Protein 6SFW (pdb70)

Radius of gyration: 41.51 Å; Cα contacts (8 Å, |Δi|>4): 3728; chains: 6; bounding box: 124×125×66 Å

Solvent-accessible surface area: 80101 Å² total; per-residue (Å²): 153,3,36,70,0,39,57,2,55,133,63,0,31,46,18,4,34,16,1,45,73,1,0,35,11,18,0,12,3,4,2,21,0,1,51,2,7,86,60,73,87,17,67,129,113,121,9,78,80,28,62,6,4,3,7,5,2,0,37,37,10,4,1,12,31,34,3,6,61,4,8,11,108,48,34,122,17,4,30,0,72,18,23,7,26,45,2,24,43,85,62,137,20,35,96,31,11,91,76,7,17,97,85,0,30,98,54,6,123,160,47,97,53,84,0,26,24,0,2,1,0,18,25,11,42,20,44,7,12,117,105,58,23,43,15,15,52,42,19,16,93,29,13,59,27,36,109,93,53,54,4,12,19,4,7,10,11,11,0,5,37,14,61,7,21,107,105,23,6,101,94,113,9,3,141,71,94,133,24,190,58,107,144,31,70,84,70,101,110,42,115,17,8,16,68,36,21,9,26,55,1,14,44,100,19,0,20,20,70,82,22,24,32,13,1,60,23,32,3,0,2,58,74,12,55,70,66,10,0,22,19,17,0,49,110,4,110,18,1,7,16,95,0,10,57,62,11,0,60,94,15,125,7,50,4,96,7,52,86,70,0,11,82,45,1,0,67,62,0,59,117,28,114,13,6,18,99,4,0,43,8,7,0,16,61,5,0,19,41,0,3,12,58,3,46,84,50,94,3,103,68,1,41,0,50,44,64,1,3,69,128,13,94,40,47,2,95,100,134,141,134,3,21,79,0,47,80,1,31,110,86,0,43,75,79,8,53,23,3,73,56,0,1,41,1,1,0,0,0,0,5,10,0,6,9,6,22,79,26,125,72,2,69,112,59,120,6,34,23,9,30,4,0,0,12,2,4,0,31,58,4,2,12,6,32,74,1,3,51,10,0,0,122,43,37,126,6,8,58,1,55,8,28,14,46,30,18,42,109,63,61,146,14,18,78,26,52,50,58,12,22,54,39,0,16,92,59,0,107,149,55,89,94,100,0,31,61,0,1,24,0,18,31,33,22,14,104,60,10,136,116,62,154,189,80,69,20,34,43,36,44,50,10,69,34,0,56,18,14,88,75,71,80,86,67,16,56,1,5,25,0,0,3,0,3,0,0,41,13,97,24,3,75,80,54,0,47,54,102,40,6,144,143,74,145,33,162,74,114,47,79,57,79,36,128,78,73,53,25,11,20,57,100,19,36,11,20,7,5,23,147,35,22,12,38,36,32,7,18,2,30,1,10,2,34,0,16,0,38,79,34,64,58,78,14,2,19,23,35,2,74,53,24,96,45,3,48,9,60,7,5,83,33,15,0,65,43,33,112,2,81,0,58,31,62,76,71,0,7,80,36,6,0,73,63,0,56,122,81,124,3,9,10,118,5,0,72,27,14,4,57,108,14,4,39,60,7,4,23,50,11,40,81,63,130,6,96,29,4,12,1,34,37,89,13,12,40,158,50,119,83,12,1,59,47,78,166,163,21,54,76,1,33,73,0,54,96,87,0,34,54,58,5,33,19,5,33,87,0,0,44,7,13,0,10,2,0,0,20,2,1,24,9,18,52,48,112,56,14,137,73,83,113,4,64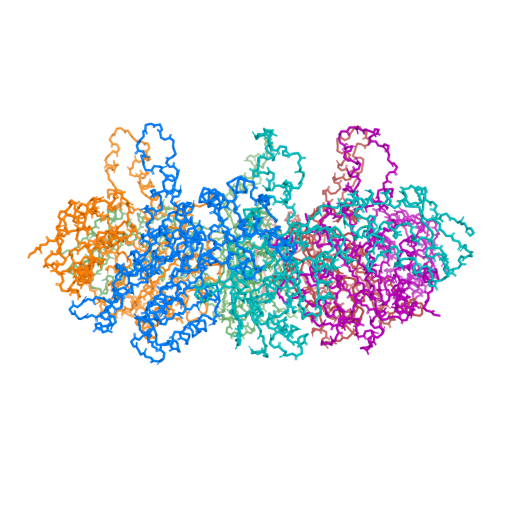,14,25,40,10,2,0,23,20,16,9,34,48,1,3,10,48,25,31,10,7,62,0,3,11,122,32,11,124,15,13,61,5,47,11,26,3,20,45,32,46,69,58,15,85,5,21,89,61,23,85,56,37,18,90,71,0,51,58,43,1,115,157,59,117,92,76,15,41,24,0,0,2,20,31,30,52,9,32,114,5,4,198,130,56,16,3,13,0,18,12,10,12,64,33,21,72,62,155,31,11,11,17,0,1,17,6,14,10,63,20,127,27,15,86,126,7,4,130,50,30,56,35,79,175,154,131,57,172,44,68,117,124,34,110,134,81,79,56,115,62,7,18,44,61,5,41,4,66,13,18,47,109,34,14,19,41,49,29,6,5,4,16,8,2,11,26,6,6,6,60,65,28,83,62,65,27,0,23,13,35,0,39,106,2,58,28,0,4,23,53,5,19,67,46,6,0,70,48,23,118,6,56,0,82,23,81,86,55,0,5,72,48,0,0,101,35,0,54,102,46,177,6,7,5,14,6,0,21,10,2,0,8,51,4,0,36,34,0,3,32,42,1,48,72,38,130,8,125,17,0,12,0,40,55,81,19,0,76,109,18,140,74,48,0,76,60,65,171,161,51,35,99,0,26,60,7,36,96,83,0,30,48,19,5,31,16,1,46,95,0,0,40,2,14,0,6,9,0,15,6,0,10,14,3,4,66,48,66,22,20,29,90,142,109,32,83,6,6,46,8,5,4,8,5,4,0,34,28,2,2,6,17,17,44,4,6,86,0,12,8,83,32,23,131,16,16,38,9,32,18,7,7,9,42,31,22,84,64,30,148,32,14,102,76,33,52,54,34,14,64,115,0,17,69,74,13,121,137,46,89,67,110,0,12,8,0,1,11,5,4,30,10,21,25,82,13,18,164,109,138,49,7,23,20,8,4,30,24,37,2,39,16,6,59,16,30,86,79,84,105,63,63,5,5,4,4,0,0,6,11,19,10,1,4,22,13,120,4,9,81,120,8,0,86,61,63,9,17,131,71,94,139,16,196,53,80,82,41,51,100,90,176,68,81,140,50,6,52,47,114,18,30,4,61,5,8,39,95,37,0,14,9,13,10,17,8,2,43,8,6,11,20,2,17,4,49,117,5,65,54,61,10,3,48,30,15,0,52,98,3,70,6,0,14,7,68,11,18,75,17,9,0,82,50,25,96,0,59,0,67,27,67,100,84,0,16,74,33,2,0,83,46,3,49,92,17,119,4,10,14,40,0,0,45,5,8,5,18,49,7,6,41,45,0,0,16,16,26,52,77,109,118,5,105,20,6,32,0,63,40,71,11,4,43,71,17,78,59,92,8,80,103,92,149,144,12,40,63,0,27,86,0,46,90,86,0,24,76,58,3,25,13,10,41,136,5,0,30,10,5,0,13,1,3,0,18,2,5,5,4,10,64,32,72,59,22,15,97,109,105,20,75,12,14,49,13,0,0,5,2,12,4,26,5,2,9,18,17,63,37,8,8,88,5,3,29,170,47,13,130,14,10,29,5,94,7,21,10,28,63,26,34,72,22,28,142,50,6,89,43,25,16,68,22,21,32,71,1,8,86,47,8,123,115,58,65,64,72,2,31,42,0,2,2,20,6,26,2,27,9,46,16,6,124,86,134,56,77,59,15,16,18,23,9,8,8,22,13,8,54,22,0,33,20,6,99,79,25,52,93,146,58,104,16,22,24,0,1,21,2,3,3,5,4,2,2,8,12,69,28,22,54,87,56,3,30,67,112,27,15,118,54,104,162,46,164,41,103,89,73,77,139,52,156,28,89,93,16,31,19,40,128,22,29,5,69,10,8,56,137,43,0,28,23,35,19,21,5,3,13,6,6,13,45,3,44,13,66,81,40,67,50,55,20,5,26,31,31,0,65,101,3,99,26,0,12,6,68,0,8,32,70,8,0,81,108,22,80,0,56,0,64,27,56,104,65,0,7,62,66,2,0,79,61,0,39,99,22,82,1,2,7,12,2,0,31,4,7,0,6,65,17,0,35,84,14,7,12,63,1,35,76,58,122,7,72,21,3,30,1,48,53,66,8,12,66,130,34,120,56,69,0,84,68,92,130,133,24,31,73,0,23,89,4,54,97,80,0,34,91,55,6,23,21,14,46,87,1,1,37,2,10,0,2,2,2,10,10,0,4,17,18,22,66,48,128,76,1,24,72,117,84,11,110,16,16,36,14,0,1,10,11,20,0,37,15,6,6,14,15,41,51,8,2,67,4,10,0,122,32,28,118,20,4,23,0,78,33,6,13,17,55,29,8,25,34,73,32,17,26,119,63,16,9,53,23,12,19,66,2,4,77,58,0,115,115,49,101,74,85,0,31,33,1,4,11,17,31,18,2,19,36,48,9,26,49,68,132,99,86,63,4,39,15,11,22,13,16,23,28,43,3,0,86,30,7,90,86,50,83,14,79,139,68,110,130,42,9,16,31,7,14,10,2,8,11,16,15,2,2,33,11,110,13,37,68,92,37,1,41,37,83,51,17,97,156,65,172,39,177,56,75,93,110,11,120,70,192,78,82,108,29,24,29,45,117,22,22,8,43,5,13,77,132,56,13,27,56,19,45,22,9,16,25,5,10,10,49,1,16,5,64,60,19,64,58,76,25,2,38,16,31,6,42,102,4,77,42,0,8,19,61,1,21,42,75,5,3,78,55,36,127,16,67,3,70,41,63,80,64,0,13,78,48,3,2,72,80,1,48,131,36,120,3,0,9,20,4,3,40,3,13,6,31,86,23,10,36,54,2,3,4,48,5,39,70,85,139,13,101,9,0,22,0,40,44,90,13,16,12,171,44,183,121,46,0,64,80,97,172

Secondary structure (DSSP, 8-state):
-PPPHHHHHHHHHHHS-S-HHHHHHHHHHHHHHHHHHHHSSS-SSS-------EEEE--SSS-HHHHHHHHHHHH---EEEEEHHHHTSTTHHHHHHHHHHHHHHHHTTT-HHHHHT-EEEEE-GGGT-----TTTTTTHHHHH------GGGSEEEEEE--THHHHHHIIIIIT----SS---TT--TTHHHHHH--HHHHHHHT--HHHHHH-SEEEEPPPP-HHHHHHHHHSSTT-HHHHHHHHHHTTT-EEEE-HHHHHHHHHHHHHHT--HHHHHHHHHHHHHHHHHHGGG---SEEEE-HHHHHHSS-PPP---/----HHHHHHHHTTTS---HHHHHHHHHHHHHHHHHHHTTSSSTTTPPPP---EEEE--TTSSHHHHHHHHHHHTT--EEEEEHHHH-SSS-THHHHHHHHHHHHHHTTT-HHHHHHSEEEEE-HHHHH------HHHHHHHHHHHH---SS-----GGGSEEEEEE---THHHHHHHHHHTSSS--SGGGGTTT-HHHHHTT--THHHHHTT--HHHHTT--EEEE-----HHHHHHHHHSSTT-HHHHHHHHHHHTT-EEEE-HHHHHHHHHHHHHTT-TTHHHHHHHHHHHHHHHHHTTT---SEEEE-HHHHHH-SS-SEEE-/----HHHHHHHHHHHS-S-HHHHHHHHHHHHHHHHHHHT-S-SSTT-------EEEE--TTSSHHHHHHHHHHHHT--EEEEE-GGG--STTHHHHHHHHHHHHHHHTTT-HHHHHT-EEEEE-GGGG-----HHHHHHHHHHH--GGGSEEEEEE--TTHHHHHHHSSS-SSSSSS-TTSS---TTHHHHS--HHHHHTTT--HHHHHT--EEEEPPPP-HHHHHHHHHSSTT-HHHHHHHHHHTTT-EEEE-HHHHHHHHHHHHHTT-THHHHHHHHHHHHHHHHHHTTT---SEEEE-HHHHHHSSSPPEEE-/----HHHHHHHHTTTS-S-HHHHHHHHHHHHHHHHHHHSS--SGGG-------EEEE--TTSSHHHHHHHHHHHH---EEEEEGGGS-STTTTTTTTTHHHHHHHHHTTT-SHHHHT-EEEEE-GGGS-----STHHHHHHHHHHS--SSS-----TTTSEEEEEE--TTHHHHHHHHTGGGTT-SSSTTGGGG-STHHHHT--HHHHHHHT--HHHHHTS-EEEE-----HHHHHHHHTSSTT-HHHHHHHHHHHTT-EEEE-HHHHHHHHHHHHHHT-TTHHHHHHHHHHHHHHHHHTTT---SEEEE-HIIIII--SPPEEE-/-PPPHHHHHHHHHHHS-S-HHHHHHHHHHHHHHHHHHHS---SGGG-------EEEES-TTS-HHHHHHHHHHHH---EEEEETTTT--TTTTGGGGHHHHHHHHHHTTT-HHHHHH-EEEEE-GGGG------TT-SSHHHHHHHHHTT--SS--------TTTSEEEEE----TTHHHHHHHHHT-SSS--TTTTTT--THHHHTS--HHHHHHHT--HHHHHH--EEEE-----HHHHHHHTTSSTT-HHHHHHHHHHTTT-EEEE-HHHHHHHHHHHHHHTSTHHHHHHHHHHHHHHHHHHTTT---SEEEE-HHHHTT--SPPEEE-/-PPPHHHHHHHHHHHS-S-HHHHHHHHHHHHHHHHHHHSS-SS-TT-------EEEE--TTSSHHHHHHHHHHHH---EEEEESGGG-BTTSHHHHHHHHHHHHHHHTTT-HHHHHT-EEEEE-GGGT-----TTSB-HHHHHHHHHH--TTS-----TT----TTTSEEEEEE--TTHHHHHHHHTTTTSSS-S-GGGG-S-HHHHHHT--HHHHHHTT--HHHHHTS-EEEEPPPP-HHHHHHHHHSSTT-HHHHHHHHHHHTT-EEEE-HHHHHHHHHHHHHHT-HHHHHHHHHHHHHHHHHHHTTT----EEEE-TTTTTS-SSPSEEE-

B-factor: mean 187.89, std 79.55, range [85.6, 519.96]

Nearest PDB structures (foldseek):
  6sfw-assembly1_O  TM=1.003E+00  e=1.160E-61  Listeria monocytogenes
  6sfw-assembly1_S  TM=9.275E-01  e=8.793E-47  Listeria monocytogenes
  6sfw-assembly1_P  TM=9.225E-01  e=5.610E-44  Listeria monocytogenes
  6sfw-assembly1_R  TM=9.238E-01  e=9.180E-44  Listeria monocytogenes
  6sfw-assembly1_Q  TM=8.838E-01  e=5.028E-44  Listeria monocytogenes

Foldseek 3Di:
DQDALVVLLVVLCLQFPAQSQVSSLLSVLLSVLLVCVVVPQHDDPPPDRALSEEEEEAAAARCPVPSVVVSCVVVVAQEFEDECVCCQPPPCVLVSVVNRLVSRCVSRVNDLSRSLSHEYEYEDPLVAFAQQTSNQVSVLVQLCWDVSNINNRYYYYYYYHHPLLQPDLCVVLVVVPDCPPPPSPVNDRRQVSLVVDDCVSVVNSGHDVVVVVSHVHYTYGGHDAQVSLLCQQPRHPPHQLVVVQVVLVVLVAGEAEDSLLSSLLSVVCVVVRNYNVCSNVLVCLLCVVVVVCSNVDPAHYQYCDSVSSVVSRDGGDGDD/DAQALVNLLVQLCLAAPALVLLSSLVSVLSRQLVCCLPVVHPDPVNDDGQQSAEEEAAAPQRCPVVSLCSSCVVVVAAEQEEEPVQQDDDLVSQVRCVVSVVVRCVRQVNDQSSQLSYEYEYEAPLVVQAPPVCHVSVLVLVLCLCVFDPPDDSPHTSSSRYYYYYHHPPCQLQVLCCVQQVGDPHDDPSVVQPPDPQSSQVPRDCVVVVVRGDDVSSCVSHPGYRYGGDDALVVLVCLQVRHPCRLVVVVQVVVVVLQEREAEDVVLSSVLRVVCVVVVVHSVCSSVLVCLQCVVVVVCSVVDPFRYQYADNVCSVPVPDHRDGDD/DFDALVVLLVQLCQAAPAQVQQSSLVSNLLVVLVCCLVVPNDPPVSDHDDNQAEEEEEAFQRCLVVSVVSSCVPRVAFEFEEECLVLLDPDPSLVVVVVSLVVSCVRLVNDPSSSLSYEYEYEAQLNNLALSPVVLVNLVCQCVVVSVSYYYYYYHHQPVLVVVQVCPQCNDDDCPSHCVGPPDGSPVCVAPVDLVVSVVSRHDSVSSVSNPHYGYGDHDDQVSLLCCCPRHPNHVQVVVQVVLCVLPAGEAEDSVLSSLLSVVVVVVVNYNVCSVVLVCLLCVVVVVQSNVDPFNYFYRDNVSSVPSHDHGHTHD/DADALVVQLVQLCQAAPFLSLLSSVLSVLSRVLCVCQVVVADDPVRDDDQLAAAEEEAAPQRCVVVSQVVSCVVVVAQEFEEEQQQQQDPPPRNPCLVVRLVNSCVSNVNDARSSLQYEYEYEPPLVQFFLPRRLSSQVSNVVCLVADPPDDCDYGVSSHRHYYYYHNVCLVVVCCVVLVVCPPPPDPHSPVVPDDQVSQVPDDVVVVVRSGHDSVSCVSNPHYRYGDQCALVSLLCCCPPHPNRVLVVVQVVVCVVQEGEAEDVQLSSLLRVVVVVVSNHSVCSVVQVCLACVVPVVCVVVDVFNYWYAHNCCRNVVPDHTHGRD/DFDQLVVLLVQLCLQQFAQNVLSSLVSVLLCLLVCCLVVVADDPPRDHDALSAEAEADAAQRCPVSSQVVSCVPGVAQEFEEELVQQQAPDPRLLCVVVRLVSSCVSVVNDLSRSLSYEYEYEAPLVQFALVCHNSVGSNLVSVVVCLVFDPFDDCVPTGHTSSNYYYNHYYRHDPQQCQLCCVVCVCPVPQPPNRPPPPDDVVSLVVPDLVSVVVSGHDSVSCVSHVHYRGGDAADLVSLVCCCPRHPVRVLVVVQVVLVVLLEREAEDSVLSSLLSVVVVVVRNHNPCSVVQVCLLCVVVVVCSNVDPFNYFYDDNVCRNPVPDHGHGDD/DQDALVNQLVVVCLAAPAQSQVSSLVSVLLSQLVCCLVDVGPDDPPDQDALSAEEEADFFQRCLVSVQVVSCVVVVAQEFDEAQQVLFFPDCNLPCVLVSQVSLCVSVVLDASRSLSYEYEYEHPLPNLVDLCPRTGPCQVQVLQQLVDQAQARGCVNGGSGYHSSNYHYYYYDHLVCLQPPLLVVCPPVDPDDSDVCSPVVDVVSSQVPDDCVSVNVSNDDVVSVVSNVHYRYGDDQDLVSLLCCCCRHPPNVCVVVQVVLCVLPAGEAEDVVLSSLLSVVVVVVSRHNVCSVVLVCVQCVVVSVCSVPDPQRYFYHYCCRRVHDDDHGDGDD

Structure (mmCIF, N/CA/C/O backbone):
data_6SFW
#
_entry.id   6SFW
#
_cell.length_a   1.00
_cell.length_b   1.00
_cell.length_c   1.00
_cell.angle_alpha   90.00
_cell.angle_beta   90.00
_cell.angle_gamma   90.00
#
_symmetry.space_group_name_H-M   'P 1'
#
loop_
_atom_site.group_PDB
_atom_site.id
_atom_site.type_symbol
_atom_site.label_atom_id
_atom_site.label_alt_id
_atom_site.label_comp_id
_atom_site.label_asym_id
_atom_site.label_entity_id
_atom_site.label_seq_id
_atom_site.pdbx_PDB_ins_code
_atom_site.Cartn_x
_atom_site.Cartn_y
_atom_site.Cartn_z
_atom_site.occupancy
_atom_site.B_iso_or_equiv
_atom_site.auth_seq_id
_atom_site.auth_comp_id
_atom_site.auth_asym_id
_atom_site.auth_atom_id
_atom_site.pdbx_PDB_model_num
ATOM 1 N N . GLU A 1 60 ? 89.866 68.389 54.013 1.00 182.82 60 GLU O N 1
ATOM 2 C CA . GLU A 1 60 ? 89.340 69.431 54.934 1.00 182.82 60 GLU O CA 1
ATOM 3 C C . GLU A 1 60 ? 90.451 70.408 55.260 1.00 182.82 60 GLU O C 1
ATOM 4 O O . GLU A 1 60 ? 91.624 70.142 54.995 1.00 182.82 60 GLU O O 1
ATOM 10 N N . VAL A 1 61 ? 90.077 71.537 55.840 1.00 182.11 61 VAL O N 1
ATOM 11 C CA . VAL A 1 61 ? 91.111 72.504 56.277 1.00 182.11 61 VAL O CA 1
ATOM 12 C C . VAL A 1 61 ? 91.764 72.003 57.572 1.00 182.11 61 VAL O C 1
ATOM 13 O O . VAL A 1 61 ? 91.045 71.676 58.529 1.00 182.11 61 VAL O O 1
ATOM 17 N N . PRO A 1 62 ? 93.106 71.967 57.654 1.00 171.99 62 PRO O N 1
ATOM 18 C CA . PRO A 1 62 ? 93.797 71.401 58.821 1.00 171.99 62 PRO O CA 1
ATOM 19 C C . PRO A 1 62 ? 93.361 72.022 60.148 1.00 171.99 62 PRO O C 1
ATOM 20 O O . PRO A 1 62 ? 93.285 73.241 60.317 1.00 171.99 62 PRO O O 1
ATOM 24 N N . LYS A 1 63 ? 93.027 71.138 61.083 1.00 167.67 63 LYS O N 1
ATOM 25 C CA . LYS A 1 63 ? 92.350 71.544 62.328 1.00 167.67 63 LYS O CA 1
ATOM 26 C C . LYS A 1 63 ? 93.306 72.317 63.251 1.00 167.67 63 LYS O C 1
ATOM 27 O O . LYS A 1 63 ? 94.490 72.001 63.320 1.00 167.67 63 LYS O O 1
ATOM 33 N N . PRO A 1 64 ? 92.807 73.252 64.070 1.00 167.39 64 PRO O N 1
ATOM 34 C CA . PRO A 1 64 ? 93.691 73.877 65.061 1.00 167.39 64 PRO O CA 1
ATOM 35 C C . PRO A 1 64 ? 94.294 72.872 66.035 1.00 167.39 64 PRO O C 1
ATOM 36 O O . PRO A 1 64 ? 95.435 73.006 66.475 1.00 167.39 64 PRO O O 1
ATOM 40 N N . GLN A 1 65 ? 93.510 71.858 66.391 1.00 171.52 65 GLN O N 1
ATOM 41 C CA . GLN A 1 65 ? 93.974 70.837 67.336 1.00 171.52 65 GLN O CA 1
ATOM 42 C C . GLN A 1 65 ? 95.131 70.031 66.748 1.00 171.52 65 GLN O C 1
ATOM 43 O O . GLN A 1 65 ? 96.149 69.859 67.407 1.00 171.52 65 GLN O O 1
ATOM 49 N N . GLU A 1 66 ? 95.016 69.554 65.503 1.00 165.31 66 GLU O N 1
ATOM 50 C CA . GLU A 1 66 ? 96.119 68.738 64.959 1.00 165.31 66 GLU O CA 1
ATOM 51 C C . GLU A 1 66 ? 97.343 69.603 64.637 1.00 165.31 66 GLU O C 1
ATOM 52 O O . GLU A 1 66 ? 98.475 69.148 64.783 1.00 165.31 66 GLU O O 1
ATOM 58 N N . ILE A 1 67 ? 97.133 70.870 64.289 1.00 161.53 67 ILE O N 1
ATOM 59 C CA . ILE A 1 67 ? 98.251 71.818 64.192 1.00 161.53 67 ILE O CA 1
ATOM 60 C C . ILE A 1 67 ? 98.933 72.010 65.552 1.00 161.53 67 ILE O C 1
ATOM 61 O O . ILE A 1 67 ? 100.152 71.869 65.666 1.00 161.53 67 ILE O O 1
ATOM 66 N N . ARG A 1 68 ? 98.160 72.310 66.604 1.00 157.70 68 ARG O N 1
ATOM 67 C CA . ARG A 1 68 ? 98.753 72.442 67.944 1.00 157.70 68 ARG O CA 1
ATOM 68 C C . ARG A 1 68 ? 99.395 71.133 68.393 1.00 157.70 68 ARG O C 1
ATOM 69 O O . ARG A 1 68 ? 100.464 71.153 68.988 1.00 157.70 68 ARG O O 1
ATOM 77 N N . HIS A 1 69 ? 98.792 69.996 68.064 1.00 158.98 69 HIS O N 1
ATOM 78 C CA . HIS A 1 69 ? 99.413 68.692 68.330 1.00 158.98 69 HIS O CA 1
ATOM 79 C C . HIS A 1 69 ? 100.777 68.552 67.637 1.00 158.98 69 HIS O C 1
ATOM 80 O O . HIS A 1 69 ? 101.787 68.357 68.311 1.00 158.98 69 HIS O O 1
ATOM 87 N N . ILE A 1 70 ? 100.849 68.697 66.310 1.00 150.87 70 ILE O N 1
ATOM 88 C CA . ILE A 1 70 ? 102.134 68.405 65.640 1.00 150.87 70 ILE O CA 1
ATOM 89 C C . ILE A 1 70 ? 103.169 69.514 65.935 1.00 150.87 70 ILE O C 1
ATOM 90 O O . ILE A 1 70 ? 104.360 69.251 66.064 1.00 150.87 70 ILE O O 1
ATOM 95 N N . LEU A 1 71 ? 102.748 70.751 66.156 1.00 146.96 71 LEU O N 1
ATOM 96 C CA . LEU A 1 71 ? 103.736 71.739 66.627 1.00 146.96 71 LEU O CA 1
ATOM 97 C C . LEU A 1 71 ? 104.157 71.524 68.082 1.00 146.96 71 LEU O C 1
ATOM 98 O O . LEU A 1 71 ? 105.282 71.870 68.436 1.00 146.96 71 LEU O O 1
ATOM 103 N N . SER A 1 72 ? 103.306 70.924 68.922 1.00 148.95 72 SER O N 1
ATOM 104 C CA . SER A 1 72 ? 103.784 70.466 70.241 1.00 148.95 72 SER O CA 1
ATOM 105 C C . SER A 1 72 ? 104.668 69.228 70.126 1.00 148.95 72 SER O C 1
ATOM 106 O O . SER A 1 72 ? 105.323 68.862 71.100 1.00 148.95 72 SER O O 1
ATOM 109 N N . ASP A 1 73 ? 104.726 68.600 68.950 1.00 144.49 73 ASP O N 1
ATOM 110 C CA . ASP A 1 73 ? 105.807 67.660 68.686 1.00 144.49 73 ASP O CA 1
ATOM 111 C C . ASP A 1 73 ? 107.118 68.397 68.464 1.00 144.49 73 ASP O C 1
ATOM 112 O O . ASP A 1 73 ? 108.172 67.959 68.938 1.00 144.49 73 ASP O O 1
ATOM 117 N N . TYR A 1 74 ? 107.073 69.519 67.744 1.00 144.72 74 TYR O N 1
ATOM 118 C CA . TYR A 1 74 ? 108.328 70.238 67.435 1.00 144.72 74 TYR O CA 1
ATOM 119 C C . TYR A 1 74 ? 108.854 71.114 68.575 1.00 144.72 74 TYR O C 1
ATOM 120 O O . TYR A 1 74 ? 110.038 71.042 68.925 1.00 144.72 74 TYR O O 1
ATOM 129 N N . VAL A 1 75 ? 107.995 71.956 69.144 1.00 137.64 75 VAL O N 1
ATOM 130 C CA . VAL A 1 75 ? 108.350 72.763 70.320 1.00 137.64 75 VAL O CA 1
ATOM 131 C C . VAL A 1 75 ? 107.376 72.376 71.422 1.00 137.64 75 VAL O C 1
ATOM 132 O O . VAL A 1 75 ? 106.172 72.654 71.367 1.00 137.64 75 VAL O O 1
ATOM 136 N N . ILE A 1 76 ? 107.923 71.737 72.442 1.00 135.59 76 ILE O N 1
ATOM 137 C CA . ILE A 1 76 ? 107.117 71.335 73.590 1.00 135.59 76 ILE O CA 1
ATOM 138 C C . ILE A 1 76 ? 106.807 72.575 74.437 1.00 135.59 76 ILE O C 1
ATOM 139 O O . ILE A 1 76 ? 107.673 73.425 74.679 1.00 135.59 76 ILE O O 1
ATOM 144 N N . GLY A 1 77 ? 105.566 72.666 74.924 1.00 150.69 77 GLY O N 1
ATOM 145 C CA . GLY A 1 77 ? 105.145 73.846 75.699 1.00 150.69 77 GLY O CA 1
ATOM 146 C C . GLY A 1 77 ? 104.720 75.002 74.782 1.00 150.69 77 GLY O C 1
ATOM 147 O O . GLY A 1 77 ? 104.651 74.873 73.566 1.00 150.69 77 GLY O O 1
ATOM 148 N N . GLN A 1 78 ? 104.377 76.138 75.392 1.00 162.28 78 GLN O N 1
ATOM 149 C CA . GLN A 1 78 ? 103.825 77.302 74.659 1.00 162.28 78 GLN O CA 1
ATOM 150 C C . GLN A 1 78 ? 102.526 76.944 73.910 1.00 162.28 78 GLN O C 1
ATOM 151 O O . GLN A 1 78 ? 102.267 77.362 72.781 1.00 162.28 78 GLN O O 1
ATOM 157 N N . GLU A 1 79 ? 101.662 76.205 74.604 1.00 160.34 79 GLU O N 1
ATOM 158 C CA . GLU A 1 79 ? 100.372 75.813 74.029 1.00 160.34 79 GLU O CA 1
ATOM 159 C C . GLU A 1 79 ? 99.464 76.997 73.719 1.00 160.34 79 GLU O C 1
ATOM 160 O O . GLU A 1 79 ? 98.757 76.936 72.719 1.00 160.34 79 GLU O O 1
ATOM 166 N N . ARG A 1 80 ? 99.485 78.076 74.516 1.00 176.31 80 ARG O N 1
ATOM 167 C CA . ARG A 1 80 ? 98.750 79.305 74.149 1.00 176.31 80 ARG O CA 1
ATOM 168 C C . ARG A 1 80 ? 99.103 79.783 72.738 1.00 176.31 80 ARG O C 1
ATOM 169 O O . ARG A 1 80 ? 98.217 80.034 71.919 1.00 176.31 80 ARG O O 1
ATOM 177 N N . ALA A 1 81 ? 100.394 79.905 72.438 1.00 170.24 81 ALA O N 1
ATOM 178 C CA . ALA A 1 81 ? 100.761 80.425 71.117 1.00 170.24 81 ALA O CA 1
ATOM 179 C C . ALA A 1 81 ? 100.309 79.460 70.018 1.00 170.24 81 ALA O C 1
ATOM 180 O O . ALA A 1 81 ? 99.688 79.882 69.043 1.00 170.24 81 ALA O O 1
ATOM 182 N N . LYS A 1 82 ? 100.512 78.151 70.207 1.00 159.68 82 LYS O N 1
ATOM 183 C CA . LYS A 1 82 ? 99.981 77.187 69.226 1.00 159.68 82 LYS O CA 1
ATOM 184 C C . LYS A 1 82 ? 98.460 77.271 69.103 1.00 159.68 82 LYS O C 1
ATOM 185 O O . LYS A 1 82 ? 97.935 77.296 68.002 1.00 159.68 82 LYS O O 1
ATOM 191 N N . LYS A 1 83 ? 97.732 77.329 70.211 1.00 161.21 83 LYS O N 1
ATOM 192 C CA . LYS A 1 83 ? 96.264 77.351 70.132 1.00 161.21 83 LYS O CA 1
ATOM 193 C C . LYS A 1 83 ? 95.758 78.600 69.406 1.00 161.21 83 LYS O C 1
ATOM 194 O O . LYS A 1 83 ? 94.805 78.523 68.631 1.00 161.21 83 LYS O O 1
ATOM 200 N N . ALA A 1 84 ? 96.399 79.747 69.633 1.00 168.08 84 ALA O N 1
ATOM 201 C CA . ALA A 1 84 ? 95.988 80.987 68.962 1.00 168.08 84 ALA O CA 1
ATOM 202 C C . ALA A 1 84 ? 96.390 81.002 67.480 1.00 168.08 84 ALA O C 1
ATOM 203 O O . ALA A 1 84 ? 95.573 81.325 66.614 1.00 168.08 84 ALA O O 1
ATOM 205 N N . LEU A 1 85 ? 97.630 80.615 67.162 1.00 176.17 85 LEU O N 1
ATOM 206 C CA . LEU A 1 85 ? 98.030 80.599 65.745 1.00 176.17 85 LEU O CA 1
ATOM 207 C C . LEU A 1 85 ? 97.239 79.532 64.985 1.00 176.17 85 LEU O C 1
ATOM 208 O O . LEU A 1 85 ? 96.827 79.752 63.849 1.00 176.17 85 LEU O O 1
ATOM 213 N N . ALA A 1 86 ? 96.976 78.394 65.622 1.00 176.44 86 ALA O N 1
ATOM 214 C CA . ALA A 1 86 ? 96.210 77.323 64.986 1.00 176.44 86 ALA O CA 1
ATOM 215 C C . ALA A 1 86 ? 94.758 77.739 64.720 1.00 176.44 86 ALA O C 1
ATOM 216 O O . ALA A 1 86 ? 94.190 77.398 63.682 1.00 176.44 86 ALA O O 1
ATOM 218 N N . VAL A 1 87 ? 94.155 78.500 65.634 1.00 173.29 87 VAL O N 1
ATOM 219 C CA . VAL A 1 87 ? 92.816 79.049 65.371 1.00 173.29 87 VAL O CA 1
ATOM 220 C C . VAL A 1 87 ? 92.872 80.109 64.280 1.00 173.29 87 VAL O C 1
ATOM 221 O O . VAL A 1 87 ? 92.024 80.120 63.387 1.00 173.29 87 VAL O O 1
ATOM 225 N N . ALA A 1 88 ? 93.873 80.991 64.316 1.00 175.49 88 ALA O N 1
ATOM 226 C CA . ALA A 1 88 ? 93.997 81.985 63.251 1.00 175.49 88 ALA O CA 1
ATOM 227 C C . ALA A 1 88 ? 94.142 81.294 61.887 1.00 175.49 88 ALA O C 1
ATOM 228 O O . ALA A 1 88 ? 93.333 81.498 60.980 1.00 175.49 88 ALA O O 1
ATOM 230 N N . VAL A 1 89 ? 95.127 80.404 61.753 1.00 180.57 89 VAL O N 1
ATOM 231 C CA . VAL A 1 89 ? 95.364 79.761 60.452 1.00 180.57 89 VAL O CA 1
ATOM 232 C C . VAL A 1 89 ? 94.201 78.865 60.028 1.00 180.57 89 VAL O C 1
ATOM 233 O O . VAL A 1 89 ? 93.822 78.889 58.863 1.00 180.57 89 VAL O O 1
ATOM 237 N N . TYR A 1 90 ? 93.572 78.118 60.937 1.00 175.42 90 TYR O N 1
ATOM 238 C CA . TYR A 1 90 ? 92.392 77.348 60.523 1.00 175.42 90 TYR O CA 1
ATOM 239 C C . TYR A 1 90 ? 91.254 78.276 60.082 1.00 175.42 90 TYR O C 1
ATOM 240 O O . TYR A 1 90 ? 90.607 78.029 59.063 1.00 175.42 90 TYR O O 1
ATOM 249 N N . ASN A 1 91 ? 91.022 79.370 60.813 1.00 187.98 91 ASN O N 1
ATOM 250 C CA . ASN A 1 91 ? 89.979 80.311 60.398 1.00 187.98 91 ASN O CA 1
ATOM 251 C C . ASN A 1 91 ? 90.338 80.941 59.051 1.00 187.98 91 ASN O C 1
ATOM 252 O O . ASN A 1 91 ? 89.529 80.953 58.129 1.00 187.98 91 ASN O O 1
ATOM 257 N N . HIS A 1 92 ? 91.563 81.420 58.895 1.00 199.94 92 HIS O N 1
ATOM 258 C CA . HIS A 1 92 ? 91.942 82.015 57.614 1.00 199.94 92 HIS O CA 1
ATOM 259 C C . HIS A 1 92 ? 91.941 80.981 56.479 1.00 199.94 92 HIS O C 1
ATOM 260 O O . HIS A 1 92 ? 91.360 81.230 55.429 1.00 199.94 92 HIS O O 1
ATOM 267 N N . TYR A 1 93 ? 92.480 79.786 56.691 1.00 198.40 93 TYR O N 1
ATOM 268 C CA . TYR A 1 93 ? 92.432 78.782 55.616 1.00 198.40 93 TYR O CA 1
ATOM 269 C C . TYR A 1 93 ? 91.014 78.310 55.322 1.00 198.40 93 TYR O C 1
ATOM 270 O O . TYR A 1 93 ? 90.693 78.042 54.166 1.00 198.40 93 TYR O O 1
ATOM 279 N N . LYS A 1 94 ? 90.141 78.246 56.329 1.00 201.13 94 LYS O N 1
ATOM 280 C CA . LYS A 1 94 ? 88.723 77.972 56.064 1.00 201.13 94 LYS O CA 1
ATOM 281 C C . LYS A 1 94 ? 88.044 79.151 55.372 1.00 201.13 94 LYS O C 1
ATOM 282 O O . LYS A 1 94 ? 87.184 78.932 54.520 1.00 201.13 94 LYS O O 1
ATOM 288 N N . ARG A 1 95 ? 88.443 80.393 55.675 1.00 207.20 95 ARG O N 1
ATOM 289 C CA . ARG A 1 95 ? 87.940 81.544 54.903 1.00 207.20 95 ARG O CA 1
ATOM 290 C C . ARG A 1 95 ? 88.405 81.490 53.449 1.00 207.20 95 ARG O C 1
ATOM 291 O O . ARG A 1 95 ? 87.584 81.683 52.559 1.00 207.20 95 ARG O O 1
ATOM 299 N N . ILE A 1 96 ? 89.672 81.149 53.176 1.00 219.12 96 ILE O N 1
ATOM 300 C CA . ILE A 1 96 ? 90.115 80.986 51.771 1.00 219.12 96 ILE O CA 1
ATOM 301 C C . ILE A 1 96 ? 89.443 79.793 51.086 1.00 219.12 96 ILE O C 1
ATOM 302 O O . ILE A 1 96 ? 88.985 79.896 49.946 1.00 219.12 96 ILE O O 1
ATOM 307 N N . ASN A 1 97 ? 89.381 78.649 51.763 1.00 226.65 97 ASN O N 1
ATOM 308 C CA . ASN A 1 97 ? 88.726 77.469 51.181 1.00 226.65 97 ASN O CA 1
ATOM 309 C C . ASN A 1 97 ? 87.199 77.676 51.015 1.00 226.65 97 ASN O C 1
ATOM 310 O O . ASN A 1 97 ? 86.590 77.108 50.107 1.00 226.65 97 ASN O O 1
ATOM 315 N N . SER A 1 98 ? 86.578 78.529 51.842 1.00 227.79 98 SER O N 1
ATOM 316 C CA . SER A 1 98 ? 85.193 78.985 51.586 1.00 227.79 98 SER O CA 1
ATOM 317 C C . SER A 1 98 ? 85.126 79.923 50.398 1.00 227.79 98 SER O C 1
ATOM 318 O O . SER A 1 98 ? 84.229 79.791 49.557 1.00 227.79 98 SER O O 1
ATOM 321 N N . ASN A 1 99 ? 85.999 80.957 50.404 1.00 236.10 99 ASN O N 1
ATOM 322 C CA . ASN A 1 99 ? 86.312 81.651 49.147 1.00 236.10 99 ASN O CA 1
ATOM 323 C C . ASN A 1 99 ? 87.416 82.671 49.493 1.00 236.10 99 ASN O C 1
ATOM 324 O O . ASN A 1 99 ? 88.543 82.602 48.991 1.00 236.10 99 ASN O O 1
ATOM 329 N N . GLU A 1 100 ? 87.051 83.627 50.394 1.00 231.00 100 GLU O N 1
ATOM 330 C CA . GLU A 1 100 ? 87.871 84.741 50.921 1.00 231.00 100 GLU O CA 1
ATOM 331 C C . GLU A 1 100 ? 87.303 85.154 52.273 1.00 231.00 100 GLU O C 1
ATOM 332 O O . GLU A 1 100 ? 88.044 85.322 53.238 1.00 231.00 100 GLU O O 1
ATOM 338 N N . THR A 1 101 ? 85.962 85.362 52.293 1.00 241.05 101 THR O N 1
ATOM 339 C CA . THR A 1 101 ? 85.032 85.533 53.444 1.00 241.05 101 THR O CA 1
ATOM 340 C C . THR A 1 101 ? 83.601 85.715 52.866 1.00 241.05 101 THR O C 1
ATOM 341 O O . THR A 1 101 ? 83.470 86.252 51.764 1.00 241.05 101 THR O O 1
ATOM 345 N N . LYS A 1 102 ? 82.512 85.278 53.555 1.00 265.66 102 LYS O N 1
ATOM 346 C CA . LYS A 1 102 ? 81.139 85.294 52.948 1.00 265.66 102 LYS O CA 1
ATOM 347 C C . LYS A 1 102 ? 80.326 86.605 53.140 1.00 265.66 102 LYS O C 1
ATOM 348 O O . LYS A 1 102 ? 80.763 87.562 53.776 1.00 265.66 102 LYS O O 1
ATOM 354 N N . GLU A 1 103 ? 79.112 86.606 52.553 1.00 293.68 103 GLU O N 1
ATOM 355 C CA . GLU A 1 103 ? 78.128 87.718 52.579 1.00 293.68 103 GLU O CA 1
ATOM 356 C C . GLU A 1 103 ? 77.225 87.701 53.843 1.00 293.68 103 GLU O C 1
ATOM 357 O O . GLU A 1 103 ? 77.440 86.947 54.789 1.00 293.68 103 GLU O O 1
ATOM 363 N N . ASP A 1 104 ? 76.178 88.536 53.852 1.00 301.58 104 ASP O N 1
ATOM 364 C CA . ASP A 1 104 ? 75.385 88.911 55.062 1.00 301.58 104 ASP O CA 1
ATOM 365 C C . ASP A 1 104 ? 76.266 89.718 56.056 1.00 301.58 104 ASP O C 1
ATOM 366 O O . ASP A 1 104 ? 76.155 89.584 57.274 1.00 301.58 104 ASP O O 1
ATOM 371 N N . GLU A 1 105 ? 77.133 90.579 55.493 1.00 254.87 105 GLU O N 1
ATOM 372 C CA . GLU A 1 105 ? 78.048 91.488 56.223 1.00 254.87 105 GLU O CA 1
ATOM 373 C C . GLU A 1 105 ? 78.989 90.830 57.235 1.00 254.87 105 GLU O C 1
ATOM 374 O O . GLU A 1 105 ? 79.428 91.472 58.186 1.00 254.87 105 GLU O O 1
ATOM 380 N N . VAL A 1 106 ? 79.411 89.590 56.972 1.00 232.37 106 VAL O N 1
ATOM 381 C CA . VAL A 1 106 ? 80.615 89.074 57.647 1.00 232.37 106 VAL O CA 1
ATOM 382 C C . VAL A 1 106 ? 81.813 89.887 57.146 1.00 232.37 106 VAL O C 1
ATOM 383 O O . VAL A 1 106 ? 82.274 89.701 56.015 1.00 232.37 106 VAL O O 1
ATOM 387 N N . GLU A 1 107 ? 82.301 90.817 57.967 1.00 211.93 107 GLU O N 1
ATOM 388 C CA . GLU A 1 107 ? 83.477 91.614 57.574 1.00 211.93 107 GLU O CA 1
ATOM 389 C C . GLU A 1 107 ? 84.723 90.750 57.334 1.00 211.93 107 GLU O C 1
ATOM 390 O O . GLU A 1 107 ? 84.899 89.664 57.896 1.00 211.93 107 GLU O O 1
ATOM 396 N N . LEU A 1 108 ? 85.607 91.258 56.482 1.00 209.55 108 LEU O N 1
ATOM 397 C CA . LEU A 1 108 ? 86.774 90.476 56.070 1.00 209.55 108 LEU O CA 1
ATOM 398 C C . LEU A 1 108 ? 87.854 90.460 57.169 1.00 209.55 108 LEU O C 1
ATOM 399 O O . LEU A 1 108 ? 88.642 91.397 57.307 1.00 209.55 108 LEU O O 1
ATOM 404 N N . SER A 1 109 ? 87.918 89.361 57.921 1.00 204.61 109 SER O N 1
ATOM 405 C CA . SER A 1 109 ? 88.965 89.201 58.945 1.00 204.61 109 SER O CA 1
ATOM 406 C C . SER A 1 109 ? 90.387 89.117 58.371 1.00 204.61 109 SER O C 1
ATOM 407 O O . SER A 1 109 ? 90.638 88.461 57.354 1.00 204.61 109 SER O O 1
ATOM 410 N N . LYS A 1 110 ? 91.328 89.739 59.099 1.00 192.58 110 LYS O N 1
ATOM 411 C CA . LYS A 1 110 ? 92.764 89.580 58.795 1.00 192.58 110 LYS O CA 1
ATOM 412 C C . LYS A 1 110 ? 93.249 88.200 59.252 1.00 192.58 110 LYS O C 1
ATOM 413 O O . LYS A 1 110 ? 93.741 87.413 58.441 1.00 192.58 110 LYS O O 1
ATOM 419 N N . SER A 1 111 ? 93.020 87.874 60.533 1.00 192.42 111 SER O N 1
ATOM 420 C CA . SER A 1 111 ? 93.496 86.635 61.185 1.00 192.42 111 SER O CA 1
ATOM 421 C C . SER A 1 111 ? 95.012 86.432 61.023 1.00 192.42 111 SER O C 1
ATOM 422 O O . SER A 1 111 ? 95.477 85.451 60.439 1.00 192.42 111 SER O O 1
ATOM 425 N N . ASN A 1 112 ? 95.766 87.371 61.589 1.00 190.12 112 ASN O N 1
ATOM 426 C CA . ASN A 1 112 ? 97.232 87.343 61.586 1.00 190.12 112 ASN O CA 1
ATOM 427 C C . ASN A 1 112 ? 97.720 87.507 63.015 1.00 190.12 112 ASN O C 1
ATOM 428 O O . ASN A 1 112 ? 97.036 88.111 63.850 1.00 190.12 112 ASN O O 1
ATOM 433 N N . ILE A 1 113 ? 98.922 86.981 63.260 1.00 185.82 113 ILE O N 1
ATOM 434 C CA . ILE A 1 113 ? 99.447 86.834 64.620 1.00 185.82 113 ILE O CA 1
ATOM 435 C C . ILE A 1 113 ? 100.784 87.569 64.801 1.00 185.82 113 ILE O C 1
ATOM 436 O O . ILE A 1 113 ? 101.640 87.609 63.912 1.00 185.82 113 ILE O O 1
ATOM 441 N N . CYS A 1 114 ? 100.972 88.127 65.991 1.00 188.66 114 CYS O N 1
ATOM 442 C CA . CYS A 1 114 ? 102.298 88.594 66.403 1.00 188.66 114 CYS O CA 1
ATOM 443 C C . CYS A 1 114 ? 102.829 87.638 67.474 1.00 188.66 114 CYS O C 1
ATOM 444 O O . CYS A 1 114 ? 102.110 87.312 68.419 1.00 188.66 114 CYS O O 1
ATOM 447 N N . LEU A 1 115 ? 104.063 87.150 67.315 1.00 184.27 115 LEU O N 1
ATOM 448 C CA . LEU A 1 115 ? 104.579 86.120 68.240 1.00 184.27 115 LEU O CA 1
ATOM 449 C C . LEU A 1 115 ? 105.388 86.768 69.362 1.00 184.27 115 LEU O C 1
ATOM 450 O O . LEU A 1 115 ? 106.527 87.175 69.139 1.00 184.27 115 LEU O O 1
ATOM 455 N N . ILE A 1 116 ? 104.830 86.835 70.567 1.00 189.32 116 ILE O N 1
ATOM 456 C CA . ILE A 1 116 ? 105.501 87.530 71.677 1.00 189.32 116 ILE O CA 1
ATOM 457 C C . ILE A 1 116 ? 106.105 86.528 72.655 1.00 189.32 116 ILE O C 1
ATOM 458 O O . ILE A 1 116 ? 105.379 85.864 73.389 1.00 189.32 116 ILE O O 1
ATOM 463 N N . GLY A 1 117 ? 107.419 86.505 72.813 1.00 172.60 117 GLY O N 1
ATOM 464 C CA . GLY A 1 117 ? 107.944 85.711 73.928 1.00 172.60 117 GLY O CA 1
ATOM 465 C C . GLY A 1 117 ? 109.456 85.763 74.038 1.00 172.60 117 GLY O C 1
ATOM 466 O O . GLY A 1 117 ? 110.136 86.215 73.124 1.00 172.60 117 GLY O O 1
ATOM 467 N N . PRO A 1 118 ? 110.000 85.297 75.166 1.00 156.04 118 PRO O N 1
ATOM 468 C CA . PRO A 1 118 ? 111.445 85.348 75.409 1.00 156.04 118 PRO O CA 1
ATOM 469 C C . PRO A 1 118 ? 112.272 84.686 74.309 1.00 156.04 118 PRO O C 1
ATOM 470 O O . PRO A 1 118 ? 111.804 83.894 73.485 1.00 156.04 118 PRO O O 1
ATOM 474 N N . THR A 1 119 ? 113.546 85.041 74.292 1.00 140.69 119 THR O N 1
ATOM 475 C CA . THR A 1 119 ? 114.427 84.563 73.224 1.00 140.69 119 THR O CA 1
ATOM 476 C C . THR A 1 119 ? 114.670 83.045 73.273 1.00 140.69 119 THR O C 1
ATOM 477 O O . THR A 1 119 ? 114.579 82.419 74.325 1.00 140.69 119 THR O O 1
ATOM 481 N N . GLY A 1 120 ? 115.026 82.458 72.125 1.00 131.86 120 GLY O N 1
ATOM 482 C CA . GLY A 1 120 ? 115.379 81.031 72.114 1.00 131.86 120 GLY O CA 1
ATOM 483 C C . GLY A 1 120 ? 114.206 80.149 72.510 1.00 131.86 120 GLY O C 1
ATOM 484 O O . GLY A 1 120 ? 114.286 79.324 73.416 1.00 131.86 120 GLY O O 1
ATOM 485 N N . SER A 1 121 ? 113.098 80.332 71.815 1.00 128.48 121 SER O N 1
ATOM 486 C CA . SER A 1 121 ? 111.921 79.490 72.051 1.00 128.48 121 SER O CA 1
ATOM 487 C C . SER A 1 121 ? 111.560 78.683 70.814 1.00 128.48 121 SER O C 1
ATOM 488 O O . SER A 1 121 ? 110.462 78.132 70.753 1.00 128.48 121 SER O O 1
ATOM 491 N N . GLY A 1 122 ? 112.397 78.714 69.778 1.00 116.93 122 GLY O N 1
ATOM 492 C CA . GLY A 1 122 ? 111.953 78.179 68.496 1.00 116.93 122 GLY O CA 1
ATOM 493 C C . GLY A 1 122 ? 110.703 78.880 67.965 1.00 116.93 122 GLY O C 1
ATOM 494 O O . GLY A 1 122 ? 109.957 78.250 67.245 1.00 116.93 122 GLY O O 1
ATOM 495 N N . LYS A 1 123 ? 110.405 80.145 68.306 1.00 133.66 123 LYS O N 1
ATOM 496 C CA . LYS A 1 123 ? 109.121 80.701 67.788 1.00 133.66 123 LYS O CA 1
ATOM 497 C C . LYS A 1 123 ? 109.188 80.942 66.276 1.00 133.66 123 LYS O C 1
ATOM 498 O O . LYS A 1 123 ? 108.217 80.692 65.557 1.00 133.66 123 LYS O O 1
ATOM 504 N N . THR A 1 124 ? 110.356 81.323 65.770 1.00 128.32 124 THR O N 1
ATOM 505 C CA . THR A 1 124 ? 110.535 81.296 64.317 1.00 128.32 124 THR O CA 1
ATOM 506 C C . THR A 1 124 ? 110.485 79.853 63.822 1.00 128.32 124 THR O C 1
ATOM 507 O O . THR A 1 124 ? 109.784 79.529 62.860 1.00 128.32 124 THR O O 1
ATOM 511 N N . LEU A 1 125 ? 111.172 78.959 64.537 1.00 119.98 125 LEU O N 1
ATOM 512 C CA . LEU A 1 125 ? 111.183 77.534 64.187 1.00 119.98 125 LEU O CA 1
ATOM 513 C C . LEU A 1 125 ? 109.785 76.895 64.229 1.00 119.98 125 LEU O C 1
ATOM 514 O O . LEU A 1 125 ? 109.524 75.948 63.484 1.00 119.98 125 LEU O O 1
ATOM 519 N N . LEU A 1 126 ? 108.882 77.453 65.034 1.00 128.53 126 LEU O N 1
ATOM 520 C CA . LEU A 1 126 ? 107.527 76.923 65.120 1.00 128.53 126 LEU O CA 1
ATOM 521 C C . LEU A 1 126 ? 106.728 77.245 63.865 1.00 128.53 126 LEU O C 1
ATOM 522 O O . LEU A 1 126 ? 106.081 76.365 63.287 1.00 128.53 126 LEU O O 1
ATOM 527 N N . ALA A 1 127 ? 106.765 78.502 63.420 1.00 134.37 127 ALA O N 1
ATOM 528 C CA . ALA A 1 127 ? 106.066 78.828 62.171 1.00 134.37 127 ALA O CA 1
ATOM 529 C C . ALA A 1 127 ? 106.752 78.176 60.965 1.00 134.37 127 ALA O C 1
ATOM 530 O O . ALA A 1 127 ? 106.090 77.713 60.031 1.00 134.37 127 ALA O O 1
ATOM 532 N N . GLN A 1 128 ? 108.081 78.088 61.003 1.00 135.59 128 GLN O N 1
ATOM 533 C CA . GLN A 1 128 ? 108.803 77.338 59.973 1.00 135.59 128 GLN O CA 1
ATOM 534 C C . GLN A 1 128 ? 108.385 75.865 59.952 1.00 135.59 128 GLN O C 1
ATOM 535 O O . GLN A 1 128 ? 108.015 75.332 58.909 1.00 135.59 128 GLN O O 1
ATOM 541 N N . THR A 1 129 ? 108.428 75.183 61.103 1.00 139.26 129 THR O N 1
ATOM 542 C CA . THR A 1 129 ? 107.980 73.775 61.140 1.00 139.26 129 THR O CA 1
ATOM 543 C C . THR A 1 129 ? 106.497 73.653 60.790 1.00 139.26 129 THR O C 1
ATOM 544 O O . THR A 1 129 ? 106.117 72.670 60.161 1.00 139.26 129 THR O O 1
ATOM 548 N N . LEU A 1 130 ? 105.656 74.649 61.097 1.00 144.95 130 LEU O N 1
ATOM 549 C CA . LEU A 1 130 ? 104.271 74.574 60.608 1.00 144.95 130 LEU O CA 1
ATOM 550 C C . LEU A 1 130 ? 104.192 74.701 59.088 1.00 144.95 130 LEU O C 1
ATOM 551 O O . LEU A 1 130 ? 103.433 73.973 58.446 1.00 144.95 130 LEU O O 1
ATOM 556 N N . ALA A 1 131 ? 104.996 75.579 58.494 1.00 147.40 131 ALA O N 1
ATOM 557 C CA . ALA A 1 131 ? 105.073 75.601 57.032 1.00 147.40 131 ALA O CA 1
ATOM 558 C C . ALA A 1 131 ? 105.576 74.248 56.492 1.00 147.40 131 ALA O C 1
ATOM 559 O O . ALA A 1 131 ? 105.037 73.740 55.506 1.00 147.40 131 ALA O O 1
ATOM 561 N N . ARG A 1 132 ? 106.542 73.609 57.179 1.00 138.79 132 ARG O N 1
ATOM 562 C CA . ARG A 1 132 ? 107.002 72.244 56.811 1.00 138.79 132 ARG O CA 1
ATOM 563 C C . ARG A 1 132 ? 105.950 71.151 57.058 1.00 138.79 132 ARG O C 1
ATOM 564 O O . ARG A 1 132 ? 106.018 70.102 56.420 1.00 138.79 132 ARG O O 1
ATOM 572 N N . ILE A 1 133 ? 104.985 71.371 57.954 1.00 145.26 133 ILE O N 1
ATOM 573 C CA . ILE A 1 133 ? 103.878 70.419 58.164 1.00 145.26 133 ILE O CA 1
ATOM 574 C C . ILE A 1 133 ? 102.818 70.606 57.078 1.00 145.26 133 ILE O C 1
ATOM 575 O O . ILE A 1 133 ? 102.488 69.670 56.348 1.00 145.26 133 ILE O O 1
ATOM 580 N N . LEU A 1 134 ? 102.292 71.830 56.948 1.00 155.68 134 LEU O N 1
ATOM 581 C CA . LEU A 1 134 ? 101.201 72.112 55.994 1.00 155.68 134 LEU O CA 1
ATOM 582 C C . LEU A 1 134 ? 101.675 72.177 54.531 1.00 155.68 134 LEU O C 1
ATOM 583 O O . LEU A 1 134 ? 100.851 72.134 53.612 1.00 155.68 134 LEU O O 1
ATOM 588 N N . ASN A 1 135 ? 102.985 72.328 54.315 1.00 159.79 135 ASN O N 1
ATOM 589 C CA . ASN A 1 135 ? 103.607 72.526 52.977 1.00 159.79 135 ASN O CA 1
ATOM 590 C C . ASN A 1 135 ? 103.006 73.725 52.232 1.00 159.79 135 ASN O C 1
ATOM 591 O O . ASN A 1 135 ? 102.995 73.790 51.007 1.00 159.79 135 ASN O O 1
ATOM 596 N N . VAL A 1 136 ? 102.511 74.691 52.987 1.00 179.77 136 VAL O N 1
ATOM 597 C CA . VAL A 1 136 ? 101.963 75.930 52.422 1.00 179.77 136 VAL O CA 1
ATOM 598 C C . VAL A 1 136 ? 103.105 76.887 52.078 1.00 179.77 136 VAL O C 1
ATOM 599 O O . VAL A 1 136 ? 104.199 76.780 52.646 1.00 179.77 136 VAL O O 1
ATOM 603 N N . PRO A 1 137 ? 102.884 77.828 51.159 1.00 207.65 137 PRO O N 1
ATOM 604 C CA . PRO A 1 137 ? 103.874 78.878 50.866 1.00 207.65 137 PRO O CA 1
ATOM 605 C C . PRO A 1 137 ? 104.321 79.617 52.126 1.00 207.65 137 PRO O C 1
ATOM 606 O O . PRO A 1 137 ? 103.496 79.980 52.962 1.00 207.65 137 PRO O O 1
ATOM 610 N N . PHE A 1 138 ? 105.634 79.845 52.255 1.00 182.41 138 PHE O N 1
ATOM 611 C CA . PHE A 1 138 ? 106.200 80.569 53.401 1.00 182.41 138 PHE O CA 1
ATOM 612 C C . PHE A 1 138 ? 107.022 81.750 52.881 1.00 182.41 138 PHE O C 1
ATOM 613 O O . PHE A 1 138 ? 107.911 81.579 52.040 1.00 182.41 138 PHE O O 1
ATOM 621 N N . ALA A 1 139 ? 106.737 82.936 53.396 1.00 182.48 139 ALA O N 1
ATOM 622 C CA . ALA A 1 139 ? 107.497 84.134 53.049 1.00 182.48 139 ALA O CA 1
ATOM 623 C C . ALA A 1 139 ? 108.240 84.633 54.281 1.00 182.48 139 ALA O C 1
ATOM 624 O O . ALA A 1 139 ? 107.805 84.434 55.415 1.00 182.48 139 ALA O O 1
ATOM 626 N N . ILE A 1 140 ? 109.385 85.262 54.054 1.00 179.03 140 ILE O N 1
ATOM 627 C CA . ILE A 1 140 ? 110.154 85.788 55.182 1.00 179.03 140 ILE O CA 1
ATOM 628 C C . ILE A 1 140 ? 110.810 87.110 54.775 1.00 179.03 140 ILE O C 1
ATOM 629 O O . ILE A 1 140 ? 111.277 87.275 53.644 1.00 179.03 140 ILE O O 1
ATOM 634 N N . ALA A 1 141 ? 110.851 88.048 55.724 1.00 190.30 141 ALA O N 1
ATOM 635 C CA . ALA A 1 141 ? 111.634 89.287 55.607 1.00 190.30 141 ALA O CA 1
ATOM 636 C C . ALA A 1 141 ? 111.812 89.910 56.996 1.00 190.30 141 ALA O C 1
ATOM 637 O O . ALA A 1 141 ? 111.276 89.437 58.001 1.00 190.30 141 ALA O O 1
ATOM 639 N N . ASP A 1 142 ? 112.537 91.020 57.027 1.00 211.60 142 ASP O N 1
ATOM 640 C CA . ASP A 1 142 ? 112.820 91.728 58.272 1.00 211.60 142 ASP O CA 1
ATOM 641 C C . ASP A 1 142 ? 112.435 93.205 58.192 1.00 211.60 142 ASP O C 1
ATOM 642 O O . ASP A 1 142 ? 112.840 93.926 57.274 1.00 211.60 142 ASP O O 1
ATOM 647 N N . ALA A 1 143 ? 111.667 93.662 59.180 1.00 241.38 143 ALA O N 1
ATOM 648 C CA . ALA A 1 143 ? 111.081 95.012 59.088 1.00 241.38 143 ALA O CA 1
ATOM 649 C C . ALA A 1 143 ? 112.101 96.170 59.248 1.00 241.38 143 ALA O C 1
ATOM 650 O O . ALA A 1 143 ? 111.762 97.343 59.040 1.00 241.38 143 ALA O O 1
ATOM 652 N N . THR A 1 144 ? 113.351 95.880 59.621 1.00 246.83 144 THR O N 1
ATOM 653 C CA . THR A 1 144 ? 114.366 96.953 59.682 1.00 246.83 144 THR O CA 1
ATOM 654 C C . THR A 1 144 ? 114.599 97.597 58.306 1.00 246.83 144 THR O C 1
ATOM 655 O O . THR A 1 144 ? 114.545 98.816 58.183 1.00 246.83 144 THR O O 1
ATOM 659 N N . SER A 1 145 ? 114.784 96.805 57.240 1.00 252.16 145 SER O N 1
ATOM 660 C CA . SER A 1 145 ? 114.897 97.407 55.890 1.00 252.16 145 SER O CA 1
ATOM 661 C C . SER A 1 145 ? 113.550 97.954 55.382 1.00 252.16 145 SER O C 1
ATOM 662 O O . SER A 1 145 ? 113.526 98.963 54.678 1.00 252.16 145 SER O O 1
ATOM 665 N N . LEU A 1 146 ? 112.419 97.377 55.814 1.00 251.43 146 LEU O N 1
ATOM 666 C CA . LEU A 1 146 ? 111.117 98.021 55.555 1.00 251.43 146 LEU O CA 1
ATOM 667 C C . LEU A 1 146 ? 111.000 99.412 56.205 1.00 251.43 146 LEU O C 1
ATOM 668 O O . LEU A 1 146 ? 110.147 100.205 55.812 1.00 251.43 146 LEU O O 1
ATOM 673 N N . THR A 1 147 ? 111.816 99.729 57.210 1.00 257.72 147 THR O N 1
ATOM 674 C CA . THR A 1 147 ? 111.839 101.105 57.750 1.00 257.72 147 THR O CA 1
ATOM 675 C C . THR A 1 147 ? 112.580 102.058 56.812 1.00 257.72 147 THR O C 1
ATOM 676 O O . THR A 1 147 ? 112.393 103.274 56.888 1.00 257.72 147 THR O O 1
ATOM 680 N N . GLU A 1 148 ? 113.401 101.513 55.914 1.00 264.47 148 GLU O N 1
ATOM 681 C CA . GLU A 1 148 ? 114.125 102.306 54.919 1.00 264.47 148 GLU O CA 1
ATOM 682 C C . GLU A 1 148 ? 113.250 102.540 53.681 1.00 264.47 148 GLU O C 1
ATOM 683 O O . GLU A 1 148 ? 112.726 101.615 53.051 1.00 264.47 148 GLU O O 1
ATOM 689 N N . ALA A 1 149 ? 113.094 103.814 53.344 1.00 260.20 149 ALA O N 1
ATOM 690 C CA . ALA A 1 149 ? 112.238 104.219 52.221 1.00 260.20 149 ALA O CA 1
ATOM 691 C C . ALA A 1 149 ? 112.749 103.700 50.854 1.00 260.20 149 ALA O C 1
ATOM 692 O O . ALA A 1 149 ? 113.916 103.344 50.678 1.00 260.20 149 ALA O O 1
ATOM 694 N N . GLY A 1 150 ? 111.834 103.642 49.877 1.00 258.10 150 GLY O N 1
ATOM 695 C CA . GLY A 1 150 ? 112.108 102.956 48.602 1.00 258.10 150 GLY O CA 1
ATOM 696 C C . GLY A 1 150 ? 112.002 101.444 48.799 1.00 258.10 150 GLY O C 1
ATOM 697 O O . GLY A 1 150 ? 111.016 100.815 48.407 1.00 258.10 150 GLY O O 1
ATOM 698 N N . TYR A 1 151 ? 112.986 100.878 49.508 1.00 255.90 151 TYR O N 1
ATOM 699 C CA . TYR A 1 151 ? 113.128 99.418 49.699 1.00 255.90 151 TYR O CA 1
ATOM 700 C C . TYR A 1 151 ? 111.942 98.770 50.420 1.00 255.90 151 TYR O C 1
ATOM 701 O O . TYR A 1 151 ? 111.820 97.547 50.415 1.00 255.90 151 TYR O O 1
ATOM 710 N N . VAL A 1 152 ? 111.034 99.575 50.961 1.00 256.48 152 VAL O N 1
ATOM 711 C CA . VAL A 1 152 ? 109.748 99.109 51.490 1.00 256.48 152 VAL O CA 1
ATOM 712 C C . VAL A 1 152 ? 109.020 98.208 50.495 1.00 256.48 152 VAL O C 1
ATOM 713 O O . VAL A 1 152 ? 108.806 97.027 50.759 1.00 256.48 152 VAL O O 1
ATOM 717 N N . GLY A 1 153 ? 108.636 98.745 49.334 1.00 271.21 153 GLY O N 1
ATOM 718 C CA . GLY A 1 153 ? 107.898 97.898 48.381 1.00 271.21 153 GLY O CA 1
ATOM 719 C C . GLY A 1 153 ? 108.806 96.859 47.719 1.00 271.21 153 GLY O C 1
ATOM 720 O O . GLY A 1 153 ? 108.321 95.874 47.168 1.00 271.21 153 GLY O O 1
ATOM 721 N N . GLU A 1 154 ? 110.122 97.037 47.809 1.00 290.30 154 GLU O N 1
ATOM 722 C CA . GLU A 1 154 ? 111.064 96.055 47.250 1.00 290.30 154 GLU O CA 1
ATOM 723 C C . GLU A 1 154 ? 111.174 94.802 48.106 1.00 290.30 154 GLU O C 1
ATOM 724 O O . GLU A 1 154 ? 111.270 93.686 47.591 1.00 290.30 154 GLU O O 1
ATOM 730 N N . ASP A 1 155 ? 111.179 94.984 49.419 1.00 267.42 155 ASP O N 1
ATOM 731 C CA . ASP A 1 155 ? 111.143 93.839 50.331 1.00 267.42 155 ASP O CA 1
ATOM 732 C C . ASP A 1 155 ? 109.741 93.205 50.349 1.00 267.42 155 ASP O C 1
ATOM 733 O O . ASP A 1 155 ? 109.624 91.986 50.462 1.00 267.42 155 ASP O O 1
ATOM 738 N N . VAL A 1 156 ? 108.676 94.004 50.163 1.00 270.57 156 VAL O N 1
ATOM 739 C CA . VAL A 1 156 ? 107.330 93.435 49.914 1.00 270.57 156 VAL O CA 1
ATOM 740 C C . VAL A 1 156 ? 107.326 92.602 48.628 1.00 270.57 156 VAL O C 1
ATOM 741 O O . VAL A 1 156 ? 106.724 91.530 48.576 1.00 270.57 156 VAL O O 1
ATOM 745 N N . GLU A 1 157 ? 108.004 93.067 47.577 1.00 282.35 157 GLU O N 1
ATOM 746 C CA . GLU A 1 157 ? 108.153 92.218 46.385 1.00 282.35 157 GLU O CA 1
ATOM 747 C C . GLU A 1 157 ? 108.985 90.953 46.664 1.00 282.35 157 GLU O C 1
ATOM 748 O O . GLU A 1 157 ? 108.609 89.876 46.206 1.00 282.35 157 GLU O O 1
ATOM 754 N N . ASN A 1 158 ? 110.071 91.041 47.447 1.00 262.91 158 ASN O N 1
ATOM 755 C CA . ASN A 1 158 ? 110.836 89.833 47.827 1.00 262.91 158 ASN O CA 1
ATOM 756 C C . ASN A 1 158 ? 109.999 88.822 48.648 1.00 262.91 158 ASN O C 1
ATOM 757 O O . ASN A 1 158 ? 110.089 87.611 48.435 1.00 262.91 158 ASN O O 1
ATOM 762 N N . ILE A 1 159 ? 109.164 89.318 49.565 1.00 250.41 159 ILE O N 1
ATOM 763 C CA . ILE A 1 159 ? 108.160 88.489 50.261 1.00 250.41 159 ILE O CA 1
ATOM 764 C C . ILE A 1 159 ? 107.223 87.826 49.253 1.00 250.41 159 ILE O C 1
ATOM 765 O O . ILE A 1 159 ? 106.979 86.618 49.298 1.00 250.41 159 ILE O O 1
ATOM 770 N N . LEU A 1 160 ? 106.636 88.641 48.372 1.00 271.87 160 LEU O N 1
ATOM 771 C CA . LEU A 1 160 ? 105.530 88.194 47.520 1.00 271.87 160 LEU O CA 1
ATOM 772 C C . LEU A 1 160 ? 106.001 87.244 46.408 1.00 271.87 160 LEU O C 1
ATOM 773 O O . LEU A 1 160 ? 105.313 86.265 46.114 1.00 271.87 160 LEU O O 1
ATOM 778 N N . LEU A 1 161 ? 107.193 87.465 45.831 1.00 272.08 161 LEU O N 1
ATOM 779 C CA . LEU A 1 161 ? 107.739 86.468 44.891 1.00 272.08 161 LEU O CA 1
ATOM 780 C C . LEU A 1 161 ? 108.066 85.152 45.617 1.00 272.08 161 LEU O C 1
ATOM 781 O O . LEU A 1 161 ? 107.709 84.079 45.124 1.00 272.08 161 LEU O O 1
ATOM 786 N N . LYS A 1 162 ? 108.656 85.222 46.822 1.00 257.62 162 LYS O N 1
ATOM 787 C CA . LYS A 1 162 ? 108.966 84.004 47.595 1.00 257.62 162 LYS O CA 1
ATOM 788 C C . LYS A 1 162 ? 107.694 83.218 47.955 1.00 257.62 162 LYS O C 1
ATOM 789 O O . LYS A 1 162 ? 107.673 81.991 47.861 1.00 257.62 162 LYS O O 1
ATOM 795 N N . LEU A 1 163 ? 106.601 83.910 48.258 1.00 250.90 163 LEU O N 1
ATOM 796 C CA . LEU A 1 163 ? 105.314 83.236 48.458 1.00 250.90 163 LEU O CA 1
ATOM 797 C C . LEU A 1 163 ? 104.723 82.684 47.147 1.00 250.90 163 LEU O C 1
ATOM 798 O O . LEU A 1 163 ? 104.182 81.579 47.119 1.00 250.90 163 LEU O O 1
ATOM 803 N N . ILE A 1 164 ? 104.771 83.447 46.055 1.00 285.20 164 ILE O N 1
ATOM 804 C CA . ILE A 1 164 ? 104.070 83.000 44.836 1.00 285.20 164 ILE O CA 1
ATOM 805 C C . ILE A 1 164 ? 104.798 81.840 44.151 1.00 285.20 164 ILE O C 1
ATOM 806 O O . ILE A 1 164 ? 104.159 80.897 43.682 1.00 285.20 164 ILE O O 1
ATOM 811 N N . GLN A 1 165 ? 106.133 81.875 44.086 1.00 273.54 165 GLN O N 1
ATOM 812 C CA . GLN A 1 165 ? 106.828 80.732 43.466 1.00 273.54 165 GLN O CA 1
ATOM 813 C C . GLN A 1 165 ? 106.785 79.484 44.367 1.00 273.54 165 GLN O C 1
ATOM 814 O O . GLN A 1 165 ? 106.766 78.362 43.855 1.00 273.54 165 GLN O O 1
ATOM 820 N N . SER A 1 166 ? 106.671 79.648 45.694 1.00 267.69 166 SER O N 1
ATOM 821 C CA . SER A 1 166 ? 106.441 78.474 46.566 1.00 267.69 166 SER O CA 1
ATOM 822 C C . SER A 1 166 ? 104.979 77.983 46.526 1.00 267.69 166 SER O C 1
ATOM 823 O O . SER A 1 166 ? 104.715 76.843 46.893 1.00 267.69 166 SER O O 1
ATOM 826 N N . ALA A 1 167 ? 104.039 78.780 46.013 1.00 287.05 167 ALA O N 1
ATOM 827 C CA . ALA A 1 167 ? 102.663 78.321 45.734 1.00 287.05 167 ALA O CA 1
ATOM 828 C C . ALA A 1 167 ? 102.493 77.515 44.432 1.00 287.05 167 ALA O C 1
ATOM 829 O O . ALA A 1 167 ? 101.391 77.025 44.169 1.00 287.05 167 ALA O O 1
ATOM 831 N N . ASP A 1 168 ? 103.530 77.420 43.592 1.00 307.51 168 ASP O N 1
ATOM 832 C CA . ASP A 1 168 ? 103.391 76.916 42.205 1.00 307.51 168 ASP O CA 1
ATOM 833 C C . ASP A 1 168 ? 102.345 77.749 41.423 1.00 307.51 168 ASP O C 1
ATOM 834 O O . ASP A 1 168 ? 101.524 77.221 40.666 1.00 307.51 168 ASP O O 1
ATOM 839 N N . TYR A 1 169 ? 102.350 79.070 41.678 1.00 314.99 169 TYR O N 1
ATOM 840 C CA . TYR A 1 169 ? 101.417 80.071 41.116 1.00 314.99 169 TYR O CA 1
ATOM 841 C C . TYR A 1 169 ? 99.923 79.780 41.404 1.00 314.99 169 TYR O C 1
ATOM 842 O O . TYR A 1 169 ? 99.047 80.456 40.859 1.00 314.99 169 TYR O O 1
ATOM 851 N N . ASP A 1 170 ? 99.600 78.851 42.306 1.00 284.29 170 ASP O N 1
ATOM 852 C CA . ASP A 1 170 ? 98.193 78.624 42.680 1.00 284.29 170 ASP O CA 1
ATOM 853 C C . ASP A 1 170 ? 97.638 79.783 43.528 1.00 284.29 170 ASP O C 1
ATOM 854 O O . ASP A 1 170 ? 98.154 80.095 44.602 1.00 284.29 170 ASP O O 1
ATOM 859 N N . VAL A 1 171 ? 96.520 80.367 43.083 1.00 262.73 171 VAL O N 1
ATOM 860 C CA . VAL A 1 171 ? 95.859 81.452 43.841 1.00 262.73 171 VAL O CA 1
ATOM 861 C C . VAL A 1 171 ? 95.319 80.982 45.197 1.00 262.73 171 VAL O C 1
ATOM 862 O O . VAL A 1 171 ? 95.309 81.759 46.146 1.00 262.73 171 VAL O O 1
ATOM 866 N N . GLU A 1 172 ? 94.902 79.718 45.336 1.00 249.88 172 GLU O N 1
ATOM 867 C CA . GLU A 1 172 ? 94.409 79.277 46.655 1.00 249.88 172 GLU O CA 1
ATOM 868 C C . GLU A 1 172 ? 95.568 78.971 47.620 1.00 249.88 172 GLU O C 1
ATOM 869 O O . GLU A 1 172 ? 95.436 79.189 48.822 1.00 249.88 172 GLU O O 1
ATOM 875 N N . LYS A 1 173 ? 96.717 78.485 47.135 1.00 251.19 173 LYS O N 1
ATOM 876 C CA . LYS A 1 173 ? 97.815 78.214 48.088 1.00 251.19 173 LYS O CA 1
ATOM 877 C C . LYS A 1 173 ? 98.594 79.484 48.415 1.00 251.19 173 LYS O C 1
ATOM 878 O O . LYS A 1 173 ? 99.006 79.655 49.557 1.00 251.19 173 LYS O O 1
ATOM 884 N N . ALA A 1 174 ? 98.752 80.413 47.468 1.00 245.19 174 ALA O N 1
ATOM 885 C CA . ALA A 1 174 ? 99.290 81.727 47.848 1.00 245.19 174 ALA O CA 1
ATOM 886 C C . ALA A 1 174 ? 98.267 82.538 48.673 1.00 245.19 174 ALA O C 1
ATOM 887 O O . ALA A 1 174 ? 98.661 83.274 49.571 1.00 245.19 174 ALA O O 1
ATOM 889 N N . GLU A 1 175 ? 96.952 82.371 48.466 1.00 233.68 175 GLU O N 1
ATOM 890 C CA . GLU A 1 175 ? 96.010 82.911 49.472 1.00 233.68 175 GLU O CA 1
ATOM 891 C C . GLU A 1 175 ? 96.161 82.205 50.826 1.00 233.68 175 GLU O C 1
ATOM 892 O O . GLU A 1 175 ? 96.220 82.858 51.862 1.00 233.68 175 GLU O O 1
ATOM 898 N N . LYS A 1 176 ? 96.329 80.881 50.846 1.00 218.02 176 LYS O N 1
ATOM 899 C CA . LYS A 1 176 ? 96.709 80.188 52.096 1.00 218.02 176 LYS O CA 1
ATOM 900 C C . LYS A 1 176 ? 98.221 80.325 52.416 1.00 218.02 176 LYS O C 1
ATOM 901 O O . LYS A 1 176 ? 98.790 79.485 53.106 1.00 218.02 176 LYS O O 1
ATOM 907 N N . GLY A 1 177 ? 98.905 81.358 51.922 1.00 208.94 177 GLY O N 1
ATOM 908 C CA . GLY A 1 177 ? 100.329 81.515 52.239 1.00 208.94 177 GLY O CA 1
ATOM 909 C C . GLY A 1 177 ? 100.545 81.987 53.676 1.00 208.94 177 GLY O C 1
ATOM 910 O O . GLY A 1 177 ? 99.675 82.609 54.281 1.00 208.94 177 GLY O O 1
ATOM 911 N N . ILE A 1 178 ? 101.744 81.703 54.195 1.00 186.44 178 ILE O N 1
ATOM 912 C CA . ILE A 1 178 ? 102.239 82.218 55.478 1.00 186.44 178 ILE O CA 1
ATOM 913 C C . ILE A 1 178 ? 103.301 83.268 55.168 1.00 186.44 178 ILE O C 1
ATOM 914 O O . ILE A 1 178 ? 104.209 83.012 54.377 1.00 186.44 178 ILE O O 1
ATOM 919 N N . ILE A 1 179 ? 103.229 84.423 55.818 1.00 178.61 179 ILE O N 1
ATOM 920 C CA . ILE A 1 179 ? 104.238 85.473 55.621 1.00 178.61 179 ILE O CA 1
ATOM 921 C C . ILE A 1 179 ? 104.836 85.836 56.972 1.00 178.61 179 ILE O C 1
ATOM 922 O O . ILE A 1 179 ? 104.257 86.615 57.721 1.00 178.61 179 ILE O O 1
ATOM 927 N N . TYR A 1 180 ? 106.004 85.297 57.274 1.00 164.91 180 TYR O N 1
ATOM 928 C CA . TYR A 1 180 ? 106.709 85.661 58.498 1.00 164.91 180 TYR O CA 1
ATOM 929 C C . TYR A 1 180 ? 107.485 86.978 58.330 1.00 164.91 180 TYR O C 1
ATOM 930 O O . TYR A 1 180 ? 108.158 87.221 57.330 1.00 164.91 180 TYR O O 1
ATOM 939 N N . ILE A 1 181 ? 107.399 87.817 59.355 1.00 176.38 181 ILE O N 1
ATOM 940 C CA . ILE A 1 181 ? 108.159 89.064 59.463 1.00 176.38 181 ILE O CA 1
ATOM 941 C C . ILE A 1 181 ? 108.853 89.035 60.817 1.00 176.38 181 ILE O C 1
ATOM 942 O O . ILE A 1 181 ? 108.280 88.551 61.794 1.00 176.38 181 ILE O O 1
ATOM 947 N N . ASP A 1 182 ? 110.074 89.551 60.887 1.00 188.92 182 ASP O N 1
ATOM 948 C CA . ASP A 1 182 ? 110.888 89.341 62.093 1.00 188.92 182 ASP O CA 1
ATOM 949 C C . ASP A 1 182 ? 111.555 90.651 62.546 1.00 188.92 182 ASP O C 1
ATOM 950 O O . ASP A 1 182 ? 111.549 91.669 61.847 1.00 188.92 182 ASP O O 1
ATOM 955 N N . GLN A 1 183 ? 112.097 90.619 63.763 1.00 204.81 183 GLN O N 1
ATOM 956 C CA . GLN A 1 183 ? 112.888 91.723 64.354 1.00 204.81 183 GLN O CA 1
ATOM 957 C C . GLN A 1 183 ? 112.133 93.045 64.473 1.00 204.81 183 GLN O C 1
ATOM 958 O O . GLN A 1 183 ? 112.722 94.127 64.426 1.00 204.81 183 GLN O O 1
ATOM 964 N N . ILE A 1 184 ? 110.829 92.962 64.699 1.00 215.42 184 ILE O N 1
ATOM 965 C CA . ILE A 1 184 ? 110.043 94.175 64.966 1.00 215.42 184 ILE O CA 1
ATOM 966 C C . ILE A 1 184 ? 110.566 94.921 66.215 1.00 215.42 184 ILE O C 1
ATOM 967 O O . ILE A 1 184 ? 110.588 96.157 66.242 1.00 215.42 184 ILE O O 1
ATOM 972 N N . ASP A 1 185 ? 111.117 94.188 67.199 1.00 224.81 185 ASP O N 1
ATOM 973 C CA . ASP A 1 185 ? 111.794 94.809 68.363 1.00 224.81 185 ASP O CA 1
ATOM 974 C C . ASP A 1 185 ? 112.943 95.745 67.958 1.00 224.81 185 ASP O C 1
ATOM 975 O O . ASP A 1 185 ? 113.275 96.676 68.698 1.00 224.81 185 ASP O O 1
ATOM 980 N N . LYS A 1 186 ? 113.577 95.505 66.805 1.00 221.46 186 LYS O N 1
ATOM 981 C CA . LYS A 1 186 ? 114.745 96.303 66.390 1.00 221.46 186 LYS O CA 1
ATOM 982 C C . LYS A 1 186 ? 114.356 97.655 65.788 1.00 221.46 186 LYS O C 1
ATOM 983 O O . LYS A 1 186 ? 115.208 98.537 65.678 1.00 221.46 186 LYS O O 1
ATOM 989 N N . VAL A 1 187 ? 113.089 97.869 65.447 1.00 250.74 187 VAL O N 1
ATOM 990 C CA . VAL A 1 187 ? 112.640 99.183 64.952 1.00 250.74 187 VAL O CA 1
ATOM 991 C C . VAL A 1 187 ? 111.803 99.903 65.997 1.00 250.74 187 VAL O C 1
ATOM 992 O O . VAL A 1 187 ? 112.072 101.060 66.323 1.00 250.74 187 VAL O O 1
ATOM 996 N N . ALA A 1 188 ? 110.742 99.245 66.473 1.00 279.83 188 ALA O N 1
ATOM 997 C CA . ALA A 1 188 ? 109.665 99.941 67.182 1.00 279.83 188 ALA O CA 1
ATOM 998 C C . ALA A 1 188 ? 109.939 100.037 68.674 1.00 279.83 188 ALA O C 1
ATOM 999 O O . ALA A 1 188 ? 110.169 99.026 69.346 1.00 279.83 188 ALA O O 1
ATOM 1001 N N . ARG A 1 189 ? 109.933 101.275 69.170 1.00 298.47 189 ARG O N 1
ATOM 1002 C CA . ARG A 1 189 ? 110.277 101.549 70.575 1.00 298.47 189 ARG O CA 1
ATOM 1003 C C . ARG A 1 189 ? 109.174 102.348 71.260 1.00 298.47 189 ARG O C 1
ATOM 1004 O O . ARG A 1 189 ? 108.656 101.906 72.285 1.00 298.47 189 ARG O O 1
ATOM 1012 N N . LYS A 1 190 ? 108.829 103.504 70.675 1.00 346.84 190 LYS O N 1
ATOM 1013 C CA . LYS A 1 190 ? 107.948 104.546 71.273 1.00 346.84 190 LYS O CA 1
ATOM 1014 C C . LYS A 1 190 ? 108.160 104.735 72.785 1.00 346.84 190 LYS O C 1
ATOM 1015 O O . LYS A 1 190 ? 107.277 104.472 73.599 1.00 346.84 190 LYS O O 1
ATOM 1021 N N . GLY A 1 202 ? 109.613 108.432 65.676 1.00 402.99 202 GLY O N 1
ATOM 1022 C CA . GLY A 1 202 ? 108.691 107.438 65.095 1.00 402.99 202 GLY O CA 1
ATOM 1023 C C . GLY A 1 202 ? 109.350 106.216 64.422 1.00 402.99 202 GLY O C 1
ATOM 1024 O O . GLY A 1 202 ? 110.545 105.964 64.546 1.00 402.99 202 GLY O O 1
ATOM 1025 N N . GLU A 1 203 ? 108.535 105.452 63.679 1.00 317.70 203 GLU O N 1
ATOM 1026 C CA . GLU A 1 203 ? 109.030 104.308 62.885 1.00 317.70 203 GLU O CA 1
ATOM 1027 C C . GLU A 1 203 ? 108.504 104.342 61.443 1.00 317.70 203 GLU O C 1
ATOM 1028 O O . GLU A 1 203 ? 107.298 104.450 61.210 1.00 317.70 203 GLU O O 1
ATOM 1034 N N . GLY A 1 204 ? 109.392 104.128 60.469 1.00 282.82 204 GLY O N 1
ATOM 1035 C CA . GLY A 1 204 ? 109.026 104.227 59.035 1.00 282.82 204 GLY O CA 1
ATOM 1036 C C . GLY A 1 204 ? 108.192 103.074 58.442 1.00 282.82 204 GLY O C 1
ATOM 1037 O O . GLY A 1 204 ? 108.138 102.936 57.221 1.00 282.82 204 GLY O O 1
ATOM 1038 N N . VAL A 1 205 ? 107.560 102.234 59.270 1.00 267.43 205 VAL O N 1
ATOM 1039 C CA . VAL A 1 205 ? 106.763 101.086 58.779 1.00 267.43 205 VAL O CA 1
ATOM 1040 C C . VAL A 1 205 ? 105.263 101.202 59.068 1.00 267.43 205 VAL O C 1
ATOM 1041 O O . VAL A 1 205 ? 104.465 100.580 58.356 1.00 267.43 205 VAL O O 1
ATOM 1045 N N . GLN A 1 206 ? 104.869 101.973 60.086 1.00 261.32 206 GLN O N 1
ATOM 1046 C CA . GLN A 1 206 ? 103.516 101.893 60.685 1.00 261.32 206 GLN O CA 1
ATOM 1047 C C . GLN A 1 206 ? 102.368 102.211 59.720 1.00 261.32 206 GLN O C 1
ATOM 1048 O O . GLN A 1 206 ? 101.218 101.879 60.012 1.00 261.32 206 GLN O O 1
ATOM 1054 N N . GLN A 1 207 ? 102.664 102.839 58.584 1.00 235.10 207 GLN O N 1
ATOM 1055 C CA . GLN A 1 207 ? 101.702 103.038 57.508 1.00 235.10 207 GLN O CA 1
ATOM 1056 C C . GLN A 1 207 ? 102.136 102.338 56.232 1.00 235.10 207 GLN O C 1
ATOM 1057 O O . GLN A 1 207 ? 101.325 101.658 55.596 1.00 235.10 207 GLN O O 1
ATOM 1063 N N . ALA A 1 208 ? 103.403 102.488 55.838 1.00 237.10 208 ALA O N 1
ATOM 1064 C CA . ALA A 1 208 ? 103.846 101.917 54.557 1.00 237.10 208 ALA O CA 1
ATOM 1065 C C . ALA A 1 208 ? 103.693 100.387 54.477 1.00 237.10 208 ALA O C 1
ATOM 1066 O O . ALA A 1 208 ? 103.618 99.834 53.376 1.00 237.10 208 ALA O O 1
ATOM 1068 N N . LEU A 1 209 ? 103.655 99.705 55.628 1.00 233.00 209 LEU O N 1
ATOM 1069 C CA . LEU A 1 209 ? 103.313 98.277 55.674 1.00 233.00 209 LEU O CA 1
ATOM 1070 C C . LEU A 1 209 ? 101.830 98.082 55.970 1.00 233.00 209 LEU O C 1
ATOM 1071 O O . LEU A 1 209 ? 101.237 97.112 55.510 1.00 233.00 209 LEU O O 1
ATOM 1076 N N . LEU A 1 210 ? 101.211 99.023 56.674 1.00 215.92 210 LEU O N 1
ATOM 1077 C CA . LEU A 1 210 ? 99.767 98.983 56.900 1.00 215.92 210 LEU O CA 1
ATOM 1078 C C . LEU A 1 210 ? 98.997 98.896 55.579 1.00 215.92 210 LEU O C 1
ATOM 1079 O O . LEU A 1 210 ? 98.070 98.095 55.446 1.00 215.92 210 LEU O O 1
ATOM 1084 N N . LYS A 1 211 ? 99.425 99.679 54.576 1.00 213.00 211 LYS O N 1
ATOM 1085 C CA . LYS A 1 211 ? 98.784 99.670 53.239 1.00 213.00 211 LYS O CA 1
ATOM 1086 C C . LYS A 1 211 ? 99.001 98.352 52.488 1.00 213.00 211 LYS O C 1
ATOM 1087 O O . LYS A 1 211 ? 98.252 98.025 51.568 1.00 213.00 211 LYS O O 1
ATOM 1093 N N . ILE A 1 212 ? 100.003 97.580 52.877 1.00 218.17 212 ILE O N 1
ATOM 1094 C CA . ILE A 1 212 ? 100.176 96.238 52.318 1.00 218.17 212 ILE O CA 1
ATOM 1095 C C . ILE A 1 212 ? 99.291 95.247 53.072 1.00 218.17 212 ILE O C 1
ATOM 1096 O O . ILE A 1 212 ? 98.652 94.396 52.459 1.00 218.17 212 ILE O O 1
ATOM 1101 N N . LEU A 1 213 ? 99.216 95.360 54.404 1.00 206.66 213 LEU O N 1
ATOM 1102 C CA . LEU A 1 213 ? 98.386 94.428 55.192 1.00 206.66 213 LEU O CA 1
ATOM 1103 C C . LEU A 1 213 ? 96.878 94.622 54.990 1.00 206.66 213 LEU O C 1
ATOM 1104 O O . LEU A 1 213 ? 96.124 93.656 55.111 1.00 206.66 213 LEU O O 1
ATOM 1109 N N . GLU A 1 214 ? 96.416 95.828 54.657 1.00 209.35 214 GLU O N 1
ATOM 1110 C CA . GLU A 1 214 ? 95.021 95.972 54.195 1.00 209.35 214 GLU O CA 1
ATOM 1111 C C . GLU A 1 214 ? 94.774 95.125 52.944 1.00 209.35 214 GLU O C 1
ATOM 1112 O O . GLU A 1 214 ? 93.765 94.421 52.821 1.00 209.35 214 GLU O O 1
ATOM 1118 N N . GLY A 1 215 ? 95.713 95.188 52.005 1.00 214.26 215 GLY O N 1
ATOM 1119 C CA . GLY A 1 215 ? 95.627 94.421 50.765 1.00 214.26 215 GLY O CA 1
ATOM 1120 C C . GLY A 1 215 ? 96.106 95.243 49.580 1.00 214.26 215 GLY O C 1
ATOM 1121 O O . GLY A 1 215 ? 95.723 96.398 49.388 1.00 214.26 215 GLY O O 1
ATOM 1122 N N . THR A 1 216 ? 96.937 94.618 48.762 1.00 228.94 216 THR O N 1
ATOM 1123 C CA . THR A 1 216 ? 97.292 95.151 47.452 1.00 228.94 216 THR O CA 1
ATOM 1124 C C . THR A 1 216 ? 97.706 93.982 46.553 1.00 228.94 216 THR O C 1
ATOM 1125 O O . THR A 1 216 ? 98.218 92.972 47.036 1.00 228.94 216 THR O O 1
ATOM 1129 N N . VAL A 1 217 ? 97.510 94.127 45.237 1.00 253.00 217 VAL O N 1
ATOM 1130 C CA . VAL A 1 217 ? 97.929 93.070 44.305 1.00 253.00 217 VAL O CA 1
ATOM 1131 C C . VAL A 1 217 ? 99.454 92.946 44.285 1.00 253.00 217 VAL O C 1
ATOM 1132 O O . VAL A 1 217 ? 100.019 91.859 44.453 1.00 253.00 217 VAL O O 1
ATOM 1136 N N . ALA A 1 218 ? 100.122 94.067 44.086 1.00 275.85 218 ALA O N 1
ATOM 1137 C CA . ALA A 1 218 ? 101.551 94.319 44.284 1.00 275.85 218 ALA O CA 1
ATOM 1138 C C . ALA A 1 218 ? 101.646 95.848 44.219 1.00 275.85 218 ALA O C 1
ATOM 1139 O O . ALA A 1 218 ? 101.060 96.475 43.329 1.00 275.85 218 ALA O O 1
ATOM 1141 N N . ILE A 1 236 ? 99.321 87.322 43.791 1.00 250.91 236 ILE O N 1
ATOM 1142 C CA . ILE A 1 236 ? 98.049 87.313 44.536 1.00 250.91 236 ILE O CA 1
ATOM 1143 C C . ILE A 1 236 ? 97.910 88.574 45.407 1.00 250.91 236 ILE O C 1
ATOM 1144 O O . ILE A 1 236 ? 98.892 89.137 45.888 1.00 250.91 236 ILE O O 1
ATOM 1149 N N . ASP A 1 237 ? 96.677 89.016 45.651 1.00 222.75 237 ASP O N 1
ATOM 1150 C CA . ASP A 1 237 ? 96.469 90.173 46.538 1.00 222.75 237 ASP O CA 1
ATOM 1151 C C . ASP A 1 237 ? 96.768 89.852 48.019 1.00 222.75 237 ASP O C 1
ATOM 1152 O O . ASP A 1 237 ? 96.337 88.823 48.548 1.00 222.75 237 ASP O O 1
ATOM 1157 N N . THR A 1 238 ? 97.487 90.769 48.695 1.00 214.71 238 THR O N 1
ATOM 1158 C CA . THR A 1 238 ? 97.904 90.569 50.105 1.00 214.71 238 THR O CA 1
ATOM 1159 C C . THR A 1 238 ? 96.749 90.599 51.124 1.00 214.71 238 THR O C 1
ATOM 1160 O O . THR A 1 238 ? 96.916 90.098 52.240 1.00 214.71 238 THR O O 1
ATOM 1164 N N . GLY A 1 239 ? 95.565 91.092 50.747 1.00 204.48 239 GLY O N 1
ATOM 1165 C CA . GLY A 1 239 ? 94.431 91.261 51.686 1.00 204.48 239 GLY O CA 1
ATOM 1166 C C . GLY A 1 239 ? 93.795 89.972 52.219 1.00 204.48 239 GLY O C 1
ATOM 1167 O O . GLY A 1 239 ? 92.884 90.043 53.046 1.00 204.48 239 GLY O O 1
ATOM 1168 N N . ASN A 1 240 ? 94.255 88.805 51.758 1.00 208.46 240 ASN O N 1
ATOM 1169 C CA . ASN A 1 240 ? 93.765 87.504 52.233 1.00 208.46 240 ASN O CA 1
ATOM 1170 C C . ASN A 1 240 ? 94.897 86.477 52.330 1.00 208.46 240 ASN O C 1
ATOM 1171 O O . ASN A 1 240 ? 94.615 85.282 52.321 1.00 208.46 240 ASN O O 1
ATOM 1176 N N . ILE A 1 241 ? 96.163 86.910 52.415 1.00 204.12 241 ILE O N 1
ATOM 1177 C CA . ILE A 1 241 ? 97.259 85.998 52.784 1.00 204.12 241 ILE O CA 1
ATOM 1178 C C . ILE A 1 241 ? 97.398 86.020 54.312 1.00 204.12 241 ILE O C 1
ATOM 1179 O O . ILE A 1 241 ? 97.032 87.009 54.948 1.00 204.12 241 ILE O O 1
ATOM 1184 N N . LEU A 1 242 ? 97.935 84.958 54.922 1.00 192.69 242 LEU O N 1
ATOM 1185 C CA . LEU A 1 242 ? 98.238 85.006 56.359 1.00 192.69 242 LEU O CA 1
ATOM 1186 C C . LEU A 1 242 ? 99.633 85.623 56.596 1.00 192.69 242 LEU O C 1
ATOM 1187 O O . LEU A 1 242 ? 100.601 85.334 55.888 1.00 192.69 242 LEU O O 1
ATOM 1192 N N . PHE A 1 243 ? 99.728 86.455 57.631 1.00 185.70 243 PHE O N 1
ATOM 1193 C CA . PHE A 1 243 ? 100.972 87.105 58.042 1.00 185.70 243 PHE O CA 1
ATOM 1194 C C . PHE A 1 243 ? 101.267 86.793 59.512 1.00 185.70 243 PHE O C 1
ATOM 1195 O O . PHE A 1 243 ? 100.370 86.662 60.353 1.00 185.70 243 PHE O O 1
ATOM 1203 N N . ILE A 1 244 ? 102.563 86.728 59.785 1.00 173.44 244 ILE O N 1
ATOM 1204 C CA . ILE A 1 244 ? 103.137 86.547 61.110 1.00 173.44 244 ILE O CA 1
ATOM 1205 C C . ILE A 1 244 ? 104.140 87.681 61.319 1.00 173.44 244 ILE O C 1
ATOM 1206 O O . ILE A 1 244 ? 104.936 87.994 60.436 1.00 173.44 244 ILE O O 1
ATOM 1211 N N . VAL A 1 245 ? 104.085 88.326 62.466 1.00 178.55 245 VAL O N 1
ATOM 1212 C CA . VAL A 1 245 ? 105.168 89.229 62.833 1.00 178.55 245 VAL O CA 1
ATOM 1213 C C . VAL A 1 245 ? 105.728 88.668 64.122 1.00 178.55 245 VAL O C 1
ATOM 1214 O O . VAL A 1 245 ? 105.122 88.741 65.159 1.00 178.55 245 VAL O O 1
ATOM 1218 N N . GLY A 1 246 ? 106.797 87.962 64.044 1.00 180.09 246 GLY O N 1
ATOM 1219 C CA . GLY A 1 246 ? 107.359 87.309 65.233 1.00 180.09 246 GLY O CA 1
ATOM 1220 C C . GLY A 1 246 ? 108.571 88.047 65.802 1.00 180.09 246 GLY O C 1
ATOM 1221 O O . GLY A 1 246 ? 109.347 88.667 65.087 1.00 180.09 246 GLY O O 1
ATOM 1222 N N . GLY A 1 247 ? 108.761 87.981 67.115 1.00 186.43 247 GLY O N 1
ATOM 1223 C CA . GLY A 1 247 ? 110.020 88.526 67.647 1.00 186.43 247 GLY O CA 1
ATOM 1224 C C . GLY A 1 247 ? 110.098 88.378 69.161 1.00 186.43 247 GLY O C 1
ATOM 1225 O O . GLY A 1 247 ? 109.100 88.243 69.865 1.00 186.43 247 GLY O O 1
ATOM 1226 N N . ALA A 1 248 ? 111.319 88.375 69.665 1.00 191.11 248 ALA O N 1
ATOM 1227 C CA . ALA A 1 248 ? 111.480 88.273 71.120 1.00 191.11 248 ALA O CA 1
ATOM 1228 C C . ALA A 1 248 ? 111.520 89.678 71.743 1.00 191.11 248 ALA O C 1
ATOM 1229 O O . ALA A 1 248 ? 112.568 90.224 72.072 1.00 191.11 248 ALA O O 1
ATOM 1231 N N . PHE A 1 249 ? 110.344 90.302 71.829 1.00 218.07 249 PHE O N 1
ATOM 1232 C CA . PHE A 1 249 ? 110.306 91.727 72.209 1.00 218.07 249 PHE O CA 1
ATOM 1233 C C . PHE A 1 249 ? 110.667 91.967 73.679 1.00 218.07 249 PHE O C 1
ATOM 1234 O O . PHE A 1 249 ? 110.054 91.412 74.588 1.00 218.07 249 PHE O O 1
ATOM 1242 N N . ASP A 1 250 ? 111.617 92.875 73.907 1.00 279.40 250 ASP O N 1
ATOM 1243 C CA . ASP A 1 250 ? 112.069 93.228 75.265 1.00 279.40 250 ASP O CA 1
ATOM 1244 C C . ASP A 1 250 ? 111.037 94.051 76.071 1.00 279.40 250 ASP O C 1
ATOM 1245 O O . ASP A 1 250 ? 111.232 94.303 77.262 1.00 279.40 250 ASP O O 1
ATOM 1250 N N . GLY A 1 251 ? 109.916 94.451 75.473 1.00 298.67 251 GLY O N 1
ATOM 1251 C CA . GLY A 1 251 ? 108.867 95.077 76.287 1.00 298.67 251 GLY O CA 1
ATOM 1252 C C . GLY A 1 251 ? 108.188 94.096 77.258 1.00 298.67 251 GLY O C 1
ATOM 1253 O O . GLY A 1 251 ? 107.545 94.545 78.205 1.00 298.67 251 GLY O O 1
ATOM 1254 N N . ILE A 1 252 ? 108.346 92.771 77.069 1.00 308.93 252 ILE O N 1
ATOM 1255 C CA . ILE A 1 252 ? 107.644 91.793 77.939 1.00 308.93 252 ILE O CA 1
ATOM 1256 C C . ILE A 1 252 ? 108.185 91.783 79.380 1.00 308.93 252 ILE O C 1
ATOM 1257 O O . ILE A 1 252 ? 107.446 91.473 80.319 1.00 308.93 252 ILE O O 1
ATOM 1262 N N . GLU A 1 253 ? 109.449 92.160 79.590 1.00 322.96 253 GLU O N 1
ATOM 1263 C CA . GLU A 1 253 ? 109.922 92.426 80.961 1.00 322.96 253 GLU O CA 1
ATOM 1264 C C . GLU A 1 253 ? 109.734 93.901 81.382 1.00 322.96 253 GLU O C 1
ATOM 1265 O O . GLU A 1 253 ? 109.902 94.221 82.556 1.00 322.96 253 GLU O O 1
ATOM 1271 N N . GLN A 1 254 ? 109.376 94.802 80.462 1.00 331.35 254 GLN O N 1
ATOM 1272 C CA . GLN A 1 254 ? 109.164 96.220 80.805 1.00 331.35 254 GLN O CA 1
ATOM 1273 C C . GLN A 1 254 ? 107.731 96.481 81.276 1.00 331.35 254 GLN O C 1
ATOM 1274 O O . GLN A 1 254 ? 107.486 96.915 82.401 1.00 331.35 254 GLN O O 1
ATOM 1280 N N . ILE A 1 255 ? 106.778 96.255 80.386 1.00 332.77 255 ILE O N 1
ATOM 1281 C CA . ILE A 1 255 ? 105.461 96.876 80.551 1.00 332.77 255 ILE O CA 1
ATOM 1282 C C . ILE A 1 255 ? 104.611 96.168 81.594 1.00 332.77 255 ILE O C 1
ATOM 1283 O O . ILE A 1 255 ? 104.071 96.819 82.484 1.00 332.77 255 ILE O O 1
ATOM 1288 N N . VAL A 1 256 ? 104.485 94.842 81.531 1.00 346.66 256 VAL O N 1
ATOM 1289 C CA . VAL A 1 256 ? 103.689 94.156 82.577 1.00 346.66 256 VAL O CA 1
ATOM 1290 C C . VAL A 1 256 ? 104.355 94.230 83.943 1.00 346.66 256 VAL O C 1
ATOM 1291 O O . VAL A 1 256 ? 103.666 94.307 84.964 1.00 346.66 256 VAL O O 1
ATOM 1295 N N . LYS A 1 257 ? 105.681 94.372 83.970 1.00 343.90 257 LYS O N 1
ATOM 1296 C CA . LYS A 1 257 ? 106.358 94.712 85.214 1.00 343.90 257 LYS O CA 1
ATOM 1297 C C . LYS A 1 257 ? 105.983 96.108 85.703 1.00 343.90 257 LYS O C 1
ATOM 1298 O O . LYS A 1 257 ? 106.080 96.383 86.903 1.00 343.90 257 LYS O O 1
ATOM 1304 N N . ASN A 1 258 ? 105.554 97.013 84.817 1.00 346.37 258 ASN O N 1
ATOM 1305 C CA . ASN A 1 258 ? 105.009 98.270 85.353 1.00 346.37 258 ASN O CA 1
ATOM 1306 C C . ASN A 1 258 ? 103.652 98.043 86.020 1.00 346.37 258 ASN O C 1
ATOM 1307 O O . ASN A 1 258 ? 103.478 98.429 87.174 1.00 346.37 258 ASN O O 1
ATOM 1312 N N . ARG A 1 259 ? 102.735 97.325 85.377 1.00 336.41 259 ARG O N 1
ATOM 1313 C CA . ARG A 1 259 ? 101.398 97.195 85.952 1.00 336.41 259 ARG O CA 1
ATOM 1314 C C . ARG A 1 259 ? 101.385 96.238 87.144 1.00 336.41 259 ARG O C 1
ATOM 1315 O O . ARG A 1 259 ? 101.054 96.637 88.267 1.00 336.41 259 ARG O O 1
ATOM 1323 N N . MET A 1 260 ? 101.755 94.969 86.923 1.00 349.81 260 MET O N 1
ATOM 1324 C CA . MET A 1 260 ? 101.791 93.996 88.027 1.00 349.81 260 MET O CA 1
ATOM 1325 C C . MET A 1 260 ? 103.101 93.995 88.827 1.00 349.81 260 MET O C 1
ATOM 1326 O O . MET A 1 260 ? 103.112 93.619 90.004 1.00 349.81 260 MET O O 1
ATOM 1331 N N . GLY A 1 261 ? 104.215 94.353 88.194 1.00 343.69 261 GLY O N 1
ATOM 1332 C CA . GLY A 1 261 ? 105.528 94.227 88.858 1.00 343.69 261 GLY O CA 1
ATOM 1333 C C . GLY A 1 261 ? 105.740 95.203 90.008 1.00 343.69 261 GLY O C 1
ATOM 1334 O O . GLY A 1 261 ? 106.331 94.833 91.022 1.00 343.69 261 GLY O O 1
ATOM 1335 N N . GLU A 1 262 ? 105.212 96.428 89.899 1.00 328.44 262 GLU O N 1
ATOM 1336 C CA . GLU A 1 262 ? 105.250 97.349 91.052 1.00 328.44 262 GLU O CA 1
ATOM 1337 C C . GLU A 1 262 ? 104.245 97.003 92.181 1.00 328.44 262 GLU O C 1
ATOM 1338 O O . GLU A 1 262 ? 104.248 97.673 93.218 1.00 328.44 262 GLU O O 1
ATOM 1344 N N . LYS A 1 263 ? 103.437 95.940 92.051 1.00 314.79 263 LYS O N 1
ATOM 1345 C CA . LYS A 1 263 ? 102.599 95.443 93.171 1.00 314.79 263 LYS O CA 1
ATOM 1346 C C . LYS A 1 263 ? 103.450 94.634 94.164 1.00 314.79 263 LYS O C 1
ATOM 1347 O O . LYS A 1 263 ? 103.135 93.502 94.529 1.00 314.79 263 LYS O O 1
ATOM 1353 N N . VAL A 1 264 ? 104.493 95.271 94.679 1.00 282.29 264 VAL O N 1
ATOM 1354 C CA . VAL A 1 264 ? 105.535 94.531 95.380 1.00 282.29 264 VAL O CA 1
ATOM 1355 C C . VAL A 1 264 ? 105.119 94.220 96.817 1.00 282.29 264 VAL O C 1
ATOM 1356 O O . VAL A 1 264 ? 105.089 93.052 97.223 1.00 282.29 264 VAL O O 1
ATOM 1360 N N . ILE A 1 265 ? 104.795 95.255 97.602 1.00 242.28 265 ILE O N 1
ATOM 1361 C CA . ILE A 1 265 ? 104.991 95.159 99.068 1.00 242.28 265 ILE O CA 1
ATOM 1362 C C . ILE A 1 265 ? 104.185 94.041 99.748 1.00 242.28 265 ILE O C 1
ATOM 1363 O O . ILE A 1 265 ? 104.726 93.354 100.619 1.00 242.28 265 ILE O O 1
ATOM 1368 N N . GLY A 1 266 ? 102.929 93.808 99.362 1.00 218.50 266 GLY O N 1
ATOM 1369 C CA . GLY A 1 266 ? 102.187 92.647 99.897 1.00 218.50 266 GLY O CA 1
ATOM 1370 C C . GLY A 1 266 ? 101.996 92.639 101.423 1.00 218.50 266 GLY O C 1
ATOM 1371 O O . GLY A 1 266 ? 101.541 91.643 101.985 1.00 218.50 266 GLY O O 1
ATOM 1372 N N . PHE A 1 267 ? 102.309 93.734 102.118 1.00 182.92 267 PHE O N 1
ATOM 1373 C CA . PHE A 1 267 ? 101.802 93.884 103.485 1.00 182.92 267 PHE O CA 1
ATOM 1374 C C . PHE A 1 267 ? 100.286 94.027 103.362 1.00 182.92 267 PHE O C 1
ATOM 1375 O O . PHE A 1 267 ? 99.804 95.035 102.833 1.00 182.92 267 PHE O O 1
ATOM 1383 N N . GLY A 1 268 ? 99.555 92.970 103.768 1.00 189.23 268 GLY O N 1
ATOM 1384 C CA . GLY A 1 268 ? 98.091 92.925 103.533 1.00 189.23 268 GLY O CA 1
ATOM 1385 C C . GLY A 1 268 ? 98.007 92.528 102.061 1.00 189.23 268 GLY O C 1
ATOM 1386 O O . GLY A 1 268 ? 98.211 93.381 101.191 1.00 189.23 268 GLY O O 1
ATOM 1387 N N . THR A 1 269 ? 97.723 91.262 101.756 1.00 225.24 269 THR O N 1
ATOM 1388 C CA . THR A 1 269 ? 97.927 90.704 100.399 1.00 225.24 269 THR O CA 1
ATOM 1389 C C . THR A 1 269 ? 96.757 90.915 99.429 1.00 225.24 269 THR O C 1
ATOM 1390 O O . THR A 1 269 ? 96.207 89.979 98.867 1.00 225.24 269 THR O O 1
ATOM 1394 N N . ASP A 1 270 ? 96.435 92.185 99.181 1.00 242.23 270 ASP O N 1
ATOM 1395 C CA . ASP A 1 270 ? 95.422 92.558 98.172 1.00 242.23 270 ASP O CA 1
ATOM 1396 C C . ASP A 1 270 ? 95.856 92.219 96.737 1.00 242.23 270 ASP O C 1
ATOM 1397 O O . ASP A 1 270 ? 95.033 91.801 95.923 1.00 242.23 270 ASP O O 1
ATOM 1402 N N . ASN A 1 271 ? 97.141 92.390 96.414 1.00 291.32 271 ASN O N 1
ATOM 1403 C CA . ASN A 1 271 ? 97.678 92.022 95.088 1.00 291.32 271 ASN O CA 1
ATOM 1404 C C . ASN A 1 271 ? 98.189 90.575 95.055 1.00 291.32 271 ASN O C 1
ATOM 1405 O O . ASN A 1 271 ? 99.348 90.309 94.765 1.00 291.32 271 ASN O O 1
ATOM 1410 N N . ALA A 1 272 ? 97.276 89.611 95.257 1.00 310.24 272 ALA O N 1
ATOM 1411 C CA . ALA A 1 272 ? 97.619 88.182 95.054 1.00 310.24 272 ALA O CA 1
ATOM 1412 C C . ALA A 1 272 ? 98.106 87.873 93.623 1.00 310.24 272 ALA O C 1
ATOM 1413 O O . ALA A 1 272 ? 98.688 86.815 93.370 1.00 310.24 272 ALA O O 1
ATOM 1415 N N . LYS A 1 273 ? 97.911 88.809 92.700 1.00 338.25 273 LYS O N 1
ATOM 1416 C CA . LYS A 1 273 ? 98.426 88.741 91.333 1.00 338.25 273 LYS O CA 1
ATOM 1417 C C . LYS A 1 273 ? 99.926 89.103 91.208 1.00 338.25 273 LYS O C 1
ATOM 1418 O O . LYS A 1 273 ? 100.454 89.050 90.102 1.00 338.25 273 LYS O O 1
ATOM 1424 N N . LEU A 1 274 ? 100.664 89.379 92.297 1.00 331.09 274 LEU O N 1
ATOM 1425 C CA . LEU A 1 274 ? 102.097 89.747 92.073 1.00 331.09 274 LEU O CA 1
ATOM 1426 C C . LEU A 1 274 ? 103.068 88.561 91.730 1.00 331.09 274 LEU O C 1
ATOM 1427 O O . LEU A 1 274 ? 104.262 88.664 92.028 1.00 331.09 274 LEU O O 1
ATOM 1432 N N . LYS A 1 275 ? 102.629 87.625 90.876 1.00 358.58 275 LYS O N 1
ATOM 1433 C CA . LYS A 1 275 ? 103.486 86.482 90.428 1.00 358.58 275 LYS O CA 1
ATOM 1434 C C . LYS A 1 275 ? 104.434 86.841 89.266 1.00 358.58 275 LYS O C 1
ATOM 1435 O O . LYS A 1 275 ? 103.976 86.742 88.112 1.00 358.58 275 LYS O O 1
ATOM 1441 N N . ASP A 1 276 ? 105.706 87.167 89.545 1.00 372.49 276 ASP O N 1
ATOM 1442 C CA . ASP A 1 276 ? 106.761 87.501 88.533 1.00 372.49 276 ASP O CA 1
ATOM 1443 C C . ASP A 1 276 ? 106.342 87.423 87.053 1.00 372.49 276 ASP O C 1
ATOM 1444 O O . ASP A 1 276 ? 106.034 88.462 86.491 1.00 372.49 276 ASP O O 1
ATOM 1449 N N . ASP A 1 277 ? 106.513 86.262 86.415 1.00 355.95 277 ASP O N 1
ATOM 1450 C CA . ASP A 1 277 ? 106.217 85.984 84.991 1.00 355.95 277 ASP O CA 1
ATOM 1451 C C . ASP A 1 277 ? 104.770 85.519 84.768 1.00 355.95 277 ASP O C 1
ATOM 1452 O O . ASP A 1 277 ? 104.124 85.879 83.780 1.00 355.95 277 ASP O O 1
ATOM 1457 N N . GLU A 1 278 ? 104.305 84.619 85.627 1.00 381.55 278 GLU O N 1
ATOM 1458 C CA . GLU A 1 278 ? 103.239 83.672 85.215 1.00 381.55 278 GLU O CA 1
ATOM 1459 C C . GLU A 1 278 ? 101.873 84.305 85.000 1.00 381.55 278 GLU O C 1
ATOM 1460 O O . GLU A 1 278 ? 101.263 84.111 83.941 1.00 381.55 278 GLU O O 1
ATOM 1466 N N . THR A 1 279 ? 101.407 85.120 85.944 1.00 366.11 279 THR O N 1
ATOM 1467 C CA . THR A 1 279 ? 100.231 85.927 85.604 1.00 366.11 279 THR O CA 1
ATOM 1468 C C . THR A 1 279 ? 100.609 87.128 84.727 1.00 366.11 279 THR O C 1
ATOM 1469 O O . THR A 1 279 ? 99.749 87.637 84.013 1.00 366.11 279 THR O O 1
ATOM 1473 N N . TYR A 1 280 ? 101.842 87.622 84.788 1.00 361.25 280 TYR O N 1
ATOM 1474 C CA . TYR A 1 280 ? 102.156 88.876 84.091 1.00 361.25 280 TYR O CA 1
ATOM 1475 C C . TYR A 1 280 ? 102.134 88.687 82.568 1.00 361.25 280 TYR O C 1
ATOM 1476 O O . TYR A 1 280 ? 101.582 89.516 81.844 1.00 361.25 280 TYR O O 1
ATOM 1485 N N . LEU A 1 281 ? 102.679 87.573 82.062 1.00 331.79 281 LEU O N 1
ATOM 1486 C CA . LEU A 1 281 ? 102.560 87.310 80.618 1.00 331.79 281 LEU O CA 1
ATOM 1487 C C . LEU A 1 281 ? 101.092 87.048 80.238 1.00 331.79 281 LEU O C 1
ATOM 1488 O O . LEU A 1 281 ? 100.628 87.519 79.200 1.00 331.79 281 LEU O O 1
ATOM 1493 N N . SER A 1 282 ? 100.316 86.395 81.110 1.00 335.78 282 SER O N 1
ATOM 1494 C CA . SER A 1 282 ? 98.877 86.214 80.818 1.00 335.78 282 SER O CA 1
ATOM 1495 C C . SER A 1 282 ? 98.025 87.449 81.169 1.00 335.78 282 SER O C 1
ATOM 1496 O O . SER A 1 282 ? 96.825 87.453 80.896 1.00 335.78 282 SER O O 1
ATOM 1499 N N . ARG A 1 283 ? 98.632 88.519 81.693 1.00 325.09 283 ARG O N 1
ATOM 1500 C CA . ARG A 1 283 ? 97.954 89.818 81.785 1.00 325.09 283 ARG O CA 1
ATOM 1501 C C . ARG A 1 283 ? 97.875 90.487 80.409 1.00 325.09 283 ARG O C 1
ATOM 1502 O O . ARG A 1 283 ? 96.851 91.098 80.111 1.00 325.09 283 ARG O O 1
ATOM 1510 N N . VAL A 1 284 ? 98.944 90.390 79.591 1.00 314.38 284 VAL O N 1
ATOM 1511 C CA . VAL A 1 284 ? 99.215 91.276 78.425 1.00 314.38 284 VAL O CA 1
ATOM 1512 C C . VAL A 1 284 ? 97.990 91.635 77.578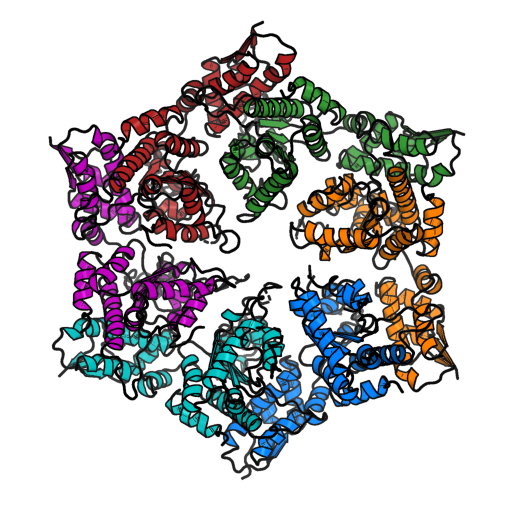 1.00 314.38 284 VAL O C 1
ATOM 1513 O O . VAL A 1 284 ? 97.268 90.762 77.090 1.00 314.38 284 VAL O O 1
ATOM 1517 N N . VAL A 1 285 ? 97.815 92.942 77.355 1.00 285.14 285 VAL O N 1
ATOM 1518 C CA . VAL A 1 285 ? 96.679 93.518 76.595 1.00 285.14 285 VAL O CA 1
ATOM 1519 C C . VAL A 1 285 ? 97.286 94.301 75.423 1.00 285.14 285 VAL O C 1
ATOM 1520 O O . VAL A 1 285 ? 98.402 94.797 75.554 1.00 285.14 285 VAL O O 1
ATOM 1524 N N . PRO A 1 286 ? 96.637 94.444 74.264 1.00 264.21 286 PRO O N 1
ATOM 1525 C CA . PRO A 1 286 ? 97.271 95.171 73.145 1.00 264.21 286 PRO O CA 1
ATOM 1526 C C . PRO A 1 286 ? 97.660 96.625 73.450 1.00 264.21 286 PRO O C 1
ATOM 1527 O O . PRO A 1 286 ? 98.500 97.189 72.757 1.00 264.21 286 PRO O O 1
ATOM 1531 N N . GLU A 1 287 ? 97.129 97.246 74.496 1.00 270.47 287 GLU O N 1
ATOM 1532 C CA . GLU A 1 287 ? 97.718 98.513 74.967 1.00 270.47 287 GLU O CA 1
ATOM 1533 C C . GLU A 1 287 ? 99.153 98.325 75.453 1.00 270.47 287 GLU O C 1
ATOM 1534 O O . GLU A 1 287 ? 100.003 99.170 75.186 1.00 270.47 287 GLU O O 1
ATOM 1540 N N . ASP A 1 288 ? 99.471 97.199 76.102 1.00 290.66 288 ASP O N 1
ATOM 1541 C CA . ASP A 1 288 ? 100.888 96.875 76.353 1.00 290.66 288 ASP O CA 1
ATOM 1542 C C . ASP A 1 288 ? 101.658 96.808 75.034 1.00 290.66 288 ASP O C 1
ATOM 1543 O O . ASP A 1 288 ? 102.776 97.300 74.948 1.00 290.66 288 ASP O O 1
ATOM 1548 N N . LEU A 1 289 ? 101.030 96.308 73.971 1.00 275.70 289 LEU O N 1
ATOM 1549 C CA . LEU A 1 289 ? 101.628 96.358 72.626 1.00 275.70 289 LEU O CA 1
ATOM 1550 C C . LEU A 1 289 ? 101.643 97.790 72.015 1.00 275.70 289 LEU O C 1
ATOM 1551 O O . LEU A 1 289 ? 102.509 98.110 71.197 1.00 275.70 289 LEU O O 1
ATOM 1556 N N . LEU A 1 290 ? 100.769 98.700 72.448 1.00 275.23 290 LEU O N 1
ATOM 1557 C CA . LEU A 1 290 ? 100.993 100.125 72.140 1.00 275.23 290 LEU O CA 1
ATOM 1558 C C . LEU A 1 290 ? 102.238 100.630 72.861 1.00 275.23 290 LEU O C 1
ATOM 1559 O O . LEU A 1 290 ? 103.096 101.282 72.257 1.00 275.23 290 LEU O O 1
ATOM 1564 N N . LYS A 1 291 ? 102.371 100.266 74.145 1.00 292.75 291 LYS O N 1
ATOM 1565 C CA . LYS A 1 291 ? 103.570 100.576 74.951 1.00 292.75 291 LYS O CA 1
ATOM 1566 C C . LYS A 1 291 ? 104.835 99.874 74.428 1.00 292.75 291 LYS O C 1
ATOM 1567 O O . LYS A 1 291 ? 105.941 100.368 74.655 1.00 292.75 291 LYS O O 1
ATOM 1573 N N . PHE A 1 292 ? 104.692 98.762 73.692 1.00 297.12 292 PHE O N 1
ATOM 1574 C CA . PHE A 1 292 ? 105.828 98.123 72.988 1.00 297.12 292 PHE O CA 1
ATOM 1575 C C . PHE A 1 292 ? 106.345 98.973 71.820 1.00 297.12 292 PHE O C 1
ATOM 1576 O O . PHE A 1 292 ? 107.500 98.813 71.406 1.00 297.12 292 PHE O O 1
ATOM 1584 N N . GLY A 1 293 ? 105.504 99.855 71.277 1.00 296.26 293 GLY O N 1
ATOM 1585 C CA . GLY A 1 293 ? 105.898 100.674 70.132 1.00 296.26 293 GLY O CA 1
ATOM 1586 C C . GLY A 1 293 ? 104.982 100.563 68.923 1.00 296.26 293 GLY O C 1
ATOM 1587 O O . GLY A 1 293 ? 105.340 101.067 67.862 1.00 296.26 293 GLY O O 1
ATOM 1588 N N . LEU A 1 294 ? 103.813 99.936 69.031 1.00 265.05 294 LEU O N 1
ATOM 1589 C CA . LEU A 1 294 ? 102.963 99.804 67.838 1.00 265.05 294 LEU O CA 1
ATOM 1590 C C . LEU A 1 294 ? 102.027 101.020 67.630 1.00 265.05 294 LEU O C 1
ATOM 1591 O O . LEU A 1 294 ? 102.159 102.056 68.282 1.00 265.05 294 LEU O O 1
ATOM 1596 N N . ILE A 1 295 ? 101.104 100.913 66.673 1.00 240.21 295 ILE O N 1
ATOM 1597 C CA . ILE A 1 295 ? 99.939 101.813 66.585 1.00 240.21 295 ILE O CA 1
ATOM 1598 C C . ILE A 1 295 ? 98.709 100.899 66.621 1.00 240.21 295 ILE O C 1
ATOM 1599 O O . ILE A 1 295 ? 98.767 99.761 66.132 1.00 240.21 295 ILE O O 1
ATOM 1604 N N . PRO A 1 296 ? 97.574 101.345 67.155 1.00 230.07 296 PRO O N 1
ATOM 1605 C CA . PRO A 1 296 ? 96.437 100.432 67.295 1.00 230.07 296 PRO O CA 1
ATOM 1606 C C . PRO A 1 296 ? 95.884 99.978 65.944 1.00 230.07 296 PRO O C 1
ATOM 1607 O O . PRO A 1 296 ? 95.439 98.845 65.842 1.00 230.07 296 PRO O O 1
ATOM 1611 N N . GLU A 1 297 ? 95.973 100.765 64.871 1.00 217.98 297 GLU O N 1
ATOM 1612 C CA . GLU A 1 297 ? 95.513 100.258 63.558 1.00 217.98 297 GLU O CA 1
ATOM 1613 C C . GLU A 1 297 ? 96.388 99.102 63.038 1.00 217.98 297 GLU O C 1
ATOM 1614 O O . GLU A 1 297 ? 95.912 98.236 62.299 1.00 217.98 297 GLU O O 1
ATOM 1620 N N . PHE A 1 298 ? 97.615 98.974 63.540 1.00 223.84 298 PHE O N 1
ATOM 1621 C CA . PHE A 1 298 ? 98.399 97.789 63.213 1.00 223.84 298 PHE O CA 1
ATOM 1622 C C . PHE A 1 298 ? 97.967 96.615 64.091 1.00 223.84 298 PHE O C 1
ATOM 1623 O O . PHE A 1 298 ? 98.057 95.456 63.674 1.00 223.84 298 PHE O O 1
ATOM 1631 N N . ILE A 1 299 ? 97.476 96.897 65.307 1.00 213.98 299 ILE O N 1
ATOM 1632 C CA . ILE A 1 299 ? 96.737 95.864 66.063 1.00 213.98 299 ILE O CA 1
ATOM 1633 C C . ILE A 1 299 ? 95.432 95.503 65.329 1.00 213.98 299 ILE O C 1
ATOM 1634 O O . ILE A 1 299 ? 95.003 94.353 65.340 1.00 213.98 299 ILE O O 1
ATOM 1639 N N . GLY A 1 300 ? 94.837 96.456 64.606 1.00 204.66 300 GLY O N 1
ATOM 1640 C CA . GLY A 1 300 ? 93.730 96.151 63.680 1.00 204.66 300 GLY O CA 1
ATOM 1641 C C . GLY A 1 300 ? 94.157 95.272 62.494 1.00 204.66 300 GLY O C 1
ATOM 1642 O O . GLY A 1 300 ? 93.349 94.517 61.952 1.00 204.66 300 GLY O O 1
ATOM 1643 N N . ARG A 1 301 ? 95.435 95.328 62.095 1.00 200.51 301 ARG O N 1
ATOM 1644 C CA . ARG A 1 301 ? 95.972 94.305 61.167 1.00 200.51 301 ARG O CA 1
ATOM 1645 C C . ARG A 1 301 ? 96.252 92.982 61.869 1.00 200.51 301 ARG O C 1
ATOM 1646 O O . ARG A 1 301 ? 96.304 91.942 61.209 1.00 200.51 301 ARG O O 1
ATOM 1654 N N . LEU A 1 302 ? 96.429 93.007 63.189 1.00 192.32 302 LEU O N 1
ATOM 1655 C CA . LEU A 1 302 ? 96.805 91.833 63.985 1.00 192.32 302 LEU O CA 1
ATOM 1656 C C . LEU A 1 302 ? 95.700 91.469 64.991 1.00 192.32 302 LEU O C 1
ATOM 1657 O O . LEU A 1 302 ? 95.852 91.705 66.192 1.00 192.32 302 LEU O O 1
ATOM 1662 N N . PRO A 1 303 ? 94.601 90.839 64.552 1.00 185.89 303 PRO O N 1
ATOM 1663 C CA . PRO A 1 303 ? 93.583 90.368 65.509 1.00 185.89 303 PRO O CA 1
ATOM 1664 C C . PRO A 1 303 ? 94.131 89.400 66.554 1.00 185.89 303 PRO O C 1
ATOM 1665 O O . PRO A 1 303 ? 93.553 89.319 67.640 1.00 185.89 303 PRO O O 1
ATOM 1669 N N . VAL A 1 304 ? 95.211 88.661 66.269 1.00 181.23 304 VAL O N 1
ATOM 1670 C CA . VAL A 1 304 ? 95.715 87.641 67.208 1.00 181.23 304 VAL O CA 1
ATOM 1671 C C . VAL A 1 304 ? 97.042 88.133 67.807 1.00 181.23 304 VAL O C 1
ATOM 1672 O O . VAL A 1 304 ? 98.030 88.338 67.104 1.00 181.23 304 VAL O O 1
ATOM 1676 N N . ILE A 1 305 ? 97.068 88.309 69.126 1.00 174.43 305 ILE O N 1
ATOM 1677 C CA . ILE A 1 305 ? 98.282 88.788 69.808 1.00 174.43 305 ILE O CA 1
ATOM 1678 C C . ILE A 1 305 ? 98.639 87.758 70.875 1.00 174.43 305 ILE O C 1
ATOM 1679 O O . ILE A 1 305 ? 98.417 87.946 72.075 1.00 174.43 305 ILE O O 1
ATOM 1684 N N . ALA A 1 306 ? 99.167 86.629 70.425 1.00 174.86 306 ALA O N 1
ATOM 1685 C CA . ALA A 1 306 ? 99.500 85.577 71.378 1.00 174.86 306 ALA O CA 1
ATOM 1686 C C . ALA A 1 306 ? 100.839 85.901 72.061 1.00 174.86 306 ALA O C 1
ATOM 1687 O O . ALA A 1 306 ? 101.781 86.380 71.422 1.00 174.86 306 ALA O O 1
ATOM 1689 N N . THR A 1 307 ? 100.966 85.533 73.337 1.00 182.09 307 THR O N 1
ATOM 1690 C CA . THR A 1 307 ? 102.301 85.472 73.949 1.00 182.09 307 THR O CA 1
ATOM 1691 C C . THR A 1 307 ? 102.654 84.002 74.207 1.00 182.09 307 THR O C 1
ATOM 1692 O O . THR A 1 307 ? 101.822 83.194 74.615 1.00 182.09 307 THR O O 1
ATOM 1696 N N . LEU A 1 308 ? 103.891 83.644 73.890 1.00 179.66 308 LEU O N 1
ATOM 1697 C CA . LEU A 1 308 ? 104.403 82.316 74.236 1.00 179.66 308 LEU O CA 1
ATOM 1698 C C . LEU A 1 308 ? 104.465 82.172 75.760 1.00 179.66 308 LEU O C 1
ATOM 1699 O O . LEU A 1 308 ? 104.928 83.064 76.478 1.00 179.66 308 LEU O O 1
ATOM 1704 N N . GLU A 1 309 ? 104.068 80.998 76.235 1.00 179.39 309 GLU O N 1
ATOM 1705 C CA . GLU A 1 309 ? 104.207 80.644 77.660 1.00 179.39 309 GLU O CA 1
ATOM 1706 C C . GLU A 1 309 ? 105.682 80.658 78.109 1.00 179.39 309 GLU O C 1
ATOM 1707 O O . GLU A 1 309 ? 106.612 80.545 77.306 1.00 179.39 309 GLU O O 1
ATOM 1713 N N . GLN A 1 310 ? 105.908 80.796 79.415 1.00 205.02 310 GLN O N 1
ATOM 1714 C CA . GLN A 1 310 ? 107.299 80.908 79.872 1.00 205.02 310 GLN O CA 1
ATOM 1715 C C . GLN A 1 310 ? 108.070 79.603 79.610 1.00 205.02 310 GLN O C 1
ATOM 1716 O O . GLN A 1 310 ? 107.603 78.506 79.934 1.00 205.02 310 GLN O O 1
ATOM 1722 N N . LEU A 1 311 ? 109.259 79.731 79.018 1.00 159.67 311 LEU O N 1
ATOM 1723 C CA . LEU A 1 311 ? 110.072 78.538 78.784 1.00 159.67 311 LEU O CA 1
ATOM 1724 C C . LEU A 1 311 ? 110.457 77.887 80.109 1.00 159.67 311 LEU O C 1
ATOM 1725 O O . LEU A 1 311 ? 110.602 78.538 81.146 1.00 159.67 311 LEU O O 1
ATOM 1730 N N . ASP A 1 312 ? 110.627 76.576 80.060 1.00 139.21 312 ASP O N 1
ATOM 1731 C CA . ASP A 1 312 ? 110.946 75.846 81.279 1.00 139.21 312 ASP O CA 1
ATOM 1732 C C . ASP A 1 312 ? 111.760 74.600 80.940 1.00 139.21 312 ASP O C 1
ATOM 1733 O O . ASP A 1 312 ? 111.661 73.997 79.871 1.00 139.21 312 ASP O O 1
ATOM 1738 N N . GLU A 1 313 ? 112.561 74.233 81.919 1.00 132.31 313 GLU O N 1
ATOM 1739 C CA . GLU A 1 313 ? 113.517 73.132 81.839 1.00 132.31 313 GLU O CA 1
ATOM 1740 C C . GLU A 1 313 ? 112.889 71.765 81.532 1.00 132.31 313 GLU O C 1
ATOM 1741 O O . GLU A 1 313 ? 113.521 70.960 80.860 1.00 132.31 313 GLU O O 1
ATOM 1747 N N . ALA A 1 314 ? 111.659 71.479 81.949 1.00 132.07 314 ALA O N 1
ATOM 1748 C CA . ALA A 1 314 ? 111.093 70.170 81.586 1.00 132.07 314 ALA O CA 1
ATOM 1749 C C . ALA A 1 314 ? 110.617 70.155 80.119 1.00 132.07 314 ALA O C 1
ATOM 1750 O O . ALA A 1 314 ? 110.748 69.146 79.425 1.00 132.07 314 ALA O O 1
ATOM 1752 N N . ALA A 1 315 ? 110.100 71.273 79.615 1.00 131.58 315 ALA O N 1
ATOM 1753 C CA . ALA A 1 315 ? 109.753 71.346 78.194 1.00 131.58 315 ALA O CA 1
ATOM 1754 C C . ALA A 1 315 ? 111.009 71.403 77.322 1.00 131.58 315 ALA O C 1
ATOM 1755 O O . ALA A 1 315 ? 111.059 70.788 76.259 1.00 131.58 315 ALA O O 1
ATOM 1757 N N . LEU A 1 316 ? 112.049 72.091 77.794 1.00 132.91 316 LEU O N 1
ATOM 1758 C CA . LEU A 1 316 ? 113.350 72.052 77.120 1.00 132.91 316 LEU O CA 1
ATOM 1759 C C . LEU A 1 316 ? 113.950 70.642 77.114 1.00 132.91 316 LEU O C 1
ATOM 1760 O O . LEU A 1 316 ? 114.346 70.176 76.059 1.00 132.91 316 LEU O O 1
ATOM 1765 N N . VAL A 1 317 ? 113.991 69.919 78.247 1.00 132.29 317 VAL O N 1
ATOM 1766 C CA . VAL A 1 317 ? 114.466 68.506 78.223 1.00 132.29 317 VAL O CA 1
ATOM 1767 C C . VAL A 1 317 ? 113.667 67.675 77.224 1.00 132.29 317 VAL O C 1
ATOM 1768 O O . VAL A 1 317 ? 114.209 66.813 76.523 1.00 132.29 317 VAL O O 1
ATOM 1772 N N . SER A 1 318 ? 112.367 67.943 77.143 1.00 129.51 318 SER O N 1
ATOM 1773 C CA . SER A 1 318 ? 111.546 67.295 76.119 1.00 129.51 318 SER O CA 1
ATOM 1774 C C . SER A 1 318 ? 111.998 67.712 74.711 1.00 129.51 318 SER O C 1
ATOM 1775 O O . SER A 1 318 ? 112.195 66.852 73.860 1.00 129.51 318 SER O O 1
ATOM 1778 N N . ILE A 1 319 ? 112.251 69.011 74.476 1.00 128.96 319 ILE O N 1
ATOM 1779 C CA . ILE A 1 319 ? 112.823 69.489 73.193 1.00 128.96 319 ILE O CA 1
ATOM 1780 C C . ILE A 1 319 ? 114.186 68.848 72.889 1.00 128.96 319 ILE O C 1
ATOM 1781 O O . ILE A 1 319 ? 114.515 68.607 71.727 1.00 128.96 319 ILE O O 1
ATOM 1786 N N . LEU A 1 320 ? 114.992 68.541 73.905 1.00 130.09 320 LEU O N 1
ATOM 1787 C CA . LEU A 1 320 ? 116.319 67.967 73.622 1.00 130.09 320 LEU O CA 1
ATOM 1788 C C . LEU A 1 320 ? 116.287 66.586 72.980 1.00 130.09 320 LEU O C 1
ATOM 1789 O O . LEU A 1 320 ? 117.298 66.203 72.390 1.00 130.09 320 LEU O O 1
ATOM 1794 N N . THR A 1 321 ? 115.183 65.837 73.126 1.00 137.57 321 THR O N 1
ATOM 1795 C CA . THR A 1 321 ? 115.129 64.409 72.727 1.00 137.57 321 THR O CA 1
ATOM 1796 C C . THR A 1 321 ? 113.896 64.055 71.909 1.00 137.57 321 THR O C 1
ATOM 1797 O O . THR A 1 321 ? 113.981 63.216 71.014 1.00 137.57 321 THR O O 1
ATOM 1801 N N . GLU A 1 322 ? 112.734 64.632 72.239 1.00 137.46 322 GLU O N 1
ATOM 1802 C CA . GLU A 1 322 ? 111.460 64.127 71.690 1.00 137.46 322 GLU O CA 1
ATOM 1803 C C . GLU A 1 322 ? 111.156 64.599 70.256 1.00 137.46 322 GLU O C 1
ATOM 1804 O O . GLU A 1 322 ? 110.669 63.776 69.474 1.00 137.46 322 GLU O O 1
ATOM 1810 N N . PRO A 1 323 ? 111.413 65.854 69.841 1.00 144.11 323 PRO O N 1
ATOM 1811 C CA . PRO A 1 323 ? 111.198 66.227 68.429 1.00 144.11 323 PRO O CA 1
ATOM 1812 C C . PRO A 1 323 ? 112.100 65.448 67.466 1.00 144.11 323 PRO O C 1
ATOM 1813 O O . PRO A 1 323 ? 113.101 64.835 67.833 1.00 144.11 323 PRO O O 1
ATOM 1817 N N . LYS A 1 324 ? 111.777 65.536 66.171 1.00 138.67 324 LYS O N 1
ATOM 1818 C CA . LYS A 1 324 ? 112.640 64.908 65.146 1.00 138.67 324 LYS O CA 1
ATOM 1819 C C . LYS A 1 324 ? 113.992 65.618 65.054 1.00 138.67 324 LYS O C 1
ATOM 1820 O O . LYS A 1 324 ? 115.034 64.964 64.971 1.00 138.67 324 LYS O O 1
ATOM 1826 N N . ASN A 1 325 ? 113.990 66.957 65.130 1.00 140.02 325 ASN O N 1
ATOM 1827 C CA . ASN A 1 325 ? 115.220 67.770 65.037 1.00 140.02 325 ASN O CA 1
ATOM 1828 C C . ASN A 1 325 ? 116.003 67.886 66.372 1.00 140.02 325 ASN O C 1
ATOM 1829 O O . ASN A 1 325 ? 116.773 68.828 66.553 1.00 140.02 325 ASN O O 1
ATOM 1834 N N . ALA A 1 326 ? 115.813 66.931 67.280 1.00 135.39 326 ALA O N 1
ATOM 1835 C CA . ALA A 1 326 ? 116.357 67.002 68.640 1.00 135.39 326 ALA O CA 1
ATOM 1836 C C . ALA A 1 326 ? 117.903 67.104 68.717 1.00 135.39 326 ALA O C 1
ATOM 1837 O O . ALA A 1 326 ? 118.662 66.675 67.842 1.00 135.39 326 ALA O O 1
ATOM 1839 N N . LEU A 1 327 ? 118.367 67.715 69.800 1.00 123.91 327 LEU O N 1
ATOM 1840 C CA . LEU A 1 327 ? 119.767 68.160 69.864 1.00 123.91 327 LEU O CA 1
ATOM 1841 C C . LEU A 1 327 ? 120.692 67.084 70.432 1.00 123.91 327 LEU O C 1
ATOM 1842 O O . LEU A 1 327 ? 121.761 66.816 69.882 1.00 123.91 327 LEU O O 1
ATOM 1847 N N . VAL A 1 328 ? 120.244 66.393 71.480 1.00 132.47 328 VAL O N 1
ATOM 1848 C CA . VAL A 1 328 ? 120.945 65.172 71.900 1.00 132.47 328 VAL O CA 1
ATOM 1849 C C . VAL A 1 328 ? 120.957 64.172 70.734 1.00 132.47 328 VAL O C 1
ATOM 1850 O O . VAL A 1 328 ? 121.989 63.574 70.450 1.00 132.47 328 VAL O O 1
ATOM 1854 N N . LYS A 1 329 ? 119.867 64.078 69.954 1.00 136.03 329 LYS O N 1
ATOM 1855 C CA . LYS A 1 329 ? 119.889 63.203 68.757 1.00 136.03 329 LYS O CA 1
ATOM 1856 C C . LYS A 1 329 ? 120.938 63.628 67.720 1.00 136.03 329 LYS O C 1
ATOM 1857 O O . LYS A 1 329 ? 121.666 62.778 67.207 1.00 136.03 329 LYS O O 1
ATOM 1863 N N . GLN A 1 330 ? 121.037 64.917 67.382 1.00 130.90 330 GLN O N 1
ATOM 1864 C CA . GLN A 1 330 ? 122.048 65.277 66.371 1.00 130.90 330 GLN O CA 1
ATOM 1865 C C . GLN A 1 330 ? 123.470 65.170 66.925 1.00 130.90 330 GLN O C 1
ATOM 1866 O O . GLN A 1 330 ? 124.330 64.608 66.255 1.00 130.90 330 GLN O O 1
ATOM 1872 N N . TYR A 1 331 ? 123.710 65.560 68.179 1.00 125.98 331 TYR O N 1
ATOM 1873 C CA . TYR A 1 331 ? 125.060 65.389 68.751 1.00 125.98 331 TYR O CA 1
ATOM 1874 C C . TYR A 1 331 ? 125.436 63.914 68.885 1.00 125.98 331 TYR O C 1
ATOM 1875 O O . TYR A 1 331 ? 126.574 63.529 68.604 1.00 125.98 331 TYR O O 1
ATOM 1884 N N . LYS A 1 332 ? 124.475 63.080 69.288 1.00 125.85 332 LYS O N 1
ATOM 1885 C CA . LYS A 1 332 ? 124.704 61.638 69.344 1.00 125.85 332 LYS O CA 1
ATOM 1886 C C . LYS A 1 332 ? 125.010 61.125 67.948 1.00 125.85 332 LYS O C 1
ATOM 1887 O O . LYS A 1 332 ? 126.003 60.443 67.765 1.00 125.85 332 LYS O O 1
ATOM 1893 N N . ARG A 1 333 ? 124.251 61.519 66.929 1.00 139.18 333 ARG O N 1
ATOM 1894 C CA . ARG A 1 333 ? 124.609 61.060 65.578 1.00 139.18 333 ARG O CA 1
ATOM 1895 C C . ARG A 1 333 ? 125.966 61.602 65.108 1.00 139.18 333 ARG O C 1
ATOM 1896 O O . ARG A 1 333 ? 126.711 60.899 64.427 1.00 139.18 333 ARG O O 1
ATOM 1904 N N . MET A 1 334 ? 126.315 62.831 65.477 1.00 133.38 334 MET O N 1
ATOM 1905 C CA . MET A 1 334 ? 127.641 63.351 65.114 1.00 133.38 334 MET O CA 1
ATOM 1906 C C . MET A 1 334 ? 128.760 62.549 65.757 1.00 133.38 334 MET O C 1
ATOM 1907 O O . MET A 1 334 ? 129.778 62.290 65.115 1.00 133.38 334 MET O O 1
ATOM 1912 N N . LEU A 1 335 ? 128.591 62.151 67.018 1.00 135.70 335 LEU O N 1
ATOM 1913 C CA . LEU A 1 335 ? 129.588 61.268 67.643 1.00 135.70 335 LEU O CA 1
ATOM 1914 C C . LEU A 1 335 ? 129.473 59.825 67.093 1.00 135.70 335 LEU O C 1
ATOM 1915 O O . LEU A 1 335 ? 130.470 59.109 66.952 1.00 135.70 335 LEU O O 1
ATOM 1920 N N . GLU A 1 336 ? 128.260 59.402 66.740 1.00 141.21 336 GLU O N 1
ATOM 1921 C CA . GLU A 1 336 ? 128.045 58.032 66.259 1.00 141.21 336 GLU O CA 1
ATOM 1922 C C . GLU A 1 336 ? 128.644 57.810 64.861 1.00 141.21 336 GLU O C 1
ATOM 1923 O O . GLU A 1 336 ? 129.142 56.721 64.562 1.00 141.21 336 GLU O O 1
ATOM 1929 N N . LEU A 1 337 ? 128.651 58.849 64.021 1.00 135.83 337 LEU O N 1
ATOM 1930 C CA . LEU A 1 337 ? 129.408 58.813 62.756 1.00 135.83 337 LEU O CA 1
ATOM 1931 C C . LEU A 1 337 ? 130.925 58.966 62.973 1.00 135.83 337 LEU O C 1
ATOM 1932 O O . LEU A 1 337 ? 131.703 58.689 62.057 1.00 135.83 337 LEU O O 1
ATOM 1937 N N . ASP A 1 338 ? 131.359 59.344 64.183 1.00 138.67 338 ASP O N 1
ATOM 1938 C CA . ASP A 1 338 ? 132.758 59.139 64.621 1.00 138.67 338 ASP O CA 1
ATOM 1939 C C . ASP A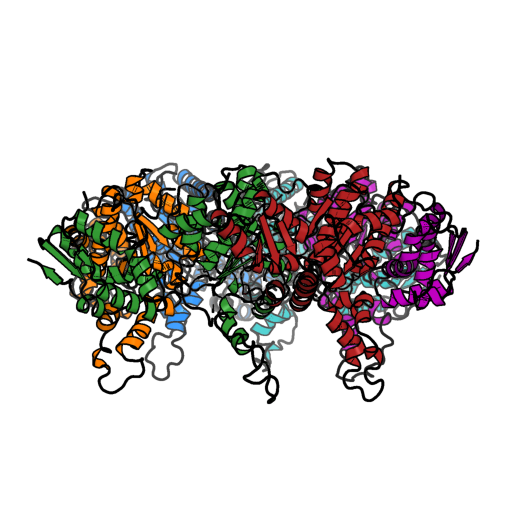 1 338 ? 132.948 57.770 65.306 1.00 138.67 338 ASP O C 1
ATOM 1940 O O . ASP A 1 338 ? 133.974 57.529 65.951 1.00 138.67 338 ASP O O 1
ATOM 1945 N N . ASP A 1 339 ? 131.982 56.865 65.128 1.00 147.80 339 ASP O N 1
ATOM 1946 C CA . ASP A 1 339 ? 131.998 55.461 65.593 1.00 147.80 339 ASP O CA 1
ATOM 1947 C C . ASP A 1 339 ? 131.812 55.278 67.113 1.00 147.80 339 ASP O C 1
ATOM 1948 O O . ASP A 1 339 ? 132.099 54.191 67.632 1.00 147.80 339 ASP O O 1
ATOM 1953 N N . VAL A 1 340 ? 131.291 56.281 67.837 1.00 142.68 340 VAL O N 1
ATOM 1954 C CA . VAL A 1 340 ? 131.064 56.130 69.291 1.00 142.68 340 VAL O CA 1
ATOM 1955 C C . VAL A 1 340 ? 129.643 56.548 69.673 1.00 142.68 340 VAL O C 1
ATOM 1956 O O . VAL A 1 340 ? 129.151 57.586 69.238 1.00 142.68 340 VAL O O 1
ATOM 1960 N N . GLU A 1 341 ? 128.997 55.773 70.536 1.00 138.19 341 GLU O N 1
ATOM 1961 C CA . GLU A 1 341 ? 127.643 56.115 70.979 1.00 138.19 341 GLU O CA 1
ATOM 1962 C C . GLU A 1 341 ? 127.685 57.058 72.206 1.00 138.19 341 GLU O C 1
ATOM 1963 O O . GLU A 1 341 ? 128.553 56.976 73.080 1.00 138.19 341 GLU O O 1
ATOM 1969 N N . LEU A 1 342 ? 126.761 58.012 72.206 1.00 130.87 342 LEU O N 1
ATOM 1970 C CA . LEU A 1 342 ? 126.619 59.059 73.223 1.00 130.87 342 LEU O CA 1
ATOM 1971 C C . LEU A 1 342 ? 125.277 58.873 73.936 1.00 130.87 342 LEU O C 1
ATOM 1972 O O . LEU A 1 342 ? 124.244 58.710 73.281 1.00 130.87 342 LEU O O 1
ATOM 1977 N N . GLU A 1 343 ? 125.286 58.950 75.265 1.00 128.09 343 GLU O N 1
ATOM 1978 C CA . GLU A 1 343 ? 124.039 58.892 76.029 1.00 128.09 343 GLU O CA 1
ATOM 1979 C C . GLU A 1 343 ? 124.035 60.022 77.051 1.00 128.09 343 GLU O C 1
ATOM 1980 O O . GLU A 1 343 ? 125.071 60.388 77.604 1.00 128.09 343 GLU O O 1
ATOM 1986 N N . PHE A 1 344 ? 122.856 60.563 77.304 1.00 123.05 344 PHE O N 1
ATOM 1987 C CA . PHE A 1 344 ? 122.666 61.585 78.331 1.00 123.05 344 PHE O CA 1
ATOM 1988 C C . PHE A 1 344 ? 121.747 61.026 79.423 1.00 123.05 344 PHE O C 1
ATOM 1989 O O . PHE A 1 344 ? 120.650 60.550 79.129 1.00 123.05 344 PHE O O 1
ATOM 1997 N N . GLU A 1 345 ? 122.168 61.091 80.687 1.00 129.53 345 GLU O N 1
ATOM 1998 C CA . GLU A 1 345 ? 121.202 60.838 81.779 1.00 129.53 345 GLU O CA 1
ATOM 1999 C C . GLU A 1 345 ? 120.136 61.951 81.834 1.00 129.53 345 GLU O C 1
ATOM 2000 O O . GLU A 1 345 ? 120.476 63.131 81.776 1.00 129.53 345 GLU O O 1
ATOM 2006 N N . PRO A 1 346 ? 118.849 61.628 82.029 1.00 133.58 346 PRO O N 1
ATOM 2007 C CA . PRO A 1 346 ? 117.810 62.678 81.995 1.00 133.58 346 PRO O CA 1
ATOM 2008 C C . PRO A 1 346 ? 117.883 63.623 83.195 1.00 133.58 346 PRO O C 1
ATOM 2009 O O . PRO A 1 346 ? 117.493 64.782 83.073 1.00 133.58 346 PRO O O 1
ATOM 2013 N N . THR A 1 347 ? 118.463 63.198 84.318 1.00 133.76 347 THR O N 1
ATOM 2014 C CA . THR A 1 347 ? 118.811 64.144 85.398 1.00 133.76 347 THR O CA 1
ATOM 2015 C C . THR A 1 347 ? 119.855 65.150 84.925 1.00 133.76 347 THR O C 1
ATOM 2016 O O . THR A 1 347 ? 119.739 66.342 85.197 1.00 133.76 347 THR O O 1
ATOM 2020 N N . ALA A 1 348 ? 120.872 64.691 84.192 1.00 140.09 348 ALA O N 1
ATOM 2021 C CA . ALA A 1 348 ? 121.849 65.631 83.632 1.00 140.09 348 ALA O CA 1
ATOM 2022 C C . ALA A 1 348 ? 121.195 66.542 82.587 1.00 140.09 348 ALA O C 1
ATOM 2023 O O . ALA A 1 348 ? 121.508 67.730 82.517 1.00 140.09 348 ALA O O 1
ATOM 2025 N N . LEU A 1 349 ? 120.264 66.014 81.786 1.00 133.51 349 LEU O N 1
ATOM 2026 C CA . LEU A 1 349 ? 119.510 66.898 80.888 1.00 133.51 349 LEU O CA 1
ATOM 2027 C C . LEU A 1 349 ? 118.693 67.921 81.681 1.00 133.51 349 LEU O C 1
ATOM 2028 O O . LEU A 1 349 ? 118.651 69.091 81.307 1.00 133.51 349 LEU O O 1
ATOM 2033 N N . ILE A 1 350 ? 118.071 67.515 82.793 1.00 134.26 350 ILE O N 1
ATOM 2034 C CA . ILE A 1 350 ? 117.348 68.491 83.630 1.00 134.26 350 ILE O CA 1
ATOM 2035 C C . ILE A 1 350 ? 118.293 69.573 84.145 1.00 134.26 350 ILE O C 1
ATOM 2036 O O . ILE A 1 350 ? 117.960 70.756 84.099 1.00 134.26 350 ILE O O 1
ATOM 2041 N N . GLU A 1 351 ? 119.484 69.192 84.608 1.00 136.11 351 GLU O N 1
ATOM 2042 C CA . GLU A 1 351 ? 120.490 70.194 84.985 1.00 136.11 351 GLU O CA 1
ATOM 2043 C C . GLU A 1 351 ? 120.866 71.101 83.805 1.00 136.11 351 GLU O C 1
ATOM 2044 O O . GLU A 1 351 ? 120.875 72.321 83.958 1.00 136.11 351 GLU O O 1
ATOM 2050 N N . ILE A 1 352 ? 121.108 70.524 82.615 1.00 135.30 352 ILE O N 1
ATOM 2051 C CA . ILE A 1 352 ? 121.411 71.307 81.395 1.00 135.30 352 ILE O CA 1
ATOM 2052 C C . ILE A 1 352 ? 120.324 72.346 81.120 1.00 135.30 352 ILE O C 1
ATOM 2053 O O . ILE A 1 352 ? 120.602 73.540 81.021 1.00 135.30 352 ILE O O 1
ATOM 2058 N N . ALA A 1 353 ? 119.069 71.917 81.017 1.00 133.04 353 ALA O N 1
ATOM 2059 C CA . ALA A 1 353 ? 118.009 72.890 80.723 1.00 133.04 353 ALA O CA 1
ATOM 2060 C C . ALA A 1 353 ? 117.819 73.913 81.866 1.00 133.04 353 ALA O C 1
ATOM 2061 O O . ALA A 1 353 ? 117.488 75.075 81.620 1.00 133.04 353 ALA O O 1
ATOM 2063 N N . LYS A 1 354 ? 118.093 73.520 83.108 1.00 130.40 354 LYS O N 1
ATOM 2064 C CA . LYS A 1 354 ? 118.081 74.481 84.219 1.00 130.40 354 LYS O CA 1
ATOM 2065 C C . LYS A 1 354 ? 119.214 75.507 84.086 1.00 130.40 354 LYS O C 1
ATOM 2066 O O . LYS A 1 354 ? 119.012 76.696 84.342 1.00 130.40 354 LYS O O 1
ATOM 2072 N N . GLU A 1 355 ? 120.392 75.088 83.631 1.00 131.00 355 GLU O N 1
ATOM 2073 C CA . GLU A 1 355 ? 121.436 76.085 83.345 1.00 131.00 355 GLU O CA 1
ATOM 2074 C C . GLU A 1 355 ? 121.047 76.989 82.180 1.00 131.00 355 GLU O C 1
ATOM 2075 O O . GLU A 1 355 ? 121.264 78.197 82.251 1.00 131.00 355 GLU O O 1
ATOM 2081 N N . ALA A 1 356 ? 120.454 76.432 81.119 1.00 127.31 356 ALA O N 1
ATOM 2082 C CA . ALA A 1 356 ? 120.043 77.266 79.978 1.00 127.31 356 ALA O CA 1
ATOM 2083 C C . ALA A 1 356 ? 118.995 78.314 80.396 1.00 127.31 356 ALA O C 1
ATOM 2084 O O . ALA A 1 356 ? 119.105 79.491 80.037 1.00 127.31 356 ALA O O 1
ATOM 2086 N N . ILE A 1 357 ? 118.021 77.911 81.218 1.00 131.79 357 ILE O N 1
ATOM 2087 C CA . ILE A 1 357 ? 117.039 78.855 81.773 1.00 131.79 357 ILE O CA 1
ATOM 2088 C C . ILE A 1 357 ? 117.728 79.921 82.634 1.00 131.79 357 ILE O C 1
ATOM 2089 O O . ILE A 1 357 ? 117.495 81.113 82.452 1.00 131.79 357 ILE O O 1
ATOM 2094 N N . GLU A 1 358 ? 118.614 79.526 83.551 1.00 126.36 358 GLU O N 1
ATOM 2095 C CA . GLU A 1 358 ? 119.281 80.550 84.381 1.00 126.36 358 GLU O CA 1
ATOM 2096 C C . GLU A 1 358 ? 120.178 81.497 83.572 1.00 126.36 358 GLU O C 1
ATOM 2097 O O . GLU A 1 358 ? 120.264 82.685 83.897 1.00 126.36 358 GLU O O 1
ATOM 2103 N N . ARG A 1 359 ? 120.824 81.007 82.507 1.00 120.20 359 ARG O N 1
ATOM 2104 C CA . ARG A 1 359 ? 121.652 81.883 81.648 1.00 120.20 359 ARG O CA 1
ATOM 2105 C C . ARG A 1 359 ? 120.872 82.563 80.505 1.00 120.20 359 ARG O C 1
ATOM 2106 O O . ARG A 1 359 ? 121.474 83.291 79.712 1.00 120.20 359 ARG O O 1
ATOM 2114 N N . LYS A 1 360 ? 119.564 82.322 80.390 1.00 121.19 360 LYS O N 1
ATOM 2115 C CA . LYS A 1 360 ? 118.630 83.114 79.582 1.00 121.19 360 LYS O CA 1
ATOM 2116 C C . LYS A 1 360 ? 118.817 82.991 78.073 1.00 121.19 360 LYS O C 1
ATOM 2117 O O . LYS A 1 360 ? 118.273 83.809 77.323 1.00 121.19 360 LYS O O 1
ATOM 2123 N N . THR A 1 361 ? 119.559 81.997 77.603 1.00 115.53 361 THR O N 1
ATOM 2124 C CA . THR A 1 361 ? 119.827 81.883 76.145 1.00 115.53 361 THR O CA 1
ATOM 2125 C C . THR A 1 361 ? 118.682 81.285 75.343 1.00 115.53 361 THR O C 1
ATOM 2126 O O . THR A 1 361 ? 118.603 81.482 74.128 1.00 115.53 361 THR O O 1
ATOM 2130 N N . GLY A 1 362 ? 117.849 80.483 75.988 1.00 120.11 362 GLY O N 1
ATOM 2131 C CA . GLY A 1 362 ? 116.874 79.690 75.234 1.00 120.11 362 GLY O CA 1
ATOM 2132 C C . GLY A 1 362 ? 117.518 78.619 74.328 1.00 120.11 362 GLY O C 1
ATOM 2133 O O . GLY A 1 362 ? 118.679 78.236 74.483 1.00 120.11 362 GLY O O 1
ATOM 2134 N N . ALA A 1 363 ? 116.672 78.122 73.416 1.00 121.01 363 ALA O N 1
ATOM 2135 C CA . ALA A 1 363 ? 116.875 76.897 72.631 1.00 121.01 363 ALA O CA 1
ATOM 2136 C C . ALA A 1 363 ? 118.215 76.871 71.879 1.00 121.01 363 ALA O C 1
ATOM 2137 O O . ALA A 1 363 ? 118.949 75.881 71.928 1.00 121.01 363 ALA O O 1
ATOM 2139 N N . ARG A 1 364 ? 118.616 77.991 71.276 1.00 112.83 364 ARG O N 1
ATOM 2140 C CA . ARG A 1 364 ? 119.917 78.014 70.604 1.00 112.83 364 ARG O CA 1
ATOM 2141 C C . ARG A 1 364 ? 121.069 77.797 71.583 1.00 112.83 364 ARG O C 1
ATOM 2142 O O . ARG A 1 364 ? 122.045 77.109 71.264 1.00 112.83 364 ARG O O 1
ATOM 2150 N N . GLY A 1 365 ? 120.956 78.345 72.793 1.00 107.54 365 GLY O N 1
ATOM 2151 C CA . GLY A 1 365 ? 121.978 78.083 73.813 1.00 107.54 365 GLY O CA 1
ATOM 2152 C C . GLY A 1 365 ? 122.030 76.629 74.282 1.00 107.54 365 GLY O C 1
ATOM 2153 O O . GLY A 1 365 ? 123.036 76.221 74.855 1.00 107.54 365 GLY O O 1
ATOM 2154 N N . LEU A 1 366 ? 121.003 75.820 74.018 1.00 112.82 366 LEU O N 1
ATOM 2155 C CA . LEU A 1 366 ? 121.092 74.408 74.408 1.00 112.82 366 LEU O CA 1
ATOM 2156 C C . LEU A 1 366 ? 122.253 73.722 73.707 1.00 112.82 366 LEU O C 1
ATOM 2157 O O . LEU A 1 366 ? 123.099 73.102 74.351 1.00 112.82 366 LEU O O 1
ATOM 2162 N N . ARG A 1 367 ? 122.322 73.853 72.383 1.00 116.78 367 ARG O N 1
ATOM 2163 C CA . ARG A 1 367 ? 123.420 73.203 71.654 1.00 116.78 367 ARG O CA 1
ATOM 2164 C C . ARG A 1 367 ? 124.759 73.758 72.102 1.00 116.78 367 ARG O C 1
ATOM 2165 O O . ARG A 1 367 ? 125.752 73.031 72.121 1.00 116.78 367 ARG O O 1
ATOM 2173 N N . SER A 1 368 ? 124.787 75.031 72.497 1.00 116.34 368 SER O N 1
ATOM 2174 C CA . SER A 1 368 ? 126.017 75.621 73.033 1.00 116.34 368 SER O CA 1
ATOM 2175 C C . SER A 1 368 ? 126.417 74.987 74.363 1.00 116.34 368 SER O C 1
ATOM 2176 O O . SER A 1 368 ? 127.572 74.631 74.560 1.00 116.34 368 SER O O 1
ATOM 2179 N N . ILE A 1 369 ? 125.477 74.800 75.284 1.00 114.21 369 ILE O N 1
ATOM 2180 C CA . ILE A 1 369 ? 125.829 74.102 76.535 1.00 114.21 369 ILE O CA 1
ATOM 2181 C C . ILE A 1 369 ? 126.230 72.657 76.252 1.00 114.21 369 ILE O C 1
ATOM 2182 O O . ILE A 1 369 ? 127.197 72.144 76.816 1.00 114.21 369 ILE O O 1
ATOM 2187 N N . ILE A 1 370 ? 125.501 71.981 75.368 1.00 116.58 370 ILE O N 1
ATOM 2188 C CA . ILE A 1 370 ? 125.903 70.617 75.005 1.00 116.58 370 ILE O CA 1
ATOM 2189 C C . ILE A 1 370 ? 127.316 70.626 74.428 1.00 116.58 370 ILE O C 1
ATOM 2190 O O . ILE A 1 370 ? 128.128 69.763 74.756 1.00 116.58 370 ILE O O 1
ATOM 2195 N N . GLU A 1 371 ? 127.635 71.617 73.598 1.00 113.85 371 GLU O N 1
ATOM 2196 C CA . GLU A 1 371 ? 128.997 71.719 73.079 1.00 113.85 371 GLU O CA 1
ATOM 2197 C C . GLU A 1 371 ? 130.007 72.012 74.197 1.00 113.85 371 GLU O C 1
ATOM 2198 O O . GLU A 1 371 ? 131.084 71.421 74.218 1.00 113.85 371 GLU O O 1
ATOM 2204 N N . GLN A 1 372 ? 129.648 72.841 75.182 1.00 115.59 372 GLN O N 1
ATOM 2205 C CA . GLN A 1 372 ? 130.548 73.052 76.331 1.00 115.59 372 GLN O CA 1
ATOM 2206 C C . GLN A 1 372 ? 130.888 71.740 77.030 1.00 115.59 372 GLN O C 1
ATOM 2207 O O . GLN A 1 372 ? 132.025 71.538 77.469 1.00 115.59 372 GLN O O 1
ATOM 2213 N N . ILE A 1 373 ? 129.916 70.831 77.095 1.00 113.69 373 ILE O N 1
ATOM 2214 C CA . ILE A 1 373 ? 130.141 69.503 77.685 1.00 113.69 373 ILE O CA 1
ATOM 2215 C C . ILE A 1 373 ? 130.941 68.608 76.723 1.00 113.69 373 ILE O C 1
ATOM 2216 O O . ILE A 1 373 ? 131.934 67.984 77.112 1.00 113.69 373 ILE O O 1
ATOM 2221 N N . MET A 1 374 ? 130.487 68.509 75.470 1.00 106.35 374 MET O N 1
ATOM 2222 C CA . MET A 1 374 ? 131.022 67.553 74.489 1.00 106.35 374 MET O CA 1
ATOM 2223 C C . MET A 1 374 ? 132.357 67.955 73.859 1.00 106.35 374 MET O C 1
ATOM 2224 O O . MET A 1 374 ? 132.952 67.125 73.178 1.00 106.35 374 MET O O 1
ATOM 2229 N N . LEU A 1 375 ? 132.839 69.181 74.074 1.00 105.31 375 LEU O N 1
ATOM 2230 C CA . LEU A 1 375 ? 134.081 69.674 73.448 1.00 105.31 375 LEU O CA 1
ATOM 2231 C C . LEU A 1 375 ? 135.264 68.698 73.553 1.00 105.31 375 LEU O C 1
ATOM 2232 O O . LEU A 1 375 ? 135.836 68.278 72.547 1.00 105.31 375 LEU O O 1
ATOM 2237 N N . GLU A 1 376 ? 135.651 68.335 74.776 1.00 108.07 376 GLU O N 1
ATOM 2238 C CA . GLU A 1 376 ? 136.765 67.377 74.930 1.00 108.07 376 GLU O CA 1
ATOM 2239 C C . GLU A 1 376 ? 136.383 65.980 74.419 1.00 108.07 376 GLU O C 1
ATOM 2240 O O . GLU A 1 376 ? 137.249 65.203 74.014 1.00 108.07 376 GLU O O 1
ATOM 2246 N N . VAL A 1 377 ? 135.085 65.659 74.409 1.00 108.41 377 VAL O N 1
ATOM 2247 C CA . VAL A 1 377 ? 134.622 64.345 73.933 1.00 108.41 377 VAL O CA 1
ATOM 2248 C C . VAL A 1 377 ? 134.794 64.256 72.421 1.00 108.41 377 VAL O C 1
ATOM 2249 O O . VAL A 1 377 ? 135.488 63.378 71.924 1.00 108.41 377 VAL O O 1
ATOM 2253 N N . MET A 1 378 ? 134.213 65.195 71.677 1.00 104.73 378 MET O N 1
ATOM 2254 C CA . MET A 1 378 ? 134.364 65.184 70.216 1.00 104.73 378 MET O CA 1
ATOM 2255 C C . MET A 1 378 ? 135.821 65.424 69.808 1.00 104.73 378 MET O C 1
ATOM 2256 O O . MET A 1 378 ? 136.288 64.827 68.840 1.00 104.73 378 MET O O 1
ATOM 2261 N N . PHE A 1 379 ? 136.572 66.208 70.589 1.00 100.52 379 PHE O N 1
ATOM 2262 C CA . PHE A 1 379 ? 138.007 66.373 70.329 1.00 100.52 379 PHE O CA 1
ATOM 2263 C C . PHE A 1 379 ? 138.765 65.049 70.459 1.00 100.52 379 PHE O C 1
ATOM 2264 O O . PHE A 1 379 ? 139.550 64.685 69.589 1.00 100.52 379 PHE O O 1
ATOM 2272 N N . GLU A 1 380 ? 138.561 64.313 71.543 1.00 109.28 380 GLU O N 1
ATOM 2273 C CA . GLU A 1 380 ? 139.326 63.070 71.695 1.00 109.28 380 GLU O CA 1
ATOM 2274 C C . GLU A 1 380 ? 138.745 61.898 70.893 1.00 109.28 380 GLU O C 1
ATOM 2275 O O . GLU A 1 380 ? 139.491 61.005 70.509 1.00 109.28 380 GLU O O 1
ATOM 2281 N N . ILE A 1 381 ? 137.442 61.878 70.618 1.00 111.84 381 ILE O N 1
ATOM 2282 C CA . ILE A 1 381 ? 136.784 60.636 70.140 1.00 111.84 381 ILE O CA 1
ATOM 2283 C C . ILE A 1 381 ? 137.382 59.984 68.879 1.00 111.84 381 ILE O C 1
ATOM 2284 O O . ILE A 1 381 ? 137.511 58.755 68.867 1.00 111.84 381 ILE O O 1
ATOM 2289 N N . PRO A 1 382 ? 137.857 60.701 67.845 1.00 107.10 382 PRO O N 1
ATOM 2290 C CA . PRO A 1 382 ? 138.569 60.027 66.721 1.00 107.10 382 PRO O CA 1
ATOM 2291 C C . PRO A 1 382 ? 139.850 59.282 67.110 1.00 107.10 382 PRO O C 1
ATOM 2292 O O . PRO A 1 382 ? 140.389 58.530 66.290 1.00 107.10 382 PRO O O 1
ATOM 2296 N N . SER A 1 383 ? 140.314 59.464 68.348 1.00 110.80 383 SER O N 1
ATOM 2297 C CA . SER A 1 383 ? 141.469 58.772 68.933 1.00 110.80 383 SER O CA 1
ATOM 2298 C C . SER A 1 383 ? 141.112 58.113 70.278 1.00 110.80 383 SER O C 1
ATOM 2299 O O . SER A 1 383 ? 142.005 57.831 71.080 1.00 110.80 383 SER O O 1
ATOM 2302 N N . ARG A 1 384 ? 139.827 57.817 70.524 1.00 115.88 384 ARG O N 1
ATOM 2303 C CA . ARG A 1 384 ? 139.396 57.061 71.718 1.00 115.88 384 ARG O CA 1
ATOM 2304 C C . ARG A 1 384 ? 138.911 55.652 71.394 1.00 115.88 384 ARG O C 1
ATOM 2305 O O . ARG A 1 384 ? 138.514 55.336 70.271 1.00 115.88 384 ARG O O 1
ATOM 2313 N N . ASP A 1 385 ? 138.878 54.836 72.449 1.00 123.86 385 ASP O N 1
ATOM 2314 C CA . ASP A 1 385 ? 138.265 53.500 72.407 1.00 123.86 385 ASP O CA 1
ATOM 2315 C C . ASP A 1 385 ? 136.955 53.401 73.217 1.00 123.86 385 ASP O C 1
ATOM 2316 O O . ASP A 1 385 ? 136.333 52.337 73.262 1.00 123.86 385 ASP O O 1
ATOM 2321 N N . ASP A 1 386 ? 136.495 54.499 73.819 1.00 125.35 386 ASP O N 1
ATOM 2322 C CA . ASP A 1 386 ? 135.173 54.505 74.472 1.00 125.35 386 ASP O CA 1
ATOM 2323 C C . ASP A 1 386 ? 134.050 54.162 73.475 1.00 125.35 386 ASP O C 1
ATOM 2324 O O . ASP A 1 386 ? 134.074 54.604 72.327 1.00 125.35 386 ASP O O 1
ATOM 2329 N N . ILE A 1 387 ? 133.038 53.412 73.925 1.00 140.12 387 ILE O N 1
ATOM 2330 C CA . ILE A 1 387 ? 131.884 53.067 73.071 1.00 140.12 387 ILE O CA 1
ATOM 2331 C C . ILE A 1 387 ? 130.587 53.744 73.534 1.00 140.12 387 ILE O C 1
ATOM 2332 O O . ILE A 1 387 ? 129.763 54.102 72.693 1.00 140.12 387 ILE O O 1
ATOM 2337 N N . THR A 1 388 ? 130.407 53.965 74.838 1.00 136.79 388 THR O N 1
ATOM 2338 C CA . THR A 1 388 ? 129.182 54.582 75.393 1.00 136.79 388 THR O CA 1
ATOM 2339 C C . THR A 1 388 ? 129.574 55.756 76.281 1.00 136.79 388 THR O C 1
ATOM 2340 O O . THR A 1 388 ? 129.899 55.570 77.454 1.00 136.79 388 THR O O 1
ATOM 2344 N N . LYS A 1 389 ? 129.563 56.969 75.735 1.00 125.48 389 LYS O N 1
ATOM 2345 C CA . LYS A 1 389 ? 129.845 58.158 76.566 1.00 125.48 389 LYS O CA 1
ATOM 2346 C C . LYS A 1 389 ? 128.554 58.583 77.272 1.00 125.48 389 LYS O C 1
ATOM 2347 O O . LYS A 1 389 ? 127.786 59.388 76.764 1.00 125.48 389 LYS O O 1
ATOM 2353 N N . CYS A 1 390 ? 128.313 58.031 78.455 1.00 128.43 390 CYS O N 1
ATOM 2354 C CA . CYS A 1 390 ? 127.186 58.489 79.273 1.00 128.43 390 CYS O CA 1
ATOM 2355 C C . CYS A 1 390 ? 127.523 59.828 79.955 1.00 128.43 390 CYS O C 1
ATOM 2356 O O . CYS A 1 390 ? 128.407 59.888 80.806 1.00 128.43 390 CYS O O 1
ATOM 2359 N N . ILE A 1 391 ? 126.792 60.894 79.642 1.00 127.95 391 ILE O N 1
ATOM 2360 C CA . ILE A 1 391 ? 126.956 62.156 80.377 1.00 127.95 391 ILE O CA 1
ATOM 2361 C C . ILE A 1 391 ? 126.312 62.020 81.756 1.00 127.95 391 ILE O C 1
ATOM 2362 O O . ILE A 1 391 ? 125.095 61.867 81.891 1.00 127.95 391 ILE O O 1
ATOM 2367 N N . ILE A 1 392 ? 127.157 62.091 82.770 1.00 135.48 392 ILE O N 1
ATOM 2368 C CA . ILE A 1 392 ? 126.739 61.942 84.166 1.00 135.48 392 ILE O CA 1
ATOM 2369 C C . ILE A 1 392 ? 126.176 63.270 84.687 1.00 135.48 392 ILE O C 1
ATOM 2370 O O . ILE A 1 392 ? 126.563 64.354 84.256 1.00 135.48 392 ILE O O 1
ATOM 2375 N N . THR A 1 393 ? 125.270 63.194 85.654 1.00 136.93 393 THR O N 1
ATOM 2376 C CA . THR A 1 393 ? 124.690 64.416 86.259 1.00 136.93 393 THR O CA 1
ATOM 2377 C C . THR A 1 393 ? 125.761 65.357 86.814 1.00 136.93 393 THR O C 1
ATOM 2378 O O . THR A 1 393 ? 125.649 66.571 86.667 1.00 136.93 393 THR O O 1
ATOM 2382 N N . GLU A 1 394 ? 126.852 64.820 87.366 1.00 137.40 394 GLU O N 1
ATOM 2383 C CA . GLU A 1 394 ? 127.954 65.703 87.797 1.00 137.40 394 GLU O CA 1
ATOM 2384 C C . GLU A 1 394 ? 128.614 66.465 86.628 1.00 137.40 394 GLU O C 1
ATOM 2385 O O . GLU A 1 394 ? 129.084 67.594 86.798 1.00 137.40 394 GLU O O 1
ATOM 2391 N N . LYS A 1 395 ? 128.587 65.890 85.420 1.00 132.30 395 LYS O N 1
ATOM 2392 C CA . LYS A 1 395 ? 129.115 66.598 84.242 1.00 132.30 395 LYS O CA 1
ATOM 2393 C C . LYS A 1 395 ? 128.224 67.777 83.911 1.00 132.30 395 LYS O C 1
ATOM 2394 O O . LYS A 1 395 ? 128.724 68.858 83.625 1.00 132.30 395 LYS O O 1
ATOM 2400 N N . ALA A 1 396 ? 126.905 67.607 83.994 1.00 141.10 396 ALA O N 1
ATOM 2401 C CA . ALA A 1 396 ? 126.019 68.765 83.808 1.00 141.10 396 ALA O CA 1
ATOM 2402 C C . ALA A 1 396 ? 126.036 69.723 85.017 1.00 141.10 396 ALA O C 1
ATOM 2403 O O . ALA A 1 396 ? 125.763 70.915 84.859 1.00 141.10 396 ALA O O 1
ATOM 2405 N N . ALA A 1 397 ? 126.396 69.241 86.213 1.00 141.19 397 ALA O N 1
ATOM 2406 C CA . ALA A 1 397 ? 126.597 70.128 87.373 1.00 141.19 397 ALA O CA 1
ATOM 2407 C C . ALA A 1 397 ? 127.848 71.021 87.212 1.00 141.19 397 ALA O C 1
ATOM 2408 O O . ALA A 1 397 ? 127.832 72.191 87.606 1.00 141.19 397 ALA O O 1
ATOM 2410 N N . ARG A 1 398 ? 128.935 70.498 86.621 1.00 144.76 398 ARG O N 1
ATOM 2411 C CA . ARG A 1 398 ? 130.133 71.326 86.334 1.00 144.76 398 ARG O CA 1
ATOM 2412 C C . ARG A 1 398 ? 130.104 72.027 84.969 1.00 144.76 398 ARG O C 1
ATOM 2413 O O . ARG A 1 398 ? 130.754 73.061 84.810 1.00 144.76 398 ARG O O 1
ATOM 2421 N N . GLY A 1 399 ? 129.367 71.484 83.987 1.00 143.59 399 GLY O N 1
ATOM 2422 C CA . GLY A 1 399 ? 129.182 72.074 82.629 1.00 143.59 399 GLY O CA 1
ATOM 2423 C C . GLY A 1 399 ? 130.365 71.879 81.659 1.00 143.59 399 GLY O C 1
ATOM 2424 O O . GLY A 1 399 ? 130.215 72.089 80.449 1.00 143.59 399 GLY O O 1
ATOM 2425 N N . GLU A 1 400 ? 131.529 71.479 82.171 1.00 139.46 400 GLU O N 1
ATOM 2426 C CA . GLU A 1 400 ? 132.764 71.259 81.386 1.00 139.46 400 GLU O CA 1
ATOM 2427 C C . GLU A 1 400 ? 133.580 70.106 82.007 1.00 139.46 400 GLU O C 1
ATOM 2428 O O . GLU A 1 400 ? 134.765 70.257 82.302 1.00 139.46 400 GLU O O 1
ATOM 2434 N N . GLU A 1 401 ? 132.959 68.947 82.263 1.00 127.88 401 GLU O N 1
ATOM 2435 C CA . GLU A 1 401 ? 133.680 67.806 82.864 1.00 127.88 401 GLU O CA 1
ATOM 2436 C C . GLU A 1 401 ? 133.511 66.549 81.995 1.00 127.88 401 GLU O C 1
ATOM 2437 O O . GLU A 1 401 ? 132.435 66.288 81.458 1.00 127.88 401 GLU O O 1
ATOM 2443 N N . GLU A 1 402 ? 134.571 65.742 81.882 1.00 112.82 402 GLU O N 1
ATOM 2444 C CA . GLU A 1 402 ? 134.516 64.593 80.963 1.00 112.82 402 GLU O CA 1
ATOM 2445 C C . GLU A 1 402 ? 133.981 63.328 81.675 1.00 112.82 402 GLU O C 1
ATOM 2446 O O . GLU A 1 402 ? 134.360 63.052 82.816 1.00 112.82 402 GLU O O 1
ATOM 2452 N N . PRO A 1 403 ? 133.079 62.559 81.056 1.00 111.03 403 PRO O N 1
ATOM 2453 C CA . PRO A 1 403 ? 132.595 61.297 81.645 1.00 111.03 403 PRO O CA 1
ATOM 2454 C C . PRO A 1 403 ? 133.667 60.239 81.921 1.00 111.03 403 PRO O C 1
ATOM 2455 O O . PRO A 1 403 ? 134.792 60.284 81.443 1.00 111.03 403 PRO O O 1
ATOM 2459 N N . GLN A 1 404 ? 133.280 59.208 82.666 1.00 96.56 404 GLN O N 1
ATOM 2460 C CA . GLN A 1 404 ? 134.253 58.145 82.955 1.00 96.56 404 GLN O CA 1
ATOM 2461 C C . GLN A 1 404 ? 134.563 57.305 81.689 1.00 96.56 404 GLN O C 1
ATOM 2462 O O . GLN A 1 404 ? 133.805 57.302 80.713 1.00 96.56 404 GLN O O 1
ATOM 2468 N N . LEU A 1 405 ? 135.714 56.615 81.695 1.00 94.85 405 LEU O N 1
ATOM 2469 C CA . LEU A 1 405 ? 136.109 55.728 80.584 1.00 94.85 405 LEU O CA 1
ATOM 2470 C C . LEU A 1 405 ? 136.007 54.264 81.007 1.00 94.85 405 LEU O C 1
ATOM 2471 O O . LEU A 1 405 ? 136.412 53.890 82.108 1.00 94.85 405 LEU O O 1
ATOM 2476 N N . GLN A 1 406 ? 135.479 53.435 80.112 1.00 85.60 406 GLN O N 1
ATOM 2477 C CA . GLN A 1 406 ? 135.269 52.008 80.414 1.00 85.60 406 GLN O CA 1
ATOM 2478 C C . GLN A 1 406 ? 136.167 51.096 79.576 1.00 85.60 406 GLN O C 1
ATOM 2479 O O . GLN A 1 406 ? 136.427 49.956 79.975 1.00 85.60 406 GLN O O 1
ATOM 2485 N N . LEU A 1 407 ? 136.650 51.598 78.434 1.00 107.05 407 LEU O N 1
ATOM 2486 C CA . LEU A 1 407 ? 137.575 50.860 77.557 1.00 107.05 407 LEU O CA 1
ATOM 2487 C C . LEU A 1 407 ? 138.371 51.847 76.687 1.00 107.05 407 LEU O C 1
ATOM 2488 O O . LEU A 1 407 ? 137.814 52.877 76.264 1.00 107.05 407 LEU O O 1
ATOM 2493 N N . GLU B 1 60 ? 73.466 122.312 50.407 1.00 109.35 60 GLU P N 1
ATOM 2494 C CA . GLU B 1 60 ? 73.925 123.637 50.965 1.00 109.35 60 GLU P CA 1
ATOM 2495 C C . GLU B 1 60 ? 74.870 123.383 52.145 1.00 109.35 60 GLU P C 1
ATOM 2496 O O . GLU B 1 60 ? 76.051 123.135 51.918 1.00 109.35 60 GLU P O 1
ATOM 2502 N N . VAL B 1 61 ? 74.366 123.395 53.382 1.00 112.64 61 VAL P N 1
ATOM 2503 C CA . VAL B 1 61 ? 75.154 122.939 54.544 1.00 112.64 61 VAL P CA 1
ATOM 2504 C C . VAL B 1 61 ? 74.306 121.937 55.352 1.00 112.64 61 VAL P C 1
ATOM 2505 O O . VAL B 1 61 ? 73.122 122.207 55.604 1.00 112.64 61 VAL P O 1
ATOM 2509 N N . PRO B 1 62 ? 74.861 120.792 55.785 1.00 108.33 62 PRO P N 1
ATOM 2510 C CA . PRO B 1 62 ? 74.112 119.830 56.611 1.00 108.33 62 PRO P CA 1
ATOM 2511 C C . PRO B 1 62 ? 73.765 120.480 57.947 1.00 108.33 62 PRO P C 1
ATOM 2512 O O . PRO B 1 62 ? 74.612 121.101 58.581 1.00 108.33 62 PRO P O 1
ATOM 2516 N N . LYS B 1 63 ? 72.498 120.391 58.363 1.00 99.14 63 LYS P N 1
ATOM 2517 C CA . LYS B 1 63 ? 72.070 121.165 59.554 1.00 99.14 63 LYS P CA 1
ATOM 2518 C C . LYS B 1 63 ? 72.631 120.528 60.833 1.00 99.14 63 LYS P C 1
ATOM 2519 O O . LYS B 1 63 ? 72.826 119.324 60.885 1.00 99.14 63 LYS P O 1
ATOM 2525 N N . PRO B 1 64 ? 72.858 121.286 61.907 1.00 108.77 64 PRO P N 1
ATOM 2526 C CA . PRO B 1 64 ? 73.547 120.677 63.058 1.00 108.77 64 PRO P CA 1
ATOM 2527 C C . PRO B 1 64 ? 72.741 119.565 63.727 1.00 108.77 64 PRO P C 1
ATOM 2528 O O . PRO B 1 64 ? 73.292 118.554 64.166 1.00 108.77 64 PRO P O 1
ATOM 2532 N N . GLN B 1 65 ? 71.421 119.736 63.770 1.00 105.17 65 GLN P N 1
ATOM 2533 C CA . GLN B 1 65 ? 70.519 118.692 64.271 1.00 105.17 65 GLN P CA 1
ATOM 2534 C C . GLN B 1 65 ? 70.603 117.444 63.377 1.00 105.17 65 GLN P C 1
ATOM 2535 O O . GLN B 1 65 ? 70.812 116.332 63.852 1.00 105.17 65 GLN P O 1
ATOM 2541 N N . GLU B 1 66 ? 70.535 117.629 62.061 1.00 103.23 66 GLU P N 1
ATOM 2542 C CA . GLU B 1 66 ? 70.754 116.522 61.120 1.00 103.23 66 GLU P CA 1
ATOM 2543 C C . GLU B 1 66 ? 72.124 115.858 61.345 1.00 103.23 66 GLU P C 1
ATOM 2544 O O . GLU B 1 66 ? 72.211 114.633 61.403 1.00 103.23 66 GLU P O 1
ATOM 2550 N N . ILE B 1 67 ? 73.191 116.652 61.511 1.00 106.65 67 ILE P N 1
ATOM 2551 C CA . ILE B 1 67 ? 74.536 116.081 61.726 1.00 106.65 67 ILE P CA 1
ATOM 2552 C C . ILE B 1 67 ? 74.542 115.171 62.956 1.00 106.65 67 ILE P C 1
ATOM 2553 O O . ILE B 1 67 ? 74.873 113.988 62.863 1.00 106.65 67 ILE P O 1
ATOM 2558 N N . ARG B 1 68 ? 74.149 115.701 64.121 1.00 108.56 68 ARG P N 1
ATOM 2559 C CA . ARG B 1 68 ? 74.223 114.876 65.346 1.00 108.56 68 ARG P CA 1
ATOM 2560 C C . ARG B 1 68 ? 73.229 113.711 65.350 1.00 108.56 68 ARG P C 1
ATOM 2561 O O . ARG B 1 68 ? 73.564 112.645 65.867 1.00 108.56 68 ARG P O 1
ATOM 2569 N N . HIS B 1 69 ? 72.047 113.864 64.743 1.00 113.90 69 HIS P N 1
ATOM 2570 C CA . HIS B 1 69 ? 71.123 112.718 64.638 1.00 113.90 69 HIS P CA 1
ATOM 2571 C C . HIS B 1 69 ? 71.681 111.624 63.721 1.00 113.90 69 HIS P C 1
ATOM 2572 O O . HIS B 1 69 ? 71.595 110.444 64.055 1.00 113.90 69 HIS P O 1
ATOM 2579 N N . ILE B 1 70 ? 72.295 111.964 62.589 1.00 114.35 70 ILE P N 1
ATOM 2580 C CA . ILE B 1 70 ? 72.863 110.868 61.787 1.00 114.35 70 ILE P CA 1
ATOM 2581 C C . ILE B 1 70 ? 74.155 110.328 62.428 1.00 114.35 70 ILE P C 1
ATOM 2582 O O . ILE B 1 70 ? 74.419 109.126 62.376 1.00 114.35 70 ILE P O 1
ATOM 2587 N N . LEU B 1 71 ? 74.913 111.169 63.133 1.00 118.38 71 LEU P N 1
ATOM 2588 C CA . LEU B 1 71 ? 76.093 110.674 63.852 1.00 118.38 71 LEU P CA 1
ATOM 2589 C C . LEU B 1 71 ? 75.727 109.735 65.017 1.00 118.38 71 LEU P C 1
ATOM 2590 O O . LEU B 1 71 ? 76.428 108.751 65.271 1.00 118.38 71 LEU P O 1
ATOM 2595 N N . SER B 1 72 ? 74.575 109.970 65.653 1.00 120.90 72 SER P N 1
ATOM 2596 C CA . SER B 1 72 ? 74.059 109.060 66.694 1.00 120.90 72 SER P CA 1
ATOM 2597 C C . SER B 1 72 ? 73.680 107.662 66.184 1.00 120.90 72 SER P C 1
ATOM 2598 O O . SER B 1 72 ? 73.512 106.757 67.002 1.00 120.90 72 SER P O 1
ATOM 2601 N N . ASP B 1 73 ? 73.562 107.449 64.868 1.00 128.87 73 ASP P N 1
ATOM 2602 C CA . ASP B 1 73 ? 73.360 106.083 64.340 1.00 128.87 73 ASP P CA 1
ATOM 2603 C C . ASP B 1 73 ? 74.676 105.292 64.267 1.00 128.87 73 ASP P C 1
ATOM 2604 O O . ASP B 1 73 ? 74.657 104.071 64.086 1.00 128.87 73 ASP P O 1
ATOM 2609 N N . TYR B 1 74 ? 75.823 105.960 64.379 1.00 124.86 74 TYR P N 1
ATOM 2610 C CA . TYR B 1 74 ? 77.116 105.254 64.322 1.00 124.86 74 TYR P CA 1
ATOM 2611 C C . TYR B 1 74 ? 77.876 105.287 65.639 1.00 124.86 74 TYR P C 1
ATOM 2612 O O . TYR B 1 74 ? 78.544 104.311 65.987 1.00 124.86 74 TYR P O 1
ATOM 2621 N N . VAL B 1 75 ? 77.790 106.390 66.379 1.00 119.40 75 VAL P N 1
ATOM 2622 C CA . VAL B 1 75 ? 78.467 106.470 67.676 1.00 119.40 75 VAL P CA 1
ATOM 2623 C C . VAL B 1 75 ? 77.446 106.732 68.776 1.00 119.40 75 VAL P C 1
ATOM 2624 O O . VAL B 1 75 ? 76.679 107.699 68.725 1.00 119.40 75 VAL P O 1
ATOM 2628 N N . ILE B 1 76 ? 77.469 105.881 69.799 1.00 122.56 76 ILE P N 1
ATOM 2629 C CA . ILE B 1 76 ? 76.578 106.087 70.944 1.00 122.56 76 ILE P CA 1
ATOM 2630 C C . ILE B 1 76 ? 77.022 107.299 71.768 1.00 122.56 76 ILE P C 1
ATOM 2631 O O . ILE B 1 76 ? 78.188 107.436 72.163 1.00 122.56 76 ILE P O 1
ATOM 2636 N N . GLY B 1 77 ? 76.043 108.142 72.102 1.00 120.66 77 GLY P N 1
ATOM 2637 C CA . GLY B 1 77 ? 76.250 109.251 73.042 1.00 120.66 77 GLY P CA 1
ATOM 2638 C C . GLY B 1 77 ? 77.176 110.336 72.484 1.00 120.66 77 GLY P C 1
ATOM 2639 O O . GLY B 1 77 ? 77.212 110.623 71.288 1.00 120.66 77 GLY P O 1
ATOM 2640 N N . GLN B 1 78 ? 77.927 110.954 73.385 1.00 118.32 78 GLN P N 1
ATOM 2641 C CA . GLN B 1 78 ? 78.849 112.053 73.040 1.00 118.32 78 GLN P CA 1
ATOM 2642 C C . GLN B 1 78 ? 78.090 113.293 72.537 1.00 118.32 78 GLN P C 1
ATOM 2643 O O . GLN B 1 78 ? 78.538 113.991 71.639 1.00 118.32 78 GLN P O 1
ATOM 2649 N N . GLU B 1 79 ? 76.931 113.579 73.128 1.00 112.36 79 GLU P N 1
ATOM 2650 C CA . GLU B 1 79 ? 76.046 114.639 72.612 1.00 112.36 79 GLU P CA 1
ATOM 2651 C C . GLU B 1 79 ? 76.711 116.007 72.604 1.00 112.36 79 GLU P C 1
ATOM 2652 O O . GLU B 1 79 ? 76.523 116.773 71.658 1.00 112.36 79 GLU P O 1
ATOM 2658 N N . ARG B 1 80 ? 77.525 116.301 73.618 1.00 114.84 80 ARG P N 1
ATOM 2659 C CA . ARG B 1 80 ? 78.370 117.505 73.585 1.00 114.84 80 ARG P CA 1
ATOM 2660 C C . ARG B 1 80 ? 79.294 117.506 72.365 1.00 114.84 80 ARG P C 1
ATOM 2661 O O . ARG B 1 80 ? 79.269 118.439 71.567 1.00 114.84 80 ARG P O 1
ATOM 2669 N N . ALA B 1 81 ? 80.094 116.453 72.182 1.00 111.04 81 ALA P N 1
ATOM 2670 C CA . ALA B 1 81 ? 80.981 116.410 71.012 1.00 111.04 81 ALA P CA 1
ATOM 2671 C C . ALA B 1 81 ? 80.186 116.461 69.697 1.00 111.04 81 ALA P C 1
ATOM 2672 O O . ALA B 1 81 ? 80.555 117.188 68.777 1.00 111.04 81 ALA P O 1
ATOM 2674 N N . LYS B 1 82 ? 79.042 115.772 69.632 1.00 104.95 82 LYS P N 1
ATOM 2675 C CA . LYS B 1 82 ? 78.174 115.854 68.444 1.00 104.95 82 LYS P CA 1
ATOM 2676 C C . LYS B 1 82 ? 77.614 117.255 68.218 1.00 104.95 82 LYS P C 1
ATOM 2677 O O . LYS B 1 82 ? 77.585 117.707 67.082 1.00 104.95 82 LYS P O 1
ATOM 2683 N N . LYS B 1 83 ? 77.186 117.967 69.268 1.00 105.63 83 LYS P N 1
ATOM 2684 C CA . LYS B 1 83 ? 76.756 119.373 69.098 1.00 105.63 83 LYS P CA 1
ATOM 2685 C C . LYS B 1 83 ? 77.935 120.260 68.678 1.00 105.63 83 LYS P C 1
ATOM 2686 O O . LYS B 1 83 ? 77.779 121.122 67.814 1.00 105.63 83 LYS P O 1
ATOM 2692 N N . ALA B 1 84 ? 79.116 120.039 69.256 1.00 111.55 84 ALA P N 1
ATOM 2693 C CA . ALA B 1 84 ? 80.290 120.837 68.885 1.00 111.55 84 ALA P CA 1
ATOM 2694 C C . ALA B 1 84 ? 80.702 120.591 67.425 1.00 111.55 84 ALA P C 1
ATOM 2695 O O . ALA B 1 84 ? 80.891 121.533 66.653 1.00 111.55 84 ALA P O 1
ATOM 2697 N N . LEU B 1 85 ? 80.809 119.323 67.025 1.00 113.44 85 LEU P N 1
ATOM 2698 C CA . LEU B 1 85 ? 81.148 118.978 65.634 1.00 113.44 85 LEU P CA 1
ATOM 2699 C C . LEU B 1 85 ? 80.047 119.391 64.661 1.00 113.44 85 LEU P C 1
ATOM 2700 O O . LEU B 1 85 ? 80.349 119.790 63.539 1.00 113.44 85 LEU P O 1
ATOM 2705 N N . ALA B 1 86 ? 78.781 119.327 65.087 1.00 110.75 86 ALA P N 1
ATOM 2706 C CA . ALA B 1 86 ? 77.674 119.783 64.245 1.00 110.75 86 ALA P CA 1
ATOM 2707 C C . ALA B 1 86 ? 77.746 121.288 63.983 1.00 110.75 86 ALA P C 1
ATOM 2708 O O . ALA B 1 86 ? 77.611 121.724 62.842 1.00 110.75 86 ALA P O 1
ATOM 2710 N N . VAL B 1 87 ? 78.021 122.080 65.023 1.00 116.00 87 VAL P N 1
ATOM 2711 C CA . VAL B 1 87 ? 78.279 123.517 64.836 1.00 116.00 87 VAL P CA 1
ATOM 2712 C C . VAL B 1 87 ? 79.562 123.745 64.031 1.00 116.00 87 VAL P C 1
ATOM 2713 O O . VAL B 1 87 ? 79.617 124.641 63.190 1.00 116.00 87 VAL P O 1
ATOM 2717 N N . ALA B 1 88 ? 80.595 122.932 64.245 1.00 114.52 88 ALA P N 1
ATOM 2718 C CA . ALA B 1 88 ? 81.848 123.127 63.508 1.00 114.52 88 ALA P CA 1
ATOM 2719 C C . ALA B 1 88 ? 81.716 122.805 62.018 1.00 114.52 88 ALA P C 1
ATOM 2720 O O . ALA B 1 88 ? 82.106 123.616 61.183 1.00 114.52 88 ALA P O 1
ATOM 2722 N N . VAL B 1 89 ? 81.147 121.643 61.672 1.00 112.29 89 VAL P N 1
ATOM 2723 C CA . VAL B 1 89 ? 80.848 121.315 60.265 1.00 112.29 89 VAL P CA 1
ATOM 2724 C C . VAL B 1 89 ? 79.904 122.360 59.677 1.00 112.29 89 VAL P C 1
ATOM 2725 O O . VAL B 1 89 ? 80.099 122.813 58.548 1.00 112.29 89 VAL P O 1
ATOM 2729 N N . TYR B 1 90 ? 78.894 122.784 60.446 1.00 113.33 90 TYR P N 1
ATOM 2730 C CA . TYR B 1 90 ? 77.982 123.830 59.964 1.00 113.33 90 TYR P CA 1
ATOM 2731 C C . TYR B 1 90 ? 78.719 125.134 59.611 1.00 113.33 90 TYR P C 1
ATOM 2732 O O . TYR B 1 90 ? 78.552 125.672 58.517 1.00 113.33 90 TYR P O 1
ATOM 2741 N N . ASN B 1 91 ? 79.557 125.648 60.515 1.00 117.76 91 ASN P N 1
ATOM 2742 C CA . ASN B 1 91 ? 80.304 126.882 60.208 1.00 117.76 91 ASN P CA 1
ATOM 2743 C C . ASN B 1 91 ? 81.337 126.637 59.105 1.00 117.76 91 ASN P C 1
ATOM 2744 O O . ASN B 1 91 ? 81.494 127.455 58.200 1.00 117.76 91 ASN P O 1
ATOM 2749 N N . HIS B 1 92 ? 82.010 125.489 59.145 1.00 121.58 92 HIS P N 1
ATOM 2750 C CA . HIS B 1 92 ? 83.018 125.161 58.137 1.00 121.58 92 HIS P CA 1
ATOM 2751 C C . HIS B 1 92 ? 82.428 125.066 56.731 1.00 121.58 92 HIS P C 1
ATOM 2752 O O . HIS B 1 92 ? 82.923 125.686 55.789 1.00 121.58 92 HIS P O 1
ATOM 2759 N N . TYR B 1 93 ? 81.352 124.305 56.572 1.00 120.51 93 TYR P N 1
ATOM 2760 C CA . TYR B 1 93 ? 80.746 124.195 55.242 1.00 120.51 93 TYR P CA 1
ATOM 2761 C C . TYR B 1 93 ? 79.989 125.474 54.887 1.00 120.51 93 TYR P C 1
ATOM 2762 O O . TYR B 1 93 ? 79.929 125.826 53.712 1.00 120.51 93 TYR P O 1
ATOM 2771 N N . LYS B 1 94 ? 79.485 126.244 55.863 1.00 118.38 94 LYS P N 1
ATOM 2772 C CA . LYS B 1 94 ? 78.998 127.586 55.499 1.00 118.38 94 LYS P CA 1
ATOM 2773 C C . LYS B 1 94 ? 80.159 128.460 55.016 1.00 118.38 94 LYS P C 1
ATOM 2774 O O . LYS B 1 94 ? 79.990 129.205 54.061 1.00 118.38 94 LYS P O 1
ATOM 2780 N N . ARG B 1 95 ? 81.362 128.332 55.588 1.00 127.80 95 ARG P N 1
ATOM 2781 C CA . ARG B 1 95 ? 82.531 129.077 55.076 1.00 127.80 95 ARG P CA 1
ATOM 2782 C C . ARG B 1 95 ? 82.981 128.587 53.696 1.00 127.80 95 ARG P C 1
ATOM 2783 O O . ARG B 1 95 ? 83.310 129.413 52.846 1.00 127.80 95 ARG P O 1
ATOM 2791 N N . ILE B 1 96 ? 82.949 127.272 53.439 1.00 115.41 96 ILE P N 1
ATOM 2792 C CA . ILE B 1 96 ? 83.248 126.747 52.087 1.00 115.41 96 ILE P CA 1
ATOM 2793 C C . ILE B 1 96 ? 82.199 127.231 51.082 1.00 115.41 96 ILE P C 1
ATOM 2794 O O . ILE B 1 96 ? 82.527 127.852 50.069 1.00 115.41 96 ILE P O 1
ATOM 2799 N N . ASN B 1 97 ? 80.924 126.946 51.356 1.00 122.10 97 ASN P N 1
ATOM 2800 C CA . ASN B 1 97 ? 79.863 127.189 50.374 1.00 122.10 97 ASN P CA 1
ATOM 2801 C C . ASN B 1 97 ? 79.469 128.680 50.238 1.00 122.10 97 ASN P C 1
ATOM 2802 O O . ASN B 1 97 ? 79.151 129.125 49.134 1.00 122.10 97 ASN P O 1
ATOM 2807 N N . SER B 1 98 ? 79.503 129.484 51.315 1.00 126.28 98 SER P N 1
ATOM 2808 C CA . SER B 1 98 ? 78.951 130.873 51.253 1.00 126.28 98 SER P CA 1
ATOM 2809 C C . SER B 1 98 ? 79.762 131.880 50.417 1.00 126.28 98 SER P C 1
ATOM 2810 O O . SER B 1 98 ? 79.381 133.056 50.372 1.00 126.28 98 SER P O 1
ATOM 2813 N N . ASN B 1 99 ? 80.866 131.470 49.793 1.00 116.88 99 ASN P N 1
ATOM 2814 C CA . ASN B 1 99 ? 81.837 132.411 49.212 1.00 116.88 99 ASN P CA 1
ATOM 2815 C C . ASN B 1 99 ? 82.351 133.399 50.291 1.00 116.88 99 ASN P C 1
ATOM 2816 O O . ASN B 1 99 ? 82.140 134.607 50.235 1.00 116.88 99 ASN P O 1
ATOM 2821 N N . GLU B 1 100 ? 83.022 132.855 51.318 1.00 115.32 100 GLU P N 1
ATOM 2822 C CA . GLU B 1 100 ? 83.874 133.647 52.241 1.00 115.32 100 GLU P CA 1
ATOM 2823 C C . GLU B 1 100 ? 83.102 134.475 53.296 1.00 115.32 100 GLU P C 1
ATOM 2824 O O . GLU B 1 100 ? 83.532 135.571 53.654 1.00 115.32 100 GLU P O 1
ATOM 2830 N N . THR B 1 101 ? 81.970 133.978 53.803 1.00 113.51 101 THR P N 1
ATOM 2831 C CA . THR B 1 101 ? 81.242 134.614 54.948 1.00 113.51 101 THR P CA 1
ATOM 2832 C C . THR B 1 101 ? 80.752 136.087 54.936 1.00 113.51 101 THR P C 1
ATOM 2833 O O . THR B 1 101 ? 79.556 136.277 54.709 1.00 113.51 101 THR P O 1
ATOM 2837 N N . LYS B 1 102 ? 81.636 137.115 54.913 1.00 122.02 102 LYS P N 1
ATOM 2838 C CA . LYS B 1 102 ? 81.265 138.535 54.703 1.00 122.02 102 LYS P CA 1
ATOM 2839 C C . LYS B 1 102 ? 81.990 139.054 53.461 1.00 122.02 102 LYS P C 1
ATOM 2840 O O . LYS B 1 102 ? 83.186 138.824 53.266 1.00 122.02 102 LYS P O 1
ATOM 2846 N N . GLU B 1 103 ? 81.223 139.736 52.618 1.00 129.26 103 GLU P N 1
ATOM 2847 C CA . GLU B 1 103 ? 81.669 140.147 51.279 1.00 129.26 103 GLU P CA 1
ATOM 2848 C C . GLU B 1 103 ? 82.830 141.158 51.297 1.00 129.26 103 GLU P C 1
ATOM 2849 O O . GLU B 1 103 ? 83.634 141.167 50.362 1.00 129.26 103 GLU P O 1
ATOM 2855 N N . ASP B 1 104 ? 83.005 141.951 52.376 1.00 132.40 104 ASP P N 1
ATOM 2856 C CA . ASP B 1 104 ? 84.172 142.872 52.479 1.00 132.40 104 ASP P CA 1
ATOM 2857 C C . ASP B 1 104 ? 85.488 142.159 52.890 1.00 132.40 104 ASP P C 1
ATOM 2858 O O . ASP B 1 104 ? 86.415 142.807 53.370 1.00 132.40 104 ASP P O 1
ATOM 2863 N N . GLU B 1 105 ? 85.566 140.843 52.680 1.00 131.48 105 GLU P N 1
ATOM 2864 C CA . GLU B 1 105 ? 86.758 140.003 52.939 1.00 131.48 105 GLU P CA 1
ATOM 2865 C C . GLU B 1 105 ? 87.244 140.021 54.401 1.00 131.48 105 GLU P C 1
ATOM 2866 O O . GLU B 1 105 ? 88.427 140.193 54.684 1.00 131.48 105 GLU P O 1
ATOM 2872 N N . VAL B 1 106 ? 86.314 139.788 55.332 1.00 124.06 106 VAL P N 1
ATOM 2873 C CA . VAL B 1 106 ? 86.672 139.596 56.756 1.00 124.06 106 VAL P CA 1
ATOM 2874 C C . VAL B 1 106 ? 87.381 138.259 56.992 1.00 124.06 106 VAL P C 1
ATOM 2875 O O . VAL B 1 106 ? 87.362 137.362 56.143 1.00 124.06 106 VAL P O 1
ATOM 2879 N N . GLU B 1 107 ? 87.964 138.111 58.182 1.00 117.58 107 GLU P N 1
ATOM 2880 C CA . GLU B 1 107 ? 88.473 136.798 58.606 1.00 117.58 107 GLU P CA 1
ATOM 2881 C C . GLU B 1 107 ? 87.322 135.774 58.660 1.00 117.58 107 GLU P C 1
ATOM 2882 O O . GLU B 1 107 ? 86.262 136.027 59.231 1.00 117.58 107 GLU P O 1
ATOM 2888 N N . LEU B 1 108 ? 87.526 134.614 58.044 1.00 117.55 108 LEU P N 1
ATOM 2889 C CA . LEU B 1 108 ? 86.457 133.609 58.001 1.00 117.55 108 LEU P CA 1
ATOM 2890 C C . LEU B 1 108 ? 86.443 132.752 59.265 1.00 117.55 108 LEU P C 1
ATOM 2891 O O . LEU B 1 108 ? 87.461 132.571 59.932 1.00 117.55 108 LEU P O 1
ATOM 2896 N N . SER B 1 109 ? 85.289 132.125 59.511 1.00 124.17 109 SER P N 1
ATOM 2897 C CA . SER B 1 109 ? 85.115 131.231 60.672 1.00 124.17 109 SER P CA 1
ATOM 2898 C C . SER B 1 109 ? 86.172 130.124 60.710 1.00 124.17 109 SER P C 1
ATOM 2899 O O . SER B 1 109 ? 86.177 129.251 59.845 1.00 124.17 109 SER P O 1
ATOM 2902 N N . LYS B 1 110 ? 87.023 130.107 61.739 1.00 137.29 110 LYS P N 1
ATOM 2903 C CA . LYS B 1 110 ? 88.057 129.057 61.826 1.00 137.29 110 LYS P CA 1
ATOM 2904 C C . LYS B 1 110 ? 87.457 127.652 61.931 1.00 137.29 110 LYS P C 1
ATOM 2905 O O . LYS B 1 110 ? 87.861 126.754 61.191 1.00 137.29 110 LYS P O 1
ATOM 2911 N N . SER B 1 111 ? 86.473 127.452 62.822 1.00 134.48 111 SER P N 1
ATOM 2912 C CA . SER B 1 111 ? 85.820 126.147 63.125 1.00 134.48 111 SER P CA 1
ATOM 2913 C C . SER B 1 111 ? 86.773 124.988 63.479 1.00 134.48 111 SER P C 1
ATOM 2914 O O . SER B 1 111 ? 86.364 123.828 63.497 1.00 134.48 111 SER P O 1
ATOM 2917 N N . ASN B 1 112 ? 88.035 125.278 63.784 1.00 148.24 112 ASN P N 1
ATOM 2918 C CA . ASN B 1 112 ? 88.977 124.204 64.095 1.00 148.24 112 ASN P CA 1
ATOM 2919 C C . ASN B 1 112 ? 88.638 123.574 65.447 1.00 148.24 112 ASN P C 1
ATOM 2920 O O . ASN B 1 112 ? 88.438 124.275 66.445 1.00 148.24 112 ASN P O 1
ATOM 2925 N N . ILE B 1 113 ? 88.605 122.244 65.465 1.00 145.19 113 ILE P N 1
ATOM 2926 C CA . ILE B 1 113 ? 88.102 121.486 66.610 1.00 145.19 113 ILE P CA 1
ATOM 2927 C C . ILE B 1 113 ? 89.270 120.973 67.451 1.00 145.19 113 ILE P C 1
ATOM 2928 O O . ILE B 1 113 ? 90.123 120.229 66.962 1.00 145.19 113 ILE P O 1
ATOM 2933 N N . CYS B 1 114 ? 89.229 121.284 68.743 1.00 152.53 114 CYS P N 1
ATOM 2934 C CA . CYS B 1 114 ? 90.033 120.595 69.763 1.00 152.53 114 CYS P CA 1
ATOM 2935 C C . CYS B 1 114 ? 89.072 119.726 70.596 1.00 152.53 114 CYS P C 1
ATOM 2936 O O . CYS B 1 114 ? 87.947 120.115 70.887 1.00 152.53 114 CYS P O 1
ATOM 2939 N N . LEU B 1 115 ? 89.458 118.491 70.873 1.00 157.71 115 LEU P N 1
ATOM 2940 C CA . LEU B 1 115 ? 88.492 117.481 71.312 1.00 157.71 115 LEU P CA 1
ATOM 2941 C C . LEU B 1 115 ? 88.996 116.792 72.576 1.00 157.71 115 LEU P C 1
ATOM 2942 O O . LEU B 1 115 ? 90.164 116.412 72.666 1.00 157.71 115 LEU P O 1
ATOM 2947 N N . ILE B 1 116 ? 88.112 116.605 73.543 1.00 157.48 116 ILE P N 1
ATOM 2948 C CA . ILE B 1 116 ? 88.516 115.964 74.798 1.00 157.48 116 ILE P CA 1
ATOM 2949 C C . ILE B 1 116 ? 87.758 114.655 74.899 1.00 157.48 116 ILE P C 1
ATOM 2950 O O . ILE B 1 116 ? 86.532 114.679 74.988 1.00 157.48 116 ILE P O 1
ATOM 2955 N N . GLY B 1 117 ? 88.453 113.519 74.945 1.00 148.45 117 GLY P N 1
ATOM 2956 C CA . GLY B 1 117 ? 87.724 112.255 75.079 1.00 148.45 117 GLY P CA 1
ATOM 2957 C C . GLY B 1 117 ? 88.630 111.093 75.502 1.00 148.45 117 GLY P C 1
ATOM 2958 O O . GLY B 1 117 ? 89.767 110.974 75.037 1.00 148.45 117 GLY P O 1
ATOM 2959 N N . PRO B 1 118 ? 88.108 110.207 76.364 1.00 132.97 118 PRO P N 1
ATOM 2960 C CA . PRO B 1 118 ? 88.917 109.163 77.015 1.00 132.97 118 PRO P CA 1
ATOM 2961 C C . PRO B 1 118 ? 89.370 108.064 76.033 1.00 132.97 118 PRO P C 1
ATOM 2962 O O . PRO B 1 118 ? 89.051 108.056 74.845 1.00 132.97 118 PRO P O 1
ATOM 2966 N N . THR B 1 119 ? 90.169 107.123 76.538 1.00 130.42 119 THR P N 1
ATOM 2967 C CA . THR B 1 119 ? 90.585 105.973 75.708 1.00 130.42 119 THR P CA 1
ATOM 2968 C C . THR B 1 119 ? 89.384 105.196 75.124 1.00 130.42 119 THR P C 1
ATOM 2969 O O . THR B 1 119 ? 88.296 105.170 75.693 1.00 130.42 119 THR P O 1
ATOM 2973 N N . GLY B 1 120 ? 89.569 104.541 73.973 1.00 115.70 120 GLY P N 1
ATOM 2974 C CA . GLY B 1 120 ? 88.538 103.598 73.477 1.00 115.70 120 GLY P CA 1
ATOM 2975 C C . GLY B 1 120 ? 87.215 104.194 72.991 1.00 115.70 120 GLY P C 1
ATOM 2976 O O . GLY B 1 120 ? 86.301 103.446 72.641 1.00 115.70 120 GLY P O 1
ATOM 2977 N N . SER B 1 121 ? 87.071 105.510 73.017 1.00 118.70 121 SER P N 1
ATOM 2978 C CA . SER B 1 121 ? 85.749 106.156 73.093 1.00 118.70 121 SER P CA 1
ATOM 2979 C C . SER B 1 121 ? 85.045 106.372 71.752 1.00 118.70 121 SER P C 1
ATOM 2980 O O . SER B 1 121 ? 84.099 107.156 71.683 1.00 118.70 121 SER P O 1
ATOM 2983 N N . GLY B 1 122 ? 85.468 105.695 70.689 1.00 116.96 122 GLY P N 1
ATOM 2984 C CA . GLY B 1 122 ? 84.844 105.944 69.387 1.00 116.96 122 GLY P CA 1
ATOM 2985 C C . GLY B 1 122 ? 85.080 107.358 68.853 1.00 116.96 122 GLY P C 1
ATOM 2986 O O . GLY B 1 122 ? 84.393 107.748 67.934 1.00 116.96 122 GLY P O 1
ATOM 2987 N N . LYS B 1 123 ? 86.026 108.152 69.372 1.00 127.36 123 LYS P N 1
ATOM 2988 C CA . LYS B 1 123 ? 86.339 109.454 68.716 1.00 127.36 123 LYS P CA 1
ATOM 2989 C C . LYS B 1 123 ? 86.987 109.291 67.334 1.00 127.36 123 LYS P C 1
ATOM 2990 O O . LYS B 1 123 ? 86.650 110.026 66.406 1.00 127.36 123 LYS P O 1
ATOM 2996 N N . THR B 1 124 ? 87.843 108.290 67.147 1.00 127.25 124 THR P N 1
ATOM 2997 C CA . THR B 1 124 ? 88.272 107.963 65.775 1.00 127.25 124 THR P CA 1
ATOM 2998 C C . THR B 1 124 ? 87.075 107.507 64.931 1.00 127.25 124 THR P C 1
ATOM 2999 O O . THR B 1 124 ? 86.917 107.933 63.783 1.00 127.25 124 THR P O 1
ATOM 3003 N N . LEU B 1 125 ? 86.166 106.727 65.535 1.00 129.14 125 LEU P N 1
ATOM 3004 C CA . LEU B 1 125 ? 84.914 106.357 64.860 1.00 129.14 125 LEU P CA 1
ATOM 3005 C C . LEU B 1 125 ? 84.035 107.587 64.570 1.00 129.14 125 LEU P C 1
ATOM 3006 O O . LEU B 1 125 ? 83.461 107.665 63.492 1.00 129.14 125 LEU P O 1
ATOM 3011 N N . LEU B 1 126 ? 83.953 108.563 65.494 1.00 131.66 126 LEU P N 1
ATOM 3012 C CA . LEU B 1 126 ? 83.181 109.813 65.297 1.00 131.66 126 LEU P CA 1
ATOM 3013 C C . LEU B 1 126 ? 83.721 110.604 64.112 1.00 131.66 126 LEU P C 1
ATOM 3014 O O . LEU B 1 126 ? 82.967 111.070 63.260 1.00 131.66 126 LEU P O 1
ATOM 3019 N N . ALA B 1 127 ? 85.034 110.768 64.043 1.00 131.82 127 ALA P N 1
ATOM 3020 C CA . ALA B 1 127 ? 85.597 111.507 62.915 1.00 131.82 127 ALA P CA 1
ATOM 3021 C C . ALA B 1 127 ? 85.394 110.749 61.590 1.00 131.82 127 ALA P C 1
ATOM 3022 O O . ALA B 1 127 ? 84.953 111.324 60.589 1.00 131.82 127 ALA P O 1
ATOM 3024 N N . GLN B 1 128 ? 85.674 109.442 61.579 1.00 129.76 128 GLN P N 1
ATOM 3025 C CA . GLN B 1 128 ? 85.477 108.658 60.352 1.00 129.76 128 GLN P CA 1
ATOM 3026 C C . GLN B 1 128 ? 84.008 108.620 59.924 1.00 129.76 128 GLN P C 1
ATOM 3027 O O . GLN B 1 128 ? 83.689 108.808 58.752 1.00 129.76 128 GLN P O 1
ATOM 3033 N N . THR B 1 129 ? 83.098 108.377 60.870 1.00 131.14 129 THR P N 1
ATOM 3034 C CA . THR B 1 129 ? 81.670 108.244 60.521 1.00 131.14 129 THR P CA 1
ATOM 3035 C C . THR B 1 129 ? 81.052 109.596 60.202 1.00 131.14 129 THR P C 1
ATOM 3036 O O . THR B 1 129 ? 80.310 109.675 59.232 1.00 131.14 129 THR P O 1
ATOM 3040 N N . LEU B 1 130 ? 81.419 110.684 60.899 1.00 127.86 130 LEU P N 1
ATOM 3041 C CA . LEU B 1 130 ? 80.973 112.019 60.452 1.00 127.86 130 LEU P CA 1
ATOM 3042 C C . LEU B 1 130 ? 81.448 112.329 59.021 1.00 127.86 130 LEU P C 1
ATOM 3043 O O . LEU B 1 130 ? 80.691 112.861 58.206 1.00 127.86 130 LEU P O 1
ATOM 3048 N N . ALA B 1 131 ? 82.668 111.928 58.675 1.00 134.62 131 ALA P N 1
ATOM 3049 C CA . ALA B 1 131 ? 83.127 112.086 57.290 1.00 134.62 131 ALA P CA 1
ATOM 3050 C C . ALA B 1 131 ? 82.363 111.166 56.309 1.00 134.62 131 ALA P C 1
ATOM 3051 O O . ALA B 1 131 ? 81.988 111.589 55.210 1.00 134.62 131 ALA P O 1
ATOM 3053 N N . ARG B 1 132 ? 82.089 109.915 56.698 1.00 144.47 132 ARG P N 1
ATOM 3054 C CA . ARG B 1 132 ? 81.382 108.993 55.785 1.00 144.47 132 ARG P CA 1
ATOM 3055 C C . ARG B 1 132 ? 79.900 109.335 55.603 1.00 144.47 132 ARG P C 1
ATOM 3056 O O . ARG B 1 132 ? 79.363 109.054 54.533 1.00 144.47 132 ARG P O 1
ATOM 3064 N N . ILE B 1 133 ? 79.227 109.951 56.582 1.00 125.85 133 ILE P N 1
ATOM 3065 C CA . ILE B 1 133 ? 77.795 110.287 56.383 1.00 125.85 133 ILE P CA 1
ATOM 3066 C C . ILE B 1 133 ? 77.601 111.517 55.490 1.00 125.85 133 ILE P C 1
ATOM 3067 O O . ILE B 1 133 ? 76.573 111.619 54.817 1.00 125.85 133 ILE P O 1
ATOM 3072 N N . LEU B 1 134 ? 78.581 112.432 55.443 1.00 125.80 134 LEU P N 1
ATOM 3073 C CA . LEU B 1 134 ? 78.510 113.603 54.543 1.00 125.80 134 LEU P CA 1
ATOM 3074 C C . LEU B 1 134 ? 79.153 113.361 53.167 1.00 125.80 134 LEU P C 1
ATOM 3075 O O . LEU B 1 134 ? 79.197 114.286 52.353 1.00 125.80 134 LEU P O 1
ATOM 3080 N N . ASN B 1 135 ? 79.633 112.141 52.893 1.00 135.39 135 ASN P N 1
ATOM 3081 C CA . ASN B 1 135 ? 80.356 111.806 51.651 1.00 135.39 135 ASN P CA 1
ATOM 3082 C C . ASN B 1 135 ? 81.647 112.645 51.488 1.00 135.39 135 ASN P C 1
ATOM 3083 O O . ASN B 1 135 ? 81.950 113.147 50.403 1.00 135.39 135 ASN P O 1
ATOM 3088 N N . VAL B 1 136 ? 82.398 112.813 52.586 1.00 135.91 136 VAL P N 1
ATOM 3089 C CA . VAL B 1 136 ? 83.632 113.630 52.568 1.00 135.91 136 VAL P CA 1
ATOM 3090 C C . VAL B 1 136 ? 84.810 112.810 53.102 1.00 135.91 136 VAL P C 1
ATOM 3091 O O . VAL B 1 136 ? 84.633 111.840 53.842 1.00 135.91 136 VAL P O 1
ATOM 3095 N N . PRO B 1 137 ? 86.032 113.118 52.706 1.00 147.27 137 PRO P N 1
ATOM 3096 C CA . PRO B 1 137 ? 87.178 112.322 53.150 1.00 147.27 137 PRO P CA 1
ATOM 3097 C C . PRO B 1 137 ? 87.520 112.559 54.610 1.00 147.27 137 PRO P C 1
ATOM 3098 O O . PRO B 1 137 ? 87.164 113.570 55.219 1.00 147.27 137 PRO P O 1
ATOM 3102 N N . PHE B 1 138 ? 88.345 111.650 55.116 1.00 145.79 138 PHE P N 1
ATOM 3103 C CA . PHE B 1 138 ? 89.006 111.836 56.402 1.00 145.79 138 PHE P CA 1
ATOM 3104 C C . PHE B 1 138 ? 90.510 111.545 56.244 1.00 145.79 138 PHE P C 1
ATOM 3105 O O . PHE B 1 138 ? 90.920 110.805 55.347 1.00 145.79 138 PHE P O 1
ATOM 3113 N N . ALA B 1 139 ? 91.342 112.154 57.095 1.00 157.02 139 ALA P N 1
ATOM 3114 C CA . ALA B 1 139 ? 92.790 111.847 57.139 1.00 157.02 139 ALA P CA 1
ATOM 3115 C C . ALA B 1 139 ? 93.199 111.650 58.602 1.00 157.02 139 ALA P C 1
ATOM 3116 O O . ALA B 1 139 ? 93.449 112.608 59.334 1.00 157.02 139 ALA P O 1
ATOM 3118 N N . ILE B 1 140 ? 93.220 110.389 59.014 1.00 166.71 140 ILE P N 1
ATOM 3119 C CA . ILE B 1 140 ? 93.525 109.993 60.394 1.00 166.71 140 ILE P CA 1
ATOM 3120 C C . ILE B 1 140 ? 95.053 110.006 60.613 1.00 166.71 140 ILE P C 1
ATOM 3121 O O . ILE B 1 140 ? 95.809 109.467 59.798 1.00 166.71 140 ILE P O 1
ATOM 3126 N N . ALA B 1 141 ? 95.515 110.601 61.718 1.00 207.48 141 ALA P N 1
ATOM 3127 C CA . ALA B 1 141 ? 96.956 110.732 61.996 1.00 207.48 141 ALA P CA 1
ATOM 3128 C C . ALA B 1 141 ? 97.277 110.472 63.475 1.00 207.48 141 ALA P C 1
ATOM 3129 O O . ALA B 1 141 ? 96.510 110.844 64.363 1.00 207.48 141 ALA P O 1
ATOM 3131 N N . ASP B 1 142 ? 98.463 109.911 63.742 1.00 290.99 142 ASP P N 1
ATOM 3132 C CA . ASP B 1 142 ? 98.979 109.764 65.118 1.00 290.99 142 ASP P CA 1
ATOM 3133 C C . ASP B 1 142 ? 100.148 110.735 65.326 1.00 290.99 142 ASP P C 1
ATOM 3134 O O . ASP B 1 142 ? 101.168 110.649 64.636 1.00 290.99 142 ASP P O 1
ATOM 3139 N N . ALA B 1 143 ? 100.024 111.611 66.321 1.00 304.23 143 ALA P N 1
ATOM 3140 C CA . ALA B 1 143 ? 101.042 112.642 66.575 1.00 304.23 143 ALA P CA 1
ATOM 3141 C C . ALA B 1 143 ? 102.456 112.072 66.766 1.00 304.23 143 ALA P C 1
ATOM 3142 O O . ALA B 1 143 ? 103.430 112.592 66.215 1.00 304.23 143 ALA P O 1
ATOM 3144 N N . THR B 1 144 ? 102.583 110.981 67.519 1.00 338.79 144 THR P N 1
ATOM 3145 C CA . THR B 1 144 ? 103.917 110.400 67.769 1.00 338.79 144 THR P CA 1
ATOM 3146 C C . THR B 1 144 ? 104.488 109.736 66.511 1.00 338.79 144 THR P C 1
ATOM 3147 O O . THR B 1 144 ? 105.689 109.822 66.251 1.00 338.79 144 THR P O 1
ATOM 3151 N N . SER B 1 145 ? 103.629 109.119 65.686 1.00 339.65 145 SER P N 1
ATOM 3152 C CA . SER B 1 145 ? 104.096 108.490 64.432 1.00 339.65 145 SER P CA 1
ATOM 3153 C C . SER B 1 145 ? 104.693 109.503 63.452 1.00 339.65 145 SER P C 1
ATOM 3154 O O . SER B 1 145 ? 105.610 109.169 62.691 1.00 339.65 145 SER P O 1
ATOM 3157 N N . LEU B 1 146 ? 104.186 110.736 63.471 1.00 332.88 146 LEU P N 1
ATOM 3158 C CA . LEU B 1 146 ? 104.623 111.750 62.510 1.00 332.88 146 LEU P CA 1
ATOM 3159 C C . LEU B 1 146 ? 105.673 112.712 63.073 1.00 332.88 146 LEU P C 1
ATOM 3160 O O . LEU B 1 146 ? 106.249 113.479 62.306 1.00 332.88 146 LEU P O 1
ATOM 3165 N N . THR B 1 147 ? 105.970 112.678 64.373 1.00 388.94 147 THR P N 1
ATOM 3166 C CA . THR B 1 147 ? 106.996 113.578 64.940 1.00 388.94 147 THR P CA 1
ATOM 3167 C C . THR B 1 147 ? 108.350 112.860 65.040 1.00 388.94 147 THR P C 1
ATOM 3168 O O . THR B 1 147 ? 108.504 111.847 65.730 1.00 388.94 147 THR P O 1
ATOM 3172 N N . GLU B 1 148 ? 109.335 113.395 64.328 1.00 440.15 148 GLU P N 1
ATOM 3173 C CA . GLU B 1 148 ? 110.720 112.891 64.397 1.00 440.15 148 GLU P CA 1
ATOM 3174 C C . GLU B 1 148 ? 111.729 113.947 64.812 1.00 440.15 148 GLU P C 1
ATOM 3175 O O . GLU B 1 148 ? 112.747 113.624 65.422 1.00 440.15 148 GLU P O 1
ATOM 3181 N N . ALA B 1 149 ? 111.478 115.187 64.413 1.00 467.74 149 ALA P N 1
ATOM 3182 C CA . ALA B 1 149 ? 112.361 116.346 64.586 1.00 467.74 149 ALA P CA 1
ATOM 3183 C C . ALA B 1 149 ? 111.525 117.594 64.251 1.00 467.74 149 ALA P C 1
ATOM 3184 O O . ALA B 1 149 ? 110.305 117.515 64.079 1.00 467.74 149 ALA P O 1
ATOM 3186 N N . GLY B 1 150 ? 112.182 118.740 64.051 1.00 463.52 150 GLY P N 1
ATOM 3187 C CA . GLY B 1 150 ? 111.507 119.878 63.385 1.00 463.52 150 GLY P CA 1
ATOM 3188 C C . GLY B 1 150 ? 111.094 119.593 61.926 1.00 463.52 150 GLY P C 1
ATOM 3189 O O . GLY B 1 150 ? 110.253 120.309 61.378 1.00 463.52 150 GLY P O 1
ATOM 3190 N N . TYR B 1 151 ? 111.624 118.525 61.294 1.00 433.98 151 TYR P N 1
ATOM 3191 C CA . TYR B 1 151 ? 111.319 118.213 59.872 1.00 433.98 151 TYR P CA 1
ATOM 3192 C C . TYR B 1 151 ? 109.995 117.418 59.706 1.00 433.98 151 TYR P C 1
ATOM 3193 O O . TYR B 1 151 ? 109.877 116.467 58.932 1.00 433.98 151 TYR P O 1
ATOM 3202 N N . VAL B 1 152 ? 108.979 117.860 60.456 1.00 387.42 152 VAL P N 1
ATOM 3203 C CA . VAL B 1 152 ? 107.679 117.172 60.628 1.00 387.42 152 VAL P CA 1
ATOM 3204 C C . VAL B 1 152 ? 106.769 117.248 59.393 1.00 387.42 152 VAL P C 1
ATOM 3205 O O . VAL B 1 152 ? 105.939 116.360 59.175 1.00 387.42 152 VAL P O 1
ATOM 3209 N N . GLY B 1 153 ? 106.907 118.301 58.577 1.00 357.78 153 GLY P N 1
ATOM 3210 C CA . GLY B 1 153 ? 106.019 118.492 57.412 1.00 357.78 153 GLY P CA 1
ATOM 3211 C C . GLY B 1 153 ? 106.025 117.318 56.425 1.00 357.78 153 GLY P C 1
ATOM 3212 O O . GLY B 1 153 ? 104.986 116.977 55.868 1.00 357.78 153 GLY P O 1
ATOM 3213 N N . GLU B 1 154 ? 107.176 116.654 56.250 1.00 371.93 154 GLU P N 1
ATOM 3214 C CA . GLU B 1 154 ? 107.319 115.478 55.352 1.00 371.93 154 GLU P CA 1
ATOM 3215 C C . GLU B 1 154 ? 106.542 114.243 55.831 1.00 371.93 154 GLU P C 1
ATOM 3216 O O . GLU B 1 154 ? 106.271 113.321 55.055 1.00 371.93 154 GLU P O 1
ATOM 3222 N N . ASP B 1 155 ? 106.221 114.183 57.113 1.00 336.82 155 ASP P N 1
ATOM 3223 C CA . ASP B 1 155 ? 105.445 113.064 57.652 1.00 336.82 155 ASP P CA 1
ATOM 3224 C C . ASP B 1 155 ? 103.951 113.347 57.552 1.00 336.82 155 ASP P C 1
ATOM 3225 O O . ASP B 1 155 ? 103.151 112.516 57.123 1.00 336.82 155 ASP P O 1
ATOM 3230 N N . VAL B 1 156 ? 103.575 114.554 57.964 1.00 295.34 156 VAL P N 1
ATOM 3231 C CA . VAL B 1 156 ? 102.155 114.927 57.957 1.00 295.34 156 VAL P CA 1
ATOM 3232 C C . VAL B 1 156 ? 101.654 115.230 56.553 1.00 295.34 156 VAL P C 1
ATOM 3233 O O . VAL B 1 156 ? 100.480 115.015 56.278 1.00 295.34 156 VAL P O 1
ATOM 3237 N N . GLU B 1 157 ? 102.504 115.671 55.625 1.00 283.55 157 GLU P N 1
ATOM 3238 C CA . GLU B 1 157 ? 102.004 115.829 54.249 1.00 283.55 157 GLU P CA 1
ATOM 3239 C C . GLU B 1 157 ? 101.733 114.474 53.599 1.00 283.55 157 GLU P C 1
ATOM 3240 O O . GLU B 1 157 ? 100.890 114.392 52.718 1.00 283.55 157 GLU P O 1
ATOM 3246 N N . ASN B 1 158 ? 102.344 113.388 54.071 1.00 251.03 158 ASN P N 1
ATOM 3247 C CA . ASN B 1 158 ? 101.841 112.089 53.631 1.00 251.03 158 ASN P CA 1
ATOM 3248 C C . ASN B 1 158 ? 100.426 111.863 54.138 1.00 251.03 158 ASN P C 1
ATOM 3249 O O . ASN B 1 158 ? 99.639 111.247 53.437 1.00 251.03 158 ASN P O 1
ATOM 3254 N N . ILE B 1 159 ? 100.076 112.374 55.321 1.00 223.27 159 ILE P N 1
ATOM 3255 C CA . ILE B 1 159 ? 98.679 112.264 55.776 1.00 223.27 159 ILE P CA 1
ATOM 3256 C C . ILE B 1 159 ? 97.772 113.292 55.082 1.00 223.27 159 ILE P C 1
ATOM 3257 O O . ILE B 1 159 ? 96.622 112.993 54.781 1.00 223.27 159 ILE P O 1
ATOM 3262 N N . LEU B 1 160 ? 98.290 114.456 54.701 1.00 219.93 160 LEU P N 1
ATOM 3263 C CA . LEU B 1 160 ? 97.567 115.302 53.742 1.00 219.93 160 LEU P CA 1
ATOM 3264 C C . LEU B 1 160 ? 97.421 114.582 52.393 1.00 219.93 160 LEU P C 1
ATOM 3265 O O . LEU B 1 160 ? 96.384 114.664 51.744 1.00 219.93 160 LEU P O 1
ATOM 3270 N N . LEU B 1 161 ? 98.415 113.791 52.004 1.00 217.27 161 LEU P N 1
ATOM 3271 C CA . LEU B 1 161 ? 98.232 112.893 50.869 1.00 217.27 161 LEU P CA 1
ATOM 3272 C C . LEU B 1 161 ? 97.249 111.770 51.188 1.00 217.27 161 LEU P C 1
ATOM 3273 O O . LEU B 1 161 ? 96.610 111.264 50.282 1.00 217.27 161 LEU P O 1
ATOM 3278 N N . LYS B 1 162 ? 97.075 111.392 52.456 1.00 199.38 162 LYS P N 1
ATOM 3279 C CA . LYS B 1 162 ? 95.970 110.483 52.803 1.00 199.38 162 LYS P CA 1
ATOM 3280 C C . LYS B 1 162 ? 94.629 111.206 52.735 1.00 199.38 162 LYS P C 1
ATOM 3281 O O . LYS B 1 162 ? 93.670 110.612 52.262 1.00 199.38 162 LYS P O 1
ATOM 3287 N N . LEU B 1 163 ? 94.559 112.505 53.031 1.00 173.92 163 LEU P N 1
ATOM 3288 C CA . LEU B 1 163 ? 93.340 113.249 52.674 1.00 173.92 163 LEU P CA 1
ATOM 3289 C C . LEU B 1 163 ? 93.163 113.308 51.149 1.00 173.92 163 LEU P C 1
ATOM 3290 O O . LEU B 1 163 ? 92.095 112.997 50.635 1.00 173.92 163 LEU P O 1
ATOM 3295 N N . ILE B 1 164 ? 94.222 113.676 50.424 1.00 188.58 164 ILE P N 1
ATOM 3296 C CA . ILE B 1 164 ? 94.182 113.863 48.958 1.00 188.58 164 ILE P CA 1
ATOM 3297 C C . ILE B 1 164 ? 93.843 112.559 48.224 1.00 188.58 164 ILE P C 1
ATOM 3298 O O . ILE B 1 164 ? 92.969 112.533 47.353 1.00 188.58 164 ILE P O 1
ATOM 3303 N N . GLN B 1 165 ? 94.522 111.463 48.583 1.00 187.67 165 GLN P N 1
ATOM 3304 C CA . GLN B 1 165 ? 94.207 110.133 48.034 1.00 187.67 165 GLN P CA 1
ATOM 3305 C C . GLN B 1 165 ? 92.804 109.670 48.437 1.00 187.67 165 GLN P C 1
ATOM 3306 O O . GLN B 1 165 ? 92.214 108.834 47.750 1.00 187.67 165 GLN P O 1
ATOM 3312 N N . SER B 1 166 ? 92.242 110.218 49.518 1.00 175.30 166 SER P N 1
ATOM 3313 C CA . SER B 1 166 ? 90.849 109.907 49.892 1.00 175.30 166 SER P CA 1
ATOM 3314 C C . SER B 1 166 ? 89.835 110.893 49.281 1.00 175.30 166 SER P C 1
ATOM 3315 O O . SER B 1 166 ? 88.654 110.558 49.132 1.00 175.30 166 SER P O 1
ATOM 3318 N N . ALA B 1 167 ? 90.288 112.087 48.882 1.00 173.90 167 ALA P N 1
ATOM 3319 C CA . ALA B 1 167 ? 89.474 113.093 48.171 1.00 173.90 167 ALA P CA 1
ATOM 3320 C C . ALA B 1 167 ? 89.442 112.882 46.641 1.00 173.90 167 ALA P C 1
ATOM 3321 O O . ALA B 1 167 ? 88.832 113.683 45.926 1.00 173.90 167 ALA P O 1
ATOM 3323 N N . ASP B 1 168 ? 90.115 111.841 46.135 1.00 182.11 168 ASP P N 1
ATOM 3324 C CA . ASP B 1 168 ? 90.315 111.623 44.681 1.00 182.11 168 ASP P CA 1
ATOM 3325 C C . ASP B 1 168 ? 90.982 112.830 44.005 1.00 182.11 168 ASP P C 1
ATOM 3326 O O . ASP B 1 168 ? 90.667 113.170 42.865 1.00 182.11 168 ASP P O 1
ATOM 3331 N N . TYR B 1 169 ? 91.918 113.468 44.725 1.00 186.46 169 TYR P N 1
ATOM 3332 C CA . TYR B 1 169 ? 92.673 114.678 44.327 1.00 186.46 169 TYR P CA 1
ATOM 3333 C C . TYR B 1 169 ? 91.832 115.971 44.176 1.00 186.46 169 TYR P C 1
ATOM 3334 O O . TYR B 1 169 ? 92.390 117.018 43.843 1.00 186.46 169 TYR P O 1
ATOM 3343 N N . ASP B 1 170 ? 90.533 115.958 44.479 1.00 162.04 170 ASP P N 1
ATOM 3344 C CA . ASP B 1 170 ? 89.713 117.175 44.319 1.00 162.04 170 ASP P CA 1
ATOM 3345 C C . ASP B 1 170 ? 89.942 118.196 45.447 1.00 162.04 170 ASP P C 1
ATOM 3346 O O . ASP B 1 170 ? 90.137 117.839 46.607 1.00 162.04 170 ASP P O 1
ATOM 3351 N N . VAL B 1 171 ? 89.860 119.490 45.111 1.00 143.30 171 VAL P N 1
ATOM 3352 C CA . VAL B 1 171 ? 90.111 120.529 46.134 1.00 143.30 171 VAL P CA 1
ATOM 3353 C C . VAL B 1 171 ? 88.878 120.794 47.012 1.00 143.30 171 VAL P C 1
ATOM 3354 O O . VAL B 1 171 ? 89.006 120.842 48.231 1.00 143.30 171 VAL P O 1
ATOM 3358 N N . GLU B 1 172 ? 87.668 120.931 46.450 1.00 134.28 172 GLU P N 1
ATOM 3359 C CA . GLU B 1 172 ? 86.508 121.225 47.325 1.00 134.28 172 GLU P CA 1
ATOM 3360 C C . GLU B 1 172 ? 86.139 120.039 48.233 1.00 134.28 172 GLU P C 1
ATOM 3361 O O . GLU B 1 172 ? 85.720 120.232 49.376 1.00 134.28 172 GLU P O 1
ATOM 3367 N N . LYS B 1 173 ? 86.358 118.804 47.776 1.00 141.09 173 LYS P N 1
ATOM 3368 C CA . LYS B 1 173 ? 86.200 117.657 48.690 1.00 141.09 173 LYS P CA 1
ATOM 3369 C C . LYS B 1 173 ? 87.342 117.562 49.705 1.00 141.09 173 LYS P C 1
ATOM 3370 O O . LYS B 1 173 ? 87.144 117.002 50.777 1.00 141.09 173 LYS P O 1
ATOM 3376 N N . ALA B 1 174 ? 88.534 118.084 49.392 1.00 143.17 174 ALA P N 1
ATOM 3377 C CA . ALA B 1 174 ? 89.583 118.173 50.418 1.00 143.17 174 ALA P CA 1
ATOM 3378 C C . ALA B 1 174 ? 89.249 119.272 51.449 1.00 143.17 174 ALA P C 1
ATOM 3379 O O . ALA B 1 174 ? 89.369 119.031 52.644 1.00 143.17 174 ALA P O 1
ATOM 3381 N N . GLU B 1 175 ? 88.742 120.440 51.023 1.00 138.62 175 GLU P N 1
ATOM 3382 C CA . GLU B 1 175 ? 88.233 121.454 51.980 1.00 138.62 175 GLU P CA 1
ATOM 3383 C C . GLU B 1 175 ? 87.100 120.906 52.871 1.00 138.62 175 GLU P C 1
ATOM 3384 O O . GLU B 1 175 ? 87.123 121.046 54.099 1.00 138.62 175 GLU P O 1
ATOM 3390 N N . LYS B 1 176 ? 86.104 120.254 52.260 1.00 129.03 176 LYS P N 1
ATOM 3391 C CA . LYS B 1 176 ? 85.039 119.597 53.052 1.00 129.03 176 LYS P CA 1
ATOM 3392 C C . LYS B 1 176 ? 85.542 118.383 53.847 1.00 129.03 176 LYS P C 1
ATOM 3393 O O . LYS B 1 176 ? 84.917 117.996 54.840 1.00 129.03 176 LYS P O 1
ATOM 3399 N N . GLY B 1 177 ? 86.637 117.768 53.387 1.00 135.03 177 GLY P N 1
ATOM 3400 C CA . GLY B 1 177 ? 87.303 116.688 54.118 1.00 135.03 177 GLY P CA 1
ATOM 3401 C C . GLY B 1 177 ? 87.874 117.175 55.440 1.00 135.03 177 GLY P C 1
ATOM 3402 O O . GLY B 1 177 ? 87.997 118.374 55.704 1.00 135.03 177 GLY P O 1
ATOM 3403 N N . ILE B 1 178 ? 88.194 116.219 56.304 1.00 140.62 178 ILE P N 1
ATOM 3404 C CA . ILE B 1 178 ? 88.647 116.565 57.655 1.00 140.62 178 ILE P CA 1
ATOM 3405 C C . ILE B 1 178 ? 89.966 115.870 57.973 1.00 140.62 178 ILE P C 1
ATOM 3406 O O . ILE B 1 178 ? 90.131 114.670 57.739 1.00 140.62 178 ILE P O 1
ATOM 3411 N N . ILE B 1 179 ? 90.880 116.613 58.579 1.00 142.87 179 ILE P N 1
ATOM 3412 C CA . ILE B 1 179 ? 92.098 116.005 59.125 1.00 142.87 179 ILE P CA 1
ATOM 3413 C C . ILE B 1 179 ? 91.800 115.673 60.583 1.00 142.87 179 ILE P C 1
ATOM 3414 O O . ILE B 1 179 ? 91.406 116.555 61.347 1.00 142.87 179 ILE P O 1
ATOM 3419 N N . TYR B 1 180 ? 92.025 114.428 60.983 1.00 161.11 180 TYR P N 1
ATOM 3420 C CA . TYR B 1 180 ? 91.868 114.029 62.385 1.00 161.11 180 TYR P CA 1
ATOM 3421 C C . TYR B 1 180 ? 93.252 113.644 62.916 1.00 161.11 180 TYR P C 1
ATOM 3422 O O . TYR B 1 180 ? 93.862 112.683 62.443 1.00 161.11 180 TYR P O 1
ATOM 3431 N N . ILE B 1 181 ? 93.741 114.392 63.905 1.00 184.40 181 ILE P N 1
ATOM 3432 C CA . ILE B 1 181 ? 95.040 114.100 64.531 1.00 184.40 181 ILE P CA 1
ATOM 3433 C C . ILE B 1 181 ? 94.826 113.691 65.997 1.00 184.40 181 ILE P C 1
ATOM 3434 O O . ILE B 1 181 ? 94.225 114.403 66.809 1.00 184.40 181 ILE P O 1
ATOM 3439 N N . ASP B 1 182 ? 95.322 112.505 66.313 1.00 196.64 182 ASP P N 1
ATOM 3440 C CA . ASP B 1 182 ? 94.919 111.783 67.517 1.00 196.64 182 ASP P CA 1
ATOM 3441 C C . ASP B 1 182 ? 95.954 111.887 68.653 1.00 196.64 182 ASP P C 1
ATOM 3442 O O . ASP B 1 182 ? 97.175 111.898 68.440 1.00 196.64 182 ASP P O 1
ATOM 3447 N N . GLN B 1 183 ? 95.400 111.973 69.863 1.00 214.46 183 GLN P N 1
ATOM 3448 C CA . GLN B 1 183 ? 96.072 112.055 71.175 1.00 214.46 183 GLN P CA 1
ATOM 3449 C C . GLN B 1 183 ? 97.132 113.173 71.263 1.00 214.46 183 GLN P C 1
ATOM 3450 O O . GLN B 1 183 ? 98.325 112.941 71.406 1.00 214.46 183 GLN P O 1
ATOM 3456 N N . ILE B 1 184 ? 96.654 114.419 71.257 1.00 235.88 184 ILE P N 1
ATOM 3457 C CA . ILE B 1 184 ? 97.548 115.566 71.514 1.00 235.88 184 ILE P CA 1
ATOM 3458 C C . ILE B 1 184 ? 98.032 115.648 72.978 1.00 235.88 184 ILE P C 1
ATOM 3459 O O . ILE B 1 184 ? 99.106 116.182 73.260 1.00 235.88 184 ILE P O 1
ATOM 3464 N N . ASP B 1 185 ? 97.276 115.115 73.934 1.00 244.95 185 ASP P N 1
ATOM 3465 C CA . ASP B 1 185 ? 97.663 115.327 75.340 1.00 244.95 185 ASP P CA 1
ATOM 3466 C C . ASP B 1 185 ? 98.891 114.487 75.737 1.00 244.95 185 ASP P C 1
ATOM 3467 O O . ASP B 1 185 ? 99.729 114.955 76.515 1.00 244.95 185 ASP P O 1
ATOM 3472 N N . LYS B 1 186 ? 99.047 113.284 75.161 1.00 278.53 186 LYS P N 1
ATOM 3473 C CA . LYS B 1 186 ? 100.239 112.458 75.452 1.00 278.53 186 LYS P CA 1
ATOM 3474 C C . LYS B 1 186 ? 101.525 113.134 74.945 1.00 278.53 186 LYS P C 1
ATOM 3475 O O . LYS B 1 186 ? 102.579 112.990 75.567 1.00 278.53 186 LYS P O 1
ATOM 3481 N N . VAL B 1 187 ? 101.448 113.922 73.866 1.00 304.28 187 VAL P N 1
ATOM 3482 C CA . VAL B 1 187 ? 102.653 114.600 73.331 1.00 304.28 187 VAL P CA 1
ATOM 3483 C C . VAL B 1 187 ? 102.867 116.010 73.899 1.00 304.28 187 VAL P C 1
ATOM 3484 O O . VAL B 1 187 ? 104.009 116.449 74.009 1.00 304.28 187 VAL P O 1
ATOM 3488 N N . ALA B 1 188 ? 101.805 116.714 74.286 1.00 326.45 188 ALA P N 1
ATOM 3489 C CA . ALA B 1 188 ? 101.915 118.111 74.737 1.00 326.45 188 ALA P CA 1
ATOM 3490 C C . ALA B 1 188 ? 102.241 118.295 76.234 1.00 326.45 188 ALA P C 1
ATOM 3491 O O . ALA B 1 188 ? 102.348 119.438 76.688 1.00 326.45 188 ALA P O 1
ATOM 3493 N N . ARG B 1 189 ? 102.382 117.202 76.999 1.00 387.03 189 ARG P N 1
ATOM 3494 C CA . ARG B 1 189 ? 102.563 117.248 78.473 1.00 387.03 189 ARG P CA 1
ATOM 3495 C C . ARG B 1 189 ? 103.555 118.312 78.969 1.00 387.03 189 ARG P C 1
ATOM 3496 O O . ARG B 1 189 ? 104.629 118.517 78.395 1.00 387.03 189 ARG P O 1
ATOM 3504 N N . LYS B 1 190 ? 103.184 118.959 80.082 1.00 386.91 190 LYS P N 1
ATOM 3505 C CA . LYS B 1 190 ? 104.171 119.735 80.832 1.00 386.91 190 LYS P CA 1
ATOM 3506 C C . LYS B 1 190 ? 105.225 118.757 81.366 1.00 386.91 190 LYS P C 1
ATOM 3507 O O . LYS B 1 190 ? 104.924 117.757 82.027 1.00 386.91 190 LYS P O 1
ATOM 3513 N N . SER B 1 191 ? 106.457 119.047 80.997 1.00 423.08 191 SER P N 1
ATOM 3514 C CA . SER B 1 191 ? 107.640 118.272 81.382 1.00 423.08 191 SER P CA 1
ATOM 3515 C C . SER B 1 191 ? 108.713 119.290 81.795 1.00 423.08 191 SER P C 1
ATOM 3516 O O . SER B 1 191 ? 109.899 119.156 81.482 1.00 423.08 191 SER P O 1
ATOM 3519 N N . GLU B 1 192 ? 108.259 120.375 82.445 1.00 441.34 192 GLU P N 1
ATOM 3520 C CA . GLU B 1 192 ? 109.125 121.507 82.852 1.00 441.34 192 GLU P CA 1
ATOM 3521 C C . GLU B 1 192 ? 109.845 121.209 84.181 1.00 441.34 192 GLU P C 1
ATOM 3522 O O . GLU B 1 192 ? 110.703 121.985 84.607 1.00 441.34 192 GLU P O 1
ATOM 3528 N N . ASN B 1 193 ? 109.590 120.047 84.785 1.00 485.65 193 ASN P N 1
ATOM 3529 C CA . ASN B 1 193 ? 110.535 119.481 85.752 1.00 485.65 193 ASN P CA 1
ATOM 3530 C C . ASN B 1 193 ? 111.842 119.091 85.019 1.00 485.65 193 ASN P C 1
ATOM 3531 O O . ASN B 1 193 ? 111.792 118.455 83.958 1.00 485.65 193 ASN P O 1
ATOM 3536 N N . GLY B 1 202 ? 108.843 121.051 72.703 1.00 410.71 202 GLY P N 1
ATOM 3537 C CA . GLY B 1 202 ? 108.649 120.871 71.245 1.00 410.71 202 GLY P CA 1
ATOM 3538 C C . GLY B 1 202 ? 107.869 121.982 70.530 1.00 410.71 202 GLY P C 1
ATOM 3539 O O . GLY B 1 202 ? 107.129 121.719 69.589 1.00 410.71 202 GLY P O 1
ATOM 3540 N N . GLU B 1 203 ? 107.992 123.226 70.979 1.00 374.14 203 GLU P N 1
ATOM 3541 C CA . GLU B 1 203 ? 107.080 124.293 70.527 1.00 374.14 203 GLU P CA 1
ATOM 3542 C C . GLU B 1 203 ? 107.156 124.584 69.019 1.00 374.14 203 GLU P C 1
ATOM 3543 O O . GLU B 1 203 ? 106.162 124.990 68.429 1.00 374.14 203 GLU P O 1
ATOM 3549 N N . GLY B 1 204 ? 108.294 124.372 68.356 1.00 370.34 204 GLY P N 1
ATOM 3550 C CA . GLY B 1 204 ? 108.380 124.720 66.922 1.00 370.34 204 GLY P CA 1
ATOM 3551 C C . GLY B 1 204 ? 107.556 123.800 66.015 1.00 370.34 204 GLY P C 1
ATOM 3552 O O . GLY B 1 204 ? 107.059 124.228 64.972 1.00 370.34 204 GLY P O 1
ATOM 3553 N N . VAL B 1 205 ? 107.337 122.549 66.434 1.00 358.09 205 VAL P N 1
ATOM 3554 C CA . VAL B 1 205 ? 106.403 121.688 65.674 1.00 358.09 205 VAL P CA 1
ATOM 3555 C C . VAL B 1 205 ? 104.960 122.076 65.978 1.00 358.09 205 VAL P C 1
ATOM 3556 O O . VAL B 1 205 ? 104.089 121.939 65.123 1.00 358.09 205 VAL P O 1
ATOM 3560 N N . GLN B 1 206 ? 104.715 122.643 67.156 1.00 331.02 206 GLN P N 1
ATOM 3561 C CA . GLN B 1 206 ? 103.409 123.242 67.432 1.00 331.02 206 GLN P CA 1
ATOM 3562 C C . GLN B 1 206 ? 103.218 124.507 66.592 1.00 331.02 206 GLN P C 1
ATOM 3563 O O . GLN B 1 206 ? 102.116 124.754 66.117 1.00 331.02 206 GLN P O 1
ATOM 3569 N N . GLN B 1 207 ? 104.276 125.278 66.320 1.00 311.98 207 GLN P N 1
ATOM 3570 C CA . GLN B 1 207 ? 104.093 126.406 65.384 1.00 311.98 207 GLN P CA 1
ATOM 3571 C C . GLN B 1 207 ? 103.911 125.926 63.931 1.00 311.98 207 GLN P C 1
ATOM 3572 O O . GLN B 1 207 ? 103.140 126.507 63.169 1.00 311.98 207 GLN P O 1
ATOM 3578 N N . ALA B 1 208 ? 104.566 124.833 63.541 1.00 286.98 208 ALA P N 1
ATOM 3579 C CA . ALA B 1 208 ? 104.287 124.220 62.231 1.00 286.98 208 ALA P CA 1
ATOM 3580 C C . ALA B 1 208 ? 102.827 123.736 62.124 1.00 286.98 208 ALA P C 1
ATOM 3581 O O . ALA B 1 208 ? 102.176 123.922 61.095 1.00 286.98 208 ALA P O 1
ATOM 3583 N N . LEU B 1 209 ? 102.291 123.147 63.194 1.00 252.85 209 LEU P N 1
ATOM 3584 C CA . LEU B 1 209 ? 100.878 122.748 63.212 1.00 252.85 209 LEU P CA 1
ATOM 3585 C C . LEU B 1 209 ? 99.941 123.967 63.321 1.00 252.85 209 LEU P C 1
ATOM 3586 O O . LEU B 1 209 ? 98.872 123.993 62.713 1.00 252.85 209 LEU P O 1
ATOM 3591 N N . LEU B 1 210 ? 100.357 125.014 64.027 1.00 231.89 210 LEU P N 1
ATOM 3592 C CA . LEU B 1 210 ? 99.597 126.268 64.020 1.00 231.89 210 LEU P CA 1
ATOM 3593 C C . LEU B 1 210 ? 99.489 126.846 62.593 1.00 231.89 210 LEU P C 1
ATOM 3594 O O . LEU B 1 210 ? 98.429 127.327 62.195 1.00 231.89 210 LEU P O 1
ATOM 3599 N N . LYS B 1 211 ? 100.533 126.707 61.769 1.00 230.22 211 LYS P N 1
ATOM 3600 C CA . LYS B 1 211 ? 100.415 127.127 60.353 1.00 230.22 211 LYS P CA 1
ATOM 3601 C C . LYS B 1 211 ? 99.412 126.303 59.528 1.00 230.22 211 LYS P C 1
ATOM 3602 O O . LYS B 1 211 ? 98.947 126.788 58.496 1.00 230.22 211 LYS P O 1
ATOM 3608 N N . ILE B 1 212 ? 99.009 125.110 59.969 1.00 199.45 212 ILE P N 1
ATOM 3609 C CA . ILE B 1 212 ? 97.887 124.422 59.296 1.00 199.45 212 ILE P CA 1
ATOM 3610 C C . ILE B 1 212 ? 96.568 125.142 59.583 1.00 199.45 212 ILE P C 1
ATOM 3611 O O . ILE B 1 212 ? 95.710 125.219 58.706 1.00 199.45 212 ILE P O 1
ATOM 3616 N N . LEU B 1 213 ? 96.380 125.677 60.795 1.00 181.14 213 LEU P N 1
ATOM 3617 C CA . LEU B 1 213 ? 95.133 126.413 61.056 1.00 181.14 213 LEU P CA 1
ATOM 3618 C C . LEU B 1 213 ? 95.201 127.845 60.552 1.00 181.14 213 LEU P C 1
ATOM 3619 O O . LEU B 1 213 ? 94.183 128.375 60.105 1.00 181.14 213 LEU P O 1
ATOM 3624 N N . GLU B 1 214 ? 96.384 128.471 60.605 1.00 212.32 214 GLU P N 1
ATOM 3625 C CA . GLU B 1 214 ? 96.563 129.781 59.952 1.00 212.32 214 GLU P CA 1
ATOM 3626 C C . GLU B 1 214 ? 96.422 129.676 58.424 1.00 212.32 214 GLU P C 1
ATOM 3627 O O . GLU B 1 214 ? 95.967 130.622 57.782 1.00 212.32 214 GLU P O 1
ATOM 3633 N N . GLY B 1 215 ? 96.722 128.512 57.847 1.00 194.01 215 GLY P N 1
ATOM 3634 C CA . GLY B 1 215 ? 96.395 128.210 56.443 1.00 194.01 215 GLY P CA 1
ATOM 3635 C C . GLY B 1 215 ? 97.633 127.933 55.603 1.00 194.01 215 GLY P C 1
ATOM 3636 O O . GLY B 1 215 ? 98.178 128.832 54.965 1.00 194.01 215 GLY P O 1
ATOM 3637 N N . THR B 1 216 ? 98.063 126.671 55.550 1.00 190.89 216 THR P N 1
ATOM 3638 C CA . THR B 1 216 ? 99.210 126.325 54.691 1.00 190.89 216 THR P CA 1
ATOM 3639 C C . THR B 1 216 ? 98.702 126.148 53.259 1.00 190.89 216 THR P C 1
ATOM 3640 O O . THR B 1 216 ? 97.774 125.379 52.999 1.00 190.89 216 THR P O 1
ATOM 3644 N N . VAL B 1 217 ? 99.374 126.793 52.315 1.00 204.20 217 VAL P N 1
ATOM 3645 C CA . VAL B 1 217 ? 98.851 127.007 50.970 1.00 204.20 217 VAL P CA 1
ATOM 3646 C C . VAL B 1 217 ? 99.723 126.134 50.061 1.00 204.20 217 VAL P C 1
ATOM 3647 O O . VAL B 1 217 ? 100.581 125.409 50.580 1.00 204.20 217 VAL P O 1
ATOM 3651 N N . ALA B 1 218 ? 99.471 126.129 48.735 1.00 236.64 218 ALA P N 1
ATOM 3652 C CA . ALA B 1 218 ? 100.148 125.188 47.809 1.00 236.64 218 ALA P CA 1
ATOM 3653 C C . ALA B 1 218 ? 101.677 125.086 48.045 1.00 236.64 218 ALA P C 1
ATOM 3654 O O . ALA B 1 218 ? 102.253 123.993 47.966 1.00 236.64 218 ALA P O 1
ATOM 3656 N N . SER B 1 219 ? 102.316 126.212 48.389 1.00 253.14 219 SER P N 1
ATOM 3657 C CA . SER B 1 219 ? 103.755 126.271 48.703 1.00 253.14 219 SER P CA 1
ATOM 3658 C C . SER B 1 219 ? 104.127 125.420 49.921 1.00 253.14 219 SER P C 1
ATOM 3659 O O . SER B 1 219 ? 103.387 125.320 50.907 1.00 253.14 219 SER P O 1
ATOM 3662 N N . VAL B 1 220 ? 105.345 124.891 49.850 1.00 284.22 220 VAL P N 1
ATOM 3663 C CA . VAL B 1 220 ? 105.992 124.096 50.903 1.00 284.22 220 VAL P CA 1
ATOM 3664 C C . VAL B 1 220 ? 105.774 124.622 52.334 1.00 284.22 220 VAL P C 1
ATOM 3665 O O . VAL B 1 220 ? 105.847 125.835 52.580 1.00 284.22 220 VAL P O 1
ATOM 3669 N N . PRO B 1 221 ? 105.544 123.719 53.299 1.00 297.37 221 PRO P N 1
ATOM 3670 C CA . PRO B 1 221 ? 105.372 124.123 54.706 1.00 297.37 221 PRO P CA 1
ATOM 3671 C C . PRO B 1 221 ? 106.580 124.869 55.264 1.00 297.37 221 PRO P C 1
ATOM 3672 O O . PRO B 1 221 ? 107.723 124.694 54.801 1.00 297.37 221 PRO P O 1
ATOM 3676 N N . GLN B 1 235 ? 99.181 121.238 47.748 1.00 233.23 235 GLN P N 1
ATOM 3677 C CA . GLN B 1 235 ? 98.485 121.522 49.022 1.00 233.23 235 GLN P CA 1
ATOM 3678 C C . GLN B 1 235 ? 97.218 122.386 48.810 1.00 233.23 235 GLN P C 1
ATOM 3679 O O . GLN B 1 235 ? 97.231 123.409 48.125 1.00 233.23 235 GLN P O 1
ATOM 3685 N N . ILE B 1 236 ? 96.118 121.962 49.431 1.00 186.90 236 ILE P N 1
ATOM 3686 C CA . ILE B 1 236 ? 94.848 122.708 49.492 1.00 186.90 236 ILE P CA 1
ATOM 3687 C C . ILE B 1 236 ? 94.848 123.513 50.799 1.00 186.90 236 ILE P C 1
ATOM 3688 O O . ILE B 1 236 ? 95.390 123.054 51.808 1.00 186.90 236 ILE P O 1
ATOM 3693 N N . ASP B 1 237 ? 94.286 124.728 50.779 1.00 177.10 237 ASP P N 1
ATOM 3694 C CA . ASP B 1 237 ? 94.461 125.637 51.927 1.00 177.10 237 ASP P CA 1
ATOM 3695 C C . ASP B 1 237 ? 93.813 125.107 53.220 1.00 177.10 237 ASP P C 1
ATOM 3696 O O . ASP B 1 237 ? 92.590 125.142 53.380 1.00 177.10 237 ASP P O 1
ATOM 3701 N N . THR B 1 238 ? 94.646 124.618 54.150 1.00 173.07 238 THR P N 1
ATOM 3702 C CA . THR B 1 238 ? 94.149 123.876 55.328 1.00 173.07 238 THR P CA 1
ATOM 3703 C C . THR B 1 238 ? 93.364 124.737 56.326 1.00 173.07 238 THR P C 1
ATOM 3704 O O . THR B 1 238 ? 92.625 124.191 57.145 1.00 173.07 238 THR P O 1
ATOM 3708 N N . GLY B 1 239 ? 93.428 126.069 56.234 1.00 160.64 239 GLY P N 1
ATOM 3709 C CA . GLY B 1 239 ? 92.474 126.897 56.999 1.00 160.64 239 GLY P CA 1
ATOM 3710 C C . GLY B 1 239 ? 91.022 126.623 56.594 1.00 160.64 239 GLY P C 1
ATOM 3711 O O . GLY B 1 239 ? 90.138 126.618 57.445 1.00 160.64 239 GLY P O 1
ATOM 3712 N N . ASN B 1 240 ? 90.784 126.320 55.307 1.00 146.82 240 ASN P N 1
ATOM 3713 C CA . ASN B 1 240 ? 89.472 125.909 54.775 1.00 146.82 240 ASN P CA 1
ATOM 3714 C C . ASN B 1 240 ? 89.386 124.380 54.587 1.00 146.82 240 ASN P C 1
ATOM 3715 O O . ASN B 1 240 ? 88.453 123.895 53.944 1.00 146.82 240 ASN P O 1
ATOM 3720 N N . ILE B 1 241 ? 90.289 123.623 55.215 1.00 151.54 241 ILE P N 1
ATOM 3721 C CA . ILE B 1 241 ? 90.110 122.179 55.412 1.00 151.54 241 ILE P CA 1
ATOM 3722 C C . ILE B 1 241 ? 89.716 121.999 56.872 1.00 151.54 241 ILE P C 1
ATOM 3723 O O . ILE B 1 241 ? 90.215 122.706 57.753 1.00 151.54 241 ILE P O 1
ATOM 3728 N N . LEU B 1 242 ? 88.774 121.106 57.140 1.00 139.04 242 LEU P N 1
ATOM 3729 C CA . LEU B 1 242 ? 88.353 120.995 58.534 1.00 139.04 242 LEU P CA 1
ATOM 3730 C C . LEU B 1 242 ? 89.428 120.265 59.348 1.00 139.04 242 LEU P C 1
ATOM 3731 O O . LEU B 1 242 ? 90.144 119.398 58.844 1.00 139.04 242 LEU P O 1
ATOM 3736 N N . PHE B 1 243 ? 89.532 120.610 60.625 1.00 151.15 243 PHE P N 1
ATOM 3737 C CA . PHE B 1 243 ? 90.605 120.041 61.430 1.00 151.15 243 PHE P CA 1
ATOM 3738 C C . PHE B 1 243 ? 90.059 119.635 62.791 1.00 151.15 243 PHE P C 1
ATOM 3739 O O . PHE B 1 243 ? 89.408 120.438 63.462 1.00 151.15 243 PHE P O 1
ATOM 3747 N N . ILE B 1 244 ? 90.391 118.414 63.207 1.00 152.37 244 ILE P N 1
ATOM 3748 C CA . ILE B 1 244 ? 90.075 117.902 64.543 1.00 152.37 244 ILE P CA 1
ATOM 3749 C C . ILE B 1 244 ? 91.382 117.454 65.197 1.00 152.37 244 ILE P C 1
ATOM 3750 O O . ILE B 1 244 ? 92.140 116.676 64.612 1.00 152.37 244 ILE P O 1
ATOM 3755 N N . VAL B 1 245 ? 91.605 117.872 66.441 1.00 167.34 245 VAL P N 1
ATOM 3756 C CA . VAL B 1 245 ? 92.710 117.317 67.235 1.00 167.34 245 VAL P CA 1
ATOM 3757 C C . VAL B 1 245 ? 92.185 116.826 68.582 1.00 167.34 245 VAL P C 1
ATOM 3758 O O . VAL B 1 245 ? 91.438 117.530 69.262 1.00 167.34 245 VAL P O 1
ATOM 3762 N N . GLY B 1 246 ? 92.550 115.605 68.955 1.00 188.69 246 GLY P N 1
ATOM 3763 C CA . GLY B 1 246 ? 91.867 114.904 70.058 1.00 188.69 246 GLY P CA 1
ATOM 3764 C C . GLY B 1 246 ? 92.809 114.510 71.185 1.00 188.69 246 GLY P C 1
ATOM 3765 O O . GLY B 1 246 ? 93.920 114.071 70.930 1.00 188.69 246 GLY P O 1
ATOM 3766 N N . GLY B 1 247 ? 92.361 114.637 72.441 1.00 192.59 247 GLY P N 1
ATOM 3767 C CA . GLY B 1 247 ? 93.200 114.187 73.569 1.00 192.59 247 GLY P CA 1
ATOM 3768 C C . GLY B 1 247 ? 92.397 113.702 74.785 1.00 192.59 247 GLY P C 1
ATOM 3769 O O . GLY B 1 247 ? 91.234 114.049 74.969 1.00 192.59 247 GLY P O 1
ATOM 3770 N N . ALA B 1 248 ? 93.031 112.894 75.639 1.00 196.54 248 ALA P N 1
ATOM 3771 C CA . ALA B 1 248 ? 92.328 112.350 76.822 1.00 196.54 248 ALA P CA 1
ATOM 3772 C C . ALA B 1 248 ? 92.233 113.350 77.989 1.00 196.54 248 ALA P C 1
ATOM 3773 O O . ALA B 1 248 ? 91.210 113.412 78.677 1.00 196.54 248 ALA P O 1
ATOM 3775 N N . PHE B 1 249 ? 93.295 114.129 78.201 1.00 204.52 249 PHE P N 1
ATOM 3776 C CA . PHE B 1 249 ? 93.361 115.252 79.161 1.00 204.52 249 PHE P CA 1
ATOM 3777 C C . PHE B 1 249 ? 92.989 114.852 80.603 1.00 204.52 249 PHE P C 1
ATOM 3778 O O . PHE B 1 249 ? 92.112 115.418 81.250 1.00 204.52 249 PHE P O 1
ATOM 3786 N N . ASP B 1 250 ? 93.744 113.888 81.127 1.00 200.39 250 ASP P N 1
ATOM 3787 C CA . ASP B 1 250 ? 93.569 113.421 82.516 1.00 200.39 250 ASP P CA 1
ATOM 3788 C C . ASP B 1 250 ? 93.740 114.546 83.559 1.00 200.39 250 ASP P C 1
ATOM 3789 O O . ASP B 1 250 ? 92.868 114.743 84.405 1.00 200.39 250 ASP P O 1
ATOM 3794 N N . GLY B 1 251 ? 94.868 115.269 83.534 1.00 196.34 251 GLY P N 1
ATOM 3795 C CA . GLY B 1 251 ? 95.196 116.243 84.601 1.00 196.34 251 GLY P CA 1
ATOM 3796 C C . GLY B 1 251 ? 94.166 117.359 84.763 1.00 196.34 251 GLY P C 1
ATOM 3797 O O . GLY B 1 251 ? 93.997 117.903 85.852 1.00 196.34 251 GLY P O 1
ATOM 3798 N N . ILE B 1 252 ? 93.410 117.648 83.714 1.00 188.63 252 ILE P N 1
ATOM 3799 C CA . ILE B 1 252 ? 92.333 118.638 83.809 1.00 188.63 252 ILE P CA 1
ATOM 3800 C C . ILE B 1 252 ? 91.267 118.219 84.813 1.00 188.63 252 ILE P C 1
ATOM 3801 O O . ILE B 1 252 ? 90.622 119.070 85.412 1.00 188.63 252 ILE P O 1
ATOM 3806 N N . GLU B 1 253 ? 91.107 116.925 85.073 1.00 182.33 253 GLU P N 1
ATOM 3807 C CA . GLU B 1 253 ? 90.229 116.540 86.183 1.00 182.33 253 GLU P CA 1
ATOM 3808 C C . GLU B 1 253 ? 90.694 117.126 87.526 1.00 182.33 253 GLU P C 1
ATOM 3809 O O . GLU B 1 253 ? 89.869 117.448 88.379 1.00 182.33 253 GLU P O 1
ATOM 3815 N N . GLN B 1 254 ? 92.008 117.258 87.742 1.00 179.04 254 GLN P N 1
ATOM 3816 C CA . GLN B 1 254 ? 92.502 118.004 88.914 1.00 179.04 254 GLN P CA 1
ATOM 3817 C C . GLN B 1 254 ? 92.373 119.510 88.715 1.00 179.04 254 GLN P C 1
ATOM 3818 O O . GLN B 1 254 ? 92.002 120.219 89.640 1.00 179.04 254 GLN P O 1
ATOM 3824 N N . ILE B 1 255 ? 92.702 120.046 87.546 1.00 164.06 255 ILE P N 1
ATOM 3825 C CA . ILE B 1 255 ? 92.696 121.519 87.464 1.00 164.06 255 ILE P CA 1
ATOM 3826 C C . ILE B 1 255 ? 91.267 122.079 87.470 1.00 164.06 255 ILE P C 1
ATOM 3827 O O . ILE B 1 255 ? 90.983 123.099 88.105 1.00 164.06 255 ILE P O 1
ATOM 3832 N N . VAL B 1 256 ? 90.327 121.352 86.873 1.00 164.15 256 VAL P N 1
ATOM 3833 C CA . VAL B 1 256 ? 88.913 121.664 87.091 1.00 164.15 256 VAL P CA 1
ATOM 3834 C C . VAL B 1 256 ? 88.537 121.439 88.556 1.00 164.15 256 VAL P C 1
ATOM 3835 O O . VAL B 1 256 ? 87.812 122.246 89.127 1.00 164.15 256 VAL P O 1
ATOM 3839 N N . LYS B 1 257 ? 89.091 120.418 89.211 1.00 161.72 257 LYS P N 1
ATOM 3840 C CA . LYS B 1 257 ? 88.865 120.321 90.652 1.00 161.72 257 LYS P CA 1
ATOM 3841 C C . LYS B 1 257 ? 89.432 121.530 91.389 1.00 161.72 257 LYS P C 1
ATOM 3842 O O . LYS B 1 257 ? 88.915 121.906 92.447 1.00 161.72 257 LYS P O 1
ATOM 3848 N N . ASN B 1 258 ? 90.485 122.154 90.853 1.00 154.62 258 ASN P N 1
ATOM 3849 C CA . ASN B 1 258 ? 91.031 123.344 91.498 1.00 154.62 258 ASN P CA 1
ATOM 3850 C C . ASN B 1 258 ? 90.037 124.493 91.435 1.00 154.62 258 ASN P C 1
ATOM 3851 O O . ASN B 1 258 ? 89.796 125.179 92.432 1.00 154.62 258 ASN P O 1
ATOM 3856 N N . ARG B 1 259 ? 89.450 124.717 90.264 1.00 155.73 259 ARG P N 1
ATOM 3857 C CA . ARG B 1 259 ? 88.415 125.751 90.148 1.00 155.73 259 ARG P CA 1
ATOM 3858 C C . ARG B 1 259 ? 87.158 125.380 90.927 1.00 155.73 259 ARG P C 1
ATOM 3859 O O . ARG B 1 259 ? 86.573 126.222 91.609 1.00 155.73 259 ARG P O 1
ATOM 3867 N N . MET B 1 260 ? 86.705 124.139 90.761 1.00 154.30 260 MET P N 1
ATOM 3868 C CA . MET B 1 260 ? 85.423 123.673 91.316 1.00 154.30 260 MET P CA 1
ATOM 3869 C C . MET B 1 260 ? 85.472 123.519 92.831 1.00 154.30 260 MET P C 1
ATOM 3870 O O . MET B 1 260 ? 84.592 123.987 93.555 1.00 154.30 260 MET P O 1
ATOM 3875 N N . GLY B 1 261 ? 86.509 122.835 93.307 1.00 146.73 261 GLY P N 1
ATOM 3876 C CA . GLY B 1 261 ? 86.730 122.628 94.740 1.00 146.73 261 GLY P CA 1
ATOM 3877 C C . GLY B 1 261 ? 87.246 123.856 95.470 1.00 146.73 261 GLY P C 1
ATOM 3878 O O . GLY B 1 261 ? 87.021 123.994 96.673 1.00 146.73 261 GLY P O 1
ATOM 3879 N N . GLU B 1 262 ? 87.987 124.712 94.762 1.00 135.33 262 GLU P N 1
ATOM 3880 C CA . GLU B 1 262 ? 89.016 125.561 95.387 1.00 135.33 262 GLU P CA 1
ATOM 3881 C C . GLU B 1 262 ? 90.096 124.635 95.980 1.00 135.33 262 GLU P C 1
ATOM 3882 O O . GLU B 1 262 ? 90.317 124.596 97.190 1.00 135.33 262 GLU P O 1
ATOM 3888 N N . LYS B 1 263 ? 90.645 123.769 95.098 1.00 138.80 263 LYS P N 1
ATOM 3889 C CA . LYS B 1 263 ? 91.755 122.802 95.364 1.00 138.80 263 LYS P CA 1
ATOM 3890 C C . LYS B 1 263 ? 91.235 121.435 95.919 1.00 138.80 263 LYS P C 1
ATOM 3891 O O . LYS B 1 263 ? 90.035 121.243 96.165 1.00 138.80 263 LYS P O 1
ATOM 3897 N N . VAL B 1 264 ? 92.159 120.470 96.020 1.00 138.97 264 VAL P N 1
ATOM 3898 C CA . VAL B 1 264 ? 91.828 119.019 96.061 1.00 138.97 264 VAL P CA 1
ATOM 3899 C C . VAL B 1 264 ? 91.786 118.438 97.478 1.00 138.97 264 VAL P C 1
ATOM 3900 O O . VAL B 1 264 ? 90.887 117.648 97.773 1.00 138.97 264 VAL P O 1
ATOM 3904 N N . ILE B 1 265 ? 92.680 118.843 98.393 1.00 127.49 265 ILE P N 1
ATOM 3905 C CA . ILE B 1 265 ? 92.285 118.704 99.806 1.00 127.49 265 ILE P CA 1
ATOM 3906 C C . ILE B 1 265 ? 91.019 119.576 100.000 1.00 127.49 265 ILE P C 1
ATOM 3907 O O . ILE B 1 265 ? 90.893 120.657 99.422 1.00 127.49 265 ILE P O 1
ATOM 3912 N N . GLY B 1 266 ? 90.029 119.065 100.735 1.00 115.37 266 GLY P N 1
ATOM 3913 C CA . GLY B 1 266 ? 88.712 119.738 100.755 1.00 115.37 266 GLY P CA 1
ATOM 3914 C C . GLY B 1 266 ? 87.809 119.197 101.864 1.00 115.37 266 GLY P C 1
ATOM 3915 O O . GLY B 1 266 ? 87.820 118.002 102.180 1.00 115.37 266 GLY P O 1
ATOM 3916 N N . PHE B 1 267 ? 87.080 120.107 102.519 1.00 103.78 267 PHE P N 1
ATOM 3917 C CA . PHE B 1 267 ? 86.425 119.818 103.809 1.00 103.78 267 PHE P CA 1
ATOM 3918 C C . PHE B 1 267 ? 85.152 120.665 103.925 1.00 103.78 267 PHE P C 1
ATOM 3919 O O . PHE B 1 267 ? 85.026 121.719 103.304 1.00 103.78 267 PHE P O 1
ATOM 3927 N N . GLY B 1 268 ? 84.193 120.198 104.723 1.00 106.21 268 GLY P N 1
ATOM 3928 C CA . GLY B 1 268 ? 82.846 120.831 104.670 1.00 106.21 268 GLY P CA 1
ATOM 3929 C C . GLY B 1 268 ? 82.199 120.557 103.300 1.00 106.21 268 GLY P C 1
ATOM 3930 O O . GLY B 1 268 ? 82.542 119.595 102.610 1.00 106.21 268 GLY P O 1
ATOM 3931 N N . THR B 1 269 ? 81.250 121.422 102.902 1.00 118.26 269 THR P N 1
ATOM 3932 C CA . THR B 1 269 ? 80.479 121.177 101.654 1.00 118.26 269 THR P CA 1
ATOM 3933 C C . THR B 1 269 ? 81.182 121.638 100.370 1.00 118.26 269 THR P C 1
ATOM 3934 O O . THR B 1 269 ? 80.541 122.187 99.474 1.00 118.26 269 THR P O 1
ATOM 3938 N N . ASP B 1 270 ? 82.475 121.343 100.203 1.00 131.43 270 ASP P N 1
ATOM 3939 C CA . ASP B 1 270 ? 83.114 121.532 98.878 1.00 131.43 270 ASP P CA 1
ATOM 3940 C C . ASP B 1 270 ? 82.467 120.640 97.795 1.00 131.43 270 ASP P C 1
ATOM 3941 O O . ASP B 1 270 ? 82.591 120.904 96.595 1.00 131.43 270 ASP P O 1
ATOM 3946 N N . ASN B 1 271 ? 81.712 119.617 98.212 1.00 137.13 271 ASN P N 1
ATOM 3947 C CA . ASN B 1 271 ? 80.919 118.785 97.291 1.00 137.13 271 ASN P CA 1
ATOM 3948 C C . ASN B 1 271 ? 79.835 119.567 96.523 1.00 137.13 271 ASN P C 1
ATOM 3949 O O . ASN B 1 271 ? 79.183 118.975 95.665 1.00 137.13 271 ASN P O 1
ATOM 3954 N N . ALA B 1 272 ? 79.631 120.864 96.792 1.00 135.42 272 ALA P N 1
ATOM 3955 C CA . ALA B 1 272 ? 78.774 121.693 95.929 1.00 135.42 272 ALA P CA 1
ATOM 3956 C C . ALA B 1 272 ? 79.176 121.590 94.447 1.00 135.42 272 ALA P C 1
ATOM 3957 O O . ALA B 1 272 ? 78.328 121.730 93.560 1.00 135.42 272 ALA P O 1
ATOM 3959 N N . LYS B 1 273 ? 80.454 121.287 94.179 1.00 144.56 273 LYS P N 1
ATOM 3960 C CA . LYS B 1 273 ? 80.910 120.835 92.846 1.00 144.56 273 LYS P CA 1
ATOM 3961 C C . LYS B 1 273 ? 81.834 119.606 92.915 1.00 144.56 273 LYS P C 1
ATOM 3962 O O . LYS B 1 273 ? 81.912 118.866 91.932 1.00 144.56 273 LYS P O 1
ATOM 3968 N N . LEU B 1 274 ? 82.516 119.343 94.043 1.00 149.93 274 LEU P N 1
ATOM 3969 C CA . LEU B 1 274 ? 83.406 118.161 94.127 1.00 149.93 274 LEU P CA 1
ATOM 3970 C C . LEU B 1 274 ? 82.650 116.832 94.264 1.00 149.93 274 LEU P C 1
ATOM 3971 O O . LEU B 1 274 ? 82.670 116.239 95.346 1.00 149.93 274 LEU P O 1
ATOM 3976 N N . LYS B 1 275 ? 81.955 116.373 93.202 1.00 156.30 275 LYS P N 1
ATOM 3977 C CA . LYS B 1 275 ? 81.082 115.183 93.384 1.00 156.30 275 LYS P CA 1
ATOM 3978 C C . LYS B 1 275 ? 81.052 114.108 92.285 1.00 156.30 275 LYS P C 1
ATOM 3979 O O . LYS B 1 275 ? 80.747 112.960 92.620 1.00 156.30 275 LYS P O 1
ATOM 3985 N N . ASP B 1 276 ? 81.446 114.375 91.041 1.00 165.07 276 ASP P N 1
ATOM 3986 C CA . ASP B 1 276 ? 81.627 113.280 90.071 1.00 165.07 276 ASP P CA 1
ATOM 3987 C C . ASP B 1 276 ? 82.576 113.708 88.944 1.00 165.07 276 ASP P C 1
ATOM 3988 O O . ASP B 1 276 ? 82.711 114.887 88.627 1.00 165.07 276 ASP P O 1
ATOM 3993 N N . ASP B 1 277 ? 83.146 112.713 88.266 1.00 166.73 277 ASP P N 1
ATOM 3994 C CA . ASP B 1 277 ? 83.907 112.960 87.033 1.00 166.73 277 ASP P CA 1
ATOM 3995 C C . ASP B 1 277 ? 83.076 113.575 85.896 1.00 166.73 277 ASP P C 1
ATOM 3996 O O . ASP B 1 277 ? 83.632 114.329 85.105 1.00 166.73 277 ASP P O 1
ATOM 4001 N N . GLU B 1 278 ? 81.762 113.346 85.806 1.00 155.95 278 GLU P N 1
ATOM 4002 C CA . GLU B 1 278 ? 80.995 114.124 84.810 1.00 155.95 278 GLU P CA 1
ATOM 4003 C C . GLU B 1 278 ? 80.702 115.564 85.302 1.00 155.95 278 GLU P C 1
ATOM 4004 O O . GLU B 1 278 ? 80.720 116.507 84.506 1.00 155.95 278 GLU P O 1
ATOM 4010 N N . THR B 1 279 ? 80.519 115.771 86.617 1.00 162.77 279 THR P N 1
ATOM 4011 C CA . THR B 1 279 ? 80.408 117.144 87.174 1.00 162.77 279 THR P CA 1
ATOM 4012 C C . THR B 1 279 ? 81.686 117.944 86.904 1.00 162.77 279 THR P C 1
ATOM 4013 O O . THR B 1 279 ? 81.629 119.127 86.555 1.00 162.77 279 THR P O 1
ATOM 4017 N N . TYR B 1 280 ? 82.837 117.271 86.993 1.00 161.12 280 TYR P N 1
ATOM 4018 C CA . TYR B 1 280 ? 84.113 117.839 86.536 1.00 161.12 280 TYR P CA 1
ATOM 4019 C C . TYR B 1 280 ? 84.127 118.050 85.007 1.00 161.12 280 TYR P C 1
ATOM 4020 O O . TYR B 1 280 ? 84.264 119.177 84.530 1.00 161.12 280 TYR P O 1
ATOM 4029 N N . LEU B 1 281 ? 83.957 116.978 84.221 1.00 149.69 281 LEU P N 1
ATOM 4030 C CA . LEU B 1 281 ? 84.198 117.045 82.764 1.00 149.69 281 LEU P CA 1
ATOM 4031 C C . LEU B 1 281 ? 83.234 117.996 82.016 1.00 149.69 281 LEU P C 1
ATOM 4032 O O . LEU B 1 281 ? 83.641 118.691 81.079 1.00 149.69 281 LEU P O 1
ATOM 4037 N N . SER B 1 282 ? 81.979 118.091 82.471 1.00 152.71 282 SER P N 1
ATOM 4038 C CA . SER B 1 282 ? 80.989 119.031 81.895 1.00 152.71 282 SER P CA 1
ATOM 4039 C C . SER B 1 282 ? 81.394 120.501 82.041 1.00 152.71 282 SER P C 1
ATOM 4040 O O . SER B 1 282 ? 80.947 121.341 81.258 1.00 152.71 282 SER P O 1
ATOM 4043 N N . ARG B 1 283 ? 82.238 120.825 83.017 1.00 151.48 283 ARG P N 1
ATOM 4044 C CA . ARG B 1 283 ? 82.637 122.217 83.273 1.00 151.48 283 ARG P CA 1
ATOM 4045 C C . ARG B 1 283 ? 84.063 122.503 82.819 1.00 151.48 283 ARG P C 1
ATOM 4046 O O . ARG B 1 283 ? 84.582 123.585 83.084 1.00 151.48 283 ARG P O 1
ATOM 4054 N N . VAL B 1 284 ? 84.696 121.558 82.119 1.00 153.69 284 VAL P N 1
ATOM 4055 C CA . VAL B 1 284 ? 86.095 121.742 81.707 1.00 153.69 284 VAL P CA 1
ATOM 4056 C C . VAL B 1 284 ? 86.277 123.001 80.874 1.00 153.69 284 VAL P C 1
ATOM 4057 O O . VAL B 1 284 ? 85.586 123.228 79.874 1.00 153.69 284 VAL P O 1
ATOM 4061 N N . VAL B 1 285 ? 87.252 123.795 81.295 1.00 176.96 285 VAL P N 1
ATOM 4062 C CA . VAL B 1 285 ? 87.647 125.043 80.641 1.00 176.96 285 VAL P CA 1
ATOM 4063 C C . VAL B 1 285 ? 88.971 124.789 79.915 1.00 176.96 285 VAL P C 1
ATOM 4064 O O . VAL B 1 285 ? 89.903 124.244 80.511 1.00 176.96 285 VAL P O 1
ATOM 4068 N N . PRO B 1 286 ? 89.096 125.173 78.643 1.00 189.13 286 PRO P N 1
ATOM 4069 C CA . PRO B 1 286 ? 90.317 124.884 77.880 1.00 189.13 286 PRO P CA 1
ATOM 4070 C C . PRO B 1 286 ? 91.560 125.652 78.350 1.00 189.13 286 PRO P C 1
ATOM 4071 O O . PRO B 1 286 ? 92.666 125.171 78.111 1.00 189.13 286 PRO P O 1
ATOM 4075 N N . GLU B 1 287 ? 91.443 126.779 79.066 1.00 193.54 287 GLU P N 1
ATOM 4076 C CA . GLU B 1 287 ? 92.661 127.394 79.646 1.00 193.54 287 GLU P CA 1
ATOM 4077 C C . GLU B 1 287 ? 93.413 126.455 80.589 1.00 193.54 287 GLU P C 1
ATOM 4078 O O . GLU B 1 287 ? 94.641 126.533 80.706 1.00 193.54 287 GLU P O 1
ATOM 4084 N N . ASP B 1 288 ? 92.695 125.540 81.235 1.00 198.95 288 ASP P N 1
ATOM 4085 C CA . ASP B 1 288 ? 93.379 124.565 82.087 1.00 198.95 288 ASP P CA 1
ATOM 4086 C C . ASP B 1 288 ? 94.299 123.662 81.254 1.00 198.95 288 ASP P C 1
ATOM 4087 O O . ASP B 1 288 ? 95.334 123.220 81.742 1.00 198.95 288 ASP P O 1
ATOM 4092 N N . LEU B 1 289 ? 93.978 123.447 79.972 1.00 212.45 289 LEU P N 1
ATOM 4093 C CA . LEU B 1 289 ? 94.884 122.728 79.054 1.00 212.45 289 LEU P CA 1
ATOM 4094 C C . LEU B 1 289 ? 96.208 123.491 78.905 1.00 212.45 289 LEU P C 1
ATOM 4095 O O . LEU B 1 289 ? 97.293 122.905 78.827 1.00 212.45 289 LEU P O 1
ATOM 4100 N N . LEU B 1 290 ? 96.122 124.815 78.865 1.00 213.16 290 LEU P N 1
ATOM 4101 C CA . LEU B 1 290 ? 97.312 125.655 78.695 1.00 213.16 290 LEU P CA 1
ATOM 4102 C C . LEU B 1 290 ? 98.178 125.599 79.945 1.00 213.16 290 LEU P C 1
ATOM 4103 O O . LEU B 1 290 ? 99.388 125.384 79.859 1.00 213.16 290 LEU P O 1
ATOM 4108 N N . LYS B 1 291 ? 97.535 125.699 81.116 1.00 224.63 291 LYS P N 1
ATOM 4109 C CA . LYS B 1 291 ? 98.224 125.488 82.399 1.00 224.63 291 LYS P CA 1
ATOM 4110 C C . LYS B 1 291 ? 98.736 124.048 82.544 1.00 224.63 291 LYS P C 1
ATOM 4111 O O . LYS B 1 291 ? 99.800 123.853 83.119 1.00 224.63 291 LYS P O 1
ATOM 4117 N N . PHE B 1 292 ? 98.054 123.052 81.960 1.00 232.66 292 PHE P N 1
ATOM 4118 C CA . PHE B 1 292 ? 98.558 121.656 81.818 1.00 232.66 292 PHE P CA 1
ATOM 4119 C C . PHE B 1 292 ? 99.734 121.523 80.825 1.00 232.66 292 PHE P C 1
ATOM 4120 O O . PHE B 1 292 ? 100.389 120.476 80.781 1.00 232.66 292 PHE P O 1
ATOM 4128 N N . GLY B 1 293 ? 100.042 122.573 80.059 1.00 245.41 293 GLY P N 1
ATOM 4129 C CA . GLY B 1 293 ? 101.294 122.653 79.279 1.00 245.41 293 GLY P CA 1
ATOM 4130 C C . GLY B 1 293 ? 101.107 123.123 77.837 1.00 245.41 293 GLY P C 1
ATOM 4131 O O . GLY B 1 293 ? 102.091 123.411 77.147 1.00 245.41 293 GLY P O 1
ATOM 4132 N N . LEU B 1 294 ? 99.858 123.186 77.366 1.00 234.86 294 LEU P N 1
ATOM 4133 C CA . LEU B 1 294 ? 99.590 123.595 75.981 1.00 234.86 294 LEU P CA 1
ATOM 4134 C C . LEU B 1 294 ? 99.984 125.058 75.751 1.00 234.86 294 LEU P C 1
ATOM 4135 O O . LEU B 1 294 ? 100.155 125.856 76.677 1.00 234.86 294 LEU P O 1
ATOM 4140 N N . ILE B 1 295 ? 100.105 125.424 74.486 1.00 219.53 295 ILE P N 1
ATOM 4141 C CA . ILE B 1 295 ? 100.511 126.784 74.148 1.00 219.53 295 ILE P CA 1
ATOM 4142 C C . ILE B 1 295 ? 99.280 127.571 73.713 1.00 219.53 295 ILE P C 1
ATOM 4143 O O . ILE B 1 295 ? 98.637 127.197 72.723 1.00 219.53 295 ILE P O 1
ATOM 4148 N N . PRO B 1 296 ? 98.968 128.687 74.377 1.00 195.91 296 PRO P N 1
ATOM 4149 C CA . PRO B 1 296 ? 97.788 129.481 74.024 1.00 195.91 296 PRO P CA 1
ATOM 4150 C C . PRO B 1 296 ? 97.839 129.997 72.589 1.00 195.91 296 PRO P C 1
ATOM 4151 O O . PRO B 1 296 ? 96.810 130.018 71.915 1.00 195.91 296 PRO P O 1
ATOM 4155 N N . GLU B 1 297 ? 99.026 130.360 72.083 1.00 195.61 297 GLU P N 1
ATOM 4156 C CA . GLU B 1 297 ? 99.158 130.745 70.665 1.00 195.61 297 GLU P CA 1
ATOM 4157 C C . GLU B 1 297 ? 98.604 129.709 69.685 1.00 195.61 297 GLU P C 1
ATOM 4158 O O . GLU B 1 297 ? 98.051 130.090 68.651 1.00 195.61 297 GLU P O 1
ATOM 4164 N N . PHE B 1 298 ? 98.708 128.417 70.001 1.00 205.54 298 PHE P N 1
ATOM 4165 C CA . PHE B 1 298 ? 98.144 127.423 69.086 1.00 205.54 298 PHE P CA 1
ATOM 4166 C C . PHE B 1 298 ? 96.621 127.332 69.240 1.00 205.54 298 PHE P C 1
ATOM 4167 O O . PHE B 1 298 ? 95.872 127.342 68.260 1.00 205.54 298 PHE P O 1
ATOM 4175 N N . ILE B 1 299 ? 96.142 127.282 70.479 1.00 183.25 299 ILE P N 1
ATOM 4176 C CA . ILE B 1 299 ? 94.696 127.120 70.690 1.00 183.25 299 ILE P CA 1
ATOM 4177 C C . ILE B 1 299 ? 93.915 128.380 70.312 1.00 183.25 299 ILE P C 1
ATOM 4178 O O . ILE B 1 299 ? 92.699 128.329 70.124 1.00 183.25 299 ILE P O 1
ATOM 4183 N N . GLY B 1 300 ? 94.607 129.504 70.107 1.00 160.37 300 GLY P N 1
ATOM 4184 C CA . GLY B 1 300 ? 93.933 130.713 69.623 1.00 160.37 300 GLY P CA 1
ATOM 4185 C C . GLY B 1 300 ? 93.169 130.529 68.312 1.00 160.37 300 GLY P C 1
ATOM 4186 O O . GLY B 1 300 ? 92.183 131.227 68.061 1.00 160.37 300 GLY P O 1
ATOM 4187 N N . ARG B 1 301 ? 93.596 129.575 67.470 1.00 159.21 301 ARG P N 1
ATOM 4188 C CA . ARG B 1 301 ? 92.877 129.289 66.209 1.00 159.21 301 ARG P CA 1
ATOM 4189 C C . ARG B 1 301 ? 91.944 128.084 66.341 1.00 159.21 301 ARG P C 1
ATOM 4190 O O . ARG B 1 301 ? 91.298 127.718 65.363 1.00 159.21 301 ARG P O 1
ATOM 4198 N N . LEU B 1 302 ? 91.811 127.508 67.541 1.00 154.43 302 LEU P N 1
ATOM 4199 C CA . LEU B 1 302 ? 90.867 126.408 67.810 1.00 154.43 302 LEU P CA 1
ATOM 4200 C C . LEU B 1 302 ? 89.652 126.900 68.587 1.00 154.43 302 LEU P C 1
ATOM 4201 O O . LEU B 1 302 ? 89.618 126.764 69.813 1.00 154.43 302 LEU P O 1
ATOM 4206 N N . PRO B 1 303 ? 88.639 127.465 67.925 1.00 145.95 303 PRO P N 1
ATOM 4207 C CA . PRO B 1 303 ? 87.455 127.920 68.661 1.00 145.95 303 PRO P CA 1
ATOM 4208 C C . PRO B 1 303 ? 86.631 126.755 69.197 1.00 145.95 303 PRO P C 1
ATOM 4209 O O . PRO B 1 303 ? 86.121 126.848 70.317 1.00 145.95 303 PRO P O 1
ATOM 4213 N N . VAL B 1 304 ? 86.465 125.680 68.413 1.00 146.97 304 VAL P N 1
ATOM 4214 C CA . VAL B 1 304 ? 85.482 124.627 68.731 1.00 146.97 304 VAL P CA 1
ATOM 4215 C C . VAL B 1 304 ? 86.083 123.660 69.745 1.00 146.97 304 VAL P C 1
ATOM 4216 O O . VAL B 1 304 ? 87.162 123.132 69.524 1.00 146.97 304 VAL P O 1
ATOM 4220 N N . ILE B 1 305 ? 85.332 123.345 70.802 1.00 153.17 305 ILE P N 1
ATOM 4221 C CA . ILE B 1 305 ? 85.753 122.292 71.746 1.00 153.17 305 ILE P CA 1
ATOM 4222 C C . ILE B 1 305 ? 84.731 121.143 71.769 1.00 153.17 305 ILE P C 1
ATOM 4223 O O . ILE B 1 305 ? 83.608 121.283 72.262 1.00 153.17 305 ILE P O 1
ATOM 4228 N N . ALA B 1 306 ? 85.151 119.976 71.287 1.00 138.63 306 ALA P N 1
ATOM 4229 C CA . ALA B 1 306 ? 84.282 118.788 71.321 1.00 138.63 306 ALA P CA 1
ATOM 4230 C C . ALA B 1 306 ? 84.622 117.955 72.565 1.00 138.63 306 ALA P C 1
ATOM 4231 O O . ALA B 1 306 ? 85.399 117.012 72.523 1.00 138.63 306 ALA P O 1
ATOM 4233 N N . THR B 1 307 ? 84.023 118.287 73.705 1.00 132.86 307 THR P N 1
ATOM 4234 C CA . THR B 1 307 ? 84.137 117.343 74.834 1.00 132.86 307 THR P CA 1
ATOM 4235 C C . THR B 1 307 ? 83.255 116.118 74.570 1.00 132.86 307 THR P C 1
ATOM 4236 O O . THR B 1 307 ? 82.027 116.240 74.518 1.00 132.86 307 THR P O 1
ATOM 4240 N N . LEU B 1 308 ? 83.866 114.941 74.509 1.00 138.58 308 LEU P N 1
ATOM 4241 C CA . LEU B 1 308 ? 83.126 113.686 74.699 1.00 138.58 308 LEU P CA 1
ATOM 4242 C C . LEU B 1 308 ? 82.596 113.588 76.143 1.00 138.58 308 LEU P C 1
ATOM 4243 O O . LEU B 1 308 ? 82.849 114.437 77.001 1.00 138.58 308 LEU P O 1
ATOM 4248 N N . GLU B 1 309 ? 81.835 112.518 76.374 1.00 128.05 309 GLU P N 1
ATOM 4249 C CA . GLU B 1 309 ? 81.090 112.232 77.607 1.00 128.05 309 GLU P CA 1
ATOM 4250 C C . GLU B 1 309 ? 81.517 110.862 78.158 1.00 128.05 309 GLU P C 1
ATOM 4251 O O . GLU B 1 309 ? 81.927 109.974 77.408 1.00 128.05 309 GLU P O 1
ATOM 4257 N N . GLN B 1 310 ? 81.444 110.656 79.474 1.00 139.88 310 GLN P N 1
ATOM 4258 C CA . GLN B 1 310 ? 81.933 109.366 80.010 1.00 139.88 310 GLN P CA 1
ATOM 4259 C C . GLN B 1 310 ? 81.039 108.177 79.622 1.00 139.88 310 GLN P C 1
ATOM 4260 O O . GLN B 1 310 ? 79.944 107.983 80.162 1.00 139.88 310 GLN P O 1
ATOM 4266 N N . LEU B 1 311 ? 81.581 107.318 78.757 1.00 138.75 311 LEU P N 1
ATOM 4267 C CA . LEU B 1 311 ? 81.031 105.972 78.544 1.00 138.75 311 LEU P CA 1
ATOM 4268 C C . LEU B 1 311 ? 81.067 105.134 79.834 1.00 138.75 311 LEU P C 1
ATOM 4269 O O . LEU B 1 311 ? 81.734 105.453 80.822 1.00 138.75 311 LEU P O 1
ATOM 4274 N N . ASP B 1 312 ? 80.321 104.036 79.797 1.00 145.34 312 ASP P N 1
ATOM 4275 C CA . ASP B 1 312 ? 80.075 103.201 80.975 1.00 145.34 312 ASP P CA 1
ATOM 4276 C C . ASP B 1 312 ? 79.567 101.846 80.490 1.00 145.34 312 ASP P C 1
ATOM 4277 O O . ASP B 1 312 ? 79.350 101.626 79.305 1.00 145.34 312 ASP P O 1
ATOM 4282 N N . GLU B 1 313 ? 79.402 100.925 81.425 1.00 147.60 313 GLU P N 1
ATOM 4283 C CA . GLU B 1 313 ? 79.111 99.523 81.092 1.00 147.60 313 GLU P CA 1
ATOM 4284 C C . GLU B 1 313 ? 77.845 99.338 80.248 1.00 147.60 313 GLU P C 1
ATOM 4285 O O . GLU B 1 313 ? 77.794 98.466 79.380 1.00 147.60 313 GLU P O 1
ATOM 4291 N N . ALA B 1 314 ? 76.826 100.165 80.469 1.00 146.52 314 ALA P N 1
ATOM 4292 C CA . ALA B 1 314 ? 75.633 100.110 79.621 1.00 146.52 314 ALA P CA 1
ATOM 4293 C C . ALA B 1 314 ? 75.945 100.663 78.224 1.00 146.52 314 ALA P C 1
ATOM 4294 O O . ALA B 1 314 ? 75.517 100.090 77.221 1.00 146.52 314 ALA P O 1
ATOM 4296 N N . ALA B 1 315 ? 76.744 101.729 78.133 1.00 145.04 315 ALA P N 1
ATOM 4297 C CA . ALA B 1 315 ? 77.212 102.138 76.809 1.00 145.04 315 ALA P CA 1
ATOM 4298 C C . ALA B 1 315 ? 78.174 101.096 76.207 1.00 145.04 315 ALA P C 1
ATOM 4299 O O . ALA B 1 315 ? 78.203 100.931 74.993 1.00 145.04 315 ALA P O 1
ATOM 4301 N N . LEU B 1 316 ? 78.904 100.330 77.017 1.00 149.66 316 LEU P N 1
ATOM 4302 C CA . LEU B 1 316 ? 79.707 99.235 76.458 1.00 149.66 316 LEU P CA 1
ATOM 4303 C C . LEU B 1 316 ? 78.788 98.198 75.829 1.00 149.66 316 LEU P C 1
ATOM 4304 O O . LEU B 1 316 ? 78.914 97.900 74.648 1.00 149.66 316 LEU P O 1
ATOM 4309 N N . VAL B 1 317 ? 77.797 97.710 76.579 1.00 149.69 317 VAL P N 1
ATOM 4310 C CA . VAL B 1 317 ? 76.839 96.755 75.982 1.00 149.69 317 VAL P CA 1
ATOM 4311 C C . VAL B 1 317 ? 76.091 97.380 74.794 1.00 149.69 317 VAL P C 1
ATOM 4312 O O . VAL B 1 317 ? 75.801 96.690 73.819 1.00 149.69 317 VAL P O 1
ATOM 4316 N N . SER B 1 318 ? 75.856 98.695 74.800 1.00 144.19 318 SER P N 1
ATOM 4317 C CA . SER B 1 318 ? 75.334 99.359 73.589 1.00 144.19 318 SER P CA 1
ATOM 4318 C C . SER B 1 318 ? 76.327 99.301 72.422 1.00 144.19 318 SER P C 1
ATOM 4319 O O . SER B 1 318 ? 75.924 99.072 71.293 1.00 144.19 318 SER P O 1
ATOM 4322 N N . ILE B 1 319 ? 77.629 99.437 72.675 1.00 140.29 319 ILE P N 1
ATOM 4323 C CA . ILE B 1 319 ? 78.623 99.323 71.591 1.00 140.29 319 ILE P CA 1
ATOM 4324 C C . ILE B 1 319 ? 78.681 97.876 71.066 1.00 140.29 319 ILE P C 1
ATOM 4325 O O . ILE B 1 319 ? 79.023 97.632 69.908 1.00 140.29 319 ILE P O 1
ATOM 4330 N N . LEU B 1 320 ? 78.290 96.907 71.889 1.00 151.16 320 LEU P N 1
ATOM 4331 C CA . LEU B 1 320 ? 78.122 95.530 71.406 1.00 151.16 320 LEU P CA 1
ATOM 4332 C C . LEU B 1 320 ? 76.828 95.375 70.591 1.00 151.16 320 LEU P C 1
ATOM 4333 O O . LEU B 1 320 ? 76.799 94.680 69.573 1.00 151.16 320 LEU P O 1
ATOM 4338 N N . THR B 1 321 ? 75.743 95.991 71.052 1.00 148.61 321 THR P N 1
ATOM 4339 C CA . THR B 1 321 ? 74.399 95.664 70.530 1.00 148.61 321 THR P CA 1
ATOM 4340 C C . THR B 1 321 ? 73.862 96.653 69.497 1.00 148.61 321 THR P C 1
ATOM 4341 O O . THR B 1 321 ? 73.033 96.272 68.664 1.00 148.61 321 THR P O 1
ATOM 4345 N N . GLU B 1 322 ? 74.317 97.916 69.522 1.00 144.11 322 GLU P N 1
ATOM 4346 C CA . GLU B 1 322 ? 73.810 98.910 68.577 1.00 144.11 322 GLU P CA 1
ATOM 4347 C C . GLU B 1 322 ? 74.505 98.892 67.211 1.00 144.11 322 GLU P C 1
ATOM 4348 O O . GLU B 1 322 ? 73.800 98.851 66.195 1.00 144.11 322 GLU P O 1
ATOM 4354 N N . PRO B 1 323 ? 75.842 98.928 67.111 1.00 149.61 323 PRO P N 1
ATOM 4355 C CA . PRO B 1 323 ? 76.458 99.183 65.793 1.00 149.61 323 PRO P CA 1
ATOM 4356 C C . PRO B 1 323 ? 76.184 98.101 64.754 1.00 149.61 323 PRO P C 1
ATOM 4357 O O . PRO B 1 323 ? 75.985 96.932 65.068 1.00 149.61 323 PRO P O 1
ATOM 4361 N N . LYS B 1 324 ? 76.197 98.477 63.472 1.00 157.37 324 LYS P N 1
ATOM 4362 C CA . LYS B 1 324 ? 75.771 97.498 62.438 1.00 157.37 324 LYS P CA 1
ATOM 4363 C C . LYS B 1 324 ? 76.779 96.349 62.240 1.00 157.37 324 LYS P C 1
ATOM 4364 O O . LYS B 1 324 ? 76.371 95.194 62.094 1.00 157.37 324 LYS P O 1
ATOM 4370 N N . ASN B 1 325 ? 78.086 96.634 62.281 1.00 177.85 325 ASN P N 1
ATOM 4371 C CA . ASN B 1 325 ? 79.130 95.587 62.290 1.00 177.85 325 ASN P CA 1
ATOM 4372 C C . ASN B 1 325 ? 79.812 95.544 63.665 1.00 177.85 325 ASN P C 1
ATOM 4373 O O . ASN B 1 325 ? 81.039 95.497 63.780 1.00 177.85 325 ASN P O 1
ATOM 4378 N N . ALA B 1 326 ? 78.993 95.582 64.718 1.00 165.96 326 ALA P N 1
ATOM 4379 C CA . ALA B 1 326 ? 79.527 95.483 66.072 1.00 165.96 326 ALA P CA 1
ATOM 4380 C C . ALA B 1 326 ? 80.296 94.170 66.302 1.00 165.96 326 ALA P C 1
ATOM 4381 O O . ALA B 1 326 ? 80.148 93.177 65.595 1.00 165.96 326 ALA P O 1
ATOM 4383 N N . LEU B 1 327 ? 81.109 94.177 67.340 1.00 164.45 327 LEU P N 1
ATOM 4384 C CA . LEU B 1 327 ? 82.147 93.155 67.492 1.00 164.45 327 LEU P CA 1
ATOM 4385 C C . LEU B 1 327 ? 81.545 91.764 67.772 1.00 164.45 327 LEU P C 1
ATOM 4386 O O . LEU B 1 327 ? 81.878 90.783 67.105 1.00 164.45 327 LEU P O 1
ATOM 4391 N N . VAL B 1 328 ? 80.578 91.674 68.689 1.00 169.72 328 VAL P N 1
ATOM 4392 C CA . VAL B 1 328 ? 79.861 90.391 68.895 1.00 169.72 328 VAL P CA 1
ATOM 4393 C C . VAL B 1 328 ? 79.023 89.984 67.677 1.00 169.72 328 VAL P C 1
ATOM 4394 O O . VAL B 1 328 ? 78.850 88.790 67.427 1.00 169.72 328 VAL P O 1
ATOM 4398 N N . LYS B 1 329 ? 78.564 90.944 66.861 1.00 167.16 329 LYS P N 1
ATOM 4399 C CA . LYS B 1 329 ? 77.861 90.583 65.613 1.00 167.16 329 LYS P CA 1
ATOM 4400 C C . LYS B 1 329 ? 78.861 89.999 64.617 1.00 167.16 329 LYS P C 1
ATOM 4401 O O . LYS B 1 329 ? 78.579 88.996 63.960 1.00 167.16 329 LYS P O 1
ATOM 4407 N N . GLN B 1 330 ? 80.072 90.553 64.601 1.00 178.61 330 GLN P N 1
ATOM 4408 C CA . GLN B 1 330 ? 81.177 89.933 63.876 1.00 178.61 330 GLN P CA 1
ATOM 4409 C C . GLN B 1 330 ? 81.525 88.543 64.410 1.00 178.61 330 GLN P C 1
ATOM 4410 O O . GLN B 1 330 ? 81.630 87.611 63.624 1.00 178.61 330 GLN P O 1
ATOM 4416 N N . TYR B 1 331 ? 81.657 88.353 65.722 1.00 162.23 331 TYR P N 1
ATOM 4417 C CA . TYR B 1 331 ? 81.895 86.985 66.224 1.00 162.23 331 TYR P CA 1
ATOM 4418 C C . TYR B 1 331 ? 80.764 86.009 65.875 1.00 162.23 331 TYR P C 1
ATOM 4419 O O . TYR B 1 331 ? 81.020 84.860 65.499 1.00 162.23 331 TYR P O 1
ATOM 4428 N N . LYS B 1 332 ? 79.510 86.465 65.985 1.00 171.72 332 LYS P N 1
ATOM 4429 C CA . LYS B 1 332 ? 78.348 85.648 65.603 1.00 171.72 332 LYS P CA 1
ATOM 4430 C C . LYS B 1 332 ? 78.425 85.257 64.133 1.00 171.72 332 LYS P C 1
ATOM 4431 O O . LYS B 1 332 ? 78.254 84.091 63.792 1.00 171.72 332 LYS P O 1
ATOM 4437 N N . ARG B 1 333 ? 78.788 86.204 63.269 1.00 188.92 333 ARG P N 1
ATOM 4438 C CA . ARG B 1 333 ? 79.046 85.893 61.851 1.00 188.92 333 ARG P CA 1
ATOM 4439 C C . ARG B 1 333 ? 80.266 84.985 61.646 1.00 188.92 333 ARG P C 1
ATOM 4440 O O . ARG B 1 333 ? 80.243 84.128 60.764 1.00 188.92 333 ARG P O 1
ATOM 4448 N N . MET B 1 334 ? 81.335 85.152 62.439 1.00 181.21 334 MET P N 1
ATOM 4449 C CA . MET B 1 334 ? 82.502 84.252 62.314 1.00 181.21 334 MET P CA 1
ATOM 4450 C C . MET B 1 334 ? 82.133 82.807 62.644 1.00 181.21 334 MET P C 1
ATOM 4451 O O . MET B 1 334 ? 82.483 81.896 61.896 1.00 181.21 334 MET P O 1
ATOM 4456 N N . LEU B 1 335 ? 81.369 82.583 63.714 1.00 176.79 335 LEU P N 1
ATOM 4457 C CA . LEU B 1 335 ? 80.887 81.220 63.992 1.00 176.79 335 LEU P CA 1
ATOM 4458 C C . LEU B 1 335 ? 79.731 80.793 63.067 1.00 176.79 335 LEU P C 1
ATOM 4459 O O . LEU B 1 335 ? 79.530 79.599 62.834 1.00 176.79 335 LEU P O 1
ATOM 4464 N N . GLU B 1 336 ? 79.023 81.749 62.465 1.00 191.06 336 GLU P N 1
ATOM 4465 C CA . GLU B 1 336 ? 78.090 81.423 61.373 1.00 191.06 336 GLU P CA 1
ATOM 4466 C C . GLU B 1 336 ? 78.814 80.932 60.103 1.00 191.06 336 GLU P C 1
ATOM 4467 O O . GLU B 1 336 ? 78.211 80.220 59.298 1.00 191.06 336 GLU P O 1
ATOM 4473 N N . LEU B 1 337 ? 80.117 81.202 59.950 1.00 185.59 337 LEU P N 1
ATOM 4474 C CA . LEU B 1 337 ? 80.894 80.497 58.909 1.00 185.59 337 LEU P CA 1
ATOM 4475 C C . LEU B 1 337 ? 80.994 78.997 59.194 1.00 185.59 337 LEU P C 1
ATOM 4476 O O . LEU B 1 337 ? 81.025 78.188 58.263 1.00 185.59 337 LEU P O 1
ATOM 4481 N N . ASP B 1 338 ? 81.045 78.616 60.474 1.00 178.64 338 ASP P N 1
ATOM 4482 C CA . ASP B 1 338 ? 80.995 77.203 60.882 1.00 178.64 338 ASP P CA 1
ATOM 4483 C C . ASP B 1 338 ? 79.556 76.682 60.978 1.00 178.64 338 ASP P C 1
ATOM 4484 O O . ASP B 1 338 ? 79.351 75.545 61.405 1.00 178.64 338 ASP P O 1
ATOM 4489 N N . ASP B 1 339 ? 78.554 77.491 60.608 1.00 179.18 339 ASP P N 1
ATOM 4490 C CA . ASP B 1 339 ? 77.126 77.153 60.856 1.00 179.18 339 ASP P CA 1
ATOM 4491 C C . ASP B 1 339 ? 76.844 76.809 62.338 1.00 179.18 339 ASP P C 1
ATOM 4492 O O . ASP B 1 339 ? 75.981 75.986 62.655 1.00 179.18 339 ASP P O 1
ATOM 4497 N N . VAL B 1 340 ? 77.547 77.464 63.266 1.00 175.02 340 VAL P N 1
ATOM 4498 C CA . VAL B 1 340 ? 77.259 77.326 64.706 1.00 175.02 340 VAL P CA 1
ATOM 4499 C C . VAL B 1 340 ? 76.719 78.673 65.210 1.00 175.02 340 VAL P C 1
ATOM 4500 O O . VAL B 1 340 ? 77.368 79.709 65.066 1.00 175.02 340 VAL P O 1
ATOM 4504 N N . GLU B 1 341 ? 75.526 78.678 65.801 1.00 182.85 341 GLU P N 1
ATOM 4505 C CA . GLU B 1 341 ? 74.964 79.957 66.279 1.00 182.85 341 GLU P CA 1
ATOM 4506 C C . GLU B 1 341 ? 75.621 80.326 67.608 1.00 182.85 341 GLU P C 1
ATOM 4507 O O . GLU B 1 341 ? 75.309 79.754 68.656 1.00 182.85 341 GLU P O 1
ATOM 4513 N N . LEU B 1 342 ? 76.561 81.266 67.531 1.00 174.33 342 LEU P N 1
ATOM 4514 C CA . LEU B 1 342 ? 77.230 81.859 68.694 1.00 174.33 342 LEU P CA 1
ATOM 4515 C C . LEU B 1 342 ? 76.290 82.903 69.323 1.00 174.33 342 LEU P C 1
ATOM 4516 O O . LEU B 1 342 ? 76.242 84.066 68.931 1.00 174.33 342 LEU P O 1
ATOM 4521 N N . GLU B 1 343 ? 75.492 82.452 70.282 1.00 175.81 343 GLU P N 1
ATOM 4522 C CA . GLU B 1 343 ? 74.540 83.332 70.971 1.00 175.81 343 GLU P CA 1
ATOM 4523 C C . GLU B 1 343 ? 75.214 83.961 72.200 1.00 175.81 343 GLU P C 1
ATOM 4524 O O . GLU B 1 343 ? 75.985 83.309 72.904 1.00 175.81 343 GLU P O 1
ATOM 4530 N N . PHE B 1 344 ? 74.900 85.227 72.468 1.00 170.08 344 PHE P N 1
ATOM 4531 C CA . PHE B 1 344 ? 75.505 85.988 73.576 1.00 170.08 344 PHE P CA 1
ATOM 4532 C C . PHE B 1 344 ? 74.462 86.323 74.649 1.00 170.08 344 PHE P C 1
ATOM 4533 O O . PHE B 1 344 ? 73.469 86.996 74.363 1.00 170.08 344 PHE P O 1
ATOM 4541 N N . GLU B 1 345 ? 74.697 85.918 75.900 1.00 185.95 345 GLU P N 1
ATOM 4542 C CA . GLU B 1 345 ? 73.787 86.419 76.953 1.00 185.95 345 GLU P CA 1
ATOM 4543 C C . GLU B 1 345 ? 74.154 87.853 77.371 1.00 185.95 345 GLU P C 1
ATOM 4544 O O . GLU B 1 345 ? 75.299 88.120 77.735 1.00 185.95 345 GLU P O 1
ATOM 4550 N N . PRO B 1 346 ? 73.182 88.768 77.443 1.00 185.04 346 PRO P N 1
ATOM 4551 C CA . PRO B 1 346 ? 73.476 90.160 77.821 1.00 185.04 346 PRO P CA 1
ATOM 4552 C C . PRO B 1 346 ? 73.969 90.281 79.262 1.00 185.04 346 PRO P C 1
ATOM 4553 O O . PRO B 1 346 ? 74.757 91.173 79.562 1.00 185.04 346 PRO P O 1
ATOM 4557 N N . THR B 1 347 ? 73.607 89.357 80.154 1.00 187.24 347 THR P N 1
ATOM 4558 C CA . THR B 1 347 ? 74.248 89.332 81.485 1.00 187.24 347 THR P CA 1
ATOM 4559 C C . THR B 1 347 ? 75.743 88.981 81.395 1.00 187.24 347 THR P C 1
ATOM 4560 O O . THR B 1 347 ? 76.558 89.540 82.133 1.00 187.24 347 THR P O 1
ATOM 4564 N N . ALA B 1 348 ? 76.139 88.131 80.446 1.00 185.16 348 ALA P N 1
ATOM 4565 C CA . ALA B 1 348 ? 77.573 87.956 80.217 1.00 185.16 348 ALA P CA 1
ATOM 4566 C C . ALA B 1 348 ? 78.166 89.259 79.660 1.00 185.16 348 ALA P C 1
ATOM 4567 O O . ALA B 1 348 ? 79.230 89.686 80.100 1.00 185.16 348 ALA P O 1
ATOM 4569 N N . LEU B 1 349 ? 77.456 89.955 78.759 1.00 180.84 349 LEU P N 1
ATOM 4570 C CA . LEU B 1 349 ? 77.976 91.242 78.249 1.00 180.84 349 LEU P CA 1
ATOM 4571 C C . LEU B 1 349 ? 78.114 92.304 79.352 1.00 180.84 349 LEU P C 1
ATOM 4572 O O . LEU B 1 349 ? 79.097 93.044 79.387 1.00 180.84 349 LEU P O 1
ATOM 4577 N N . ILE B 1 350 ? 77.150 92.389 80.267 1.00 183.36 350 ILE P N 1
ATOM 4578 C CA . ILE B 1 350 ? 77.275 93.335 81.392 1.00 183.36 350 ILE P CA 1
ATOM 4579 C C . ILE B 1 350 ? 78.387 92.882 82.349 1.00 183.36 350 ILE P C 1
ATOM 4580 O O . ILE B 1 350 ? 79.061 93.691 82.978 1.00 183.36 350 ILE P O 1
ATOM 4585 N N . GLU B 1 351 ? 78.599 91.583 82.497 1.00 189.11 351 GLU P N 1
ATOM 4586 C CA . GLU B 1 351 ? 79.738 91.131 83.307 1.00 189.11 351 GLU P CA 1
ATOM 4587 C C . GLU B 1 351 ? 81.071 91.466 82.651 1.00 189.11 351 GLU P C 1
ATOM 4588 O O . GLU B 1 351 ? 81.989 91.957 83.314 1.00 189.11 351 GLU P O 1
ATOM 4594 N N . ILE B 1 352 ? 81.168 91.263 81.343 1.00 191.71 352 ILE P N 1
ATOM 4595 C CA . ILE B 1 352 ? 82.396 91.643 80.641 1.00 191.71 352 ILE P CA 1
ATOM 4596 C C . ILE B 1 352 ? 82.572 93.171 80.668 1.00 191.71 352 ILE P C 1
ATOM 4597 O O . ILE B 1 352 ? 83.678 93.670 80.862 1.00 191.71 352 ILE P O 1
ATOM 4602 N N . ALA B 1 353 ? 81.488 93.939 80.531 1.00 184.99 353 ALA P N 1
ATOM 4603 C CA . ALA B 1 353 ? 81.610 95.404 80.597 1.00 184.99 353 ALA P CA 1
ATOM 4604 C C . ALA B 1 353 ? 82.081 95.892 81.978 1.00 184.99 353 ALA P C 1
ATOM 4605 O O . ALA B 1 353 ? 82.868 96.837 82.070 1.00 184.99 353 ALA P O 1
ATOM 4607 N N . LYS B 1 354 ? 81.658 95.231 83.059 1.00 182.73 354 LYS P N 1
ATOM 4608 C CA . LYS B 1 354 ? 82.254 95.539 84.373 1.00 182.73 354 LYS P CA 1
ATOM 4609 C C . LYS B 1 354 ? 83.740 95.157 84.416 1.00 182.73 354 LYS P C 1
ATOM 4610 O O . LYS B 1 354 ? 84.563 95.938 84.891 1.00 182.73 354 LYS P O 1
ATOM 4616 N N . GLU B 1 355 ? 84.110 93.989 83.880 1.00 177.30 355 GLU P N 1
ATOM 4617 C CA . GLU B 1 355 ? 85.534 93.592 83.869 1.00 177.30 355 GLU P CA 1
ATOM 4618 C C . GLU B 1 355 ? 86.417 94.518 83.018 1.00 177.30 355 GLU P C 1
ATOM 4619 O O . GLU B 1 355 ? 87.521 94.850 83.433 1.00 177.30 355 GLU P O 1
ATOM 4625 N N . ALA B 1 356 ? 85.971 94.954 81.836 1.00 170.31 356 ALA P N 1
ATOM 4626 C CA . ALA B 1 356 ? 86.808 95.852 81.009 1.00 170.31 356 ALA P CA 1
ATOM 4627 C C . ALA B 1 356 ? 86.900 97.280 81.584 1.00 170.31 356 ALA P C 1
ATOM 4628 O O . ALA B 1 356 ? 87.932 97.935 81.436 1.00 170.31 356 ALA P O 1
ATOM 4630 N N . ILE B 1 357 ? 85.871 97.762 82.287 1.00 169.04 357 ILE P N 1
ATOM 4631 C CA . ILE B 1 357 ? 86.030 99.027 83.033 1.00 169.04 357 ILE P CA 1
ATOM 4632 C C . ILE B 1 357 ? 86.967 98.833 84.244 1.00 169.04 357 ILE P C 1
ATOM 4633 O O . ILE B 1 357 ? 87.748 99.726 84.578 1.00 169.04 357 ILE P O 1
ATOM 4638 N N . GLU B 1 358 ? 86.946 97.655 84.882 1.00 171.98 358 GLU P N 1
ATOM 4639 C CA . GLU B 1 358 ? 87.888 97.355 85.986 1.00 171.98 358 GLU P CA 1
ATOM 4640 C C . GLU B 1 358 ? 89.335 97.215 85.490 1.00 171.98 358 GLU P C 1
ATOM 4641 O O . GLU B 1 358 ? 90.251 97.847 86.021 1.00 171.98 358 GLU P O 1
ATOM 4647 N N . ARG B 1 359 ? 89.534 96.433 84.423 1.00 171.12 359 ARG P N 1
ATOM 4648 C CA . ARG B 1 359 ? 90.824 96.297 83.703 1.00 171.12 359 ARG P CA 1
ATOM 4649 C C . ARG B 1 359 ? 91.216 97.537 82.897 1.00 171.12 359 ARG P C 1
ATOM 4650 O O . ARG B 1 359 ? 92.308 97.579 82.322 1.00 171.12 359 ARG P O 1
ATOM 4658 N N . LYS B 1 360 ? 90.313 98.512 82.817 1.00 162.61 360 LYS P N 1
ATOM 4659 C CA . LYS B 1 360 ? 90.492 99.807 82.135 1.00 162.61 360 LYS P CA 1
ATOM 4660 C C . LYS B 1 360 ? 90.693 99.761 80.602 1.00 162.61 360 LYS P C 1
ATOM 4661 O O . LYS B 1 360 ? 91.139 100.743 80.018 1.00 162.61 360 LYS P O 1
ATOM 4667 N N . THR B 1 361 ? 90.271 98.702 79.905 1.00 148.13 361 THR P N 1
ATOM 4668 C CA . THR B 1 361 ? 90.623 98.535 78.467 1.00 148.13 361 THR P CA 1
ATOM 4669 C C . THR B 1 361 ? 89.827 99.391 77.466 1.00 148.13 361 THR P C 1
ATOM 4670 O O . THR B 1 361 ? 89.942 99.173 76.251 1.00 148.13 361 THR P O 1
ATOM 4674 N N . GLY B 1 362 ? 88.908 100.218 77.943 1.00 131.35 362 GLY P N 1
ATOM 4675 C CA . GLY B 1 362 ? 87.916 100.881 77.068 1.00 131.35 362 GLY P CA 1
ATOM 4676 C C . GLY B 1 362 ? 87.092 99.883 76.234 1.00 131.35 362 GLY P C 1
ATOM 4677 O O . GLY B 1 362 ? 87.018 98.688 76.520 1.00 131.35 362 GLY P O 1
ATOM 4678 N N . ALA B 1 363 ? 86.474 100.393 75.165 1.00 116.66 363 ALA P N 1
ATOM 4679 C CA . ALA B 1 363 ? 85.720 99.490 74.279 1.00 116.66 363 ALA P CA 1
ATOM 4680 C C . ALA B 1 363 ? 86.635 98.497 73.530 1.00 116.66 363 ALA P C 1
ATOM 4681 O O . ALA B 1 363 ? 86.191 97.420 73.123 1.00 116.66 363 ALA P O 1
ATOM 4683 N N . ARG B 1 364 ? 87.915 98.839 73.362 1.00 109.41 364 ARG P N 1
ATOM 4684 C CA . ARG B 1 364 ? 88.815 98.071 72.479 1.00 109.41 364 ARG P CA 1
ATOM 4685 C C . ARG B 1 364 ? 89.197 96.712 73.081 1.00 109.41 364 ARG P C 1
ATOM 4686 O O . ARG B 1 364 ? 89.176 95.702 72.380 1.00 109.41 364 ARG P O 1
ATOM 4694 N N . GLY B 1 365 ? 89.461 96.639 74.390 1.00 129.54 365 GLY P N 1
ATOM 4695 C CA . GLY B 1 365 ? 89.776 95.324 75.005 1.00 129.54 365 GLY P CA 1
ATOM 4696 C C . GLY B 1 365 ? 88.585 94.363 75.103 1.00 129.54 365 GLY P C 1
ATOM 4697 O O . GLY B 1 365 ? 88.788 93.164 75.298 1.00 129.54 365 GLY P O 1
ATOM 4698 N N . LEU B 1 366 ? 87.357 94.839 74.899 1.00 135.00 366 LEU P N 1
ATOM 4699 C CA . LEU B 1 366 ? 86.213 93.916 74.869 1.00 135.00 366 LEU P CA 1
ATOM 4700 C C . LEU B 1 366 ? 86.390 92.826 73.822 1.00 135.00 366 LEU P C 1
ATOM 4701 O O . LEU B 1 366 ? 86.292 91.646 74.142 1.00 135.00 366 LEU P O 1
ATOM 4706 N N . ARG B 1 367 ? 86.658 93.241 72.581 1.00 148.65 367 ARG P N 1
ATOM 4707 C CA . ARG B 1 367 ? 86.892 92.287 71.465 1.00 148.65 367 ARG P CA 1
ATOM 4708 C C . ARG B 1 367 ? 87.863 91.197 71.933 1.00 148.65 367 ARG P C 1
ATOM 4709 O O . ARG B 1 367 ? 87.530 90.006 71.783 1.00 148.65 367 ARG P O 1
ATOM 4717 N N . SER B 1 368 ? 89.008 91.600 72.492 1.00 139.92 368 SER P N 1
ATOM 4718 C CA . SER B 1 368 ? 90.010 90.634 72.955 1.00 139.92 368 SER P CA 1
ATOM 4719 C C . SER B 1 368 ? 89.482 89.748 74.083 1.00 139.92 368 SER P C 1
ATOM 4720 O O . SER B 1 368 ? 89.735 88.551 74.083 1.00 139.92 368 SER P O 1
ATOM 4723 N N . ILE B 1 369 ? 88.679 90.277 75.000 1.00 148.27 369 ILE P N 1
ATOM 4724 C CA . ILE B 1 369 ? 88.109 89.408 76.039 1.00 148.27 369 ILE P CA 1
ATOM 4725 C C . ILE B 1 369 ? 87.107 88.423 75.435 1.00 148.27 369 ILE P C 1
ATOM 4726 O O . ILE B 1 369 ? 87.034 87.268 75.845 1.00 148.27 369 ILE P O 1
ATOM 4731 N N . ILE B 1 370 ? 86.369 88.822 74.410 1.00 154.13 370 ILE P N 1
ATOM 4732 C CA . ILE B 1 370 ? 85.489 87.847 73.750 1.00 154.13 370 ILE P CA 1
ATOM 4733 C C . ILE B 1 370 ? 86.317 86.807 72.993 1.00 154.13 370 ILE P C 1
ATOM 4734 O O . ILE B 1 370 ? 85.991 85.622 72.979 1.00 154.13 370 ILE P O 1
ATOM 4739 N N . GLU B 1 371 ? 87.420 87.227 72.384 1.00 153.73 371 GLU P N 1
ATOM 4740 C CA . GLU B 1 371 ? 88.304 86.243 71.755 1.00 153.73 371 GLU P CA 1
ATOM 4741 C C . GLU B 1 371 ? 88.916 85.299 72.801 1.00 153.73 371 GLU P C 1
ATOM 4742 O O . GLU B 1 371 ? 89.045 84.098 72.566 1.00 153.73 371 GLU P O 1
ATOM 4748 N N . GLN B 1 372 ? 89.242 85.815 73.989 1.00 153.05 372 GLN P N 1
ATOM 4749 C CA . GLN B 1 372 ? 89.635 84.917 75.087 1.00 153.05 372 GLN P CA 1
ATOM 4750 C C . GLN B 1 372 ? 88.511 83.936 75.428 1.00 153.05 372 GLN P C 1
ATOM 4751 O O . GLN B 1 372 ? 88.778 82.800 75.823 1.00 153.05 372 GLN P O 1
ATOM 4757 N N . ILE B 1 373 ? 87.251 84.353 75.264 1.00 153.78 373 ILE P N 1
ATOM 4758 C CA . ILE B 1 373 ? 86.125 83.448 75.526 1.00 153.78 373 ILE P CA 1
ATOM 4759 C C . ILE B 1 373 ? 85.976 82.387 74.420 1.00 153.78 373 ILE P C 1
ATOM 4760 O O . ILE B 1 373 ? 85.910 81.197 74.730 1.00 153.78 373 ILE P O 1
ATOM 4765 N N . MET B 1 374 ? 85.895 82.773 73.137 1.00 154.75 374 MET P N 1
ATOM 4766 C CA . MET B 1 374 ? 85.581 81.764 72.095 1.00 154.75 374 MET P CA 1
ATOM 4767 C C . MET B 1 374 ? 86.803 81.258 71.313 1.00 154.75 374 MET P C 1
ATOM 4768 O O . MET B 1 374 ? 86.631 80.494 70.361 1.00 154.75 374 MET P O 1
ATOM 4773 N N . LEU B 1 375 ? 88.020 81.533 71.795 1.00 161.21 375 LEU P N 1
ATOM 4774 C CA . LEU B 1 375 ? 89.213 80.804 71.341 1.00 161.21 375 LEU P CA 1
ATOM 4775 C C . LEU B 1 375 ? 88.995 79.283 71.336 1.00 161.21 375 LEU P C 1
ATOM 4776 O O . LEU B 1 375 ? 89.147 78.620 70.312 1.00 161.21 375 LEU P O 1
ATOM 4781 N N . GLU B 1 376 ? 88.617 78.716 72.485 1.00 164.60 376 GLU P N 1
ATOM 4782 C CA . GLU B 1 376 ? 88.394 77.257 72.563 1.00 164.60 376 GLU P CA 1
ATOM 4783 C C . GLU B 1 376 ? 87.182 76.790 71.734 1.00 164.60 376 GLU P C 1
ATOM 4784 O O . GLU B 1 376 ? 87.115 75.634 71.306 1.00 164.60 376 GLU P O 1
ATOM 4790 N N . VAL B 1 377 ? 86.257 77.703 71.438 1.00 164.16 377 VAL P N 1
ATOM 4791 C CA . VAL B 1 377 ? 85.130 77.365 70.560 1.00 164.16 377 VAL P CA 1
ATOM 4792 C C . VAL B 1 377 ? 85.651 77.152 69.161 1.00 164.16 377 VAL P C 1
ATOM 4793 O O . VAL B 1 377 ? 85.419 76.099 68.575 1.00 164.16 377 VAL P O 1
ATOM 4797 N N . MET B 1 378 ? 86.390 78.141 68.645 1.00 159.05 378 MET P N 1
ATOM 4798 C CA . MET B 1 378 ? 87.038 78.010 67.337 1.00 159.05 378 MET P CA 1
ATOM 4799 C C . MET B 1 378 ? 88.051 76.873 67.312 1.00 159.05 378 MET P C 1
ATOM 4800 O O . MET B 1 378 ? 88.182 76.189 66.298 1.00 159.05 378 MET P O 1
ATOM 4805 N N . PHE B 1 379 ? 88.738 76.637 68.427 1.00 164.63 379 PHE P N 1
ATOM 4806 C CA . PHE B 1 379 ? 89.657 75.500 68.519 1.00 164.63 379 PHE P CA 1
ATOM 4807 C C . PHE B 1 379 ? 88.927 74.173 68.288 1.00 164.63 379 PHE P C 1
ATOM 4808 O O . PHE B 1 379 ? 89.356 73.361 67.469 1.00 164.63 379 PHE P O 1
ATOM 4816 N N . GLU B 1 380 ? 87.810 73.943 68.981 1.00 158.51 380 GLU P N 1
ATOM 4817 C CA . GLU B 1 380 ? 87.075 72.684 68.782 1.00 158.51 380 GLU P CA 1
ATOM 4818 C C . GLU B 1 380 ? 86.148 72.680 67.555 1.00 158.51 380 GLU P C 1
ATOM 4819 O O . GLU B 1 380 ? 85.681 71.611 67.147 1.00 158.51 380 GLU P O 1
ATOM 4825 N N . ILE B 1 381 ? 85.892 73.834 66.942 1.00 154.60 381 ILE P N 1
ATOM 4826 C CA . ILE B 1 381 ? 84.829 73.928 65.928 1.00 154.60 381 ILE P CA 1
ATOM 4827 C C . ILE B 1 381 ? 84.962 73.040 64.675 1.00 154.60 381 ILE P C 1
ATOM 4828 O O . ILE B 1 381 ? 83.909 72.676 64.137 1.00 154.60 381 ILE P O 1
ATOM 4833 N N . PRO B 1 382 ? 86.137 72.625 64.161 1.00 154.77 382 PRO P N 1
ATOM 4834 C CA . PRO B 1 382 ? 86.087 71.693 63.015 1.00 154.77 382 PRO P CA 1
ATOM 4835 C C . PRO B 1 382 ? 85.476 70.347 63.403 1.00 154.77 382 PRO P C 1
ATOM 4836 O O . PRO B 1 382 ? 84.757 69.746 62.600 1.00 154.77 382 PRO P O 1
ATOM 4840 N N . SER B 1 383 ? 85.716 69.891 64.632 1.00 152.89 383 SER P N 1
ATOM 4841 C CA . SER B 1 383 ? 85.252 68.573 65.096 1.00 152.89 383 SER P CA 1
ATOM 4842 C C . SER B 1 383 ? 83.926 68.611 65.852 1.00 152.89 383 SER P C 1
ATOM 4843 O O . SER B 1 383 ? 83.308 67.564 66.052 1.00 152.89 383 SER P O 1
ATOM 4846 N N . ARG B 1 384 ? 83.460 69.787 66.264 1.00 163.19 384 ARG P N 1
ATOM 4847 C CA . ARG B 1 384 ? 82.209 69.902 67.034 1.00 163.19 384 ARG P CA 1
ATOM 4848 C C . ARG B 1 384 ? 81.088 70.466 66.166 1.00 163.19 384 ARG P C 1
ATOM 4849 O O . ARG B 1 384 ? 81.213 71.553 65.599 1.00 163.19 384 ARG P O 1
ATOM 4857 N N . ASP B 1 385 ? 79.969 69.754 66.128 1.00 166.30 385 ASP P N 1
ATOM 4858 C CA . ASP B 1 385 ? 78.770 70.214 65.414 1.00 166.30 385 ASP P CA 1
ATOM 4859 C C . ASP B 1 385 ? 77.664 70.636 66.402 1.00 166.30 385 ASP P C 1
ATOM 4860 O O . ASP B 1 385 ? 76.504 70.238 66.287 1.00 166.30 385 ASP P O 1
ATOM 4865 N N . ASP B 1 386 ? 78.030 71.406 67.427 1.00 169.88 386 ASP P N 1
ATOM 4866 C CA . ASP B 1 386 ? 77.030 71.961 68.358 1.00 169.88 386 ASP P CA 1
ATOM 4867 C C . ASP B 1 386 ? 76.026 72.875 67.623 1.00 169.88 386 ASP P C 1
ATOM 4868 O O . ASP B 1 386 ? 76.378 73.582 66.680 1.00 169.88 386 ASP P O 1
ATOM 4873 N N . ILE B 1 387 ? 74.769 72.892 68.075 1.00 176.17 387 ILE P N 1
ATOM 4874 C CA . ILE B 1 387 ? 73.729 73.688 67.388 1.00 176.17 387 ILE P CA 1
ATOM 4875 C C . ILE B 1 387 ? 73.857 75.166 67.773 1.00 176.17 387 ILE P C 1
ATOM 4876 O O . ILE B 1 387 ? 74.156 76.032 66.937 1.00 176.17 387 ILE P O 1
ATOM 4881 N N . THR B 1 388 ? 73.693 75.435 69.071 1.00 180.76 388 THR P N 1
ATOM 4882 C CA . THR B 1 388 ? 73.928 76.763 69.654 1.00 180.76 388 THR P CA 1
ATOM 4883 C C . THR B 1 388 ? 75.164 76.686 70.543 1.00 180.76 388 THR P C 1
ATOM 4884 O O . THR B 1 388 ? 75.279 75.810 71.402 1.00 180.76 388 THR P O 1
ATOM 4888 N N . LYS B 1 389 ? 76.073 77.627 70.347 1.00 181.72 389 LYS P N 1
ATOM 4889 C CA . LYS B 1 389 ? 77.122 77.906 71.320 1.00 181.72 389 LYS P CA 1
ATOM 4890 C C . LYS B 1 389 ? 76.632 79.126 72.080 1.00 181.72 389 LYS P C 1
ATOM 4891 O O . LYS B 1 389 ? 76.630 80.222 71.533 1.00 181.72 389 LYS P O 1
ATOM 4897 N N . CYS B 1 390 ? 76.188 78.954 73.313 1.00 192.80 390 CYS P N 1
ATOM 4898 C CA . CYS B 1 390 ? 75.684 80.114 74.048 1.00 192.80 390 CYS P CA 1
ATOM 4899 C C . CYS B 1 390 ? 76.765 80.563 75.041 1.00 192.80 390 CYS P C 1
ATOM 4900 O O . CYS B 1 390 ? 77.241 79.773 75.855 1.00 192.80 390 CYS P O 1
ATOM 4903 N N . ILE B 1 391 ? 77.159 81.829 74.967 1.00 191.07 391 ILE P N 1
ATOM 4904 C CA . ILE B 1 391 ? 78.121 82.407 75.914 1.00 191.07 391 ILE P CA 1
ATOM 4905 C C . ILE B 1 391 ? 77.336 82.964 77.096 1.00 191.07 391 ILE P C 1
ATOM 4906 O O . ILE B 1 391 ? 76.602 83.949 76.971 1.00 191.07 391 ILE P O 1
ATOM 4911 N N . ILE B 1 392 ? 77.552 82.347 78.253 1.00 213.14 392 ILE P N 1
ATOM 4912 C CA . ILE B 1 392 ? 76.804 82.603 79.493 1.00 213.14 392 ILE P CA 1
ATOM 4913 C C . ILE B 1 392 ? 77.773 83.107 80.561 1.00 213.14 392 ILE P C 1
ATOM 4914 O O . ILE B 1 392 ? 78.967 82.812 80.512 1.00 213.14 392 ILE P O 1
ATOM 4919 N N . THR B 1 393 ? 77.264 83.882 81.527 1.00 224.90 393 THR P N 1
ATOM 4920 C CA . THR B 1 393 ? 78.163 84.624 82.446 1.00 224.90 393 THR P CA 1
ATOM 4921 C C . THR B 1 393 ? 79.112 83.721 83.275 1.00 224.90 393 THR P C 1
ATOM 4922 O O . THR B 1 393 ? 80.258 84.098 83.527 1.00 224.90 393 THR P O 1
ATOM 4926 N N . GLU B 1 394 ? 78.709 82.503 83.649 1.00 235.49 394 GLU P N 1
ATOM 4927 C CA . GLU B 1 394 ? 79.685 81.577 84.263 1.00 235.49 394 GLU P CA 1
ATOM 4928 C C . GLU B 1 394 ? 80.858 81.263 83.316 1.00 235.49 394 GLU P C 1
ATOM 4929 O O . GLU B 1 394 ? 82.016 81.377 83.712 1.00 235.49 394 GLU P O 1
ATOM 4935 N N . LYS B 1 395 ? 80.596 81.004 82.034 1.00 230.08 395 LYS P N 1
ATOM 4936 C CA . LYS B 1 395 ? 81.713 80.848 81.082 1.00 230.08 395 LYS P CA 1
ATOM 4937 C C . LYS B 1 395 ? 82.409 82.181 80.799 1.00 230.08 395 LYS P C 1
ATOM 4938 O O . LYS B 1 395 ? 83.618 82.200 80.611 1.00 230.08 395 LYS P O 1
ATOM 4944 N N . ALA B 1 396 ? 81.698 83.305 80.816 1.00 232.87 396 ALA P N 1
ATOM 4945 C CA . ALA B 1 396 ? 82.335 84.594 80.489 1.00 232.87 396 ALA P CA 1
ATOM 4946 C C . ALA B 1 396 ? 83.279 85.114 81.590 1.00 232.87 396 ALA P C 1
ATOM 4947 O O . ALA B 1 396 ? 84.403 85.532 81.311 1.00 232.87 396 ALA P O 1
ATOM 4949 N N . ALA B 1 397 ? 82.841 85.107 82.845 1.00 245.47 397 ALA P N 1
ATOM 4950 C CA . ALA B 1 397 ? 83.690 85.644 83.918 1.00 245.47 397 ALA P CA 1
ATOM 4951 C C . ALA B 1 397 ? 84.786 84.661 84.363 1.00 245.47 397 ALA P C 1
ATOM 4952 O O . ALA B 1 397 ? 85.788 85.091 84.934 1.00 245.47 397 ALA P O 1
ATOM 4954 N N . ARG B 1 398 ? 84.635 83.358 84.102 1.00 247.37 398 ARG P N 1
ATOM 4955 C CA . ARG B 1 398 ? 85.608 82.363 84.601 1.00 247.37 398 ARG P CA 1
ATOM 4956 C C . ARG B 1 398 ? 86.377 81.692 83.470 1.00 247.37 398 ARG P C 1
ATOM 4957 O O . ARG B 1 398 ? 87.583 81.480 83.594 1.00 247.37 398 ARG P O 1
ATOM 4965 N N . GLY B 1 399 ? 85.704 81.409 82.351 1.00 239.70 399 GLY P N 1
ATOM 4966 C CA . GLY B 1 399 ? 86.344 80.850 81.144 1.00 239.70 399 GLY P CA 1
ATOM 4967 C C . GLY B 1 399 ? 86.937 79.453 81.336 1.00 239.70 399 GLY P C 1
ATOM 4968 O O . GLY B 1 399 ? 87.861 79.059 80.623 1.00 239.70 399 GLY P O 1
ATOM 4969 N N . GLU B 1 400 ? 86.435 78.708 82.317 1.00 241.95 400 GLU P N 1
ATOM 4970 C CA . GLU B 1 400 ? 86.992 77.404 82.707 1.00 241.95 400 GLU P CA 1
ATOM 4971 C C . GLU B 1 400 ? 86.605 76.264 81.752 1.00 241.95 400 GLU P C 1
ATOM 4972 O O . GLU B 1 400 ? 87.295 75.244 81.680 1.00 241.95 400 GLU P O 1
ATOM 4978 N N . GLU B 1 401 ? 85.522 76.448 81.008 1.00 232.55 401 GLU P N 1
ATOM 4979 C CA . GLU B 1 401 ? 85.065 75.525 79.973 1.00 232.55 401 GLU P CA 1
ATOM 4980 C C . GLU B 1 401 ? 84.635 76.380 78.779 1.00 232.55 401 GLU P C 1
ATOM 4981 O O . GLU B 1 401 ? 84.482 77.600 78.886 1.00 232.55 401 GLU P O 1
ATOM 4987 N N . GLU B 1 402 ? 84.369 75.731 77.657 1.00 212.23 402 GLU P N 1
ATOM 4988 C CA . GLU B 1 402 ? 83.712 76.435 76.559 1.00 212.23 402 GLU P CA 1
ATOM 4989 C C . GLU B 1 402 ? 82.384 77.083 76.999 1.00 212.23 402 GLU P C 1
ATOM 4990 O O . GLU B 1 402 ? 81.682 76.580 77.885 1.00 212.23 402 GLU P O 1
ATOM 4996 N N . PRO B 1 403 ? 81.971 78.153 76.327 1.00 206.80 403 PRO P N 1
ATOM 4997 C CA . PRO B 1 403 ? 80.555 78.523 76.251 1.00 206.80 403 PRO P CA 1
ATOM 4998 C C . PRO B 1 403 ? 79.656 77.309 75.990 1.00 206.80 403 PRO P C 1
ATOM 4999 O O . PRO B 1 403 ? 80.037 76.329 75.339 1.00 206.80 403 PRO P O 1
ATOM 5003 N N . GLN B 1 404 ? 78.440 77.359 76.514 1.00 200.97 404 GLN P N 1
ATOM 5004 C CA . GLN B 1 404 ? 77.647 76.137 76.617 1.00 200.97 404 GLN P CA 1
ATOM 5005 C C . GLN B 1 404 ? 77.299 75.562 75.233 1.00 200.97 404 GLN P C 1
ATOM 5006 O O . GLN B 1 404 ? 76.867 76.266 74.317 1.00 200.97 404 GLN P O 1
ATOM 5012 N N . LEU B 1 405 ? 77.550 74.266 75.063 1.00 185.36 405 LEU P N 1
ATOM 5013 C CA . LEU B 1 405 ? 77.002 73.568 73.895 1.00 185.36 405 LEU P CA 1
ATOM 5014 C C . LEU B 1 405 ? 75.513 73.333 74.120 1.00 185.36 405 LEU P C 1
ATOM 5015 O O . LEU B 1 405 ? 75.119 72.800 75.155 1.00 185.36 405 LEU P O 1
ATOM 5020 N N . GLN B 1 406 ? 74.699 73.656 73.125 1.00 188.79 406 GLN P N 1
ATOM 5021 C CA . GLN B 1 406 ? 73.332 73.131 73.075 1.00 188.79 406 GLN P CA 1
ATOM 5022 C C . GLN B 1 406 ? 73.353 72.012 72.017 1.00 188.79 406 GLN P C 1
ATOM 5023 O O . GLN B 1 406 ? 73.764 72.235 70.868 1.00 188.79 406 GLN P O 1
ATOM 5029 N N . LEU B 1 407 ? 72.969 70.797 72.439 1.00 182.79 407 LEU P N 1
ATOM 5030 C CA . LEU B 1 407 ? 72.873 69.622 71.530 1.00 182.79 407 LEU P CA 1
ATOM 5031 C C . LEU B 1 407 ? 71.483 69.535 70.878 1.00 182.79 407 LEU P C 1
ATOM 5032 O O . LEU B 1 407 ? 71.325 68.725 69.950 1.00 182.79 407 LEU P O 1
ATOM 5037 N N . GLU C 1 60 ? 108.047 155.383 44.543 1.00 135.06 60 GLU Q N 1
ATOM 5038 C CA . GLU C 1 60 ? 108.481 153.944 44.680 1.00 135.06 60 GLU Q CA 1
ATOM 5039 C C . GLU C 1 60 ? 107.591 153.281 45.743 1.00 135.06 60 GLU Q C 1
ATOM 5040 O O . GLU C 1 60 ? 106.377 153.293 45.592 1.00 135.06 60 GLU Q O 1
ATOM 5046 N N . VAL C 1 61 ? 108.156 152.762 46.836 1.00 139.86 61 VAL Q N 1
ATOM 5047 C CA . VAL C 1 61 ? 107.334 152.380 48.000 1.00 139.86 61 VAL Q CA 1
ATOM 5048 C C . VAL C 1 61 ? 106.659 153.615 48.635 1.00 139.86 61 VAL Q C 1
ATOM 5049 O O . VAL C 1 61 ? 107.184 154.736 48.540 1.00 139.86 61 VAL Q O 1
ATOM 5053 N N . PRO C 1 62 ? 105.481 153.467 49.267 1.00 132.95 62 PRO Q N 1
ATOM 5054 C CA . PRO C 1 62 ? 104.788 154.610 49.894 1.00 132.95 62 PRO Q CA 1
ATOM 5055 C C . PRO C 1 62 ? 105.565 155.167 51.099 1.00 132.95 62 PRO Q C 1
ATOM 5056 O O . PRO C 1 62 ? 106.585 154.631 51.511 1.00 132.95 62 PRO Q O 1
ATOM 5060 N N . LYS C 1 63 ? 105.086 156.268 51.693 1.00 129.30 63 LYS Q N 1
ATOM 5061 C CA . LYS C 1 63 ? 105.809 156.808 52.869 1.00 129.30 63 LYS Q CA 1
ATOM 5062 C C . LYS C 1 63 ? 105.417 156.029 54.134 1.00 129.30 63 LYS Q C 1
ATOM 5063 O O . LYS C 1 63 ? 104.331 155.453 54.200 1.00 129.30 63 LYS Q O 1
ATOM 5069 N N . PRO C 1 64 ? 106.273 156.057 55.175 1.00 132.48 64 PRO Q N 1
ATOM 5070 C CA . PRO C 1 64 ? 105.984 155.373 56.448 1.00 132.48 64 PRO Q CA 1
ATOM 5071 C C . PRO C 1 64 ? 104.643 155.763 57.049 1.00 132.48 64 PRO Q C 1
ATOM 5072 O O . PRO C 1 64 ? 103.931 154.917 57.587 1.00 132.48 64 PRO Q O 1
ATOM 5076 N N . GLN C 1 65 ? 104.278 157.037 56.931 1.00 132.84 65 GLN Q N 1
ATOM 5077 C CA . GLN C 1 65 ? 102.992 157.506 57.444 1.00 132.84 65 GLN Q CA 1
ATOM 5078 C C . GLN C 1 65 ? 101.808 156.753 56.817 1.00 132.84 65 GLN Q C 1
ATOM 5079 O O . GLN C 1 65 ? 100.987 156.163 57.518 1.00 132.84 65 GLN Q O 1
ATOM 5085 N N . GLU C 1 66 ? 101.715 156.748 55.484 1.00 135.75 66 GLU Q N 1
ATOM 5086 C CA . GLU C 1 66 ? 100.581 156.053 54.847 1.00 135.75 66 GLU Q CA 1
ATOM 5087 C C . GLU C 1 66 ? 100.695 154.525 54.960 1.00 135.75 66 GLU Q C 1
ATOM 5088 O O . GLU C 1 66 ? 99.676 153.849 55.095 1.00 135.75 66 GLU Q O 1
ATOM 5094 N N . ILE C 1 67 ? 101.911 153.969 54.979 1.00 133.58 67 ILE Q N 1
ATOM 5095 C CA . ILE C 1 67 ? 102.072 152.525 55.254 1.00 133.58 67 ILE Q CA 1
ATOM 5096 C C . ILE C 1 67 ? 101.489 152.178 56.628 1.00 133.58 67 ILE Q C 1
ATOM 5097 O O . ILE C 1 67 ? 100.720 151.225 56.772 1.00 133.58 67 ILE Q O 1
ATOM 5102 N N . ARG C 1 68 ? 101.794 152.993 57.641 1.00 132.28 68 ARG Q N 1
ATOM 5103 C CA . ARG C 1 68 ? 101.162 152.825 58.954 1.00 132.28 68 ARG Q CA 1
ATOM 5104 C C . ARG C 1 68 ? 99.639 152.977 58.863 1.00 132.28 68 ARG Q C 1
ATOM 5105 O O . ARG C 1 68 ? 98.911 152.165 59.431 1.00 132.28 68 ARG Q O 1
ATOM 5113 N N . HIS C 1 69 ? 99.136 153.976 58.129 1.00 130.46 69 HIS Q N 1
ATOM 5114 C CA . HIS C 1 69 ? 97.672 154.126 58.005 1.00 130.46 69 HIS Q CA 1
ATOM 5115 C C . HIS C 1 69 ? 97.004 152.897 57.377 1.00 130.46 69 HIS Q C 1
ATOM 5116 O O . HIS C 1 69 ? 95.920 152.504 57.811 1.00 130.46 69 HIS Q O 1
ATOM 5123 N N . ILE C 1 70 ? 97.639 152.257 56.388 1.00 128.51 70 ILE Q N 1
ATOM 5124 C CA . ILE C 1 70 ? 97.059 151.033 55.808 1.00 128.51 70 ILE Q CA 1
ATOM 5125 C C . ILE C 1 70 ? 97.208 149.855 56.790 1.00 128.51 70 ILE Q C 1
ATOM 5126 O O . ILE C 1 70 ? 96.262 149.089 56.987 1.00 128.51 70 ILE Q O 1
ATOM 5131 N N . LEU C 1 71 ? 98.356 149.746 57.481 1.00 125.50 71 LEU Q N 1
ATOM 5132 C CA . LEU C 1 71 ? 98.522 148.725 58.545 1.00 125.50 71 LEU Q CA 1
ATOM 5133 C C . LEU C 1 71 ? 97.457 148.833 59.649 1.00 125.50 71 LEU Q C 1
ATOM 5134 O O . LEU C 1 71 ? 97.096 147.837 60.284 1.00 125.50 71 LEU Q O 1
ATOM 5139 N N . SER C 1 72 ? 96.965 150.048 59.880 1.00 122.15 72 SER Q N 1
ATOM 5140 C CA . SER C 1 72 ? 95.977 150.347 60.931 1.00 122.15 72 SER Q CA 1
ATOM 5141 C C . SER C 1 72 ? 94.585 149.767 60.660 1.00 122.15 72 SER Q C 1
ATOM 5142 O O . SER C 1 72 ? 93.754 149.765 61.560 1.00 122.15 72 SER Q O 1
ATOM 5145 N N . ASP C 1 73 ? 94.278 149.290 59.459 1.00 117.05 73 ASP Q N 1
ATOM 5146 C CA . ASP C 1 73 ? 92.970 148.624 59.280 1.00 117.05 73 ASP Q CA 1
ATOM 5147 C C . ASP C 1 73 ? 92.985 147.174 59.809 1.00 117.05 73 ASP Q C 1
ATOM 5148 O O . ASP C 1 73 ? 91.991 146.670 60.343 1.00 117.05 73 ASP Q O 1
ATOM 5153 N N . TYR C 1 74 ? 94.110 146.488 59.619 1.00 120.32 74 TYR Q N 1
ATOM 5154 C CA . TYR C 1 74 ? 94.217 145.088 60.046 1.00 120.32 74 TYR Q CA 1
ATOM 5155 C C . TYR C 1 74 ? 94.606 145.002 61.516 1.00 120.32 74 TYR Q C 1
ATOM 5156 O O . TYR C 1 74 ? 93.912 144.379 62.323 1.00 120.32 74 TYR Q O 1
ATOM 5165 N N . VAL C 1 75 ? 95.730 145.617 61.868 1.00 125.23 75 VAL Q N 1
ATOM 5166 C CA . VAL C 1 75 ? 96.236 145.548 63.240 1.00 125.23 75 VAL Q CA 1
ATOM 5167 C C . VAL C 1 75 ? 95.712 146.769 63.964 1.00 125.23 75 VAL Q C 1
ATOM 5168 O O . VAL C 1 75 ? 95.962 147.903 63.553 1.00 125.23 75 VAL Q O 1
ATOM 5172 N N . ILE C 1 76 ? 95.036 146.539 65.072 1.00 131.64 76 ILE Q N 1
ATOM 5173 C CA . ILE C 1 76 ? 94.545 147.644 65.889 1.00 131.64 76 ILE Q CA 1
ATOM 5174 C C . ILE C 1 76 ? 95.660 148.105 66.837 1.00 131.64 76 ILE Q C 1
ATOM 5175 O O . ILE C 1 76 ? 96.149 147.341 67.675 1.00 131.64 76 ILE Q O 1
ATOM 5180 N N . GLY C 1 77 ? 96.053 149.373 66.715 1.00 148.20 77 GLY Q N 1
ATOM 5181 C CA . GLY C 1 77 ? 97.067 149.922 67.631 1.00 148.20 77 GLY Q CA 1
ATOM 5182 C C . GLY C 1 77 ? 98.459 149.347 67.359 1.00 148.20 77 GLY Q C 1
ATOM 5183 O O . GLY C 1 77 ? 98.858 149.125 66.216 1.00 148.20 77 GLY Q O 1
ATOM 5184 N N . GLN C 1 78 ? 99.199 149.092 68.440 1.00 156.18 78 GLN Q N 1
ATOM 5185 C CA . GLN C 1 78 ? 100.627 148.693 68.392 1.00 156.18 78 GLN Q CA 1
ATOM 5186 C C . GLN C 1 78 ? 101.516 149.780 67.735 1.00 156.18 78 GLN Q C 1
ATOM 5187 O O . GLN C 1 78 ? 102.516 149.503 67.071 1.00 156.18 78 GLN Q O 1
ATOM 5193 N N . GLU C 1 79 ? 101.127 151.044 67.883 1.00 144.33 79 GLU Q N 1
ATOM 5194 C CA . GLU C 1 79 ? 101.531 152.051 66.883 1.00 144.33 79 GLU Q CA 1
ATOM 5195 C C . GLU C 1 79 ? 103.001 152.489 66.947 1.00 144.33 79 GLU Q C 1
ATOM 5196 O O . GLU C 1 79 ? 103.575 152.831 65.919 1.00 144.33 79 GLU Q O 1
ATOM 5202 N N . ARG C 1 80 ? 103.654 152.461 68.105 1.00 154.79 80 ARG Q N 1
ATOM 5203 C CA . ARG C 1 80 ? 105.076 152.885 68.136 1.00 154.79 80 ARG Q CA 1
ATOM 5204 C C . ARG C 1 80 ? 105.948 151.923 67.341 1.00 154.79 80 ARG Q C 1
ATOM 5205 O O . ARG C 1 80 ? 106.805 152.332 66.551 1.00 154.79 80 ARG Q O 1
ATOM 5213 N N . ALA C 1 81 ? 105.670 150.634 67.493 1.00 147.33 81 ALA Q N 1
ATOM 5214 C CA . ALA C 1 81 ? 106.322 149.637 66.649 1.00 147.33 81 ALA Q CA 1
ATOM 5215 C C . ALA C 1 81 ? 105.928 149.804 65.179 1.00 147.33 81 ALA Q C 1
ATOM 5216 O O . ALA C 1 81 ? 106.791 149.741 64.305 1.00 147.33 81 ALA Q O 1
ATOM 5218 N N . LYS C 1 82 ? 104.652 150.084 64.891 1.00 135.48 82 LYS Q N 1
ATOM 5219 C CA . LYS C 1 82 ? 104.264 150.400 63.504 1.00 135.48 82 LYS Q CA 1
ATOM 5220 C C . LYS C 1 82 ? 105.019 151.603 62.929 1.00 135.48 82 LYS Q C 1
ATOM 5221 O O . LYS C 1 82 ? 105.417 151.568 61.768 1.00 135.48 82 LYS Q O 1
ATOM 5227 N N . LYS C 1 83 ? 105.253 152.665 63.703 1.00 136.64 83 LYS Q N 1
ATOM 5228 C CA . LYS C 1 83 ? 106.111 153.739 63.166 1.00 136.64 83 LYS Q CA 1
ATOM 5229 C C . LYS C 1 83 ? 107.521 153.231 62.880 1.00 136.64 83 LYS Q C 1
ATOM 5230 O O . LYS C 1 83 ? 108.067 153.495 61.809 1.00 136.64 83 LYS Q O 1
ATOM 5236 N N . ALA C 1 84 ? 108.105 152.491 63.830 1.00 143.04 84 ALA Q N 1
ATOM 5237 C CA . ALA C 1 84 ? 109.486 152.009 63.688 1.00 143.04 84 ALA Q CA 1
ATOM 5238 C C . ALA C 1 84 ? 109.649 151.056 62.489 1.00 143.04 84 ALA Q C 1
ATOM 5239 O O . ALA C 1 84 ? 110.574 151.218 61.691 1.00 143.04 84 ALA Q O 1
ATOM 5241 N N . LEU C 1 85 ? 108.743 150.084 62.317 1.00 143.74 85 LEU Q N 1
ATOM 5242 C CA . LEU C 1 85 ? 108.842 149.227 61.122 1.00 143.74 85 LEU Q CA 1
ATOM 5243 C C . LEU C 1 85 ? 108.546 150.009 59.836 1.00 143.74 85 LEU Q C 1
ATOM 5244 O O . LEU C 1 85 ? 109.212 149.781 58.829 1.00 143.74 85 LEU Q O 1
ATOM 5249 N N . ALA C 1 86 ? 107.605 150.959 59.847 1.00 145.56 86 ALA Q N 1
ATOM 5250 C CA . ALA C 1 86 ? 107.296 151.692 58.609 1.00 145.56 86 ALA Q CA 1
ATOM 5251 C C . ALA C 1 86 ? 108.476 152.552 58.119 1.00 145.56 86 ALA Q C 1
ATOM 5252 O O . ALA C 1 86 ? 108.752 152.615 56.918 1.00 145.56 86 ALA Q O 1
ATOM 5254 N N . VAL C 1 87 ? 109.191 153.213 59.036 1.00 148.82 87 VAL Q N 1
ATOM 5255 C CA . VAL C 1 87 ? 110.394 153.963 58.619 1.00 148.82 87 VAL Q CA 1
ATOM 5256 C C . VAL C 1 87 ? 111.534 153.007 58.249 1.00 148.82 87 VAL Q C 1
ATOM 5257 O O . VAL C 1 87 ? 112.272 153.258 57.299 1.00 148.82 87 VAL Q O 1
ATOM 5261 N N . ALA C 1 88 ? 111.651 151.879 58.948 1.00 158.40 88 ALA Q N 1
ATOM 5262 C CA . ALA C 1 88 ? 112.691 150.900 58.628 1.00 158.40 88 ALA Q CA 1
ATOM 5263 C C . ALA C 1 88 ? 112.513 150.314 57.221 1.00 158.40 88 ALA Q C 1
ATOM 5264 O O . ALA C 1 88 ? 113.438 150.341 56.411 1.00 158.40 88 ALA Q O 1
ATOM 5266 N N . VAL C 1 89 ? 111.315 149.811 56.899 1.00 161.13 89 VAL Q N 1
ATOM 5267 C CA . VAL C 1 89 ? 111.083 149.245 55.553 1.00 161.13 89 VAL Q CA 1
ATOM 5268 C C . VAL C 1 89 ? 111.172 150.323 54.488 1.00 161.13 89 VAL Q C 1
ATOM 5269 O O . VAL C 1 89 ? 111.695 150.075 53.401 1.00 161.13 89 VAL Q O 1
ATOM 5273 N N . TYR C 1 90 ? 110.695 151.535 54.790 1.00 149.03 90 TYR Q N 1
ATOM 5274 C CA . TYR C 1 90 ? 110.829 152.628 53.832 1.00 149.03 90 TYR Q CA 1
ATOM 5275 C C . TYR C 1 90 ? 112.295 152.917 53.539 1.00 149.03 90 TYR Q C 1
ATOM 5276 O O . TYR C 1 90 ? 112.689 152.916 52.380 1.00 149.03 90 TYR Q O 1
ATOM 5285 N N . ASN C 1 91 ? 113.124 153.084 54.579 1.00 160.33 91 ASN Q N 1
ATOM 5286 C CA . ASN C 1 91 ? 114.562 153.296 54.370 1.00 160.33 91 ASN Q CA 1
ATOM 5287 C C . ASN C 1 91 ? 115.199 152.096 53.675 1.00 160.33 91 ASN Q C 1
ATOM 5288 O O . ASN C 1 91 ? 116.034 152.265 52.790 1.00 160.33 91 ASN Q O 1
ATOM 5293 N N . HIS C 1 92 ? 114.805 150.882 54.057 1.00 182.59 92 HIS Q N 1
ATOM 5294 C CA . HIS C 1 92 ? 115.366 149.675 53.447 1.00 182.59 92 HIS Q CA 1
ATOM 5295 C C . HIS C 1 92 ? 115.080 149.622 51.942 1.00 182.59 92 HIS Q C 1
ATOM 5296 O O . HIS C 1 92 ? 115.987 149.440 51.126 1.00 182.59 92 HIS Q O 1
ATOM 5303 N N . TYR C 1 93 ? 113.828 149.848 51.556 1.00 173.70 93 TYR Q N 1
ATOM 5304 C CA . TYR C 1 93 ? 113.498 149.890 50.129 1.00 173.70 93 TYR Q CA 1
ATOM 5305 C C . TYR C 1 93 ? 113.879 151.198 49.452 1.00 173.70 93 TYR Q C 1
ATOM 5306 O O . TYR C 1 93 ? 114.040 151.194 48.234 1.00 173.70 93 TYR Q O 1
ATOM 5315 N N . LYS C 1 94 ? 114.083 152.293 50.191 1.00 160.41 94 LYS Q N 1
ATOM 5316 C CA . LYS C 1 94 ? 114.718 153.465 49.578 1.00 160.41 94 LYS Q CA 1
ATOM 5317 C C . LYS C 1 94 ? 116.158 153.112 49.217 1.00 160.41 94 LYS Q C 1
ATOM 5318 O O . LYS C 1 94 ? 116.582 153.329 48.082 1.00 160.41 94 LYS Q O 1
ATOM 5324 N N . ARG C 1 95 ? 116.878 152.544 50.189 1.00 180.13 95 ARG Q N 1
ATOM 5325 C CA . ARG C 1 95 ? 118.266 152.066 49.962 1.00 180.13 95 ARG Q CA 1
ATOM 5326 C C . ARG C 1 95 ? 118.282 151.149 48.734 1.00 180.13 95 ARG Q C 1
ATOM 5327 O O . ARG C 1 95 ? 119.029 151.455 47.785 1.00 180.13 95 ARG Q O 1
ATOM 5335 N N . ILE C 1 96 ? 117.476 150.081 48.744 1.00 181.93 96 ILE Q N 1
ATOM 5336 C CA . ILE C 1 96 ? 117.490 149.136 47.614 1.00 181.93 96 ILE Q CA 1
ATOM 5337 C C . ILE C 1 96 ? 117.114 149.833 46.290 1.00 181.93 96 ILE Q C 1
ATOM 5338 O O . ILE C 1 96 ? 117.848 149.745 45.303 1.00 181.93 96 ILE Q O 1
ATOM 5343 N N . ASN C 1 97 ? 115.953 150.503 46.228 1.00 174.65 97 ASN Q N 1
ATOM 5344 C CA . ASN C 1 97 ? 115.449 150.972 44.915 1.00 174.65 97 ASN Q CA 1
ATOM 5345 C C . ASN C 1 97 ? 116.200 152.187 44.358 1.00 174.65 97 ASN Q C 1
ATOM 5346 O O . ASN C 1 97 ? 116.251 152.354 43.141 1.00 174.65 97 ASN Q O 1
ATOM 5351 N N . SER C 1 98 ? 116.781 153.043 45.203 1.00 167.61 98 SER Q N 1
ATOM 5352 C CA . SER C 1 98 ? 117.501 154.227 44.685 1.00 167.61 98 SER Q CA 1
ATOM 5353 C C . SER C 1 98 ? 118.989 153.956 44.404 1.00 167.61 98 SER Q C 1
ATOM 5354 O O . SER C 1 98 ? 119.760 154.915 44.232 1.00 167.61 98 SER Q O 1
ATOM 5357 N N . ASN C 1 99 ? 119.357 152.643 44.332 1.00 176.29 99 ASN Q N 1
ATOM 5358 C CA . ASN C 1 99 ? 120.767 152.173 44.265 1.00 176.29 99 ASN Q CA 1
ATOM 5359 C C . ASN C 1 99 ? 121.507 152.449 45.555 1.00 176.29 99 ASN Q C 1
ATOM 5360 O O . ASN C 1 99 ? 121.920 153.597 45.760 1.00 176.29 99 ASN Q O 1
ATOM 5365 N N . GLU C 1 100 ? 121.522 151.476 46.480 1.00 187.32 100 GLU Q N 1
ATOM 5366 C CA . GLU C 1 100 ? 122.096 151.664 47.810 1.00 187.32 100 GLU Q CA 1
ATOM 5367 C C . GLU C 1 100 ? 123.381 152.486 47.767 1.00 187.32 100 GLU Q C 1
ATOM 5368 O O . GLU C 1 100 ? 124.476 152.022 47.433 1.00 187.32 100 GLU Q O 1
ATOM 5374 N N . THR C 1 101 ? 123.170 153.745 48.130 1.00 170.68 101 THR Q N 1
ATOM 5375 C CA . THR C 1 101 ? 124.194 154.798 48.303 1.00 170.68 101 THR Q CA 1
ATOM 5376 C C . THR C 1 101 ? 124.967 155.224 47.050 1.00 170.68 101 THR Q C 1
ATOM 5377 O O . THR C 1 101 ? 125.794 154.466 46.546 1.00 170.68 101 THR Q O 1
ATOM 5381 N N . LYS C 1 102 ? 124.630 156.374 46.482 1.00 148.51 102 LYS Q N 1
ATOM 5382 C CA . LYS C 1 102 ? 125.409 156.925 45.349 1.00 148.51 102 LYS Q CA 1
ATOM 5383 C C . LYS C 1 102 ? 126.801 157.424 45.785 1.00 148.51 102 LYS Q C 1
ATOM 5384 O O . LYS C 1 102 ? 127.782 157.269 45.053 1.00 148.51 102 LYS Q O 1
ATOM 5390 N N . GLU C 1 103 ? 126.892 158.047 46.959 1.00 149.92 103 GLU Q N 1
ATOM 5391 C CA . GLU C 1 103 ? 128.151 158.659 47.442 1.00 149.92 103 GLU Q CA 1
ATOM 5392 C C . GLU C 1 103 ? 129.135 157.567 47.867 1.00 149.92 103 GLU Q C 1
ATOM 5393 O O . GLU C 1 103 ? 128.856 156.799 48.785 1.00 149.92 103 GLU Q O 1
ATOM 5399 N N . ASP C 1 104 ? 130.262 157.451 47.155 1.00 155.65 104 ASP Q N 1
ATOM 5400 C CA . ASP C 1 104 ? 131.318 156.453 47.433 1.00 155.65 104 ASP Q CA 1
ATOM 5401 C C . ASP C 1 104 ? 130.853 154.966 47.390 1.00 155.65 104 ASP Q C 1
ATOM 5402 O O . ASP C 1 104 ? 131.640 154.063 47.672 1.00 155.65 104 ASP Q O 1
ATOM 5407 N N . GLU C 1 105 ? 129.585 154.697 47.043 1.00 173.21 105 GLU Q N 1
ATOM 5408 C CA . GLU C 1 105 ? 128.885 153.381 47.241 1.00 173.21 105 GLU Q CA 1
ATOM 5409 C C . GLU C 1 105 ? 129.032 152.848 48.691 1.00 173.21 105 GLU Q C 1
ATOM 5410 O O . GLU C 1 105 ? 128.988 151.642 48.929 1.00 173.21 105 GLU Q O 1
ATOM 5416 N N . VAL C 1 106 ? 129.202 153.740 49.683 1.00 168.80 106 VAL Q N 1
ATOM 5417 C CA . VAL C 1 106 ? 129.424 153.287 51.081 1.00 168.80 106 VAL Q CA 1
ATOM 5418 C C . VAL C 1 106 ? 128.129 152.737 51.704 1.00 168.80 106 VAL Q C 1
ATOM 5419 O O . VAL C 1 106 ? 127.016 153.099 51.324 1.00 168.80 106 VAL Q O 1
ATOM 5423 N N . GLU C 1 107 ? 128.276 151.832 52.669 1.00 163.89 107 GLU Q N 1
ATOM 5424 C CA . GLU C 1 107 ? 127.116 151.201 53.326 1.00 163.89 107 GLU Q CA 1
ATOM 5425 C C . GLU C 1 107 ? 126.166 152.208 53.993 1.00 163.89 107 GLU Q C 1
ATOM 5426 O O . GLU C 1 107 ? 126.584 153.259 54.479 1.00 163.89 107 GLU Q O 1
ATOM 5432 N N . LEU C 1 108 ? 124.887 151.808 54.088 1.00 166.92 108 LEU Q N 1
ATOM 5433 C CA . LEU C 1 108 ? 123.952 152.375 55.075 1.00 166.92 108 LEU Q CA 1
ATOM 5434 C C . LEU C 1 108 ? 123.412 151.249 55.959 1.00 166.92 108 LEU Q C 1
ATOM 5435 O O . LEU C 1 108 ? 123.417 150.079 55.572 1.00 166.92 108 LEU Q O 1
ATOM 5440 N N . SER C 1 109 ? 122.874 151.624 57.120 1.00 198.93 109 SER Q N 1
ATOM 5441 C CA . SER C 1 109 ? 122.160 150.669 57.988 1.00 198.93 109 SER Q CA 1
ATOM 5442 C C . SER C 1 109 ? 121.086 149.844 57.268 1.00 198.93 109 SER Q C 1
ATOM 5443 O O . SER C 1 109 ? 120.411 150.290 56.334 1.00 198.93 109 SER Q O 1
ATOM 5446 N N . LYS C 1 110 ? 120.901 148.633 57.791 1.00 223.05 110 LYS Q N 1
ATOM 5447 C CA . LYS C 1 110 ? 119.869 147.703 57.309 1.00 223.05 110 LYS Q CA 1
ATOM 5448 C C . LYS C 1 110 ? 118.580 147.742 58.137 1.00 223.05 110 LYS Q C 1
ATOM 5449 O O . LYS C 1 110 ? 117.667 146.975 57.853 1.00 223.05 110 LYS Q O 1
ATOM 5455 N N . SER C 1 111 ? 118.511 148.626 59.142 1.00 224.37 111 SER Q N 1
ATOM 5456 C CA . SER C 1 111 ? 117.306 148.899 59.971 1.00 224.37 111 SER Q CA 1
ATOM 5457 C C . SER C 1 111 ? 116.641 147.663 60.613 1.00 224.37 111 SER Q C 1
ATOM 5458 O O . SER C 1 111 ? 115.414 147.607 60.724 1.00 224.37 111 SER Q O 1
ATOM 5461 N N . ASN C 1 112 ? 117.416 146.659 61.030 1.00 240.52 112 ASN Q N 1
ATOM 5462 C CA . ASN C 1 112 ? 116.793 145.432 61.564 1.00 240.52 112 ASN Q CA 1
ATOM 5463 C C . ASN C 1 112 ? 116.181 145.691 62.947 1.00 240.52 112 ASN Q C 1
ATOM 5464 O O . ASN C 1 112 ? 116.798 146.350 63.785 1.00 240.52 112 ASN Q O 1
ATOM 5469 N N . ILE C 1 113 ? 114.977 145.159 63.189 1.00 231.24 113 ILE Q N 1
ATOM 5470 C CA . ILE C 1 113 ? 114.165 145.590 64.343 1.00 231.24 113 ILE Q CA 1
ATOM 5471 C C . ILE C 1 113 ? 113.932 144.467 65.351 1.00 231.24 113 ILE Q C 1
ATOM 5472 O O . ILE C 1 113 ? 113.499 143.376 64.984 1.00 231.24 113 ILE Q O 1
ATOM 5477 N N . CYS C 1 114 ? 114.119 144.770 66.631 1.00 233.83 114 CYS Q N 1
ATOM 5478 C CA . CYS C 1 114 ? 113.773 143.829 67.706 1.00 233.83 114 CYS Q CA 1
ATOM 5479 C C . CYS C 1 114 ? 112.523 144.312 68.463 1.00 233.83 114 CYS Q C 1
ATOM 5480 O O . CYS C 1 114 ? 112.422 145.469 68.882 1.00 233.83 114 CYS Q O 1
ATOM 5483 N N . LEU C 1 115 ? 111.546 143.417 68.588 1.00 228.45 115 LEU Q N 1
ATOM 5484 C CA . LEU C 1 115 ? 110.197 143.765 69.051 1.00 228.45 115 LEU Q CA 1
ATOM 5485 C C . LEU C 1 115 ? 109.933 143.223 70.455 1.00 228.45 115 LEU Q C 1
ATOM 5486 O O . LEU C 1 115 ? 110.071 142.023 70.705 1.00 228.45 115 LEU Q O 1
ATOM 5491 N N . ILE C 1 116 ? 109.475 144.100 71.350 1.00 214.26 116 ILE Q N 1
ATOM 5492 C CA . ILE C 1 116 ? 108.993 143.688 72.689 1.00 214.26 116 ILE Q CA 1
ATOM 5493 C C . ILE C 1 116 ? 107.472 143.895 72.819 1.00 214.26 116 ILE Q C 1
ATOM 5494 O O . ILE C 1 116 ? 106.953 145.008 72.695 1.00 214.26 116 ILE Q O 1
ATOM 5499 N N . GLY C 1 117 ? 106.761 142.818 73.149 1.00 193.13 117 GLY Q N 1
ATOM 5500 C CA . GLY C 1 117 ? 105.306 142.880 73.329 1.00 193.13 117 GLY Q CA 1
ATOM 5501 C C . GLY C 1 117 ? 104.781 141.673 74.106 1.00 193.13 117 GLY Q C 1
ATOM 5502 O O . GLY C 1 117 ? 105.540 140.791 74.509 1.00 193.13 117 GLY Q O 1
ATOM 5503 N N . PRO C 1 118 ? 103.464 141.607 74.323 1.00 156.88 118 PRO Q N 1
ATOM 5504 C CA . PRO C 1 118 ? 102.877 140.467 75.032 1.00 156.88 118 PRO Q CA 1
ATOM 5505 C C . PRO C 1 118 ? 102.551 139.320 74.063 1.00 156.88 118 PRO Q C 1
ATOM 5506 O O . PRO C 1 118 ? 102.776 139.392 72.851 1.00 156.88 118 PRO Q O 1
ATOM 5510 N N . THR C 1 119 ? 101.966 138.262 74.608 1.00 136.71 119 THR Q N 1
ATOM 5511 C CA . THR C 1 119 ? 101.329 137.225 73.780 1.00 136.71 119 THR Q CA 1
ATOM 5512 C C . THR C 1 119 ? 100.046 137.740 73.096 1.00 136.71 119 THR Q C 1
ATOM 5513 O O . THR C 1 119 ? 99.490 138.771 73.473 1.00 136.71 119 THR Q O 1
ATOM 5517 N N . GLY C 1 120 ? 99.569 136.994 72.084 1.00 132.13 120 GLY Q N 1
ATOM 5518 C CA . GLY C 1 120 ? 98.265 137.272 71.440 1.00 132.13 120 GLY Q CA 1
ATOM 5519 C C . GLY C 1 120 ? 98.147 138.633 70.755 1.00 132.13 120 GLY Q C 1
ATOM 5520 O O . GLY C 1 120 ? 97.053 139.083 70.426 1.00 132.13 120 GLY Q O 1
ATOM 5521 N N . SER C 1 121 ? 99.274 139.314 70.599 1.00 125.44 121 SER Q N 1
ATOM 5522 C CA . SER C 1 121 ? 99.333 140.758 70.354 1.00 125.44 121 SER Q CA 1
ATOM 5523 C C . SER C 1 121 ? 99.340 141.136 68.873 1.00 125.44 121 SER Q C 1
ATOM 5524 O O . SER C 1 121 ? 99.750 142.245 68.516 1.00 125.44 121 SER Q O 1
ATOM 5527 N N . GLY C 1 122 ? 98.911 140.224 68.004 1.00 118.38 122 GLY Q N 1
ATOM 5528 C CA . GLY C 1 122 ? 98.859 140.521 66.570 1.00 118.38 122 GLY Q CA 1
ATOM 5529 C C . GLY C 1 122 ? 100.214 140.612 65.879 1.00 118.38 122 GLY Q C 1
ATOM 5530 O O . GLY C 1 122 ? 100.238 140.834 64.678 1.00 118.38 122 GLY Q O 1
ATOM 5531 N N . LYS C 1 123 ? 101.305 140.299 66.588 1.00 122.54 123 LYS Q N 1
ATOM 5532 C CA . LYS C 1 123 ? 102.665 140.268 66.043 1.00 122.54 123 LYS Q CA 1
ATOM 5533 C C . LYS C 1 123 ? 102.759 139.612 64.661 1.00 122.54 123 LYS Q C 1
ATOM 5534 O O . LYS C 1 123 ? 103.401 140.138 63.747 1.00 122.54 123 LYS Q O 1
ATOM 5540 N N . THR C 1 124 ? 102.123 138.463 64.512 1.00 121.11 124 THR Q N 1
ATOM 5541 C CA . THR C 1 124 ? 102.147 137.636 63.294 1.00 121.11 124 THR Q CA 1
ATOM 5542 C C . THR C 1 124 ? 101.142 138.157 62.271 1.00 121.11 124 THR Q C 1
ATOM 5543 O O . THR C 1 124 ? 101.387 138.130 61.066 1.00 121.11 124 THR Q O 1
ATOM 5547 N N . LEU C 1 125 ? 100.021 138.689 62.745 1.00 130.07 125 LEU Q N 1
ATOM 5548 C CA . LEU C 1 125 ? 99.097 139.427 61.880 1.00 130.07 125 LEU Q CA 1
ATOM 5549 C C . LEU C 1 125 ? 99.764 140.699 61.317 1.00 130.07 125 LEU Q C 1
ATOM 5550 O O . LEU C 1 125 ? 99.581 141.041 60.151 1.00 130.07 125 LEU Q O 1
ATOM 5555 N N . LEU C 1 126 ? 100.585 141.378 62.115 1.00 137.39 126 LEU Q N 1
ATOM 5556 C CA . LEU C 1 126 ? 101.326 142.555 61.657 1.00 137.39 126 LEU Q CA 1
ATOM 5557 C C . LEU C 1 126 ? 102.319 142.180 60.551 1.00 137.39 126 LEU Q C 1
ATOM 5558 O O . LEU C 1 126 ? 102.359 142.830 59.506 1.00 137.39 126 LEU Q O 1
ATOM 5563 N N . ALA C 1 127 ? 103.049 141.074 60.732 1.00 159.46 127 ALA Q N 1
ATOM 5564 C CA . ALA C 1 127 ? 103.953 140.558 59.693 1.00 159.46 127 ALA Q CA 1
ATOM 5565 C C . ALA C 1 127 ? 103.218 140.186 58.393 1.00 159.46 127 ALA Q C 1
ATOM 5566 O O . ALA C 1 127 ? 103.666 140.542 57.299 1.00 159.46 127 ALA Q O 1
ATOM 5568 N N . GLN C 1 128 ? 102.065 139.517 58.501 1.00 149.34 128 GLN Q N 1
ATOM 5569 C CA . GLN C 1 128 ? 101.211 139.274 57.321 1.00 149.34 128 GLN Q CA 1
ATOM 5570 C C . GLN C 1 128 ? 100.716 140.577 56.692 1.00 149.34 128 GLN Q C 1
ATOM 5571 O O . GLN C 1 128 ? 100.588 140.693 55.475 1.00 149.34 128 GLN Q O 1
ATOM 5577 N N . THR C 1 129 ? 100.372 141.556 57.519 1.00 149.38 129 THR Q N 1
ATOM 5578 C CA . THR C 1 129 ? 99.822 142.809 56.979 1.00 149.38 129 THR Q CA 1
ATOM 5579 C C . THR C 1 129 ? 100.893 143.610 56.252 1.00 149.38 129 THR Q C 1
ATOM 5580 O O . THR C 1 129 ? 100.654 144.101 55.152 1.00 149.38 129 THR Q O 1
ATOM 5584 N N . LEU C 1 130 ? 102.091 143.693 56.808 1.00 171.23 130 LEU Q N 1
ATOM 5585 C CA . LEU C 1 130 ? 103.176 144.340 56.073 1.00 171.23 130 LEU Q CA 1
ATOM 5586 C C . LEU C 1 130 ? 103.504 143.606 54.758 1.00 171.23 130 LEU Q C 1
ATOM 5587 O O . LEU C 1 130 ? 103.699 144.243 53.721 1.00 171.23 130 LEU Q O 1
ATOM 5592 N N . ALA C 1 131 ? 103.541 142.269 54.773 1.00 172.52 131 ALA Q N 1
ATOM 5593 C CA . ALA C 1 131 ? 103.852 141.516 53.543 1.00 172.52 131 ALA Q CA 1
ATOM 5594 C C . ALA C 1 131 ? 102.747 141.665 52.470 1.00 172.52 131 ALA Q C 1
ATOM 5595 O O . ALA C 1 131 ? 103.037 141.800 51.275 1.00 172.52 131 ALA Q O 1
ATOM 5597 N N . ARG C 1 132 ? 101.475 141.676 52.891 1.00 154.02 132 ARG Q N 1
ATOM 5598 C CA . ARG C 1 132 ? 100.349 141.935 51.966 1.00 154.02 132 ARG Q CA 1
ATOM 5599 C C . ARG C 1 132 ? 100.309 143.393 51.491 1.00 154.02 132 ARG Q C 1
ATOM 5600 O O . ARG C 1 132 ? 99.928 143.648 50.347 1.00 154.02 132 ARG Q O 1
ATOM 5608 N N . ILE C 1 133 ? 100.714 144.354 52.330 1.00 153.78 133 ILE Q N 1
ATOM 5609 C CA . ILE C 1 133 ? 100.757 145.770 51.902 1.00 153.78 133 ILE Q CA 1
ATOM 5610 C C . ILE C 1 133 ? 101.880 146.013 50.893 1.00 153.78 133 ILE Q C 1
ATOM 5611 O O . ILE C 1 133 ? 101.626 146.521 49.802 1.00 153.78 133 ILE Q O 1
ATOM 5616 N N . LEU C 1 134 ? 103.138 145.734 51.259 1.00 166.60 134 LEU Q N 1
ATOM 5617 C CA . LEU C 1 134 ? 104.236 146.290 50.436 1.00 166.60 134 LEU Q CA 1
ATOM 5618 C C . LEU C 1 134 ? 104.577 145.508 49.155 1.00 166.60 134 LEU Q C 1
ATOM 5619 O O . LEU C 1 134 ? 105.514 145.896 48.452 1.00 166.60 134 LEU Q O 1
ATOM 5624 N N . ASN C 1 135 ? 103.824 144.464 48.805 1.00 190.22 135 ASN Q N 1
ATOM 5625 C CA . ASN C 1 135 ? 104.079 143.683 47.567 1.00 190.22 135 ASN Q CA 1
ATOM 5626 C C . ASN C 1 135 ? 105.494 143.052 47.528 1.00 190.22 135 ASN Q C 1
ATOM 5627 O O . ASN C 1 135 ? 106.121 142.946 46.467 1.00 190.22 135 ASN Q O 1
ATOM 5632 N N . VAL C 1 136 ? 105.997 142.646 48.697 1.00 213.36 136 VAL Q N 1
ATOM 5633 C CA . VAL C 1 136 ? 107.367 142.119 48.883 1.00 213.36 136 VAL Q CA 1
ATOM 5634 C C . VAL C 1 136 ? 107.310 140.777 49.612 1.00 213.36 136 VAL Q C 1
ATOM 5635 O O . VAL C 1 136 ? 106.427 140.559 50.452 1.00 213.36 136 VAL Q O 1
ATOM 5639 N N . PRO C 1 137 ? 108.222 139.852 49.322 1.00 263.47 137 PRO Q N 1
ATOM 5640 C CA . PRO C 1 137 ? 108.184 138.543 49.967 1.00 263.47 137 PRO Q CA 1
ATOM 5641 C C . PRO C 1 137 ? 108.699 138.617 51.394 1.00 263.47 137 PRO Q C 1
ATOM 5642 O O . PRO C 1 137 ? 109.451 139.504 51.806 1.00 263.47 137 PRO Q O 1
ATOM 5646 N N . PHE C 1 138 ? 108.308 137.605 52.142 1.00 272.04 138 PHE Q N 1
ATOM 5647 C CA . PHE C 1 138 ? 108.723 137.507 53.528 1.00 272.04 138 PHE Q CA 1
ATOM 5648 C C . PHE C 1 138 ? 108.958 136.042 53.865 1.00 272.04 138 PHE Q C 1
ATOM 5649 O O . PHE C 1 138 ? 108.544 135.131 53.140 1.00 272.04 138 PHE Q O 1
ATOM 5657 N N . ALA C 1 139 ? 109.598 135.851 55.009 1.00 277.88 139 ALA Q N 1
ATOM 5658 C CA . ALA C 1 139 ? 109.619 134.573 55.704 1.00 277.88 139 ALA Q CA 1
ATOM 5659 C C . ALA C 1 139 ? 109.229 134.832 57.165 1.00 277.88 139 ALA Q C 1
ATOM 5660 O O . ALA C 1 139 ? 109.687 135.793 57.781 1.00 277.88 139 ALA Q O 1
ATOM 5662 N N . ILE C 1 140 ? 108.378 133.970 57.717 1.00 292.66 140 ILE Q N 1
ATOM 5663 C CA . ILE C 1 140 ? 108.049 133.974 59.152 1.00 292.66 140 ILE Q CA 1
ATOM 5664 C C . ILE C 1 140 ? 108.709 132.731 59.749 1.00 292.66 140 ILE Q C 1
ATOM 5665 O O . ILE C 1 140 ? 108.647 131.642 59.171 1.00 292.66 140 ILE Q O 1
ATOM 5670 N N . ALA C 1 141 ? 109.376 132.895 60.883 1.00 337.70 141 ALA Q N 1
ATOM 5671 C CA . ALA C 1 141 ? 110.111 131.787 61.489 1.00 337.70 141 ALA Q CA 1
ATOM 5672 C C . ALA C 1 141 ? 110.085 131.915 63.013 1.00 337.70 141 ALA Q C 1
ATOM 5673 O O . ALA C 1 141 ? 109.684 132.934 63.576 1.00 337.70 141 ALA Q O 1
ATOM 5675 N N . ASP C 1 142 ? 110.500 130.848 63.686 1.00 385.23 142 ASP Q N 1
ATOM 5676 C CA . ASP C 1 142 ? 110.572 130.884 65.149 1.00 385.23 142 ASP Q CA 1
ATOM 5677 C C . ASP C 1 142 ? 111.843 130.182 65.637 1.00 385.23 142 ASP Q C 1
ATOM 5678 O O . ASP C 1 142 ? 112.202 129.103 65.158 1.00 385.23 142 ASP Q O 1
ATOM 5683 N N . ALA C 1 143 ? 112.522 130.797 66.603 1.00 425.60 143 ALA Q N 1
ATOM 5684 C CA . ALA C 1 143 ? 113.801 130.248 67.073 1.00 425.60 143 ALA Q CA 1
ATOM 5685 C C . ALA C 1 143 ? 113.696 129.308 68.299 1.00 425.60 143 ALA Q C 1
ATOM 5686 O O . ALA C 1 143 ? 114.721 128.821 68.776 1.00 425.60 143 ALA Q O 1
ATOM 5688 N N . THR C 1 144 ? 112.491 129.001 68.794 1.00 437.38 144 THR Q N 1
ATOM 5689 C CA . THR C 1 144 ? 112.336 128.158 70.006 1.00 437.38 144 THR Q CA 1
ATOM 5690 C C . THR C 1 144 ? 112.969 126.767 69.854 1.00 437.38 144 THR Q C 1
ATOM 5691 O O . THR C 1 144 ? 113.762 126.343 70.697 1.00 437.38 144 THR Q O 1
ATOM 5695 N N . SER C 1 145 ? 112.636 126.043 68.778 1.00 466.73 145 SER Q N 1
ATOM 5696 C CA . SER C 1 145 ? 113.233 124.710 68.523 1.00 466.73 145 SER Q CA 1
ATOM 5697 C C . SER C 1 145 ? 114.471 124.754 67.628 1.00 466.73 145 SER Q C 1
ATOM 5698 O O . SER C 1 145 ? 114.967 123.696 67.233 1.00 466.73 145 SER Q O 1
ATOM 5701 N N . LEU C 1 146 ? 114.991 125.946 67.323 1.00 473.11 146 LEU Q N 1
ATOM 5702 C CA . LEU C 1 146 ? 116.276 126.079 66.621 1.00 473.11 146 LEU Q CA 1
ATOM 5703 C C . LEU C 1 146 ? 117.428 126.376 67.597 1.00 473.11 146 LEU Q C 1
ATOM 5704 O O . LEU C 1 146 ? 118.484 126.856 67.187 1.00 473.11 146 LEU Q O 1
ATOM 5709 N N . THR C 1 147 ? 117.222 126.117 68.893 1.00 478.17 147 THR Q N 1
ATOM 5710 C CA . THR C 1 147 ? 118.199 126.419 69.971 1.00 478.17 147 THR Q CA 1
ATOM 5711 C C . THR C 1 147 ? 119.309 125.355 70.028 1.00 478.17 147 THR Q C 1
ATOM 5712 O O . THR C 1 147 ? 119.506 124.670 71.026 1.00 478.17 147 THR Q O 1
ATOM 5716 N N . GLU C 1 148 ? 120.020 125.183 68.914 1.00 498.34 148 GLU Q N 1
ATOM 5717 C CA . GLU C 1 148 ? 121.108 124.196 68.845 1.00 498.34 148 GLU Q CA 1
ATOM 5718 C C . GLU C 1 148 ? 122.371 124.858 68.294 1.00 498.34 148 GLU Q C 1
ATOM 5719 O O . GLU C 1 148 ? 122.341 125.889 67.619 1.00 498.34 148 GLU Q O 1
ATOM 5725 N N . ALA C 1 149 ? 123.503 124.243 68.595 1.00 479.58 149 ALA Q N 1
ATOM 5726 C CA . ALA C 1 149 ? 124.765 124.675 68.002 1.00 479.58 149 ALA Q CA 1
ATOM 5727 C C . ALA C 1 149 ? 125.008 123.960 66.646 1.00 479.58 149 ALA Q C 1
ATOM 5728 O O . ALA C 1 149 ? 124.468 122.896 66.359 1.00 479.58 149 ALA Q O 1
ATOM 5730 N N . GLY C 1 150 ? 125.840 124.555 65.796 1.00 497.49 150 GLY Q N 1
ATOM 5731 C CA . GLY C 1 150 ? 126.257 123.863 64.564 1.00 497.49 150 GLY Q CA 1
ATOM 5732 C C . GLY C 1 150 ? 125.187 123.785 63.464 1.00 497.49 150 GLY Q C 1
ATOM 5733 O O . GLY C 1 150 ? 124.980 124.730 62.702 1.00 497.49 150 GLY Q O 1
ATOM 5734 N N . TYR C 1 151 ? 124.559 122.613 63.322 1.00 519.88 151 TYR Q N 1
ATOM 5735 C CA . TYR C 1 151 ? 123.788 122.305 62.099 1.00 519.88 151 TYR Q CA 1
ATOM 5736 C C . TYR C 1 151 ? 122.467 123.078 61.994 1.00 519.88 151 TYR Q C 1
ATOM 5737 O O . TYR C 1 151 ? 122.008 123.354 60.885 1.00 519.88 151 TYR Q O 1
ATOM 5746 N N . VAL C 1 152 ? 121.853 123.461 63.114 1.00 505.75 152 VAL Q N 1
ATOM 5747 C CA . VAL C 1 152 ? 120.525 124.099 63.028 1.00 505.75 152 VAL Q CA 1
ATOM 5748 C C . VAL C 1 152 ? 120.549 125.499 62.381 1.00 505.75 152 VAL Q C 1
ATOM 5749 O O . VAL C 1 152 ? 119.539 125.949 61.840 1.00 505.75 152 VAL Q O 1
ATOM 5753 N N . GLY C 1 153 ? 121.697 126.183 62.379 1.00 509.08 153 GLY Q N 1
ATOM 5754 C CA . GLY C 1 153 ? 121.814 127.458 61.641 1.00 509.08 153 GLY Q CA 1
ATOM 5755 C C . GLY C 1 153 ? 121.800 127.273 60.115 1.00 509.08 153 GLY Q C 1
ATOM 5756 O O . GLY C 1 153 ? 121.530 128.223 59.383 1.00 509.08 153 GLY Q O 1
ATOM 5757 N N . GLU C 1 154 ? 121.996 126.047 59.618 1.00 519.96 154 GLU Q N 1
ATOM 5758 C CA . GLU C 1 154 ? 121.653 125.774 58.212 1.00 519.96 154 GLU Q CA 1
ATOM 5759 C C . GLU C 1 154 ? 120.131 125.625 58.060 1.00 519.96 154 GLU Q C 1
ATOM 5760 O O . GLU C 1 154 ? 119.586 125.997 57.028 1.00 519.96 154 GLU Q O 1
ATOM 5766 N N . ASP C 1 155 ? 119.411 125.148 59.086 1.00 512.31 155 ASP Q N 1
ATOM 5767 C CA . ASP C 1 155 ? 117.939 125.147 58.985 1.00 512.31 155 ASP Q CA 1
ATOM 5768 C C . ASP C 1 155 ? 117.383 126.574 59.042 1.00 512.31 155 ASP Q C 1
ATOM 5769 O O . ASP C 1 155 ? 116.366 126.850 58.415 1.00 512.31 155 ASP Q O 1
ATOM 5774 N N . VAL C 1 156 ? 118.077 127.499 59.721 1.00 492.34 156 VAL Q N 1
ATOM 5775 C CA . VAL C 1 156 ? 117.802 128.949 59.570 1.00 492.34 156 VAL Q CA 1
ATOM 5776 C C . VAL C 1 156 ? 118.223 129.451 58.177 1.00 492.34 156 VAL Q C 1
ATOM 5777 O O . VAL C 1 156 ? 117.625 130.372 57.631 1.00 492.34 156 VAL Q O 1
ATOM 5781 N N . GLU C 1 157 ? 119.243 128.870 57.556 1.00 487.65 157 GLU Q N 1
ATOM 5782 C CA . GLU C 1 157 ? 119.465 129.237 56.146 1.00 487.65 157 GLU Q CA 1
ATOM 5783 C C . GLU C 1 157 ? 118.403 128.596 55.223 1.00 487.65 157 GLU Q C 1
ATOM 5784 O O . GLU C 1 157 ? 118.044 129.156 54.189 1.00 487.65 157 GLU Q O 1
ATOM 5790 N N . ASN C 1 158 ? 117.818 127.478 55.641 1.00 487.12 158 ASN Q N 1
ATOM 5791 C CA . ASN C 1 158 ? 116.646 126.896 54.967 1.00 487.12 158 ASN Q CA 1
ATOM 5792 C C . ASN C 1 158 ? 115.362 127.709 55.227 1.00 487.12 158 ASN Q C 1
ATOM 5793 O O . ASN C 1 158 ? 114.498 127.797 54.353 1.00 487.12 158 ASN Q O 1
ATOM 5798 N N . ILE C 1 159 ? 115.272 128.408 56.364 1.00 450.20 159 ILE Q N 1
ATOM 5799 C CA . ILE C 1 159 ? 114.301 129.512 56.490 1.00 450.20 159 ILE Q CA 1
ATOM 5800 C C . ILE C 1 159 ? 114.568 130.576 55.419 1.00 450.20 159 ILE Q C 1
ATOM 5801 O O . ILE C 1 159 ? 113.652 131.104 54.790 1.00 450.20 159 ILE Q O 1
ATOM 5806 N N . LEU C 1 160 ? 115.828 130.917 55.194 1.00 448.01 160 LEU Q N 1
ATOM 5807 C CA . LEU C 1 160 ? 116.121 131.807 54.069 1.00 448.01 160 LEU Q CA 1
ATOM 5808 C C . LEU C 1 160 ? 115.800 131.162 52.714 1.00 448.01 160 LEU Q C 1
ATOM 5809 O O . LEU C 1 160 ? 115.353 131.857 51.808 1.00 448.01 160 LEU Q O 1
ATOM 5814 N N . LEU C 1 161 ? 115.905 129.838 52.573 1.00 438.72 161 LEU Q N 1
ATOM 5815 C CA . LEU C 1 161 ? 115.366 129.198 51.353 1.00 438.72 161 LEU Q CA 1
ATOM 5816 C C . LEU C 1 161 ? 113.840 129.317 51.255 1.00 438.72 161 LEU Q C 1
ATOM 5817 O O . LEU C 1 161 ? 113.329 129.440 50.144 1.00 438.72 161 LEU Q O 1
ATOM 5822 N N . LYS C 1 162 ? 113.105 129.343 52.381 1.00 404.07 162 LYS Q N 1
ATOM 5823 C CA . LYS C 1 162 ? 111.674 129.722 52.326 1.00 404.07 162 LYS Q CA 1
ATOM 5824 C C . LYS C 1 162 ? 111.481 131.150 51.846 1.00 404.07 162 LYS Q C 1
ATOM 5825 O O . LYS C 1 162 ? 110.524 131.420 51.122 1.00 404.07 162 LYS Q O 1
ATOM 5831 N N . LEU C 1 163 ? 112.395 132.064 52.179 1.00 381.51 163 LEU Q N 1
ATOM 5832 C CA . LEU C 1 163 ? 112.325 133.371 51.518 1.00 381.51 163 LEU Q CA 1
ATOM 5833 C C . LEU C 1 163 ? 112.574 133.242 50.016 1.00 381.51 163 LEU Q C 1
ATOM 5834 O O . LEU C 1 163 ? 111.978 133.989 49.254 1.00 381.51 163 LEU Q O 1
ATOM 5839 N N . ILE C 1 164 ? 113.423 132.318 49.554 1.00 420.67 164 ILE Q N 1
ATOM 5840 C CA . ILE C 1 164 ? 113.593 132.203 48.089 1.00 420.67 164 ILE Q CA 1
ATOM 5841 C C . ILE C 1 164 ? 112.395 131.519 47.426 1.00 420.67 164 ILE Q C 1
ATOM 5842 O O . ILE C 1 164 ? 112.037 131.862 46.293 1.00 420.67 164 ILE Q O 1
ATOM 5847 N N . GLN C 1 165 ? 111.722 130.603 48.135 1.00 415.66 165 GLN Q N 1
ATOM 5848 C CA . GLN C 1 165 ? 110.441 130.086 47.625 1.00 415.66 165 GLN Q CA 1
ATOM 5849 C C . GLN C 1 165 ? 109.408 131.222 47.560 1.00 415.66 165 GLN Q C 1
ATOM 5850 O O . GLN C 1 165 ? 108.733 131.409 46.545 1.00 415.66 165 GLN Q O 1
ATOM 5856 N N . SER C 1 166 ? 109.344 132.035 48.622 1.00 392.79 166 SER Q N 1
ATOM 5857 C CA . SER C 1 166 ? 108.447 133.205 48.712 1.00 392.79 166 SER Q CA 1
ATOM 5858 C C . SER C 1 166 ? 108.795 134.337 47.724 1.00 392.79 166 SER Q C 1
ATOM 5859 O O . SER C 1 166 ? 107.893 134.929 47.129 1.00 392.79 166 SER Q O 1
ATOM 5862 N N . ALA C 1 167 ? 110.084 134.615 47.493 1.00 410.29 167 ALA Q N 1
ATOM 5863 C CA . ALA C 1 167 ? 110.542 135.581 46.476 1.00 410.29 167 ALA Q CA 1
ATOM 5864 C C . ALA C 1 167 ? 110.474 135.026 45.037 1.00 410.29 167 ALA Q C 1
ATOM 5865 O O . ALA C 1 167 ? 110.997 135.670 44.124 1.00 410.29 167 ALA Q O 1
ATOM 5867 N N . ASP C 1 168 ? 109.854 133.858 44.811 1.00 443.30 168 ASP Q N 1
ATOM 5868 C CA . ASP C 1 168 ? 109.682 133.313 43.439 1.00 443.30 168 ASP Q CA 1
ATOM 5869 C C . ASP C 1 168 ? 111.021 133.213 42.692 1.00 443.30 168 ASP Q C 1
ATOM 5870 O O . ASP C 1 168 ? 111.099 133.479 41.491 1.00 443.30 168 ASP Q O 1
ATOM 5875 N N . TYR C 1 169 ? 112.077 132.894 43.438 1.00 434.82 169 TYR Q N 1
ATOM 5876 C CA . TYR C 1 169 ? 113.426 132.692 42.917 1.00 434.82 169 TYR Q CA 1
ATOM 5877 C C . TYR C 1 169 ? 113.999 133.924 42.210 1.00 434.82 169 TYR Q C 1
ATOM 5878 O O . TYR C 1 169 ? 114.825 133.789 41.303 1.00 434.82 169 TYR Q O 1
ATOM 5887 N N . ASP C 1 170 ? 113.585 135.120 42.613 1.00 371.45 170 ASP Q N 1
ATOM 5888 C CA . ASP C 1 170 ? 114.152 136.377 42.097 1.00 371.45 170 ASP Q CA 1
ATOM 5889 C C . ASP C 1 170 ? 115.160 136.972 43.099 1.00 371.45 170 ASP Q C 1
ATOM 5890 O O . ASP C 1 170 ? 114.842 137.188 44.270 1.00 371.45 170 ASP Q O 1
ATOM 5895 N N . VAL C 1 171 ? 116.366 137.291 42.614 1.00 341.08 171 VAL Q N 1
ATOM 5896 C CA . VAL C 1 171 ? 117.385 137.949 43.459 1.00 341.08 171 VAL Q CA 1
ATOM 5897 C C . VAL C 1 171 ? 116.930 139.351 43.891 1.00 341.08 171 VAL Q C 1
ATOM 5898 O O . VAL C 1 171 ? 117.187 139.760 45.020 1.00 341.08 171 VAL Q O 1
ATOM 5902 N N . GLU C 1 172 ? 116.226 140.103 43.031 1.00 303.18 172 GLU Q N 1
ATOM 5903 C CA . GLU C 1 172 ? 115.787 141.453 43.454 1.00 303.18 172 GLU Q CA 1
ATOM 5904 C C . GLU C 1 172 ? 114.684 141.371 44.524 1.00 303.18 172 GLU Q C 1
ATOM 5905 O O . GLU C 1 172 ? 114.723 142.088 45.528 1.00 303.18 172 GLU Q O 1
ATOM 5911 N N . LYS C 1 173 ? 113.724 140.457 44.362 1.00 303.17 173 LYS Q N 1
ATOM 5912 C CA . LYS C 1 173 ? 112.768 140.216 45.460 1.00 303.17 173 LYS Q CA 1
ATOM 5913 C C . LYS C 1 173 ? 113.406 139.549 46.688 1.00 303.17 173 LYS Q C 1
ATOM 5914 O O . LYS C 1 173 ? 112.951 139.823 47.793 1.00 303.17 173 LYS Q O 1
ATOM 5920 N N . ALA C 1 174 ? 114.453 138.727 46.541 1.00 305.98 174 ALA Q N 1
ATOM 5921 C CA . ALA C 1 174 ? 115.168 138.194 47.716 1.00 305.98 174 ALA Q CA 1
ATOM 5922 C C . ALA C 1 174 ? 115.913 139.299 48.491 1.00 305.98 174 ALA Q C 1
ATOM 5923 O O . ALA C 1 174 ? 115.863 139.326 49.721 1.00 305.98 174 ALA Q O 1
ATOM 5925 N N . GLU C 1 175 ? 116.576 140.237 47.794 1.00 282.51 175 GLU Q N 1
ATOM 5926 C CA . GLU C 1 175 ? 117.122 141.440 48.463 1.00 282.51 175 GLU Q CA 1
ATOM 5927 C C . GLU C 1 175 ? 116.001 142.274 49.092 1.00 282.51 175 GLU Q C 1
ATOM 5928 O O . GLU C 1 175 ? 116.128 142.764 50.216 1.00 282.51 175 GLU Q O 1
ATOM 5934 N N . LYS C 1 176 ? 114.859 142.377 48.410 1.00 252.20 176 LYS Q N 1
ATOM 5935 C CA . LYS C 1 176 ? 113.686 143.035 49.019 1.00 252.20 176 LYS Q CA 1
ATOM 5936 C C . LYS C 1 176 ? 112.918 142.138 50.018 1.00 252.20 176 LYS Q C 1
ATOM 5937 O O . LYS C 1 176 ? 111.846 142.532 50.475 1.00 252.20 176 LYS Q O 1
ATOM 5943 N N . GLY C 1 177 ? 113.437 140.953 50.351 1.00 270.97 177 GLY Q N 1
ATOM 5944 C CA . GLY C 1 177 ? 112.720 140.018 51.237 1.00 270.97 177 GLY Q CA 1
ATOM 5945 C C . GLY C 1 177 ? 112.848 140.388 52.716 1.00 270.97 177 GLY Q C 1
ATOM 5946 O O . GLY C 1 177 ? 113.859 140.935 53.161 1.00 270.97 177 GLY Q O 1
ATOM 5947 N N . ILE C 1 178 ? 111.790 140.084 53.473 1.00 259.17 178 ILE Q N 1
ATOM 5948 C CA . ILE C 1 178 ? 111.696 140.419 54.904 1.00 259.17 178 ILE Q CA 1
ATOM 5949 C C . ILE C 1 178 ? 111.631 139.141 55.751 1.00 259.17 178 ILE Q C 1
ATOM 5950 O O . ILE C 1 178 ? 110.777 138.292 55.525 1.00 259.17 178 ILE Q O 1
ATOM 5955 N N . ILE C 1 179 ? 112.456 139.028 56.784 1.00 282.68 179 ILE Q N 1
ATOM 5956 C CA . ILE C 1 179 ? 112.385 137.853 57.667 1.00 282.68 179 ILE Q CA 1
ATOM 5957 C C . ILE C 1 179 ? 111.851 138.267 59.035 1.00 282.68 179 ILE Q C 1
ATOM 5958 O O . ILE C 1 179 ? 112.450 139.120 59.690 1.00 282.68 179 ILE Q O 1
ATOM 5963 N N . TYR C 1 180 ? 110.800 137.596 59.508 1.00 257.79 180 TYR Q N 1
ATOM 5964 C CA . TYR C 1 180 ? 110.304 137.777 60.879 1.00 257.79 180 TYR Q CA 1
ATOM 5965 C C . TYR C 1 180 ? 110.641 136.554 61.739 1.00 257.79 180 TYR Q C 1
ATOM 5966 O O . TYR C 1 180 ? 110.315 135.422 61.383 1.00 257.79 180 TYR Q O 1
ATOM 5975 N N . ILE C 1 181 ? 111.272 136.777 62.884 1.00 286.72 181 ILE Q N 1
ATOM 5976 C CA . ILE C 1 181 ? 111.599 135.684 63.816 1.00 286.72 181 ILE Q CA 1
ATOM 5977 C C . ILE C 1 181 ? 110.863 135.889 65.138 1.00 286.72 181 ILE Q C 1
ATOM 5978 O O . ILE C 1 181 ? 111.029 136.911 65.802 1.00 286.72 181 ILE Q O 1
ATOM 5983 N N . ASP C 1 182 ? 110.094 134.891 65.545 1.00 329.45 182 ASP Q N 1
ATOM 5984 C CA . ASP C 1 182 ? 109.338 134.954 66.800 1.00 329.45 182 ASP Q CA 1
ATOM 5985 C C . ASP C 1 182 ? 110.028 134.173 67.948 1.00 329.45 182 ASP Q C 1
ATOM 5986 O O . ASP C 1 182 ? 110.951 133.377 67.746 1.00 329.45 182 ASP Q O 1
ATOM 5991 N N . GLN C 1 183 ? 109.548 134.453 69.170 1.00 350.34 183 GLN Q N 1
ATOM 5992 C CA . GLN C 1 183 ? 109.946 133.801 70.453 1.00 350.34 183 GLN Q CA 1
ATOM 5993 C C . GLN C 1 183 ? 111.456 133.822 70.736 1.00 350.34 183 GLN Q C 1
ATOM 5994 O O . GLN C 1 183 ? 112.025 132.871 71.274 1.00 350.34 183 GLN Q O 1
ATOM 6000 N N . ILE C 1 184 ? 112.113 134.935 70.410 1.00 333.21 184 ILE Q N 1
ATOM 6001 C CA . ILE C 1 184 ? 113.582 135.000 70.537 1.00 333.21 184 ILE Q CA 1
ATOM 6002 C C . ILE C 1 184 ? 114.084 134.843 71.983 1.00 333.21 184 ILE Q C 1
ATOM 6003 O O . ILE C 1 184 ? 115.117 134.216 72.227 1.00 333.21 184 ILE Q O 1
ATOM 6008 N N . ASP C 1 185 ? 113.350 135.361 72.963 1.00 317.26 185 ASP Q N 1
ATOM 6009 C CA . ASP C 1 185 ? 113.825 135.343 74.356 1.00 317.26 185 ASP Q CA 1
ATOM 6010 C C . ASP C 1 185 ? 114.013 133.925 74.941 1.00 317.26 185 ASP Q C 1
ATOM 6011 O O . ASP C 1 185 ? 114.675 133.783 75.969 1.00 317.26 185 ASP Q O 1
ATOM 6016 N N . LYS C 1 186 ? 113.531 132.862 74.285 1.00 352.85 186 LYS Q N 1
ATOM 6017 C CA . LYS C 1 186 ? 113.869 131.506 74.770 1.00 352.85 186 LYS Q CA 1
ATOM 6018 C C . LYS C 1 186 ? 115.360 131.175 74.577 1.00 352.85 186 LYS Q C 1
ATOM 6019 O O . LYS C 1 186 ? 115.914 130.389 75.352 1.00 352.85 186 LYS Q O 1
ATOM 6025 N N . VAL C 1 187 ? 116.039 131.789 73.600 1.00 365.29 187 VAL Q N 1
ATOM 6026 C CA . VAL C 1 187 ? 117.497 131.569 73.483 1.00 365.29 187 VAL Q CA 1
ATOM 6027 C C . VAL C 1 187 ? 118.311 132.562 74.329 1.00 365.29 187 VAL Q C 1
ATOM 6028 O O . VAL C 1 187 ? 119.547 132.490 74.369 1.00 365.29 187 VAL Q O 1
ATOM 6032 N N . ALA C 1 188 ? 117.648 133.511 74.987 1.00 367.10 188 ALA Q N 1
ATOM 6033 C CA . ALA C 1 188 ? 118.346 134.568 75.728 1.00 367.10 188 ALA Q CA 1
ATOM 6034 C C . ALA C 1 188 ? 118.760 134.106 77.141 1.00 367.10 188 ALA Q C 1
ATOM 6035 O O . ALA C 1 188 ? 118.424 134.727 78.155 1.00 367.10 188 ALA Q O 1
ATOM 6037 N N . ARG C 1 189 ? 119.474 132.976 77.196 1.00 412.61 189 ARG Q N 1
ATOM 6038 C CA . ARG C 1 189 ? 119.876 132.289 78.443 1.00 412.61 189 ARG Q CA 1
ATOM 6039 C C . ARG C 1 189 ? 121.399 132.149 78.517 1.00 412.61 189 ARG Q C 1
ATOM 6040 O O . ARG C 1 189 ? 121.933 131.092 78.847 1.00 412.61 189 ARG Q O 1
ATOM 6048 N N . LYS C 1 190 ? 122.106 133.220 78.148 1.00 440.40 190 LYS Q N 1
ATOM 6049 C CA . LYS C 1 190 ? 123.570 133.155 77.923 1.00 440.40 190 LYS Q CA 1
ATOM 6050 C C . LYS C 1 190 ? 124.371 133.681 79.115 1.00 440.40 190 LYS Q C 1
ATOM 6051 O O . LYS C 1 190 ? 124.681 134.860 79.229 1.00 440.40 190 LYS Q O 1
ATOM 6057 N N . GLY C 1 202 ? 122.909 126.224 73.554 1.00 427.49 202 GLY Q N 1
ATOM 6058 C CA . GLY C 1 202 ? 123.333 126.713 72.227 1.00 427.49 202 GLY Q CA 1
ATOM 6059 C C . GLY C 1 202 ? 122.573 127.911 71.645 1.00 427.49 202 GLY Q C 1
ATOM 6060 O O . GLY C 1 202 ? 121.405 127.826 71.259 1.00 427.49 202 GLY Q O 1
ATOM 6061 N N . GLU C 1 203 ? 123.334 128.979 71.441 1.00 392.55 203 GLU Q N 1
ATOM 6062 C CA . GLU C 1 203 ? 122.885 130.225 70.839 1.00 392.55 203 GLU Q CA 1
ATOM 6063 C C . GLU C 1 203 ? 123.127 130.296 69.329 1.00 392.55 203 GLU Q C 1
ATOM 6064 O O . GLU C 1 203 ? 123.225 131.399 68.774 1.00 392.55 203 GLU Q O 1
ATOM 6070 N N . GLY C 1 204 ? 123.133 129.162 68.626 1.00 384.87 204 GLY Q N 1
ATOM 6071 C CA . GLY C 1 204 ? 123.460 129.199 67.185 1.00 384.87 204 GLY Q CA 1
ATOM 6072 C C . GLY C 1 204 ? 122.472 130.008 66.326 1.00 384.87 204 GLY Q C 1
ATOM 6073 O O . GLY C 1 204 ? 122.769 130.304 65.167 1.00 384.87 204 GLY Q O 1
ATOM 6074 N N . VAL C 1 205 ? 121.347 130.440 66.901 1.00 382.77 205 VAL Q N 1
ATOM 6075 C CA . VAL C 1 205 ? 120.531 131.508 66.279 1.00 382.77 205 VAL Q CA 1
ATOM 6076 C C . VAL C 1 205 ? 121.124 132.903 66.495 1.00 382.77 205 VAL Q C 1
ATOM 6077 O O . VAL C 1 205 ? 121.014 133.750 65.611 1.00 382.77 205 VAL Q O 1
ATOM 6081 N N . GLN C 1 206 ? 121.782 133.166 67.632 1.00 346.47 206 GLN Q N 1
ATOM 6082 C CA . GLN C 1 206 ? 122.480 134.452 67.760 1.00 346.47 206 GLN Q CA 1
ATOM 6083 C C . GLN C 1 206 ? 123.689 134.456 66.834 1.00 346.47 206 GLN Q C 1
ATOM 6084 O O . GLN C 1 206 ? 123.956 135.459 66.192 1.00 346.47 206 GLN Q O 1
ATOM 6090 N N . GLN C 1 207 ? 124.357 133.306 66.682 1.00 363.93 207 GLN Q N 1
ATOM 6091 C CA . GLN C 1 207 ? 125.414 133.138 65.662 1.00 363.93 207 GLN Q CA 1
ATOM 6092 C C . GLN C 1 207 ? 124.944 133.445 64.227 1.00 363.93 207 GLN Q C 1
ATOM 6093 O O . GLN C 1 207 ? 125.698 133.996 63.420 1.00 363.93 207 GLN Q O 1
ATOM 6099 N N . ALA C 1 208 ? 123.741 133.011 63.863 1.00 352.69 208 ALA Q N 1
ATOM 6100 C CA . ALA C 1 208 ? 123.350 133.043 62.448 1.00 352.69 208 ALA Q CA 1
ATOM 6101 C C . ALA C 1 208 ? 123.098 134.465 61.921 1.00 352.69 208 ALA Q C 1
ATOM 6102 O O . ALA C 1 208 ? 123.561 134.795 60.826 1.00 352.69 208 ALA Q O 1
ATOM 6104 N N . LEU C 1 209 ? 122.395 135.324 62.678 1.00 330.01 209 LEU Q N 1
ATOM 6105 C CA . LEU C 1 209 ? 122.144 136.691 62.178 1.00 330.01 209 LEU Q CA 1
ATOM 6106 C C . LEU C 1 209 ? 123.443 137.507 62.036 1.00 330.01 209 LEU Q C 1
ATOM 6107 O O . LEU C 1 209 ? 123.504 138.423 61.215 1.00 330.01 209 LEU Q O 1
ATOM 6112 N N . LEU C 1 210 ? 124.505 137.143 62.767 1.00 326.05 210 LEU Q N 1
ATOM 6113 C CA . LEU C 1 210 ? 125.824 137.758 62.532 1.00 326.05 210 LEU Q CA 1
ATOM 6114 C C . LEU C 1 210 ? 126.327 137.403 61.141 1.00 326.05 210 LEU Q C 1
ATOM 6115 O O . LEU C 1 210 ? 126.673 138.268 60.332 1.00 326.05 210 LEU Q O 1
ATOM 6120 N N . LYS C 1 211 ? 126.384 136.099 60.870 1.00 356.95 211 LYS Q N 1
ATOM 6121 C CA . LYS C 1 211 ? 127.031 135.624 59.648 1.00 356.95 211 LYS Q CA 1
ATOM 6122 C C . LYS C 1 211 ? 126.225 136.020 58.405 1.00 356.95 211 LYS Q C 1
ATOM 6123 O O . LYS C 1 211 ? 126.800 136.430 57.392 1.00 356.95 211 LYS Q O 1
ATOM 6129 N N . ILE C 1 212 ? 124.893 135.957 58.483 1.00 343.26 212 ILE Q N 1
ATOM 6130 C CA . ILE C 1 212 ? 124.067 136.316 57.312 1.00 343.26 212 ILE Q CA 1
ATOM 6131 C C . ILE C 1 212 ? 123.968 137.834 57.085 1.00 343.26 212 ILE Q C 1
ATOM 6132 O O . ILE C 1 212 ? 123.695 138.242 55.958 1.00 343.26 212 ILE Q O 1
ATOM 6137 N N . LEU C 1 213 ? 124.258 138.696 58.072 1.00 324.35 213 LEU Q N 1
ATOM 6138 C CA . LEU C 1 213 ? 124.330 140.134 57.741 1.00 324.35 213 LEU Q CA 1
ATOM 6139 C C . LEU C 1 213 ? 125.530 140.470 56.841 1.00 324.35 213 LEU Q C 1
ATOM 6140 O O . LEU C 1 213 ? 125.464 141.400 56.036 1.00 324.35 213 LEU Q O 1
ATOM 6145 N N . GLU C 1 214 ? 126.587 139.669 56.879 1.00 350.68 214 GLU Q N 1
ATOM 6146 C CA . GLU C 1 214 ? 127.676 139.876 55.929 1.00 350.68 214 GLU Q CA 1
ATOM 6147 C C . GLU C 1 214 ? 127.476 139.053 54.660 1.00 350.68 214 GLU Q C 1
ATOM 6148 O O . GLU C 1 214 ? 127.363 139.601 53.558 1.00 350.68 214 GLU Q O 1
ATOM 6154 N N . GLY C 1 215 ? 127.412 137.736 54.808 1.00 423.75 215 GLY Q N 1
ATOM 6155 C CA . GLY C 1 215 ? 127.432 136.830 53.638 1.00 423.75 215 GLY Q CA 1
ATOM 6156 C C . GLY C 1 215 ? 128.847 136.532 53.108 1.00 423.75 215 GLY Q C 1
ATOM 6157 O O . GLY C 1 215 ? 129.826 136.475 53.851 1.00 423.75 215 GLY Q O 1
ATOM 6158 N N . ASP C 1 237 ? 124.808 138.292 48.494 1.00 371.63 237 ASP Q N 1
ATOM 6159 C CA . ASP C 1 237 ? 124.685 139.612 49.177 1.00 371.63 237 ASP Q CA 1
ATOM 6160 C C . ASP C 1 237 ? 123.607 139.648 50.280 1.00 371.63 237 ASP Q C 1
ATOM 6161 O O . ASP C 1 237 ? 122.759 140.541 50.347 1.00 371.63 237 ASP Q O 1
ATOM 6166 N N . THR C 1 238 ? 123.681 138.670 51.189 1.00 331.81 238 THR Q N 1
ATOM 6167 C CA . THR C 1 238 ? 122.675 138.533 52.263 1.00 331.81 238 THR Q CA 1
ATOM 6168 C C . THR C 1 238 ? 122.617 139.733 53.229 1.00 331.81 238 THR Q C 1
ATOM 6169 O O . THR C 1 238 ? 121.587 139.930 53.877 1.00 331.81 238 THR Q O 1
ATOM 6173 N N . GLY C 1 239 ? 123.641 140.594 53.273 1.00 294.27 239 GLY Q N 1
ATOM 6174 C CA . GLY C 1 239 ? 123.515 141.857 54.026 1.00 294.27 239 GLY Q CA 1
ATOM 6175 C C . GLY C 1 239 ? 122.431 142.813 53.513 1.00 294.27 239 GLY Q C 1
ATOM 6176 O O . GLY C 1 239 ? 122.071 143.746 54.228 1.00 294.27 239 GLY Q O 1
ATOM 6177 N N . ASN C 1 240 ? 121.895 142.608 52.312 1.00 254.24 240 ASN Q N 1
ATOM 6178 C CA . ASN C 1 240 ? 120.828 143.491 51.803 1.00 254.24 240 ASN Q CA 1
ATOM 6179 C C . ASN C 1 240 ? 119.411 143.084 52.266 1.00 254.24 240 ASN Q C 1
ATOM 6180 O O . ASN C 1 240 ? 118.437 143.728 51.877 1.00 254.24 240 ASN Q O 1
ATOM 6185 N N . ILE C 1 241 ? 119.274 142.009 53.046 1.00 268.51 241 ILE Q N 1
ATOM 6186 C CA . ILE C 1 241 ? 117.964 141.514 53.510 1.00 268.51 241 ILE Q CA 1
ATOM 6187 C C . ILE C 1 241 ? 117.496 142.296 54.751 1.00 268.51 241 ILE Q C 1
ATOM 6188 O O . ILE C 1 241 ? 118.318 142.848 55.488 1.00 268.51 241 ILE Q O 1
ATOM 6193 N N . LEU C 1 242 ? 116.173 142.359 55.000 1.00 251.47 242 LEU Q N 1
ATOM 6194 C CA . LEU C 1 242 ? 115.633 143.065 56.184 1.00 251.47 242 LEU Q CA 1
ATOM 6195 C C . LEU C 1 242 ? 115.152 142.055 57.232 1.00 251.47 242 LEU Q C 1
ATOM 6196 O O . LEU C 1 242 ? 114.390 141.138 56.923 1.00 251.47 242 LEU Q O 1
ATOM 6201 N N . PHE C 1 243 ? 115.580 142.251 58.475 1.00 276.02 243 PHE Q N 1
ATOM 6202 C CA . PHE C 1 243 ? 115.264 141.314 59.554 1.00 276.02 243 PHE Q CA 1
ATOM 6203 C C . PHE C 1 243 ? 114.458 141.994 60.654 1.00 276.02 243 PHE Q C 1
ATOM 6204 O O . PHE C 1 243 ? 114.771 143.101 61.102 1.00 276.02 243 PHE Q O 1
ATOM 6212 N N . ILE C 1 244 ? 113.450 141.276 61.111 1.00 266.13 244 ILE Q N 1
ATOM 6213 C CA . ILE C 1 244 ? 112.670 141.658 62.269 1.00 266.13 244 ILE Q CA 1
ATOM 6214 C C . ILE C 1 244 ? 112.620 140.457 63.189 1.00 266.13 244 ILE Q C 1
ATOM 6215 O O . ILE C 1 244 ? 112.532 139.315 62.727 1.00 266.13 244 ILE Q O 1
ATOM 6220 N N . VAL C 1 245 ? 112.741 140.708 64.483 1.00 259.37 245 VAL Q N 1
ATOM 6221 C CA . VAL C 1 245 ? 112.729 139.609 65.460 1.00 259.37 245 VAL Q CA 1
ATOM 6222 C C . VAL C 1 245 ? 111.912 140.068 66.663 1.00 259.37 245 VAL Q C 1
ATOM 6223 O O . VAL C 1 245 ? 112.036 141.212 67.071 1.00 259.37 245 VAL Q O 1
ATOM 6227 N N . GLY C 1 246 ? 111.088 139.213 67.258 1.00 270.07 246 GLY Q N 1
ATOM 6228 C CA . GLY C 1 246 ? 110.183 139.655 68.334 1.00 270.07 246 GLY Q CA 1
ATOM 6229 C C . GLY C 1 246 ? 110.183 138.675 69.504 1.00 270.07 246 GLY Q C 1
ATOM 6230 O O . GLY C 1 246 ? 110.439 137.482 69.345 1.00 270.07 246 GLY Q O 1
ATOM 6231 N N . GLY C 1 247 ? 109.908 139.199 70.704 1.00 247.64 247 GLY Q N 1
ATOM 6232 C CA . GLY C 1 247 ? 109.916 138.366 71.913 1.00 247.64 247 GLY Q CA 1
ATOM 6233 C C . GLY C 1 247 ? 109.124 138.965 73.073 1.00 247.64 247 GLY Q C 1
ATOM 6234 O O . GLY C 1 247 ? 108.617 140.088 73.018 1.00 247.64 247 GLY Q O 1
ATOM 6235 N N . ALA C 1 248 ? 108.991 138.166 74.129 1.00 236.57 248 ALA Q N 1
ATOM 6236 C CA . ALA C 1 248 ? 108.128 138.527 75.260 1.00 236.57 248 ALA Q CA 1
ATOM 6237 C C . ALA C 1 248 ? 108.911 139.096 76.453 1.00 236.57 248 ALA Q C 1
ATOM 6238 O O . ALA C 1 248 ? 108.430 140.023 77.109 1.00 236.57 248 ALA Q O 1
ATOM 6240 N N . PHE C 1 249 ? 110.117 138.565 76.711 1.00 251.85 249 PHE Q N 1
ATOM 6241 C CA . PHE C 1 249 ? 111.114 139.098 77.663 1.00 251.85 249 PHE Q CA 1
ATOM 6242 C C . PHE C 1 249 ? 110.555 139.478 79.053 1.00 251.85 249 PHE Q C 1
ATOM 6243 O O . PHE C 1 249 ? 110.383 140.649 79.401 1.00 251.85 249 PHE Q O 1
ATOM 6251 N N . ASP C 1 250 ? 110.292 138.462 79.875 1.00 213.70 250 ASP Q N 1
ATOM 6252 C CA . ASP C 1 250 ? 109.786 138.696 81.253 1.00 213.70 250 ASP Q CA 1
ATOM 6253 C C . ASP C 1 250 ? 110.807 139.416 82.153 1.00 213.70 250 ASP Q C 1
ATOM 6254 O O . ASP C 1 250 ? 110.421 140.127 83.089 1.00 213.70 250 ASP Q O 1
ATOM 6259 N N . GLY C 1 251 ? 112.105 139.255 81.873 1.00 204.64 251 GLY Q N 1
ATOM 6260 C CA . GLY C 1 251 ? 113.199 139.785 82.719 1.00 204.64 251 GLY Q CA 1
ATOM 6261 C C . GLY C 1 251 ? 113.247 141.317 82.856 1.00 204.64 251 GLY Q C 1
ATOM 6262 O O . GLY C 1 251 ? 113.930 141.820 83.752 1.00 204.64 251 GLY Q O 1
ATOM 6263 N N . ILE C 1 252 ? 112.482 142.049 82.039 1.00 201.41 252 ILE Q N 1
ATOM 6264 C CA . ILE C 1 252 ? 112.382 143.517 82.140 1.00 201.41 252 ILE Q CA 1
ATOM 6265 C C . ILE C 1 252 ? 112.090 143.984 83.572 1.00 201.41 252 ILE Q C 1
ATOM 6266 O O . ILE C 1 252 ? 112.638 144.988 84.026 1.00 201.41 252 ILE Q O 1
ATOM 6271 N N . GLU C 1 253 ? 111.272 143.233 84.315 1.00 209.56 253 GLU Q N 1
ATOM 6272 C CA . GLU C 1 253 ? 110.912 143.641 85.685 1.00 209.56 253 GLU Q CA 1
ATOM 6273 C C . GLU C 1 253 ? 112.123 143.707 86.622 1.00 209.56 253 GLU Q C 1
ATOM 6274 O O . GLU C 1 253 ? 112.209 144.624 87.433 1.00 209.56 253 GLU Q O 1
ATOM 6280 N N . GLN C 1 254 ? 113.112 142.821 86.489 1.00 211.66 254 GLN Q N 1
ATOM 6281 C CA . GLN C 1 254 ? 114.310 143.028 87.323 1.00 211.66 254 GLN Q CA 1
ATOM 6282 C C . GLN C 1 254 ? 115.020 144.307 86.902 1.00 211.66 254 GLN Q C 1
ATOM 6283 O O . GLN C 1 254 ? 115.489 145.083 87.734 1.00 211.66 254 GLN Q O 1
ATOM 6289 N N . ILE C 1 255 ? 115.063 144.552 85.600 1.00 196.68 255 ILE Q N 1
ATOM 6290 C CA . ILE C 1 255 ? 115.875 145.648 85.082 1.00 196.68 255 ILE Q CA 1
ATOM 6291 C C . ILE C 1 255 ? 115.270 147.001 85.408 1.00 196.68 255 ILE Q C 1
ATOM 6292 O O . ILE C 1 255 ? 115.966 147.896 85.870 1.00 196.68 255 ILE Q O 1
ATOM 6297 N N . VAL C 1 256 ? 113.966 147.158 85.247 1.00 182.06 256 VAL Q N 1
ATOM 6298 C CA . VAL C 1 256 ? 113.355 148.446 85.620 1.00 182.06 256 VAL Q CA 1
ATOM 6299 C C . VAL C 1 256 ? 113.342 148.695 87.121 1.00 182.06 256 VAL Q C 1
ATOM 6300 O O . VAL C 1 256 ? 113.412 149.850 87.549 1.00 182.06 256 VAL Q O 1
ATOM 6304 N N . LYS C 1 257 ? 113.269 147.636 87.934 1.00 181.34 257 LYS Q N 1
ATOM 6305 C CA . LYS C 1 257 ? 113.422 147.795 89.392 1.00 181.34 257 LYS Q CA 1
ATOM 6306 C C . LYS C 1 257 ? 114.872 148.116 89.740 1.00 181.34 257 LYS Q C 1
ATOM 6307 O O . LYS C 1 257 ? 115.121 148.864 90.686 1.00 181.34 257 LYS Q O 1
ATOM 6313 N N . ASN C 1 258 ? 115.822 147.664 88.923 1.00 189.27 258 ASN Q N 1
ATOM 6314 C CA . ASN C 1 258 ? 117.188 148.153 89.062 1.00 189.27 258 ASN Q CA 1
ATOM 6315 C C . ASN C 1 258 ? 117.278 149.627 88.677 1.00 189.27 258 ASN Q C 1
ATOM 6316 O O . ASN C 1 258 ? 117.775 150.452 89.448 1.00 189.27 258 ASN Q O 1
ATOM 6321 N N . ARG C 1 259 ? 116.728 149.985 87.517 1.00 180.83 259 ARG Q N 1
ATOM 6322 C CA . ARG C 1 259 ? 117.074 151.212 86.766 1.00 180.83 259 ARG Q CA 1
ATOM 6323 C C . ARG C 1 259 ? 116.583 152.557 87.360 1.00 180.83 259 ARG Q C 1
ATOM 6324 O O . ARG C 1 259 ? 116.096 153.440 86.654 1.00 180.83 259 ARG Q O 1
ATOM 6332 N N . MET C 1 260 ? 116.730 152.738 88.673 1.00 145.72 260 MET Q N 1
ATOM 6333 C CA . MET C 1 260 ? 116.577 154.067 89.280 1.00 145.72 260 MET Q CA 1
ATOM 6334 C C . MET C 1 260 ? 117.491 154.225 90.500 1.00 145.72 260 MET Q C 1
ATOM 6335 O O . MET C 1 260 ? 118.668 154.539 90.342 1.00 145.72 260 MET Q O 1
ATOM 6340 N N . GLY C 1 261 ? 116.994 153.919 91.710 1.00 133.94 261 GLY Q N 1
ATOM 6341 C CA . GLY C 1 261 ? 117.840 153.928 92.921 1.00 133.94 261 GLY Q CA 1
ATOM 6342 C C . GLY C 1 261 ? 118.597 152.602 93.005 1.00 133.94 261 GLY Q C 1
ATOM 6343 O O . GLY C 1 261 ? 118.156 151.659 93.663 1.00 133.94 261 GLY Q O 1
ATOM 6344 N N . GLU C 1 262 ? 119.682 152.501 92.241 1.00 138.00 262 GLU Q N 1
ATOM 6345 C CA . GLU C 1 262 ? 120.212 151.180 91.858 1.00 138.00 262 GLU Q CA 1
ATOM 6346 C C . GLU C 1 262 ? 120.730 150.328 93.034 1.00 138.00 262 GLU Q C 1
ATOM 6347 O O . GLU C 1 262 ? 120.461 149.124 93.045 1.00 138.00 262 GLU Q O 1
ATOM 6353 N N . LYS C 1 263 ? 121.398 150.916 94.053 1.00 114.71 263 LYS Q N 1
ATOM 6354 C CA . LYS C 1 263 ? 121.896 150.134 95.222 1.00 114.71 263 LYS Q CA 1
ATOM 6355 C C . LYS C 1 263 ? 121.664 150.847 96.582 1.00 114.71 263 LYS Q C 1
ATOM 6356 O O . LYS C 1 263 ? 121.117 151.945 96.649 1.00 114.71 263 LYS Q O 1
ATOM 6362 N N . VAL C 1 264 ? 121.964 150.103 97.663 1.00 105.35 264 VAL Q N 1
ATOM 6363 C CA . VAL C 1 264 ? 121.357 150.202 99.027 1.00 105.35 264 VAL Q CA 1
ATOM 6364 C C . VAL C 1 264 ? 121.678 151.428 99.927 1.00 105.35 264 VAL Q C 1
ATOM 6365 O O . VAL C 1 264 ? 120.895 151.699 100.839 1.00 105.35 264 VAL Q O 1
ATOM 6369 N N . ILE C 1 265 ? 122.736 152.220 99.726 1.00 91.04 265 ILE Q N 1
ATOM 6370 C CA . ILE C 1 265 ? 122.930 153.395 100.627 1.00 91.04 265 ILE Q CA 1
ATOM 6371 C C . ILE C 1 265 ? 121.825 154.477 100.467 1.00 91.04 265 ILE Q C 1
ATOM 6372 O O . ILE C 1 265 ? 121.011 154.446 99.541 1.00 91.04 265 ILE Q O 1
ATOM 6377 N N . GLY C 1 266 ? 121.770 155.455 101.380 1.00 95.11 266 GLY Q N 1
ATOM 6378 C CA . GLY C 1 266 ? 120.828 156.577 101.209 1.00 95.11 266 GLY Q CA 1
ATOM 6379 C C . GLY C 1 266 ? 121.088 157.421 99.948 1.00 95.11 266 GLY Q C 1
ATOM 6380 O O . GLY C 1 266 ? 120.136 157.897 99.329 1.00 95.11 266 GLY Q O 1
ATOM 6381 N N . PHE C 1 267 ? 122.360 157.569 99.529 1.00 102.93 267 PHE Q N 1
ATOM 6382 C CA . PHE C 1 267 ? 122.708 158.216 98.240 1.00 102.93 267 PHE Q CA 1
ATOM 6383 C C . PHE C 1 267 ? 122.138 157.416 97.035 1.00 102.93 267 PHE Q C 1
ATOM 6384 O O . PHE C 1 267 ? 121.887 156.215 97.125 1.00 102.93 267 PHE Q O 1
ATOM 6392 N N . GLY C 1 268 ? 121.953 158.070 95.881 1.00 114.35 268 GLY Q N 1
ATOM 6393 C CA . GLY C 1 268 ? 121.242 157.389 94.760 1.00 114.35 268 GLY Q CA 1
ATOM 6394 C C . GLY C 1 268 ? 119.760 157.195 95.098 1.00 114.35 268 GLY Q C 1
ATOM 6395 O O . GLY C 1 268 ? 119.195 156.112 94.911 1.00 114.35 268 GLY Q O 1
ATOM 6396 N N . THR C 1 269 ? 119.155 158.224 95.679 1.00 114.16 269 THR Q N 1
ATOM 6397 C CA . THR C 1 269 ? 117.904 158.099 96.445 1.00 114.16 269 THR Q CA 1
ATOM 6398 C C . THR C 1 269 ? 116.643 158.106 95.568 1.00 114.16 269 THR Q C 1
ATOM 6399 O O . THR C 1 269 ? 116.716 158.058 94.339 1.00 114.16 269 THR Q O 1
ATOM 6403 N N . ASP C 1 270 ? 115.459 158.300 96.172 1.00 117.64 270 ASP Q N 1
ATOM 6404 C CA . ASP C 1 270 ? 114.213 158.483 95.393 1.00 117.64 270 ASP Q CA 1
ATOM 6405 C C . ASP C 1 270 ? 114.081 159.896 94.758 1.00 117.64 270 ASP Q C 1
ATOM 6406 O O . ASP C 1 270 ? 112.989 160.457 94.634 1.00 117.64 270 ASP Q O 1
ATOM 6411 N N . ASN C 1 271 ? 115.214 160.479 94.370 1.00 123.39 271 ASN Q N 1
ATOM 6412 C CA . ASN C 1 271 ? 115.276 161.755 93.647 1.00 123.39 271 ASN Q CA 1
ATOM 6413 C C . ASN C 1 271 ? 116.319 161.682 92.514 1.00 123.39 271 ASN Q C 1
ATOM 6414 O O . ASN C 1 271 ? 116.741 162.726 92.009 1.00 123.39 271 ASN Q O 1
ATOM 6419 N N . ALA C 1 272 ? 116.756 160.476 92.115 1.00 136.11 272 ALA Q N 1
ATOM 6420 C CA . ALA C 1 272 ? 117.881 160.300 91.178 1.00 136.11 272 ALA Q CA 1
ATOM 6421 C C . ALA C 1 272 ? 117.480 159.487 89.927 1.00 136.11 272 ALA Q C 1
ATOM 6422 O O . ALA C 1 272 ? 116.609 158.614 89.994 1.00 136.11 272 ALA Q O 1
ATOM 6424 N N . LYS C 1 273 ? 118.109 159.826 88.776 1.00 147.14 273 LYS Q N 1
ATOM 6425 C CA . LYS C 1 273 ? 117.844 159.308 87.397 1.00 147.14 273 LYS Q CA 1
ATOM 6426 C C . LYS C 1 273 ? 116.343 159.033 87.117 1.00 147.14 273 LYS Q C 1
ATOM 6427 O O . LYS C 1 273 ? 115.842 157.907 87.133 1.00 147.14 273 LYS Q O 1
ATOM 6433 N N . LEU C 1 274 ? 115.627 160.142 86.907 1.00 151.21 274 LEU Q N 1
ATOM 6434 C CA . LEU C 1 274 ? 114.173 160.281 87.148 1.00 151.21 274 LEU Q CA 1
ATOM 6435 C C . LEU C 1 274 ? 113.218 159.383 86.330 1.00 151.21 274 LEU Q C 1
ATOM 6436 O O . LEU C 1 274 ? 112.025 159.350 86.648 1.00 151.21 274 LEU Q O 1
ATOM 6441 N N . LYS C 1 275 ? 113.672 158.675 85.293 1.00 171.52 275 LYS Q N 1
ATOM 6442 C CA . LYS C 1 275 ? 112.732 157.878 84.466 1.00 171.52 275 LYS Q CA 1
ATOM 6443 C C . LYS C 1 275 ? 112.391 156.551 85.179 1.00 171.52 275 LYS Q C 1
ATOM 6444 O O . LYS C 1 275 ? 112.931 156.244 86.244 1.00 171.52 275 LYS Q O 1
ATOM 6450 N N . ASP C 1 276 ? 111.398 155.807 84.654 1.00 184.23 276 ASP Q N 1
ATOM 6451 C CA . ASP C 1 276 ? 110.774 154.774 85.508 1.00 184.23 276 ASP Q CA 1
ATOM 6452 C C . ASP C 1 276 ? 110.187 153.596 84.697 1.00 184.23 276 ASP Q C 1
ATOM 6453 O O . ASP C 1 276 ? 110.068 153.625 83.465 1.00 184.23 276 ASP Q O 1
ATOM 6458 N N . ASP C 1 277 ? 109.809 152.550 85.462 1.00 185.76 277 ASP Q N 1
ATOM 6459 C CA . ASP C 1 277 ? 109.574 151.164 84.970 1.00 185.76 277 ASP Q CA 1
ATOM 6460 C C . ASP C 1 277 ? 108.442 150.878 83.955 1.00 185.76 277 ASP Q C 1
ATOM 6461 O O . ASP C 1 277 ? 107.923 149.757 83.937 1.00 185.76 277 ASP Q O 1
ATOM 6466 N N . GLU C 1 278 ? 108.040 151.852 83.109 1.00 193.05 278 GLU Q N 1
ATOM 6467 C CA . GLU C 1 278 ? 107.140 151.560 81.966 1.00 193.05 278 GLU Q CA 1
ATOM 6468 C C . GLU C 1 278 ? 107.537 152.345 80.703 1.00 193.05 278 GLU Q C 1
ATOM 6469 O O . GLU C 1 278 ? 107.538 151.763 79.619 1.00 193.05 278 GLU Q O 1
ATOM 6475 N N . THR C 1 279 ? 108.012 153.600 80.813 1.00 198.94 279 THR Q N 1
ATOM 6476 C CA . THR C 1 279 ? 108.744 154.172 79.653 1.00 198.94 279 THR Q CA 1
ATOM 6477 C C . THR C 1 279 ? 110.002 153.338 79.366 1.00 198.94 279 THR Q C 1
ATOM 6478 O O . THR C 1 279 ? 110.392 153.154 78.213 1.00 198.94 279 THR Q O 1
ATOM 6482 N N . TYR C 1 280 ? 110.560 152.714 80.397 1.00 191.32 280 TYR Q N 1
ATOM 6483 C CA . TYR C 1 280 ? 111.607 151.706 80.228 1.00 191.32 280 TYR Q CA 1
ATOM 6484 C C . TYR C 1 280 ? 111.176 150.408 79.513 1.00 191.32 280 TYR Q C 1
ATOM 6485 O O . TYR C 1 280 ? 112.048 149.568 79.330 1.00 191.32 280 TYR Q O 1
ATOM 6494 N N . LEU C 1 281 ? 109.917 150.185 79.108 1.00 207.70 281 LEU Q N 1
ATOM 6495 C CA . LEU C 1 281 ? 109.687 149.124 78.098 1.00 207.70 281 LEU Q CA 1
ATOM 6496 C C . LEU C 1 281 ? 109.971 149.646 76.682 1.00 207.70 281 LEU Q C 1
ATOM 6497 O O . LEU C 1 281 ? 110.337 148.882 75.786 1.00 207.70 281 LEU Q O 1
ATOM 6502 N N . SER C 1 282 ? 109.794 150.950 76.472 1.00 208.60 282 SER Q N 1
ATOM 6503 C CA . SER C 1 282 ? 109.994 151.545 75.140 1.00 208.60 282 SER Q CA 1
ATOM 6504 C C . SER C 1 282 ? 111.458 151.944 74.951 1.00 208.60 282 SER Q C 1
ATOM 6505 O O . SER C 1 282 ? 112.131 151.444 74.046 1.00 208.60 282 SER Q O 1
ATOM 6508 N N . ARG C 1 283 ? 111.987 152.758 75.873 1.00 199.27 283 ARG Q N 1
ATOM 6509 C CA . ARG C 1 283 ? 113.434 153.044 75.909 1.00 199.27 283 ARG Q CA 1
ATOM 6510 C C . ARG C 1 283 ? 114.168 151.972 76.723 1.00 199.27 283 ARG Q C 1
ATOM 6511 O O . ARG C 1 283 ? 114.861 152.258 77.697 1.00 199.27 283 ARG Q O 1
ATOM 6519 N N . VAL C 1 284 ? 114.020 150.716 76.311 1.00 217.62 284 VAL Q N 1
ATOM 6520 C CA . VAL C 1 284 ? 114.973 149.676 76.732 1.00 217.62 284 VAL Q CA 1
ATOM 6521 C C . VAL C 1 284 ? 116.255 149.941 75.947 1.00 217.62 284 VAL Q C 1
ATOM 6522 O O . VAL C 1 284 ? 116.230 149.950 74.713 1.00 217.62 284 VAL Q O 1
ATOM 6526 N N . VAL C 1 285 ? 117.368 150.168 76.640 1.00 221.75 285 VAL Q N 1
ATOM 6527 C CA . VAL C 1 285 ? 118.639 150.394 75.919 1.00 221.75 285 VAL Q CA 1
ATOM 6528 C C . VAL C 1 285 ? 119.271 149.048 75.553 1.00 221.75 285 VAL Q C 1
ATOM 6529 O O . VAL C 1 285 ? 119.043 148.050 76.240 1.00 221.75 285 VAL Q O 1
ATOM 6533 N N . PRO C 1 286 ? 120.108 148.992 74.513 1.00 218.70 286 PRO Q N 1
ATOM 6534 C CA . PRO C 1 286 ? 120.883 147.778 74.208 1.00 218.70 286 PRO Q CA 1
ATOM 6535 C C . PRO C 1 286 ? 121.631 147.180 75.400 1.00 218.70 286 PRO Q C 1
ATOM 6536 O O . PRO C 1 286 ? 121.732 145.961 75.526 1.00 218.70 286 PRO Q O 1
ATOM 6540 N N . GLU C 1 287 ? 122.106 148.005 76.327 1.00 216.40 287 GLU Q N 1
ATOM 6541 C CA . GLU C 1 287 ? 122.706 147.451 77.550 1.00 216.40 287 GLU Q CA 1
ATOM 6542 C C . GLU C 1 287 ? 121.692 146.696 78.433 1.00 216.40 287 GLU Q C 1
ATOM 6543 O O . GLU C 1 287 ? 122.035 145.693 79.054 1.00 216.40 287 GLU Q O 1
ATOM 6549 N N . ASP C 1 288 ? 120.428 147.113 78.447 1.00 231.73 288 ASP Q N 1
ATOM 6550 C CA . ASP C 1 288 ? 119.406 146.320 79.137 1.00 231.73 288 ASP Q CA 1
ATOM 6551 C C . ASP C 1 288 ? 119.093 145.046 78.352 1.00 231.73 288 ASP Q C 1
ATOM 6552 O O . ASP C 1 288 ? 118.746 144.041 78.957 1.00 231.73 288 ASP Q O 1
ATOM 6557 N N . LEU C 1 289 ? 119.262 145.045 77.023 1.00 252.51 289 LEU Q N 1
ATOM 6558 C CA . LEU C 1 289 ? 119.176 143.778 76.267 1.00 252.51 289 LEU Q CA 1
ATOM 6559 C C . LEU C 1 289 ? 120.332 142.842 76.647 1.00 252.51 289 LEU Q C 1
ATOM 6560 O O . LEU C 1 289 ? 120.150 141.632 76.816 1.00 252.51 289 LEU Q O 1
ATOM 6565 N N . LEU C 1 290 ? 121.519 143.407 76.867 1.00 267.96 290 LEU Q N 1
ATOM 6566 C CA . LEU C 1 290 ? 122.608 142.619 77.446 1.00 267.96 290 LEU Q CA 1
ATOM 6567 C C . LEU C 1 290 ? 122.217 142.130 78.854 1.00 267.96 290 LEU Q C 1
ATOM 6568 O O . LEU C 1 290 ? 122.442 140.976 79.192 1.00 267.96 290 LEU Q O 1
ATOM 6573 N N . LYS C 1 291 ? 121.553 142.954 79.663 1.00 257.60 291 LYS Q N 1
ATOM 6574 C CA . LYS C 1 291 ? 121.051 142.465 80.966 1.00 257.60 291 LYS Q CA 1
ATOM 6575 C C . LYS C 1 291 ? 119.847 141.515 80.865 1.00 257.60 291 LYS Q C 1
ATOM 6576 O O . LYS C 1 291 ? 119.430 140.964 81.881 1.00 257.60 291 LYS Q O 1
ATOM 6582 N N . PHE C 1 292 ? 119.263 141.311 79.692 1.00 268.15 292 PHE Q N 1
ATOM 6583 C CA . PHE C 1 292 ? 118.214 140.283 79.582 1.00 268.15 292 PHE Q CA 1
ATOM 6584 C C . PHE C 1 292 ? 118.818 138.897 79.375 1.00 268.15 292 PHE Q C 1
ATOM 6585 O O . PHE C 1 292 ? 118.362 137.919 79.973 1.00 268.15 292 PHE Q O 1
ATOM 6593 N N . GLY C 1 293 ? 119.877 138.819 78.570 1.00 321.75 293 GLY Q N 1
ATOM 6594 C CA . GLY C 1 293 ? 120.528 137.527 78.294 1.00 321.75 293 GLY Q CA 1
ATOM 6595 C C . GLY C 1 293 ? 120.997 137.355 76.853 1.00 321.75 293 GLY Q C 1
ATOM 6596 O O . GLY C 1 293 ? 121.020 136.232 76.351 1.00 321.75 293 GLY Q O 1
ATOM 6597 N N . LEU C 1 294 ? 121.331 138.453 76.168 1.00 310.66 294 LEU Q N 1
ATOM 6598 C CA . LEU C 1 294 ? 121.606 138.419 74.728 1.00 310.66 294 LEU Q CA 1
ATOM 6599 C C . LEU C 1 294 ? 123.049 138.805 74.389 1.00 310.66 294 LEU Q C 1
ATOM 6600 O O . LEU C 1 294 ? 123.655 139.637 75.059 1.00 310.66 294 LEU Q O 1
ATOM 6605 N N . ILE C 1 295 ? 123.600 138.192 73.346 1.00 301.81 295 ILE Q N 1
ATOM 6606 C CA . ILE C 1 295 ? 124.965 138.518 72.895 1.00 301.81 295 ILE Q CA 1
ATOM 6607 C C . ILE C 1 295 ? 125.026 139.974 72.412 1.00 301.81 295 ILE Q C 1
ATOM 6608 O O . ILE C 1 295 ? 124.219 140.389 71.573 1.00 301.81 295 ILE Q O 1
ATOM 6613 N N . PRO C 1 296 ? 126.019 140.760 72.820 1.00 284.30 296 PRO Q N 1
ATOM 6614 C CA . PRO C 1 296 ? 126.063 142.174 72.421 1.00 284.30 296 PRO Q CA 1
ATOM 6615 C C . PRO C 1 296 ? 126.408 142.384 70.950 1.00 284.30 296 PRO Q C 1
ATOM 6616 O O . PRO C 1 296 ? 125.935 143.352 70.357 1.00 284.30 296 PRO Q O 1
ATOM 6620 N N . GLU C 1 297 ? 127.183 141.509 70.309 1.00 279.62 297 GLU Q N 1
ATOM 6621 C CA . GLU C 1 297 ? 127.329 141.685 68.854 1.00 279.62 297 GLU Q CA 1
ATOM 6622 C C . GLU C 1 297 ? 126.016 141.381 68.125 1.00 279.62 297 GLU Q C 1
ATOM 6623 O O . GLU C 1 297 ? 125.666 142.058 67.157 1.00 279.62 297 GLU Q O 1
ATOM 6629 N N . PHE C 1 298 ? 125.256 140.411 68.633 1.00 298.52 298 PHE Q N 1
ATOM 6630 C CA . PHE C 1 298 ? 123.915 140.131 68.120 1.00 298.52 298 PHE Q CA 1
ATOM 6631 C C . PHE C 1 298 ? 122.948 141.287 68.410 1.00 298.52 298 PHE Q C 1
ATOM 6632 O O . PHE C 1 298 ? 122.104 141.606 67.578 1.00 298.52 298 PHE Q O 1
ATOM 6640 N N . ILE C 1 299 ? 123.124 141.983 69.532 1.00 265.73 299 ILE Q N 1
ATOM 6641 C CA . ILE C 1 299 ? 122.396 143.236 69.770 1.00 265.73 299 ILE Q CA 1
ATOM 6642 C C . ILE C 1 299 ? 122.806 144.305 68.737 1.00 265.73 299 ILE Q C 1
ATOM 6643 O O . ILE C 1 299 ? 121.954 144.998 68.177 1.00 265.73 299 ILE Q O 1
ATOM 6648 N N . GLY C 1 300 ? 124.105 144.400 68.418 1.00 250.83 300 GLY Q N 1
ATOM 6649 C CA . GLY C 1 300 ? 124.586 145.256 67.312 1.00 250.83 300 GLY Q CA 1
ATOM 6650 C C . GLY C 1 300 ? 123.987 144.890 65.951 1.00 250.83 300 GLY Q C 1
ATOM 6651 O O . GLY C 1 300 ? 123.923 145.743 65.061 1.00 250.83 300 GLY Q O 1
ATOM 6652 N N . ARG C 1 301 ? 123.475 143.661 65.816 1.00 277.45 301 ARG Q N 1
ATOM 6653 C CA . ARG C 1 301 ? 122.860 143.217 64.532 1.00 277.45 301 ARG Q CA 1
ATOM 6654 C C . ARG C 1 301 ? 121.403 143.695 64.437 1.00 277.45 301 ARG Q C 1
ATOM 6655 O O . ARG C 1 301 ? 120.773 143.460 63.388 1.00 277.45 301 ARG Q O 1
ATOM 6663 N N . LEU C 1 302 ? 120.903 144.338 65.496 1.00 251.02 302 LEU Q N 1
ATOM 6664 C CA . LEU C 1 302 ? 119.566 144.931 65.542 1.00 251.02 302 LEU Q CA 1
ATOM 6665 C C . LEU C 1 302 ? 119.687 146.444 65.744 1.00 251.02 302 LEU Q C 1
ATOM 6666 O O . LEU C 1 302 ? 119.614 146.911 66.888 1.00 251.02 302 LEU Q O 1
ATOM 6671 N N . PRO C 1 303 ? 119.872 147.234 64.667 1.00 229.01 303 PRO Q N 1
ATOM 6672 C CA . PRO C 1 303 ? 119.875 148.699 64.788 1.00 229.01 303 PRO Q CA 1
ATOM 6673 C C . PRO C 1 303 ? 118.657 149.254 65.511 1.00 229.01 303 PRO Q C 1
ATOM 6674 O O . PRO C 1 303 ? 118.816 150.189 66.299 1.00 229.01 303 PRO Q O 1
ATOM 6678 N N . VAL C 1 304 ? 117.460 148.707 65.247 1.00 223.05 304 VAL Q N 1
ATOM 6679 C CA . VAL C 1 304 ? 116.181 149.311 65.675 1.00 223.05 304 VAL Q CA 1
ATOM 6680 C C . VAL C 1 304 ? 115.568 148.508 66.819 1.00 223.05 304 VAL Q C 1
ATOM 6681 O O . VAL C 1 304 ? 115.454 147.294 66.754 1.00 223.05 304 VAL Q O 1
ATOM 6685 N N . ILE C 1 305 ? 115.076 149.212 67.819 1.00 205.51 305 ILE Q N 1
ATOM 6686 C CA . ILE C 1 305 ? 114.328 148.589 68.907 1.00 205.51 305 ILE Q CA 1
ATOM 6687 C C . ILE C 1 305 ? 112.907 149.132 68.848 1.00 205.51 305 ILE Q C 1
ATOM 6688 O O . ILE C 1 305 ? 112.700 150.341 68.709 1.00 205.51 305 ILE Q O 1
ATOM 6693 N N . ALA C 1 306 ? 111.924 148.244 68.949 1.00 199.82 306 ALA Q N 1
ATOM 6694 C CA . ALA C 1 306 ? 110.527 148.687 68.899 1.00 199.82 306 ALA Q CA 1
ATOM 6695 C C . ALA C 1 306 ? 109.651 147.902 69.882 1.00 199.82 306 ALA Q C 1
ATOM 6696 O O . ALA C 1 306 ? 110.005 146.830 70.375 1.00 199.82 306 ALA Q O 1
ATOM 6698 N N . THR C 1 307 ? 108.505 148.499 70.217 1.00 190.17 307 THR Q N 1
ATOM 6699 C CA . THR C 1 307 ? 107.653 147.963 71.291 1.00 190.17 307 THR Q CA 1
ATOM 6700 C C . THR C 1 307 ? 106.178 147.973 70.872 1.00 190.17 307 THR Q C 1
ATOM 6701 O O . THR C 1 307 ? 105.638 148.961 70.357 1.00 190.17 307 THR Q O 1
ATOM 6705 N N . LEU C 1 308 ? 105.536 146.833 71.108 1.00 183.50 308 LEU Q N 1
ATOM 6706 C CA . LEU C 1 308 ? 104.102 146.677 70.856 1.00 183.50 308 LEU Q CA 1
ATOM 6707 C C . LEU C 1 308 ? 103.294 147.359 71.972 1.00 183.50 308 LEU Q C 1
ATOM 6708 O O . LEU C 1 308 ? 103.831 147.785 72.991 1.00 183.50 308 LEU Q O 1
ATOM 6713 N N . GLU C 1 309 ? 101.979 147.426 71.818 1.00 163.61 309 GLU Q N 1
ATOM 6714 C CA . GLU C 1 309 ? 101.141 147.918 72.920 1.00 163.61 309 GLU Q CA 1
ATOM 6715 C C . GLU C 1 309 ? 100.698 146.724 73.774 1.00 163.61 309 GLU Q C 1
ATOM 6716 O O . GLU C 1 309 ? 100.209 145.712 73.266 1.00 163.61 309 GLU Q O 1
ATOM 6722 N N . GLN C 1 310 ? 100.881 146.821 75.086 1.00 167.20 310 GLN Q N 1
ATOM 6723 C CA . GLN C 1 310 ? 100.522 145.661 75.917 1.00 167.20 310 GLN Q CA 1
ATOM 6724 C C . GLN C 1 310 ? 98.987 145.571 76.039 1.00 167.20 310 GLN Q C 1
ATOM 6725 O O . GLN C 1 310 ? 98.327 146.551 76.390 1.00 167.20 310 GLN Q O 1
ATOM 6731 N N . LEU C 1 311 ? 98.408 144.423 75.669 1.00 150.38 311 LEU Q N 1
ATOM 6732 C CA . LEU C 1 311 ? 96.952 144.371 75.417 1.00 150.38 311 LEU Q CA 1
ATOM 6733 C C . LEU C 1 311 ? 96.062 144.623 76.647 1.00 150.38 311 LEU Q C 1
ATOM 6734 O O . LEU C 1 311 ? 96.420 144.349 77.790 1.00 150.38 311 LEU Q O 1
ATOM 6739 N N . ASP C 1 312 ? 94.842 145.080 76.360 1.00 159.54 312 ASP Q N 1
ATOM 6740 C CA . ASP C 1 312 ? 93.868 145.558 77.352 1.00 159.54 312 ASP Q CA 1
ATOM 6741 C C . ASP C 1 312 ? 92.443 145.139 76.980 1.00 159.54 312 ASP Q C 1
ATOM 6742 O O . ASP C 1 312 ? 92.162 144.722 75.862 1.00 159.54 312 ASP Q O 1
ATOM 6747 N N . GLU C 1 313 ? 91.510 145.297 77.916 1.00 150.41 313 GLU Q N 1
ATOM 6748 C CA . GLU C 1 313 ? 90.114 144.920 77.633 1.00 150.41 313 GLU Q CA 1
ATOM 6749 C C . GLU C 1 313 ? 89.509 145.658 76.434 1.00 150.41 313 GLU Q C 1
ATOM 6750 O O . GLU C 1 313 ? 89.115 145.039 75.451 1.00 150.41 313 GLU Q O 1
ATOM 6756 N N . ALA C 1 314 ? 89.447 146.988 76.475 1.00 146.78 314 ALA Q N 1
ATOM 6757 C CA . ALA C 1 314 ? 88.897 147.707 75.315 1.00 146.78 314 ALA Q CA 1
ATOM 6758 C C . ALA C 1 314 ? 89.789 147.598 74.060 1.00 146.78 314 ALA Q C 1
ATOM 6759 O O . ALA C 1 314 ? 89.314 147.854 72.953 1.00 146.78 314 ALA Q O 1
ATOM 6761 N N . ALA C 1 315 ? 91.055 147.189 74.202 1.00 143.19 315 ALA Q N 1
ATOM 6762 C CA . ALA C 1 315 ? 91.857 146.854 73.017 1.00 143.19 315 ALA Q CA 1
ATOM 6763 C C . ALA C 1 315 ? 91.351 145.543 72.408 1.00 143.19 315 ALA Q C 1
ATOM 6764 O O . ALA C 1 315 ? 91.134 145.435 71.201 1.00 143.19 315 ALA Q O 1
ATOM 6766 N N . LEU C 1 316 ? 91.061 144.559 73.251 1.00 138.00 316 LEU Q N 1
ATOM 6767 C CA . LEU C 1 316 ? 90.410 143.359 72.731 1.00 138.00 316 LEU Q CA 1
ATOM 6768 C C . LEU C 1 316 ? 88.998 143.655 72.204 1.00 138.00 316 LEU Q C 1
ATOM 6769 O O . LEU C 1 316 ? 88.604 143.083 71.195 1.00 138.00 316 LEU Q O 1
ATOM 6774 N N . VAL C 1 317 ? 88.249 144.593 72.796 1.00 133.13 317 VAL Q N 1
ATOM 6775 C CA . VAL C 1 317 ? 86.956 144.997 72.189 1.00 133.13 317 VAL Q CA 1
ATOM 6776 C C . VAL C 1 317 ? 87.154 145.592 70.793 1.00 133.13 317 VAL Q C 1
ATOM 6777 O O . VAL C 1 317 ? 86.445 145.241 69.854 1.00 133.13 317 VAL Q O 1
ATOM 6781 N N . SER C 1 318 ? 88.130 146.473 70.610 1.00 129.89 318 SER Q N 1
ATOM 6782 C CA . SER C 1 318 ? 88.397 146.927 69.237 1.00 129.89 318 SER Q CA 1
ATOM 6783 C C . SER C 1 318 ? 88.903 145.795 68.324 1.00 129.89 318 SER Q C 1
ATOM 6784 O O . SER C 1 318 ? 88.528 145.746 67.161 1.00 129.89 318 SER Q O 1
ATOM 6787 N N . ILE C 1 319 ? 89.697 144.843 68.825 1.00 125.05 319 ILE Q N 1
ATOM 6788 C CA . ILE C 1 319 ? 90.085 143.687 67.981 1.00 125.05 319 ILE Q CA 1
ATOM 6789 C C . ILE C 1 319 ? 88.872 142.809 67.641 1.00 125.05 319 ILE Q C 1
ATOM 6790 O O . ILE C 1 319 ? 88.793 142.249 66.546 1.00 125.05 319 ILE Q O 1
ATOM 6795 N N . LEU C 1 320 ? 87.900 142.719 68.555 1.00 126.69 320 LEU Q N 1
ATOM 6796 C CA . LEU C 1 320 ? 86.632 142.026 68.285 1.00 126.69 320 LEU Q CA 1
ATOM 6797 C C . LEU C 1 320 ? 85.772 142.723 67.233 1.00 126.69 320 LEU Q C 1
ATOM 6798 O O . LEU C 1 320 ? 84.908 142.070 66.653 1.00 126.69 320 LEU Q O 1
ATOM 6803 N N . THR C 1 321 ? 85.929 144.039 67.037 1.00 127.10 321 THR Q N 1
ATOM 6804 C CA . THR C 1 321 ? 84.884 144.840 66.355 1.00 127.10 321 THR Q CA 1
ATOM 6805 C C . THR C 1 321 ? 85.390 145.667 65.174 1.00 127.10 321 THR Q C 1
ATOM 6806 O O . THR C 1 321 ? 84.654 145.858 64.207 1.00 127.10 321 THR Q O 1
ATOM 6810 N N . GLU C 1 322 ? 86.609 146.192 65.240 1.00 124.96 322 GLU Q N 1
ATOM 6811 C CA . GLU C 1 322 ? 87.088 147.189 64.262 1.00 124.96 322 GLU Q CA 1
ATOM 6812 C C . GLU C 1 322 ? 87.740 146.634 62.992 1.00 124.96 322 GLU Q C 1
ATOM 6813 O O . GLU C 1 322 ? 87.466 147.164 61.908 1.00 124.96 322 GLU Q O 1
ATOM 6819 N N . PRO C 1 323 ? 88.640 145.640 63.049 1.00 114.34 323 PRO Q N 1
ATOM 6820 C CA . PRO C 1 323 ? 89.433 145.316 61.857 1.00 114.34 323 PRO Q CA 1
ATOM 6821 C C . PRO C 1 323 ? 88.694 144.372 60.904 1.00 114.34 323 PRO Q C 1
ATOM 6822 O O . PRO C 1 323 ? 87.631 143.841 61.193 1.00 114.34 323 PRO Q O 1
ATOM 6826 N N . LYS C 1 324 ? 89.341 144.060 59.780 1.00 114.66 324 LYS Q N 1
ATOM 6827 C CA . LYS C 1 324 ? 88.844 142.938 58.950 1.00 114.66 324 LYS Q CA 1
ATOM 6828 C C . LYS C 1 324 ? 88.876 141.600 59.695 1.00 114.66 324 LYS Q C 1
ATOM 6829 O O . LYS C 1 324 ? 88.075 140.715 59.397 1.00 114.66 324 LYS Q O 1
ATOM 6835 N N . ASN C 1 325 ? 89.768 141.441 60.675 1.00 112.36 325 ASN Q N 1
ATOM 6836 C CA . ASN C 1 325 ? 89.780 140.205 61.479 1.00 112.36 325 ASN Q CA 1
ATOM 6837 C C . ASN C 1 325 ? 88.728 140.197 62.608 1.00 112.36 325 ASN Q C 1
ATOM 6838 O O . ASN C 1 325 ? 88.655 139.229 63.364 1.00 112.36 325 ASN Q O 1
ATOM 6843 N N . ALA C 1 326 ? 87.881 141.224 62.697 1.00 111.96 326 ALA Q N 1
ATOM 6844 C CA . ALA C 1 326 ? 86.908 141.356 63.790 1.00 111.96 326 ALA Q CA 1
ATOM 6845 C C . ALA C 1 326 ? 85.956 140.161 63.921 1.00 111.96 326 ALA Q C 1
ATOM 6846 O O . ALA C 1 326 ? 85.142 139.859 63.037 1.00 111.96 326 ALA Q O 1
ATOM 6848 N N . LEU C 1 327 ? 86.018 139.534 65.085 1.00 108.34 327 LEU Q N 1
ATOM 6849 C CA . LEU C 1 327 ? 85.164 138.379 65.353 1.00 108.34 327 LEU Q CA 1
ATOM 6850 C C . LEU C 1 327 ? 83.678 138.728 65.295 1.00 108.34 327 LEU Q C 1
ATOM 6851 O O . LEU C 1 327 ? 82.893 137.948 64.764 1.00 108.34 327 LEU Q O 1
ATOM 6856 N N . VAL C 1 328 ? 83.283 139.914 65.777 1.00 111.39 328 VAL Q N 1
ATOM 6857 C CA . VAL C 1 328 ? 81.863 140.320 65.709 1.00 111.39 328 VAL Q CA 1
ATOM 6858 C C . VAL C 1 328 ? 81.340 140.319 64.273 1.00 111.39 328 VAL Q C 1
ATOM 6859 O O . VAL C 1 328 ? 80.212 139.889 64.026 1.00 111.39 328 VAL Q O 1
ATOM 6863 N N . LYS C 1 329 ? 82.170 140.730 63.303 1.00 109.45 329 LYS Q N 1
ATOM 6864 C CA . LYS C 1 329 ? 81.745 140.700 61.887 1.00 109.45 329 LYS Q CA 1
ATOM 6865 C C . LYS C 1 329 ? 81.511 139.270 61.401 1.00 109.45 329 LYS Q C 1
ATOM 6866 O O . LYS C 1 329 ? 80.463 138.984 60.826 1.00 109.45 329 LYS Q O 1
ATOM 6872 N N . GLN C 1 330 ? 82.474 138.363 61.604 1.00 106.66 330 GLN Q N 1
ATOM 6873 C CA . GLN C 1 330 ? 82.278 136.996 61.087 1.00 106.66 330 GLN Q CA 1
ATOM 6874 C C . GLN C 1 330 ? 81.205 136.253 61.877 1.00 106.66 330 GLN Q C 1
ATOM 6875 O O . GLN C 1 330 ? 80.341 135.608 61.283 1.00 106.66 330 GLN Q O 1
ATOM 6881 N N . TYR C 1 331 ? 81.208 136.384 63.202 1.00 107.49 331 TYR Q N 1
ATOM 6882 C CA . TYR C 1 331 ? 80.196 135.705 64.012 1.00 107.49 331 TYR Q CA 1
ATOM 6883 C C . TYR C 1 331 ? 78.791 136.228 63.712 1.00 107.49 331 TYR Q C 1
ATOM 6884 O O . TYR C 1 331 ? 77.869 135.430 63.547 1.00 107.49 331 TYR Q O 1
ATOM 6893 N N . LYS C 1 332 ? 78.604 137.544 63.562 1.00 108.61 332 LYS Q N 1
ATOM 6894 C CA . LYS C 1 332 ? 77.269 138.014 63.168 1.00 108.61 332 LYS Q CA 1
ATOM 6895 C C . LYS C 1 332 ? 76.933 137.625 61.729 1.00 108.61 332 LYS Q C 1
ATOM 6896 O O . LYS C 1 332 ? 75.800 137.237 61.448 1.00 108.61 332 LYS Q O 1
ATOM 6902 N N . ARG C 1 333 ? 77.904 137.710 60.812 1.00 109.04 333 ARG Q N 1
ATOM 6903 C CA . ARG C 1 333 ? 77.637 137.352 59.411 1.00 109.04 333 ARG Q CA 1
ATOM 6904 C C . ARG C 1 333 ? 77.375 135.853 59.211 1.00 109.04 333 ARG Q C 1
ATOM 6905 O O . ARG C 1 333 ? 76.539 135.503 58.382 1.00 109.04 333 ARG Q O 1
ATOM 6913 N N . MET C 1 334 ? 78.016 134.956 59.966 1.00 110.90 334 MET Q N 1
ATOM 6914 C CA . MET C 1 334 ? 77.620 133.533 59.876 1.00 110.90 334 MET Q CA 1
ATOM 6915 C C . MET C 1 334 ? 76.194 133.311 60.371 1.00 110.90 334 MET Q C 1
ATOM 6916 O O . MET C 1 334 ? 75.491 132.437 59.863 1.00 110.90 334 MET Q O 1
ATOM 6921 N N . LEU C 1 335 ? 75.735 134.126 61.318 1.00 110.89 335 LEU Q N 1
ATOM 6922 C CA . LEU C 1 335 ? 74.323 134.068 61.715 1.00 110.89 335 LEU Q CA 1
ATOM 6923 C C . LEU C 1 335 ? 73.410 134.704 60.656 1.00 110.89 335 LEU Q C 1
ATOM 6924 O O . LEU C 1 335 ? 72.349 134.169 60.325 1.00 110.89 335 LEU Q O 1
ATOM 6929 N N . GLU C 1 336 ? 73.820 135.836 60.101 1.00 109.04 336 GLU Q N 1
ATOM 6930 C CA . GLU C 1 336 ? 72.994 136.562 59.128 1.00 109.04 336 GLU Q CA 1
ATOM 6931 C C . GLU C 1 336 ? 72.911 135.867 57.750 1.00 109.04 336 GLU Q C 1
ATOM 6932 O O . GLU C 1 336 ? 72.002 136.160 56.970 1.00 109.04 336 GLU Q O 1
ATOM 6938 N N . LEU C 1 337 ? 73.793 134.896 57.470 1.00 107.06 337 LEU Q N 1
ATOM 6939 C CA . LEU C 1 337 ? 73.582 133.946 56.352 1.00 107.06 337 LEU Q CA 1
ATOM 6940 C C . LEU C 1 337 ? 72.402 132.992 56.602 1.00 107.06 337 LEU Q C 1
ATOM 6941 O O . LEU C 1 337 ? 71.803 132.496 55.646 1.00 107.06 337 LEU Q O 1
ATOM 6946 N N . ASP C 1 338 ? 72.042 132.753 57.868 1.00 116.60 338 ASP Q N 1
ATOM 6947 C CA . ASP C 1 338 ? 70.796 132.035 58.213 1.00 116.60 338 ASP Q CA 1
ATOM 6948 C C . ASP C 1 338 ? 69.631 133.007 58.513 1.00 116.60 338 ASP Q C 1
ATOM 6949 O O . ASP C 1 338 ? 68.604 132.599 59.060 1.00 116.60 338 ASP Q O 1
ATOM 6954 N N . ASP C 1 339 ? 69.770 134.276 58.114 1.00 122.15 339 ASP Q N 1
ATOM 6955 C CA . ASP C 1 339 ? 68.717 135.313 58.224 1.00 122.15 339 ASP Q CA 1
ATOM 6956 C C . ASP C 1 339 ? 68.278 135.619 59.667 1.00 122.15 339 ASP Q C 1
ATOM 6957 O O . ASP C 1 339 ? 67.143 136.044 59.898 1.00 122.15 339 ASP Q O 1
ATOM 6962 N N . VAL C 1 340 ? 69.201 135.466 60.625 1.00 115.20 340 VAL Q N 1
ATOM 6963 C CA . VAL C 1 340 ? 69.002 135.943 62.010 1.00 115.20 340 VAL Q CA 1
ATOM 6964 C C . VAL C 1 340 ? 70.232 136.762 62.428 1.00 115.20 340 VAL Q C 1
ATOM 6965 O O . VAL C 1 340 ? 71.375 136.368 62.201 1.00 115.20 340 VAL Q O 1
ATOM 6969 N N . GLU C 1 341 ? 70.005 137.910 63.033 1.00 107.39 341 GLU Q N 1
ATOM 6970 C CA . GLU C 1 341 ? 71.106 138.820 63.370 1.00 107.39 341 GLU Q CA 1
ATOM 6971 C C . GLU C 1 341 ? 71.448 138.729 64.851 1.00 107.39 341 GLU Q C 1
ATOM 6972 O O . GLU C 1 341 ? 70.552 138.627 65.690 1.00 107.39 341 GLU Q O 1
ATOM 6978 N N . LEU C 1 342 ? 72.741 138.751 65.173 1.00 108.65 342 LEU Q N 1
ATOM 6979 C CA . LEU C 1 342 ? 73.161 138.738 66.578 1.00 108.65 342 LEU Q CA 1
ATOM 6980 C C . LEU C 1 342 ? 73.566 140.144 67.015 1.00 108.65 342 LEU Q C 1
ATOM 6981 O O . LEU C 1 342 ? 74.614 140.648 66.627 1.00 108.65 342 LEU Q O 1
ATOM 6986 N N . GLU C 1 343 ? 72.751 140.770 67.838 1.00 117.03 343 GLU Q N 1
ATOM 6987 C CA . GLU C 1 343 ? 73.108 142.069 68.415 1.00 117.03 343 GLU Q CA 1
ATOM 6988 C C . GLU C 1 343 ? 74.181 141.840 69.484 1.00 117.03 343 GLU Q C 1
ATOM 6989 O O . GLU C 1 343 ? 73.905 141.422 70.611 1.00 117.03 343 GLU Q O 1
ATOM 6995 N N . PHE C 1 344 ? 75.427 142.075 69.104 1.00 121.37 344 PHE Q N 1
ATOM 6996 C CA . PHE C 1 344 ? 76.539 142.108 70.061 1.00 121.37 344 PHE Q CA 1
ATOM 6997 C C . PHE C 1 344 ? 76.510 143.424 70.856 1.00 121.37 344 PHE Q C 1
ATOM 6998 O O . PHE C 1 344 ? 76.903 144.474 70.350 1.00 121.37 344 PHE Q O 1
ATOM 7006 N N . GLU C 1 345 ? 76.050 143.391 72.109 1.00 143.54 345 GLU Q N 1
ATOM 7007 C CA . GLU C 1 345 ? 76.077 144.618 72.931 1.00 143.54 345 GLU Q CA 1
ATOM 7008 C C . GLU C 1 345 ? 77.519 144.987 73.346 1.00 143.54 345 GLU Q C 1
ATOM 7009 O O . GLU C 1 345 ? 78.270 144.138 73.822 1.00 143.54 345 GLU Q O 1
ATOM 7015 N N . PRO C 1 346 ? 77.913 146.263 73.269 1.00 152.79 346 PRO Q N 1
ATOM 7016 C CA . PRO C 1 346 ? 79.314 146.621 73.546 1.00 152.79 346 PRO Q CA 1
ATOM 7017 C C . PRO C 1 346 ? 79.695 146.413 75.010 1.00 152.79 346 PRO Q C 1
ATOM 7018 O O . PRO C 1 346 ? 80.818 145.997 75.287 1.00 152.79 346 PRO Q O 1
ATOM 7022 N N . THR C 1 347 ? 78.785 146.598 75.968 1.00 155.88 347 THR Q N 1
ATOM 7023 C CA . THR C 1 347 ? 79.160 146.200 77.337 1.00 155.88 347 THR Q CA 1
ATOM 7024 C C . THR C 1 347 ? 79.172 144.674 77.510 1.00 155.88 347 THR Q C 1
ATOM 7025 O O . THR C 1 347 ? 79.887 144.180 78.376 1.00 155.88 347 THR Q O 1
ATOM 7029 N N . ALA C 1 348 ? 78.470 143.907 76.682 1.00 152.75 348 ALA Q N 1
ATOM 7030 C CA . ALA C 1 348 ? 78.688 142.457 76.723 1.00 152.75 348 ALA Q CA 1
ATOM 7031 C C . ALA C 1 348 ? 80.075 142.115 76.157 1.00 152.75 348 ALA Q C 1
ATOM 7032 O O . ALA C 1 348 ? 80.783 141.281 76.723 1.00 152.75 348 ALA Q O 1
ATOM 7034 N N . LEU C 1 349 ? 80.509 142.815 75.095 1.00 151.09 349 LEU Q N 1
ATOM 7035 C CA . LEU C 1 349 ? 81.903 142.684 74.622 1.00 151.09 349 LEU Q CA 1
ATOM 7036 C C . LEU C 1 349 ? 82.921 143.148 75.664 1.00 151.09 349 LEU Q C 1
ATOM 7037 O O . LEU C 1 349 ? 84.024 142.609 75.716 1.00 151.09 349 LEU Q O 1
ATOM 7042 N N . ILE C 1 350 ? 82.573 144.128 76.500 1.00 159.14 350 ILE Q N 1
ATOM 7043 C CA . ILE C 1 350 ? 83.439 144.484 77.635 1.00 159.14 350 ILE Q CA 1
ATOM 7044 C C . ILE C 1 350 ? 83.546 143.316 78.620 1.00 159.14 350 ILE Q C 1
ATOM 7045 O O . ILE C 1 350 ? 84.643 142.950 79.035 1.00 159.14 350 ILE Q O 1
ATOM 7050 N N . GLU C 1 351 ? 82.429 142.680 78.985 1.00 155.83 351 GLU Q N 1
ATOM 7051 C CA . GLU C 1 351 ? 82.573 141.545 79.927 1.00 155.83 351 GLU Q CA 1
ATOM 7052 C C . GLU C 1 351 ? 83.265 140.335 79.268 1.00 155.83 351 GLU Q C 1
ATOM 7053 O O . GLU C 1 351 ? 83.963 139.577 79.942 1.00 155.83 351 GLU Q O 1
ATOM 7059 N N . ILE C 1 352 ? 83.104 140.155 77.953 1.00 161.56 352 ILE Q N 1
ATOM 7060 C CA . ILE C 1 352 ? 83.839 139.101 77.221 1.00 161.56 352 ILE Q CA 1
ATOM 7061 C C . ILE C 1 352 ? 85.333 139.432 77.119 1.00 161.56 352 ILE Q C 1
ATOM 7062 O O . ILE C 1 352 ? 86.187 138.563 77.287 1.00 161.56 352 ILE Q O 1
ATOM 7067 N N . ALA C 1 353 ? 85.679 140.684 76.830 1.00 160.33 353 ALA Q N 1
ATOM 7068 C CA . ALA C 1 353 ? 87.101 141.036 76.820 1.00 160.33 353 ALA Q CA 1
ATOM 7069 C C . ALA C 1 353 ? 87.684 141.001 78.240 1.00 160.33 353 ALA Q C 1
ATOM 7070 O O . ALA C 1 353 ? 88.856 140.665 78.417 1.00 160.33 353 ALA Q O 1
ATOM 7072 N N . LYS C 1 354 ? 86.851 141.248 79.260 1.00 155.54 354 LYS Q N 1
ATOM 7073 C CA . LYS C 1 354 ? 87.245 140.953 80.643 1.00 155.54 354 LYS Q CA 1
ATOM 7074 C C . LYS C 1 354 ? 87.508 139.453 80.840 1.00 155.54 354 LYS Q C 1
ATOM 7075 O O . LYS C 1 354 ? 88.502 139.103 81.467 1.00 155.54 354 LYS Q O 1
ATOM 7081 N N . GLU C 1 355 ? 86.683 138.555 80.275 1.00 161.29 355 GLU Q N 1
ATOM 7082 C CA . GLU C 1 355 ? 87.009 137.108 80.337 1.00 161.29 355 GLU Q CA 1
ATOM 7083 C C . GLU C 1 355 ? 88.313 136.756 79.602 1.00 161.29 355 GLU Q C 1
ATOM 7084 O O . GLU C 1 355 ? 89.120 135.965 80.094 1.00 161.29 355 GLU Q O 1
ATOM 7090 N N . ALA C 1 356 ? 88.538 137.330 78.422 1.00 156.93 356 ALA Q N 1
ATOM 7091 C CA . ALA C 1 356 ? 89.784 137.045 77.691 1.00 156.93 356 ALA Q CA 1
ATOM 7092 C C . ALA C 1 356 ? 91.032 137.597 78.415 1.00 156.93 356 ALA Q C 1
ATOM 7093 O O . ALA C 1 356 ? 92.070 136.929 78.477 1.00 156.93 356 ALA Q O 1
ATOM 7095 N N . ILE C 1 357 ? 90.933 138.792 79.005 1.00 164.99 357 ILE Q N 1
ATOM 7096 C CA . ILE C 1 357 ? 92.042 139.328 79.807 1.00 164.99 357 ILE Q CA 1
ATOM 7097 C C . ILE C 1 357 ? 92.206 138.525 81.109 1.00 164.99 357 ILE Q C 1
ATOM 7098 O O . ILE C 1 357 ? 93.326 138.218 81.515 1.00 164.99 357 ILE Q O 1
ATOM 7103 N N . GLU C 1 358 ? 91.110 138.144 81.769 1.00 162.02 358 GLU Q N 1
ATOM 7104 C CA . GLU C 1 358 ? 91.194 137.351 83.013 1.00 162.02 358 GLU Q CA 1
ATOM 7105 C C . GLU C 1 358 ? 91.837 135.970 82.792 1.00 162.02 358 GLU Q C 1
ATOM 7106 O O . GLU C 1 358 ? 92.532 135.462 83.673 1.00 162.02 358 GLU Q O 1
ATOM 7112 N N . ARG C 1 359 ? 91.742 135.458 81.556 1.00 156.09 359 ARG Q N 1
ATOM 7113 C CA . ARG C 1 359 ? 92.290 134.121 81.177 1.00 156.09 359 ARG Q CA 1
ATOM 7114 C C . ARG C 1 359 ? 93.784 134.197 80.808 1.00 156.09 359 ARG Q C 1
ATOM 7115 O O . ARG C 1 359 ? 94.343 133.147 80.436 1.00 156.09 359 ARG Q O 1
ATOM 7123 N N . LYS C 1 360 ? 94.400 135.380 80.916 1.00 152.22 360 LYS Q N 1
ATOM 7124 C CA . LYS C 1 360 ? 95.805 135.662 80.499 1.00 152.22 360 LYS Q CA 1
ATOM 7125 C C . LYS C 1 360 ? 96.133 135.319 79.024 1.00 152.22 360 LYS Q C 1
ATOM 7126 O O . LYS C 1 360 ? 97.264 135.521 78.582 1.00 152.22 360 LYS Q O 1
ATOM 7132 N N . THR C 1 361 ? 95.166 134.845 78.235 1.00 142.85 361 THR Q N 1
ATOM 7133 C CA . THR C 1 361 ? 95.448 134.316 76.878 1.00 142.85 361 THR Q CA 1
ATOM 7134 C C . THR C 1 361 ? 95.555 135.372 75.779 1.00 142.85 361 THR Q C 1
ATOM 7135 O O . THR C 1 361 ? 96.068 135.085 74.691 1.00 142.85 361 THR Q O 1
ATOM 7139 N N . GLY C 1 362 ? 95.048 136.573 76.029 1.00 137.92 362 GLY Q N 1
ATOM 7140 C CA . GLY C 1 362 ? 95.002 137.605 74.976 1.00 137.92 362 GLY Q CA 1
ATOM 7141 C C . GLY C 1 362 ? 93.970 137.274 73.881 1.00 137.92 362 GLY Q C 1
ATOM 7142 O O . GLY C 1 362 ? 93.048 136.477 74.063 1.00 137.92 362 GLY Q O 1
ATOM 7143 N N . ALA C 1 363 ? 94.148 137.894 72.709 1.00 134.81 363 ALA Q N 1
ATOM 7144 C CA . ALA C 1 363 ? 93.165 137.730 71.617 1.00 134.81 363 ALA Q CA 1
ATOM 7145 C C . ALA C 1 363 ? 93.091 136.298 71.069 1.00 134.81 363 ALA Q C 1
ATOM 7146 O O . ALA C 1 363 ? 92.155 135.940 70.344 1.00 134.81 363 ALA Q O 1
ATOM 7148 N N . ARG C 1 364 ? 94.069 135.471 71.429 1.00 134.42 364 ARG Q N 1
ATOM 7149 C CA . ARG C 1 364 ? 93.975 134.043 71.175 1.00 134.42 364 ARG Q CA 1
ATOM 7150 C C . ARG C 1 364 ? 92.699 133.466 71.795 1.00 134.42 364 ARG Q C 1
ATOM 7151 O O . ARG C 1 364 ? 91.892 132.841 71.097 1.00 134.42 364 ARG Q O 1
ATOM 7159 N N . GLY C 1 365 ? 92.453 133.746 73.081 1.00 120.90 365 GLY Q N 1
ATOM 7160 C CA . GLY C 1 365 ? 91.271 133.182 73.756 1.00 120.90 365 GLY Q CA 1
ATOM 7161 C C . GLY C 1 365 ? 89.937 133.642 73.158 1.00 120.90 365 GLY Q C 1
ATOM 7162 O O . GLY C 1 365 ? 88.927 132.948 73.266 1.00 120.90 365 GLY Q O 1
ATOM 7163 N N . LEU C 1 366 ? 89.910 134.806 72.515 1.00 117.96 366 LEU Q N 1
ATOM 7164 C CA . LEU C 1 366 ? 88.622 135.409 72.147 1.00 117.96 366 LEU Q CA 1
ATOM 7165 C C . LEU C 1 366 ? 87.800 134.562 71.185 1.00 117.96 366 LEU Q C 1
ATOM 7166 O O . LEU C 1 366 ? 86.594 134.411 71.383 1.00 117.96 366 LEU Q O 1
ATOM 7171 N N . ARG C 1 367 ? 88.443 133.982 70.167 1.00 121.64 367 ARG Q N 1
ATOM 7172 C CA . ARG C 1 367 ? 87.706 133.114 69.231 1.00 121.64 367 ARG Q CA 1
ATOM 7173 C C . ARG C 1 367 ? 86.970 132.013 69.984 1.00 121.64 367 ARG Q C 1
ATOM 7174 O O . ARG C 1 367 ? 85.772 131.810 69.769 1.00 121.64 367 ARG Q O 1
ATOM 7182 N N . SER C 1 368 ? 87.659 131.382 70.944 1.00 113.33 368 SER Q N 1
ATOM 7183 C CA . SER C 1 368 ? 87.031 130.350 71.787 1.00 113.33 368 SER Q CA 1
ATOM 7184 C C . SER C 1 368 ? 85.889 130.905 72.626 1.00 113.33 368 SER Q C 1
ATOM 7185 O O . SER C 1 368 ? 84.909 130.210 72.883 1.00 113.33 368 SER Q O 1
ATOM 7188 N N . ILE C 1 369 ? 86.049 132.109 73.156 1.00 118.30 369 ILE Q N 1
ATOM 7189 C CA . ILE C 1 369 ? 85.099 132.561 74.167 1.00 118.30 369 ILE Q CA 1
ATOM 7190 C C . ILE C 1 369 ? 83.784 132.896 73.508 1.00 118.30 369 ILE Q C 1
ATOM 7191 O O . ILE C 1 369 ? 82.726 132.503 73.989 1.00 118.30 369 ILE Q O 1
ATOM 7196 N N . ILE C 1 370 ? 83.838 133.567 72.361 1.00 114.11 370 ILE Q N 1
ATOM 7197 C CA . ILE C 1 370 ? 82.589 133.830 71.643 1.00 114.11 370 ILE Q CA 1
ATOM 7198 C C . ILE C 1 370 ? 81.909 132.519 71.290 1.00 114.11 370 ILE Q C 1
ATOM 7199 O O . ILE C 1 370 ? 80.707 132.375 71.483 1.00 114.11 370 ILE Q O 1
ATOM 7204 N N . GLU C 1 371 ? 82.675 131.525 70.845 1.00 110.50 371 GLU Q N 1
ATOM 7205 C CA . GLU C 1 371 ? 82.079 130.213 70.573 1.00 110.50 371 GLU Q CA 1
ATOM 7206 C C . GLU C 1 371 ? 81.541 129.524 71.843 1.00 110.50 371 GLU Q C 1
ATOM 7207 O O . GLU C 1 371 ? 80.533 128.818 71.779 1.00 110.50 371 GLU Q O 1
ATOM 7213 N N . GLN C 1 372 ? 82.159 129.736 73.011 1.00 113.17 372 GLN Q N 1
ATOM 7214 C CA . GLN C 1 372 ? 81.582 129.183 74.252 1.00 113.17 372 GLN Q CA 1
ATOM 7215 C C . GLN C 1 372 ? 80.170 129.715 74.484 1.00 113.17 372 GLN Q C 1
ATOM 7216 O O . GLN C 1 372 ? 79.290 128.965 74.910 1.00 113.17 372 GLN Q O 1
ATOM 7222 N N . ILE C 1 373 ? 79.931 130.988 74.148 1.00 122.25 373 ILE Q N 1
ATOM 7223 C CA . ILE C 1 373 ? 78.566 131.540 74.183 1.00 122.25 373 ILE Q CA 1
ATOM 7224 C C . ILE C 1 373 ? 77.738 131.052 72.976 1.00 122.25 373 ILE Q C 1
ATOM 7225 O O . ILE C 1 373 ? 76.597 130.601 73.121 1.00 122.25 373 ILE Q O 1
ATOM 7230 N N . MET C 1 374 ? 78.291 131.175 71.765 1.00 115.37 374 MET Q N 1
ATOM 7231 C CA . MET C 1 374 ? 77.530 130.988 70.517 1.00 115.37 374 MET Q CA 1
ATOM 7232 C C . MET C 1 374 ? 77.303 129.540 70.093 1.00 115.37 374 MET Q C 1
ATOM 7233 O O . MET C 1 374 ? 76.542 129.330 69.144 1.00 115.37 374 MET Q O 1
ATOM 7238 N N . LEU C 1 375 ? 77.900 128.555 70.768 1.00 108.53 375 LEU Q N 1
ATOM 7239 C CA . LEU C 1 375 ? 77.579 127.150 70.478 1.00 108.53 375 LEU Q CA 1
ATOM 7240 C C . LEU C 1 375 ? 76.052 126.910 70.517 1.00 108.53 375 LEU Q C 1
ATOM 7241 O O . LEU C 1 375 ? 75.480 126.361 69.576 1.00 108.53 375 LEU Q O 1
ATOM 7246 N N . GLU C 1 376 ? 75.369 127.456 71.534 1.00 108.42 376 GLU Q N 1
ATOM 7247 C CA . GLU C 1 376 ? 73.886 127.432 71.602 1.00 108.42 376 GLU Q CA 1
ATOM 7248 C C . GLU C 1 376 ? 73.188 128.183 70.456 1.00 108.42 376 GLU Q C 1
ATOM 7249 O O . GLU C 1 376 ? 72.041 127.886 70.106 1.00 108.42 376 GLU Q O 1
ATOM 7255 N N . VAL C 1 377 ? 73.839 129.186 69.886 1.00 105.56 377 VAL Q N 1
ATOM 7256 C CA . VAL C 1 377 ? 73.209 129.950 68.810 1.00 105.56 377 VAL Q CA 1
ATOM 7257 C C . VAL C 1 377 ? 73.262 129.132 67.534 1.00 105.56 377 VAL Q C 1
ATOM 7258 O O . VAL C 1 377 ? 72.225 128.797 66.959 1.00 105.56 377 VAL Q O 1
ATOM 7262 N N . MET C 1 378 ? 74.474 128.747 67.124 1.00 109.06 378 MET Q N 1
ATOM 7263 C CA . MET C 1 378 ? 74.622 127.997 65.871 1.00 109.06 378 MET Q CA 1
ATOM 7264 C C . MET C 1 378 ? 74.003 126.602 65.944 1.00 109.06 378 MET Q C 1
ATOM 7265 O O . MET C 1 378 ? 73.593 126.087 64.907 1.00 109.06 378 MET Q O 1
ATOM 7270 N N . PHE C 1 379 ? 73.870 126.028 67.146 1.00 106.22 379 PHE Q N 1
ATOM 7271 C CA . PHE C 1 379 ? 73.162 124.749 67.349 1.00 106.22 379 PHE Q CA 1
ATOM 7272 C C . PHE C 1 379 ? 71.780 124.725 66.688 1.00 106.22 379 PHE Q C 1
ATOM 7273 O O . PHE C 1 379 ? 71.428 123.764 66.000 1.00 106.22 379 PHE Q O 1
ATOM 7281 N N . GLU C 1 380 ? 70.978 125.769 66.895 1.00 106.85 380 GLU Q N 1
ATOM 7282 C CA . GLU C 1 380 ? 69.587 125.725 66.435 1.00 106.85 380 GLU Q CA 1
ATOM 7283 C C . GLU C 1 380 ? 69.246 126.806 65.418 1.00 106.85 380 GLU Q C 1
ATOM 7284 O O . GLU C 1 380 ? 68.114 126.811 64.957 1.00 106.85 380 GLU Q O 1
ATOM 7290 N N . ILE C 1 381 ? 70.146 127.686 64.995 1.00 110.59 381 ILE Q N 1
ATOM 7291 C CA . ILE C 1 381 ? 69.649 128.850 64.244 1.00 110.59 381 ILE Q CA 1
ATOM 7292 C C . ILE C 1 381 ? 68.951 128.562 62.903 1.00 110.59 381 ILE Q C 1
ATOM 7293 O O . ILE C 1 381 ? 68.107 129.375 62.499 1.00 110.59 381 ILE Q O 1
ATOM 7298 N N . PRO C 1 382 ? 69.209 127.457 62.179 1.00 109.96 382 PRO Q N 1
ATOM 7299 C CA . PRO C 1 382 ? 68.303 127.110 61.061 1.00 109.96 382 PRO Q CA 1
ATOM 7300 C C . PRO C 1 382 ? 66.862 126.936 61.526 1.00 109.96 382 PRO Q C 1
ATOM 7301 O O . PRO C 1 382 ? 65.934 127.427 60.882 1.00 109.96 382 PRO Q O 1
ATOM 7305 N N . SER C 1 383 ? 66.680 126.262 62.667 1.00 115.25 383 SER Q N 1
ATOM 7306 C CA . SER C 1 383 ? 65.358 126.041 63.284 1.00 115.25 383 SER Q CA 1
ATOM 7307 C C . SER C 1 383 ? 64.875 127.226 64.143 1.00 115.25 383 SER Q C 1
ATOM 7308 O O . SER C 1 383 ? 63.672 127.347 64.388 1.00 115.25 383 SER Q O 1
ATOM 7311 N N . ARG C 1 384 ? 65.767 128.117 64.591 1.00 112.87 384 ARG Q N 1
ATOM 7312 C CA . ARG C 1 384 ? 65.303 129.320 65.303 1.00 112.87 384 ARG Q CA 1
ATOM 7313 C C . ARG C 1 384 ? 64.715 130.306 64.296 1.00 112.87 384 ARG Q C 1
ATOM 7314 O O . ARG C 1 384 ? 65.407 130.800 63.403 1.00 112.87 384 ARG Q O 1
ATOM 7322 N N . ASP C 1 385 ? 63.449 130.647 64.501 1.00 119.25 385 ASP Q N 1
ATOM 7323 C CA . ASP C 1 385 ? 62.790 131.709 63.724 1.00 119.25 385 ASP Q CA 1
ATOM 7324 C C . ASP C 1 385 ? 62.731 133.035 64.497 1.00 119.25 385 ASP Q C 1
ATOM 7325 O O . ASP C 1 385 ? 61.910 133.903 64.190 1.00 119.25 385 ASP Q O 1
ATOM 7330 N N . ASP C 1 386 ? 63.614 133.199 65.490 1.00 115.55 386 ASP Q N 1
ATOM 7331 C CA . ASP C 1 386 ? 63.770 134.482 66.198 1.00 115.55 386 ASP Q CA 1
ATOM 7332 C C . ASP C 1 386 ? 64.106 135.601 65.193 1.00 115.55 386 ASP Q C 1
ATOM 7333 O O . ASP C 1 386 ? 64.903 135.423 64.268 1.00 115.55 386 ASP Q O 1
ATOM 7338 N N . ILE C 1 387 ? 63.500 136.778 65.381 1.00 117.15 387 ILE Q N 1
ATOM 7339 C CA . ILE C 1 387 ? 63.792 137.904 64.463 1.00 117.15 387 ILE Q CA 1
ATOM 7340 C C . ILE C 1 387 ? 65.237 138.392 64.636 1.00 117.15 387 ILE Q C 1
ATOM 7341 O O . ILE C 1 387 ? 65.881 138.795 63.665 1.00 117.15 387 ILE Q O 1
ATOM 7346 N N . THR C 1 388 ? 65.769 138.290 65.855 1.00 111.22 388 THR Q N 1
ATOM 7347 C CA . THR C 1 388 ? 67.181 138.547 66.166 1.00 111.22 388 THR Q CA 1
ATOM 7348 C C . THR C 1 388 ? 67.488 137.894 67.523 1.00 111.22 388 THR Q C 1
ATOM 7349 O O . THR C 1 388 ? 66.587 137.512 68.277 1.00 111.22 388 THR Q O 1
ATOM 7353 N N . LYS C 1 389 ? 68.777 137.757 67.815 1.00 118.00 389 LYS Q N 1
ATOM 7354 C CA . LYS C 1 389 ? 69.266 137.354 69.137 1.00 118.00 389 LYS Q CA 1
ATOM 7355 C C . LYS C 1 389 ? 70.248 138.415 69.581 1.00 118.00 389 LYS Q C 1
ATOM 7356 O O . LYS C 1 389 ? 70.781 139.148 68.761 1.00 118.00 389 LYS Q O 1
ATOM 7362 N N . CYS C 1 390 ? 70.496 138.500 70.872 1.00 125.06 390 CYS Q N 1
ATOM 7363 C CA . CYS C 1 390 ? 71.453 139.498 71.329 1.00 125.06 390 CYS Q CA 1
ATOM 7364 C C . CYS C 1 390 ? 72.345 138.893 72.418 1.00 125.06 390 CYS Q C 1
ATOM 7365 O O . CYS C 1 390 ? 71.888 138.152 73.294 1.00 125.06 390 CYS Q O 1
ATOM 7368 N N . ILE C 1 391 ? 73.629 139.218 72.358 1.00 123.21 391 ILE Q N 1
ATOM 7369 C CA . ILE C 1 391 ? 74.530 138.892 73.461 1.00 123.21 391 ILE Q CA 1
ATOM 7370 C C . ILE C 1 391 ? 74.485 140.088 74.418 1.00 123.21 391 ILE Q C 1
ATOM 7371 O O . ILE C 1 391 ? 75.030 141.149 74.119 1.00 123.21 391 ILE Q O 1
ATOM 7376 N N . ILE C 1 392 ? 73.853 139.891 75.571 1.00 134.55 392 ILE Q N 1
ATOM 7377 C CA . ILE C 1 392 ? 73.771 140.921 76.644 1.00 134.55 392 ILE Q CA 1
ATOM 7378 C C . ILE C 1 392 ? 74.773 140.619 77.756 1.00 134.55 392 ILE Q C 1
ATOM 7379 O O . ILE C 1 392 ? 75.331 139.530 77.823 1.00 134.55 392 ILE Q O 1
ATOM 7384 N N . THR C 1 393 ? 74.906 141.558 78.715 1.00 152.24 393 THR Q N 1
ATOM 7385 C CA . THR C 1 393 ? 75.812 141.375 79.877 1.00 152.24 393 THR Q CA 1
ATOM 7386 C C . THR C 1 393 ? 75.577 140.062 80.616 1.00 152.24 393 THR Q C 1
ATOM 7387 O O . THR C 1 393 ? 76.528 139.369 80.947 1.00 152.24 393 THR Q O 1
ATOM 7391 N N . GLU C 1 394 ? 74.328 139.680 80.850 1.00 149.03 394 GLU Q N 1
ATOM 7392 C CA . GLU C 1 394 ? 74.050 138.386 81.494 1.00 149.03 394 GLU Q CA 1
ATOM 7393 C C . GLU C 1 394 ? 74.583 137.187 80.695 1.00 149.03 394 GLU Q C 1
ATOM 7394 O O . GLU C 1 394 ? 75.083 136.213 81.263 1.00 149.03 394 GLU Q O 1
ATOM 7400 N N . LYS C 1 395 ? 74.470 137.234 79.367 1.00 139.63 395 LYS Q N 1
ATOM 7401 C CA . LYS C 1 395 ? 74.969 136.115 78.546 1.00 139.63 395 LYS Q CA 1
ATOM 7402 C C . LYS C 1 395 ? 76.487 136.173 78.426 1.00 139.63 395 LYS Q C 1
ATOM 7403 O O . LYS C 1 395 ? 77.118 135.123 78.375 1.00 139.63 395 LYS Q O 1
ATOM 7409 N N . ALA C 1 396 ? 77.079 137.371 78.469 1.00 150.38 396 ALA Q N 1
ATOM 7410 C CA . ALA C 1 396 ? 78.538 137.492 78.595 1.00 150.38 396 ALA Q CA 1
ATOM 7411 C C . ALA C 1 396 ? 79.035 137.070 79.991 1.00 150.38 396 ALA Q C 1
ATOM 7412 O O . ALA C 1 396 ? 80.097 136.462 80.102 1.00 150.38 396 ALA Q O 1
ATOM 7414 N N . ALA C 1 397 ? 78.261 137.335 81.051 1.00 151.11 397 ALA Q N 1
ATOM 7415 C CA . ALA C 1 397 ? 78.588 136.848 82.403 1.00 151.11 397 ALA Q CA 1
ATOM 7416 C C . ALA C 1 397 ? 78.467 135.309 82.509 1.00 151.11 397 ALA Q C 1
ATOM 7417 O O . ALA C 1 397 ? 79.298 134.665 83.153 1.00 151.11 397 ALA Q O 1
ATOM 7419 N N . ARG C 1 398 ? 77.454 134.699 81.871 1.00 146.87 398 ARG Q N 1
ATOM 7420 C CA . ARG C 1 398 ? 77.242 133.232 81.933 1.00 146.87 398 ARG Q CA 1
ATOM 7421 C C . ARG C 1 398 ? 78.073 132.460 80.910 1.00 146.87 398 ARG Q C 1
ATOM 7422 O O . ARG C 1 398 ? 78.757 131.499 81.260 1.00 146.87 398 ARG Q O 1
ATOM 7430 N N . GLY C 1 399 ? 77.935 132.818 79.627 1.00 141.61 399 GLY Q N 1
ATOM 7431 C CA . GLY C 1 399 ? 78.457 132.028 78.492 1.00 141.61 399 GLY Q CA 1
ATOM 7432 C C . GLY C 1 399 ? 77.833 130.631 78.366 1.00 141.61 399 GLY Q C 1
ATOM 7433 O O . GLY C 1 399 ? 78.382 129.775 77.671 1.00 141.61 399 GLY Q O 1
ATOM 7434 N N . GLU C 1 400 ? 76.717 130.385 79.065 1.00 151.45 400 GLU Q N 1
ATOM 7435 C CA . GLU C 1 400 ? 76.149 129.034 79.251 1.00 151.45 400 GLU Q CA 1
ATOM 7436 C C . GLU C 1 400 ? 74.789 128.837 78.569 1.00 151.45 400 GLU Q C 1
ATOM 7437 O O . GLU C 1 400 ? 74.578 127.835 77.881 1.00 151.45 400 GLU Q O 1
ATOM 7443 N N . GLU C 1 401 ? 73.854 129.777 78.753 1.00 135.31 401 GLU Q N 1
ATOM 7444 C CA . GLU C 1 401 ? 72.491 129.713 78.182 1.00 135.31 401 GLU Q CA 1
ATOM 7445 C C . GLU C 1 401 ? 72.444 130.068 76.676 1.00 135.31 401 GLU Q C 1
ATOM 7446 O O . GLU C 1 401 ? 73.419 130.533 76.085 1.00 135.31 401 GLU Q O 1
ATOM 7452 N N . GLU C 1 402 ? 71.253 129.983 76.064 1.00 132.81 402 GLU Q N 1
ATOM 7453 C CA . GLU C 1 402 ? 71.079 130.673 74.765 1.00 132.81 402 GLU Q CA 1
ATOM 7454 C C . GLU C 1 402 ? 71.054 132.204 74.959 1.00 132.81 402 GLU Q C 1
ATOM 7455 O O . GLU C 1 402 ? 70.419 132.708 75.887 1.00 132.81 402 GLU Q O 1
ATOM 7461 N N . PRO C 1 403 ? 71.686 132.978 74.073 1.00 135.44 403 PRO Q N 1
ATOM 7462 C CA . PRO C 1 403 ? 71.530 134.443 74.089 1.00 135.44 403 PRO Q CA 1
ATOM 7463 C C . PRO C 1 403 ? 70.096 134.933 73.846 1.00 135.44 403 PRO Q C 1
ATOM 7464 O O . PRO C 1 403 ? 69.278 134.287 73.187 1.00 135.44 403 PRO Q O 1
ATOM 7468 N N . GLN C 1 404 ? 69.814 136.121 74.385 1.00 128.31 404 GLN Q N 1
ATOM 7469 C CA . GLN C 1 404 ? 68.424 136.543 74.586 1.00 128.31 404 GLN Q CA 1
ATOM 7470 C C . GLN C 1 404 ? 67.682 136.693 73.245 1.00 128.31 404 GLN Q C 1
ATOM 7471 O O . GLN C 1 404 ? 68.070 137.440 72.352 1.00 128.31 404 GLN Q O 1
ATOM 7477 N N . LEU C 1 405 ? 66.640 135.883 73.101 1.00 126.49 405 LEU Q N 1
ATOM 7478 C CA . LEU C 1 405 ? 65.848 135.825 71.873 1.00 126.49 405 LEU Q CA 1
ATOM 7479 C C . LEU C 1 405 ? 64.818 136.949 71.826 1.00 126.49 405 LEU Q C 1
ATOM 7480 O O . LEU C 1 405 ? 64.198 137.295 72.833 1.00 126.49 405 LEU Q O 1
ATOM 7485 N N . GLN C 1 406 ? 64.560 137.427 70.614 1.00 125.48 406 GLN Q N 1
ATOM 7486 C CA . GLN C 1 406 ? 63.374 138.240 70.354 1.00 125.48 406 GLN Q CA 1
ATOM 7487 C C . GLN C 1 406 ? 62.427 137.455 69.447 1.00 125.48 406 GLN Q C 1
ATOM 7488 O O . GLN C 1 406 ? 62.850 136.853 68.449 1.00 125.48 406 GLN Q O 1
ATOM 7494 N N . LEU C 1 407 ? 61.144 137.495 69.808 1.00 121.08 407 LEU Q N 1
ATOM 7495 C CA . LEU C 1 407 ? 60.044 136.887 69.033 1.00 121.08 407 LEU Q CA 1
ATOM 7496 C C . LEU C 1 407 ? 59.039 137.982 68.651 1.00 121.08 407 LEU Q C 1
ATOM 7497 O O . LEU C 1 407 ? 58.566 138.720 69.529 1.00 121.08 407 LEU Q O 1
ATOM 7502 N N . GLU D 1 60 ? 154.728 143.875 41.666 1.00 117.96 60 GLU R N 1
ATOM 7503 C CA . GLU D 1 60 ? 154.626 145.076 42.571 1.00 117.96 60 GLU R CA 1
ATOM 7504 C C . GLU D 1 60 ? 154.389 144.637 44.035 1.00 117.96 60 GLU R C 1
ATOM 7505 O O . GLU D 1 60 ? 153.936 143.522 44.290 1.00 117.96 60 GLU R O 1
ATOM 7511 N N . VAL D 1 61 ? 154.713 145.506 44.999 1.00 124.37 61 VAL R N 1
ATOM 7512 C CA . VAL D 1 61 ? 154.422 145.240 46.431 1.00 124.37 61 VAL R CA 1
ATOM 7513 C C . VAL D 1 61 ? 154.031 146.580 47.069 1.00 124.37 61 VAL R C 1
ATOM 7514 O O . VAL D 1 61 ? 154.907 147.425 47.279 1.00 124.37 61 VAL R O 1
ATOM 7518 N N . PRO D 1 62 ? 152.756 146.814 47.404 1.00 126.18 62 PRO R N 1
ATOM 7519 C CA . PRO D 1 62 ? 152.355 148.084 48.018 1.00 126.18 62 PRO R CA 1
ATOM 7520 C C . PRO D 1 62 ? 152.831 148.151 49.469 1.00 126.18 62 PRO R C 1
ATOM 7521 O O . PRO D 1 62 ? 152.777 147.174 50.216 1.00 126.18 62 PRO R O 1
ATOM 7525 N N . LYS D 1 63 ? 153.316 149.323 49.860 1.00 128.12 63 LYS R N 1
ATOM 7526 C CA . LYS D 1 63 ? 153.952 149.493 51.173 1.00 128.12 63 LYS R CA 1
ATOM 7527 C C . LYS D 1 63 ? 152.864 149.576 52.260 1.00 128.12 63 LYS R C 1
ATOM 7528 O O . LYS D 1 63 ? 151.759 150.069 52.025 1.00 128.12 63 LYS R O 1
ATOM 7534 N N . PRO D 1 64 ? 153.164 149.133 53.480 1.00 133.39 64 PRO R N 1
ATOM 7535 C CA . PRO D 1 64 ? 152.141 149.073 54.520 1.00 133.39 64 PRO R CA 1
ATOM 7536 C C . PRO D 1 64 ? 151.695 150.459 54.971 1.00 133.39 64 PRO R C 1
ATOM 7537 O O . PRO D 1 64 ? 150.583 150.589 55.476 1.00 133.39 64 PRO R O 1
ATOM 7541 N N . GLN D 1 65 ? 152.505 151.502 54.748 1.00 137.26 65 GLN R N 1
ATOM 7542 C CA . GLN D 1 65 ? 152.123 152.863 55.145 1.00 137.26 65 GLN R CA 1
ATOM 7543 C C . GLN D 1 65 ? 150.842 153.330 54.454 1.00 137.26 65 GLN R C 1
ATOM 7544 O O . GLN D 1 65 ? 149.810 153.485 55.106 1.00 137.26 65 GLN R O 1
ATOM 7550 N N . GLU D 1 66 ? 150.879 153.533 53.134 1.00 147.17 66 GLU R N 1
ATOM 7551 C CA . GLU D 1 66 ? 149.667 154.000 52.442 1.00 147.17 66 GLU R CA 1
ATOM 7552 C C . GLU D 1 66 ? 148.534 152.971 52.482 1.00 147.17 66 GLU R C 1
ATOM 7553 O O . GLU D 1 66 ? 147.366 153.355 52.434 1.00 147.17 66 GLU R O 1
ATOM 7559 N N . ILE D 1 67 ? 148.848 151.682 52.637 1.00 143.47 67 ILE R N 1
ATOM 7560 C CA . ILE D 1 67 ? 147.787 150.695 52.895 1.00 143.47 67 ILE R CA 1
ATOM 7561 C C . ILE D 1 67 ? 147.073 151.028 54.202 1.00 143.47 67 ILE R C 1
ATOM 7562 O O . ILE D 1 67 ? 145.848 151.147 54.240 1.00 143.47 67 ILE R O 1
ATOM 7567 N N . ARG D 1 68 ? 147.831 151.249 55.276 1.00 146.08 68 ARG R N 1
ATOM 7568 C CA . ARG D 1 68 ? 147.198 151.668 56.528 1.00 146.08 68 ARG R CA 1
ATOM 7569 C C . ARG D 1 68 ? 146.502 153.027 56.387 1.00 146.08 68 ARG R C 1
ATOM 7570 O O . ARG D 1 68 ? 145.471 153.241 57.026 1.00 146.08 68 ARG R O 1
ATOM 7578 N N . HIS D 1 69 ? 147.040 153.937 55.566 1.00 159.30 69 HIS R N 1
ATOM 7579 C CA . HIS D 1 69 ? 146.421 155.272 55.408 1.00 159.30 69 HIS R CA 1
ATOM 7580 C C . HIS D 1 69 ? 145.105 155.253 54.633 1.00 159.30 69 HIS R C 1
ATOM 7581 O O . HIS D 1 69 ? 144.232 156.066 54.928 1.00 159.30 69 HIS R O 1
ATOM 7588 N N . ILE D 1 70 ? 144.950 154.369 53.641 1.00 166.73 70 ILE R N 1
ATOM 7589 C CA . ILE D 1 70 ? 143.653 154.273 52.939 1.00 166.73 70 ILE R CA 1
ATOM 7590 C C . ILE D 1 70 ? 142.680 153.407 53.766 1.00 166.73 70 ILE R C 1
ATOM 7591 O O . ILE D 1 70 ? 141.476 153.672 53.798 1.00 166.73 70 ILE R O 1
ATOM 7596 N N . LEU D 1 71 ? 143.193 152.442 54.539 1.00 165.26 71 LEU R N 1
ATOM 7597 C CA . LEU D 1 71 ? 142.357 151.749 55.541 1.00 165.26 71 LEU R CA 1
ATOM 7598 C C . LEU D 1 71 ? 141.782 152.708 56.594 1.00 165.26 71 LEU R C 1
ATOM 7599 O O . LEU D 1 71 ? 140.634 152.550 57.023 1.00 165.26 71 LEU R O 1
ATOM 7604 N N . SER D 1 72 ? 142.538 153.749 56.965 1.00 160.66 72 SER R N 1
ATOM 7605 C CA . SER D 1 72 ? 142.000 154.835 57.810 1.00 160.66 72 SER R CA 1
ATOM 7606 C C . SER D 1 72 ? 140.853 155.650 57.182 1.00 160.66 72 SER R C 1
ATOM 7607 O O . SER D 1 72 ? 140.445 156.648 57.769 1.00 160.66 72 SER R O 1
ATOM 7610 N N . ASP D 1 73 ? 140.339 155.297 56.000 1.00 164.17 73 ASP R N 1
ATOM 7611 C CA . ASP D 1 73 ? 139.176 156.009 55.437 1.00 164.17 73 ASP R CA 1
ATOM 7612 C C . ASP D 1 73 ? 137.823 155.330 55.759 1.00 164.17 73 ASP R C 1
ATOM 7613 O O . ASP D 1 73 ? 136.782 155.848 55.346 1.00 164.17 73 ASP R O 1
ATOM 7618 N N . TYR D 1 74 ? 137.820 154.161 56.435 1.00 166.08 74 TYR R N 1
ATOM 7619 C CA . TYR D 1 74 ? 136.582 153.372 56.658 1.00 166.08 74 TYR R CA 1
ATOM 7620 C C . TYR D 1 74 ? 136.432 152.794 58.066 1.00 166.08 74 TYR R C 1
ATOM 7621 O O . TYR D 1 74 ? 135.306 152.537 58.504 1.00 166.08 74 TYR R O 1
ATOM 7630 N N . VAL D 1 75 ? 137.535 152.571 58.777 1.00 157.09 75 VAL R N 1
ATOM 7631 C CA . VAL D 1 75 ? 137.524 152.197 60.199 1.00 157.09 75 VAL R CA 1
ATOM 7632 C C . VAL D 1 75 ? 138.616 153.023 60.875 1.00 157.09 75 VAL R C 1
ATOM 7633 O O . VAL D 1 75 ? 139.724 153.137 60.341 1.00 157.09 75 VAL R O 1
ATOM 7637 N N . ILE D 1 76 ? 138.300 153.599 62.044 1.00 149.73 76 ILE R N 1
ATOM 7638 C CA . ILE D 1 76 ? 139.194 154.547 62.741 1.00 149.73 76 ILE R CA 1
ATOM 7639 C C . ILE D 1 76 ? 139.676 153.953 64.075 1.00 149.73 76 ILE R C 1
ATOM 7640 O O . ILE D 1 76 ? 138.928 153.287 64.795 1.00 149.73 76 ILE R O 1
ATOM 7645 N N . GLY D 1 77 ? 140.947 154.209 64.400 1.00 149.56 77 GLY R N 1
ATOM 7646 C CA . GLY D 1 77 ? 141.601 153.563 65.555 1.00 149.56 77 GLY R CA 1
ATOM 7647 C C . GLY D 1 77 ? 142.058 152.158 65.168 1.00 149.56 77 GLY R C 1
ATOM 7648 O O . GLY D 1 77 ? 142.200 151.848 63.991 1.00 149.56 77 GLY R O 1
ATOM 7649 N N . GLN D 1 78 ? 142.320 151.306 66.161 1.00 156.54 78 GLN R N 1
ATOM 7650 C CA . GLN D 1 78 ? 142.822 149.945 65.882 1.00 156.54 78 GLN R CA 1
ATOM 7651 C C . GLN D 1 78 ? 144.201 149.961 65.194 1.00 156.54 78 GLN R C 1
ATOM 7652 O O . GLN D 1 78 ? 144.599 149.001 64.539 1.00 156.54 78 GLN R O 1
ATOM 7658 N N . GLU D 1 79 ? 144.931 151.068 65.316 1.00 141.73 79 GLU R N 1
ATOM 7659 C CA . GLU D 1 79 ? 146.057 151.339 64.413 1.00 141.73 79 GLU R CA 1
ATOM 7660 C C . GLU D 1 79 ? 147.221 150.363 64.574 1.00 141.73 79 GLU R C 1
ATOM 7661 O O . GLU D 1 79 ? 147.916 150.098 63.596 1.00 141.73 79 GLU R O 1
ATOM 7667 N N . ARG D 1 80 ? 147.444 149.795 65.767 1.00 143.34 80 ARG R N 1
ATOM 7668 C CA . ARG D 1 80 ? 148.443 148.704 65.886 1.00 143.34 80 ARG R CA 1
ATOM 7669 C C . ARG D 1 80 ? 148.070 147.506 65.020 1.00 143.34 80 ARG R C 1
ATOM 7670 O O . ARG D 1 80 ? 148.890 147.009 64.247 1.00 143.34 80 ARG R O 1
ATOM 7678 N N . ALA D 1 81 ? 146.822 147.050 65.115 1.00 142.15 81 ALA R N 1
ATOM 7679 C CA . ALA D 1 81 ? 146.379 145.974 64.228 1.00 142.15 81 ALA R CA 1
ATOM 7680 C C . ALA D 1 81 ? 146.400 146.425 62.750 1.00 142.15 81 ALA R C 1
ATOM 7681 O O . ALA D 1 81 ? 146.769 145.649 61.870 1.00 142.15 81 ALA R O 1
ATOM 7683 N N . LYS D 1 82 ? 146.087 147.697 62.459 1.00 142.60 82 LYS R N 1
ATOM 7684 C CA . LYS D 1 82 ? 146.173 148.176 61.057 1.00 142.60 82 LYS R CA 1
ATOM 7685 C C . LYS D 1 82 ? 147.606 148.155 60.525 1.00 142.60 82 LYS R C 1
ATOM 7686 O O . LYS D 1 82 ? 147.840 147.790 59.372 1.00 142.60 82 LYS R O 1
ATOM 7692 N N . LYS D 1 83 ? 148.585 148.498 61.360 1.00 128.39 83 LYS R N 1
ATOM 7693 C CA . LYS D 1 83 ? 149.985 148.308 60.951 1.00 128.39 83 LYS R CA 1
ATOM 7694 C C . LYS D 1 83 ? 150.306 146.819 60.802 1.00 128.39 83 LYS R C 1
ATOM 7695 O O . LYS D 1 83 ? 150.915 146.426 59.816 1.00 128.39 83 LYS R O 1
ATOM 7701 N N . ALA D 1 84 ? 149.864 145.976 61.745 1.00 129.60 84 ALA R N 1
ATOM 7702 C CA . ALA D 1 84 ? 150.165 144.529 61.708 1.00 129.60 84 ALA R CA 1
ATOM 7703 C C . ALA D 1 84 ? 149.614 143.832 60.454 1.00 129.60 84 ALA R C 1
ATOM 7704 O O . ALA D 1 84 ? 150.323 143.064 59.797 1.00 129.60 84 ALA R O 1
ATOM 7706 N N . LEU D 1 85 ? 148.357 144.109 60.097 1.00 135.84 85 LEU R N 1
ATOM 7707 C CA . LEU D 1 85 ? 147.807 143.532 58.864 1.00 135.84 85 LEU R CA 1
ATOM 7708 C C . LEU D 1 85 ? 148.404 144.201 57.611 1.00 135.84 85 LEU R C 1
ATOM 7709 O O . LEU D 1 85 ? 148.606 143.524 56.610 1.00 135.84 85 LEU R O 1
ATOM 7714 N N . ALA D 1 86 ? 148.758 145.489 57.638 1.00 129.37 86 ALA R N 1
ATOM 7715 C CA . ALA D 1 86 ? 149.447 146.058 56.466 1.00 129.37 86 ALA R CA 1
ATOM 7716 C C . ALA D 1 86 ? 150.881 145.512 56.325 1.00 129.37 86 ALA R C 1
ATOM 7717 O O . ALA D 1 86 ? 151.362 145.289 55.213 1.00 129.37 86 ALA R O 1
ATOM 7719 N N . VAL D 1 87 ? 151.558 145.264 57.449 1.00 125.95 87 VAL R N 1
ATOM 7720 C CA . VAL D 1 87 ? 152.830 144.522 57.463 1.00 125.95 87 VAL R CA 1
ATOM 7721 C C . VAL D 1 87 ? 152.619 143.130 56.896 1.00 125.95 87 VAL R C 1
ATOM 7722 O O . VAL D 1 87 ? 153.405 142.660 56.072 1.00 125.95 87 VAL R O 1
ATOM 7726 N N . ALA D 1 88 ? 151.526 142.472 57.298 1.00 128.71 88 ALA R N 1
ATOM 7727 C CA . ALA D 1 88 ? 151.195 141.178 56.701 1.00 128.71 88 ALA R CA 1
ATOM 7728 C C . ALA D 1 88 ? 151.030 141.305 55.183 1.00 128.71 88 ALA R C 1
ATOM 7729 O O . ALA D 1 88 ? 151.621 140.523 54.448 1.00 128.71 88 ALA R O 1
ATOM 7731 N N . VAL D 1 89 ? 150.294 142.321 54.703 1.00 130.55 89 VAL R N 1
ATOM 7732 C CA . VAL D 1 89 ? 150.134 142.571 53.248 1.00 130.55 89 VAL R CA 1
ATOM 7733 C C . VAL D 1 89 ? 151.482 142.742 52.567 1.00 130.55 89 VAL R C 1
ATOM 7734 O O . VAL D 1 89 ? 151.753 142.129 51.529 1.00 130.55 89 VAL R O 1
ATOM 7738 N N . TYR D 1 90 ? 152.335 143.575 53.159 1.00 124.96 90 TYR R N 1
ATOM 7739 C CA . TYR D 1 90 ? 153.657 143.842 52.598 1.00 124.96 90 TYR R CA 1
ATOM 7740 C C . TYR D 1 90 ? 154.466 142.551 52.488 1.00 124.96 90 TYR R C 1
ATOM 7741 O O . TYR D 1 90 ? 155.004 142.204 51.433 1.00 124.96 90 TYR R O 1
ATOM 7750 N N . ASN D 1 91 ? 154.499 141.800 53.581 1.00 128.94 91 ASN R N 1
ATOM 7751 C CA . ASN D 1 91 ? 155.250 140.547 53.627 1.00 128.94 91 ASN R CA 1
ATOM 7752 C C . ASN D 1 91 ? 154.618 139.448 52.774 1.00 128.94 91 ASN R C 1
ATOM 7753 O O . ASN D 1 91 ? 155.339 138.645 52.182 1.00 128.94 91 ASN R O 1
ATOM 7758 N N . HIS D 1 92 ? 153.285 139.420 52.677 1.00 134.75 92 HIS R N 1
ATOM 7759 C CA . HIS D 1 92 ? 152.609 138.435 51.821 1.00 134.75 92 HIS R CA 1
ATOM 7760 C C . HIS D 1 92 ? 152.882 138.718 50.355 1.00 134.75 92 HIS R C 1
ATOM 7761 O O . HIS D 1 92 ? 153.316 137.832 49.618 1.00 134.75 92 HIS R O 1
ATOM 7768 N N . TYR D 1 93 ? 152.737 139.970 49.937 1.00 138.38 93 TYR R N 1
ATOM 7769 C CA . TYR D 1 93 ? 153.130 140.309 48.569 1.00 138.38 93 TYR R CA 1
ATOM 7770 C C . TYR D 1 93 ? 154.626 140.018 48.352 1.00 138.38 93 TYR R C 1
ATOM 7771 O O . TYR D 1 93 ? 155.010 139.412 47.353 1.00 138.38 93 TYR R O 1
ATOM 7780 N N . LYS D 1 94 ? 155.477 140.334 49.328 1.00 132.08 94 LYS R N 1
ATOM 7781 C CA . LYS D 1 94 ? 156.908 140.028 49.178 1.00 132.08 94 LYS R CA 1
ATOM 7782 C C . LYS D 1 94 ? 157.212 138.519 49.111 1.00 132.08 94 LYS R C 1
ATOM 7783 O O . LYS D 1 94 ? 158.077 138.112 48.337 1.00 132.08 94 LYS R O 1
ATOM 7789 N N . ARG D 1 95 ? 156.476 137.674 49.852 1.00 131.86 95 ARG R N 1
ATOM 7790 C CA . ARG D 1 95 ? 156.642 136.201 49.746 1.00 131.86 95 ARG R CA 1
ATOM 7791 C C . ARG D 1 95 ? 155.836 135.554 48.610 1.00 131.86 95 ARG R C 1
ATOM 7792 O O . ARG D 1 95 ? 155.889 134.333 48.454 1.00 131.86 95 ARG R O 1
ATOM 7800 N N . ILE D 1 96 ? 155.025 136.296 47.874 1.00 139.55 96 ILE R N 1
ATOM 7801 C CA . ILE D 1 96 ? 154.356 135.728 46.693 1.00 139.55 96 ILE R CA 1
ATOM 7802 C C . ILE D 1 96 ? 155.112 136.126 45.442 1.00 139.55 96 ILE R C 1
ATOM 7803 O O . ILE D 1 96 ? 155.484 135.285 44.627 1.00 139.55 96 ILE R O 1
ATOM 7808 N N . ASN D 1 97 ? 155.319 137.436 45.294 1.00 144.28 97 ASN R N 1
ATOM 7809 C CA . ASN D 1 97 ? 155.863 137.996 44.051 1.00 144.28 97 ASN R CA 1
ATOM 7810 C C . ASN D 1 97 ? 157.363 137.686 43.920 1.00 144.28 97 ASN R C 1
ATOM 7811 O O . ASN D 1 97 ? 157.837 137.382 42.823 1.00 144.28 97 ASN R O 1
ATOM 7816 N N . SER D 1 98 ? 158.075 137.579 45.039 1.00 139.27 98 SER R N 1
ATOM 7817 C CA . SER D 1 98 ? 159.281 136.717 45.098 1.00 139.27 98 SER R CA 1
ATOM 7818 C C . SER D 1 98 ? 158.844 135.505 45.927 1.00 139.27 98 SER R C 1
ATOM 7819 O O . SER D 1 98 ? 158.738 135.613 47.141 1.00 139.27 98 SER R O 1
ATOM 7822 N N . ASN D 1 99 ? 158.499 134.374 45.284 1.00 137.35 99 ASN R N 1
ATOM 7823 C CA . ASN D 1 99 ? 157.617 133.389 45.978 1.00 137.35 99 ASN R CA 1
ATOM 7824 C C . ASN D 1 99 ? 158.227 132.697 47.228 1.00 137.35 99 ASN R C 1
ATOM 7825 O O . ASN D 1 99 ? 157.504 131.978 47.919 1.00 137.35 99 ASN R O 1
ATOM 7830 N N . GLU D 1 100 ? 159.510 132.929 47.536 1.00 132.03 100 GLU R N 1
ATOM 7831 C CA . GLU D 1 100 ? 160.102 132.884 48.897 1.00 132.03 100 GLU R CA 1
ATOM 7832 C C . GLU D 1 100 ? 161.336 133.815 48.851 1.00 132.03 100 GLU R C 1
ATOM 7833 O O . GLU D 1 100 ? 161.990 133.892 47.815 1.00 132.03 100 GLU R O 1
ATOM 7839 N N . THR D 1 101 ? 161.707 134.514 49.943 1.00 118.83 101 THR R N 1
ATOM 7840 C CA . THR D 1 101 ? 162.885 135.426 49.817 1.00 118.83 101 THR R CA 1
ATOM 7841 C C . THR D 1 101 ? 164.229 134.753 50.133 1.00 118.83 101 THR R C 1
ATOM 7842 O O . THR D 1 101 ? 165.256 135.213 49.629 1.00 118.83 101 THR R O 1
ATOM 7846 N N . LYS D 1 102 ? 164.245 133.665 50.917 1.00 111.47 102 LYS R N 1
ATOM 7847 C CA . LYS D 1 102 ? 165.485 132.915 51.219 1.00 111.47 102 LYS R CA 1
ATOM 7848 C C . LYS D 1 102 ? 166.087 132.255 49.960 1.00 111.47 102 LYS R C 1
ATOM 7849 O O . LYS D 1 102 ? 165.379 131.910 49.013 1.00 111.47 102 LYS R O 1
ATOM 7855 N N . GLU D 1 103 ? 167.415 132.097 49.958 1.00 113.96 103 GLU R N 1
ATOM 7856 C CA . GLU D 1 103 ? 168.142 131.498 48.811 1.00 113.96 103 GLU R CA 1
ATOM 7857 C C . GLU D 1 103 ? 167.633 130.079 48.489 1.00 113.96 103 GLU R C 1
ATOM 7858 O O . GLU D 1 103 ? 167.169 129.340 49.358 1.00 113.96 103 GLU R O 1
ATOM 7864 N N . ASP D 1 104 ? 167.666 129.729 47.198 1.00 115.37 104 ASP R N 1
ATOM 7865 C CA . ASP D 1 104 ? 167.013 128.518 46.640 1.00 115.37 104 ASP R CA 1
ATOM 7866 C C . ASP D 1 104 ? 165.499 128.400 46.975 1.00 115.37 104 ASP R C 1
ATOM 7867 O O . ASP D 1 104 ? 164.911 127.325 46.857 1.00 115.37 104 ASP R O 1
ATOM 7872 N N . GLU D 1 105 ? 164.861 129.499 47.386 1.00 114.07 105 GLU R N 1
ATOM 7873 C CA . GLU D 1 105 ? 163.451 129.518 47.826 1.00 114.07 105 GLU R CA 1
ATOM 7874 C C . GLU D 1 105 ? 163.152 128.530 48.970 1.00 114.07 105 GLU R C 1
ATOM 7875 O O . GLU D 1 105 ? 162.099 127.897 48.972 1.00 114.07 105 GLU R O 1
ATOM 7881 N N . VAL D 1 106 ? 164.061 128.384 49.951 1.00 114.07 106 VAL R N 1
ATOM 7882 C CA . VAL D 1 106 ? 163.728 127.556 51.142 1.00 114.07 106 VAL R CA 1
ATOM 7883 C C . VAL D 1 106 ? 162.678 128.288 52.006 1.00 114.07 106 VAL R C 1
ATOM 7884 O O . VAL D 1 106 ? 162.479 129.498 51.895 1.00 114.07 106 VAL R O 1
ATOM 7888 N N . GLU D 1 107 ? 161.920 127.524 52.799 1.00 120.31 107 GLU R N 1
ATOM 7889 C CA . GLU D 1 107 ? 160.663 128.019 53.397 1.00 120.31 107 GLU R CA 1
ATOM 7890 C C . GLU D 1 107 ? 160.784 129.231 54.326 1.00 120.31 107 GLU R C 1
ATOM 7891 O O . GLU D 1 107 ? 161.297 129.155 55.446 1.00 120.31 107 GLU R O 1
ATOM 7897 N N . LEU D 1 108 ? 160.172 130.321 53.871 1.00 121.75 108 LEU R N 1
ATOM 7898 C CA . LEU D 1 108 ? 160.029 131.565 54.633 1.00 121.75 108 LEU R CA 1
ATOM 7899 C C . LEU D 1 108 ? 158.976 131.439 55.745 1.00 121.75 108 LEU R C 1
ATOM 7900 O O . LEU D 1 108 ? 158.023 130.676 55.615 1.00 121.75 108 LEU R O 1
ATOM 7905 N N . SER D 1 109 ? 159.077 132.271 56.790 1.00 130.46 109 SER R N 1
ATOM 7906 C CA . SER D 1 109 ? 157.957 132.405 57.750 1.00 130.46 109 SER R CA 1
ATOM 7907 C C . SER D 1 109 ? 156.643 132.765 57.037 1.00 130.46 109 SER R C 1
ATOM 7908 O O . SER D 1 109 ? 156.603 133.684 56.215 1.00 130.46 109 SER R O 1
ATOM 7911 N N . LYS D 1 110 ? 155.569 132.013 57.329 1.00 134.54 110 LYS R N 1
ATOM 7912 C CA . LYS D 1 110 ? 154.260 132.233 56.659 1.00 134.54 110 LYS R CA 1
ATOM 7913 C C . LYS D 1 110 ? 153.378 133.246 57.377 1.00 134.54 110 LYS R C 1
ATOM 7914 O O . LYS D 1 110 ? 152.567 133.903 56.721 1.00 134.54 110 LYS R O 1
ATOM 7920 N N . SER D 1 111 ? 153.576 133.397 58.690 1.00 141.78 111 SER R N 1
ATOM 7921 C CA . SER D 1 111 ? 153.041 134.512 59.496 1.00 141.78 111 SER R CA 1
ATOM 7922 C C . SER D 1 111 ? 151.562 134.806 59.195 1.00 141.78 111 SER R C 1
ATOM 7923 O O . SER D 1 111 ? 151.204 135.837 58.624 1.00 141.78 111 SER R O 1
ATOM 7926 N N . ASN D 1 112 ? 150.716 133.855 59.578 1.00 160.78 112 ASN R N 1
ATOM 7927 C CA . ASN D 1 112 ? 149.275 134.113 59.618 1.00 160.78 112 ASN R CA 1
ATOM 7928 C C . ASN D 1 112 ? 148.918 134.902 60.883 1.00 160.78 112 ASN R C 1
ATOM 7929 O O . ASN D 1 112 ? 149.622 134.844 61.896 1.00 160.78 112 ASN R O 1
ATOM 7934 N N . ILE D 1 113 ? 147.817 135.648 60.803 1.00 183.63 113 ILE R N 1
ATOM 7935 C CA . ILE D 1 113 ? 147.529 136.719 61.760 1.00 183.63 113 ILE R CA 1
ATOM 7936 C C . ILE D 1 113 ? 146.329 136.367 62.641 1.00 183.63 113 ILE R C 1
ATOM 7937 O O . ILE D 1 113 ? 145.255 136.043 62.132 1.00 183.63 113 ILE R O 1
ATOM 7942 N N . CYS D 1 114 ? 146.475 136.503 63.958 1.00 204.44 114 CYS R N 1
ATOM 7943 C CA . CYS D 1 114 ? 145.324 136.375 64.865 1.00 204.44 114 CYS R CA 1
ATOM 7944 C C . CYS D 1 114 ? 145.040 137.745 65.508 1.00 204.44 114 CYS R C 1
ATOM 7945 O O . CYS D 1 114 ? 145.932 138.405 66.040 1.00 204.44 114 CYS R O 1
ATOM 7948 N N . LEU D 1 115 ? 143.793 138.201 65.421 1.00 229.82 115 LEU R N 1
ATOM 7949 C CA . LEU D 1 115 ? 143.457 139.567 65.840 1.00 229.82 115 LEU R CA 1
ATOM 7950 C C . LEU D 1 115 ? 142.498 139.558 67.028 1.00 229.82 115 LEU R C 1
ATOM 7951 O O . LEU D 1 115 ? 141.396 139.007 66.951 1.00 229.82 115 LEU R O 1
ATOM 7956 N N . ILE D 1 116 ? 142.908 140.235 68.098 1.00 238.50 116 ILE R N 1
ATOM 7957 C CA . ILE D 1 116 ? 142.157 140.224 69.357 1.00 238.50 116 ILE R CA 1
ATOM 7958 C C . ILE D 1 116 ? 141.741 141.642 69.740 1.00 238.50 116 ILE R C 1
ATOM 7959 O O . ILE D 1 116 ? 142.500 142.597 69.581 1.00 238.50 116 ILE R O 1
ATOM 7964 N N . GLY D 1 117 ? 140.554 141.773 70.321 1.00 221.00 117 GLY R N 1
ATOM 7965 C CA . GLY D 1 117 ? 140.160 143.035 70.947 1.00 221.00 117 GLY R CA 1
ATOM 7966 C C . GLY D 1 117 ? 138.674 143.313 70.715 1.00 221.00 117 GLY R C 1
ATOM 7967 O O . GLY D 1 117 ? 137.976 142.515 70.094 1.00 221.00 117 GLY R O 1
ATOM 7968 N N . PRO D 1 118 ? 138.184 144.463 71.192 1.00 196.54 118 PRO R N 1
ATOM 7969 C CA . PRO D 1 118 ? 136.752 144.662 71.478 1.00 196.54 118 PRO R CA 1
ATOM 7970 C C . PRO D 1 118 ? 135.813 144.291 70.332 1.00 196.54 118 PRO R C 1
ATOM 7971 O O . PRO D 1 118 ? 136.130 144.431 69.154 1.00 196.54 118 PRO R O 1
ATOM 7975 N N . THR D 1 119 ? 134.616 143.837 70.675 1.00 187.52 119 THR R N 1
ATOM 7976 C CA . THR D 1 119 ? 133.655 143.541 69.600 1.00 187.52 119 THR R CA 1
ATOM 7977 C C . THR D 1 119 ? 133.125 144.819 68.927 1.00 187.52 119 THR R C 1
ATOM 7978 O O . THR D 1 119 ? 133.300 145.936 69.411 1.00 187.52 119 THR R O 1
ATOM 7982 N N . GLY D 1 120 ? 132.461 144.640 67.782 1.00 164.69 120 GLY R N 1
ATOM 7983 C CA . GLY D 1 120 ? 131.811 145.772 67.093 1.00 164.69 120 GLY R CA 1
ATOM 7984 C C . GLY D 1 120 ? 132.760 146.845 66.558 1.00 164.69 120 GLY R C 1
ATOM 7985 O O . GLY D 1 120 ? 132.330 147.919 66.121 1.00 164.69 120 GLY R O 1
ATOM 7986 N N . SER D 1 121 ? 134.056 146.562 66.598 1.00 167.27 121 SER R N 1
ATOM 7987 C CA . SER D 1 121 ? 135.146 147.489 66.264 1.00 167.27 121 SER R CA 1
ATOM 7988 C C . SER D 1 121 ? 135.472 147.554 64.771 1.00 167.27 121 SER R C 1
ATOM 7989 O O . SER D 1 121 ? 136.593 147.903 64.402 1.00 167.27 121 SER R O 1
ATOM 7992 N N . GLY D 1 122 ? 134.523 147.226 63.902 1.00 166.98 122 GLY R N 1
ATOM 7993 C CA . GLY D 1 122 ? 134.801 147.307 62.471 1.00 166.98 122 GLY R CA 1
ATOM 7994 C C . GLY D 1 122 ? 135.726 146.224 61.922 1.00 166.98 122 GLY R C 1
ATOM 7995 O O . GLY D 1 122 ? 136.020 146.283 60.751 1.00 166.98 122 GLY R O 1
ATOM 7996 N N . LYS D 1 123 ? 136.226 145.238 62.680 1.00 187.23 123 LYS R N 1
ATOM 7997 C CA . LYS D 1 123 ? 137.247 144.326 62.087 1.00 187.23 123 LYS R CA 1
ATOM 7998 C C . LYS D 1 123 ? 136.762 143.519 60.865 1.00 187.23 123 LYS R C 1
ATOM 7999 O O . LYS D 1 123 ? 137.544 143.236 59.956 1.00 187.23 123 LYS R O 1
ATOM 8005 N N . THR D 1 124 ? 135.477 143.190 60.791 1.00 197.23 124 THR R N 1
ATOM 8006 C CA . THR D 1 124 ? 134.952 142.618 59.538 1.00 197.23 124 THR R CA 1
ATOM 8007 C C . THR D 1 124 ? 134.955 143.661 58.422 1.00 197.23 124 THR R C 1
ATOM 8008 O O . THR D 1 124 ? 135.336 143.382 57.284 1.00 197.23 124 THR R O 1
ATOM 8012 N N . LEU D 1 125 ? 134.588 144.893 58.764 1.00 183.81 125 LEU R N 1
ATOM 8013 C CA . LEU D 1 125 ? 134.686 145.990 57.807 1.00 183.81 125 LEU R CA 1
ATOM 8014 C C . LEU D 1 125 ? 136.151 146.274 57.446 1.00 183.81 125 LEU R C 1
ATOM 8015 O O . LEU D 1 125 ? 136.438 146.573 56.297 1.00 183.81 125 LEU R O 1
ATOM 8020 N N . LEU D 1 126 ? 137.095 146.098 58.375 1.00 182.51 126 LEU R N 1
ATOM 8021 C CA . LEU D 1 126 ? 138.520 146.156 58.031 1.00 182.51 126 LEU R CA 1
ATOM 8022 C C . LEU D 1 126 ? 138.862 145.095 56.996 1.00 182.51 126 LEU R C 1
ATOM 8023 O O . LEU D 1 126 ? 139.456 145.406 55.969 1.00 182.51 126 LEU R O 1
ATOM 8028 N N . ALA D 1 127 ? 138.448 143.852 57.212 1.00 190.27 127 ALA R N 1
ATOM 8029 C CA . ALA D 1 127 ? 138.781 142.824 56.220 1.00 190.27 127 ALA R CA 1
ATOM 8030 C C . ALA D 1 127 ? 138.097 143.079 54.858 1.00 190.27 127 ALA R C 1
ATOM 8031 O O . ALA D 1 127 ? 138.723 142.942 53.803 1.00 190.27 127 ALA R O 1
ATOM 8033 N N . GLN D 1 128 ? 136.846 143.541 54.858 1.00 191.32 128 GLN R N 1
ATOM 8034 C CA . GLN D 1 128 ? 136.216 143.956 53.592 1.00 191.32 128 GLN R CA 1
ATOM 8035 C C . GLN D 1 128 ? 136.890 145.197 52.992 1.00 191.32 128 GLN R C 1
ATOM 8036 O O . GLN D 1 128 ? 136.941 145.347 51.770 1.00 191.32 128 GLN R O 1
ATOM 8042 N N . THR D 1 129 ? 137.423 146.082 53.834 1.00 177.96 129 THR R N 1
ATOM 8043 C CA . THR D 1 129 ? 138.137 147.266 53.332 1.00 177.96 129 THR R CA 1
ATOM 8044 C C . THR D 1 129 ? 139.493 146.875 52.775 1.00 177.96 129 THR R C 1
ATOM 8045 O O . THR D 1 129 ? 139.931 147.439 51.778 1.00 177.96 129 THR R O 1
ATOM 8049 N N . LEU D 1 130 ? 140.137 145.873 53.361 1.00 178.53 130 LEU R N 1
ATOM 8050 C CA . LEU D 1 130 ? 141.362 145.352 52.771 1.00 178.53 130 LEU R CA 1
ATOM 8051 C C . LEU D 1 130 ? 141.077 144.685 51.419 1.00 178.53 130 LEU R C 1
ATOM 8052 O O . LEU D 1 130 ? 141.770 144.938 50.430 1.00 178.53 130 LEU R O 1
ATOM 8057 N N . ALA D 1 131 ? 140.017 143.881 51.352 1.00 186.63 131 ALA R N 1
ATOM 8058 C CA . ALA D 1 131 ? 139.618 143.260 50.085 1.00 186.63 131 ALA R CA 1
ATOM 8059 C C . ALA D 1 131 ? 139.268 144.302 49.027 1.00 186.63 131 ALA R C 1
ATOM 8060 O O . ALA D 1 131 ? 139.609 144.146 47.852 1.00 186.63 131 ALA R O 1
ATOM 8062 N N . ARG D 1 132 ? 138.642 145.395 49.453 1.00 179.85 132 ARG R N 1
ATOM 8063 C CA . ARG D 1 132 ? 138.428 146.546 48.588 1.00 179.85 132 ARG R CA 1
ATOM 8064 C C . ARG D 1 132 ? 139.756 147.125 48.102 1.00 179.85 132 ARG R C 1
ATOM 8065 O O . ARG D 1 132 ? 140.004 147.229 46.896 1.00 179.85 132 ARG R O 1
ATOM 8073 N N . ILE D 1 133 ? 140.624 147.494 49.044 1.00 179.69 133 ILE R N 1
ATOM 8074 C CA . ILE D 1 133 ? 141.826 148.295 48.733 1.00 179.69 133 ILE R CA 1
ATOM 8075 C C . ILE D 1 133 ? 142.800 147.535 47.833 1.00 179.69 133 ILE R C 1
ATOM 8076 O O . ILE D 1 133 ? 143.328 148.100 46.873 1.00 179.69 133 ILE R O 1
ATOM 8081 N N . LEU D 1 134 ? 143.062 146.259 48.136 1.00 183.54 134 LEU R N 1
ATOM 8082 C CA . LEU D 1 134 ? 143.919 145.444 47.256 1.00 183.54 134 LEU R CA 1
ATOM 8083 C C . LEU D 1 134 ? 143.149 144.861 46.057 1.00 183.54 134 LEU R C 1
ATOM 8084 O O . LEU D 1 134 ? 143.768 144.388 45.098 1.00 183.54 134 LEU R O 1
ATOM 8089 N N . ASN D 1 135 ? 141.812 144.882 46.104 1.00 194.71 135 ASN R N 1
ATOM 8090 C CA . ASN D 1 135 ? 140.917 144.324 45.075 1.00 194.71 135 ASN R CA 1
ATOM 8091 C C . ASN D 1 135 ? 141.027 142.793 44.902 1.00 194.71 135 ASN R C 1
ATOM 8092 O O . ASN D 1 135 ? 140.519 142.224 43.926 1.00 194.71 135 ASN R O 1
ATOM 8097 N N . VAL D 1 136 ? 141.671 142.131 45.856 1.00 211.66 136 VAL R N 1
ATOM 8098 C CA . VAL D 1 136 ? 142.018 140.695 45.818 1.00 211.66 136 VAL R CA 1
ATOM 8099 C C . VAL D 1 136 ? 140.836 139.773 46.148 1.00 211.66 136 VAL R C 1
ATOM 8100 O O . VAL D 1 136 ? 139.816 140.221 46.693 1.00 211.66 136 VAL R O 1
ATOM 8104 N N . PRO D 1 137 ? 140.960 138.467 45.858 1.00 228.13 137 PRO R N 1
ATOM 8105 C CA . PRO D 1 137 ? 140.004 137.465 46.353 1.00 228.13 137 PRO R CA 1
ATOM 8106 C C . PRO D 1 137 ? 139.783 137.565 47.860 1.00 228.13 137 PRO R C 1
ATOM 8107 O O . PRO D 1 137 ? 140.707 137.811 48.629 1.00 228.13 137 PRO R O 1
ATOM 8111 N N . PHE D 1 138 ? 138.546 137.329 48.290 1.00 243.96 138 PHE R N 1
ATOM 8112 C CA . PHE D 1 138 ? 138.203 137.421 49.717 1.00 243.96 138 PHE R CA 1
ATOM 8113 C C . PHE D 1 138 ? 137.231 136.296 50.080 1.00 243.96 138 PHE R C 1
ATOM 8114 O O . PHE D 1 138 ? 136.300 136.008 49.327 1.00 243.96 138 PHE R O 1
ATOM 8122 N N . ALA D 1 139 ? 137.418 135.676 51.246 1.00 268.00 139 ALA R N 1
ATOM 8123 C CA . ALA D 1 139 ? 136.427 134.719 51.751 1.00 268.00 139 ALA R CA 1
ATOM 8124 C C . ALA D 1 139 ? 136.356 134.774 53.288 1.00 268.00 139 ALA R C 1
ATOM 8125 O O . ALA D 1 139 ? 137.363 135.006 53.959 1.00 268.00 139 ALA R O 1
ATOM 8127 N N . ILE D 1 140 ? 135.160 134.547 53.850 1.00 310.88 140 ILE R N 1
ATOM 8128 C CA . ILE D 1 140 ? 134.976 134.643 55.317 1.00 310.88 140 ILE R CA 1
ATOM 8129 C C . ILE D 1 140 ? 134.477 133.309 55.898 1.00 310.88 140 ILE R C 1
ATOM 8130 O O . ILE D 1 140 ? 133.313 132.929 55.725 1.00 310.88 140 ILE R O 1
ATOM 8135 N N . ALA D 1 141 ? 135.327 132.662 56.686 1.00 329.69 141 ALA R N 1
ATOM 8136 C CA . ALA D 1 141 ? 134.965 131.460 57.446 1.00 329.69 141 ALA R CA 1
ATOM 8137 C C . ALA D 1 141 ? 134.451 131.831 58.858 1.00 329.69 141 ALA R C 1
ATOM 8138 O O . ALA D 1 141 ? 134.686 132.925 59.364 1.00 329.69 141 ALA R O 1
ATOM 8140 N N . ASP D 1 142 ? 133.730 130.899 59.486 1.00 361.66 142 ASP R N 1
ATOM 8141 C CA . ASP D 1 142 ? 133.169 131.104 60.834 1.00 361.66 142 ASP R CA 1
ATOM 8142 C C . ASP D 1 142 ? 133.433 129.857 61.695 1.00 361.66 142 ASP R C 1
ATOM 8143 O O . ASP D 1 142 ? 133.184 128.727 61.271 1.00 361.66 142 ASP R O 1
ATOM 8148 N N . ALA D 1 143 ? 133.920 130.041 62.921 1.00 395.79 143 ALA R N 1
ATOM 8149 C CA . ALA D 1 143 ? 134.283 128.851 63.716 1.00 395.79 143 ALA R CA 1
ATOM 8150 C C . ALA D 1 143 ? 133.057 128.038 64.178 1.00 395.79 143 ALA R C 1
ATOM 8151 O O . ALA D 1 143 ? 133.070 126.801 64.183 1.00 395.79 143 ALA R O 1
ATOM 8153 N N . THR D 1 144 ? 131.981 128.725 64.562 1.00 406.21 144 THR R N 1
ATOM 8154 C CA . THR D 1 144 ? 130.815 128.077 65.207 1.00 406.21 144 THR R CA 1
ATOM 8155 C C . THR D 1 144 ? 129.957 127.223 64.254 1.00 406.21 144 THR R C 1
ATOM 8156 O O . THR D 1 144 ? 129.004 126.567 64.682 1.00 406.21 144 THR R O 1
ATOM 8160 N N . SER D 1 145 ? 130.337 127.159 62.979 1.00 434.69 145 SER R N 1
ATOM 8161 C CA . SER D 1 145 ? 129.558 126.478 61.931 1.00 434.69 145 SER R CA 1
ATOM 8162 C C . SER D 1 145 ? 130.184 125.171 61.396 1.00 434.69 145 SER R C 1
ATOM 8163 O O . SER D 1 145 ? 129.650 124.594 60.448 1.00 434.69 145 SER R O 1
ATOM 8166 N N . LEU D 1 146 ? 131.254 124.650 62.020 1.00 460.18 146 LEU R N 1
ATOM 8167 C CA . LEU D 1 146 ? 131.889 123.391 61.565 1.00 460.18 146 LEU R CA 1
ATOM 8168 C C . LEU D 1 146 ? 132.128 122.344 62.677 1.00 460.18 146 LEU R C 1
ATOM 8169 O O . LEU D 1 146 ? 132.839 121.365 62.446 1.00 460.18 146 LEU R O 1
ATOM 8174 N N . THR D 1 147 ? 131.588 122.541 63.888 1.00 464.37 147 THR R N 1
ATOM 8175 C CA . THR D 1 147 ? 132.002 121.757 65.087 1.00 464.37 147 THR R CA 1
ATOM 8176 C C . THR D 1 147 ? 131.801 120.234 64.982 1.00 464.37 147 THR R C 1
ATOM 8177 O O . THR D 1 147 ? 132.758 119.474 65.137 1.00 464.37 147 THR R O 1
ATOM 8181 N N . GLU D 1 148 ? 130.570 119.755 64.771 1.00 478.08 148 GLU R N 1
ATOM 8182 C CA . GLU D 1 148 ? 130.369 118.292 64.696 1.00 478.08 148 GLU R CA 1
ATOM 8183 C C . GLU D 1 148 ? 130.639 117.775 63.278 1.00 478.08 148 GLU R C 1
ATOM 8184 O O . GLU D 1 148 ? 129.903 118.056 62.316 1.00 478.08 148 GLU R O 1
ATOM 8190 N N . ALA D 1 149 ? 131.708 116.990 63.183 1.00 464.57 149 ALA R N 1
ATOM 8191 C CA . ALA D 1 149 ? 132.131 116.392 61.920 1.00 464.57 149 ALA R CA 1
ATOM 8192 C C . ALA D 1 149 ? 131.076 115.414 61.373 1.00 464.57 149 ALA R C 1
ATOM 8193 O O . ALA D 1 149 ? 130.423 114.675 62.111 1.00 464.57 149 ALA R O 1
ATOM 8195 N N . GLY D 1 150 ? 130.894 115.426 60.052 1.00 469.26 150 GLY R N 1
ATOM 8196 C CA . GLY D 1 150 ? 129.895 114.552 59.415 1.00 469.26 150 GLY R CA 1
ATOM 8197 C C . GLY D 1 150 ? 128.445 115.027 59.554 1.00 469.26 150 GLY R C 1
ATOM 8198 O O . GLY D 1 150 ? 127.569 114.459 58.900 1.00 469.26 150 GLY R O 1
ATOM 8199 N N . TYR D 1 151 ? 128.166 116.061 60.358 1.00 506.70 151 TYR R N 1
ATOM 8200 C CA . TYR D 1 151 ? 126.856 116.743 60.298 1.00 506.70 151 TYR R CA 1
ATOM 8201 C C . TYR D 1 151 ? 126.944 118.029 59.488 1.00 506.70 151 TYR R C 1
ATOM 8202 O O . TYR D 1 151 ? 126.201 118.211 58.524 1.00 506.70 151 TYR R O 1
ATOM 8211 N N . VAL D 1 152 ? 127.843 118.930 59.884 1.00 510.01 152 VAL R N 1
ATOM 8212 C CA . VAL D 1 152 ? 128.156 120.127 59.076 1.00 510.01 152 VAL R CA 1
ATOM 8213 C C . VAL D 1 152 ? 129.660 120.419 59.077 1.00 510.01 152 VAL R C 1
ATOM 8214 O O . VAL D 1 152 ? 130.108 121.281 58.329 1.00 510.01 152 VAL R O 1
ATOM 8218 N N . GLY D 1 153 ? 130.469 119.699 59.865 1.00 494.93 153 GLY R N 1
ATOM 8219 C CA . GLY D 1 153 ? 131.932 119.863 59.775 1.00 494.93 153 GLY R CA 1
ATOM 8220 C C . GLY D 1 153 ? 132.569 119.205 58.544 1.00 494.93 153 GLY R C 1
ATOM 8221 O O . GLY D 1 153 ? 133.382 118.297 58.700 1.00 494.93 153 GLY R O 1
ATOM 8222 N N . GLU D 1 154 ? 132.219 119.654 57.329 1.00 495.27 154 GLU R N 1
ATOM 8223 C CA . GLU D 1 154 ? 132.888 119.194 56.085 1.00 495.27 154 GLU R CA 1
ATOM 8224 C C . GLU D 1 154 ? 133.328 120.357 55.166 1.00 495.27 154 GLU R C 1
ATOM 8225 O O . GLU D 1 154 ? 134.309 120.194 54.439 1.00 495.27 154 GLU R O 1
ATOM 8231 N N . ASP D 1 155 ? 132.748 121.564 55.273 1.00 455.53 155 ASP R N 1
ATOM 8232 C CA . ASP D 1 155 ? 133.184 122.725 54.447 1.00 455.53 155 ASP R CA 1
ATOM 8233 C C . ASP D 1 155 ? 134.491 123.427 54.928 1.00 455.53 155 ASP R C 1
ATOM 8234 O O . ASP D 1 155 ? 134.758 124.585 54.594 1.00 455.53 155 ASP R O 1
ATOM 8239 N N . VAL D 1 156 ? 135.326 122.711 55.676 1.00 405.75 156 VAL R N 1
ATOM 8240 C CA . VAL D 1 156 ? 136.674 123.195 56.053 1.00 405.75 156 VAL R CA 1
ATOM 8241 C C . VAL D 1 156 ? 137.568 123.416 54.819 1.00 405.75 156 VAL R C 1
ATOM 8242 O O . VAL D 1 156 ? 138.465 124.259 54.849 1.00 405.75 156 VAL R O 1
ATOM 8246 N N . GLU D 1 157 ? 137.310 122.703 53.712 1.00 371.12 157 GLU R N 1
ATOM 8247 C CA . GLU D 1 157 ? 137.940 123.022 52.411 1.00 371.12 157 GLU R CA 1
ATOM 8248 C C . GLU D 1 157 ? 137.026 123.849 51.492 1.00 371.12 157 GLU R C 1
ATOM 8249 O O . GLU D 1 157 ? 137.501 124.587 50.629 1.00 371.12 157 GLU R O 1
ATOM 8255 N N . ASN D 1 158 ? 135.715 123.813 51.677 1.00 378.13 158 ASN R N 1
ATOM 8256 C CA . ASN D 1 158 ? 134.888 124.635 50.784 1.00 378.13 158 ASN R CA 1
ATOM 8257 C C . ASN D 1 158 ? 135.053 126.144 51.009 1.00 378.13 158 ASN R C 1
ATOM 8258 O O . ASN D 1 158 ? 134.797 126.909 50.089 1.00 378.13 158 ASN R O 1
ATOM 8263 N N . ILE D 1 159 ? 135.544 126.602 52.161 1.00 348.80 159 ILE R N 1
ATOM 8264 C CA . ILE D 1 159 ? 135.933 128.023 52.247 1.00 348.80 159 ILE R CA 1
ATOM 8265 C C . ILE D 1 159 ? 137.016 128.378 51.216 1.00 348.80 159 ILE R C 1
ATOM 8266 O O . ILE D 1 159 ? 136.919 129.417 50.559 1.00 348.80 159 ILE R O 1
ATOM 8271 N N . LEU D 1 160 ? 138.037 127.525 51.029 1.00 318.66 160 LEU R N 1
ATOM 8272 C CA . LEU D 1 160 ? 139.022 127.864 49.989 1.00 318.66 160 LEU R CA 1
ATOM 8273 C C . LEU D 1 160 ? 138.417 127.633 48.605 1.00 318.66 160 LEU R C 1
ATOM 8274 O O . LEU D 1 160 ? 138.717 128.386 47.684 1.00 318.66 160 LEU R O 1
ATOM 8279 N N . LEU D 1 161 ? 137.474 126.699 48.462 1.00 316.23 161 LEU R N 1
ATOM 8280 C CA . LEU D 1 161 ? 136.776 126.593 47.176 1.00 316.23 161 LEU R CA 1
ATOM 8281 C C . LEU D 1 161 ? 135.928 127.842 46.890 1.00 316.23 161 LEU R C 1
ATOM 8282 O O . LEU D 1 161 ? 135.875 128.306 45.751 1.00 316.23 161 LEU R O 1
ATOM 8287 N N . LYS D 1 162 ? 135.318 128.437 47.922 1.00 318.44 162 LYS R N 1
ATOM 8288 C CA . LYS D 1 162 ? 134.600 129.709 47.731 1.00 318.44 162 LYS R CA 1
ATOM 8289 C C . LYS D 1 162 ? 135.566 130.827 47.415 1.00 318.44 162 LYS R C 1
ATOM 8290 O O . LYS D 1 162 ? 135.314 131.590 46.488 1.00 318.44 162 LYS R O 1
ATOM 8296 N N . LEU D 1 163 ? 136.713 130.886 48.091 1.00 278.89 163 LEU R N 1
ATOM 8297 C CA . LEU D 1 163 ? 137.742 131.851 47.678 1.00 278.89 163 LEU R CA 1
ATOM 8298 C C . LEU D 1 163 ? 138.195 131.617 46.241 1.00 278.89 163 LEU R C 1
ATOM 8299 O O . LEU D 1 163 ? 138.393 132.567 45.502 1.00 278.89 163 LEU R O 1
ATOM 8304 N N . ILE D 1 164 ? 138.392 130.366 45.842 1.00 281.10 164 ILE R N 1
ATOM 8305 C CA . ILE D 1 164 ? 138.923 130.065 44.510 1.00 281.10 164 ILE R CA 1
ATOM 8306 C C . ILE D 1 164 ? 137.872 130.316 43.430 1.00 281.10 164 ILE R C 1
ATOM 8307 O O . ILE D 1 164 ? 138.188 130.907 42.403 1.00 281.10 164 ILE R O 1
ATOM 8312 N N . GLN D 1 165 ? 136.614 129.921 43.655 1.00 290.42 165 GLN R N 1
ATOM 8313 C CA . GLN D 1 165 ? 135.531 130.294 42.727 1.00 290.42 165 GLN R CA 1
ATOM 8314 C C . GLN D 1 165 ? 135.439 131.809 42.580 1.00 290.42 165 GLN R C 1
ATOM 8315 O O . GLN D 1 165 ? 135.355 132.332 41.466 1.00 290.42 165 GLN R O 1
ATOM 8321 N N . SER D 1 166 ? 135.525 132.535 43.700 1.00 277.65 166 SER R N 1
ATOM 8322 C CA . SER D 1 166 ? 135.567 134.008 43.623 1.00 277.65 166 SER R CA 1
ATOM 8323 C C . SER D 1 166 ? 136.944 134.562 43.187 1.00 277.65 166 SER R C 1
ATOM 8324 O O . SER D 1 166 ? 137.025 135.723 42.781 1.00 277.65 166 SER R O 1
ATOM 8327 N N . ALA D 1 167 ? 138.002 133.741 43.158 1.00 259.87 167 ALA R N 1
ATOM 8328 C CA . ALA D 1 167 ? 139.259 134.084 42.466 1.00 259.87 167 ALA R CA 1
ATOM 8329 C C . ALA D 1 167 ? 139.206 133.737 40.967 1.00 259.87 167 ALA R C 1
ATOM 8330 O O . ALA D 1 167 ? 140.184 133.962 40.250 1.00 259.87 167 ALA R O 1
ATOM 8332 N N . ASP D 1 168 ? 138.101 133.137 40.512 1.00 264.28 168 ASP R N 1
ATOM 8333 C CA . ASP D 1 168 ? 137.997 132.530 39.173 1.00 264.28 168 ASP R CA 1
ATOM 8334 C C . ASP D 1 168 ? 139.135 131.535 38.917 1.00 264.28 168 ASP R C 1
ATOM 8335 O O . ASP D 1 168 ? 139.830 131.562 37.901 1.00 264.28 168 ASP R O 1
ATOM 8340 N N . TYR D 1 169 ? 139.332 130.661 39.906 1.00 268.93 169 TYR R N 1
ATOM 8341 C CA . TYR D 1 169 ? 140.305 129.562 39.863 1.00 268.93 169 TYR R CA 1
ATOM 8342 C C . TYR D 1 169 ? 141.759 130.040 39.695 1.00 268.93 169 TYR R C 1
ATOM 8343 O O . TYR D 1 169 ? 142.637 129.269 39.302 1.00 268.93 169 TYR R O 1
ATOM 8352 N N . ASP D 1 170 ? 142.040 131.302 40.021 1.00 213.85 170 ASP R N 1
ATOM 8353 C CA . ASP D 1 170 ? 143.415 131.794 39.914 1.00 213.85 170 ASP R CA 1
ATOM 8354 C C . ASP D 1 170 ? 144.349 131.127 40.941 1.00 213.85 170 ASP R C 1
ATOM 8355 O O . ASP D 1 170 ? 143.921 130.637 41.983 1.00 213.85 170 ASP R O 1
ATOM 8360 N N . VAL D 1 171 ? 145.647 131.176 40.645 1.00 184.68 171 VAL R N 1
ATOM 8361 C CA . VAL D 1 171 ? 146.691 130.778 41.593 1.00 184.68 171 VAL R CA 1
ATOM 8362 C C . VAL D 1 171 ? 147.392 132.020 42.168 1.00 184.68 171 VAL R C 1
ATOM 8363 O O . VAL D 1 171 ? 147.522 132.146 43.378 1.00 184.68 171 VAL R O 1
ATOM 8367 N N . GLU D 1 172 ? 147.733 133.014 41.334 1.00 173.47 172 GLU R N 1
ATOM 8368 C CA . GLU D 1 172 ? 148.546 134.153 41.816 1.00 173.47 172 GLU R CA 1
ATOM 8369 C C . GLU D 1 172 ? 147.736 135.223 42.577 1.00 173.47 172 GLU R C 1
ATOM 8370 O O . GLU D 1 172 ? 148.094 135.574 43.703 1.00 173.47 172 GLU R O 1
ATOM 8376 N N . LYS D 1 173 ? 146.622 135.739 42.023 1.00 181.43 173 LYS R N 1
ATOM 8377 C CA . LYS D 1 173 ? 145.793 136.644 42.850 1.00 181.43 173 LYS R CA 1
ATOM 8378 C C . LYS D 1 173 ? 145.063 135.888 43.964 1.00 181.43 173 LYS R C 1
ATOM 8379 O O . LYS D 1 173 ? 144.774 136.483 44.993 1.00 181.43 173 LYS R O 1
ATOM 8385 N N . ALA D 1 174 ? 144.820 134.580 43.824 1.00 190.12 174 ALA R N 1
ATOM 8386 C CA . ALA D 1 174 ? 144.318 133.819 44.980 1.00 190.12 174 ALA R CA 1
ATOM 8387 C C . ALA D 1 174 ? 145.391 133.659 46.078 1.00 190.12 174 ALA R C 1
ATOM 8388 O O . ALA D 1 174 ? 145.036 133.689 47.255 1.00 190.12 174 ALA R O 1
ATOM 8390 N N . GLU D 1 175 ? 146.695 133.582 45.741 1.00 169.29 175 GLU R N 1
ATOM 8391 C CA . GLU D 1 175 ? 147.747 133.758 46.770 1.00 169.29 175 GLU R CA 1
ATOM 8392 C C . GLU D 1 175 ? 147.677 135.151 47.406 1.00 169.29 175 GLU R C 1
ATOM 8393 O O . GLU D 1 175 ? 147.788 135.280 48.621 1.00 169.29 175 GLU R O 1
ATOM 8399 N N . LYS D 1 176 ? 147.406 136.199 46.615 1.00 167.86 176 LYS R N 1
ATOM 8400 C CA . LYS D 1 176 ? 147.092 137.515 47.220 1.00 167.86 176 LYS R CA 1
ATOM 8401 C C . LYS D 1 176 ? 145.702 137.562 47.900 1.00 167.86 176 LYS R C 1
ATOM 8402 O O . LYS D 1 176 ? 145.341 138.606 48.436 1.00 167.86 176 LYS R O 1
ATOM 8408 N N . GLY D 1 177 ? 144.924 136.471 47.878 1.00 192.18 177 GLY R N 1
ATOM 8409 C CA . GLY D 1 177 ? 143.566 136.457 48.439 1.00 192.18 177 GLY R CA 1
ATOM 8410 C C . GLY D 1 177 ? 143.556 136.451 49.966 1.00 192.18 177 GLY R C 1
ATOM 8411 O O . GLY D 1 177 ? 144.558 136.182 50.623 1.00 192.18 177 GLY R O 1
ATOM 8412 N N . ILE D 1 178 ? 142.381 136.755 50.517 1.00 216.14 178 ILE R N 1
ATOM 8413 C CA . ILE D 1 178 ? 142.167 136.904 51.959 1.00 216.14 178 ILE R CA 1
ATOM 8414 C C . ILE D 1 178 ? 141.275 135.771 52.474 1.00 216.14 178 ILE R C 1
ATOM 8415 O O . ILE D 1 178 ? 140.154 135.577 51.987 1.00 216.14 178 ILE R O 1
ATOM 8420 N N . ILE D 1 179 ? 141.733 135.109 53.530 1.00 236.97 179 ILE R N 1
ATOM 8421 C CA . ILE D 1 179 ? 140.856 134.307 54.387 1.00 236.97 179 ILE R CA 1
ATOM 8422 C C . ILE D 1 179 ? 140.696 135.102 55.669 1.00 236.97 179 ILE R C 1
ATOM 8423 O O . ILE D 1 179 ? 141.669 135.294 56.405 1.00 236.97 179 ILE R O 1
ATOM 8428 N N . TYR D 1 180 ? 139.469 135.520 55.945 1.00 262.98 180 TYR R N 1
ATOM 8429 C CA . TYR D 1 180 ? 139.119 136.144 57.219 1.00 262.98 180 TYR R CA 1
ATOM 8430 C C . TYR D 1 180 ? 138.247 135.160 57.992 1.00 262.98 180 TYR R C 1
ATOM 8431 O O . TYR D 1 180 ? 137.428 134.446 57.415 1.00 262.98 180 TYR R O 1
ATOM 8440 N N . ILE D 1 181 ? 138.489 135.056 59.292 1.00 278.79 181 ILE R N 1
ATOM 8441 C CA . ILE D 1 181 ? 137.756 134.105 60.133 1.00 278.79 181 ILE R CA 1
ATOM 8442 C C . ILE D 1 181 ? 137.165 134.842 61.343 1.00 278.79 181 ILE R C 1
ATOM 8443 O O . ILE D 1 181 ? 137.795 135.754 61.883 1.00 278.79 181 ILE R O 1
ATOM 8448 N N . ASP D 1 182 ? 135.968 134.426 61.787 1.00 314.63 182 ASP R N 1
ATOM 8449 C CA . ASP D 1 182 ? 135.300 135.049 62.956 1.00 314.63 182 ASP R CA 1
ATOM 8450 C C . ASP D 1 182 ? 134.672 134.004 63.899 1.00 314.63 182 ASP R C 1
ATOM 8451 O O . ASP D 1 182 ? 134.671 132.795 63.654 1.00 314.63 182 ASP R O 1
ATOM 8456 N N . GLN D 1 183 ? 134.213 134.495 65.051 1.00 335.82 183 GLN R N 1
ATOM 8457 C CA . GLN D 1 183 ? 133.613 133.689 66.134 1.00 335.82 183 GLN R CA 1
ATOM 8458 C C . GLN D 1 183 ? 134.552 132.687 66.833 1.00 335.82 183 GLN R C 1
ATOM 8459 O O . GLN D 1 183 ? 134.089 131.920 67.681 1.00 335.82 183 GLN R O 1
ATOM 8465 N N . ILE D 1 184 ? 135.864 132.720 66.576 1.00 323.29 184 ILE R N 1
ATOM 8466 C CA . ILE D 1 184 ? 136.750 131.714 67.200 1.00 323.29 184 ILE R CA 1
ATOM 8467 C C . ILE D 1 184 ? 136.772 131.788 68.728 1.00 323.29 184 ILE R C 1
ATOM 8468 O O . ILE D 1 184 ? 136.910 130.763 69.390 1.00 323.29 184 ILE R O 1
ATOM 8473 N N . ASP D 1 185 ? 136.640 132.975 69.317 1.00 319.71 185 ASP R N 1
ATOM 8474 C CA . ASP D 1 185 ? 136.744 133.065 70.783 1.00 319.71 185 ASP R CA 1
ATOM 8475 C C . ASP D 1 185 ? 135.502 132.518 71.507 1.00 319.71 185 ASP R C 1
ATOM 8476 O O . ASP D 1 185 ? 135.540 132.322 72.726 1.00 319.71 185 ASP R O 1
ATOM 8481 N N . LYS D 1 186 ? 134.422 132.224 70.782 1.00 343.49 186 LYS R N 1
ATOM 8482 C CA . LYS D 1 186 ? 133.162 131.791 71.411 1.00 343.49 186 LYS R CA 1
ATOM 8483 C C . LYS D 1 186 ? 132.938 130.272 71.349 1.00 343.49 186 LYS R C 1
ATOM 8484 O O . LYS D 1 186 ? 131.931 129.785 71.862 1.00 343.49 186 LYS R O 1
ATOM 8490 N N . VAL D 1 187 ? 133.845 129.518 70.724 1.00 385.83 187 VAL R N 1
ATOM 8491 C CA . VAL D 1 187 ? 133.579 128.099 70.394 1.00 385.83 187 VAL R CA 1
ATOM 8492 C C . VAL D 1 187 ? 134.289 127.064 71.294 1.00 385.83 187 VAL R C 1
ATOM 8493 O O . VAL D 1 187 ? 134.011 125.869 71.175 1.00 385.83 187 VAL R O 1
ATOM 8497 N N . ALA D 1 188 ? 135.187 127.467 72.188 1.00 396.82 188 ALA R N 1
ATOM 8498 C CA . ALA D 1 188 ? 135.922 126.454 72.971 1.00 396.82 188 ALA R CA 1
ATOM 8499 C C . ALA D 1 188 ? 136.277 126.982 74.372 1.00 396.82 188 ALA R C 1
ATOM 8500 O O . ALA D 1 188 ? 136.104 128.164 74.673 1.00 396.82 188 ALA R O 1
ATOM 8502 N N . ARG D 1 189 ? 136.673 126.055 75.264 1.00 414.62 189 ARG R N 1
ATOM 8503 C CA . ARG D 1 189 ? 137.047 126.405 76.642 1.00 414.62 189 ARG R CA 1
ATOM 8504 C C . ARG D 1 189 ? 138.274 125.695 77.233 1.00 414.62 189 ARG R C 1
ATOM 8505 O O . ARG D 1 189 ? 138.948 126.243 78.111 1.00 414.62 189 ARG R O 1
ATOM 8513 N N . LYS D 1 190 ? 138.570 124.493 76.744 1.00 372.34 190 LYS R N 1
ATOM 8514 C CA . LYS D 1 190 ? 139.635 123.588 77.269 1.00 372.34 190 LYS R CA 1
ATOM 8515 C C . LYS D 1 190 ? 139.668 123.512 78.804 1.00 372.34 190 LYS R C 1
ATOM 8516 O O . LYS D 1 190 ? 140.685 123.740 79.460 1.00 372.34 190 LYS R O 1
ATOM 8522 N N . VAL D 1 200 ? 134.264 117.808 75.290 1.00 476.36 200 VAL R N 1
ATOM 8523 C CA . VAL D 1 200 ? 134.347 118.601 74.046 1.00 476.36 200 VAL R CA 1
ATOM 8524 C C . VAL D 1 200 ? 133.186 119.611 74.002 1.00 476.36 200 VAL R C 1
ATOM 8525 O O . VAL D 1 200 ? 132.042 119.235 73.762 1.00 476.36 200 VAL R O 1
ATOM 8529 N N . SER D 1 201 ? 133.472 120.904 74.194 1.00 458.61 201 SER R N 1
ATOM 8530 C CA . SER D 1 201 ? 132.412 121.916 73.996 1.00 458.61 201 SER R CA 1
ATOM 8531 C C . SER D 1 201 ? 132.252 122.194 72.489 1.00 458.61 201 SER R C 1
ATOM 8532 O O . SER D 1 201 ? 131.418 121.561 71.837 1.00 458.61 201 SER R O 1
ATOM 8535 N N . GLY D 1 202 ? 133.124 123.024 71.913 1.00 414.42 202 GLY R N 1
ATOM 8536 C CA . GLY D 1 202 ? 133.287 123.158 70.453 1.00 414.42 202 GLY R CA 1
ATOM 8537 C C . GLY D 1 202 ? 134.737 122.969 69.993 1.00 414.42 202 GLY R C 1
ATOM 8538 O O . GLY D 1 202 ? 135.063 123.290 68.855 1.00 414.42 202 GLY R O 1
ATOM 8539 N N . GLU D 1 203 ? 135.604 122.405 70.846 1.00 393.24 203 GLU R N 1
ATOM 8540 C CA . GLU D 1 203 ? 137.034 122.205 70.532 1.00 393.24 203 GLU R CA 1
ATOM 8541 C C . GLU D 1 203 ? 137.322 121.455 69.219 1.00 393.24 203 GLU R C 1
ATOM 8542 O O . GLU D 1 203 ? 138.415 121.604 68.667 1.00 393.24 203 GLU R O 1
ATOM 8548 N N . GLY D 1 204 ? 136.364 120.676 68.700 1.00 341.92 204 GLY R N 1
ATOM 8549 C CA . GLY D 1 204 ? 136.548 119.943 67.424 1.00 341.92 204 GLY R CA 1
ATOM 8550 C C . GLY D 1 204 ? 137.006 120.827 66.260 1.00 341.92 204 GLY R C 1
ATOM 8551 O O . GLY D 1 204 ? 137.744 120.379 65.377 1.00 341.92 204 GLY R O 1
ATOM 8552 N N . VAL D 1 205 ? 136.626 122.111 66.286 1.00 329.89 205 VAL R N 1
ATOM 8553 C CA . VAL D 1 205 ? 136.991 123.062 65.212 1.00 329.89 205 VAL R CA 1
ATOM 8554 C C . VAL D 1 205 ? 138.500 123.250 65.076 1.00 329.89 205 VAL R C 1
ATOM 8555 O O . VAL D 1 205 ? 138.992 123.526 63.982 1.00 329.89 205 VAL R O 1
ATOM 8559 N N . GLN D 1 206 ? 139.257 123.082 66.157 1.00 274.94 206 GLN R N 1
ATOM 8560 C CA . GLN D 1 206 ? 140.707 123.304 66.070 1.00 274.94 206 GLN R CA 1
ATOM 8561 C C . GLN D 1 206 ? 141.321 122.242 65.170 1.00 274.94 206 GLN R C 1
ATOM 8562 O O . GLN D 1 206 ? 142.055 122.524 64.222 1.00 274.94 206 GLN R O 1
ATOM 8568 N N . GLN D 1 207 ? 140.936 120.998 65.406 1.00 285.14 207 GLN R N 1
ATOM 8569 C CA . GLN D 1 207 ? 141.397 119.956 64.497 1.00 285.14 207 GLN R CA 1
ATOM 8570 C C . GLN D 1 207 ? 140.792 120.132 63.105 1.00 285.14 207 GLN R C 1
ATOM 8571 O O . GLN D 1 207 ? 141.498 119.948 62.116 1.00 285.14 207 GLN R O 1
ATOM 8577 N N . ALA D 1 208 ? 139.513 120.519 63.010 1.00 286.35 208 ALA R N 1
ATOM 8578 C CA . ALA D 1 208 ? 138.882 120.695 61.691 1.00 286.35 208 ALA R CA 1
ATOM 8579 C C . ALA D 1 208 ? 139.662 121.682 60.807 1.00 286.35 208 ALA R C 1
ATOM 8580 O O . ALA D 1 208 ? 139.848 121.448 59.609 1.00 286.35 208 ALA R O 1
ATOM 8582 N N . LEU D 1 209 ? 140.142 122.769 61.407 1.00 248.93 209 LEU R N 1
ATOM 8583 C CA . LEU D 1 209 ? 140.807 123.859 60.689 1.00 248.93 209 LEU R CA 1
ATOM 8584 C C . LEU D 1 209 ? 142.323 123.599 60.516 1.00 248.93 209 LEU R C 1
ATOM 8585 O O . LEU D 1 209 ? 142.894 123.899 59.464 1.00 248.93 209 LEU R O 1
ATOM 8590 N N . LEU D 1 210 ? 142.977 123.001 61.517 1.00 218.37 210 LEU R N 1
ATOM 8591 C CA . LEU D 1 210 ? 144.450 122.975 61.557 1.00 218.37 210 LEU R CA 1
ATOM 8592 C C . LEU D 1 210 ? 145.116 122.354 60.299 1.00 218.37 210 LEU R C 1
ATOM 8593 O O . LEU D 1 210 ? 146.204 122.762 59.889 1.00 218.37 210 LEU R O 1
ATOM 8598 N N . LYS D 1 211 ? 144.417 121.449 59.619 1.00 234.82 211 LYS R N 1
ATOM 8599 C CA . LYS D 1 211 ? 144.928 120.762 58.403 1.00 234.82 211 LYS R CA 1
ATOM 8600 C C . LYS D 1 211 ? 145.119 121.690 57.208 1.00 234.82 211 LYS R C 1
ATOM 8601 O O . LYS D 1 211 ? 145.966 121.449 56.340 1.00 234.82 211 LYS R O 1
ATOM 8607 N N . ILE D 1 212 ? 144.313 122.739 57.153 1.00 219.15 212 ILE R N 1
ATOM 8608 C CA . ILE D 1 212 ? 144.406 123.755 56.104 1.00 219.15 212 ILE R CA 1
ATOM 8609 C C . ILE D 1 212 ? 145.229 124.940 56.625 1.00 219.15 212 ILE R C 1
ATOM 8610 O O . ILE D 1 212 ? 145.905 125.620 55.853 1.00 219.15 212 ILE R O 1
ATOM 8615 N N . LEU D 1 213 ? 145.201 125.163 57.944 1.00 203.14 213 LEU R N 1
ATOM 8616 C CA . LEU D 1 213 ? 146.041 126.188 58.587 1.00 203.14 213 LEU R CA 1
ATOM 8617 C C . LEU D 1 213 ? 147.544 125.872 58.454 1.00 203.14 213 LEU R C 1
ATOM 8618 O O . LEU D 1 213 ? 148.354 126.772 58.214 1.00 203.14 213 LEU R O 1
ATOM 8623 N N . GLU D 1 214 ? 147.909 124.586 58.531 1.00 188.86 214 GLU R N 1
ATOM 8624 C CA . GLU D 1 214 ? 149.267 124.132 58.174 1.00 188.86 214 GLU R CA 1
ATOM 8625 C C . GLU D 1 214 ? 149.614 124.475 56.725 1.00 188.86 214 GLU R C 1
ATOM 8626 O O . GLU D 1 214 ? 150.721 124.936 56.418 1.00 188.86 214 GLU R O 1
ATOM 8632 N N . GLY D 1 215 ? 148.634 124.318 55.840 1.00 184.80 215 GLY R N 1
ATOM 8633 C CA . GLY D 1 215 ? 148.673 124.980 54.536 1.00 184.80 215 GLY R CA 1
ATOM 8634 C C . GLY D 1 215 ? 149.375 124.199 53.436 1.00 184.80 215 GLY R C 1
ATOM 8635 O O . GLY D 1 215 ? 150.597 124.246 53.277 1.00 184.80 215 GLY R O 1
ATOM 8636 N N . THR D 1 216 ? 148.565 123.566 52.597 1.00 198.60 216 THR R N 1
ATOM 8637 C CA . THR D 1 216 ? 149.079 122.948 51.371 1.00 198.60 216 THR R CA 1
ATOM 8638 C C . THR D 1 216 ? 149.549 124.013 50.372 1.00 198.60 216 THR R C 1
ATOM 8639 O O . THR D 1 216 ? 148.842 124.981 50.102 1.00 198.60 216 THR R O 1
ATOM 8643 N N . VAL D 1 217 ? 150.754 123.842 49.818 1.00 203.54 217 VAL R N 1
ATOM 8644 C CA . VAL D 1 217 ? 151.292 124.834 48.853 1.00 203.54 217 VAL R CA 1
ATOM 8645 C C . VAL D 1 217 ? 150.619 124.694 47.484 1.00 203.54 217 VAL R C 1
ATOM 8646 O O . VAL D 1 217 ? 150.052 125.660 46.965 1.00 203.54 217 VAL R O 1
ATOM 8650 N N . ALA D 1 218 ? 150.684 123.490 46.896 1.00 238.38 218 ALA R N 1
ATOM 8651 C CA . ALA D 1 218 ? 150.005 123.150 45.626 1.00 238.38 218 ALA R CA 1
ATOM 8652 C C . ALA D 1 218 ? 149.390 121.732 45.646 1.00 238.38 218 ALA R C 1
ATOM 8653 O O . ALA D 1 218 ? 148.553 121.405 44.798 1.00 238.38 218 ALA R O 1
ATOM 8655 N N . SER D 1 219 ? 149.758 120.877 46.605 1.00 264.06 219 SER R N 1
ATOM 8656 C CA . SER D 1 219 ? 149.115 119.560 46.744 1.00 264.06 219 SER R CA 1
ATOM 8657 C C . SER D 1 219 ? 147.671 119.659 47.251 1.00 264.06 219 SER R C 1
ATOM 8658 O O . SER D 1 219 ? 147.312 120.527 48.043 1.00 264.06 219 SER R O 1
ATOM 8661 N N . VAL D 1 220 ? 146.851 118.717 46.798 1.00 303.03 220 VAL R N 1
ATOM 8662 C CA . VAL D 1 220 ? 145.446 118.618 47.226 1.00 303.03 220 VAL R CA 1
ATOM 8663 C C . VAL D 1 220 ? 145.383 117.955 48.599 1.00 303.03 220 VAL R C 1
ATOM 8664 O O . VAL D 1 220 ? 145.724 116.773 48.708 1.00 303.03 220 VAL R O 1
ATOM 8668 N N . PRO D 1 221 ? 144.943 118.638 49.661 1.00 331.90 221 PRO R N 1
ATOM 8669 C CA . PRO D 1 221 ? 144.614 117.920 50.881 1.00 331.90 221 PRO R CA 1
ATOM 8670 C C . PRO D 1 221 ? 143.322 117.111 50.692 1.00 331.90 221 PRO R C 1
ATOM 8671 O O . PRO D 1 221 ? 142.488 117.420 49.829 1.00 331.90 221 PRO R O 1
ATOM 8675 N N . GLN D 1 235 ? 144.998 124.557 44.240 1.00 248.27 235 GLN R N 1
ATOM 8676 C CA . GLN D 1 235 ? 145.360 124.600 45.662 1.00 248.27 235 GLN R CA 1
ATOM 8677 C C . GLN D 1 235 ? 146.279 125.800 45.871 1.00 248.27 235 GLN R C 1
ATOM 8678 O O . GLN D 1 235 ? 147.243 125.999 45.122 1.00 248.27 235 GLN R O 1
ATOM 8684 N N . ILE D 1 236 ? 145.965 126.609 46.876 1.00 200.56 236 ILE R N 1
ATOM 8685 C CA . ILE D 1 236 ? 146.670 127.878 47.105 1.00 200.56 236 ILE R CA 1
ATOM 8686 C C . ILE D 1 236 ? 147.451 127.788 48.416 1.00 200.56 236 ILE R C 1
ATOM 8687 O O . ILE D 1 236 ? 146.921 127.302 49.418 1.00 200.56 236 ILE R O 1
ATOM 8692 N N . ASP D 1 237 ? 148.696 128.276 48.419 1.00 169.59 237 ASP R N 1
ATOM 8693 C CA . ASP D 1 237 ? 149.471 128.271 49.668 1.00 169.59 237 ASP R CA 1
ATOM 8694 C C . ASP D 1 237 ? 148.812 129.199 50.696 1.00 169.59 237 ASP R C 1
ATOM 8695 O O . ASP D 1 237 ? 148.859 130.424 50.571 1.00 169.59 237 ASP R O 1
ATOM 8700 N N . THR D 1 238 ? 148.167 128.620 51.714 1.00 156.68 238 THR R N 1
ATOM 8701 C CA . THR D 1 238 ? 147.448 129.467 52.684 1.00 156.68 238 THR R CA 1
ATOM 8702 C C . THR D 1 238 ? 148.416 130.288 53.549 1.00 156.68 238 THR R C 1
ATOM 8703 O O . THR D 1 238 ? 148.031 131.313 54.116 1.00 156.68 238 THR R O 1
ATOM 8707 N N . GLY D 1 239 ? 149.688 129.875 53.600 1.00 143.70 239 GLY R N 1
ATOM 8708 C CA . GLY D 1 239 ? 150.767 130.674 54.198 1.00 143.70 239 GLY R CA 1
ATOM 8709 C C . GLY D 1 239 ? 151.285 131.788 53.274 1.00 143.70 239 GLY R C 1
ATOM 8710 O O . GLY D 1 239 ? 152.111 132.595 53.696 1.00 143.70 239 GLY R O 1
ATOM 8711 N N . ASN D 1 240 ? 150.803 131.843 52.029 1.00 148.80 240 ASN R N 1
ATOM 8712 C CA . ASN D 1 240 ? 150.939 133.027 51.167 1.00 148.80 240 ASN R CA 1
ATOM 8713 C C . ASN D 1 240 ? 149.631 133.827 51.105 1.00 148.80 240 ASN R C 1
ATOM 8714 O O . ASN D 1 240 ? 149.663 135.033 50.874 1.00 148.80 240 A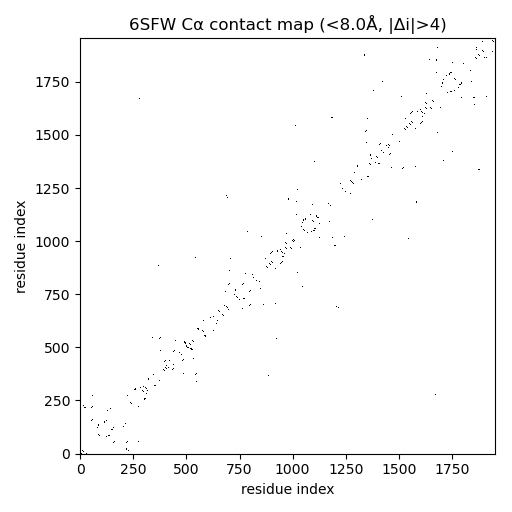SN R O 1
ATOM 8719 N N . ILE D 1 241 ? 148.487 133.171 51.332 1.00 167.37 241 ILE R N 1
ATOM 8720 C CA . ILE D 1 241 ? 147.205 133.870 51.528 1.00 167.37 241 ILE R CA 1
ATOM 8721 C C . ILE D 1 241 ? 147.297 134.846 52.706 1.00 167.37 241 ILE R C 1
ATOM 8722 O O . ILE D 1 241 ? 147.891 134.554 53.750 1.00 167.37 241 ILE R O 1
ATOM 8727 N N . LEU D 1 242 ? 146.646 135.998 52.542 1.00 176.86 242 LEU R N 1
ATOM 8728 C CA . LEU D 1 242 ? 146.424 136.919 53.660 1.00 176.86 242 LEU R CA 1
ATOM 8729 C C . LEU D 1 242 ? 145.459 136.238 54.635 1.00 176.86 242 LEU R C 1
ATOM 8730 O O . LEU D 1 242 ? 144.283 136.035 54.332 1.00 176.86 242 LEU R O 1
ATOM 8735 N N . PHE D 1 243 ? 145.962 135.839 55.792 1.00 194.38 243 PHE R N 1
ATOM 8736 C CA . PHE D 1 243 ? 145.187 135.014 56.716 1.00 194.38 243 PHE R CA 1
ATOM 8737 C C . PHE D 1 243 ? 144.926 135.775 58.009 1.00 194.38 243 PHE R C 1
ATOM 8738 O O . PHE D 1 243 ? 145.877 136.112 58.720 1.00 194.38 243 PHE R O 1
ATOM 8746 N N . ILE D 1 244 ? 143.653 136.017 58.330 1.00 235.54 244 ILE R N 1
ATOM 8747 C CA . ILE D 1 244 ? 143.326 136.836 59.505 1.00 235.54 244 ILE R CA 1
ATOM 8748 C C . ILE D 1 244 ? 142.223 136.147 60.320 1.00 235.54 244 ILE R C 1
ATOM 8749 O O . ILE D 1 244 ? 141.216 135.684 59.787 1.00 235.54 244 ILE R O 1
ATOM 8754 N N . VAL D 1 245 ? 142.414 136.080 61.634 1.00 242.00 245 VAL R N 1
ATOM 8755 C CA . VAL D 1 245 ? 141.518 135.329 62.513 1.00 242.00 245 VAL R CA 1
ATOM 8756 C C . VAL D 1 245 ? 141.087 136.290 63.621 1.00 242.00 245 VAL R C 1
ATOM 8757 O O . VAL D 1 245 ? 141.785 136.458 64.626 1.00 242.00 245 VAL R O 1
ATOM 8761 N N . GLY D 1 246 ? 139.904 136.935 63.444 1.00 266.17 246 GLY R N 1
ATOM 8762 C CA . GLY D 1 246 ? 139.478 137.981 64.385 1.00 266.17 246 GLY R CA 1
ATOM 8763 C C . GLY D 1 246 ? 138.504 137.464 65.477 1.00 266.17 246 GLY R C 1
ATOM 8764 O O . GLY D 1 246 ? 137.905 136.398 65.361 1.00 266.17 246 GLY R O 1
ATOM 8765 N N . GLY D 1 247 ? 138.323 138.270 66.529 1.00 258.18 247 GLY R N 1
ATOM 8766 C CA . GLY D 1 247 ? 137.350 137.944 67.590 1.00 258.18 247 GLY R CA 1
ATOM 8767 C C . GLY D 1 247 ? 137.356 138.979 68.724 1.00 258.18 247 GLY R C 1
ATOM 8768 O O . GLY D 1 247 ? 138.054 139.989 68.657 1.00 258.18 247 GLY R O 1
ATOM 8769 N N . ALA D 1 248 ? 136.529 138.736 69.752 1.00 261.71 248 ALA R N 1
ATOM 8770 C CA . ALA D 1 248 ? 136.301 139.725 70.823 1.00 261.71 248 ALA R CA 1
ATOM 8771 C C . ALA D 1 248 ? 137.235 139.488 72.019 1.00 261.71 248 ALA R C 1
ATOM 8772 O O . ALA D 1 248 ? 137.842 140.428 72.545 1.00 261.71 248 ALA R O 1
ATOM 8774 N N . PHE D 1 249 ? 137.364 138.209 72.388 1.00 273.89 249 PHE R N 1
ATOM 8775 C CA . PHE D 1 249 ? 138.247 137.668 73.439 1.00 273.89 249 PHE R CA 1
ATOM 8776 C C . PHE D 1 249 ? 137.955 138.312 74.804 1.00 273.89 249 PHE R C 1
ATOM 8777 O O . PHE D 1 249 ? 138.772 138.992 75.420 1.00 273.89 249 PHE R O 1
ATOM 8785 N N . ASP D 1 250 ? 136.716 138.093 75.246 1.00 277.78 250 ASP R N 1
ATOM 8786 C CA . ASP D 1 250 ? 136.170 138.742 76.455 1.00 277.78 250 ASP R CA 1
ATOM 8787 C C . ASP D 1 250 ? 136.897 138.371 77.754 1.00 277.78 250 ASP R C 1
ATOM 8788 O O . ASP D 1 250 ? 136.859 139.123 78.733 1.00 277.78 250 ASP R O 1
ATOM 8793 N N . GLY D 1 251 ? 137.567 137.227 77.777 1.00 281.28 251 GLY R N 1
ATOM 8794 C CA . GLY D 1 251 ? 138.186 136.721 79.009 1.00 281.28 251 GLY R CA 1
ATOM 8795 C C . GLY D 1 251 ? 139.551 137.307 79.378 1.00 281.28 251 GLY R C 1
ATOM 8796 O O . GLY D 1 251 ? 140.084 136.906 80.405 1.00 281.28 251 GLY R O 1
ATOM 8797 N N . ILE D 1 252 ? 140.130 138.255 78.659 1.00 280.71 252 ILE R N 1
ATOM 8798 C CA . ILE D 1 252 ? 141.487 138.666 79.020 1.00 280.71 252 ILE R CA 1
ATOM 8799 C C . ILE D 1 252 ? 141.535 139.276 80.423 1.00 280.71 252 ILE R C 1
ATOM 8800 O O . ILE D 1 252 ? 142.498 139.076 81.167 1.00 280.71 252 ILE R O 1
ATOM 8805 N N . GLU D 1 253 ? 140.478 139.979 80.822 1.00 289.23 253 GLU R N 1
ATOM 8806 C CA . GLU D 1 253 ? 140.435 140.518 82.187 1.00 289.23 253 GLU R CA 1
ATOM 8807 C C . GLU D 1 253 ? 140.403 139.390 83.231 1.00 289.23 253 GLU R C 1
ATOM 8808 O O . GLU D 1 253 ? 140.927 139.528 84.336 1.00 289.23 253 GLU R O 1
ATOM 8814 N N . GLN D 1 254 ? 139.858 138.235 82.878 1.00 310.64 254 GLN R N 1
ATOM 8815 C CA . GLN D 1 254 ? 139.961 137.097 83.792 1.00 310.64 254 GLN R CA 1
ATOM 8816 C C . GLN D 1 254 ? 141.421 136.681 83.930 1.00 310.64 254 GLN R C 1
ATOM 8817 O O . GLN D 1 254 ? 141.876 136.397 85.026 1.00 310.64 254 GLN R O 1
ATOM 8823 N N . ILE D 1 255 ? 142.198 136.738 82.853 1.00 289.46 255 ILE R N 1
ATOM 8824 C CA . ILE D 1 255 ? 143.640 136.451 82.952 1.00 289.46 255 ILE R CA 1
ATOM 8825 C C . ILE D 1 255 ? 144.366 137.484 83.764 1.00 289.46 255 ILE R C 1
ATOM 8826 O O . ILE D 1 255 ? 145.294 137.158 84.489 1.00 289.46 255 ILE R O 1
ATOM 8831 N N . VAL D 1 256 ? 144.046 138.753 83.590 1.00 291.24 256 VAL R N 1
ATOM 8832 C CA . VAL D 1 256 ? 144.853 139.708 84.354 1.00 291.24 256 VAL R CA 1
ATOM 8833 C C . VAL D 1 256 ? 144.465 139.613 85.822 1.00 291.24 256 VAL R C 1
ATOM 8834 O O . VAL D 1 256 ? 145.312 139.731 86.696 1.00 291.24 256 VAL R O 1
ATOM 8838 N N . LYS D 1 257 ? 143.235 139.205 86.117 1.00 299.62 257 LYS R N 1
ATOM 8839 C CA . LYS D 1 257 ? 142.955 138.755 87.487 1.00 299.62 257 LYS R CA 1
ATOM 8840 C C . LYS D 1 257 ? 143.541 137.364 87.780 1.00 299.62 257 LYS R C 1
ATOM 8841 O O . LYS D 1 257 ? 143.790 137.053 88.928 1.00 299.62 257 LYS R O 1
ATOM 8847 N N . ASN D 1 258 ? 143.832 136.516 86.810 1.00 294.72 258 ASN R N 1
ATOM 8848 C CA . ASN D 1 258 ? 144.698 135.379 87.164 1.00 294.72 258 ASN R CA 1
ATOM 8849 C C . ASN D 1 258 ? 146.128 135.843 87.487 1.00 294.72 258 ASN R C 1
ATOM 8850 O O . ASN D 1 258 ? 146.682 135.481 88.506 1.00 294.72 258 ASN R O 1
ATOM 8855 N N . ARG D 1 259 ? 146.753 136.638 86.639 1.00 270.91 259 ARG R N 1
ATOM 8856 C CA . ARG D 1 259 ? 148.162 137.002 86.837 1.00 270.91 259 ARG R CA 1
ATOM 8857 C C . ARG D 1 259 ? 148.359 138.058 87.950 1.00 270.91 259 ARG R C 1
ATOM 8858 O O . ARG D 1 259 ? 148.958 137.800 89.003 1.00 270.91 259 ARG R O 1
ATOM 8866 N N . MET D 1 260 ? 147.717 139.209 87.774 1.00 269.96 260 MET R N 1
ATOM 8867 C CA . MET D 1 260 ? 147.685 140.284 88.783 1.00 269.96 260 MET R CA 1
ATOM 8868 C C . MET D 1 260 ? 146.716 139.965 89.919 1.00 269.96 260 MET R C 1
ATOM 8869 O O . MET D 1 260 ? 147.004 140.194 91.096 1.00 269.96 260 MET R O 1
ATOM 8874 N N . GLY D 1 261 ? 145.550 139.445 89.552 1.00 261.56 261 GLY R N 1
ATOM 8875 C CA . GLY D 1 261 ? 144.532 139.082 90.545 1.00 261.56 261 GLY R CA 1
ATOM 8876 C C . GLY D 1 261 ? 144.900 137.869 91.412 1.00 261.56 261 GLY R C 1
ATOM 8877 O O . GLY D 1 261 ? 144.361 137.777 92.503 1.00 261.56 261 GLY R O 1
ATOM 8878 N N . GLU D 1 262 ? 145.769 136.917 90.954 1.00 256.81 262 GLU R N 1
ATOM 8879 C CA . GLU D 1 262 ? 146.327 135.870 91.867 1.00 256.81 262 GLU R CA 1
ATOM 8880 C C . GLU D 1 262 ? 147.251 136.435 92.952 1.00 256.81 262 GLU R C 1
ATOM 8881 O O . GLU D 1 262 ? 147.411 135.796 93.993 1.00 256.81 262 GLU R O 1
ATOM 8887 N N . LYS D 1 263 ? 147.799 137.652 92.798 1.00 232.58 263 LYS R N 1
ATOM 8888 C CA . LYS D 1 263 ? 148.259 138.343 94.043 1.00 232.58 263 LYS R CA 1
ATOM 8889 C C . LYS D 1 263 ? 147.089 138.676 95.018 1.00 232.58 263 LYS R C 1
ATOM 8890 O O . LYS D 1 263 ? 147.355 139.143 96.136 1.00 232.58 263 LYS R O 1
ATOM 8896 N N . VAL D 1 264 ? 145.860 138.416 94.555 1.00 220.50 264 VAL R N 1
ATOM 8897 C CA . VAL D 1 264 ? 144.616 138.354 95.383 1.00 220.50 264 VAL R CA 1
ATOM 8898 C C . VAL D 1 264 ? 144.678 139.384 96.514 1.00 220.50 264 VAL R C 1
ATOM 8899 O O . VAL D 1 264 ? 144.693 140.597 96.227 1.00 220.50 264 VAL R O 1
ATOM 8903 N N . ILE D 1 265 ? 144.704 138.885 97.749 1.00 188.15 265 ILE R N 1
ATOM 8904 C CA . ILE D 1 265 ? 144.603 139.688 98.953 1.00 188.15 265 ILE R CA 1
ATOM 8905 C C . ILE D 1 265 ? 145.660 140.778 99.231 1.00 188.15 265 ILE R C 1
ATOM 8906 O O . ILE D 1 265 ? 145.457 141.667 100.074 1.00 188.15 265 ILE R O 1
ATOM 8911 N N . GLY D 1 266 ? 146.763 140.745 98.491 1.00 184.98 266 GLY R N 1
ATOM 8912 C CA . GLY D 1 266 ? 147.989 141.324 99.024 1.00 184.98 266 GLY R CA 1
ATOM 8913 C C . GLY D 1 266 ? 148.400 140.487 100.224 1.00 184.98 266 GLY R C 1
ATOM 8914 O O . GLY D 1 266 ? 148.064 139.302 100.307 1.00 184.98 266 GLY R O 1
ATOM 8915 N N . PHE D 1 267 ? 149.126 141.132 101.145 1.00 166.08 267 PHE R N 1
ATOM 8916 C CA . PHE D 1 267 ? 149.906 140.516 102.244 1.00 166.08 267 PHE R CA 1
ATOM 8917 C C . PHE D 1 267 ? 151.277 140.016 101.819 1.00 166.08 267 PHE R C 1
ATOM 8918 O O . PHE D 1 267 ? 151.706 138.898 102.120 1.00 166.08 267 PHE R O 1
ATOM 8926 N N . GLY D 1 268 ? 151.952 140.911 101.101 1.00 182.60 268 GLY R N 1
ATOM 8927 C CA . GLY D 1 268 ? 153.266 140.689 100.445 1.00 182.60 268 GLY R CA 1
ATOM 8928 C C . GLY D 1 268 ? 153.013 140.772 98.945 1.00 182.60 268 GLY R C 1
ATOM 8929 O O . GLY D 1 268 ? 152.079 140.163 98.433 1.00 182.60 268 GLY R O 1
ATOM 8930 N N . THR D 1 269 ? 153.804 141.583 98.224 1.00 203.79 269 THR R N 1
ATOM 8931 C CA . THR D 1 269 ? 153.613 141.989 96.796 1.00 203.79 269 THR R CA 1
ATOM 8932 C C . THR D 1 269 ? 152.324 142.778 96.483 1.00 203.79 269 THR R C 1
ATOM 8933 O O . THR D 1 269 ? 152.392 143.746 95.727 1.00 203.79 269 THR R O 1
ATOM 8937 N N . ASP D 1 270 ? 151.198 142.479 97.134 1.00 201.12 270 ASP R N 1
ATOM 8938 C CA . ASP D 1 270 ? 150.108 143.460 97.335 1.00 201.12 270 ASP R CA 1
ATOM 8939 C C . ASP D 1 270 ? 149.535 144.140 96.076 1.00 201.12 270 ASP R C 1
ATOM 8940 O O . ASP D 1 270 ? 149.320 145.351 96.067 1.00 201.12 270 ASP R O 1
ATOM 8945 N N . ASN D 1 271 ? 149.236 143.364 95.031 1.00 223.15 271 ASN R N 1
ATOM 8946 C CA . ASN D 1 271 ? 148.584 143.902 93.813 1.00 223.15 271 ASN R CA 1
ATOM 8947 C C . ASN D 1 271 ? 149.340 145.091 93.170 1.00 223.15 271 ASN R C 1
ATOM 8948 O O . ASN D 1 271 ? 148.715 146.017 92.644 1.00 223.15 271 ASN R O 1
ATOM 8953 N N . ALA D 1 272 ? 150.677 145.094 93.229 1.00 225.61 272 ALA R N 1
ATOM 8954 C CA . ALA D 1 272 ? 151.464 146.209 92.671 1.00 225.61 272 ALA R CA 1
ATOM 8955 C C . ALA D 1 272 ? 151.272 146.389 91.149 1.00 225.61 272 ALA R C 1
ATOM 8956 O O . ALA D 1 272 ? 151.166 147.521 90.682 1.00 225.61 272 ALA R O 1
ATOM 8958 N N . LYS D 1 273 ? 151.124 145.300 90.373 1.00 247.62 273 LYS R N 1
ATOM 8959 C CA . LYS D 1 273 ? 150.793 145.412 88.921 1.00 247.62 273 LYS R CA 1
ATOM 8960 C C . LYS D 1 273 ? 149.468 146.151 88.621 1.00 247.62 273 LYS R C 1
ATOM 8961 O O . LYS D 1 273 ? 149.245 146.552 87.476 1.00 247.62 273 LYS R O 1
ATOM 8967 N N . LEU D 1 274 ? 148.645 146.482 89.626 1.00 242.64 274 LEU R N 1
ATOM 8968 C CA . LEU D 1 274 ? 147.479 147.368 89.388 1.00 242.64 274 LEU R CA 1
ATOM 8969 C C . LEU D 1 274 ? 147.861 148.849 89.143 1.00 242.64 274 LEU R C 1
ATOM 8970 O O . LEU D 1 274 ? 147.001 149.726 89.202 1.00 242.64 274 LEU R O 1
ATOM 8975 N N . LYS D 1 275 ? 149.131 149.117 88.797 1.00 252.49 275 LYS R N 1
ATOM 8976 C CA . LYS D 1 275 ? 149.564 150.363 88.120 1.00 252.49 275 LYS R CA 1
ATOM 8977 C C . LYS D 1 275 ? 148.727 150.679 86.876 1.00 252.49 275 LYS R C 1
ATOM 8978 O O . LYS D 1 275 ? 148.527 151.851 86.542 1.00 252.49 275 LYS R O 1
ATOM 8984 N N . ASP D 1 276 ? 148.274 149.649 86.152 1.00 291.78 276 ASP R N 1
ATOM 8985 C CA . ASP D 1 276 ? 147.617 149.868 84.854 1.00 291.78 276 ASP R CA 1
ATOM 8986 C C . ASP D 1 276 ? 146.516 148.821 84.568 1.00 291.78 276 ASP R C 1
ATOM 8987 O O . ASP D 1 276 ? 146.371 147.807 85.257 1.00 291.78 276 ASP R O 1
ATOM 8992 N N . ASP D 1 277 ? 145.707 149.141 83.552 1.00 314.00 277 ASP R N 1
ATOM 8993 C CA . ASP D 1 277 ? 144.584 148.323 83.056 1.00 314.00 277 ASP R CA 1
ATOM 8994 C C . ASP D 1 277 ? 144.468 148.335 81.517 1.00 314.00 277 ASP R C 1
ATOM 8995 O O . ASP D 1 277 ? 143.845 147.441 80.937 1.00 314.00 277 ASP R O 1
ATOM 9000 N N . GLU D 1 278 ? 145.043 149.318 80.820 1.00 316.38 278 GLU R N 1
ATOM 9001 C CA . GLU D 1 278 ? 145.012 149.291 79.337 1.00 316.38 278 GLU R CA 1
ATOM 9002 C C . GLU D 1 278 ? 146.019 148.280 78.791 1.00 316.38 278 GLU R C 1
ATOM 9003 O O . GLU D 1 278 ? 145.851 147.717 77.705 1.00 316.38 278 GLU R O 1
ATOM 9009 N N . THR D 1 279 ? 147.037 148.033 79.609 1.00 299.52 279 THR R N 1
ATOM 9010 C CA . THR D 1 279 ? 147.995 146.934 79.468 1.00 299.52 279 THR R CA 1
ATOM 9011 C C . THR D 1 279 ? 147.309 145.593 79.230 1.00 299.52 279 THR R C 1
ATOM 9012 O O . THR D 1 279 ? 147.832 144.764 78.487 1.00 299.52 279 THR R O 1
ATOM 9016 N N . TYR D 1 280 ? 146.140 145.377 79.853 1.00 295.41 280 TYR R N 1
ATOM 9017 C CA . TYR D 1 280 ? 145.562 144.026 79.962 1.00 295.41 280 TYR R CA 1
ATOM 9018 C C . TYR D 1 280 ? 145.365 143.328 78.606 1.00 295.41 280 TYR R C 1
ATOM 9019 O O . TYR D 1 280 ? 145.737 142.165 78.460 1.00 295.41 280 TYR R O 1
ATOM 9028 N N . LEU D 1 281 ? 144.840 144.020 77.589 1.00 274.54 281 LEU R N 1
ATOM 9029 C CA . LEU D 1 281 ? 144.689 143.356 76.275 1.00 274.54 281 LEU R CA 1
ATOM 9030 C C . LEU D 1 281 ? 146.041 143.190 75.585 1.00 274.54 281 LEU R C 1
ATOM 9031 O O . LEU D 1 281 ? 146.349 142.131 75.036 1.00 274.54 281 LEU R O 1
ATOM 9036 N N . SER D 1 282 ? 146.866 144.232 75.608 1.00 264.64 282 SER R N 1
ATOM 9037 C CA . SER D 1 282 ? 148.164 144.156 74.918 1.00 264.64 282 SER R CA 1
ATOM 9038 C C . SER D 1 282 ? 149.152 143.171 75.568 1.00 264.64 282 SER R C 1
ATOM 9039 O O . SER D 1 282 ? 150.100 142.747 74.910 1.00 264.64 282 SER R O 1
ATOM 9042 N N . ARG D 1 283 ? 148.923 142.766 76.822 1.00 267.31 283 ARG R N 1
ATOM 9043 C CA . ARG D 1 283 ? 149.683 141.694 77.495 1.00 267.31 283 ARG R CA 1
ATOM 9044 C C . ARG D 1 283 ? 148.965 140.339 77.412 1.00 267.31 283 ARG R C 1
ATOM 9045 O O . ARG D 1 283 ? 149.047 139.514 78.322 1.00 267.31 283 ARG R O 1
ATOM 9053 N N . VAL D 1 284 ? 148.283 140.083 76.301 1.00 251.98 284 VAL R N 1
ATOM 9054 C CA . VAL D 1 284 ? 147.892 138.704 75.978 1.00 251.98 284 VAL R CA 1
ATOM 9055 C C . VAL D 1 284 ? 149.120 137.799 75.763 1.00 251.98 284 VAL R C 1
ATOM 9056 O O . VAL D 1 284 ? 150.117 138.190 75.151 1.00 251.98 284 VAL R O 1
ATOM 9060 N N . VAL D 1 285 ? 149.021 136.562 76.254 1.00 247.77 285 VAL R N 1
ATOM 9061 C CA . VAL D 1 285 ? 150.047 135.507 76.129 1.00 247.77 285 VAL R CA 1
ATOM 9062 C C . VAL D 1 285 ? 149.366 134.263 75.546 1.00 247.77 285 VAL R C 1
ATOM 9063 O O . VAL D 1 285 ? 148.226 133.970 75.904 1.00 247.77 285 VAL R O 1
ATOM 9067 N N . PRO D 1 286 ? 150.013 133.480 74.683 1.00 233.43 286 PRO R N 1
ATOM 9068 C CA . PRO D 1 286 ? 149.400 132.241 74.159 1.00 233.43 286 PRO R CA 1
ATOM 9069 C C . PRO D 1 286 ? 148.845 131.272 75.212 1.00 233.43 286 PRO R C 1
ATOM 9070 O O . PRO D 1 286 ? 147.847 130.598 74.965 1.00 233.43 286 PRO R O 1
ATOM 9074 N N . GLU D 1 287 ? 149.433 131.198 76.401 1.00 235.97 287 GLU R N 1
ATOM 9075 C CA . GLU D 1 287 ? 148.846 130.331 77.437 1.00 235.97 287 GLU R CA 1
ATOM 9076 C C . GLU D 1 287 ? 147.476 130.845 77.932 1.00 235.97 287 GLU R C 1
ATOM 9077 O O . GLU D 1 287 ? 146.696 130.103 78.532 1.00 235.97 287 GLU R O 1
ATOM 9083 N N . ASP D 1 288 ? 147.138 132.100 77.661 1.00 262.03 288 ASP R N 1
ATOM 9084 C CA . ASP D 1 288 ? 145.763 132.581 77.874 1.00 262.03 288 ASP R CA 1
ATOM 9085 C C . ASP D 1 288 ? 144.842 131.926 76.865 1.00 262.03 288 ASP R C 1
ATOM 9086 O O . ASP D 1 288 ? 143.791 131.409 77.223 1.00 262.03 288 ASP R O 1
ATOM 9091 N N . LEU D 1 289 ? 145.279 131.848 75.613 1.00 263.72 289 LEU R N 1
ATOM 9092 C CA . LEU D 1 289 ? 144.489 131.149 74.600 1.00 263.72 289 LEU R CA 1
ATOM 9093 C C . LEU D 1 289 ? 144.398 129.648 74.916 1.00 263.72 289 LEU R C 1
ATOM 9094 O O . LEU D 1 289 ? 143.350 129.049 74.684 1.00 263.72 289 LEU R O 1
ATOM 9099 N N . LEU D 1 290 ? 145.433 129.047 75.528 1.00 260.50 290 LEU R N 1
ATOM 9100 C CA . LEU D 1 290 ? 145.264 127.680 76.071 1.00 260.50 290 LEU R CA 1
ATOM 9101 C C . LEU D 1 290 ? 144.060 127.630 77.014 1.00 260.50 290 LEU R C 1
ATOM 9102 O O . LEU D 1 290 ? 143.146 126.822 76.827 1.00 260.50 290 LEU R O 1
ATOM 9107 N N . LYS D 1 291 ? 144.000 128.560 77.969 1.00 270.17 291 LYS R N 1
ATOM 9108 C CA . LYS D 1 291 ? 142.857 128.616 78.898 1.00 270.17 291 LYS R CA 1
ATOM 9109 C C . LYS D 1 291 ? 141.557 129.042 78.197 1.00 270.17 291 LYS R C 1
ATOM 9110 O O . LYS D 1 291 ? 140.477 128.650 78.634 1.00 270.17 291 LYS R O 1
ATOM 9116 N N . PHE D 1 292 ? 141.642 129.797 77.094 1.00 306.96 292 PHE R N 1
ATOM 9117 C CA . PHE D 1 292 ? 140.453 130.153 76.289 1.00 306.96 292 PHE R CA 1
ATOM 9118 C C . PHE D 1 292 ? 139.967 129.030 75.369 1.00 306.96 292 PHE R C 1
ATOM 9119 O O . PHE D 1 292 ? 138.912 129.181 74.753 1.00 306.96 292 PHE R O 1
ATOM 9127 N N . GLY D 1 293 ? 140.674 127.905 75.268 1.00 320.40 293 GLY R N 1
ATOM 9128 C CA . GLY D 1 293 ? 140.139 126.777 74.493 1.00 320.40 293 GLY R CA 1
ATOM 9129 C C . GLY D 1 293 ? 140.997 126.336 73.315 1.00 320.40 293 GLY R C 1
ATOM 9130 O O . GLY D 1 293 ? 140.495 125.569 72.499 1.00 320.40 293 GLY R O 1
ATOM 9131 N N . LEU D 1 294 ? 142.244 126.806 73.186 1.00 277.72 294 LEU R N 1
ATOM 9132 C CA . LEU D 1 294 ? 143.017 126.565 71.960 1.00 277.72 294 LEU R CA 1
ATOM 9133 C C . LEU D 1 294 ? 144.094 125.470 72.068 1.00 277.72 294 LEU R C 1
ATOM 9134 O O . LEU D 1 294 ? 144.690 125.228 73.115 1.00 277.72 294 LEU R O 1
ATOM 9139 N N . ILE D 1 295 ? 144.373 124.836 70.938 1.00 225.54 295 ILE R N 1
ATOM 9140 C CA . ILE D 1 295 ? 145.581 124.001 70.791 1.00 225.54 295 ILE R CA 1
ATOM 9141 C C . ILE D 1 295 ? 146.813 124.913 70.666 1.00 225.54 295 ILE R C 1
ATOM 9142 O O . ILE D 1 295 ? 146.764 125.916 69.951 1.00 225.54 295 ILE R O 1
ATOM 9147 N N . PRO D 1 296 ? 147.960 124.574 71.257 1.00 187.17 296 PRO R N 1
ATOM 9148 C CA . PRO D 1 296 ? 149.158 125.421 71.097 1.00 187.17 296 PRO R CA 1
ATOM 9149 C C . PRO D 1 296 ? 149.692 125.430 69.668 1.00 187.17 296 PRO R C 1
ATOM 9150 O O . PRO D 1 296 ? 150.126 126.473 69.206 1.00 187.17 296 PRO R O 1
ATOM 9154 N N . GLU D 1 297 ? 149.626 124.335 68.915 1.00 178.23 297 GLU R N 1
ATOM 9155 C CA . GLU D 1 297 ? 149.955 124.411 67.474 1.00 178.23 297 GLU R CA 1
ATOM 9156 C C . GLU D 1 297 ? 148.998 125.319 66.692 1.00 178.23 297 GLU R C 1
ATOM 9157 O O . GLU D 1 297 ? 149.381 125.940 65.700 1.00 178.23 297 GLU R O 1
ATOM 9163 N N . PHE D 1 298 ? 147.760 125.424 67.157 1.00 226.21 298 PHE R N 1
ATOM 9164 C CA . PHE D 1 298 ? 146.758 126.272 66.510 1.00 226.21 298 PHE R CA 1
ATOM 9165 C C . PHE D 1 298 ? 147.024 127.743 66.805 1.00 226.21 298 PHE R C 1
ATOM 9166 O O . PHE D 1 298 ? 146.814 128.606 65.953 1.00 226.21 298 PHE R O 1
ATOM 9174 N N . ILE D 1 299 ? 147.541 128.027 67.997 1.00 200.35 299 ILE R N 1
ATOM 9175 C CA . ILE D 1 299 ? 148.082 129.359 68.267 1.00 200.35 299 ILE R CA 1
ATOM 9176 C C . ILE D 1 299 ? 149.371 129.556 67.455 1.00 200.35 299 ILE R C 1
ATOM 9177 O O . ILE D 1 299 ? 149.581 130.588 66.820 1.00 200.35 299 ILE R O 1
ATOM 9182 N N . GLY D 1 300 ? 150.225 128.527 67.444 1.00 169.41 300 GLY R N 1
ATOM 9183 C CA . GLY D 1 300 ? 151.558 128.596 66.825 1.00 169.41 300 GLY R CA 1
ATOM 9184 C C . GLY D 1 300 ? 151.547 128.827 65.313 1.00 169.41 300 GLY R C 1
ATOM 9185 O O . GLY D 1 300 ? 152.386 129.556 64.785 1.00 169.41 300 GLY R O 1
ATOM 9186 N N . ARG D 1 301 ? 150.587 128.237 64.594 1.00 163.51 301 ARG R N 1
ATOM 9187 C CA . ARG D 1 301 ? 150.462 128.536 63.148 1.00 163.51 301 ARG R CA 1
ATOM 9188 C C . ARG D 1 301 ? 149.772 129.884 62.876 1.00 163.51 301 ARG R C 1
ATOM 9189 O O . ARG D 1 301 ? 149.631 130.264 61.710 1.00 163.51 301 ARG R O 1
ATOM 9197 N N . LEU D 1 302 ? 149.417 130.629 63.931 1.00 173.91 302 LEU R N 1
ATOM 9198 C CA . LEU D 1 302 ? 148.967 132.030 63.860 1.00 173.91 302 LEU R CA 1
ATOM 9199 C C . LEU D 1 302 ? 149.898 132.911 64.692 1.00 173.91 302 LEU R C 1
ATOM 9200 O O . LEU D 1 302 ? 149.483 133.443 65.715 1.00 173.91 302 LEU R O 1
ATOM 9205 N N . PRO D 1 303 ? 151.168 133.053 64.314 1.00 163.75 303 PRO R N 1
ATOM 9206 C CA . PRO D 1 303 ? 152.143 133.638 65.243 1.00 163.75 303 PRO R CA 1
ATOM 9207 C C . PRO D 1 303 ? 151.904 135.115 65.493 1.00 163.75 303 PRO R C 1
ATOM 9208 O O . PRO D 1 303 ? 152.184 135.589 66.592 1.00 163.75 303 PRO R O 1
ATOM 9212 N N . VAL D 1 304 ? 151.416 135.882 64.524 1.00 184.29 304 VAL R N 1
ATOM 9213 C CA . VAL D 1 304 ? 151.387 137.336 64.724 1.00 184.29 304 VAL R CA 1
ATOM 9214 C C . VAL D 1 304 ? 150.052 137.704 65.353 1.00 184.29 304 VAL R C 1
ATOM 9215 O O . VAL D 1 304 ? 148.995 137.624 64.720 1.00 184.29 304 VAL R O 1
ATOM 9219 N N . ILE D 1 305 ? 150.133 138.188 66.585 1.00 190.92 305 ILE R N 1
ATOM 9220 C CA . ILE D 1 305 ? 148.961 138.667 67.317 1.00 190.92 305 ILE R CA 1
ATOM 9221 C C . ILE D 1 305 ? 148.780 140.171 67.080 1.00 190.92 305 ILE R C 1
ATOM 9222 O O . ILE D 1 305 ? 149.584 140.989 67.535 1.00 190.92 305 ILE R O 1
ATOM 9227 N N . ALA D 1 306 ? 147.694 140.542 66.416 1.00 203.12 306 ALA R N 1
ATOM 9228 C CA . ALA D 1 306 ? 147.321 141.952 66.294 1.00 203.12 306 ALA R CA 1
ATOM 9229 C C . ALA D 1 306 ? 146.319 142.290 67.415 1.00 203.12 306 ALA R C 1
ATOM 9230 O O . ALA D 1 306 ? 145.226 141.729 67.471 1.00 203.12 306 ALA R O 1
ATOM 9232 N N . THR D 1 307 ? 146.646 143.251 68.267 1.00 205.13 307 THR R N 1
ATOM 9233 C CA . THR D 1 307 ? 145.682 143.645 69.299 1.00 205.13 307 THR R CA 1
ATOM 9234 C C . THR D 1 307 ? 145.061 144.996 68.946 1.00 205.13 307 THR R C 1
ATOM 9235 O O . THR D 1 307 ? 145.744 145.959 68.573 1.00 205.13 307 THR R O 1
ATOM 9239 N N . LEU D 1 308 ? 143.739 145.026 69.027 1.00 193.13 308 LEU R N 1
ATOM 9240 C CA . LEU D 1 308 ? 142.960 146.235 68.791 1.00 193.13 308 LEU R CA 1
ATOM 9241 C C . LEU D 1 308 ? 143.169 147.296 69.885 1.00 193.13 308 LEU R C 1
ATOM 9242 O O . LEU D 1 308 ? 143.919 147.151 70.851 1.00 193.13 308 LEU R O 1
ATOM 9247 N N . GLU D 1 309 ? 142.438 148.382 69.696 1.00 163.29 309 GLU R N 1
ATOM 9248 C CA . GLU D 1 309 ? 142.437 149.580 70.525 1.00 163.29 309 GLU R CA 1
ATOM 9249 C C . GLU D 1 309 ? 140.991 149.825 70.972 1.00 163.29 309 GLU R C 1
ATOM 9250 O O . GLU D 1 309 ? 140.031 149.615 70.222 1.00 163.29 309 GLU R O 1
ATOM 9256 N N . GLN D 1 310 ? 140.801 150.265 72.202 1.00 155.15 310 GLN R N 1
ATOM 9257 C CA . GLN D 1 310 ? 139.426 150.547 72.616 1.00 155.15 310 GLN R CA 1
ATOM 9258 C C . GLN D 1 310 ? 138.895 151.772 71.858 1.00 155.15 310 GLN R C 1
ATOM 9259 O O . GLN D 1 310 ? 139.465 152.863 71.932 1.00 155.15 310 GLN R O 1
ATOM 9265 N N . LEU D 1 311 ? 137.767 151.591 71.175 1.00 148.64 311 LEU R N 1
ATOM 9266 C CA . LEU D 1 311 ? 136.984 152.721 70.664 1.00 148.64 311 LEU R CA 1
ATOM 9267 C C . LEU D 1 311 ? 136.608 153.645 71.828 1.00 148.64 311 LEU R C 1
ATOM 9268 O O . LEU D 1 311 ? 135.890 153.230 72.741 1.00 148.64 311 LEU R O 1
ATOM 9273 N N . ASP D 1 312 ? 137.104 154.879 71.817 1.00 142.59 312 ASP R N 1
ATOM 9274 C CA . ASP D 1 312 ? 136.695 155.906 72.786 1.00 142.59 312 ASP R CA 1
ATOM 9275 C C . ASP D 1 312 ? 135.797 156.940 72.084 1.00 142.59 312 ASP R C 1
ATOM 9276 O O . ASP D 1 312 ? 135.564 156.873 70.886 1.00 142.59 312 ASP R O 1
ATOM 9281 N N . GLU D 1 313 ? 135.321 157.947 72.815 1.00 141.47 313 GLU R N 1
ATOM 9282 C CA . GLU D 1 313 ? 134.472 158.973 72.183 1.00 141.47 313 GLU R CA 1
ATOM 9283 C C . GLU D 1 313 ? 135.154 159.718 71.033 1.00 141.47 313 GLU R C 1
ATOM 9284 O O . GLU D 1 313 ? 134.471 160.128 70.097 1.00 141.47 313 GLU R O 1
ATOM 9290 N N . ALA D 1 314 ? 136.481 159.888 71.059 1.00 134.53 314 ALA R N 1
ATOM 9291 C CA . ALA D 1 314 ? 137.144 160.472 69.885 1.00 134.53 314 ALA R CA 1
ATOM 9292 C C . ALA D 1 314 ? 137.065 159.511 68.697 1.00 134.53 314 ALA R C 1
ATOM 9293 O O . ALA D 1 314 ? 136.694 159.914 67.594 1.00 134.53 314 ALA R O 1
ATOM 9295 N N . ALA D 1 315 ? 137.356 158.225 68.919 1.00 133.48 315 ALA R N 1
ATOM 9296 C CA . ALA D 1 315 ? 137.126 157.230 67.867 1.00 133.48 315 ALA R CA 1
ATOM 9297 C C . ALA D 1 315 ? 135.658 157.228 67.406 1.00 133.48 315 ALA R C 1
ATOM 9298 O O . ALA D 1 315 ? 135.390 157.207 66.209 1.00 133.48 315 ALA R O 1
ATOM 9300 N N . LEU D 1 316 ? 134.697 157.311 68.329 1.00 129.42 316 LEU R N 1
ATOM 9301 C CA . LEU D 1 316 ? 133.288 157.320 67.914 1.00 129.42 316 LEU R CA 1
ATOM 9302 C C . LEU D 1 316 ? 132.917 158.568 67.111 1.00 129.42 316 LEU R C 1
ATOM 9303 O O . LEU D 1 316 ? 132.258 158.435 66.086 1.00 129.42 316 LEU R O 1
ATOM 9308 N N . VAL D 1 317 ? 133.355 159.778 67.488 1.00 127.38 317 VAL R N 1
ATOM 9309 C CA . VAL D 1 317 ? 132.999 160.924 66.611 1.00 127.38 317 VAL R CA 1
ATOM 9310 C C . VAL D 1 317 ? 133.753 160.873 65.287 1.00 127.38 317 VAL R C 1
ATOM 9311 O O . VAL D 1 317 ? 133.191 161.169 64.228 1.00 127.38 317 VAL R O 1
ATOM 9315 N N . SER D 1 318 ? 135.001 160.419 65.318 1.00 130.69 318 SER R N 1
ATOM 9316 C CA . SER D 1 318 ? 135.716 160.191 64.055 1.00 130.69 318 SER R CA 1
ATOM 9317 C C . SER D 1 318 ? 135.256 158.913 63.330 1.00 130.69 318 SER R C 1
ATOM 9318 O O . SER D 1 318 ? 135.777 158.646 62.266 1.00 130.69 318 SER R O 1
ATOM 9321 N N . ILE D 1 319 ? 134.245 158.179 63.801 1.00 135.94 319 ILE R N 1
ATOM 9322 C CA . ILE D 1 319 ? 133.531 157.210 62.939 1.00 135.94 319 ILE R CA 1
ATOM 9323 C C . ILE D 1 319 ? 132.156 157.779 62.543 1.00 135.94 319 ILE R C 1
ATOM 9324 O O . ILE D 1 319 ? 131.682 157.561 61.428 1.00 135.94 319 ILE R O 1
ATOM 9329 N N . LEU D 1 320 ? 131.521 158.551 63.428 1.00 128.92 320 LEU R N 1
ATOM 9330 C CA . LEU D 1 320 ? 130.247 159.210 63.094 1.00 128.92 320 LEU R CA 1
ATOM 9331 C C . LEU D 1 320 ? 130.366 160.172 61.922 1.00 128.92 320 LEU R C 1
ATOM 9332 O O . LEU D 1 320 ? 129.477 160.208 61.073 1.00 128.92 320 LEU R O 1
ATOM 9337 N N . THR D 1 321 ? 131.402 161.014 61.920 1.00 129.26 321 THR R N 1
ATOM 9338 C CA . THR D 1 321 ? 131.459 162.166 60.997 1.00 129.26 321 THR R CA 1
ATOM 9339 C C . THR D 1 321 ? 132.663 162.120 60.065 1.00 129.26 321 THR R C 1
ATOM 9340 O O . THR D 1 321 ? 132.588 162.605 58.945 1.00 129.26 321 THR R O 1
ATOM 9344 N N . GLU D 1 322 ? 133.792 161.567 60.487 1.00 126.10 322 GLU R N 1
ATOM 9345 C CA . GLU D 1 322 ? 134.979 161.720 59.637 1.00 126.10 322 GLU R CA 1
ATOM 9346 C C . GLU D 1 322 ? 134.936 160.904 58.334 1.00 126.10 322 GLU R C 1
ATOM 9347 O O . GLU D 1 322 ? 135.185 161.483 57.262 1.00 126.10 322 GLU R O 1
ATOM 9353 N N . PRO D 1 323 ? 134.677 159.584 58.346 1.00 131.38 323 PRO R N 1
ATOM 9354 C CA . PRO D 1 323 ? 135.167 158.730 57.262 1.00 131.38 323 PRO R CA 1
ATOM 9355 C C . PRO D 1 323 ? 134.206 158.708 56.073 1.00 131.38 323 PRO R C 1
ATOM 9356 O O . PRO D 1 323 ? 133.194 159.412 56.028 1.00 131.38 323 PRO R O 1
ATOM 9360 N N . LYS D 1 324 ? 134.522 157.903 55.062 1.00 141.44 324 LYS R N 1
ATOM 9361 C CA . LYS D 1 324 ? 133.642 157.848 53.872 1.00 141.44 324 LYS R CA 1
ATOM 9362 C C . LYS D 1 324 ? 132.266 157.303 54.261 1.00 141.44 324 LYS R C 1
ATOM 9363 O O . LYS D 1 324 ? 131.222 157.862 53.905 1.00 141.44 324 LYS R O 1
ATOM 9369 N N . ASN D 1 325 ? 132.290 156.280 55.107 1.00 140.51 325 ASN R N 1
ATOM 9370 C CA . ASN D 1 325 ? 131.118 155.654 55.730 1.00 140.51 325 ASN R CA 1
ATOM 9371 C C . ASN D 1 325 ? 130.653 156.337 57.033 1.00 140.51 325 ASN R C 1
ATOM 9372 O O . ASN D 1 325 ? 130.017 155.694 57.868 1.00 140.51 325 ASN R O 1
ATOM 9377 N N . ALA D 1 326 ? 130.908 157.644 57.183 1.00 129.50 326 ALA R N 1
ATOM 9378 C CA . ALA D 1 326 ? 130.401 158.425 58.326 1.00 129.50 326 ALA R CA 1
ATOM 9379 C C . ALA D 1 326 ? 128.883 158.283 58.529 1.00 129.50 326 ALA R C 1
ATOM 9380 O O . ALA D 1 326 ? 128.093 158.648 57.660 1.00 129.50 326 ALA R O 1
ATOM 9382 N N . LEU D 1 327 ? 128.481 157.815 59.715 1.00 128.97 327 LEU R N 1
ATOM 9383 C CA . LEU D 1 327 ? 127.056 157.598 60.019 1.00 128.97 327 LEU R CA 1
ATOM 9384 C C . LEU D 1 327 ? 126.203 158.859 59.857 1.00 128.97 327 LEU R C 1
ATOM 9385 O O . LEU D 1 327 ? 125.083 158.781 59.359 1.00 128.97 327 LEU R O 1
ATOM 9390 N N . VAL D 1 328 ? 126.702 160.033 60.259 1.00 126.84 328 VAL R N 1
ATOM 9391 C CA . VAL D 1 328 ? 125.880 161.244 60.037 1.00 126.84 328 VAL R CA 1
ATOM 9392 C C . VAL D 1 328 ? 125.795 161.564 58.541 1.00 126.84 328 VAL R C 1
ATOM 9393 O O . VAL D 1 328 ? 124.762 162.031 58.072 1.00 126.84 328 VAL R O 1
ATOM 9397 N N . LYS D 1 329 ? 126.813 161.222 57.748 1.00 130.91 329 LYS R N 1
ATOM 9398 C CA . LYS D 1 329 ? 126.640 161.346 56.290 1.00 130.91 329 LYS R CA 1
ATOM 9399 C C . LYS D 1 329 ? 125.687 160.262 55.765 1.00 130.91 329 LYS R C 1
ATOM 9400 O O . LYS D 1 329 ? 124.873 160.538 54.892 1.00 130.91 329 LYS R O 1
ATOM 9406 N N . GLN D 1 330 ? 125.707 159.052 56.334 1.00 132.89 330 GLN R N 1
ATOM 9407 C CA . GLN D 1 330 ? 124.711 158.024 55.963 1.00 132.89 330 GLN R CA 1
ATOM 9408 C C . GLN D 1 330 ? 123.274 158.486 56.229 1.00 132.89 330 GLN R C 1
ATOM 9409 O O . GLN D 1 330 ? 122.436 158.500 55.326 1.00 132.89 330 GLN R O 1
ATOM 9415 N N . TYR D 1 331 ? 122.979 158.897 57.460 1.00 128.74 331 TYR R N 1
ATOM 9416 C CA . TYR D 1 331 ? 121.624 159.382 57.760 1.00 128.74 331 TYR R CA 1
ATOM 9417 C C . TYR D 1 331 ? 121.287 160.677 57.013 1.00 128.74 331 TYR R C 1
ATOM 9418 O O . TYR D 1 331 ? 120.151 160.847 56.567 1.00 128.74 331 TYR R O 1
ATOM 9427 N N . LYS D 1 332 ? 122.258 161.585 56.837 1.00 133.68 332 LYS R N 1
ATOM 9428 C CA . LYS D 1 332 ? 122.003 162.797 56.042 1.00 133.68 332 LYS R CA 1
ATOM 9429 C C . LYS D 1 332 ? 121.700 162.450 54.588 1.00 133.68 332 LYS R C 1
ATOM 9430 O O . LYS D 1 332 ? 120.743 162.984 54.044 1.00 133.68 332 LYS R O 1
ATOM 9436 N N . ARG D 1 333 ? 122.427 161.499 53.975 1.00 133.45 333 ARG R N 1
ATOM 9437 C CA . ARG D 1 333 ? 122.072 161.033 52.614 1.00 133.45 333 ARG R CA 1
ATOM 9438 C C . ARG D 1 333 ? 120.679 160.411 52.585 1.00 133.45 333 ARG R C 1
ATOM 9439 O O . ARG D 1 333 ? 119.871 160.770 51.731 1.00 133.45 333 ARG R O 1
ATOM 9447 N N . MET D 1 334 ? 120.379 159.495 53.520 1.00 140.09 334 MET R N 1
ATOM 9448 C CA . MET D 1 334 ? 119.055 158.841 53.557 1.00 140.09 334 MET R CA 1
ATOM 9449 C C . MET D 1 334 ? 117.898 159.843 53.742 1.00 140.09 334 MET R C 1
ATOM 9450 O O . MET D 1 334 ? 116.888 159.772 53.039 1.00 140.09 334 MET R O 1
ATOM 9455 N N . LEU D 1 335 ? 118.041 160.811 54.647 1.00 132.61 335 LEU R N 1
ATOM 9456 C CA . LEU D 1 335 ? 117.012 161.859 54.753 1.00 132.61 335 LEU R CA 1
ATOM 9457 C C . LEU D 1 335 ? 117.018 162.798 53.534 1.00 132.61 335 LEU R C 1
ATOM 9458 O O . LEU D 1 335 ? 115.965 163.290 53.121 1.00 132.61 335 LEU R O 1
ATOM 9463 N N . GLU D 1 336 ? 118.188 163.025 52.927 1.00 130.08 336 GLU R N 1
ATOM 9464 C CA . GLU D 1 336 ? 118.302 163.919 51.760 1.00 130.08 336 GLU R CA 1
ATOM 9465 C C . GLU D 1 336 ? 117.758 163.305 50.454 1.00 130.08 336 GLU R C 1
ATOM 9466 O O . GLU D 1 336 ? 117.413 164.050 49.533 1.00 130.08 336 GLU R O 1
ATOM 9472 N N . LEU D 1 337 ? 117.568 161.979 50.395 1.00 136.07 337 LEU R N 1
ATOM 9473 C CA . LEU D 1 337 ? 116.700 161.374 49.355 1.00 136.07 337 LEU R CA 1
ATOM 9474 C C . LEU D 1 337 ? 115.266 161.925 49.411 1.00 136.07 337 LEU R C 1
ATOM 9475 O O . LEU D 1 337 ? 114.610 162.079 48.376 1.00 136.07 337 LEU R O 1
ATOM 9480 N N . ASP D 1 338 ? 114.791 162.264 50.612 1.00 144.67 338 ASP R N 1
ATOM 9481 C CA . ASP D 1 338 ? 113.530 162.998 50.824 1.00 144.67 338 ASP R CA 1
ATOM 9482 C C . ASP D 1 338 ? 113.773 164.512 51.025 1.00 144.67 338 ASP R C 1
ATOM 9483 O O . ASP D 1 338 ? 112.918 165.230 51.546 1.00 144.67 338 ASP R O 1
ATOM 9488 N N . ASP D 1 339 ? 114.940 164.990 50.590 1.00 137.11 339 ASP R N 1
ATOM 9489 C CA . ASP D 1 339 ? 115.414 166.392 50.681 1.00 137.11 339 ASP R CA 1
ATOM 9490 C C . ASP D 1 339 ? 115.430 166.985 52.106 1.00 137.11 339 ASP R C 1
ATOM 9491 O O . ASP D 1 339 ? 115.301 168.197 52.281 1.00 137.11 339 ASP R O 1
ATOM 9496 N N . VAL D 1 340 ? 115.709 166.153 53.117 1.00 128.04 340 VAL R N 1
ATOM 9497 C CA . VAL D 1 340 ? 115.923 166.628 54.498 1.00 128.04 340 VAL R CA 1
ATOM 9498 C C . VAL D 1 340 ? 117.413 166.591 54.842 1.00 128.04 340 VAL R C 1
ATOM 9499 O O . VAL D 1 340 ? 118.049 165.536 54.839 1.00 128.04 340 VAL R O 1
ATOM 9503 N N . GLU D 1 341 ? 117.947 167.732 55.254 1.00 127.01 341 GLU R N 1
ATOM 9504 C CA . GLU D 1 341 ? 119.257 167.745 55.916 1.00 127.01 341 GLU R CA 1
ATOM 9505 C C . GLU D 1 341 ? 119.059 167.571 57.423 1.00 127.01 341 GLU R C 1
ATOM 9506 O O . GLU D 1 341 ? 118.240 168.267 58.032 1.00 127.01 341 GLU R O 1
ATOM 9512 N N . LEU D 1 342 ? 119.831 166.667 58.027 1.00 127.35 342 LEU R N 1
ATOM 9513 C CA . LEU D 1 342 ? 119.857 166.503 59.489 1.00 127.35 342 LEU R CA 1
ATOM 9514 C C . LEU D 1 342 ? 121.118 167.207 60.014 1.00 127.35 342 LEU R C 1
ATOM 9515 O O . LEU D 1 342 ? 122.223 166.683 59.895 1.00 127.35 342 LEU R O 1
ATOM 9520 N N . GLU D 1 343 ? 120.969 168.418 60.553 1.00 127.79 343 GLU R N 1
ATOM 9521 C CA . GLU D 1 343 ? 122.129 169.072 61.177 1.00 127.79 343 GLU R CA 1
ATOM 9522 C C . GLU D 1 343 ? 122.347 168.436 62.554 1.00 127.79 343 GLU R C 1
ATOM 9523 O O . GLU D 1 343 ? 121.413 168.287 63.346 1.00 127.79 343 GLU R O 1
ATOM 9529 N N . PHE D 1 344 ? 123.592 168.094 62.848 1.00 124.60 344 PHE R N 1
ATOM 9530 C CA . PHE D 1 344 ? 123.961 167.581 64.166 1.00 124.60 344 PHE R CA 1
ATOM 9531 C C . PHE D 1 344 ? 124.910 168.553 64.875 1.00 124.60 344 PHE R C 1
ATOM 9532 O O . PHE D 1 344 ? 125.934 168.956 64.315 1.00 124.60 344 PHE R O 1
ATOM 9540 N N . GLU D 1 345 ? 124.649 168.825 66.146 1.00 119.12 345 GLU R N 1
ATOM 9541 C CA . GLU D 1 345 ? 125.569 169.659 66.907 1.00 119.12 345 GLU R CA 1
ATOM 9542 C C . GLU D 1 345 ? 126.804 168.845 67.306 1.00 119.12 345 GLU R C 1
ATOM 9543 O O . GLU D 1 345 ? 126.671 167.669 67.650 1.00 119.12 345 GLU R O 1
ATOM 9549 N N . PRO D 1 346 ? 128.016 169.434 67.297 1.00 116.58 346 PRO R N 1
ATOM 9550 C CA . PRO D 1 346 ? 129.169 168.673 67.820 1.00 116.58 346 PRO R CA 1
ATOM 9551 C C . PRO D 1 346 ? 128.991 168.271 69.287 1.00 116.58 346 PRO R C 1
ATOM 9552 O O . PRO D 1 346 ? 129.472 167.222 69.710 1.00 116.58 346 PRO R O 1
ATOM 9556 N N . THR D 1 347 ? 128.260 169.072 70.064 1.00 123.83 347 THR R N 1
ATOM 9557 C CA . THR D 1 347 ? 127.911 168.697 71.447 1.00 123.83 347 THR R CA 1
ATOM 9558 C C . THR D 1 347 ? 126.857 167.592 71.465 1.00 123.83 347 THR R C 1
ATOM 9559 O O . THR D 1 347 ? 126.807 166.793 72.394 1.00 123.83 347 THR R O 1
ATOM 9563 N N . ALA D 1 348 ? 126.015 167.518 70.437 1.00 125.23 348 ALA R N 1
ATOM 9564 C CA . ALA D 1 348 ? 125.140 166.359 70.293 1.00 125.23 348 ALA R CA 1
ATOM 9565 C C . ALA D 1 348 ? 125.974 165.149 69.851 1.00 125.23 348 ALA R C 1
ATOM 9566 O O . ALA D 1 348 ? 125.871 164.084 70.451 1.00 125.23 348 ALA R O 1
ATOM 9568 N N . LEU D 1 349 ? 126.875 165.333 68.872 1.00 119.92 349 LEU R N 1
ATOM 9569 C CA . LEU D 1 349 ? 127.774 164.253 68.426 1.00 119.92 349 LEU R CA 1
ATOM 9570 C C . LEU D 1 349 ? 128.595 163.661 69.579 1.00 119.92 349 LEU R C 1
ATOM 9571 O O . LEU D 1 349 ? 128.657 162.440 69.727 1.00 119.92 349 LEU R O 1
ATOM 9576 N N . ILE D 1 350 ? 129.199 164.496 70.431 1.00 125.47 350 ILE R N 1
ATOM 9577 C CA . ILE D 1 350 ? 129.966 163.915 71.556 1.00 125.47 350 ILE R CA 1
ATOM 9578 C C . ILE D 1 350 ? 129.056 163.294 72.635 1.00 125.47 350 ILE R C 1
ATOM 9579 O O . ILE D 1 350 ? 129.465 162.361 73.330 1.00 125.47 350 ILE R O 1
ATOM 9584 N N . GLU D 1 351 ? 127.804 163.746 72.752 1.00 125.77 351 GLU R N 1
ATOM 9585 C CA . GLU D 1 351 ? 126.870 163.064 73.662 1.00 125.77 351 GLU R CA 1
ATOM 9586 C C . GLU D 1 351 ? 126.371 161.738 73.093 1.00 125.77 351 GLU R C 1
ATOM 9587 O O . GLU D 1 351 ? 126.258 160.770 73.844 1.00 125.77 351 GLU R O 1
ATOM 9593 N N . ILE D 1 352 ? 126.151 161.641 71.777 1.00 128.78 352 ILE R N 1
ATOM 9594 C CA . ILE D 1 352 ? 125.940 160.318 71.158 1.00 128.78 352 ILE R CA 1
ATOM 9595 C C . ILE D 1 352 ? 127.139 159.412 71.435 1.00 128.78 352 ILE R C 1
ATOM 9596 O O . ILE D 1 352 ? 126.978 158.263 71.852 1.00 128.78 352 ILE R O 1
ATOM 9601 N N . ALA D 1 353 ? 128.355 159.931 71.230 1.00 127.11 353 ALA R N 1
ATOM 9602 C CA . ALA D 1 353 ? 129.565 159.137 71.480 1.00 127.11 353 ALA R CA 1
ATOM 9603 C C . ALA D 1 353 ? 129.637 158.664 72.941 1.00 127.11 353 ALA R C 1
ATOM 9604 O O . ALA D 1 353 ? 129.822 157.478 73.209 1.00 127.11 353 ALA R O 1
ATOM 9606 N N . LYS D 1 354 ? 129.430 159.574 73.892 1.00 132.95 354 LYS R N 1
ATOM 9607 C CA . LYS D 1 354 ? 129.394 159.210 75.315 1.00 132.95 354 LYS R CA 1
ATOM 9608 C C . LYS D 1 354 ? 128.357 158.111 75.612 1.00 132.95 354 LYS R C 1
ATOM 9609 O O . LYS D 1 354 ? 128.687 157.107 76.242 1.00 132.95 354 LYS R O 1
ATOM 9615 N N . GLU D 1 355 ? 127.119 158.259 75.134 1.00 130.47 355 GLU R N 1
ATOM 9616 C CA . GLU D 1 355 ? 126.108 157.218 75.403 1.00 130.47 355 GLU R CA 1
ATOM 9617 C C . GLU D 1 355 ? 126.405 155.892 74.693 1.00 130.47 355 GLU R C 1
ATOM 9618 O O . GLU D 1 355 ? 126.155 154.828 75.255 1.00 130.47 355 GLU R O 1
ATOM 9624 N N . ALA D 1 356 ? 127.007 155.910 73.509 1.00 141.32 356 ALA R N 1
ATOM 9625 C CA . ALA D 1 356 ? 127.472 154.642 72.928 1.00 141.32 356 ALA R CA 1
ATOM 9626 C C . ALA D 1 356 ? 128.630 153.992 73.729 1.00 141.32 356 ALA R C 1
ATOM 9627 O O . ALA D 1 356 ? 128.712 152.765 73.814 1.00 141.32 356 ALA R O 1
ATOM 9629 N N . ILE D 1 357 ? 129.506 154.781 74.361 1.00 141.51 357 ILE R N 1
ATOM 9630 C CA . ILE D 1 357 ? 130.514 154.200 75.276 1.00 141.51 357 ILE R CA 1
ATOM 9631 C C . ILE D 1 357 ? 129.851 153.623 76.540 1.00 141.51 357 ILE R C 1
ATOM 9632 O O . ILE D 1 357 ? 130.338 152.645 77.112 1.00 141.51 357 ILE R O 1
ATOM 9637 N N . GLU D 1 358 ? 128.711 154.168 76.964 1.00 145.62 358 GLU R N 1
ATOM 9638 C CA . GLU D 1 358 ? 127.927 153.469 77.994 1.00 145.62 358 GLU R CA 1
ATOM 9639 C C . GLU D 1 358 ? 127.313 152.171 77.435 1.00 145.62 358 GLU R C 1
ATOM 9640 O O . GLU D 1 358 ? 127.419 151.120 78.071 1.00 145.62 358 GLU R O 1
ATOM 9646 N N . ARG D 1 359 ? 126.775 152.200 76.204 1.00 151.86 359 ARG R N 1
ATOM 9647 C CA . ARG D 1 359 ? 126.277 150.958 75.565 1.00 151.86 359 ARG R CA 1
ATOM 9648 C C . ARG D 1 359 ? 127.359 149.875 75.420 1.00 151.86 359 ARG R C 1
ATOM 9649 O O . ARG D 1 359 ? 127.077 148.699 75.664 1.00 151.86 359 ARG R O 1
ATOM 9657 N N . LYS D 1 360 ? 128.592 150.260 75.044 1.00 154.79 360 LYS R N 1
ATOM 9658 C CA . LYS D 1 360 ? 129.753 149.378 74.698 1.00 154.79 360 LYS R CA 1
ATOM 9659 C C . LYS D 1 360 ? 129.553 148.566 73.400 1.00 154.79 360 LYS R C 1
ATOM 9660 O O . LYS D 1 360 ? 130.360 147.689 73.072 1.00 154.79 360 LYS R O 1
ATOM 9666 N N . THR D 1 361 ? 128.522 148.876 72.625 1.00 150.87 361 THR R N 1
ATOM 9667 C CA . THR D 1 361 ? 128.063 148.107 71.448 1.00 150.87 361 THR R CA 1
ATOM 9668 C C . THR D 1 361 ? 128.899 148.313 70.168 1.00 150.87 361 THR R C 1
ATOM 9669 O O . THR D 1 361 ? 128.373 148.203 69.056 1.00 150.87 361 THR R O 1
ATOM 9673 N N . GLY D 1 362 ? 130.164 148.689 70.291 1.00 150.60 362 GLY R N 1
ATOM 9674 C CA . GLY D 1 362 ? 130.981 149.037 69.114 1.00 150.60 362 GLY R CA 1
ATOM 9675 C C . GLY D 1 362 ? 130.451 150.233 68.308 1.00 150.60 362 GLY R C 1
ATOM 9676 O O . GLY D 1 362 ? 129.485 150.900 68.664 1.00 150.60 362 GLY R O 1
ATOM 9677 N N . ALA D 1 363 ? 131.101 150.467 67.167 1.00 149.87 363 ALA R N 1
ATOM 9678 C CA . ALA D 1 363 ? 130.627 151.520 66.257 1.00 149.87 363 ALA R CA 1
ATOM 9679 C C . ALA D 1 363 ? 129.300 151.137 65.579 1.00 149.87 363 ALA R C 1
ATOM 9680 O O . ALA D 1 363 ? 128.474 152.002 65.302 1.00 149.87 363 ALA R O 1
ATOM 9682 N N . ARG D 1 364 ? 129.034 149.845 65.386 1.00 148.70 364 ARG R N 1
ATOM 9683 C CA . ARG D 1 364 ? 127.686 149.431 64.926 1.00 148.70 364 ARG R CA 1
ATOM 9684 C C . ARG D 1 364 ? 126.545 149.787 65.901 1.00 148.70 364 ARG R C 1
ATOM 9685 O O . ARG D 1 364 ? 125.407 149.928 65.463 1.00 148.70 364 ARG R O 1
ATOM 9693 N N . GLY D 1 365 ? 126.804 150.024 67.182 1.00 139.83 365 GLY R N 1
ATOM 9694 C CA . GLY D 1 365 ? 125.723 150.602 68.003 1.00 139.83 365 GLY R CA 1
ATOM 9695 C C . GLY D 1 365 ? 125.542 152.126 67.852 1.00 139.83 365 GLY R C 1
ATOM 9696 O O . GLY D 1 365 ? 124.592 152.677 68.404 1.00 139.83 365 GLY R O 1
ATOM 9697 N N . LEU D 1 366 ? 126.393 152.833 67.110 1.00 139.46 366 LEU R N 1
ATOM 9698 C CA . LEU D 1 366 ? 126.253 154.304 67.008 1.00 139.46 366 LEU R CA 1
ATOM 9699 C C . LEU D 1 366 ? 124.956 154.675 66.308 1.00 139.46 366 LEU R C 1
ATOM 9700 O O . LEU D 1 366 ? 124.116 155.395 66.849 1.00 139.46 366 LEU R O 1
ATOM 9705 N N . ARG D 1 367 ? 124.766 154.117 65.116 1.00 140.73 367 ARG R N 1
ATOM 9706 C CA . ARG D 1 367 ? 123.501 154.241 64.374 1.00 140.73 367 ARG R CA 1
ATOM 9707 C C . ARG D 1 367 ? 122.290 153.819 65.215 1.00 140.73 367 ARG R C 1
ATOM 9708 O O . ARG D 1 367 ? 121.232 154.444 65.099 1.00 140.73 367 ARG R O 1
ATOM 9716 N N . SER D 1 368 ? 122.462 152.831 66.113 1.00 142.37 368 SER R N 1
ATOM 9717 C CA . SER D 1 368 ? 121.371 152.392 67.007 1.00 142.37 368 SER R CA 1
ATOM 9718 C C . SER D 1 368 ? 120.998 153.437 68.067 1.00 142.37 368 SER R C 1
ATOM 9719 O O . SER D 1 368 ? 120.039 153.240 68.812 1.00 142.37 368 SER R O 1
ATOM 9722 N N . ILE D 1 369 ? 121.684 154.562 68.145 1.00 135.40 369 ILE R N 1
ATOM 9723 C CA . ILE D 1 369 ? 121.152 155.677 68.923 1.00 135.40 369 ILE R CA 1
ATOM 9724 C C . ILE D 1 369 ? 120.439 156.657 68.016 1.00 135.40 369 ILE R C 1
ATOM 9725 O O . ILE D 1 369 ? 119.373 157.182 68.348 1.00 135.40 369 ILE R O 1
ATOM 9730 N N . ILE D 1 370 ? 121.040 156.890 66.854 1.00 131.13 370 ILE R N 1
ATOM 9731 C CA . ILE D 1 370 ? 120.502 157.870 65.897 1.00 131.13 370 ILE R CA 1
ATOM 9732 C C . ILE D 1 370 ? 119.102 157.487 65.409 1.00 131.13 370 ILE R C 1
ATOM 9733 O O . ILE D 1 370 ? 118.258 158.356 65.162 1.00 131.13 370 ILE R O 1
ATOM 9738 N N . GLU D 1 371 ? 118.823 156.188 65.303 1.00 148.22 371 GLU R N 1
ATOM 9739 C CA . GLU D 1 371 ? 117.468 155.746 64.928 1.00 148.22 371 GLU R CA 1
ATOM 9740 C C . GLU D 1 371 ? 116.394 156.171 65.967 1.00 148.22 371 GLU R C 1
ATOM 9741 O O . GLU D 1 371 ? 115.277 156.524 65.579 1.00 148.22 371 GLU R O 1
ATOM 9747 N N . GLN D 1 372 ? 116.741 156.250 67.265 1.00 137.28 372 GLN R N 1
ATOM 9748 C CA . GLN D 1 372 ? 115.777 156.679 68.314 1.00 137.28 372 GLN R CA 1
ATOM 9749 C C . GLN D 1 372 ? 115.385 158.150 68.174 1.00 137.28 372 GLN R C 1
ATOM 9750 O O . GLN D 1 372 ? 114.327 158.572 68.652 1.00 137.28 372 GLN R O 1
ATOM 9756 N N . ILE D 1 373 ? 116.244 158.919 67.518 1.00 128.88 373 ILE R N 1
ATOM 9757 C CA . ILE D 1 373 ? 116.014 160.331 67.228 1.00 128.88 373 ILE R CA 1
ATOM 9758 C C . ILE D 1 373 ? 115.243 160.503 65.915 1.00 128.88 373 ILE R C 1
ATOM 9759 O O . ILE D 1 373 ? 114.261 161.246 65.854 1.00 128.88 373 ILE R O 1
ATOM 9764 N N . MET D 1 374 ? 115.679 159.844 64.835 1.00 134.28 374 MET R N 1
ATOM 9765 C CA . MET D 1 374 ? 115.083 160.154 63.514 1.00 134.28 374 MET R CA 1
ATOM 9766 C C . MET D 1 374 ? 113.726 159.471 63.243 1.00 134.28 374 MET R C 1
ATOM 9767 O O . MET D 1 374 ? 113.073 159.844 62.262 1.00 134.28 374 MET R O 1
ATOM 9772 N N . LEU D 1 375 ? 113.267 158.582 64.141 1.00 133.37 375 LEU R N 1
ATOM 9773 C CA . LEU D 1 375 ? 111.922 157.968 64.122 1.00 133.37 375 LEU R CA 1
ATOM 9774 C C . LEU D 1 375 ? 110.808 158.957 63.727 1.00 133.37 375 LEU R C 1
ATOM 9775 O O . LEU D 1 375 ? 110.075 158.740 62.762 1.00 133.37 375 LEU R O 1
ATOM 9780 N N . GLU D 1 376 ? 110.676 160.055 64.471 1.00 128.83 376 GLU R N 1
ATOM 9781 C CA . GLU D 1 376 ? 109.578 161.002 64.194 1.00 128.83 376 GLU R CA 1
ATOM 9782 C C . GLU D 1 376 ? 109.717 161.692 62.837 1.00 128.83 376 GLU R C 1
ATOM 9783 O O . GLU D 1 376 ? 108.715 161.974 62.184 1.00 128.83 376 GLU R O 1
ATOM 9789 N N . VAL D 1 377 ? 110.954 161.972 62.418 1.00 128.23 377 VAL R N 1
ATOM 9790 C CA . VAL D 1 377 ? 111.218 162.916 61.313 1.00 128.23 377 VAL R CA 1
ATOM 9791 C C . VAL D 1 377 ? 110.802 162.339 59.968 1.00 128.23 377 VAL R C 1
ATOM 9792 O O . VAL D 1 377 ? 110.081 162.980 59.208 1.00 128.23 377 VAL R O 1
ATOM 9796 N N . MET D 1 378 ? 111.289 161.146 59.631 1.00 134.62 378 MET R N 1
ATOM 9797 C CA . MET D 1 378 ? 110.915 160.567 58.331 1.00 134.62 378 MET R CA 1
ATOM 9798 C C . MET D 1 378 ? 109.442 160.140 58.337 1.00 134.62 378 MET R C 1
ATOM 9799 O O . MET D 1 378 ? 108.781 160.149 57.300 1.00 134.62 378 MET R O 1
ATOM 9804 N N . PHE D 1 379 ? 108.905 159.796 59.505 1.00 132.25 379 PHE R N 1
ATOM 9805 C CA . PHE D 1 379 ? 107.475 159.492 59.604 1.00 132.25 379 PHE R CA 1
ATOM 9806 C C . PHE D 1 379 ? 106.611 160.753 59.406 1.00 132.25 379 PHE R C 1
ATOM 9807 O O . PHE D 1 379 ? 105.563 160.698 58.759 1.00 132.25 379 PHE R O 1
ATOM 9815 N N . GLU D 1 380 ? 107.046 161.906 59.931 1.00 128.06 380 GLU R N 1
ATOM 9816 C CA . GLU D 1 380 ? 106.270 163.147 59.769 1.00 128.06 380 GLU R CA 1
ATOM 9817 C C . GLU D 1 380 ? 106.682 163.979 58.535 1.00 128.06 380 GLU R C 1
ATOM 9818 O O . GLU D 1 380 ? 105.984 164.938 58.227 1.00 128.06 380 GLU R O 1
ATOM 9824 N N . ILE D 1 381 ? 107.758 163.673 57.801 1.00 128.60 381 ILE R N 1
ATOM 9825 C CA . ILE D 1 381 ? 108.093 164.515 56.618 1.00 128.60 381 ILE R CA 1
ATOM 9826 C C . ILE D 1 381 ? 107.039 164.499 55.484 1.00 128.60 381 ILE R C 1
ATOM 9827 O O . ILE D 1 381 ? 106.972 165.472 54.728 1.00 128.60 381 ILE R O 1
ATOM 9832 N N . PRO D 1 382 ? 106.146 163.502 55.347 1.00 126.32 382 PRO R N 1
ATOM 9833 C CA . PRO D 1 382 ? 104.902 163.722 54.576 1.00 126.32 382 PRO R CA 1
ATOM 9834 C C . PRO D 1 382 ? 104.068 164.904 55.095 1.00 126.32 382 PRO R C 1
ATOM 9835 O O . PRO D 1 382 ? 103.538 165.683 54.302 1.00 126.32 382 PRO R O 1
ATOM 9839 N N . SER D 1 383 ? 103.978 165.071 56.423 1.00 130.19 383 SER R N 1
ATOM 9840 C CA . SER D 1 383 ? 103.193 166.152 57.065 1.00 130.19 383 SER R CA 1
ATOM 9841 C C . SER D 1 383 ? 103.949 167.487 57.182 1.00 130.19 383 SER R C 1
ATOM 9842 O O . SER D 1 383 ? 103.311 168.543 57.195 1.00 130.19 383 SER R O 1
ATOM 9845 N N . ARG D 1 384 ? 105.282 167.476 57.295 1.00 127.39 384 ARG R N 1
ATOM 9846 C CA . ARG D 1 384 ? 106.064 168.716 57.496 1.00 127.39 384 ARG R CA 1
ATOM 9847 C C . ARG D 1 384 ? 106.909 169.041 56.264 1.00 127.39 384 ARG R C 1
ATOM 9848 O O . ARG D 1 384 ? 107.548 168.165 55.682 1.00 127.39 384 ARG R O 1
ATOM 9856 N N . ASP D 1 385 ? 106.977 170.317 55.904 1.00 133.88 385 ASP R N 1
ATOM 9857 C CA . ASP D 1 385 ? 107.840 170.718 54.773 1.00 133.88 385 ASP R CA 1
ATOM 9858 C C . ASP D 1 385 ? 109.259 171.160 55.188 1.00 133.88 385 ASP R C 1
ATOM 9859 O O . ASP D 1 385 ? 110.020 171.621 54.335 1.00 133.88 385 ASP R O 1
ATOM 9864 N N . ASP D 1 386 ? 109.625 171.017 56.470 1.00 121.39 386 ASP R N 1
ATOM 9865 C CA . ASP D 1 386 ? 110.924 171.500 56.997 1.00 121.39 386 ASP R CA 1
ATOM 9866 C C . ASP D 1 386 ? 112.129 171.046 56.141 1.00 121.39 386 ASP R C 1
ATOM 9867 O O . ASP D 1 386 ? 112.379 169.849 55.978 1.00 121.39 386 ASP R O 1
ATOM 9872 N N . ILE D 1 387 ? 112.888 172.014 55.607 1.00 115.51 387 ILE R N 1
ATOM 9873 C CA . ILE D 1 387 ? 114.048 171.709 54.730 1.00 115.51 387 ILE R CA 1
ATOM 9874 C C . ILE D 1 387 ? 115.233 171.137 55.525 1.00 115.51 387 ILE R C 1
ATOM 9875 O O . ILE D 1 387 ? 116.052 170.386 54.991 1.00 115.51 387 ILE R O 1
ATOM 9880 N N . THR D 1 388 ? 115.327 171.443 56.816 1.00 122.10 388 THR R N 1
ATOM 9881 C CA . THR D 1 388 ? 116.362 170.798 57.636 1.00 122.10 388 THR R CA 1
ATOM 9882 C C . THR D 1 388 ? 115.859 170.677 59.078 1.00 122.10 388 THR R C 1
ATOM 9883 O O . THR D 1 388 ? 114.867 171.293 59.475 1.00 122.10 388 THR R O 1
ATOM 9887 N N . LYS D 1 389 ? 116.508 169.786 59.829 1.00 124.72 389 LYS R N 1
ATOM 9888 C CA . LYS D 1 389 ? 116.110 169.456 61.205 1.00 124.72 389 LYS R CA 1
ATOM 9889 C C . LYS D 1 389 ? 117.358 169.383 62.077 1.00 124.72 389 LYS R C 1
ATOM 9890 O O . LYS D 1 389 ? 118.368 168.836 61.638 1.00 124.72 389 LYS R O 1
ATOM 9896 N N . CYS D 1 390 ? 117.299 169.903 63.301 1.00 125.82 390 CYS R N 1
ATOM 9897 C CA . CYS D 1 390 ? 118.519 170.004 64.124 1.00 125.82 390 CYS R CA 1
ATOM 9898 C C . CYS D 1 390 ? 118.475 169.064 65.329 1.00 125.82 390 CYS R C 1
ATOM 9899 O O . CYS D 1 390 ? 117.457 168.938 66.018 1.00 125.82 390 CYS R O 1
ATOM 9902 N N . ILE D 1 391 ? 119.604 168.410 65.580 1.00 127.15 391 ILE R N 1
ATOM 9903 C CA . ILE D 1 391 ? 119.753 167.516 66.732 1.00 127.15 391 ILE R CA 1
ATOM 9904 C C . ILE D 1 391 ? 120.684 168.167 67.750 1.00 127.15 391 ILE R C 1
ATOM 9905 O O . ILE D 1 391 ? 121.871 168.349 67.470 1.00 127.15 391 ILE R O 1
ATOM 9910 N N . ILE D 1 392 ? 120.173 168.412 68.959 1.00 130.32 392 ILE R N 1
ATOM 9911 C CA . ILE D 1 392 ? 121.001 168.994 70.038 1.00 130.32 392 ILE R CA 1
ATOM 9912 C C . ILE D 1 392 ? 121.270 167.952 71.121 1.00 130.32 392 ILE R C 1
ATOM 9913 O O . ILE D 1 392 ? 120.738 166.848 71.070 1.00 130.32 392 ILE R O 1
ATOM 9918 N N . THR D 1 393 ? 122.024 168.325 72.155 1.00 138.10 393 THR R N 1
ATOM 9919 C CA . THR D 1 393 ? 122.259 167.404 73.283 1.00 138.10 393 THR R CA 1
ATOM 9920 C C . THR D 1 393 ? 120.965 166.863 73.910 1.00 138.10 393 THR R C 1
ATOM 9921 O O . THR D 1 393 ? 120.871 165.672 74.163 1.00 138.10 393 THR R O 1
ATOM 9925 N N . GLU D 1 394 ? 119.924 167.670 74.091 1.00 141.34 394 GLU R N 1
ATOM 9926 C CA . GLU D 1 394 ? 118.667 167.076 74.603 1.00 141.34 394 GLU R CA 1
ATOM 9927 C C . GLU D 1 394 ? 117.928 166.163 73.607 1.00 141.34 394 GLU R C 1
ATOM 9928 O O . GLU D 1 394 ? 117.131 165.320 74.021 1.00 141.34 394 GLU R O 1
ATOM 9934 N N . LYS D 1 395 ? 118.259 166.220 72.322 1.00 135.51 395 LYS R N 1
ATOM 9935 C CA . LYS D 1 395 ? 117.820 165.137 71.421 1.00 135.51 395 LYS R CA 1
ATOM 9936 C C . LYS D 1 395 ? 118.821 163.978 71.461 1.00 135.51 395 LYS R C 1
ATOM 9937 O O . LYS D 1 395 ? 118.451 162.839 71.209 1.00 135.51 395 LYS R O 1
ATOM 9943 N N . ALA D 1 396 ? 120.086 164.254 71.776 1.00 138.59 396 ALA R N 1
ATOM 9944 C CA . ALA D 1 396 ? 121.141 163.232 71.748 1.00 138.59 396 ALA R CA 1
ATOM 9945 C C . ALA D 1 396 ? 121.216 162.402 73.041 1.00 138.59 396 ALA R C 1
ATOM 9946 O O . ALA D 1 396 ? 121.091 161.175 73.013 1.00 138.59 396 ALA R O 1
ATOM 9948 N N . ALA D 1 397 ? 121.441 163.071 74.177 1.00 140.05 397 ALA R N 1
ATOM 9949 C CA . ALA D 1 397 ? 121.592 162.402 75.475 1.00 140.05 397 ALA R CA 1
ATOM 9950 C C . ALA D 1 397 ? 120.252 161.838 75.964 1.00 140.05 397 ALA R C 1
ATOM 9951 O O . ALA D 1 397 ? 120.191 160.698 76.435 1.00 140.05 397 ALA R O 1
ATOM 9953 N N . ARG D 1 398 ? 119.163 162.595 75.798 1.00 147.29 398 ARG R N 1
ATOM 9954 C CA . ARG D 1 398 ? 117.825 162.084 76.139 1.00 147.29 398 ARG R CA 1
ATOM 9955 C C . ARG D 1 398 ? 117.171 161.343 74.974 1.00 147.29 398 ARG R C 1
ATOM 9956 O O . ARG D 1 398 ? 116.839 160.168 75.124 1.00 147.29 398 ARG R O 1
ATOM 9964 N N . GLY D 1 399 ? 117.002 161.989 73.817 1.00 150.41 399 GLY R N 1
ATOM 9965 C CA . GLY D 1 399 ? 116.353 161.279 72.690 1.00 150.41 399 GLY R CA 1
ATOM 9966 C C . GLY D 1 399 ? 114.867 161.017 72.933 1.00 150.41 399 GLY R C 1
ATOM 9967 O O . GLY D 1 399 ? 114.299 160.079 72.371 1.00 150.41 399 GLY R O 1
ATOM 9968 N N . GLU D 1 400 ? 114.234 161.841 73.784 1.00 158.11 400 GLU R N 1
ATOM 9969 C CA . GLU D 1 400 ? 112.790 161.750 74.083 1.00 158.11 400 GLU R CA 1
ATOM 9970 C C . GLU D 1 400 ? 112.068 163.084 73.801 1.00 158.11 400 GLU R C 1
ATOM 9971 O O . GLU D 1 400 ? 111.083 163.431 74.453 1.00 158.11 400 GLU R O 1
ATOM 9977 N N . GLU D 1 401 ? 112.523 163.811 72.771 1.00 141.97 401 GLU R N 1
ATOM 9978 C CA . GLU D 1 401 ? 111.765 164.959 72.242 1.00 141.97 401 GLU R CA 1
ATOM 9979 C C . GLU D 1 401 ? 112.010 165.130 70.732 1.00 141.97 401 GLU R C 1
ATOM 9980 O O . GLU D 1 401 ? 113.058 164.753 70.198 1.00 141.97 401 GLU R O 1
ATOM 9986 N N . GLU D 1 402 ? 111.029 165.717 70.040 1.00 130.48 402 GLU R N 1
ATOM 9987 C CA . GLU D 1 402 ? 111.149 165.852 68.570 1.00 130.48 402 GLU R CA 1
ATOM 9988 C C . GLU D 1 402 ? 112.300 166.800 68.190 1.00 130.48 402 GLU R C 1
ATOM 9989 O O . GLU D 1 402 ? 112.424 167.884 68.766 1.00 130.48 402 GLU R O 1
ATOM 9995 N N . PRO D 1 403 ? 113.130 166.446 67.200 1.00 131.61 403 PRO R N 1
ATOM 9996 C CA . PRO D 1 403 ? 114.175 167.354 66.700 1.00 131.61 403 PRO R CA 1
ATOM 9997 C C . PRO D 1 403 ? 113.672 168.712 66.222 1.00 131.61 403 PRO R C 1
ATOM 9998 O O . PRO D 1 403 ? 112.545 168.864 65.753 1.00 131.61 403 PRO R O 1
ATOM 10002 N N . GLN D 1 404 ? 114.563 169.702 66.277 1.00 126.76 404 GLN R N 1
ATOM 10003 C CA . GLN D 1 404 ? 114.141 171.080 65.978 1.00 126.76 404 GLN R CA 1
ATOM 10004 C C . GLN D 1 404 ? 113.796 171.256 64.500 1.00 126.76 404 GLN R C 1
ATOM 10005 O O . GLN D 1 404 ? 114.538 170.821 63.621 1.00 126.76 404 GLN R O 1
ATOM 10011 N N . LEU D 1 405 ? 112.689 171.945 64.229 1.00 115.07 405 LEU R N 1
ATOM 10012 C CA . LEU D 1 405 ? 112.354 172.263 62.838 1.00 115.07 405 LEU R CA 1
ATOM 10013 C C . LEU D 1 405 ? 113.217 173.401 62.276 1.00 115.07 405 LEU R C 1
ATOM 10014 O O . LEU D 1 405 ? 113.625 174.330 62.979 1.00 115.07 405 LEU R O 1
ATOM 10019 N N . GLN D 1 406 ? 113.365 173.373 60.957 1.00 111.81 406 GLN R N 1
ATOM 10020 C CA . GLN D 1 406 ? 113.631 174.595 60.192 1.00 111.81 406 GLN R CA 1
ATOM 10021 C C . GLN D 1 406 ? 112.570 174.657 59.099 1.00 111.81 406 GLN R C 1
ATOM 10022 O O . GLN D 1 406 ? 112.663 173.956 58.085 1.00 111.81 406 GLN R O 1
ATOM 10028 N N . LEU D 1 407 ? 111.553 175.477 59.343 1.00 114.92 407 LEU R N 1
ATOM 10029 C CA . LEU D 1 407 ? 110.437 175.609 58.402 1.00 114.92 407 LEU R CA 1
ATOM 10030 C C . LEU D 1 407 ? 110.907 176.267 57.088 1.00 114.92 407 LEU R C 1
ATOM 10031 O O . LEU D 1 407 ? 111.695 177.232 57.137 1.00 114.92 407 LEU R O 1
ATOM 10036 N N . GLU E 1 60 ? 173.712 99.340 48.855 1.00 163.77 60 GLU S N 1
ATOM 10037 C CA . GLU E 1 60 ? 172.266 99.080 49.178 1.00 163.77 60 GLU S CA 1
ATOM 10038 C C . GLU E 1 60 ? 171.628 100.298 49.865 1.00 163.77 60 GLU S C 1
ATOM 10039 O O . GLU E 1 60 ? 172.259 101.339 50.036 1.00 163.77 60 GLU S O 1
ATOM 10045 N N . VAL E 1 61 ? 170.360 100.148 50.250 1.00 155.02 61 VAL S N 1
ATOM 10046 C CA . VAL E 1 61 ? 169.579 101.210 50.929 1.00 155.02 61 VAL S CA 1
ATOM 10047 C C . VAL E 1 61 ? 170.286 101.932 52.088 1.00 155.02 61 VAL S C 1
ATOM 10048 O O . VAL E 1 61 ? 171.026 101.299 52.855 1.00 155.02 61 VAL S O 1
ATOM 10052 N N . PRO E 1 62 ? 170.042 103.250 52.263 1.00 142.03 62 PRO S N 1
ATOM 10053 C CA . PRO E 1 62 ? 170.836 104.071 53.197 1.00 142.03 62 PRO S CA 1
ATOM 10054 C C . PRO E 1 62 ? 170.818 103.576 54.640 1.00 142.03 62 PRO S C 1
ATOM 10055 O O . PRO E 1 62 ? 169.829 103.042 55.150 1.00 142.03 62 PRO S O 1
ATOM 10059 N N . LYS E 1 63 ? 171.945 103.794 55.303 1.00 137.77 63 LYS S N 1
ATOM 10060 C CA . LYS E 1 63 ? 172.094 103.368 56.698 1.00 137.77 63 LYS S CA 1
ATOM 10061 C C . LYS E 1 63 ? 171.383 104.393 57.603 1.00 137.77 63 LYS S C 1
ATOM 10062 O O . LYS E 1 63 ? 171.368 105.583 57.305 1.00 137.77 63 LYS S O 1
ATOM 10068 N N . PRO E 1 64 ? 170.851 103.980 58.752 1.00 135.65 64 PRO S N 1
ATOM 10069 C CA . PRO E 1 64 ? 170.110 104.907 59.620 1.00 135.65 64 PRO S CA 1
ATOM 10070 C C . PRO E 1 64 ? 170.965 106.066 60.131 1.00 135.65 64 PRO S C 1
ATOM 10071 O O . PRO E 1 64 ? 170.448 107.161 60.350 1.00 135.65 64 PRO S O 1
ATOM 10075 N N . GLN E 1 65 ? 172.271 105.872 60.291 1.00 135.51 65 GLN S N 1
ATOM 10076 C CA . GLN E 1 65 ? 173.113 106.960 60.805 1.00 135.51 65 GLN S CA 1
ATOM 10077 C C . GLN E 1 65 ? 173.187 108.145 59.833 1.00 135.51 65 GLN S C 1
ATOM 10078 O O . GLN E 1 65 ? 172.932 109.278 60.234 1.00 135.51 65 GLN S O 1
ATOM 10084 N N . GLU E 1 66 ? 173.469 107.905 58.544 1.00 121.56 66 GLU S N 1
ATOM 10085 C CA . GLU E 1 66 ? 173.580 109.032 57.594 1.00 121.56 66 GLU S CA 1
ATOM 10086 C C . GLU E 1 66 ? 172.231 109.739 57.413 1.00 121.56 66 GLU S C 1
ATOM 10087 O O . GLU E 1 66 ? 172.174 110.968 57.346 1.00 121.56 66 GLU S O 1
ATOM 10093 N N . ILE E 1 67 ? 171.126 108.995 57.427 1.00 121.12 67 ILE S N 1
ATOM 10094 C CA . ILE E 1 67 ? 169.815 109.656 57.368 1.00 121.12 67 ILE S CA 1
ATOM 10095 C C . ILE E 1 67 ? 169.628 110.529 58.603 1.00 121.12 67 ILE S C 1
ATOM 10096 O O . ILE E 1 67 ? 169.258 111.694 58.491 1.00 121.12 67 ILE S O 1
ATOM 10101 N N . ARG E 1 68 ? 169.908 109.977 59.797 1.00 115.55 68 ARG S N 1
ATOM 10102 C CA . ARG E 1 68 ? 169.807 110.767 61.032 1.00 115.55 68 ARG S CA 1
ATOM 10103 C C . ARG E 1 68 ? 170.696 112.005 60.960 1.00 115.55 68 ARG S C 1
ATOM 10104 O O . ARG E 1 68 ? 170.256 113.091 61.328 1.00 115.55 68 ARG S O 1
ATOM 10112 N N . HIS E 1 69 ? 171.939 111.875 60.493 1.00 114.21 69 HIS S N 1
ATOM 10113 C CA . HIS E 1 69 ? 172.824 113.054 60.477 1.00 114.21 69 HIS S CA 1
ATOM 10114 C C . HIS E 1 69 ? 172.306 114.132 59.534 1.00 114.21 69 HIS S C 1
ATOM 10115 O O . HIS E 1 69 ? 172.239 115.302 59.909 1.00 114.21 69 HIS S O 1
ATOM 10122 N N . ILE E 1 70 ? 171.884 113.746 58.326 1.00 116.86 70 ILE S N 1
ATOM 10123 C CA . ILE E 1 70 ? 171.360 114.760 57.397 1.00 116.86 70 ILE S CA 1
ATOM 10124 C C . ILE E 1 70 ? 170.004 115.301 57.872 1.00 116.86 70 ILE S C 1
ATOM 10125 O O . ILE E 1 70 ? 169.742 116.501 57.769 1.00 116.86 70 ILE S O 1
ATOM 10130 N N . LEU E 1 71 ? 169.158 114.453 58.463 1.00 111.36 71 LEU S N 1
ATOM 10131 C CA . LEU E 1 71 ? 167.892 114.937 59.031 1.00 111.36 71 LEU S CA 1
ATOM 10132 C C . LEU E 1 71 ? 168.118 115.905 60.209 1.00 111.36 71 LEU S C 1
ATOM 10133 O O . LEU E 1 71 ? 167.342 116.841 60.414 1.00 111.36 71 LEU S O 1
ATOM 10138 N N . SER E 1 72 ? 169.230 115.730 60.928 1.00 110.83 72 SER S N 1
ATOM 10139 C CA . SER E 1 72 ? 169.659 116.684 61.971 1.00 110.83 72 SER S CA 1
ATOM 10140 C C . SER E 1 72 ? 170.159 118.028 61.424 1.00 110.83 72 SER S C 1
ATOM 10141 O O . SER E 1 72 ? 170.192 119.004 62.172 1.00 110.83 72 SER S O 1
ATOM 10144 N N . ASP E 1 73 ? 170.586 118.107 60.159 1.00 115.12 73 ASP S N 1
ATOM 10145 C CA . ASP E 1 73 ? 171.047 119.405 59.610 1.00 115.12 73 ASP S CA 1
ATOM 10146 C C . ASP E 1 73 ? 169.886 120.341 59.273 1.00 115.12 73 ASP S C 1
ATOM 10147 O O . ASP E 1 73 ? 170.089 121.546 59.079 1.00 115.12 73 ASP S O 1
ATOM 10152 N N . TYR E 1 74 ? 168.676 119.799 59.241 1.00 110.61 74 TYR S N 1
ATOM 10153 C CA . TYR E 1 74 ? 167.472 120.616 59.132 1.00 110.61 74 TYR S CA 1
ATOM 10154 C C . TYR E 1 74 ? 166.641 120.586 60.406 1.00 110.61 74 TYR S C 1
ATOM 10155 O O . TYR E 1 74 ? 166.125 121.619 60.826 1.00 110.61 74 TYR S O 1
ATOM 10164 N N . VAL E 1 75 ? 166.475 119.411 61.013 1.00 102.71 75 VAL S N 1
ATOM 10165 C CA . VAL E 1 75 ? 165.564 119.267 62.155 1.00 102.71 75 VAL S CA 1
ATOM 10166 C C . VAL E 1 75 ? 166.388 119.207 63.428 1.00 102.71 75 VAL S C 1
ATOM 10167 O O . VAL E 1 75 ? 167.216 118.311 63.629 1.00 102.71 75 VAL S O 1
ATOM 10171 N N . ILE E 1 76 ? 166.118 120.148 64.305 1.00 93.25 76 ILE S N 1
ATOM 10172 C CA . ILE E 1 76 ? 167.037 120.455 65.393 1.00 93.25 76 ILE S CA 1
ATOM 10173 C C . ILE E 1 76 ? 166.540 119.857 66.716 1.00 93.25 76 ILE S C 1
ATOM 10174 O O . ILE E 1 76 ? 165.385 120.053 67.111 1.00 93.25 76 ILE S O 1
ATOM 10179 N N . GLY E 1 77 ? 167.425 119.133 67.410 1.00 90.31 77 GLY S N 1
ATOM 10180 C CA . GLY E 1 77 ? 166.993 118.332 68.579 1.00 90.31 77 GLY S CA 1
ATOM 10181 C C . GLY E 1 77 ? 166.239 117.088 68.092 1.00 90.31 77 GLY S C 1
ATOM 10182 O O . GLY E 1 77 ? 166.258 116.749 66.920 1.00 90.31 77 GLY S O 1
ATOM 10183 N N . GLN E 1 78 ? 165.553 116.416 69.013 1.00 96.68 78 GLN S N 1
ATOM 10184 C CA . GLN E 1 78 ? 164.821 115.166 68.706 1.00 96.68 78 GLN S CA 1
ATOM 10185 C C . GLN E 1 78 ? 165.742 113.994 68.329 1.00 96.68 78 GLN S C 1
ATOM 10186 O O . GLN E 1 78 ? 165.378 113.139 67.528 1.00 96.68 78 GLN S O 1
ATOM 10192 N N . GLU E 1 79 ? 166.939 113.921 68.908 1.00 96.65 79 GLU S N 1
ATOM 10193 C CA . GLU E 1 79 ? 167.934 112.942 68.447 1.00 96.65 79 GLU S CA 1
ATOM 10194 C C . GLU E 1 79 ? 167.481 111.487 68.619 1.00 96.65 79 GLU S C 1
ATOM 10195 O O . GLU E 1 79 ? 167.535 110.704 67.673 1.00 96.65 79 GLU S O 1
ATOM 10201 N N . ARG E 1 80 ? 166.998 111.101 69.801 1.00 99.52 80 ARG S N 1
ATOM 10202 C CA . ARG E 1 80 ? 166.606 109.681 69.996 1.00 99.52 80 ARG S CA 1
ATOM 10203 C C . ARG E 1 80 ? 165.425 109.278 69.117 1.00 99.52 80 ARG S C 1
ATOM 10204 O O . ARG E 1 80 ? 165.369 108.150 68.623 1.00 99.52 80 ARG S O 1
ATOM 10212 N N . ALA E 1 81 ? 164.517 110.219 68.872 1.00 105.45 81 ALA S N 1
ATOM 10213 C CA . ALA E 1 81 ? 163.422 109.976 67.933 1.00 105.45 81 ALA S CA 1
ATOM 10214 C C . ALA E 1 81 ? 163.959 109.844 66.497 1.00 105.45 81 ALA S C 1
ATOM 10215 O O . ALA E 1 81 ? 163.594 108.911 65.784 1.00 105.45 81 ALA S O 1
ATOM 10217 N N . LYS E 1 82 ? 164.910 110.693 66.087 1.00 105.49 82 LYS S N 1
ATOM 10218 C CA . LYS E 1 82 ? 165.546 110.519 64.763 1.00 105.49 82 LYS S CA 1
ATOM 10219 C C . LYS E 1 82 ? 166.283 109.185 64.633 1.00 105.49 82 LYS S C 1
ATOM 10220 O O . LYS E 1 82 ? 166.221 108.544 63.584 1.00 105.49 82 LYS S O 1
ATOM 10226 N N . LYS E 1 83 ? 166.948 108.734 65.695 1.00 120.07 83 LYS S N 1
ATOM 10227 C CA . LYS E 1 83 ? 167.508 107.373 65.683 1.00 120.07 83 LYS S CA 1
ATOM 10228 C C . LYS E 1 83 ? 166.407 106.320 65.522 1.00 120.07 83 LYS S C 1
ATOM 10229 O O . LYS E 1 83 ? 166.554 105.383 64.740 1.00 120.07 83 LYS S O 1
ATOM 10235 N N . ALA E 1 84 ? 165.298 106.461 66.249 1.00 121.04 84 ALA S N 1
ATOM 10236 C CA . ALA E 1 84 ? 164.243 105.438 66.200 1.00 121.04 84 ALA S CA 1
ATOM 10237 C C . ALA E 1 84 ? 163.551 105.373 64.833 1.00 121.04 84 ALA S C 1
ATOM 10238 O O . ALA E 1 84 ? 163.347 104.284 64.287 1.00 121.04 84 ALA S O 1
ATOM 10240 N N . LEU E 1 85 ? 163.221 106.524 64.246 1.00 127.75 85 LEU S N 1
ATOM 10241 C CA . LEU E 1 85 ? 162.632 106.486 62.902 1.00 127.75 85 LEU S CA 1
ATOM 10242 C C . LEU E 1 85 ? 163.654 105.997 61.880 1.00 127.75 85 LEU S C 1
ATOM 10243 O O . LEU E 1 85 ? 163.307 105.205 61.010 1.00 127.75 85 LEU S O 1
ATOM 10248 N N . ALA E 1 86 ? 164.919 106.402 61.995 1.00 134.04 86 ALA S N 1
ATOM 10249 C CA . ALA E 1 86 ? 165.892 105.910 61.017 1.00 134.04 86 ALA S CA 1
ATOM 10250 C C . ALA E 1 86 ? 166.089 104.386 61.143 1.00 134.04 86 ALA S C 1
ATOM 10251 O O . ALA E 1 86 ? 166.256 103.695 60.138 1.00 134.04 86 ALA S O 1
ATOM 10253 N N . VAL E 1 87 ? 165.995 103.833 62.352 1.00 135.49 87 VAL S N 1
ATOM 10254 C CA . VAL E 1 87 ? 166.024 102.368 62.484 1.00 135.49 87 VAL S CA 1
ATOM 10255 C C . VAL E 1 87 ? 164.791 101.738 61.849 1.00 135.49 87 VAL S C 1
ATOM 10256 O O . VAL E 1 87 ? 164.902 100.756 61.117 1.00 135.49 87 VAL S O 1
ATOM 10260 N N . ALA E 1 88 ? 163.609 102.305 62.059 1.00 134.50 88 ALA S N 1
ATOM 10261 C CA . ALA E 1 88 ? 162.450 101.747 61.350 1.00 134.50 88 ALA S CA 1
ATOM 10262 C C . ALA E 1 88 ? 162.574 101.906 59.821 1.00 134.50 88 ALA S C 1
ATOM 10263 O O . ALA E 1 88 ? 162.210 101.001 59.066 1.00 134.50 88 ALA S O 1
ATOM 10265 N N . VAL E 1 89 ? 163.135 103.031 59.361 1.00 131.52 89 VAL S N 1
ATOM 10266 C CA . VAL E 1 89 ? 163.426 103.236 57.929 1.00 131.52 89 VAL S CA 1
ATOM 10267 C C . VAL E 1 89 ? 164.362 102.149 57.428 1.00 131.52 89 VAL S C 1
ATOM 10268 O O . VAL E 1 89 ? 164.104 101.515 56.410 1.00 131.52 89 VAL S O 1
ATOM 10272 N N . TYR E 1 90 ? 165.431 101.881 58.169 1.00 139.26 90 TYR S N 1
ATOM 10273 C CA . TYR E 1 90 ? 166.362 100.828 57.763 1.00 139.26 90 TYR S CA 1
ATOM 10274 C C . TYR E 1 90 ? 165.736 99.433 57.826 1.00 139.26 90 TYR S C 1
ATOM 10275 O O . TYR E 1 90 ? 166.025 98.605 56.966 1.00 139.26 90 TYR S O 1
ATOM 10284 N N . ASN E 1 91 ? 164.845 99.170 58.788 1.00 141.12 91 ASN S N 1
ATOM 10285 C CA . ASN E 1 91 ? 164.090 97.906 58.784 1.00 141.12 91 ASN S CA 1
ATOM 10286 C C . ASN E 1 91 ? 163.236 97.798 57.529 1.00 141.12 91 ASN S C 1
ATOM 10287 O O . ASN E 1 91 ? 163.316 96.831 56.771 1.00 141.12 91 ASN S O 1
ATOM 10292 N N . HIS E 1 92 ? 162.401 98.807 57.305 1.00 144.98 92 HIS S N 1
ATOM 10293 C CA . HIS E 1 92 ? 161.490 98.771 56.157 1.00 144.98 92 HIS S CA 1
ATOM 10294 C C . HIS E 1 92 ? 162.225 98.807 54.822 1.00 144.98 92 HIS S C 1
ATOM 10295 O O . HIS E 1 92 ? 161.820 98.146 53.867 1.00 144.98 92 HIS S O 1
ATOM 10302 N N . TYR E 1 93 ? 163.356 99.484 54.756 1.00 141.56 93 TYR S N 1
ATOM 10303 C CA . TYR E 1 93 ? 164.163 99.414 53.537 1.00 141.56 93 TYR S CA 1
ATOM 10304 C C . TYR E 1 93 ? 164.849 98.055 53.395 1.00 141.56 93 TYR S C 1
ATOM 10305 O O . TYR E 1 93 ? 164.775 97.424 52.341 1.00 141.56 93 TYR S O 1
ATOM 10314 N N . LYS E 1 94 ? 165.518 97.569 54.438 1.00 157.05 94 LYS S N 1
ATOM 10315 C CA . LYS E 1 94 ? 166.247 96.302 54.283 1.00 157.05 94 LYS S CA 1
ATOM 10316 C C . LYS E 1 94 ? 165.296 95.134 54.076 1.00 157.05 94 LYS S C 1
ATOM 10317 O O . LYS E 1 94 ? 165.574 94.294 53.233 1.00 157.05 94 LYS S O 1
ATOM 10323 N N . ARG E 1 95 ? 164.139 95.090 54.753 1.00 156.13 95 ARG S N 1
ATOM 10324 C CA . ARG E 1 95 ? 163.175 93.988 54.505 1.00 156.13 95 ARG S CA 1
ATOM 10325 C C . ARG E 1 95 ? 162.531 94.032 53.109 1.00 156.13 95 ARG S C 1
ATOM 10326 O O . ARG E 1 95 ? 161.833 93.095 52.723 1.00 156.13 95 ARG S O 1
ATOM 10334 N N . ILE E 1 96 ? 162.737 95.103 52.355 1.00 157.71 96 ILE S N 1
ATOM 10335 C CA . ILE E 1 96 ? 162.429 95.079 50.917 1.00 157.71 96 ILE S CA 1
ATOM 10336 C C . ILE E 1 96 ? 163.634 94.616 50.105 1.00 157.71 96 ILE S C 1
ATOM 10337 O O . ILE E 1 96 ? 163.483 93.954 49.081 1.00 157.71 96 ILE S O 1
ATOM 10342 N N . ASN E 1 97 ? 164.835 94.992 50.536 1.00 166.68 97 ASN S N 1
ATOM 10343 C CA . ASN E 1 97 ? 166.036 94.820 49.697 1.00 166.68 97 ASN S CA 1
ATOM 10344 C C . ASN E 1 97 ? 166.654 93.441 49.898 1.00 166.68 97 ASN S C 1
ATOM 10345 O O . ASN E 1 97 ? 166.611 92.594 49.003 1.00 166.68 97 ASN S O 1
ATOM 10350 N N . SER E 1 98 ? 167.109 93.172 51.115 1.00 181.37 98 SER S N 1
ATOM 10351 C CA . SER E 1 98 ? 167.234 91.791 51.602 1.00 181.37 98 SER S CA 1
ATOM 10352 C C . SER E 1 98 ? 165.812 91.328 51.947 1.00 181.37 98 SER S C 1
ATOM 10353 O O . SER E 1 98 ? 165.403 91.344 53.107 1.00 181.37 98 SER S O 1
ATOM 10356 N N . ASN E 1 99 ? 165.039 91.011 50.896 1.00 192.11 99 ASN S N 1
ATOM 10357 C CA . ASN E 1 99 ? 163.562 90.992 50.932 1.00 192.11 99 ASN S CA 1
ATOM 10358 C C . ASN E 1 99 ? 162.926 90.045 51.983 1.00 192.11 99 ASN S C 1
ATOM 10359 O O . ASN E 1 99 ? 161.751 90.211 52.319 1.00 192.11 99 ASN S O 1
ATOM 10364 N N . GLU E 1 100 ? 163.683 89.094 52.537 1.00 216.55 100 GLU S N 1
ATOM 10365 C CA . GLU E 1 100 ? 163.296 88.335 53.749 1.00 216.55 100 GLU S CA 1
ATOM 10366 C C . GLU E 1 100 ? 164.555 87.923 54.525 1.00 216.55 100 GLU S C 1
ATOM 10367 O O . GLU E 1 100 ? 165.629 87.764 53.942 1.00 216.55 100 GLU S O 1
ATOM 10373 N N . THR E 1 101 ? 164.414 87.701 55.844 1.00 208.64 101 THR S N 1
ATOM 10374 C CA . THR E 1 101 ? 165.564 87.258 56.666 1.00 208.64 101 THR S CA 1
ATOM 10375 C C . THR E 1 101 ? 165.504 85.778 57.076 1.00 208.64 101 THR S C 1
ATOM 10376 O O . THR E 1 101 ? 166.556 85.175 57.275 1.00 208.64 101 THR S O 1
ATOM 10380 N N . LYS E 1 102 ? 164.335 85.138 57.129 1.00 202.97 102 LYS S N 1
ATOM 10381 C CA . LYS E 1 102 ? 164.223 83.803 57.719 1.00 202.97 102 LYS S CA 1
ATOM 10382 C C . LYS E 1 102 ? 164.009 82.689 56.683 1.00 202.97 102 LYS S C 1
ATOM 10383 O O . LYS E 1 102 ? 163.910 82.921 55.476 1.00 202.97 102 LYS S O 1
ATOM 10389 N N . GLU E 1 103 ? 163.934 81.455 57.203 1.00 225.44 103 GLU S N 1
ATOM 10390 C CA . GLU E 1 103 ? 163.615 80.261 56.397 1.00 225.44 103 GLU S CA 1
ATOM 10391 C C . GLU E 1 103 ? 162.162 80.302 55.890 1.00 225.44 103 GLU S C 1
ATOM 10392 O O . GLU E 1 103 ? 161.304 80.981 56.450 1.00 225.44 103 GLU S O 1
ATOM 10398 N N . ASP E 1 104 ? 161.924 79.631 54.755 1.00 227.99 104 ASP S N 1
ATOM 10399 C CA . ASP E 1 104 ? 160.673 79.731 53.938 1.00 227.99 104 ASP S CA 1
ATOM 10400 C C . ASP E 1 104 ? 160.178 81.184 53.727 1.00 227.99 104 ASP S C 1
ATOM 10401 O O . ASP E 1 104 ? 159.011 81.423 53.422 1.00 227.99 104 ASP S O 1
ATOM 10406 N N . GLU E 1 105 ? 161.096 82.156 53.784 1.00 222.53 105 GLU S N 1
ATOM 10407 C CA . GLU E 1 105 ? 160.793 83.583 53.567 1.00 222.53 105 GLU S CA 1
ATOM 10408 C C . GLU E 1 105 ? 159.758 84.149 54.574 1.00 222.53 105 GLU S C 1
ATOM 10409 O O . GLU E 1 105 ? 158.902 84.955 54.209 1.00 222.53 105 GLU S O 1
ATOM 10415 N N . VAL E 1 106 ? 159.858 83.765 55.863 1.00 203.66 106 VAL S N 1
ATOM 10416 C CA . VAL E 1 106 ? 159.096 84.478 56.921 1.00 203.66 106 VAL S CA 1
ATOM 10417 C C . VAL E 1 106 ? 159.595 85.923 57.051 1.00 203.66 106 VAL S C 1
ATOM 10418 O O . VAL E 1 106 ? 160.795 86.204 57.128 1.00 203.66 106 VAL S O 1
ATOM 10422 N N . GLU E 1 107 ? 158.657 86.862 57.081 1.00 194.18 107 GLU S N 1
ATOM 10423 C CA . GLU E 1 107 ? 159.009 88.274 57.143 1.00 194.18 107 GLU S CA 1
ATOM 10424 C C . GLU E 1 107 ? 158.984 88.769 58.591 1.00 194.18 107 GLU S C 1
ATOM 10425 O O . GLU E 1 107 ? 158.694 88.022 59.528 1.00 194.18 107 GLU S O 1
ATOM 10431 N N . LEU E 1 108 ? 159.311 90.048 58.769 1.00 189.89 108 LEU S N 1
ATOM 10432 C CA . LEU E 1 108 ? 159.386 90.638 60.113 1.00 189.89 108 LEU S CA 1
ATOM 10433 C C . LEU E 1 108 ? 158.012 91.146 60.604 1.00 189.89 108 LEU S C 1
ATOM 10434 O O . LEU E 1 108 ? 156.999 91.128 59.901 1.00 189.89 108 LEU S O 1
ATOM 10439 N N . SER E 1 109 ? 158.030 91.714 61.811 1.00 176.10 109 SER S N 1
ATOM 10440 C CA . SER E 1 109 ? 156.901 92.472 62.399 1.00 176.10 109 SER S CA 1
ATOM 10441 C C . SER E 1 109 ? 156.609 93.793 61.672 1.00 176.10 109 SER S C 1
ATOM 10442 O O . SER E 1 109 ? 157.477 94.368 61.035 1.00 176.10 109 SER S O 1
ATOM 10445 N N . LYS E 1 110 ? 155.410 94.360 61.851 1.00 157.84 110 LYS S N 1
ATOM 10446 C CA . LYS E 1 110 ? 155.093 95.650 61.180 1.00 157.84 110 LYS S CA 1
ATOM 10447 C C . LYS E 1 110 ? 156.074 96.780 61.528 1.00 157.84 110 LYS S C 1
ATOM 10448 O O . LYS E 1 110 ? 156.511 97.506 60.635 1.00 157.84 110 LYS S O 1
ATOM 10454 N N . SER E 1 111 ? 156.503 96.884 62.789 1.00 150.29 111 SER S N 1
ATOM 10455 C CA . SER E 1 111 ? 157.587 97.806 63.213 1.00 150.29 111 SER S CA 1
ATOM 10456 C C . SER E 1 111 ? 157.304 99.301 62.947 1.00 150.29 111 SER S C 1
ATOM 10457 O O . SER E 1 111 ? 158.230 100.112 62.880 1.00 150.29 111 SER S O 1
ATOM 10460 N N . ASN E 1 112 ? 156.037 99.687 62.826 1.00 153.39 112 ASN S N 1
ATOM 10461 C CA . ASN E 1 112 ? 155.724 101.096 62.564 1.00 153.39 112 ASN S CA 1
ATOM 10462 C C . ASN E 1 112 ? 155.815 101.943 63.831 1.00 153.39 112 ASN S C 1
ATOM 10463 O O . ASN E 1 112 ? 155.617 101.468 64.958 1.00 153.39 112 ASN S O 1
ATOM 10468 N N . ILE E 1 113 ? 156.175 103.207 63.604 1.00 149.80 113 ILE S N 1
ATOM 10469 C CA . ILE E 1 113 ? 156.657 104.094 64.665 1.00 149.80 113 ILE S CA 1
ATOM 10470 C C . ILE E 1 113 ? 155.617 105.147 65.025 1.00 149.80 113 ILE S C 1
ATOM 10471 O O . ILE E 1 113 ? 155.121 105.887 64.171 1.00 149.80 113 ILE S O 1
ATOM 10476 N N . CYS E 1 114 ? 155.315 105.218 66.312 1.00 159.34 114 CYS S N 1
ATOM 10477 C CA . CYS E 1 114 ? 154.319 106.156 66.802 1.00 159.34 114 CYS S CA 1
ATOM 10478 C C . CYS E 1 114 ? 155.016 107.282 67.562 1.00 159.34 114 CYS S C 1
ATOM 10479 O O . CYS E 1 114 ? 155.760 107.027 68.504 1.00 159.34 114 CYS S O 1
ATOM 10482 N N . LEU E 1 115 ? 154.769 108.526 67.166 1.00 164.65 115 LEU S N 1
ATOM 10483 C CA . LEU E 1 115 ? 155.546 109.654 67.686 1.00 164.65 115 LEU S CA 1
ATOM 10484 C C . LEU E 1 115 ? 154.712 110.440 68.672 1.00 164.65 115 LEU S C 1
ATOM 10485 O O . LEU E 1 115 ? 153.711 111.061 68.303 1.00 164.65 115 LEU S O 1
ATOM 10490 N N . ILE E 1 116 ? 155.163 110.427 69.917 1.00 166.79 116 ILE S N 1
ATOM 10491 C CA . ILE E 1 116 ? 154.491 111.130 71.002 1.00 166.79 116 ILE S CA 1
ATOM 10492 C C . ILE E 1 116 ? 155.399 112.224 71.563 1.00 166.79 116 ILE S C 1
ATOM 10493 O O . ILE E 1 116 ? 156.509 111.960 72.040 1.00 166.79 116 ILE S O 1
ATOM 10498 N N . GLY E 1 117 ? 154.884 113.445 71.589 1.00 146.14 117 GLY S N 1
ATOM 10499 C CA . GLY E 1 117 ? 155.570 114.524 72.287 1.00 146.14 117 GLY S CA 1
ATOM 10500 C C . GLY E 1 117 ? 155.019 115.875 71.851 1.00 146.14 117 GLY S C 1
ATOM 10501 O O . GLY E 1 117 ? 154.094 115.946 71.042 1.00 146.14 117 GLY S O 1
ATOM 10502 N N . PRO E 1 118 ? 155.596 116.957 72.383 1.00 123.53 118 PRO S N 1
ATOM 10503 C CA . PRO E 1 118 ? 155.054 118.308 72.218 1.00 123.53 118 PRO S CA 1
ATOM 10504 C C . PRO E 1 118 ? 154.971 118.747 70.754 1.00 123.53 118 PRO S C 1
ATOM 10505 O O . PRO E 1 118 ? 155.669 118.272 69.855 1.00 123.53 118 PRO S O 1
ATOM 10509 N N . THR E 1 119 ? 154.116 119.729 70.522 1.00 119.18 119 THR S N 1
ATOM 10510 C CA . THR E 1 119 ? 154.125 120.369 69.206 1.00 119.18 119 THR S CA 1
ATOM 10511 C C . THR E 1 119 ? 155.375 121.239 69.023 1.00 119.18 119 THR S C 1
ATOM 10512 O O . THR E 1 119 ? 156.137 121.497 69.953 1.00 119.18 119 THR S O 1
ATOM 10516 N N . GLY E 1 120 ? 155.562 121.731 67.799 1.00 101.96 120 GLY S N 1
ATOM 10517 C CA . GLY E 1 120 ? 156.659 122.673 67.541 1.00 101.96 120 GLY S CA 1
ATOM 10518 C C . GLY E 1 120 ? 157.999 122.022 67.280 1.00 101.96 120 GLY S C 1
ATOM 10519 O O . GLY E 1 120 ? 158.953 122.698 66.865 1.00 101.96 120 GLY S O 1
ATOM 10520 N N . SER E 1 121 ? 158.050 120.706 67.441 1.00 96.92 121 SER S N 1
ATOM 10521 C CA . SER E 1 121 ? 159.222 119.866 67.201 1.00 96.92 121 SER S CA 1
ATOM 10522 C C . SER E 1 121 ? 159.584 119.693 65.715 1.00 96.92 121 SER S C 1
ATOM 10523 O O . SER E 1 121 ? 160.290 118.747 65.368 1.00 96.92 121 SER S O 1
ATOM 10526 N N . GLY E 1 122 ? 159.089 120.552 64.824 1.00 89.84 122 GLY S N 1
ATOM 10527 C CA . GLY E 1 122 ? 159.502 120.510 63.412 1.00 89.84 122 GLY S CA 1
ATOM 10528 C C . GLY E 1 122 ? 159.062 119.278 62.607 1.00 89.84 122 GLY S C 1
ATOM 10529 O O . GLY E 1 122 ? 159.749 118.899 61.661 1.00 89.84 122 GLY S O 1
ATOM 10530 N N . LYS E 1 123 ? 157.938 118.634 62.947 1.00 98.28 123 LYS S N 1
ATOM 10531 C CA . LYS E 1 123 ? 157.590 117.373 62.247 1.00 98.28 123 LYS S CA 1
ATOM 10532 C C . LYS E 1 123 ? 157.378 117.576 60.750 1.00 98.28 123 LYS S C 1
ATOM 10533 O O . LYS E 1 123 ? 157.731 116.719 59.944 1.00 98.28 123 LYS S O 1
ATOM 10539 N N . THR E 1 124 ? 156.863 118.727 60.351 1.00 101.64 124 THR S N 1
ATOM 10540 C CA . THR E 1 124 ? 156.754 119.013 58.911 1.00 101.64 124 THR S CA 1
ATOM 10541 C C . THR E 1 124 ? 158.119 119.012 58.232 1.00 101.64 124 THR S C 1
ATOM 10542 O O . THR E 1 124 ? 158.271 118.518 57.113 1.00 101.64 124 THR S O 1
ATOM 10546 N N . LEU E 1 125 ? 159.136 119.527 58.918 1.00 99.79 125 LEU S N 1
ATOM 10547 C CA . LEU E 1 125 ? 160.454 119.582 58.297 1.00 99.79 125 LEU S CA 1
ATOM 10548 C C . LEU E 1 125 ? 161.049 118.179 58.181 1.00 99.79 125 LEU S C 1
ATOM 10549 O O . LEU E 1 125 ? 161.549 117.828 57.117 1.00 99.79 125 LEU S O 1
ATOM 10554 N N . LEU E 1 126 ? 160.926 117.318 59.201 1.00 104.91 126 LEU S N 1
ATOM 10555 C CA . LEU E 1 126 ? 161.404 115.939 58.960 1.00 104.91 126 LEU S CA 1
ATOM 10556 C C . LEU E 1 126 ? 160.570 115.241 57.883 1.00 104.91 126 LEU S C 1
ATOM 10557 O O . LEU E 1 126 ? 161.127 114.522 57.057 1.00 104.91 126 LEU S O 1
ATOM 10562 N N . ALA E 1 127 ? 159.260 115.491 57.836 1.00 108.69 127 ALA S N 1
ATOM 10563 C CA . ALA E 1 127 ? 158.400 114.817 56.854 1.00 108.69 127 ALA S CA 1
ATOM 10564 C C . ALA E 1 127 ? 158.800 115.183 55.413 1.00 108.69 127 ALA S C 1
ATOM 10565 O O . ALA E 1 127 ? 158.865 114.328 54.526 1.00 108.69 127 ALA S O 1
ATOM 10567 N N . GLN E 1 128 ? 159.152 116.443 55.185 1.00 105.19 128 GLN S N 1
ATOM 10568 C CA . GLN E 1 128 ? 159.716 116.849 53.890 1.00 105.19 128 GLN S CA 1
ATOM 10569 C C . GLN E 1 128 ? 161.112 116.272 53.673 1.00 105.19 128 GLN S C 1
ATOM 10570 O O . GLN E 1 128 ? 161.425 115.720 52.615 1.00 105.19 128 GLN S O 1
ATOM 10576 N N . THR E 1 129 ? 161.977 116.451 54.671 1.00 107.97 129 THR S N 1
ATOM 10577 C CA . THR E 1 129 ? 163.414 116.151 54.523 1.00 107.97 129 THR S CA 1
ATOM 10578 C C . THR E 1 129 ? 163.686 114.657 54.365 1.00 107.97 129 THR S C 1
ATOM 10579 O O . THR E 1 129 ? 164.623 114.274 53.673 1.00 107.97 129 THR S O 1
ATOM 10583 N N . LEU E 1 130 ? 162.863 113.792 54.954 1.00 108.67 130 LEU S N 1
ATOM 10584 C CA . LEU E 1 130 ? 163.031 112.346 54.739 1.00 108.67 130 LEU S CA 1
ATOM 10585 C C . LEU E 1 130 ? 162.844 111.956 53.275 1.00 108.67 130 LEU S C 1
ATOM 10586 O O . LEU E 1 130 ? 163.617 111.167 52.730 1.00 108.67 130 LEU S O 1
ATOM 10591 N N . ALA E 1 131 ? 161.848 112.529 52.607 1.00 114.36 131 ALA S N 1
ATOM 10592 C CA . ALA E 1 131 ? 161.746 112.276 51.171 1.00 114.36 131 ALA S CA 1
ATOM 10593 C C . ALA E 1 131 ? 162.920 112.925 50.418 1.00 114.36 131 ALA S C 1
ATOM 10594 O O . ALA E 1 131 ? 163.450 112.320 49.483 1.00 114.36 131 ALA S O 1
ATOM 10596 N N . ARG E 1 132 ? 163.393 114.110 50.872 1.00 115.62 132 ARG S N 1
ATOM 10597 C CA . ARG E 1 132 ? 164.584 114.750 50.252 1.00 115.62 132 ARG S CA 1
ATOM 10598 C C . ARG E 1 132 ? 165.823 113.866 50.355 1.00 115.62 132 ARG S C 1
ATOM 10599 O O . ARG E 1 132 ? 166.605 113.788 49.405 1.00 115.62 132 ARG S O 1
ATOM 10607 N N . ILE E 1 133 ? 166.022 113.209 51.500 1.00 116.19 133 ILE S N 1
ATOM 10608 C CA . ILE E 1 133 ? 167.194 112.335 51.682 1.00 116.19 133 ILE S CA 1
ATOM 10609 C C . ILE E 1 133 ? 167.031 111.040 50.889 1.00 116.19 133 ILE S C 1
ATOM 10610 O O . ILE E 1 133 ? 167.928 110.634 50.148 1.00 116.19 133 ILE S O 1
ATOM 10615 N N . LEU E 1 134 ? 165.903 110.349 51.081 1.00 121.70 134 LEU S N 1
ATOM 10616 C CA . LEU E 1 134 ? 165.829 108.916 50.748 1.00 121.70 134 LEU S CA 1
ATOM 10617 C C . LEU E 1 134 ? 165.359 108.578 49.328 1.00 121.70 134 LEU S C 1
ATOM 10618 O O . LEU E 1 134 ? 165.394 107.398 48.960 1.00 121.70 134 LEU S O 1
ATOM 10623 N N . ASN E 1 135 ? 164.903 109.563 48.546 1.00 131.92 135 ASN S N 1
ATOM 10624 C CA . ASN E 1 135 ? 164.377 109.330 47.179 1.00 131.92 135 ASN S CA 1
ATOM 10625 C C . ASN E 1 135 ? 163.220 108.308 47.177 1.00 131.92 135 ASN S C 1
ATOM 10626 O O . ASN E 1 135 ? 163.162 107.349 46.399 1.00 131.92 135 ASN S O 1
ATOM 10631 N N . VAL E 1 136 ? 162.285 108.548 48.089 1.00 144.06 136 VAL S N 1
ATOM 10632 C CA . VAL E 1 136 ? 161.237 107.575 48.389 1.00 144.06 136 VAL S CA 1
ATOM 10633 C C . VAL E 1 136 ? 159.858 108.176 48.153 1.00 144.06 136 VAL S C 1
ATOM 10634 O O . VAL E 1 136 ? 159.640 109.366 48.410 1.00 144.06 136 VAL S O 1
ATOM 10638 N N . PRO E 1 137 ? 158.902 107.379 47.682 1.00 157.31 137 PRO S N 1
ATOM 10639 C CA . PRO E 1 137 ? 157.505 107.816 47.695 1.00 157.31 137 PRO S CA 1
ATOM 10640 C C . PRO E 1 137 ? 157.037 108.178 49.101 1.00 157.31 137 PRO S C 1
ATOM 10641 O O . PRO E 1 137 ? 157.382 107.529 50.093 1.00 157.31 137 PRO S O 1
ATOM 10645 N N . PHE E 1 138 ? 156.205 109.211 49.164 1.00 151.28 138 PHE S N 1
ATOM 10646 C CA . PHE E 1 138 ? 155.712 109.723 50.443 1.00 151.28 138 PHE S CA 1
ATOM 10647 C C . PHE E 1 138 ? 154.204 109.945 50.363 1.00 151.28 138 PHE S C 1
ATOM 10648 O O . PHE E 1 138 ? 153.627 110.113 49.285 1.00 151.28 138 PHE S O 1
ATOM 10656 N N . ALA E 1 139 ? 153.574 109.963 51.530 1.00 164.18 139 ALA S N 1
ATOM 10657 C CA . ALA E 1 139 ? 152.155 110.295 51.621 1.00 164.18 139 ALA S CA 1
ATOM 10658 C C . ALA E 1 139 ? 151.884 111.004 52.945 1.00 164.18 139 ALA S C 1
ATOM 10659 O O . ALA E 1 139 ? 152.539 110.732 53.944 1.00 164.18 139 ALA S O 1
ATOM 10661 N N . ILE E 1 140 ? 150.885 111.881 52.961 1.00 177.84 140 ILE S N 1
ATOM 10662 C CA . ILE E 1 140 ? 150.453 112.568 54.189 1.00 177.84 140 ILE S CA 1
ATOM 10663 C C . ILE E 1 140 ? 149.008 112.172 54.492 1.00 177.84 140 ILE S C 1
ATOM 10664 O O . ILE E 1 140 ? 148.128 112.329 53.639 1.00 177.84 140 ILE S O 1
ATOM 10669 N N . ALA E 1 141 ? 148.764 111.728 55.724 1.00 205.56 141 ALA S N 1
ATOM 10670 C CA . ALA E 1 141 ? 147.433 111.379 56.211 1.00 205.56 141 ALA S CA 1
ATOM 10671 C C . ALA E 1 141 ? 147.105 112.190 57.466 1.00 205.56 141 ALA S C 1
ATOM 10672 O O . ALA E 1 141 ? 147.969 112.528 58.279 1.00 205.56 141 ALA S O 1
ATOM 10674 N N . ASP E 1 142 ? 145.827 112.451 57.652 1.00 299.57 142 ASP S N 1
ATOM 10675 C CA . ASP E 1 142 ? 145.369 113.033 58.902 1.00 299.57 142 ASP S CA 1
ATOM 10676 C C . ASP E 1 142 ? 144.320 112.106 59.506 1.00 299.57 142 ASP S C 1
ATOM 10677 O O . ASP E 1 142 ? 143.327 111.768 58.857 1.00 299.57 142 ASP S O 1
ATOM 10682 N N . ALA E 1 143 ? 144.503 111.746 60.768 1.00 323.76 143 ALA S N 1
ATOM 10683 C CA . ALA E 1 143 ? 143.508 110.904 61.430 1.00 323.76 143 ALA S CA 1
ATOM 10684 C C . ALA E 1 143 ? 142.114 111.571 61.486 1.00 323.76 143 ALA S C 1
ATOM 10685 O O . ALA E 1 143 ? 141.083 110.903 61.381 1.00 323.76 143 ALA S O 1
ATOM 10687 N N . THR E 1 144 ? 142.055 112.897 61.603 1.00 346.48 144 THR S N 1
ATOM 10688 C CA . THR E 1 144 ? 140.726 113.533 61.718 1.00 346.48 144 THR S CA 1
ATOM 10689 C C . THR E 1 144 ? 140.009 113.670 60.366 1.00 346.48 144 THR S C 1
ATOM 10690 O O . THR E 1 144 ? 138.777 113.724 60.327 1.00 346.48 144 THR S O 1
ATOM 10694 N N . SER E 1 145 ? 140.762 113.683 59.261 1.00 355.32 145 SER S N 1
ATOM 10695 C CA . SER E 1 145 ? 140.199 113.955 57.926 1.00 355.32 145 SER S CA 1
ATOM 10696 C C . SER E 1 145 ? 139.136 112.924 57.512 1.00 355.32 145 SER S C 1
ATOM 10697 O O . SER E 1 145 ? 138.034 113.311 57.117 1.00 355.32 145 SER S O 1
ATOM 10700 N N . LEU E 1 146 ? 139.401 111.618 57.667 1.00 343.13 146 LEU S N 1
ATOM 10701 C CA . LEU E 1 146 ? 138.383 110.596 57.357 1.00 343.13 146 LEU S CA 1
ATOM 10702 C C . LEU E 1 146 ? 137.635 110.083 58.599 1.00 343.13 146 LEU S C 1
ATOM 10703 O O . LEU E 1 146 ? 137.199 108.938 58.627 1.00 343.13 146 LEU S O 1
ATOM 10708 N N . THR E 1 147 ? 137.453 110.914 59.624 1.00 354.19 147 THR S N 1
ATOM 10709 C CA . THR E 1 147 ? 136.751 110.442 60.834 1.00 354.19 147 THR S CA 1
ATOM 10710 C C . THR E 1 147 ? 135.329 109.925 60.554 1.00 354.19 147 THR S C 1
ATOM 10711 O O . THR E 1 147 ? 134.921 108.931 61.156 1.00 354.19 147 THR S O 1
ATOM 10715 N N . GLU E 1 148 ? 134.591 110.535 59.609 1.00 375.63 148 GLU S N 1
ATOM 10716 C CA . GLU E 1 148 ? 133.172 110.160 59.402 1.00 375.63 148 GLU S CA 1
ATOM 10717 C C . GLU E 1 148 ? 132.996 108.669 59.041 1.00 375.63 148 GLU S C 1
ATOM 10718 O O . GLU E 1 148 ? 133.712 108.087 58.218 1.00 375.63 148 GLU S O 1
ATOM 10724 N N . ALA E 1 149 ? 132.004 108.061 59.680 1.00 365.77 149 ALA S N 1
ATOM 10725 C CA . ALA E 1 149 ? 131.686 106.649 59.472 1.00 365.77 149 ALA S CA 1
ATOM 10726 C C . ALA E 1 149 ? 130.792 106.446 58.219 1.00 365.77 149 ALA S C 1
ATOM 10727 O O . ALA E 1 149 ? 130.319 107.382 57.568 1.00 365.77 149 ALA S O 1
ATOM 10729 N N . GLY E 1 150 ? 130.545 105.180 57.886 1.00 338.50 150 GLY S N 1
ATOM 10730 C CA . GLY E 1 150 ? 129.643 104.831 56.773 1.00 338.50 150 GLY S CA 1
ATOM 10731 C C . GLY E 1 150 ? 130.330 104.787 55.409 1.00 338.50 150 GLY S C 1
ATOM 10732 O O . GLY E 1 150 ? 130.412 103.718 54.796 1.00 338.50 150 GLY S O 1
ATOM 10733 N N . TYR E 1 151 ? 130.796 105.944 54.913 1.00 325.98 151 TYR S N 1
ATOM 10734 C CA . TYR E 1 151 ? 131.338 106.030 53.538 1.00 325.98 151 TYR S CA 1
ATOM 10735 C C . TYR E 1 151 ? 132.589 106.924 53.418 1.00 325.98 151 TYR S C 1
ATOM 10736 O O . TYR E 1 151 ? 133.101 107.106 52.316 1.00 325.98 151 TYR S O 1
ATOM 10745 N N . VAL E 1 152 ? 133.099 107.483 54.517 1.00 339.94 152 VAL S N 1
ATOM 10746 C CA . VAL E 1 152 ? 134.253 108.402 54.485 1.00 339.94 152 VAL S CA 1
ATOM 10747 C C . VAL E 1 152 ? 135.518 107.756 55.063 1.00 339.94 152 VAL S C 1
ATOM 10748 O O . VAL E 1 152 ? 136.592 107.862 54.473 1.00 339.94 152 VAL S O 1
ATOM 10752 N N . GLY E 1 153 ? 135.410 107.051 56.196 1.00 322.68 153 GLY S N 1
ATOM 10753 C CA . GLY E 1 153 ? 136.551 106.348 56.826 1.00 322.68 153 GLY S CA 1
ATOM 10754 C C . GLY E 1 153 ? 137.375 105.432 55.917 1.00 322.68 153 GLY S C 1
ATOM 10755 O O . GLY E 1 153 ? 138.550 105.199 56.184 1.00 322.68 153 GLY S O 1
ATOM 10756 N N . GLU E 1 154 ? 136.779 104.931 54.833 1.00 306.56 154 GLU S N 1
ATOM 10757 C CA . GLU E 1 154 ? 137.522 104.095 53.892 1.00 306.56 154 GLU S CA 1
ATOM 10758 C C . GLU E 1 154 ? 138.571 104.894 53.125 1.00 306.56 154 GLU S C 1
ATOM 10759 O O . GLU E 1 154 ? 139.611 104.344 52.744 1.00 306.56 154 GLU S O 1
ATOM 10765 N N . ASP E 1 155 ? 138.336 106.188 52.917 1.00 297.89 155 ASP S N 1
ATOM 10766 C CA . ASP E 1 155 ? 139.139 107.024 52.004 1.00 297.89 155 ASP S CA 1
ATOM 10767 C C . ASP E 1 155 ? 140.524 107.394 52.579 1.00 297.89 155 ASP S C 1
ATOM 10768 O O . ASP E 1 155 ? 141.275 108.143 51.960 1.00 297.89 155 ASP S O 1
ATOM 10773 N N . VAL E 1 156 ? 140.930 106.821 53.715 1.00 263.48 156 VAL S N 1
ATOM 10774 C CA . VAL E 1 156 ? 142.377 106.786 53.995 1.00 263.48 156 VAL S CA 1
ATOM 10775 C C . VAL E 1 156 ? 143.087 105.915 52.956 1.00 263.48 156 VAL S C 1
ATOM 10776 O O . VAL E 1 156 ? 144.262 106.133 52.677 1.00 263.48 156 VAL S O 1
ATOM 10780 N N . GLU E 1 157 ? 142.366 105.001 52.297 1.00 260.04 157 GLU S N 1
ATOM 10781 C CA . GLU E 1 157 ? 142.891 104.346 51.099 1.00 260.04 157 GLU S CA 1
ATOM 10782 C C . GLU E 1 157 ? 143.193 105.359 49.987 1.00 260.04 157 GLU S C 1
ATOM 10783 O O . GLU E 1 157 ? 144.054 105.099 49.159 1.00 260.04 157 GLU S O 1
ATOM 10789 N N . ASN E 1 158 ? 142.578 106.541 49.964 1.00 258.14 158 ASN S N 1
ATOM 10790 C CA . ASN E 1 158 ? 143.050 107.522 48.983 1.00 258.14 158 ASN S CA 1
ATOM 10791 C C . ASN E 1 158 ? 144.416 108.080 49.349 1.00 258.14 158 ASN S C 1
ATOM 10792 O O . ASN E 1 158 ? 145.119 108.552 48.463 1.00 258.14 158 ASN S O 1
ATOM 10797 N N . ILE E 1 159 ? 144.811 108.004 50.621 1.00 220.52 159 ILE S N 1
ATOM 10798 C CA . ILE E 1 159 ? 146.180 108.372 51.009 1.00 220.52 159 ILE S CA 1
ATOM 10799 C C . ILE E 1 159 ? 147.166 107.254 50.635 1.00 220.52 159 ILE S C 1
ATOM 10800 O O . ILE E 1 159 ? 148.295 107.515 50.220 1.00 220.52 159 ILE S O 1
ATOM 10805 N N . LEU E 1 160 ? 146.732 105.997 50.690 1.00 216.41 160 LEU S N 1
ATOM 10806 C CA . LEU E 1 160 ? 147.566 104.918 50.126 1.00 216.41 160 LEU S CA 1
ATOM 10807 C C . LEU E 1 160 ? 147.617 105.037 48.599 1.00 216.41 160 LEU S C 1
ATOM 10808 O O . LEU E 1 160 ? 148.664 104.883 47.969 1.00 216.41 160 LEU S O 1
ATOM 10813 N N . LEU E 1 161 ? 146.479 105.374 47.998 1.00 223.47 161 LEU S N 1
ATOM 10814 C CA . LEU E 1 161 ? 146.452 105.712 46.577 1.00 223.47 161 LEU S CA 1
ATOM 10815 C C . LEU E 1 161 ? 147.200 107.026 46.299 1.00 223.47 161 LEU S C 1
ATOM 10816 O O . LEU E 1 161 ? 147.617 107.251 45.175 1.00 223.47 161 LEU S O 1
ATOM 10821 N N . LYS E 1 162 ? 147.463 107.862 47.305 1.00 205.54 162 LYS S N 1
ATOM 10822 C CA . LYS E 1 162 ? 148.373 109.005 47.135 1.00 205.54 162 LYS S CA 1
ATOM 10823 C C . LYS E 1 162 ? 149.838 108.573 47.261 1.00 205.54 162 LYS S C 1
ATOM 10824 O O . LYS E 1 162 ? 150.684 109.045 46.507 1.00 205.54 162 LYS S O 1
ATOM 10830 N N . LEU E 1 163 ? 150.137 107.609 48.129 1.00 179.07 163 LEU S N 1
ATOM 10831 C CA . LEU E 1 163 ? 151.476 107.007 48.135 1.00 179.07 163 LEU S CA 1
ATOM 10832 C C . LEU E 1 163 ? 151.787 106.302 46.807 1.00 179.07 163 LEU S C 1
ATOM 10833 O O . LEU E 1 163 ? 152.934 106.279 46.354 1.00 179.07 163 LEU S O 1
ATOM 10838 N N . ILE E 1 164 ? 150.764 105.766 46.132 1.00 190.07 164 ILE S N 1
ATOM 10839 C CA . ILE E 1 164 ? 150.981 105.121 44.833 1.00 190.07 164 ILE S CA 1
ATOM 10840 C C . ILE E 1 164 ? 150.983 106.171 43.703 1.00 190.07 164 ILE S C 1
ATOM 10841 O O . ILE E 1 164 ? 151.303 105.829 42.559 1.00 190.07 164 ILE S O 1
ATOM 10846 N N . GLN E 1 165 ? 150.616 107.438 43.988 1.00 191.59 165 GLN S N 1
ATOM 10847 C CA . GLN E 1 165 ? 151.001 108.541 43.082 1.00 191.59 165 GLN S CA 1
ATOM 10848 C C . GLN E 1 165 ? 152.472 108.934 43.261 1.00 191.59 165 GLN S C 1
ATOM 10849 O O . GLN E 1 165 ? 153.154 109.209 42.277 1.00 191.59 165 GLN S O 1
ATOM 10855 N N . SER E 1 166 ? 152.994 108.950 44.496 1.00 178.99 166 SER S N 1
ATOM 10856 C CA . SER E 1 166 ? 154.418 109.309 44.682 1.00 178.99 166 SER S CA 1
ATOM 10857 C C . SER E 1 166 ? 155.381 108.194 44.231 1.00 178.99 166 SER S C 1
ATOM 10858 O O . SER E 1 166 ? 156.530 108.477 43.879 1.00 178.99 166 SER S O 1
ATOM 10861 N N . ALA E 1 167 ? 154.913 106.950 44.143 1.00 184.44 167 ALA S N 1
ATOM 10862 C CA . ALA E 1 167 ? 155.628 105.921 43.371 1.00 184.44 167 ALA S CA 1
ATOM 10863 C C . ALA E 1 167 ? 155.387 106.014 41.859 1.00 184.44 167 ALA S C 1
ATOM 10864 O O . ALA E 1 167 ? 156.004 105.264 41.100 1.00 184.44 167 ALA S O 1
ATOM 10866 N N . ASP E 1 168 ? 154.456 106.866 41.427 1.00 186.59 168 ASP S N 1
ATOM 10867 C CA . ASP E 1 168 ? 153.934 106.902 40.043 1.00 186.59 168 ASP S CA 1
ATOM 10868 C C . ASP E 1 168 ? 153.452 105.497 39.618 1.00 186.59 168 ASP S C 1
ATOM 10869 O O . ASP E 1 168 ? 153.839 104.934 38.593 1.00 186.59 168 ASP S O 1
ATOM 10874 N N . TYR E 1 169 ? 152.616 104.924 40.482 1.00 197.97 169 TYR S N 1
ATOM 10875 C CA . TYR E 1 169 ? 152.028 103.576 40.428 1.00 197.97 169 TYR S CA 1
ATOM 10876 C C . TYR E 1 169 ? 153.020 102.393 40.582 1.00 197.97 169 TYR S C 1
ATOM 10877 O O . TYR E 1 169 ? 152.599 101.239 40.507 1.00 197.97 169 TYR S O 1
ATOM 10886 N N . ASP E 1 170 ? 154.297 102.630 40.885 1.00 192.13 170 ASP S N 1
ATOM 10887 C CA . ASP E 1 170 ? 155.257 101.519 41.062 1.00 192.13 170 ASP S CA 1
ATOM 10888 C C . ASP E 1 170 ? 155.013 100.720 42.364 1.00 192.13 170 ASP S C 1
ATOM 10889 O O . ASP E 1 170 ? 155.102 101.253 43.470 1.00 192.13 170 ASP S O 1
ATOM 10894 N N . VAL E 1 171 ? 154.768 99.413 42.226 1.00 181.92 171 VAL S N 1
ATOM 10895 C CA . VAL E 1 171 ? 154.588 98.540 43.402 1.00 181.92 171 VAL S CA 1
ATOM 10896 C C . VAL E 1 171 ? 155.863 98.448 44.246 1.00 181.92 171 VAL S C 1
ATOM 10897 O O . VAL E 1 171 ? 155.776 98.439 45.467 1.00 181.92 171 VAL S O 1
ATOM 10901 N N . GLU E 1 172 ? 157.055 98.431 43.647 1.00 173.76 172 GLU S N 1
ATOM 10902 C CA . GLU E 1 172 ? 158.250 98.320 44.501 1.00 173.76 172 GLU S CA 1
ATOM 10903 C C . GLU E 1 172 ? 158.551 99.651 45.199 1.00 173.76 172 GLU S C 1
ATOM 10904 O O . GLU E 1 172 ? 158.972 99.674 46.358 1.00 173.76 172 GLU S O 1
ATOM 10910 N N . LYS E 1 173 ? 158.284 100.773 44.522 1.00 168.67 173 LYS S N 1
ATOM 10911 C CA . LYS E 1 173 ? 158.534 102.070 45.170 1.00 168.67 173 LYS S CA 1
ATOM 10912 C C . LYS E 1 173 ? 157.440 102.430 46.176 1.00 168.67 173 LYS S C 1
ATOM 10913 O O . LYS E 1 173 ? 157.777 102.946 47.233 1.00 168.67 173 LYS S O 1
ATOM 10919 N N . ALA E 1 174 ? 156.154 102.152 45.937 1.00 170.02 174 ALA S N 1
ATOM 10920 C CA . ALA E 1 174 ? 155.187 102.373 47.031 1.00 170.02 174 ALA S CA 1
ATOM 10921 C C . ALA E 1 174 ? 155.318 101.295 48.123 1.00 170.02 174 ALA S C 1
ATOM 10922 O O . ALA E 1 174 ? 155.005 101.564 49.279 1.00 170.02 174 ALA S O 1
ATOM 10924 N N . GLU E 1 175 ? 155.871 100.120 47.813 1.00 160.48 175 GLU S N 1
ATOM 10925 C CA . GLU E 1 175 ? 156.305 99.211 48.877 1.00 160.48 175 GLU S CA 1
ATOM 10926 C C . GLU E 1 175 ? 157.446 99.826 49.717 1.00 160.48 175 GLU S C 1
ATOM 10927 O O . GLU E 1 175 ? 157.408 99.736 50.943 1.00 160.48 175 GLU S O 1
ATOM 10933 N N . LYS E 1 176 ? 158.423 100.509 49.088 1.00 162.58 176 LYS S N 1
ATOM 10934 C CA . LYS E 1 176 ? 159.372 101.374 49.842 1.00 162.58 176 LYS S CA 1
ATOM 10935 C C . LYS E 1 176 ? 158.728 102.653 50.399 1.00 162.58 176 LYS S C 1
ATOM 10936 O O . LYS E 1 176 ? 159.348 103.341 51.205 1.00 162.58 176 LYS S O 1
ATOM 10942 N N . GLY E 1 177 ? 157.540 103.000 49.918 1.00 162.68 177 GLY S N 1
ATOM 10943 C CA . GLY E 1 177 ? 156.896 104.286 50.200 1.00 162.68 177 GLY S CA 1
ATOM 10944 C C . GLY E 1 177 ? 156.544 104.447 51.682 1.00 162.68 177 GLY S C 1
ATOM 10945 O O . GLY E 1 177 ? 156.437 103.479 52.439 1.00 162.68 177 GLY S O 1
ATOM 10946 N N . ILE E 1 178 ? 156.398 105.701 52.115 1.00 149.71 178 ILE S N 1
ATOM 10947 C CA . ILE E 1 178 ? 156.251 106.026 53.541 1.00 149.71 178 ILE S CA 1
ATOM 10948 C C . ILE E 1 178 ? 155.046 106.945 53.723 1.00 149.71 178 ILE S C 1
ATOM 10949 O O . ILE E 1 178 ? 154.860 107.887 52.956 1.00 149.71 178 ILE S O 1
ATOM 10954 N N . ILE E 1 179 ? 154.240 106.697 54.749 1.00 152.66 179 ILE S N 1
ATOM 10955 C CA . ILE E 1 179 ? 153.033 107.506 54.955 1.00 152.66 179 ILE S CA 1
ATOM 10956 C C . ILE E 1 179 ? 153.125 108.214 56.303 1.00 152.66 179 ILE S C 1
ATOM 10957 O O . ILE E 1 179 ? 153.188 107.580 57.351 1.00 152.66 179 ILE S O 1
ATOM 10962 N N . TYR E 1 180 ? 153.065 109.529 56.279 1.00 158.66 180 TYR S N 1
ATOM 10963 C CA . TYR E 1 180 ? 152.977 110.305 57.510 1.00 158.66 180 TYR S CA 1
ATOM 10964 C C . TYR E 1 180 ? 151.541 110.371 58.007 1.00 158.66 180 TYR S C 1
ATOM 10965 O O . TYR E 1 180 ? 150.618 110.502 57.209 1.00 158.66 180 TYR S O 1
ATOM 10974 N N . ILE E 1 181 ? 151.359 110.345 59.327 1.00 170.49 181 ILE S N 1
ATOM 10975 C CA . ILE E 1 181 ? 150.031 110.515 59.914 1.00 170.49 181 ILE S CA 1
ATOM 10976 C C . ILE E 1 181 ? 150.112 111.567 61.009 1.00 170.49 181 ILE S C 1
ATOM 10977 O O . ILE E 1 181 ? 151.066 111.601 61.791 1.00 170.49 181 ILE S O 1
ATOM 10982 N N . ASP E 1 182 ? 149.095 112.418 61.062 1.00 199.17 182 ASP S N 1
ATOM 10983 C CA . ASP E 1 182 ? 149.025 113.449 62.094 1.00 199.17 182 ASP S CA 1
ATOM 10984 C C . ASP E 1 182 ? 147.738 113.327 62.914 1.00 199.17 182 ASP S C 1
ATOM 10985 O O . ASP E 1 182 ? 146.750 112.711 62.506 1.00 199.17 182 ASP S O 1
ATOM 10990 N N . GLN E 1 183 ? 147.780 113.969 64.077 1.00 218.78 183 GLN S N 1
ATOM 10991 C CA . GLN E 1 183 ? 146.630 114.150 64.982 1.00 218.78 183 GLN S CA 1
ATOM 10992 C C . GLN E 1 183 ? 146.045 112.874 65.569 1.00 218.78 183 GLN S C 1
ATOM 10993 O O . GLN E 1 183 ? 144.880 112.844 65.959 1.00 218.78 183 GLN S O 1
ATOM 10999 N N . ILE E 1 184 ? 146.861 111.836 65.700 1.00 206.05 184 ILE S N 1
ATOM 11000 C CA . ILE E 1 184 ? 146.386 110.581 66.307 1.00 206.05 184 ILE S CA 1
ATOM 11001 C C . ILE E 1 184 ? 145.902 110.746 67.752 1.00 206.05 184 ILE S C 1
ATOM 11002 O O . ILE E 1 184 ? 145.004 110.028 68.195 1.00 206.05 184 ILE S O 1
ATOM 11007 N N . ASP E 1 185 ? 146.445 111.717 68.489 1.00 219.08 185 ASP S N 1
ATOM 11008 C CA . ASP E 1 185 ? 145.966 111.981 69.854 1.00 219.08 185 ASP S CA 1
ATOM 11009 C C . ASP E 1 185 ? 144.517 112.469 69.843 1.00 219.08 185 ASP S C 1
ATOM 11010 O O . ASP E 1 185 ? 143.728 112.130 70.731 1.00 219.08 185 ASP S O 1
ATOM 11015 N N . LYS E 1 186 ? 144.144 113.235 68.811 1.00 236.90 186 LYS S N 1
ATOM 11016 C CA . LYS E 1 186 ? 142.821 113.893 68.761 1.00 236.90 186 LYS S CA 1
ATOM 11017 C C . LYS E 1 186 ? 141.652 112.926 68.610 1.00 236.90 186 LYS S C 1
ATOM 11018 O O . LYS E 1 186 ? 140.502 113.358 68.692 1.00 236.90 186 LYS S O 1
ATOM 11024 N N . VAL E 1 187 ? 141.911 111.656 68.323 1.00 272.14 187 VAL S N 1
ATOM 11025 C CA . VAL E 1 187 ? 140.864 110.658 68.126 1.00 272.14 187 VAL S CA 1
ATOM 11026 C C . VAL E 1 187 ? 140.672 109.755 69.333 1.00 272.14 187 VAL S C 1
ATOM 11027 O O . VAL E 1 187 ? 139.631 109.086 69.435 1.00 272.14 187 VAL S O 1
ATOM 11031 N N . ALA E 1 188 ? 141.618 109.742 70.256 1.00 280.13 188 ALA S N 1
ATOM 11032 C CA . ALA E 1 188 ? 141.672 108.767 71.350 1.00 280.13 188 ALA S CA 1
ATOM 11033 C C . ALA E 1 188 ? 140.666 109.094 72.474 1.00 280.13 188 ALA S C 1
ATOM 11034 O O . ALA E 1 188 ? 140.900 109.963 73.319 1.00 280.13 188 ALA S O 1
ATOM 11036 N N . ARG E 1 189 ? 139.530 108.382 72.478 1.00 315.55 189 ARG S N 1
ATOM 11037 C CA . ARG E 1 189 ? 138.408 108.686 73.392 1.00 315.55 189 ARG S CA 1
ATOM 11038 C C . ARG E 1 189 ? 138.064 107.620 74.470 1.00 315.55 189 ARG S C 1
ATOM 11039 O O . ARG E 1 189 ? 136.895 107.483 74.828 1.00 315.55 189 ARG S O 1
ATOM 11047 N N . LYS E 1 190 ? 139.026 106.879 75.052 1.00 311.39 190 LYS S N 1
ATOM 11048 C CA . LYS E 1 190 ? 138.636 106.043 76.237 1.00 311.39 190 LYS S CA 1
ATOM 11049 C C . LYS E 1 190 ? 138.357 106.916 77.465 1.00 311.39 190 LYS S C 1
ATOM 11050 O O . LYS E 1 190 ? 138.409 108.143 77.418 1.00 311.39 190 LYS S O 1
ATOM 11056 N N . THR E 1 197 ? 126.647 107.791 73.570 1.00 435.99 197 THR S N 1
ATOM 11057 C CA . THR E 1 197 ? 126.288 107.961 72.134 1.00 435.99 197 THR S CA 1
ATOM 11058 C C . THR E 1 197 ? 127.134 106.960 71.329 1.00 435.99 197 THR S C 1
ATOM 11059 O O . THR E 1 197 ? 127.754 106.066 71.902 1.00 435.99 197 THR S O 1
ATOM 11063 N N . ARG E 1 198 ? 127.233 107.130 70.012 1.00 384.62 198 ARG S N 1
ATOM 11064 C CA . ARG E 1 198 ? 128.316 106.493 69.243 1.00 384.62 198 ARG S CA 1
ATOM 11065 C C . ARG E 1 198 ? 129.624 107.279 69.458 1.00 384.62 198 ARG S C 1
ATOM 11066 O O . ARG E 1 198 ? 130.125 107.994 68.587 1.00 384.62 198 ARG S O 1
ATOM 11074 N N . ASP E 1 199 ? 130.120 107.200 70.686 1.00 418.00 199 ASP S N 1
ATOM 11075 C CA . ASP E 1 199 ? 131.249 108.017 71.158 1.00 418.00 199 ASP S CA 1
ATOM 11076 C C . ASP E 1 199 ? 132.615 107.395 70.840 1.00 418.00 199 ASP S C 1
ATOM 11077 O O . ASP E 1 199 ? 133.288 107.799 69.886 1.00 418.00 199 ASP S O 1
ATOM 11082 N N . VAL E 1 200 ? 133.003 106.396 71.632 1.00 409.19 200 VAL S N 1
ATOM 11083 C CA . VAL E 1 200 ? 134.350 105.802 71.604 1.00 409.19 200 VAL S CA 1
ATOM 11084 C C . VAL E 1 200 ? 134.531 105.006 70.312 1.00 409.19 200 VAL S C 1
ATOM 11085 O O . VAL E 1 200 ? 133.774 104.072 70.043 1.00 409.19 200 VAL S O 1
ATOM 11089 N N . SER E 1 201 ? 135.537 105.358 69.508 1.00 359.91 201 SER S N 1
ATOM 11090 C CA . SER E 1 201 ? 135.695 104.767 68.156 1.00 359.91 201 SER S CA 1
ATOM 11091 C C . SER E 1 201 ? 134.453 104.990 67.272 1.00 359.91 201 SER S C 1
ATOM 11092 O O . SER E 1 201 ? 134.189 104.207 66.363 1.00 359.91 201 SER S O 1
ATOM 11095 N N . GLY E 1 202 ? 133.686 106.066 67.515 1.00 377.90 202 GLY S N 1
ATOM 11096 C CA . GLY E 1 202 ? 132.541 106.411 66.632 1.00 377.90 202 GLY S CA 1
ATOM 11097 C C . GLY E 1 202 ? 132.998 106.924 65.260 1.00 377.90 202 GLY S C 1
ATOM 11098 O O . GLY E 1 202 ? 132.225 106.976 64.300 1.00 377.90 202 GLY S O 1
ATOM 11099 N N . GLU E 1 203 ? 134.274 107.260 65.175 1.00 342.82 203 GLU S N 1
ATOM 11100 C CA . GLU E 1 203 ? 135.008 107.422 63.922 1.00 342.82 203 GLU S CA 1
ATOM 11101 C C . GLU E 1 203 ? 135.288 106.083 63.208 1.00 342.82 203 GLU S C 1
ATOM 11102 O O . GLU E 1 203 ? 135.631 105.074 63.824 1.00 342.82 203 GLU S O 1
ATOM 11108 N N . GLY E 1 204 ? 135.228 106.083 61.876 1.00 315.04 204 GLY S N 1
ATOM 11109 C CA . GLY E 1 204 ? 135.676 104.877 61.147 1.00 315.04 204 GLY S CA 1
ATOM 11110 C C . GLY E 1 204 ? 137.203 104.806 61.024 1.00 315.04 204 GLY S C 1
ATOM 11111 O O . GLY E 1 204 ? 137.786 103.721 60.981 1.00 315.04 204 GLY S O 1
ATOM 11112 N N . VAL E 1 205 ? 137.857 105.966 60.991 1.00 296.84 205 VAL S N 1
ATOM 11113 C CA . VAL E 1 205 ? 139.307 106.071 60.737 1.00 296.84 205 VAL S CA 1
ATOM 11114 C C . VAL E 1 205 ? 140.164 105.255 61.719 1.00 296.84 205 VAL S C 1
ATOM 11115 O O . VAL E 1 205 ? 141.136 104.607 61.313 1.00 296.84 205 VAL S O 1
ATOM 11119 N N . GLN E 1 206 ? 139.751 105.203 62.987 1.00 270.12 206 GLN S N 1
ATOM 11120 C CA . GLN E 1 206 ? 140.487 104.451 63.995 1.00 270.12 206 GLN S CA 1
ATOM 11121 C C . GLN E 1 206 ? 140.624 102.982 63.618 1.00 270.12 206 GLN S C 1
ATOM 11122 O O . GLN E 1 206 ? 141.699 102.392 63.775 1.00 270.12 206 GLN S O 1
ATOM 11128 N N . GLN E 1 207 ? 139.550 102.380 63.107 1.00 250.17 207 GLN S N 1
ATOM 11129 C CA . GLN E 1 207 ? 139.545 100.955 62.787 1.00 250.17 207 GLN S CA 1
ATOM 11130 C C . GLN E 1 207 ? 139.893 100.675 61.328 1.00 250.17 207 GLN S C 1
ATOM 11131 O O . GLN E 1 207 ? 140.201 99.529 60.986 1.00 250.17 207 GLN S O 1
ATOM 11137 N N . ALA E 1 208 ? 139.851 101.692 60.467 1.00 226.34 208 ALA S N 1
ATOM 11138 C CA . ALA E 1 208 ? 140.477 101.559 59.148 1.00 226.34 208 ALA S CA 1
ATOM 11139 C C . ALA E 1 208 ? 142.007 101.463 59.281 1.00 226.34 208 ALA S C 1
ATOM 11140 O O . ALA E 1 208 ? 142.648 100.638 58.620 1.00 226.34 208 ALA S O 1
ATOM 11142 N N . LEU E 1 209 ? 142.598 102.297 60.147 1.00 209.18 209 LEU S N 1
ATOM 11143 C CA . LEU E 1 209 ? 144.052 102.249 60.334 1.00 209.18 209 LEU S CA 1
ATOM 11144 C C . LEU E 1 209 ? 144.478 100.968 61.059 1.00 209.18 209 LEU S C 1
ATOM 11145 O O . LEU E 1 209 ? 145.446 100.320 60.659 1.00 209.18 209 LEU S O 1
ATOM 11150 N N . LEU E 1 210 ? 143.671 100.537 62.024 1.00 192.86 210 LEU S N 1
ATOM 11151 C CA . LEU E 1 210 ? 143.758 99.194 62.569 1.00 192.86 210 LEU S CA 1
ATOM 11152 C C . LEU E 1 210 ? 143.890 98.146 61.471 1.00 192.86 210 LEU S C 1
ATOM 11153 O O . LEU E 1 210 ? 144.857 97.376 61.436 1.00 192.86 210 LEU S O 1
ATOM 11158 N N . LYS E 1 211 ? 142.916 98.116 60.563 1.00 186.55 211 LYS S N 1
ATOM 11159 C CA . LYS E 1 211 ? 142.873 97.015 59.592 1.00 186.55 211 LYS S CA 1
ATOM 11160 C C . LYS E 1 211 ? 144.074 97.057 58.642 1.00 186.55 211 LYS S C 1
ATOM 11161 O O . LYS E 1 211 ? 144.620 96.016 58.270 1.00 186.55 211 LYS S O 1
ATOM 11167 N N . ILE E 1 212 ? 144.508 98.252 58.247 1.00 182.01 212 ILE S N 1
ATOM 11168 C CA . ILE E 1 212 ? 145.632 98.305 57.304 1.00 182.01 212 ILE S CA 1
ATOM 11169 C C . ILE E 1 212 ? 146.989 98.125 58.008 1.00 182.01 212 ILE S C 1
ATOM 11170 O O . ILE E 1 212 ? 147.888 97.505 57.439 1.00 182.01 212 ILE S O 1
ATOM 11175 N N . LEU E 1 213 ? 147.137 98.568 59.266 1.00 170.50 213 LEU S N 1
ATOM 11176 C CA . LEU E 1 213 ? 148.349 98.230 60.033 1.00 170.50 213 LEU S CA 1
ATOM 11177 C C . LEU E 1 213 ? 148.353 96.785 60.533 1.00 170.50 213 LEU S C 1
ATOM 11178 O O . LEU E 1 213 ? 149.426 96.224 60.697 1.00 170.50 213 LEU S O 1
ATOM 11183 N N . GLU E 1 214 ? 147.208 96.121 60.680 1.00 165.35 214 GLU S N 1
ATOM 11184 C CA . GLU E 1 214 ? 147.260 94.644 60.752 1.00 165.35 214 GLU S CA 1
ATOM 11185 C C . GLU E 1 214 ? 147.799 94.017 59.456 1.00 165.35 214 GLU S C 1
ATOM 11186 O O . GLU E 1 214 ? 148.279 92.879 59.462 1.00 165.35 214 GLU S O 1
ATOM 11192 N N . GLY E 1 215 ? 147.779 94.763 58.353 1.00 168.91 215 GLY S N 1
ATOM 11193 C CA . GLY E 1 215 ? 148.355 94.298 57.086 1.00 168.91 215 GLY S CA 1
ATOM 11194 C C . GLY E 1 215 ? 147.288 93.805 56.123 1.00 168.91 215 GLY S C 1
ATOM 11195 O O . GLY E 1 215 ? 146.634 92.786 56.354 1.00 168.91 215 GLY S O 1
ATOM 11196 N N . THR E 1 216 ? 147.172 94.486 54.989 1.00 176.11 216 THR S N 1
ATOM 11197 C CA . THR E 1 216 ? 146.465 93.907 53.835 1.00 176.11 216 THR S CA 1
ATOM 11198 C C . THR E 1 216 ? 147.501 93.706 52.739 1.00 176.11 216 THR S C 1
ATOM 11199 O O . THR E 1 216 ? 148.153 94.661 52.309 1.00 176.11 216 THR S O 1
ATOM 11203 N N . VAL E 1 217 ? 147.701 92.449 52.357 1.00 183.42 217 VAL S N 1
ATOM 11204 C CA . VAL E 1 217 ? 148.965 92.058 51.687 1.00 183.42 217 VAL S CA 1
ATOM 11205 C C . VAL E 1 217 ? 148.883 92.152 50.165 1.00 183.42 217 VAL S C 1
ATOM 11206 O O . VAL E 1 217 ? 149.812 92.640 49.517 1.00 183.42 217 VAL S O 1
ATOM 11210 N N . ALA E 1 218 ? 147.793 91.602 49.607 1.00 199.15 218 ALA S N 1
ATOM 11211 C CA . ALA E 1 218 ? 147.605 91.432 48.155 1.00 199.15 218 ALA S CA 1
ATOM 11212 C C . ALA E 1 218 ? 146.106 91.450 47.766 1.00 199.15 218 ALA S C 1
ATOM 11213 O O . ALA E 1 218 ? 145.677 90.714 46.866 1.00 199.15 218 ALA S O 1
ATOM 11215 N N . SER E 1 219 ? 145.294 92.259 48.458 1.00 221.94 219 SER S N 1
ATOM 11216 C CA . SER E 1 219 ? 143.857 92.336 48.146 1.00 221.94 219 SER S CA 1
ATOM 11217 C C . SER E 1 219 ? 143.324 93.763 48.349 1.00 221.94 219 SER S C 1
ATOM 11218 O O . SER E 1 219 ? 143.791 94.515 49.205 1.00 221.94 219 SER S O 1
ATOM 11221 N N . VAL E 1 220 ? 142.280 94.101 47.598 1.00 242.49 220 VAL S N 1
ATOM 11222 C CA . VAL E 1 220 ? 141.418 95.232 48.002 1.00 242.49 220 VAL S CA 1
ATOM 11223 C C . VAL E 1 220 ? 140.555 94.788 49.193 1.00 242.49 220 VAL S C 1
ATOM 11224 O O . VAL E 1 220 ? 140.068 93.650 49.195 1.00 242.49 220 VAL S O 1
ATOM 11228 N N . PRO E 1 221 ? 140.349 95.619 50.225 1.00 246.67 221 PRO S N 1
ATOM 11229 C CA . PRO E 1 221 ? 139.388 95.301 51.313 1.00 246.67 221 PRO S CA 1
ATOM 11230 C C . PRO E 1 221 ? 137.969 95.049 50.774 1.00 246.67 221 PRO S C 1
ATOM 11231 O O . PRO E 1 221 ? 137.384 95.925 50.124 1.00 246.67 221 PRO S O 1
ATOM 11235 N N . GLU E 1 232 ? 141.544 101.948 41.918 1.00 271.73 232 GLU S N 1
ATOM 11236 C CA . GLU E 1 232 ? 141.895 100.978 42.979 1.00 271.73 232 GLU S CA 1
ATOM 11237 C C . GLU E 1 232 ? 142.579 99.709 42.456 1.00 271.73 232 GLU S C 1
ATOM 11238 O O . GLU E 1 232 ? 141.928 98.708 42.164 1.00 271.73 232 GLU S O 1
ATOM 11244 N N . LEU E 1 233 ? 143.897 99.728 42.382 1.00 231.35 233 LEU S N 1
ATOM 11245 C CA . LEU E 1 233 ? 144.696 98.522 42.133 1.00 231.35 233 LEU S CA 1
ATOM 11246 C C . LEU E 1 233 ? 145.004 97.745 43.431 1.00 231.35 233 LEU S C 1
ATOM 11247 O O . LEU E 1 233 ? 144.506 98.057 44.517 1.00 231.35 233 LEU S O 1
ATOM 11252 N N . ILE E 1 234 ? 145.839 96.704 43.291 1.00 214.56 234 ILE S N 1
ATOM 11253 C CA . ILE E 1 234 ? 146.279 95.889 44.439 1.00 214.56 234 ILE S CA 1
ATOM 11254 C C . ILE E 1 234 ? 146.944 96.756 45.531 1.00 214.56 234 ILE S C 1
ATOM 11255 O O . ILE E 1 234 ? 147.860 97.543 45.285 1.00 214.56 234 ILE S O 1
ATOM 11260 N N . GLN E 1 235 ? 146.481 96.592 46.767 1.00 216.96 235 GLN S N 1
ATOM 11261 C CA . GLN E 1 235 ? 147.099 97.309 47.896 1.00 216.96 235 GLN S CA 1
ATOM 11262 C C . GLN E 1 235 ? 148.407 96.608 48.311 1.00 216.96 235 GLN S C 1
ATOM 11263 O O . GLN E 1 235 ? 148.645 95.443 47.988 1.00 216.96 235 GLN S O 1
ATOM 11269 N N . ILE E 1 236 ? 149.269 97.329 49.028 1.00 185.47 236 ILE S N 1
ATOM 11270 C CA . ILE E 1 236 ? 150.612 96.823 49.355 1.00 185.47 236 ILE S CA 1
ATOM 11271 C C . ILE E 1 236 ? 150.707 96.583 50.865 1.00 185.47 236 ILE S C 1
ATOM 11272 O O . ILE E 1 236 ? 150.295 97.419 51.675 1.00 185.47 236 ILE S O 1
ATOM 11277 N N . ASP E 1 237 ? 151.257 95.431 51.230 1.00 170.37 237 ASP S N 1
ATOM 11278 C CA . ASP E 1 237 ? 151.455 95.076 52.637 1.00 170.37 237 ASP S CA 1
ATOM 11279 C C . ASP E 1 237 ? 152.205 96.159 53.435 1.00 170.37 237 ASP S C 1
ATOM 11280 O O . ASP E 1 237 ? 153.263 96.660 53.039 1.00 170.37 237 ASP S O 1
ATOM 11285 N N . THR E 1 238 ? 151.665 96.462 54.610 1.00 161.07 238 THR S N 1
ATOM 11286 C CA . THR E 1 238 ? 152.246 97.459 55.515 1.00 161.07 238 THR S CA 1
ATOM 11287 C C . THR E 1 238 ? 153.400 96.917 56.355 1.00 161.07 238 THR S C 1
ATOM 11288 O O . THR E 1 238 ? 154.116 97.701 56.966 1.00 161.07 238 THR S O 1
ATOM 11292 N N . GLY E 1 239 ? 153.715 95.625 56.288 1.00 155.09 239 GLY S N 1
ATOM 11293 C CA . GLY E 1 239 ? 155.036 95.150 56.763 1.00 155.09 239 GLY S CA 1
ATOM 11294 C C . GLY E 1 239 ? 156.167 95.391 55.735 1.00 155.09 239 GLY S C 1
ATOM 11295 O O . GLY E 1 239 ? 157.033 94.544 55.527 1.00 155.09 239 GLY S O 1
ATOM 11296 N N . ASN E 1 240 ? 156.143 96.539 55.056 1.00 151.99 240 ASN S N 1
ATOM 11297 C CA . ASN E 1 240 ? 157.246 97.056 54.216 1.00 151.99 240 ASN S CA 1
ATOM 11298 C C . ASN E 1 240 ? 157.063 98.578 54.071 1.00 151.99 240 ASN S C 1
ATOM 11299 O O . ASN E 1 240 ? 158.033 99.324 53.941 1.00 151.99 240 ASN S O 1
ATOM 11304 N N . ILE E 1 241 ? 155.801 99.030 54.087 1.00 154.12 241 ILE S N 1
ATOM 11305 C CA . ILE E 1 241 ? 155.455 100.457 54.160 1.00 154.12 241 ILE S CA 1
ATOM 11306 C C . ILE E 1 241 ? 155.562 100.952 55.601 1.00 154.12 241 ILE S C 1
ATOM 11307 O O . ILE E 1 241 ? 154.947 100.382 56.503 1.00 154.12 241 ILE S O 1
ATOM 11312 N N . LEU E 1 242 ? 156.254 102.076 55.794 1.00 149.54 242 LEU S N 1
ATOM 11313 C CA . LEU E 1 242 ? 156.466 102.641 57.132 1.00 149.54 242 LEU S CA 1
ATOM 11314 C C . LEU E 1 242 ? 155.517 103.821 57.368 1.00 149.54 242 LEU S C 1
ATOM 11315 O O . LEU E 1 242 ? 155.296 104.667 56.494 1.00 149.54 242 LEU S O 1
ATOM 11320 N N . PHE E 1 243 ? 154.952 103.857 58.567 1.00 155.49 243 PHE S N 1
ATOM 11321 C CA . PHE E 1 243 ? 153.953 104.863 58.940 1.00 155.49 243 PHE S CA 1
ATOM 11322 C C . PHE E 1 243 ? 154.540 105.811 60.000 1.00 155.49 243 PHE S C 1
ATOM 11323 O O . PHE E 1 243 ? 155.003 105.358 61.049 1.00 155.49 243 PHE S O 1
ATOM 11331 N N . ILE E 1 244 ? 154.523 107.125 59.720 1.00 159.17 244 ILE S N 1
ATOM 11332 C CA . ILE E 1 244 ? 155.021 108.162 60.659 1.00 159.17 244 ILE S CA 1
ATOM 11333 C C . ILE E 1 244 ? 153.844 108.637 61.504 1.00 159.17 244 ILE S C 1
ATOM 11334 O O . ILE E 1 244 ? 153.260 109.696 61.265 1.00 159.17 244 ILE S O 1
ATOM 11339 N N . VAL E 1 245 ? 153.480 107.818 62.478 1.00 160.48 245 VAL S N 1
ATOM 11340 C CA . VAL E 1 245 ? 152.216 107.983 63.197 1.00 160.48 245 VAL S CA 1
ATOM 11341 C C . VAL E 1 245 ? 152.370 108.992 64.327 1.00 160.48 245 VAL S C 1
ATOM 11342 O O . VAL E 1 245 ? 152.647 108.627 65.457 1.00 160.48 245 VAL S O 1
ATOM 11346 N N . GLY E 1 246 ? 152.197 110.277 64.026 1.00 169.79 246 GLY S N 1
ATOM 11347 C CA . GLY E 1 246 ? 152.370 111.343 65.029 1.00 169.79 246 GLY S CA 1
ATOM 11348 C C . GLY E 1 246 ? 151.075 112.026 65.471 1.00 169.79 246 GLY S C 1
ATOM 11349 O O . GLY E 1 246 ? 150.025 111.936 64.833 1.00 169.79 246 GLY S O 1
ATOM 11350 N N . GLY E 1 247 ? 151.184 112.760 66.579 1.00 178.69 247 GLY S N 1
ATOM 11351 C CA . GLY E 1 247 ? 150.141 113.677 67.035 1.00 178.69 247 GLY S CA 1
ATOM 11352 C C . GLY E 1 247 ? 150.734 114.829 67.844 1.00 178.69 247 GLY S C 1
ATOM 11353 O O . GLY E 1 247 ? 151.951 114.963 67.982 1.00 178.69 247 GLY S O 1
ATOM 11354 N N . ALA E 1 248 ? 149.854 115.681 68.374 1.00 185.33 248 ALA S N 1
ATOM 11355 C CA . ALA E 1 248 ? 150.326 116.895 69.071 1.00 185.33 248 ALA S CA 1
ATOM 11356 C C . ALA E 1 248 ? 150.624 116.653 70.567 1.00 185.33 248 ALA S C 1
ATOM 11357 O O . ALA E 1 248 ? 151.495 117.308 71.147 1.00 185.33 248 ALA S O 1
ATOM 11359 N N . PHE E 1 249 ? 149.874 1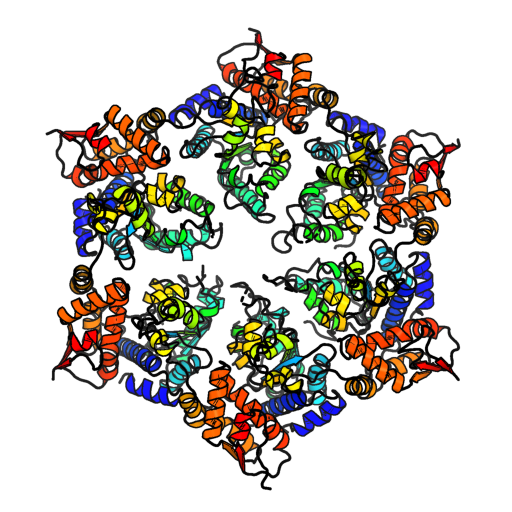15.730 71.179 1.00 194.06 249 PHE S N 1
ATOM 11360 C CA . PHE E 1 249 ? 150.087 115.147 72.518 1.00 194.06 249 PHE S CA 1
ATOM 11361 C C . PHE E 1 249 ? 150.385 116.166 73.630 1.00 194.06 249 PHE S C 1
ATOM 11362 O O . PHE E 1 249 ? 151.461 116.191 74.226 1.00 194.06 249 PHE S O 1
ATOM 11370 N N . ASP E 1 250 ? 149.368 116.971 73.942 1.00 233.02 250 ASP S N 1
ATOM 11371 C CA . ASP E 1 250 ? 149.455 117.886 75.087 1.00 233.02 250 ASP S CA 1
ATOM 11372 C C . ASP E 1 250 ? 149.093 117.183 76.413 1.00 233.02 250 ASP S C 1
ATOM 11373 O O . ASP E 1 250 ? 149.903 117.133 77.346 1.00 233.02 250 ASP S O 1
ATOM 11378 N N . GLY E 1 251 ? 147.881 116.629 76.511 1.00 233.67 251 GLY S N 1
ATOM 11379 C CA . GLY E 1 251 ? 147.269 116.244 77.800 1.00 233.67 251 GLY S CA 1
ATOM 11380 C C . GLY E 1 251 ? 147.791 114.958 78.436 1.00 233.67 251 GLY S C 1
ATOM 11381 O O . GLY E 1 251 ? 147.045 114.272 79.131 1.00 233.67 251 GLY S O 1
ATOM 11382 N N . ILE E 1 252 ? 149.035 114.596 78.159 1.00 234.39 252 ILE S N 1
ATOM 11383 C CA . ILE E 1 252 ? 149.583 113.310 78.597 1.00 234.39 252 ILE S CA 1
ATOM 11384 C C . ILE E 1 252 ? 150.381 113.421 79.897 1.00 234.39 252 ILE S C 1
ATOM 11385 O O . ILE E 1 252 ? 150.253 112.573 80.777 1.00 234.39 252 ILE S O 1
ATOM 11390 N N . GLU E 1 253 ? 151.237 114.441 80.013 1.00 250.10 253 GLU S N 1
ATOM 11391 C CA . GLU E 1 253 ? 152.350 114.394 80.972 1.00 250.10 253 GLU S CA 1
ATOM 11392 C C . GLU E 1 253 ? 151.857 114.281 82.410 1.00 250.10 253 GLU S C 1
ATOM 11393 O O . GLU E 1 253 ? 152.362 113.463 83.175 1.00 250.10 253 GLU S O 1
ATOM 11399 N N . GLN E 1 254 ? 150.829 115.045 82.759 1.00 255.24 254 GLN S N 1
ATOM 11400 C CA . GLN E 1 254 ? 150.288 114.994 84.116 1.00 255.24 254 GLN S CA 1
ATOM 11401 C C . GLN E 1 254 ? 149.690 113.609 84.428 1.00 255.24 254 GLN S C 1
ATOM 11402 O O . GLN E 1 254 ? 149.790 113.135 85.556 1.00 255.24 254 GLN S O 1
ATOM 11408 N N . ILE E 1 255 ? 149.115 112.925 83.439 1.00 255.22 255 ILE S N 1
ATOM 11409 C CA . ILE E 1 255 ? 148.512 111.603 83.686 1.00 255.22 255 ILE S CA 1
ATOM 11410 C C . ILE E 1 255 ? 149.594 110.541 83.875 1.00 255.22 255 ILE S C 1
ATOM 11411 O O . ILE E 1 255 ? 149.584 109.785 84.848 1.00 255.22 255 ILE S O 1
ATOM 11416 N N . VAL E 1 256 ? 150.575 110.498 82.977 1.00 264.50 256 VAL S N 1
ATOM 11417 C CA . VAL E 1 256 ? 151.658 109.525 83.196 1.00 264.50 256 VAL S CA 1
ATOM 11418 C C . VAL E 1 256 ? 152.478 109.911 84.420 1.00 264.50 256 VAL S C 1
ATOM 11419 O O . VAL E 1 256 ? 152.914 109.051 85.190 1.00 264.50 256 VAL S O 1
ATOM 11423 N N . LYS E 1 257 ? 152.634 111.206 84.669 1.00 276.16 257 LYS S N 1
ATOM 11424 C CA . LYS E 1 257 ? 153.250 111.580 85.928 1.00 276.16 257 LYS S CA 1
ATOM 11425 C C . LYS E 1 257 ? 152.451 111.041 87.068 1.00 276.16 257 LYS S C 1
ATOM 11426 O O . LYS E 1 257 ? 153.031 110.353 87.889 1.00 276.16 257 LYS S O 1
ATOM 11432 N N . ASN E 1 258 ? 151.118 111.186 87.020 1.00 272.29 258 ASN S N 1
ATOM 11433 C CA . ASN E 1 258 ? 150.228 110.624 88.040 1.00 272.29 258 ASN S CA 1
ATOM 11434 C C . ASN E 1 258 ? 150.436 109.123 88.247 1.00 272.29 258 ASN S C 1
ATOM 11435 O O . ASN E 1 258 ? 150.144 108.640 89.335 1.00 272.29 258 ASN S O 1
ATOM 11440 N N . ARG E 1 259 ? 151.008 108.387 87.289 1.00 271.91 259 ARG S N 1
ATOM 11441 C CA . ARG E 1 259 ? 151.397 106.992 87.566 1.00 271.91 259 ARG S CA 1
ATOM 11442 C C . ARG E 1 259 ? 152.284 106.885 88.820 1.00 271.91 259 ARG S C 1
ATOM 11443 O O . ARG E 1 259 ? 152.006 106.076 89.701 1.00 271.91 259 ARG S O 1
ATOM 11451 N N . MET E 1 260 ? 153.305 107.740 88.959 1.00 281.50 260 MET S N 1
ATOM 11452 C CA . MET E 1 260 ? 153.883 107.974 90.312 1.00 281.50 260 MET S CA 1
ATOM 11453 C C . MET E 1 260 ? 153.103 109.044 91.105 1.00 281.50 260 MET S C 1
ATOM 11454 O O . MET E 1 260 ? 152.686 108.829 92.246 1.00 281.50 260 MET S O 1
ATOM 11459 N N . GLY E 1 261 ? 152.870 110.170 90.430 1.00 279.17 261 GLY S N 1
ATOM 11460 C CA . GLY E 1 261 ? 152.364 111.510 90.807 1.00 279.17 261 GLY S CA 1
ATOM 11461 C C . GLY E 1 261 ? 151.055 111.533 91.589 1.00 279.17 261 GLY S C 1
ATOM 11462 O O . GLY E 1 261 ? 150.740 112.518 92.257 1.00 279.17 261 GLY S O 1
ATOM 11463 N N . GLU E 1 262 ? 150.334 110.405 91.539 1.00 275.97 262 GLU S N 1
ATOM 11464 C CA . GLU E 1 262 ? 149.290 110.036 92.508 1.00 275.97 262 GLU S CA 1
ATOM 11465 C C . GLU E 1 262 ? 149.787 110.118 93.953 1.00 275.97 262 GLU S C 1
ATOM 11466 O O . GLU E 1 262 ? 148.954 110.155 94.872 1.00 275.97 262 GLU S O 1
ATOM 11472 N N . LYS E 1 263 ? 151.123 110.251 94.169 1.00 269.77 263 LYS S N 1
ATOM 11473 C CA . LYS E 1 263 ? 151.630 110.871 95.428 1.00 269.77 263 LYS S CA 1
ATOM 11474 C C . LYS E 1 263 ? 151.236 112.359 95.406 1.00 269.77 263 LYS S C 1
ATOM 11475 O O . LYS E 1 263 ? 152.099 113.240 95.478 1.00 269.77 263 LYS S O 1
ATOM 11481 N N . VAL E 1 264 ? 149.929 112.635 95.306 1.00 262.90 264 VAL S N 1
ATOM 11482 C CA . VAL E 1 264 ? 149.373 113.911 94.836 1.00 262.90 264 VAL S CA 1
ATOM 11483 C C . VAL E 1 264 ? 149.053 114.811 96.027 1.00 262.90 264 VAL S C 1
ATOM 11484 O O . VAL E 1 264 ? 149.848 115.700 96.347 1.00 262.90 264 VAL S O 1
ATOM 11488 N N . ILE E 1 265 ? 147.955 114.518 96.727 1.00 254.08 265 ILE S N 1
ATOM 11489 C CA . ILE E 1 265 ? 147.649 115.081 98.054 1.00 254.08 265 ILE S CA 1
ATOM 11490 C C . ILE E 1 265 ? 148.188 114.151 99.121 1.00 254.08 265 ILE S C 1
ATOM 11491 O O . ILE E 1 265 ? 148.869 114.587 100.048 1.00 254.08 265 ILE S O 1
ATOM 11496 N N . GLY E 1 266 ? 148.006 112.851 98.913 1.00 235.86 266 GLY S N 1
ATOM 11497 C CA . GLY E 1 266 ? 148.761 111.894 99.715 1.00 235.86 266 GLY S CA 1
ATOM 11498 C C . GLY E 1 266 ? 150.267 112.111 99.574 1.00 235.86 266 GLY S C 1
ATOM 11499 O O . GLY E 1 266 ? 150.765 112.558 98.533 1.00 235.86 266 GLY S O 1
ATOM 11500 N N . PHE E 1 267 ? 151.019 111.735 100.632 1.00 215.21 267 PHE S N 1
ATOM 11501 C CA . PHE E 1 267 ? 152.471 111.897 100.573 1.00 215.21 267 PHE S CA 1
ATOM 11502 C C . PHE E 1 267 ? 153.164 110.681 99.917 1.00 215.21 267 PHE S C 1
ATOM 11503 O O . PHE E 1 267 ? 153.340 110.682 98.705 1.00 215.21 267 PHE S O 1
ATOM 11511 N N . GLY E 1 268 ? 153.534 109.628 100.659 1.00 226.39 268 GLY S N 1
ATOM 11512 C CA . GLY E 1 268 ? 153.741 108.258 100.133 1.00 226.39 268 GLY S CA 1
ATOM 11513 C C . GLY E 1 268 ? 155.018 108.050 99.304 1.00 226.39 268 GLY S C 1
ATOM 11514 O O . GLY E 1 268 ? 155.297 108.799 98.368 1.00 226.39 268 GLY S O 1
ATOM 11515 N N . THR E 1 269 ? 155.761 106.988 99.639 1.00 237.33 269 THR S N 1
ATOM 11516 C CA . THR E 1 269 ? 157.058 106.556 99.025 1.00 237.33 269 THR S CA 1
ATOM 11517 C C . THR E 1 269 ? 157.976 107.723 98.647 1.00 237.33 269 THR S C 1
ATOM 11518 O O . THR E 1 269 ? 158.425 107.853 97.510 1.00 237.33 269 THR S O 1
ATOM 11522 N N . ASP E 1 270 ? 158.242 108.588 99.625 1.00 228.13 270 ASP S N 1
ATOM 11523 C CA . ASP E 1 270 ? 159.117 109.769 99.456 1.00 228.13 270 ASP S CA 1
ATOM 11524 C C . ASP E 1 270 ? 158.585 110.820 98.462 1.00 228.13 270 ASP S C 1
ATOM 11525 O O . ASP E 1 270 ? 159.313 111.755 98.121 1.00 228.13 270 ASP S O 1
ATOM 11530 N N . ASN E 1 271 ? 157.304 110.684 98.039 1.00 225.99 271 ASN S N 1
ATOM 11531 C CA . ASN E 1 271 ? 156.341 111.714 97.523 1.00 225.99 271 ASN S CA 1
ATOM 11532 C C . ASN E 1 271 ? 156.698 112.857 96.510 1.00 225.99 271 ASN S C 1
ATOM 11533 O O . ASN E 1 271 ? 155.816 113.237 95.732 1.00 225.99 271 ASN S O 1
ATOM 11538 N N . ALA E 1 272 ? 157.924 113.428 96.485 1.00 233.09 272 ALA S N 1
ATOM 11539 C CA . ALA E 1 272 ? 158.513 114.184 95.352 1.00 233.09 272 ALA S CA 1
ATOM 11540 C C . ALA E 1 272 ? 159.922 113.656 94.968 1.00 233.09 272 ALA S C 1
ATOM 11541 O O . ALA E 1 272 ? 160.584 114.215 94.094 1.00 233.09 272 ALA S O 1
ATOM 11543 N N . LYS E 1 273 ? 160.345 112.513 95.521 1.00 234.37 273 LYS S N 1
ATOM 11544 C CA . LYS E 1 273 ? 161.501 111.755 94.988 1.00 234.37 273 LYS S CA 1
ATOM 11545 C C . LYS E 1 273 ? 161.163 111.131 93.619 1.00 234.37 273 LYS S C 1
ATOM 11546 O O . LYS E 1 273 ? 160.548 110.068 93.552 1.00 234.37 273 LYS S O 1
ATOM 11552 N N . LEU E 1 274 ? 161.562 111.802 92.536 1.00 258.96 274 LEU S N 1
ATOM 11553 C CA . LEU E 1 274 ? 161.207 111.267 91.196 1.00 258.96 274 LEU S CA 1
ATOM 11554 C C . LEU E 1 274 ? 162.165 111.770 90.116 1.00 258.96 274 LEU S C 1
ATOM 11555 O O . LEU E 1 274 ? 162.483 110.959 89.224 1.00 258.96 274 LEU S O 1
ATOM 11560 N N . LYS E 1 275 ? 162.620 113.029 90.193 1.00 268.67 275 LYS S N 1
ATOM 11561 C CA . LYS E 1 275 ? 163.429 113.583 89.071 1.00 268.67 275 LYS S CA 1
ATOM 11562 C C . LYS E 1 275 ? 162.655 113.177 87.818 1.00 268.67 275 LYS S C 1
ATOM 11563 O O . LYS E 1 275 ? 163.275 112.588 86.910 1.00 268.67 275 LYS S O 1
ATOM 11569 N N . ASP E 1 276 ? 161.356 113.489 87.777 1.00 285.74 276 ASP S N 1
ATOM 11570 C CA . ASP E 1 276 ? 160.468 113.001 86.689 1.00 285.74 276 ASP S CA 1
ATOM 11571 C C . ASP E 1 276 ? 160.600 113.800 85.391 1.00 285.74 276 ASP S C 1
ATOM 11572 O O . ASP E 1 276 ? 161.735 113.939 84.893 1.00 285.74 276 ASP S O 1
ATOM 11577 N N . ASP E 1 277 ? 159.470 114.269 84.849 1.00 304.06 277 ASP S N 1
ATOM 11578 C CA . ASP E 1 277 ? 159.474 114.975 83.539 1.00 304.06 277 ASP S CA 1
ATOM 11579 C C . ASP E 1 277 ? 159.875 113.967 82.457 1.00 304.06 277 ASP S C 1
ATOM 11580 O O . ASP E 1 277 ? 159.012 113.175 82.035 1.00 304.06 277 ASP S O 1
ATOM 11585 N N . GLU E 1 278 ? 161.150 113.986 82.064 1.00 300.08 278 GLU S N 1
ATOM 11586 C CA . GLU E 1 278 ? 161.679 113.122 81.004 1.00 300.08 278 GLU S CA 1
ATOM 11587 C C . GLU E 1 278 ? 161.653 111.650 81.418 1.00 300.08 278 GLU S C 1
ATOM 11588 O O . GLU E 1 278 ? 161.283 110.783 80.628 1.00 300.08 278 GLU S O 1
ATOM 11594 N N . THR E 1 279 ? 162.029 111.358 82.663 1.00 294.60 279 THR S N 1
ATOM 11595 C CA . THR E 1 279 ? 162.153 109.958 83.129 1.00 294.60 279 THR S CA 1
ATOM 11596 C C . THR E 1 279 ? 160.822 109.194 83.107 1.00 294.60 279 THR S C 1
ATOM 11597 O O . THR E 1 279 ? 160.819 107.963 83.064 1.00 294.60 279 THR S O 1
ATOM 11601 N N . TYR E 1 280 ? 159.692 109.899 83.210 1.00 288.68 280 TYR S N 1
ATOM 11602 C CA . TYR E 1 280 ? 158.376 109.312 82.886 1.00 288.68 280 TYR S CA 1
ATOM 11603 C C . TYR E 1 280 ? 158.044 109.409 81.382 1.00 288.68 280 TYR S C 1
ATOM 11604 O O . TYR E 1 280 ? 157.608 108.426 80.781 1.00 288.68 280 TYR S O 1
ATOM 11613 N N . LEU E 1 281 ? 158.251 110.573 80.750 1.00 266.20 281 LEU S N 1
ATOM 11614 C CA . LEU E 1 281 ? 157.909 110.749 79.317 1.00 266.20 281 LEU S CA 1
ATOM 11615 C C . LEU E 1 281 ? 158.746 109.894 78.354 1.00 266.20 281 LEU S C 1
ATOM 11616 O O . LEU E 1 281 ? 158.396 109.762 77.177 1.00 266.20 281 LEU S O 1
ATOM 11621 N N . SER E 1 282 ? 159.858 109.354 78.833 1.00 277.81 282 SER S N 1
ATOM 11622 C CA . SER E 1 282 ? 160.683 108.388 78.090 1.00 277.81 282 SER S CA 1
ATOM 11623 C C . SER E 1 282 ? 160.300 106.938 78.392 1.00 277.81 282 SER S C 1
ATOM 11624 O O . SER E 1 282 ? 160.651 106.047 77.616 1.00 277.81 282 SER S O 1
ATOM 11627 N N . ARG E 1 283 ? 159.537 106.709 79.468 1.00 270.76 283 ARG S N 1
ATOM 11628 C CA . ARG E 1 283 ? 159.045 105.375 79.867 1.00 270.76 283 ARG S CA 1
ATOM 11629 C C . ARG E 1 283 ? 157.514 105.375 79.905 1.00 270.76 283 ARG S C 1
ATOM 11630 O O . ARG E 1 283 ? 156.884 104.855 80.822 1.00 270.76 283 ARG S O 1
ATOM 11638 N N . VAL E 1 284 ? 156.907 105.969 78.884 1.00 246.86 284 VAL S N 1
ATOM 11639 C CA . VAL E 1 284 ? 155.446 105.955 78.743 1.00 246.86 284 VAL S CA 1
ATOM 11640 C C . VAL E 1 284 ? 155.018 104.552 78.308 1.00 246.86 284 VAL S C 1
ATOM 11641 O O . VAL E 1 284 ? 155.280 104.133 77.179 1.00 246.86 284 VAL S O 1
ATOM 11645 N N . VAL E 1 285 ? 154.330 103.838 79.184 1.00 234.83 285 VAL S N 1
ATOM 11646 C CA . VAL E 1 285 ? 153.860 102.490 78.841 1.00 234.83 285 VAL S CA 1
ATOM 11647 C C . VAL E 1 285 ? 152.557 102.609 78.037 1.00 234.83 285 VAL S C 1
ATOM 11648 O O . VAL E 1 285 ? 151.837 103.601 78.157 1.00 234.83 285 VAL S O 1
ATOM 11652 N N . PRO E 1 286 ? 152.189 101.618 77.230 1.00 223.16 286 PRO S N 1
ATOM 11653 C CA . PRO E 1 286 ? 150.897 101.672 76.519 1.00 223.16 286 PRO S CA 1
ATOM 11654 C C . PRO E 1 286 ? 149.665 101.863 77.414 1.00 223.16 286 PRO S C 1
ATOM 11655 O O . PRO E 1 286 ? 148.678 102.459 76.981 1.00 223.16 286 PRO S O 1
ATOM 11659 N N . GLU E 1 287 ? 149.716 101.440 78.675 1.00 227.07 287 GLU S N 1
ATOM 11660 C CA . GLU E 1 287 ? 148.602 101.760 79.580 1.00 227.07 287 GLU S CA 1
ATOM 11661 C C . GLU E 1 287 ? 148.455 103.274 79.820 1.00 227.07 287 GLU S C 1
ATOM 11662 O O . GLU E 1 287 ? 147.348 103.764 80.032 1.00 227.07 287 GLU S O 1
ATOM 11668 N N . ASP E 1 288 ? 149.538 104.041 79.705 1.00 239.01 288 ASP S N 1
ATOM 11669 C CA . ASP E 1 288 ? 149.430 105.505 79.811 1.00 239.01 288 ASP S CA 1
ATOM 11670 C C . ASP E 1 288 ? 148.720 106.096 78.592 1.00 239.01 288 ASP S C 1
ATOM 11671 O O . ASP E 1 288 ? 147.984 107.077 78.701 1.00 239.01 288 ASP S O 1
ATOM 11676 N N . LEU E 1 289 ? 148.934 105.509 77.415 1.00 232.62 289 LEU S N 1
ATOM 11677 C CA . LEU E 1 289 ? 148.182 105.929 76.230 1.00 232.62 289 LEU S CA 1
ATOM 11678 C C . LEU E 1 289 ? 146.720 105.501 76.343 1.00 232.62 289 LEU S C 1
ATOM 11679 O O . LEU E 1 289 ? 145.829 106.204 75.877 1.00 232.62 289 LEU S O 1
ATOM 11684 N N . LEU E 1 290 ? 146.454 104.367 76.986 1.00 229.67 290 LEU S N 1
ATOM 11685 C CA . LEU E 1 290 ? 145.075 103.981 77.291 1.00 229.67 290 LEU S CA 1
ATOM 11686 C C . LEU E 1 290 ? 144.436 104.967 78.282 1.00 229.67 290 LEU S C 1
ATOM 11687 O O . LEU E 1 290 ? 143.310 105.420 78.073 1.00 229.67 290 LEU S O 1
ATOM 11692 N N . LYS E 1 291 ? 145.193 105.393 79.303 1.00 234.41 291 LYS S N 1
ATOM 11693 C CA . LYS E 1 291 ? 144.747 106.492 80.186 1.00 234.41 291 LYS S CA 1
ATOM 11694 C C . LYS E 1 291 ? 144.472 107.779 79.402 1.00 234.41 291 LYS S C 1
ATOM 11695 O O . LYS E 1 291 ? 143.501 108.479 79.683 1.00 234.41 291 LYS S O 1
ATOM 11701 N N . PHE E 1 292 ? 145.299 108.094 78.409 1.00 240.30 292 PHE S N 1
ATOM 11702 C CA . PHE E 1 292 ? 145.036 109.252 77.534 1.00 240.30 292 PHE S CA 1
ATOM 11703 C C . PHE E 1 292 ? 143.818 109.022 76.627 1.00 240.30 292 PHE S C 1
ATOM 11704 O O . PHE E 1 292 ? 143.075 109.958 76.322 1.00 240.30 292 PHE S O 1
ATOM 11712 N N . GLY E 1 293 ? 143.558 107.767 76.275 1.00 261.92 293 GLY S N 1
ATOM 11713 C CA . GLY E 1 293 ? 142.297 107.381 75.644 1.00 261.92 293 GLY S CA 1
ATOM 11714 C C . GLY E 1 293 ? 142.452 106.543 74.380 1.00 261.92 293 GLY S C 1
ATOM 11715 O O . GLY E 1 293 ? 141.490 106.404 73.624 1.00 261.92 293 GLY S O 1
ATOM 11716 N N . LEU E 1 294 ? 143.629 106.013 74.083 1.00 243.20 294 LEU S N 1
ATOM 11717 C CA . LEU E 1 294 ? 143.774 105.220 72.856 1.00 243.20 294 LEU S CA 1
ATOM 11718 C C . LEU E 1 294 ? 143.356 103.752 73.108 1.00 243.20 294 LEU S C 1
ATOM 11719 O O . LEU E 1 294 ? 143.169 103.331 74.243 1.00 243.20 294 LEU S O 1
ATOM 11724 N N . ILE E 1 295 ? 143.152 102.978 72.044 1.00 226.44 295 ILE S N 1
ATOM 11725 C CA . ILE E 1 295 ? 142.884 101.535 72.218 1.00 226.44 295 ILE S CA 1
ATOM 11726 C C . ILE E 1 295 ? 144.224 100.857 72.491 1.00 226.44 295 ILE S C 1
ATOM 11727 O O . ILE E 1 295 ? 145.141 101.027 71.698 1.00 226.44 295 ILE S O 1
ATOM 11732 N N . PRO E 1 296 ? 144.371 100.018 73.508 1.00 198.92 296 PRO S N 1
ATOM 11733 C CA . PRO E 1 296 ? 145.681 99.391 73.722 1.00 198.92 296 PRO S CA 1
ATOM 11734 C C . PRO E 1 296 ? 146.003 98.381 72.627 1.00 198.92 296 PRO S C 1
ATOM 11735 O O . PRO E 1 296 ? 147.146 98.308 72.185 1.00 198.92 296 PRO S O 1
ATOM 11739 N N . GLU E 1 297 ? 145.000 97.678 72.094 1.00 172.21 297 GLU S N 1
ATOM 11740 C CA . GLU E 1 297 ? 145.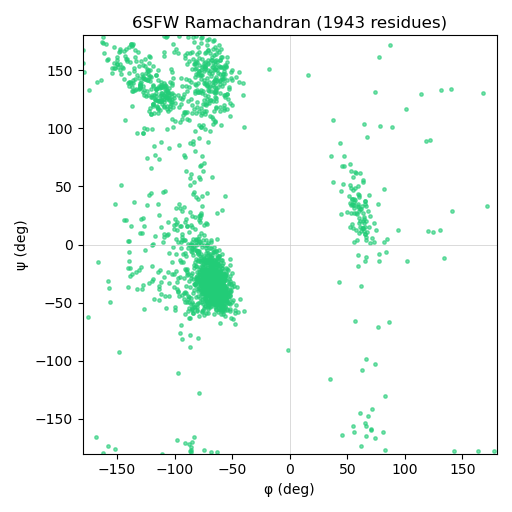221 96.858 70.892 1.00 172.21 297 GLU S CA 1
ATOM 11741 C C . GLU E 1 297 ? 145.718 97.712 69.713 1.00 172.21 297 GLU S C 1
ATOM 11742 O O . GLU E 1 297 ? 146.498 97.254 68.879 1.00 172.21 297 GLU S O 1
ATOM 11748 N N . PHE E 1 298 ? 145.321 98.974 69.625 1.00 198.04 298 PHE S N 1
ATOM 11749 C CA . PHE E 1 298 ? 145.884 99.808 68.557 1.00 198.04 298 PHE S CA 1
ATOM 11750 C C . PHE E 1 298 ? 147.387 100.025 68.785 1.00 198.04 298 PHE S C 1
ATOM 11751 O O . PHE E 1 298 ? 148.187 99.963 67.852 1.00 198.04 298 PHE S O 1
ATOM 11759 N N . ILE E 1 299 ? 147.792 100.166 70.041 1.00 194.59 299 ILE S N 1
ATOM 11760 C CA . ILE E 1 299 ? 149.223 100.209 70.371 1.00 194.59 299 ILE S CA 1
ATOM 11761 C C . ILE E 1 299 ? 149.890 98.859 70.075 1.00 194.59 299 ILE S C 1
ATOM 11762 O O . ILE E 1 299 ? 151.064 98.806 69.709 1.00 194.59 299 ILE S O 1
ATOM 11767 N N . GLY E 1 300 ? 149.125 97.765 70.113 1.00 185.57 300 GLY S N 1
ATOM 11768 C CA . GLY E 1 300 ? 149.621 96.482 69.589 1.00 185.57 300 GLY S CA 1
ATOM 11769 C C . GLY E 1 300 ? 150.027 96.535 68.104 1.00 185.57 300 GLY S C 1
ATOM 11770 O O . GLY E 1 300 ? 150.859 95.746 67.660 1.00 185.57 300 GLY S O 1
ATOM 11771 N N . ARG E 1 301 ? 149.519 97.541 67.390 1.00 178.29 301 ARG S N 1
ATOM 11772 C CA . ARG E 1 301 ? 149.933 97.734 65.977 1.00 178.29 301 ARG S CA 1
ATOM 11773 C C . ARG E 1 301 ? 151.156 98.655 65.928 1.00 178.29 301 ARG S C 1
ATOM 11774 O O . ARG E 1 301 ? 151.877 98.638 64.915 1.00 178.29 301 ARG S O 1
ATOM 11782 N N . LEU E 1 302 ? 151.346 99.443 66.984 1.00 165.96 302 LEU S N 1
ATOM 11783 C CA . LEU E 1 302 ? 152.450 100.403 67.106 1.00 165.96 302 LEU S CA 1
ATOM 11784 C C . LEU E 1 302 ? 153.396 99.967 68.220 1.00 165.96 302 LEU S C 1
ATOM 11785 O O . LEU E 1 302 ? 153.429 100.591 69.283 1.00 165.96 302 LEU S O 1
ATOM 11790 N N . PRO E 1 303 ? 154.201 98.923 68.018 1.00 165.18 303 PRO S N 1
ATOM 11791 C CA . PRO E 1 303 ? 155.224 98.611 69.016 1.00 165.18 303 PRO S CA 1
ATOM 11792 C C . PRO E 1 303 ? 156.255 99.729 69.128 1.00 165.18 303 PRO S C 1
ATOM 11793 O O . PRO E 1 303 ? 156.776 99.953 70.221 1.00 165.18 303 PRO S O 1
ATOM 11797 N N . VAL E 1 304 ? 156.583 100.444 68.046 1.00 157.06 304 VAL S N 1
ATOM 11798 C CA . VAL E 1 304 ? 157.729 101.389 68.103 1.00 157.06 304 VAL S CA 1
ATOM 11799 C C . VAL E 1 304 ? 157.263 102.748 68.633 1.00 157.06 304 VAL S C 1
ATOM 11800 O O . VAL E 1 304 ? 156.915 103.654 67.892 1.00 157.06 304 VAL S O 1
ATOM 11804 N N . ILE E 1 305 ? 157.281 102.883 69.952 1.00 160.34 305 ILE S N 1
ATOM 11805 C CA . ILE E 1 305 ? 156.911 104.127 70.641 1.00 160.34 305 ILE S CA 1
ATOM 11806 C C . ILE E 1 305 ? 158.080 105.132 70.645 1.00 160.34 305 ILE S C 1
ATOM 11807 O O . ILE E 1 305 ? 159.106 104.927 71.296 1.00 160.34 305 ILE S O 1
ATOM 11812 N N . ALA E 1 306 ? 157.913 106.242 69.931 1.00 158.98 306 ALA S N 1
ATOM 11813 C CA . ALA E 1 306 ? 158.901 107.326 69.883 1.00 158.98 306 ALA S CA 1
ATOM 11814 C C . ALA E 1 306 ? 158.548 108.456 70.857 1.00 158.98 306 ALA S C 1
ATOM 11815 O O . ALA E 1 306 ? 157.449 109.016 70.820 1.00 158.98 306 ALA S O 1
ATOM 11817 N N . THR E 1 307 ? 159.518 108.831 71.685 1.00 155.04 307 THR S N 1
ATOM 11818 C CA . THR E 1 307 ? 159.360 110.005 72.556 1.00 155.04 307 THR S CA 1
ATOM 11819 C C . THR E 1 307 ? 160.180 111.162 71.997 1.00 155.04 307 THR S C 1
ATOM 11820 O O . THR E 1 307 ? 161.332 110.997 71.585 1.00 155.04 307 THR S O 1
ATOM 11824 N N . LEU E 1 308 ? 159.572 112.333 71.967 1.00 123.86 308 LEU S N 1
ATOM 11825 C CA . LEU E 1 308 ? 160.327 113.514 71.567 1.00 123.86 308 LEU S CA 1
ATOM 11826 C C . LEU E 1 308 ? 161.272 114.024 72.666 1.00 123.86 308 LEU S C 1
ATOM 11827 O O . LEU E 1 308 ? 161.020 113.899 73.866 1.00 123.86 308 LEU S O 1
ATOM 11832 N N . GLU E 1 309 ? 162.343 114.673 72.223 1.00 104.91 309 GLU S N 1
ATOM 11833 C CA . GLU E 1 309 ? 162.994 115.674 73.070 1.00 104.91 309 GLU S CA 1
ATOM 11834 C C . GLU E 1 309 ? 162.022 116.850 73.241 1.00 104.91 309 GLU S C 1
ATOM 11835 O O . GLU E 1 309 ? 161.333 117.263 72.306 1.00 104.91 309 GLU S O 1
ATOM 11841 N N . GLN E 1 310 ? 161.954 117.401 74.442 1.00 114.20 310 GLN S N 1
ATOM 11842 C CA . GLN E 1 310 ? 161.092 118.568 74.658 1.00 114.20 310 GLN S CA 1
ATOM 11843 C C . GLN E 1 310 ? 161.729 119.851 74.092 1.00 114.20 310 GLN S C 1
ATOM 11844 O O . GLN E 1 310 ? 162.848 119.872 73.574 1.00 114.20 310 GLN S O 1
ATOM 11850 N N . LEU E 1 311 ? 160.979 120.940 74.223 1.00 108.10 311 LEU S N 1
ATOM 11851 C CA . LEU E 1 311 ? 161.386 122.261 73.739 1.00 108.10 311 LEU S CA 1
ATOM 11852 C C . LEU E 1 311 ? 162.626 122.760 74.496 1.00 108.10 311 LEU S C 1
ATOM 11853 O O . LEU E 1 311 ? 162.657 122.774 75.729 1.00 108.10 311 LEU S O 1
ATOM 11858 N N . ASP E 1 312 ? 163.660 123.152 73.752 1.00 107.72 312 ASP S N 1
ATOM 11859 C CA . ASP E 1 312 ? 164.919 123.597 74.359 1.00 107.72 312 ASP S CA 1
ATOM 11860 C C . ASP E 1 312 ? 165.419 124.879 73.687 1.00 107.72 312 ASP S C 1
ATOM 11861 O O . ASP E 1 312 ? 165.322 125.064 72.482 1.00 107.72 312 ASP S O 1
ATOM 11866 N N . GLU E 1 313 ? 165.988 125.765 74.471 1.00 109.92 313 GLU S N 1
ATOM 11867 C CA . GLU E 1 313 ? 166.334 127.092 73.954 1.00 109.92 313 GLU S CA 1
ATOM 11868 C C . GLU E 1 313 ? 167.573 127.034 73.071 1.00 109.92 313 GLU S C 1
ATOM 11869 O O . GLU E 1 313 ? 167.635 127.697 72.036 1.00 109.92 313 GLU S O 1
ATOM 11875 N N . ALA E 1 314 ? 168.546 126.199 73.430 1.00 103.51 314 ALA S N 1
ATOM 11876 C CA . ALA E 1 314 ? 169.701 126.018 72.543 1.00 103.51 314 ALA S CA 1
ATOM 11877 C C . ALA E 1 314 ? 169.296 125.276 71.261 1.00 103.51 314 ALA S C 1
ATOM 11878 O O . ALA E 1 314 ? 169.890 125.486 70.200 1.00 103.51 314 ALA S O 1
ATOM 11880 N N . ALA E 1 315 ? 168.254 124.445 71.333 1.00 100.98 315 ALA S N 1
ATOM 11881 C CA . ALA E 1 315 ? 167.666 123.921 70.102 1.00 100.98 315 ALA S CA 1
ATOM 11882 C C . ALA E 1 315 ? 166.993 125.054 69.316 1.00 100.98 315 ALA S C 1
ATOM 11883 O O . ALA E 1 315 ? 167.240 125.210 68.124 1.00 100.98 315 ALA S O 1
ATOM 11885 N N . LEU E 1 316 ? 166.209 125.906 69.979 1.00 98.74 316 LEU S N 1
ATOM 11886 C CA . LEU E 1 316 ? 165.519 126.997 69.269 1.00 98.74 316 LEU S CA 1
ATOM 11887 C C . LEU E 1 316 ? 166.491 127.971 68.596 1.00 98.74 316 LEU S C 1
ATOM 11888 O O . LEU E 1 316 ? 166.318 128.316 67.429 1.00 98.74 316 LEU S O 1
ATOM 11893 N N . VAL E 1 317 ? 167.556 128.379 69.281 1.00 90.05 317 VAL S N 1
ATOM 11894 C CA . VAL E 1 317 ? 168.540 129.249 68.590 1.00 90.05 317 VAL S CA 1
ATOM 11895 C C . VAL E 1 317 ? 169.306 128.506 67.502 1.00 90.05 317 VAL S C 1
ATOM 11896 O O . VAL E 1 317 ? 169.845 129.117 66.576 1.00 90.05 317 VAL S O 1
ATOM 11900 N N . SER E 1 318 ? 169.344 127.185 67.581 1.00 86.71 318 SER S N 1
ATOM 11901 C CA . SER E 1 318 ? 169.911 126.417 66.476 1.00 86.71 318 SER S CA 1
ATOM 11902 C C . SER E 1 318 ? 168.894 126.280 65.331 1.00 86.71 318 SER S C 1
ATOM 11903 O O . SER E 1 318 ? 169.296 126.307 64.176 1.00 86.71 318 SER S O 1
ATOM 11906 N N . ILE E 1 319 ? 167.579 126.267 65.601 1.00 94.82 319 ILE S N 1
ATOM 11907 C CA . ILE E 1 319 ? 166.586 126.424 64.512 1.00 94.82 319 ILE S CA 1
ATOM 11908 C C . ILE E 1 319 ? 166.749 127.793 63.850 1.00 94.82 319 ILE S C 1
ATOM 11909 O O . ILE E 1 319 ? 166.682 127.926 62.626 1.00 94.82 319 ILE S O 1
ATOM 11914 N N . LEU E 1 320 ? 167.001 128.823 64.655 1.00 89.94 320 LEU S N 1
ATOM 11915 C CA . LEU E 1 320 ? 167.279 130.163 64.118 1.00 89.94 320 LEU S CA 1
ATOM 11916 C C . LEU E 1 320 ? 168.581 130.262 63.315 1.00 89.94 320 LEU S C 1
ATOM 11917 O O . LEU E 1 320 ? 168.778 131.273 62.656 1.00 89.94 320 LEU S O 1
ATOM 11922 N N . THR E 1 321 ? 169.491 129.287 63.368 1.00 94.08 321 THR S N 1
ATOM 11923 C CA . THR E 1 321 ? 170.819 129.512 62.738 1.00 94.08 321 THR S CA 1
ATOM 11924 C C . THR E 1 321 ? 171.234 128.399 61.784 1.00 94.08 321 THR S C 1
ATOM 11925 O O . THR E 1 321 ? 171.837 128.686 60.750 1.00 94.08 321 THR S O 1
ATOM 11929 N N . GLU E 1 322 ? 170.936 127.139 62.107 1.00 94.03 322 GLU S N 1
ATOM 11930 C CA . GLU E 1 322 ? 171.492 126.003 61.350 1.00 94.03 322 GLU S CA 1
ATOM 11931 C C . GLU E 1 322 ? 170.753 125.638 60.048 1.00 94.03 322 GLU S C 1
ATOM 11932 O O . GLU E 1 322 ? 171.405 125.519 59.005 1.00 94.03 322 GLU S O 1
ATOM 11938 N N . PRO E 1 323 ? 169.438 125.401 60.041 1.00 96.79 323 PRO S N 1
ATOM 11939 C CA . PRO E 1 323 ? 168.815 124.791 58.865 1.00 96.79 323 PRO S CA 1
ATOM 11940 C C . PRO E 1 323 ? 168.553 125.833 57.775 1.00 96.79 323 PRO S C 1
ATOM 11941 O O . PRO E 1 323 ? 168.567 127.039 58.000 1.00 96.79 323 PRO S O 1
ATOM 11945 N N . LYS E 1 324 ? 168.308 125.370 56.548 1.00 103.82 324 LYS S N 1
ATOM 11946 C CA . LYS E 1 324 ? 168.215 126.390 55.463 1.00 103.82 324 LYS S CA 1
ATOM 11947 C C . LYS E 1 324 ? 166.908 127.190 55.498 1.00 103.82 324 LYS S C 1
ATOM 11948 O O . LYS E 1 324 ? 166.815 128.260 54.892 1.00 103.82 324 LYS S O 1
ATOM 11954 N N . ASN E 1 325 ? 165.934 126.732 56.273 1.00 98.69 325 ASN S N 1
ATOM 11955 C CA . ASN E 1 325 ? 164.760 127.535 56.635 1.00 98.69 325 ASN S CA 1
ATOM 11956 C C . ASN E 1 325 ? 164.955 128.352 57.949 1.00 98.69 325 ASN S C 1
ATOM 11957 O O . ASN E 1 325 ? 163.969 128.725 58.586 1.00 98.69 325 ASN S O 1
ATOM 11962 N N . ALA E 1 326 ? 166.199 128.630 58.361 1.00 100.12 326 ALA S N 1
ATOM 11963 C CA . ALA E 1 326 ? 166.464 129.401 59.590 1.00 100.12 326 ALA S CA 1
ATOM 11964 C C . ALA E 1 326 ? 165.726 130.747 59.617 1.00 100.12 326 ALA S C 1
ATOM 11965 O O . ALA E 1 326 ? 165.849 131.565 58.711 1.00 100.12 326 ALA S O 1
ATOM 11967 N N . LEU E 1 327 ? 164.955 130.979 60.669 1.00 104.49 327 LEU S N 1
ATOM 11968 C CA . LEU E 1 327 ? 164.002 132.101 60.672 1.00 104.49 327 LEU S CA 1
ATOM 11969 C C . LEU E 1 327 ? 164.709 133.454 60.780 1.00 104.49 327 LEU S C 1
ATOM 11970 O O . LEU E 1 327 ? 164.339 134.393 60.079 1.00 104.49 327 LEU S O 1
ATOM 11975 N N . VAL E 1 328 ? 165.839 133.516 61.476 1.00 107.08 328 VAL S N 1
ATOM 11976 C CA . VAL E 1 328 ? 166.723 134.691 61.344 1.00 107.08 328 VAL S CA 1
ATOM 11977 C C . VAL E 1 328 ? 167.130 134.926 59.890 1.00 107.08 328 VAL S C 1
ATOM 11978 O O . VAL E 1 328 ? 167.147 136.066 59.436 1.00 107.08 328 VAL S O 1
ATOM 11982 N N . LYS E 1 329 ? 167.397 133.863 59.123 1.00 103.44 329 LYS S N 1
ATOM 11983 C CA . LYS E 1 329 ? 167.702 134.077 57.695 1.00 103.44 329 LYS S CA 1
ATOM 11984 C C . LYS E 1 329 ? 166.436 134.409 56.910 1.00 103.44 329 LYS S C 1
ATOM 11985 O O . LYS E 1 329 ? 166.493 135.212 55.983 1.00 103.44 329 LYS S O 1
ATOM 11991 N N . GLN E 1 330 ? 165.281 133.882 57.313 1.00 105.05 330 GLN S N 1
ATOM 11992 C CA . GLN E 1 330 ? 164.033 134.266 56.641 1.00 105.05 330 GLN S CA 1
ATOM 11993 C C . GLN E 1 330 ? 163.774 135.768 56.805 1.00 105.05 330 GLN S C 1
ATOM 11994 O O . GLN E 1 330 ? 163.577 136.492 55.828 1.00 105.05 330 GLN S O 1
ATOM 12000 N N . TYR E 1 331 ? 163.857 136.257 58.044 1.00 107.13 331 TYR S N 1
ATOM 12001 C CA . TYR E 1 331 ? 163.724 137.697 58.328 1.00 107.13 331 TYR S CA 1
ATOM 12002 C C . TYR E 1 331 ? 164.872 138.500 57.723 1.00 107.13 331 TYR S C 1
ATOM 12003 O O . TYR E 1 331 ? 164.646 139.569 57.159 1.00 107.13 331 TYR S O 1
ATOM 12012 N N . LYS E 1 332 ? 166.100 137.977 57.747 1.00 106.92 332 LYS S N 1
ATOM 12013 C CA . LYS E 1 332 ? 167.190 138.667 57.055 1.00 106.92 332 LYS S CA 1
ATOM 12014 C C . LYS E 1 332 ? 166.848 138.888 55.592 1.00 106.92 332 LYS S C 1
ATOM 12015 O O . LYS E 1 332 ? 166.710 140.028 55.137 1.00 106.92 332 LYS S O 1
ATOM 12021 N N . ARG E 1 333 ? 166.643 137.798 54.858 1.00 108.70 333 ARG S N 1
ATOM 12022 C CA . ARG E 1 333 ? 166.355 137.936 53.419 1.00 108.70 333 ARG S CA 1
ATOM 12023 C C . ARG E 1 333 ? 165.037 138.648 53.169 1.00 108.70 333 ARG S C 1
ATOM 12024 O O . ARG E 1 333 ? 164.869 139.252 52.113 1.00 108.70 333 ARG S O 1
ATOM 12032 N N . MET E 1 334 ? 164.121 138.634 54.131 1.00 111.12 334 MET S N 1
ATOM 12033 C CA . MET E 1 334 ? 162.946 139.501 54.017 1.00 111.12 334 MET S CA 1
ATOM 12034 C C . MET E 1 334 ? 163.298 140.982 54.088 1.00 111.12 334 MET S C 1
ATOM 12035 O O . MET E 1 334 ? 162.829 141.760 53.255 1.00 111.12 334 MET S O 1
ATOM 12040 N N . LEU E 1 335 ? 164.059 141.401 55.106 1.00 116.20 335 LEU S N 1
ATOM 12041 C CA . LEU E 1 335 ? 164.311 142.843 55.295 1.00 116.20 335 LEU S CA 1
ATOM 12042 C C . LEU E 1 335 ? 165.436 143.354 54.386 1.00 116.20 335 LEU S C 1
ATOM 12043 O O . LEU E 1 335 ? 165.512 144.549 54.098 1.00 116.20 335 LEU S O 1
ATOM 12048 N N . GLU E 1 336 ? 166.262 142.447 53.871 1.00 112.64 336 GLU S N 1
ATOM 12049 C CA . GLU E 1 336 ? 167.337 142.800 52.933 1.00 112.64 336 GLU S CA 1
ATOM 12050 C C . GLU E 1 336 ? 166.796 143.408 51.627 1.00 112.64 336 GLU S C 1
ATOM 12051 O O . GLU E 1 336 ? 167.388 144.346 51.084 1.00 112.64 336 GLU S O 1
ATOM 12057 N N . LEU E 1 337 ? 165.622 142.949 51.176 1.00 116.60 337 LEU S N 1
ATOM 12058 C CA . LEU E 1 337 ? 164.916 143.564 50.032 1.00 116.60 337 LEU S CA 1
ATOM 12059 C C . LEU E 1 337 ? 164.528 145.025 50.296 1.00 116.60 337 LEU S C 1
ATOM 12060 O O . LEU E 1 337 ? 164.376 145.801 49.349 1.00 116.60 337 LEU S O 1
ATOM 12065 N N . ASP E 1 338 ? 164.401 145.417 51.567 1.00 128.21 338 ASP S N 1
ATOM 12066 C CA . ASP E 1 338 ? 164.152 146.817 51.959 1.00 128.21 338 ASP S CA 1
ATOM 12067 C C . ASP E 1 338 ? 165.440 147.581 52.298 1.00 128.21 338 ASP S C 1
ATOM 12068 O O . ASP E 1 338 ? 165.386 148.658 52.899 1.00 128.21 338 ASP S O 1
ATOM 12073 N N . ASP E 1 339 ? 166.594 147.037 51.901 1.00 133.72 339 ASP S N 1
ATOM 12074 C CA . ASP E 1 339 ? 167.919 147.598 52.228 1.00 133.72 339 ASP S CA 1
ATOM 12075 C C . ASP E 1 339 ? 168.151 147.683 53.749 1.00 133.72 339 ASP S C 1
ATOM 12076 O O . ASP E 1 339 ? 168.806 148.609 54.227 1.00 133.72 339 ASP S O 1
ATOM 12081 N N . VAL E 1 340 ? 167.601 146.726 54.513 1.00 125.99 340 VAL S N 1
ATOM 12082 C CA . VAL E 1 340 ? 167.882 146.606 55.958 1.00 125.99 340 VAL S CA 1
ATOM 12083 C C . VAL E 1 340 ? 168.449 145.218 56.247 1.00 125.99 340 VAL S C 1
ATOM 12084 O O . VAL E 1 340 ? 167.724 144.223 56.208 1.00 125.99 340 VAL S O 1
ATOM 12088 N N . GLU E 1 341 ? 169.697 145.153 56.684 1.00 124.34 341 GLU S N 1
ATOM 12089 C CA . GLU E 1 341 ? 170.139 143.920 57.354 1.00 124.34 341 GLU S CA 1
ATOM 12090 C C . GLU E 1 341 ? 169.660 143.958 58.808 1.00 124.34 341 GLU S C 1
ATOM 12091 O O . GLU E 1 341 ? 170.042 144.856 59.560 1.00 124.34 341 GLU S O 1
ATOM 12097 N N . LEU E 1 342 ? 168.815 143.007 59.206 1.00 115.46 342 LEU S N 1
ATOM 12098 C CA . LEU E 1 342 ? 168.457 142.878 60.625 1.00 115.46 342 LEU S CA 1
ATOM 12099 C C . LEU E 1 342 ? 169.472 141.976 61.340 1.00 115.46 342 LEU S C 1
ATOM 12100 O O . LEU E 1 342 ? 169.487 140.760 61.129 1.00 115.46 342 LEU S O 1
ATOM 12105 N N . GLU E 1 343 ? 170.335 142.559 62.170 1.00 116.44 343 GLU S N 1
ATOM 12106 C CA . GLU E 1 343 ? 171.320 141.740 62.895 1.00 116.44 343 GLU S CA 1
ATOM 12107 C C . GLU E 1 343 ? 170.726 141.231 64.207 1.00 116.44 343 GLU S C 1
ATOM 12108 O O . GLU E 1 343 ? 170.127 141.987 64.974 1.00 116.44 343 GLU S O 1
ATOM 12114 N N . PHE E 1 344 ? 170.952 139.949 64.477 1.00 114.93 344 PHE S N 1
ATOM 12115 C CA . PHE E 1 344 ? 170.471 139.294 65.695 1.00 114.93 344 PHE S CA 1
ATOM 12116 C C . PHE E 1 344 ? 171.658 138.958 66.608 1.00 114.93 344 PHE S C 1
ATOM 12117 O O . PHE E 1 344 ? 172.586 138.259 66.199 1.00 114.93 344 PHE S O 1
ATOM 12125 N N . GLU E 1 345 ? 171.625 139.428 67.858 1.00 118.35 345 GLU S N 1
ATOM 12126 C CA . GLU E 1 345 ? 172.625 138.954 68.835 1.00 118.35 345 GLU S CA 1
ATOM 12127 C C . GLU E 1 345 ? 172.273 137.554 69.357 1.00 118.35 345 GLU S C 1
ATOM 12128 O O . GLU E 1 345 ? 171.107 137.253 69.598 1.00 118.35 345 GLU S O 1
ATOM 12134 N N . PRO E 1 346 ? 173.269 136.712 69.646 1.00 117.04 346 PRO S N 1
ATOM 12135 C CA . PRO E 1 346 ? 172.962 135.355 70.112 1.00 117.04 346 PRO S CA 1
ATOM 12136 C C . PRO E 1 346 ? 172.247 135.383 71.462 1.00 117.04 346 PRO S C 1
ATOM 12137 O O . PRO E 1 346 ? 171.199 134.764 71.606 1.00 117.04 346 PRO S O 1
ATOM 12141 N N . THR E 1 347 ? 172.679 136.199 72.421 1.00 114.95 347 THR S N 1
ATOM 12142 C CA . THR E 1 347 ? 171.862 136.319 73.647 1.00 114.95 347 THR S CA 1
ATOM 12143 C C . THR E 1 347 ? 170.454 136.905 73.403 1.00 114.95 347 THR S C 1
ATOM 12144 O O . THR E 1 347 ? 169.544 136.616 74.176 1.00 114.95 347 THR S O 1
ATOM 12148 N N . ALA E 1 348 ? 170.229 137.687 72.347 1.00 113.57 348 ALA S N 1
ATOM 12149 C CA . ALA E 1 348 ? 168.849 138.104 72.065 1.00 113.57 348 ALA S CA 1
ATOM 12150 C C . ALA E 1 348 ? 168.023 136.895 71.607 1.00 113.57 348 ALA S C 1
ATOM 12151 O O . ALA E 1 348 ? 166.922 136.667 72.107 1.00 113.57 348 ALA S O 1
ATOM 12153 N N . LEU E 1 349 ? 168.599 136.058 70.735 1.00 106.13 349 LEU S N 1
ATOM 12154 C CA . LEU E 1 349 ? 167.984 134.763 70.408 1.00 106.13 349 LEU S CA 1
ATOM 12155 C C . LEU E 1 349 ? 167.788 133.879 71.648 1.00 106.13 349 LEU S C 1
ATOM 12156 O O . LEU E 1 349 ? 166.794 133.164 71.728 1.00 106.13 349 LEU S O 1
ATOM 12161 N N . ILE E 1 350 ? 168.699 133.921 72.630 1.00 106.24 350 ILE S N 1
ATOM 12162 C CA . ILE E 1 350 ? 168.475 133.179 73.888 1.00 106.24 350 ILE S CA 1
ATOM 12163 C C . ILE E 1 350 ? 167.230 133.707 74.613 1.00 106.24 350 ILE S C 1
ATOM 12164 O O . ILE E 1 350 ? 166.381 132.938 75.067 1.00 106.24 350 ILE S O 1
ATOM 12169 N N . GLU E 1 351 ? 167.084 135.025 74.713 1.00 112.84 351 GLU S N 1
ATOM 12170 C CA . GLU E 1 351 ? 165.904 135.547 75.403 1.00 112.84 351 GLU S CA 1
ATOM 12171 C C . GLU E 1 351 ? 164.620 135.222 74.650 1.00 112.84 351 GLU S C 1
ATOM 12172 O O . GLU E 1 351 ? 163.609 134.860 75.264 1.00 112.84 351 GLU S O 1
ATOM 12178 N N . ILE E 1 352 ? 164.658 135.320 73.325 1.00 113.13 352 ILE S N 1
ATOM 12179 C CA . ILE E 1 352 ? 163.505 134.939 72.499 1.00 113.13 352 ILE S CA 1
ATOM 12180 C C . ILE E 1 352 ? 163.203 133.447 72.671 1.00 113.13 352 ILE S C 1
ATOM 12181 O O . ILE E 1 352 ? 162.056 133.043 72.853 1.00 113.13 352 ILE S O 1
ATOM 12186 N N . ALA E 1 353 ? 164.237 132.611 72.635 1.00 113.43 353 ALA S N 1
ATOM 12187 C CA . ALA E 1 353 ? 164.034 131.174 72.820 1.00 113.43 353 ALA S CA 1
ATOM 12188 C C . ALA E 1 353 ? 163.452 130.869 74.205 1.00 113.43 353 ALA S C 1
ATOM 12189 O O . ALA E 1 353 ? 162.595 129.994 74.350 1.00 113.43 353 ALA S O 1
ATOM 12191 N N . LYS E 1 354 ? 163.877 131.604 75.235 1.00 110.34 354 LYS S N 1
ATOM 12192 C CA . LYS E 1 354 ? 163.278 131.388 76.550 1.00 110.34 354 LYS S CA 1
ATOM 12193 C C . LYS E 1 354 ? 161.808 131.766 76.577 1.00 110.34 354 LYS S C 1
ATOM 12194 O O . LYS E 1 354 ? 160.984 130.992 77.056 1.00 110.34 354 LYS S O 1
ATOM 12200 N N . GLU E 1 355 ? 161.463 132.917 76.015 1.00 113.55 355 GLU S N 1
ATOM 12201 C CA . GLU E 1 355 ? 160.052 133.307 75.951 1.00 113.55 355 GLU S CA 1
ATOM 12202 C C . GLU E 1 355 ? 159.225 132.349 75.065 1.00 113.55 355 GLU S C 1
ATOM 12203 O O . GLU E 1 355 ? 158.068 132.064 75.364 1.00 113.55 355 GLU S O 1
ATOM 12209 N N . ALA E 1 356 ? 159.818 131.778 74.016 1.00 113.88 356 ALA S N 1
ATOM 12210 C CA . ALA E 1 356 ? 159.110 130.758 73.218 1.00 113.88 356 ALA S CA 1
ATOM 12211 C C . ALA E 1 356 ? 158.889 129.449 74.001 1.00 113.88 356 ALA S C 1
ATOM 12212 O O . ALA E 1 356 ? 157.847 128.805 73.849 1.00 113.88 356 ALA S O 1
ATOM 12214 N N . ILE E 1 357 ? 159.840 129.062 74.864 1.00 115.63 357 ILE S N 1
ATOM 12215 C CA . ILE E 1 357 ? 159.617 127.917 75.773 1.00 115.63 357 ILE S CA 1
ATOM 12216 C C . ILE E 1 357 ? 158.465 128.227 76.724 1.00 115.63 357 ILE S C 1
ATOM 12217 O O . ILE E 1 357 ? 157.606 127.379 76.973 1.00 115.63 357 ILE S O 1
ATOM 12222 N N . GLU E 1 358 ? 158.403 129.459 77.230 1.00 119.55 358 GLU S N 1
ATOM 12223 C CA . GLU E 1 358 ? 157.264 129.822 78.088 1.00 119.55 358 GLU S CA 1
ATOM 12224 C C . GLU E 1 358 ? 155.956 130.002 77.309 1.00 119.55 358 GLU S C 1
ATOM 12225 O O . GLU E 1 358 ? 154.881 129.838 77.894 1.00 119.55 358 GLU S O 1
ATOM 12231 N N . ARG E 1 359 ? 156.028 130.246 75.996 1.00 124.45 359 ARG S N 1
ATOM 12232 C CA . ARG E 1 359 ? 154.843 130.132 75.118 1.00 124.45 359 ARG S CA 1
ATOM 12233 C C . ARG E 1 359 ? 154.475 128.687 74.748 1.00 124.45 359 ARG S C 1
ATOM 12234 O O . ARG E 1 359 ? 153.353 128.468 74.297 1.00 124.45 359 ARG S O 1
ATOM 12242 N N . LYS E 1 360 ? 155.357 127.702 74.979 1.00 129.73 360 LYS S N 1
ATOM 12243 C CA . LYS E 1 360 ? 155.045 126.244 74.909 1.00 129.73 360 LYS S CA 1
ATOM 12244 C C . LYS E 1 360 ? 154.647 125.699 73.519 1.00 129.73 360 LYS S C 1
ATOM 12245 O O . LYS E 1 360 ? 154.099 124.598 73.421 1.00 129.73 360 LYS S O 1
ATOM 12251 N N . THR E 1 361 ? 154.963 126.410 72.435 1.00 116.46 361 THR S N 1
ATOM 12252 C CA . THR E 1 361 ? 154.591 125.954 71.071 1.00 116.46 361 THR S CA 1
ATOM 12253 C C . THR E 1 361 ? 155.776 125.410 70.260 1.00 116.46 361 THR S C 1
ATOM 12254 O O . THR E 1 361 ? 155.665 125.234 69.049 1.00 116.46 361 THR S O 1
ATOM 12258 N N . GLY E 1 362 ? 156.929 125.230 70.892 1.00 105.64 362 GLY S N 1
ATOM 12259 C CA . GLY E 1 362 ? 158.195 124.986 70.180 1.00 105.64 362 GLY S CA 1
ATOM 12260 C C . GLY E 1 362 ? 158.550 126.167 69.276 1.00 105.64 362 GLY S C 1
ATOM 12261 O O . GLY E 1 362 ? 158.301 127.323 69.606 1.00 105.64 362 GLY S O 1
ATOM 12262 N N . ALA E 1 363 ? 159.151 125.887 68.121 1.00 99.96 363 ALA S N 1
ATOM 12263 C CA . ALA E 1 363 ? 159.620 126.977 67.244 1.00 99.96 363 ALA S CA 1
ATOM 12264 C C . ALA E 1 363 ? 158.488 127.796 66.598 1.00 99.96 363 ALA S C 1
ATOM 12265 O O . ALA E 1 363 ? 158.750 128.649 65.749 1.00 99.96 363 ALA S O 1
ATOM 12267 N N . ARG E 1 364 ? 157.211 127.521 66.879 1.00 109.62 364 ARG S N 1
ATOM 12268 C CA . ARG E 1 364 ? 156.169 128.357 66.286 1.00 109.62 364 ARG S CA 1
ATOM 12269 C C . ARG E 1 364 ? 156.147 129.733 66.947 1.00 109.62 364 ARG S C 1
ATOM 12270 O O . ARG E 1 364 ? 156.341 130.760 66.287 1.00 109.62 364 ARG S O 1
ATOM 12278 N N . GLY E 1 365 ? 155.926 129.762 68.264 1.00 105.43 365 GLY S N 1
ATOM 12279 C CA . GLY E 1 365 ? 155.844 131.032 69.010 1.00 105.43 365 GLY S CA 1
ATOM 12280 C C . GLY E 1 365 ? 157.157 131.816 69.002 1.00 105.43 365 GLY S C 1
ATOM 12281 O O . GLY E 1 365 ? 157.165 133.023 69.218 1.00 105.43 365 GLY S O 1
ATOM 12282 N N . LEU E 1 366 ? 158.255 131.179 68.657 1.00 100.19 366 LEU S N 1
ATOM 12283 C CA . LEU E 1 366 ? 159.463 131.913 68.286 1.00 100.19 366 LEU S CA 1
ATOM 12284 C C . LEU E 1 366 ? 159.180 133.006 67.241 1.00 100.19 366 LEU S C 1
ATOM 12285 O O . LEU E 1 366 ? 159.529 134.174 67.425 1.00 100.19 366 LEU S O 1
ATOM 12290 N N . ARG E 1 367 ? 158.470 132.643 66.171 1.00 104.75 367 ARG S N 1
ATOM 12291 C CA . ARG E 1 367 ? 158.144 133.629 65.128 1.00 104.75 367 ARG S CA 1
ATOM 12292 C C . ARG E 1 367 ? 157.200 134.691 65.675 1.00 104.75 367 ARG S C 1
ATOM 12293 O O . ARG E 1 367 ? 157.371 135.874 65.389 1.00 104.75 367 ARG S O 1
ATOM 12301 N N . SER E 1 368 ? 156.262 134.291 66.536 1.00 105.26 368 SER S N 1
ATOM 12302 C CA . SER E 1 368 ? 155.386 135.286 67.185 1.00 105.26 368 SER S CA 1
ATOM 12303 C C . SER E 1 368 ? 156.192 136.349 67.949 1.00 105.26 368 SER S C 1
ATOM 12304 O O . SER E 1 368 ? 155.882 137.543 67.898 1.00 105.26 368 SER S O 1
ATOM 12307 N N . ILE E 1 369 ? 157.255 135.938 68.627 1.00 104.30 369 ILE S N 1
ATOM 12308 C CA . ILE E 1 369 ? 158.038 136.895 69.406 1.00 104.30 369 ILE S CA 1
ATOM 12309 C C . ILE E 1 369 ? 158.824 137.793 68.472 1.00 104.30 369 ILE S C 1
ATOM 12310 O O . ILE E 1 369 ? 158.831 139.011 68.620 1.00 104.30 369 ILE S O 1
ATOM 12315 N N . ILE E 1 370 ? 159.524 137.201 67.513 1.00 102.32 370 ILE S N 1
ATOM 12316 C CA . ILE E 1 370 ? 160.400 138.009 66.661 1.00 102.32 370 ILE S CA 1
ATOM 12317 C C . ILE E 1 370 ? 159.584 138.972 65.809 1.00 102.32 370 ILE S C 1
ATOM 12318 O O . ILE E 1 370 ? 159.968 140.125 65.625 1.00 102.32 370 ILE S O 1
ATOM 12323 N N . GLU E 1 371 ? 158.432 138.532 65.311 1.00 106.86 371 GLU S N 1
ATOM 12324 C CA . GLU E 1 371 ? 157.580 139.467 64.571 1.00 106.86 371 GLU S CA 1
ATOM 12325 C C . GLU E 1 371 ? 156.880 140.472 65.514 1.00 106.86 371 GLU S C 1
ATOM 12326 O O . GLU E 1 371 ? 156.651 141.611 65.110 1.00 106.86 371 GLU S O 1
ATOM 12332 N N . GLN E 1 372 ? 156.672 140.149 66.805 1.00 107.66 372 GLN S N 1
ATOM 12333 C CA . GLN E 1 372 ? 156.325 141.207 67.781 1.00 107.66 372 GLN S CA 1
ATOM 12334 C C . GLN E 1 372 ? 157.432 142.259 67.904 1.00 107.66 372 GLN S C 1
ATOM 12335 O O . GLN E 1 372 ? 157.142 143.450 68.031 1.00 107.66 372 GLN S O 1
ATOM 12341 N N . ILE E 1 373 ? 158.703 141.856 67.850 1.00 114.20 373 ILE S N 1
ATOM 12342 C CA . ILE E 1 373 ? 159.784 142.860 67.790 1.00 114.20 373 ILE S CA 1
ATOM 12343 C C . ILE E 1 373 ? 159.740 143.633 66.474 1.00 114.20 373 ILE S C 1
ATOM 12344 O O . ILE E 1 373 ? 159.842 144.863 66.453 1.00 114.20 373 ILE S O 1
ATOM 12349 N N . MET E 1 374 ? 159.668 142.911 65.359 1.00 114.24 374 MET S N 1
ATOM 12350 C CA . MET E 1 374 ? 159.814 143.530 64.040 1.00 114.24 374 MET S CA 1
ATOM 12351 C C . MET E 1 374 ? 158.581 144.296 63.552 1.00 114.24 374 MET S C 1
ATOM 12352 O O . MET E 1 374 ? 158.684 144.949 62.523 1.00 114.24 374 MET S O 1
ATOM 12357 N N . LEU E 1 375 ? 157.437 144.235 64.231 1.00 119.91 375 LEU S N 1
ATOM 12358 C CA . LEU E 1 375 ? 156.182 144.833 63.744 1.00 119.91 375 LEU S CA 1
ATOM 12359 C C . LEU E 1 375 ? 156.278 146.283 63.212 1.00 119.91 375 LEU S C 1
ATOM 12360 O O . LEU E 1 375 ? 156.185 146.523 62.007 1.00 119.91 375 LEU S O 1
ATOM 12365 N N . GLU E 1 376 ? 156.532 147.265 64.076 1.00 122.08 376 GLU S N 1
ATOM 12366 C CA . GLU E 1 376 ? 156.739 148.637 63.555 1.00 122.08 376 GLU S CA 1
ATOM 12367 C C . GLU E 1 376 ? 158.085 148.794 62.822 1.00 122.08 376 GLU S C 1
ATOM 12368 O O . GLU E 1 376 ? 158.284 149.755 62.076 1.00 122.08 376 GLU S O 1
ATOM 12374 N N . VAL E 1 377 ? 159.007 147.849 62.999 1.00 124.23 377 VAL S N 1
ATOM 12375 C CA . VAL E 1 377 ? 160.293 147.901 62.284 1.00 124.23 377 VAL S CA 1
ATOM 12376 C C . VAL E 1 377 ? 160.077 147.635 60.801 1.00 124.23 377 VAL S C 1
ATOM 12377 O O . VAL E 1 377 ? 160.595 148.363 59.956 1.00 124.23 377 VAL S O 1
ATOM 12381 N N . MET E 1 378 ? 159.285 146.600 60.498 1.00 120.75 378 MET S N 1
ATOM 12382 C CA . MET E 1 378 ? 158.800 146.309 59.146 1.00 120.75 378 MET S CA 1
ATOM 12383 C C . MET E 1 378 ? 157.850 147.389 58.656 1.00 120.75 378 MET S C 1
ATOM 12384 O O . MET E 1 378 ? 157.962 147.808 57.510 1.00 120.75 378 MET S O 1
ATOM 12389 N N . PHE E 1 379 ? 156.924 147.870 59.494 1.00 126.82 379 PHE S N 1
ATOM 12390 C CA . PHE E 1 379 ? 156.018 148.931 59.020 1.00 126.82 379 PHE S CA 1
ATOM 12391 C C . PHE E 1 379 ? 156.785 150.179 58.557 1.00 126.82 379 PHE S C 1
ATOM 12392 O O . PHE E 1 379 ? 156.529 150.721 57.479 1.00 126.82 379 PHE S O 1
ATOM 12400 N N . GLU E 1 380 ? 157.756 150.632 59.346 1.00 130.32 380 GLU S N 1
ATOM 12401 C CA . GLU E 1 380 ? 158.589 151.749 58.890 1.00 130.32 380 GLU S CA 1
ATOM 12402 C C . GLU E 1 380 ? 159.584 151.326 57.799 1.00 130.32 380 GLU S C 1
ATOM 12403 O O . GLU E 1 380 ? 160.132 152.192 57.125 1.00 130.32 380 GLU S O 1
ATOM 12409 N N . ILE E 1 381 ? 159.823 150.029 57.546 1.00 124.29 381 ILE S N 1
ATOM 12410 C CA . ILE E 1 381 ? 161.013 149.643 56.761 1.00 124.29 381 ILE S CA 1
ATOM 12411 C C . ILE E 1 381 ? 161.046 150.217 55.342 1.00 124.29 381 ILE S C 1
ATOM 12412 O O . ILE E 1 381 ? 162.124 150.651 54.909 1.00 124.29 381 ILE S O 1
ATOM 12417 N N . PRO E 1 382 ? 159.944 150.269 54.569 1.00 130.73 382 PRO S N 1
ATOM 12418 C CA . PRO E 1 382 ? 159.996 150.926 53.242 1.00 130.73 382 PRO S CA 1
ATOM 12419 C C . PRO E 1 382 ? 160.428 152.384 53.312 1.00 130.73 382 PRO S C 1
ATOM 12420 O O . PRO E 1 382 ? 161.076 152.887 52.389 1.00 130.73 382 PRO S O 1
ATOM 12424 N N . SER E 1 383 ? 160.077 153.070 54.399 1.00 128.93 383 SER S N 1
ATOM 12425 C CA . SER E 1 383 ? 160.489 154.465 54.603 1.00 128.93 383 SER S CA 1
ATOM 12426 C C . SER E 1 383 ? 161.838 154.576 55.331 1.00 128.93 383 SER S C 1
ATOM 12427 O O . SER E 1 383 ? 162.514 155.598 55.211 1.00 128.93 383 SER S O 1
ATOM 12430 N N . ARG E 1 384 ? 162.262 153.538 56.059 1.00 131.73 384 ARG S N 1
ATOM 12431 C CA . ARG E 1 384 ? 163.550 153.575 56.777 1.00 131.73 384 ARG S CA 1
ATOM 12432 C C . ARG E 1 384 ? 164.722 153.548 55.799 1.00 131.73 384 ARG S C 1
ATOM 12433 O O . ARG E 1 384 ? 164.881 152.618 55.003 1.00 131.73 384 ARG S O 1
ATOM 12441 N N . ASP E 1 385 ? 165.582 154.551 55.922 1.00 135.34 385 ASP S N 1
ATOM 12442 C CA . ASP E 1 385 ? 166.826 154.598 55.130 1.00 135.34 385 ASP S CA 1
ATOM 12443 C C . ASP E 1 385 ? 168.021 153.950 55.846 1.00 135.34 385 ASP S C 1
ATOM 12444 O O . ASP E 1 385 ? 169.138 153.955 55.326 1.00 135.34 385 ASP S O 1
ATOM 12449 N N . ASP E 1 386 ? 167.800 153.372 57.023 1.00 131.21 386 ASP S N 1
ATOM 12450 C CA . ASP E 1 386 ? 168.864 152.696 57.776 1.00 131.21 386 ASP S CA 1
ATOM 12451 C C . ASP E 1 386 ? 169.397 151.467 57.015 1.00 131.21 386 ASP S C 1
ATOM 12452 O O . ASP E 1 386 ? 168.635 150.575 56.661 1.00 131.21 386 ASP S O 1
ATOM 12457 N N . ILE E 1 387 ? 170.713 151.390 56.802 1.00 135.47 387 ILE S N 1
ATOM 12458 C CA . ILE E 1 387 ? 171.313 150.268 56.044 1.00 135.47 387 ILE S CA 1
ATOM 12459 C C . ILE E 1 387 ? 171.207 148.936 56.807 1.00 135.47 387 ILE S C 1
ATOM 12460 O O . ILE E 1 387 ? 170.958 147.876 56.227 1.00 135.47 387 ILE S O 1
ATOM 12465 N N . THR E 1 388 ? 171.396 148.972 58.122 1.00 124.61 388 THR S N 1
ATOM 12466 C CA . THR E 1 388 ? 171.241 147.773 58.958 1.00 124.61 388 THR S CA 1
ATOM 12467 C C . THR E 1 388 ? 170.714 148.197 60.324 1.00 124.61 388 THR S C 1
ATOM 12468 O O . THR E 1 388 ? 170.882 149.346 60.741 1.00 124.61 388 THR S O 1
ATOM 12472 N N . LYS E 1 389 ? 170.049 147.270 61.016 1.00 118.18 389 LYS S N 1
ATOM 12473 C CA . LYS E 1 389 ? 169.660 147.533 62.406 1.00 118.18 389 LYS S CA 1
ATOM 12474 C C . LYS E 1 389 ? 169.918 146.292 63.251 1.00 118.18 389 LYS S C 1
ATOM 12475 O O . LYS E 1 389 ? 169.630 145.176 62.827 1.00 118.18 389 LYS S O 1
ATOM 12481 N N . CYS E 1 390 ? 170.429 146.490 64.461 1.00 115.36 390 CYS S N 1
ATOM 12482 C CA . CYS E 1 390 ? 170.848 145.351 65.293 1.00 115.36 390 CYS S CA 1
ATOM 12483 C C . CYS E 1 390 ? 169.942 145.193 66.526 1.00 115.36 390 CYS S C 1
ATOM 12484 O O . CYS E 1 390 ? 169.612 146.164 67.210 1.00 115.36 390 CYS S O 1
ATOM 12487 N N . ILE E 1 391 ? 169.546 143.958 66.817 1.00 115.51 391 ILE S N 1
ATOM 12488 C CA . ILE E 1 391 ? 168.701 143.644 67.983 1.00 115.51 391 ILE S CA 1
ATOM 12489 C C . ILE E 1 391 ? 169.593 143.281 69.180 1.00 115.51 391 ILE S C 1
ATOM 12490 O O . ILE E 1 391 ? 170.198 142.207 69.221 1.00 115.51 391 ILE S O 1
ATOM 12495 N N . ILE E 1 392 ? 169.592 144.153 70.187 1.00 111.44 392 ILE S N 1
ATOM 12496 C CA . ILE E 1 392 ? 170.246 143.906 71.489 1.00 111.44 392 ILE S CA 1
ATOM 12497 C C . ILE E 1 392 ? 169.244 143.248 72.458 1.00 111.44 392 ILE S C 1
ATOM 12498 O O . ILE E 1 392 ? 168.033 143.287 72.252 1.00 111.44 392 ILE S O 1
ATOM 12503 N N . THR E 1 393 ? 169.729 142.637 73.550 1.00 111.08 393 THR S N 1
ATOM 12504 C CA . THR E 1 393 ? 168.802 142.043 74.548 1.00 111.08 393 THR S CA 1
ATOM 12505 C C . THR E 1 393 ? 167.797 143.051 75.142 1.00 111.08 393 THR S C 1
ATOM 12506 O O . THR E 1 393 ? 166.676 142.673 75.478 1.00 111.08 393 THR S O 1
ATOM 12510 N N . GLU E 1 394 ? 168.126 144.340 75.198 1.00 114.15 394 GLU S N 1
ATOM 12511 C CA . GLU E 1 394 ? 167.119 145.342 75.602 1.00 114.15 394 GLU S CA 1
ATOM 12512 C C . GLU E 1 394 ? 165.920 145.385 74.642 1.00 114.15 394 GLU S C 1
ATOM 12513 O O . GLU E 1 394 ? 164.811 145.725 75.049 1.00 114.15 394 GLU S O 1
ATOM 12519 N N . LYS E 1 395 ? 166.120 145.020 73.373 1.00 113.16 395 LYS S N 1
ATOM 12520 C CA . LYS E 1 395 ? 164.989 144.844 72.448 1.00 113.16 395 LYS S CA 1
ATOM 12521 C C . LYS E 1 395 ? 164.350 143.476 72.697 1.00 113.16 395 LYS S C 1
ATOM 12522 O O . LYS E 1 395 ? 163.133 143.366 72.787 1.00 113.16 395 LYS S O 1
ATOM 12528 N N . ALA E 1 396 ? 165.168 142.430 72.844 1.00 115.08 396 ALA S N 1
ATOM 12529 C CA . ALA E 1 396 ? 164.651 141.056 72.964 1.00 115.08 396 ALA S CA 1
ATOM 12530 C C . ALA E 1 396 ? 163.774 140.855 74.214 1.00 115.08 396 ALA S C 1
ATOM 12531 O O . ALA E 1 396 ? 162.600 140.487 74.117 1.00 115.08 396 ALA S O 1
ATOM 12533 N N . ALA E 1 397 ? 164.333 141.119 75.396 1.00 114.16 397 ALA S N 1
ATOM 12534 C CA . ALA E 1 397 ? 163.666 140.793 76.666 1.00 114.16 397 ALA S CA 1
ATOM 12535 C C . ALA E 1 397 ? 162.485 141.721 77.000 1.00 114.16 397 ALA S C 1
ATOM 12536 O O . ALA E 1 397 ? 161.718 141.424 77.920 1.00 114.16 397 ALA S O 1
ATOM 12538 N N . ARG E 1 398 ? 162.354 142.858 76.304 1.00 117.03 398 ARG S N 1
ATOM 12539 C CA . ARG E 1 398 ? 161.372 143.920 76.655 1.00 117.03 398 ARG S CA 1
ATOM 12540 C C . ARG E 1 398 ? 160.508 144.376 75.490 1.00 117.03 398 ARG S C 1
ATOM 12541 O O . ARG E 1 398 ? 159.521 145.092 75.705 1.00 117.03 398 ARG S O 1
ATOM 12549 N N . GLY E 1 399 ? 160.952 144.112 74.261 1.00 123.01 399 GLY S N 1
ATOM 12550 C CA . GLY E 1 399 ? 160.378 144.640 73.014 1.00 123.01 399 GLY S CA 1
ATOM 12551 C C . GLY E 1 399 ? 160.477 146.159 72.804 1.00 123.01 399 GLY S C 1
ATOM 12552 O O . GLY E 1 399 ? 160.242 146.630 71.696 1.00 123.01 399 GLY S O 1
ATOM 12553 N N . GLU E 1 400 ? 160.799 146.936 73.840 1.00 125.96 400 GLU S N 1
ATOM 12554 C CA . GLU E 1 400 ? 160.422 148.366 73.910 1.00 125.96 400 GLU S CA 1
ATOM 12555 C C . GLU E 1 400 ? 161.191 149.342 72.990 1.00 125.96 400 GLU S C 1
ATOM 12556 O O . GLU E 1 400 ? 160.941 150.550 73.045 1.00 125.96 400 GLU S O 1
ATOM 12562 N N . GLU E 1 401 ? 162.085 148.882 72.119 1.00 119.61 401 GLU S N 1
ATOM 12563 C CA . GLU E 1 401 ? 162.869 149.834 71.316 1.00 119.61 401 GLU S CA 1
ATOM 12564 C C . GLU E 1 401 ? 163.097 149.347 69.885 1.00 119.61 401 GLU S C 1
ATOM 12565 O O . GLU E 1 401 ? 163.082 148.152 69.578 1.00 119.61 401 GLU S O 1
ATOM 12571 N N . GLU E 1 402 ? 163.415 150.297 69.012 1.00 118.41 402 GLU S N 1
ATOM 12572 C CA . GLU E 1 402 ? 163.863 149.903 67.671 1.00 118.41 402 GLU S CA 1
ATOM 12573 C C . GLU E 1 402 ? 165.249 149.220 67.731 1.00 118.41 402 GLU S C 1
ATOM 12574 O O . GLU E 1 402 ? 166.107 149.592 68.538 1.00 118.41 402 GLU S O 1
ATOM 12580 N N . PRO E 1 403 ? 165.509 148.230 66.870 1.00 114.46 403 PRO S N 1
ATOM 12581 C CA . PRO E 1 403 ? 166.873 147.702 66.710 1.00 114.46 403 PRO S CA 1
ATOM 12582 C C . PRO E 1 403 ? 167.825 148.806 66.229 1.00 114.46 403 PRO S C 1
ATOM 12583 O O . PRO E 1 403 ? 167.463 149.674 65.434 1.00 114.46 403 PRO S O 1
ATOM 12587 N N . GLN E 1 404 ? 169.044 148.816 66.759 1.00 114.60 404 GLN S N 1
ATOM 12588 C CA . GLN E 1 404 ? 169.845 150.045 66.690 1.00 114.60 404 GLN S CA 1
ATOM 12589 C C . GLN E 1 404 ? 170.373 150.305 65.274 1.00 114.60 404 GLN S C 1
ATOM 12590 O O . GLN E 1 404 ? 170.923 149.417 64.630 1.00 114.60 404 GLN S O 1
ATOM 12596 N N . LEU E 1 405 ? 170.150 151.520 64.775 1.00 121.52 405 LEU S N 1
ATOM 12597 C CA . LEU E 1 405 ? 170.422 151.838 63.363 1.00 121.52 405 LEU S CA 1
ATOM 12598 C C . LEU E 1 405 ? 171.901 152.130 63.093 1.00 121.52 405 LEU S C 1
ATOM 12599 O O . LEU E 1 405 ? 172.462 153.094 63.619 1.00 121.52 405 LEU S O 1
ATOM 12604 N N . GLN E 1 406 ? 172.493 151.366 62.178 1.00 122.82 406 GLN S N 1
ATOM 12605 C CA . GLN E 1 406 ? 173.815 151.711 61.642 1.00 122.82 406 GLN S CA 1
ATOM 12606 C C . GLN E 1 406 ? 173.587 152.169 60.190 1.00 122.82 406 GLN S C 1
ATOM 12607 O O . GLN E 1 406 ? 172.935 151.470 59.406 1.00 122.82 406 GLN S O 1
ATOM 12613 N N . LEU E 1 407 ? 174.050 153.377 59.856 1.00 123.33 407 LEU S N 1
ATOM 12614 C CA . LEU E 1 407 ? 173.779 153.951 58.510 1.00 123.33 407 LEU S CA 1
ATOM 12615 C C . LEU E 1 407 ? 174.851 153.571 57.479 1.00 123.33 407 LEU S C 1
ATOM 12616 O O . LEU E 1 407 ? 174.871 154.185 56.399 1.00 123.33 407 LEU S O 1
ATOM 12621 N N . GLU F 1 60 ? 140.549 62.001 54.279 1.00 126.28 60 GLU T N 1
ATOM 12622 C CA . GLU F 1 60 ? 139.688 63.146 53.823 1.00 126.28 60 GLU T CA 1
ATOM 12623 C C . GLU F 1 60 ? 139.445 64.117 54.992 1.00 126.28 60 GLU T C 1
ATOM 12624 O O . GLU F 1 60 ? 140.156 65.112 55.070 1.00 126.28 60 GLU T O 1
ATOM 12630 N N . VAL F 1 61 ? 138.477 63.859 55.882 1.00 119.02 61 VAL T N 1
ATOM 12631 C CA . VAL F 1 61 ? 138.173 64.839 56.953 1.00 119.02 61 VAL T CA 1
ATOM 12632 C C . VAL F 1 61 ? 139.371 65.011 57.903 1.00 119.02 61 VAL T C 1
ATOM 12633 O O . VAL F 1 61 ? 139.727 64.053 58.599 1.00 119.02 61 VAL T O 1
ATOM 12637 N N . PRO F 1 62 ? 139.978 66.205 58.006 1.00 114.44 62 PRO T N 1
ATOM 12638 C CA . PRO F 1 62 ? 141.096 66.417 58.945 1.00 114.44 62 PRO T CA 1
ATOM 12639 C C . PRO F 1 62 ? 140.629 66.255 60.389 1.00 114.44 62 PRO T C 1
ATOM 12640 O O . PRO F 1 62 ? 139.561 66.733 60.774 1.00 114.44 62 PRO T O 1
ATOM 12644 N N . LYS F 1 63 ? 141.417 65.528 61.185 1.00 106.26 63 LYS T N 1
ATOM 12645 C CA . LYS F 1 63 ? 140.957 65.194 62.545 1.00 106.26 63 LYS T CA 1
ATOM 12646 C C . LYS F 1 63 ? 141.227 66.360 63.500 1.00 106.26 63 LYS T C 1
ATOM 12647 O O . LYS F 1 63 ? 142.196 67.091 63.332 1.00 106.26 63 LYS T O 1
ATOM 12653 N N . PRO F 1 64 ? 140.418 66.529 64.544 1.00 107.70 64 PRO T N 1
ATOM 12654 C CA . PRO F 1 64 ? 140.610 67.676 65.436 1.00 107.70 64 PRO T CA 1
ATOM 12655 C C . PRO F 1 64 ? 141.947 67.587 66.172 1.00 107.70 64 PRO T C 1
ATOM 12656 O O . PRO F 1 64 ? 142.624 68.597 66.377 1.00 107.70 64 PRO T O 1
ATOM 12660 N N . GLN F 1 65 ? 142.393 66.370 66.482 1.00 105.50 65 GLN T N 1
ATOM 12661 C CA . GLN F 1 65 ? 143.724 66.206 67.075 1.00 105.50 65 GLN T CA 1
ATOM 12662 C C . GLN F 1 65 ? 144.826 66.604 66.084 1.00 105.50 65 GLN T C 1
ATOM 12663 O O . GLN F 1 65 ? 145.774 67.287 66.464 1.00 105.50 65 GLN T O 1
ATOM 12669 N N . GLU F 1 66 ? 144.685 66.260 64.798 1.00 111.12 66 GLU T N 1
ATOM 12670 C CA . GLU F 1 66 ? 145.664 66.719 63.791 1.00 111.12 66 GLU T CA 1
ATOM 12671 C C . GLU F 1 66 ? 145.696 68.246 63.718 1.00 111.12 66 GLU T C 1
ATOM 12672 O O . GLU F 1 66 ? 146.753 68.864 63.839 1.00 111.12 66 GLU T O 1
ATOM 12678 N N . ILE F 1 67 ? 144.534 68.876 63.545 1.00 113.06 67 ILE T N 1
ATOM 12679 C CA . ILE F 1 67 ? 144.482 70.345 63.405 1.00 113.06 67 ILE T CA 1
ATOM 12680 C C . ILE F 1 67 ? 145.065 71.038 64.638 1.00 113.06 67 ILE T C 1
ATOM 12681 O O . ILE F 1 67 ? 145.792 72.031 64.526 1.00 113.06 67 ILE T O 1
ATOM 12686 N N . ARG F 1 68 ? 144.780 70.495 65.825 1.00 106.02 68 ARG T N 1
ATOM 12687 C CA . ARG F 1 68 ? 145.360 71.029 67.063 1.00 106.02 68 ARG T CA 1
ATOM 12688 C C . ARG F 1 68 ? 146.874 70.821 67.119 1.00 106.02 68 ARG T C 1
ATOM 12689 O O . ARG F 1 68 ? 147.601 71.717 67.549 1.00 106.02 68 ARG T O 1
ATOM 12697 N N . HIS F 1 69 ? 147.361 69.637 66.738 1.00 110.88 69 HIS T N 1
ATOM 12698 C CA . HIS F 1 69 ? 148.811 69.385 66.807 1.00 110.88 69 HIS T CA 1
ATOM 12699 C C . HIS F 1 69 ? 149.573 70.194 65.773 1.00 110.88 69 HIS T C 1
ATOM 12700 O O . HIS F 1 69 ? 150.622 70.745 66.091 1.00 110.88 69 HIS T O 1
ATOM 12707 N N . ILE F 1 70 ? 149.049 70.336 64.558 1.00 113.26 70 ILE T N 1
ATOM 12708 C CA . ILE F 1 70 ? 149.739 71.207 63.597 1.00 113.26 70 ILE T CA 1
ATOM 12709 C C . ILE F 1 70 ? 149.622 72.675 64.025 1.00 113.26 70 ILE T C 1
ATOM 12710 O O . ILE F 1 70 ? 150.604 73.417 63.990 1.00 113.26 70 ILE T O 1
ATOM 12715 N N . LEU F 1 71 ? 148.461 73.104 64.521 1.00 107.70 71 LEU T N 1
ATOM 12716 C CA . LEU F 1 71 ? 148.381 74.468 65.062 1.00 107.70 71 LEU T CA 1
ATOM 12717 C C . LEU F 1 71 ? 149.211 74.645 66.339 1.00 107.70 71 LEU T C 1
ATOM 12718 O O . LEU F 1 71 ? 149.459 75.773 66.739 1.00 107.70 71 LEU T O 1
ATOM 12723 N N . SER F 1 72 ? 149.705 73.569 66.952 1.00 108.22 72 SER T N 1
ATOM 12724 C CA . SER F 1 72 ? 150.697 73.701 68.035 1.00 108.22 72 SER T CA 1
ATOM 12725 C C . SER F 1 72 ? 152.096 74.031 67.523 1.00 108.22 72 SER T C 1
ATOM 12726 O O . SER F 1 72 ? 152.949 74.398 68.329 1.00 108.22 72 SER T O 1
ATOM 12729 N N . ASP F 1 73 ? 152.356 73.906 66.218 1.00 109.47 73 ASP T N 1
ATOM 12730 C CA . ASP F 1 73 ? 153.629 74.386 65.647 1.00 109.47 73 ASP T CA 1
ATOM 12731 C C . ASP F 1 73 ? 153.567 75.887 65.355 1.00 109.47 73 ASP T C 1
ATOM 12732 O O . ASP F 1 73 ? 154.575 76.598 65.455 1.00 109.47 73 ASP T O 1
ATOM 12737 N N . TYR F 1 74 ? 152.378 76.351 64.971 1.00 113.47 74 TYR T N 1
ATOM 12738 C CA . TYR F 1 74 ? 152.137 77.738 64.574 1.00 113.47 74 TYR T CA 1
ATOM 12739 C C . TYR F 1 74 ? 151.706 78.621 65.747 1.00 113.47 74 TYR T C 1
ATOM 12740 O O . TYR F 1 74 ? 152.260 79.706 65.929 1.00 113.47 74 TYR T O 1
ATOM 12749 N N . VAL F 1 75 ? 150.718 78.179 66.535 1.00 102.20 75 VAL T N 1
ATOM 12750 C CA . VAL F 1 75 ? 150.214 78.974 67.671 1.00 102.20 75 VAL T CA 1
ATOM 12751 C C . VAL F 1 75 ? 150.423 78.215 68.990 1.00 102.20 75 VAL T C 1
ATOM 12752 O O . VAL F 1 75 ? 149.870 77.134 69.239 1.00 102.20 75 VAL T O 1
ATOM 12756 N N . ILE F 1 76 ? 151.188 78.837 69.857 1.00 110.82 76 ILE T N 1
ATOM 12757 C CA . ILE F 1 76 ? 151.691 78.190 71.067 1.00 110.82 76 ILE T CA 1
ATOM 12758 C C . ILE F 1 76 ? 150.741 78.486 72.231 1.00 110.82 76 ILE T C 1
ATOM 12759 O O . ILE F 1 76 ? 150.286 79.617 72.399 1.00 110.82 76 ILE T O 1
ATOM 12764 N N . GLY F 1 77 ? 150.429 77.479 73.046 1.00 101.65 77 GLY T N 1
ATOM 12765 C CA . GLY F 1 77 ? 149.377 77.702 74.064 1.00 101.65 77 GLY T CA 1
ATOM 12766 C C . GLY F 1 77 ? 148.001 77.818 73.391 1.00 101.65 77 GLY T C 1
ATOM 12767 O O . GLY F 1 77 ? 147.792 77.372 72.267 1.00 101.65 77 GLY T O 1
ATOM 12768 N N . GLN F 1 78 ? 147.064 78.437 74.112 1.00 105.30 78 GLN T N 1
ATOM 12769 C CA . GLN F 1 78 ? 145.693 78.694 73.629 1.00 105.30 78 GLN T CA 1
ATOM 12770 C C . GLN F 1 78 ? 144.888 77.414 73.335 1.00 105.30 78 GLN T C 1
ATOM 12771 O O . GLN F 1 78 ? 144.009 77.375 72.475 1.00 105.30 78 GLN T O 1
ATOM 12777 N N . GLU F 1 79 ? 145.149 76.368 74.109 1.00 101.23 79 GLU T N 1
ATOM 12778 C CA . GLU F 1 79 ? 144.605 75.034 73.817 1.00 101.23 79 GLU T CA 1
ATOM 12779 C C . GLU F 1 79 ? 143.081 74.968 73.861 1.00 101.23 79 GLU T C 1
ATOM 12780 O O . GLU F 1 79 ? 142.472 74.208 73.106 1.00 101.23 79 GLU T O 1
ATOM 12786 N N . ARG F 1 80 ? 142.444 75.764 74.711 1.00 97.27 80 ARG T N 1
ATOM 12787 C CA . ARG F 1 80 ? 140.980 75.737 74.734 1.00 97.27 80 ARG T CA 1
ATOM 12788 C C . ARG F 1 80 ? 140.405 76.157 73.384 1.00 97.27 80 ARG T C 1
ATOM 12789 O O . ARG F 1 80 ? 139.659 75.396 72.767 1.00 97.27 80 ARG T O 1
ATOM 12797 N N . ALA F 1 81 ? 140.787 77.337 72.892 1.00 98.46 81 ALA T N 1
ATOM 12798 C CA . ALA F 1 81 ? 140.316 77.754 71.574 1.00 98.46 81 ALA T CA 1
ATOM 12799 C C . ALA F 1 81 ? 140.829 76.799 70.485 1.00 98.46 81 ALA T C 1
ATOM 12800 O O . ALA F 1 81 ? 140.095 76.484 69.555 1.00 98.46 81 ALA T O 1
ATOM 12802 N N . LYS F 1 82 ? 142.045 76.256 70.624 1.00 99.62 82 LYS T N 1
ATOM 12803 C CA . LYS F 1 82 ? 142.526 75.281 69.622 1.00 99.62 82 LYS T CA 1
ATOM 12804 C C . LYS F 1 82 ? 141.680 74.020 69.567 1.00 99.62 82 LYS T C 1
ATOM 12805 O O . LYS F 1 82 ? 141.419 73.508 68.483 1.00 99.62 82 LYS T O 1
ATOM 12811 N N . LYS F 1 83 ? 141.224 73.512 70.707 1.00 99.53 83 LYS T N 1
ATOM 12812 C CA . LYS F 1 83 ? 140.275 72.392 70.644 1.00 99.53 83 LYS T CA 1
ATOM 12813 C C . LYS F 1 83 ? 138.934 72.873 70.099 1.00 99.53 83 LYS T C 1
ATOM 12814 O O . LYS F 1 83 ? 138.301 72.161 69.324 1.00 99.53 83 LYS T O 1
ATOM 12820 N N . ALA F 1 84 ? 138.515 74.092 70.454 1.00 102.45 84 ALA T N 1
ATOM 12821 C CA . ALA F 1 84 ? 137.232 74.620 69.960 1.00 102.45 84 ALA T CA 1
ATOM 12822 C C . ALA F 1 84 ? 137.193 74.704 68.425 1.00 102.45 84 ALA T C 1
ATOM 12823 O O . ALA F 1 84 ? 136.269 74.201 67.780 1.00 102.45 84 ALA T O 1
ATOM 12825 N N . LEU F 1 85 ? 138.213 75.307 67.817 1.00 109.39 85 LEU T N 1
ATOM 12826 C CA . LEU F 1 85 ? 138.248 75.358 66.348 1.00 109.39 85 LEU T CA 1
ATOM 12827 C C . LEU F 1 85 ? 138.478 73.982 65.735 1.00 109.39 85 LEU T C 1
ATOM 12828 O O . LEU F 1 85 ? 137.943 73.707 64.663 1.00 109.39 85 LEU T O 1
ATOM 12833 N N . ALA F 1 86 ? 139.213 73.101 66.413 1.00 107.96 86 ALA T N 1
ATOM 12834 C CA . ALA F 1 86 ? 139.443 71.770 65.858 1.00 107.96 86 ALA T CA 1
ATOM 12835 C C . ALA F 1 86 ? 138.127 71.008 65.751 1.00 107.96 86 ALA T C 1
ATOM 12836 O O . ALA F 1 86 ? 137.811 70.428 64.716 1.00 107.96 86 ALA T O 1
ATOM 12838 N N . VAL F 1 87 ? 137.331 71.053 66.817 1.00 106.42 87 VAL T N 1
ATOM 12839 C CA . VAL F 1 87 ? 136.005 70.426 66.817 1.00 106.42 87 VAL T CA 1
ATOM 12840 C C . VAL F 1 87 ? 135.091 71.105 65.810 1.00 106.42 87 VAL T C 1
ATOM 12841 O O . VAL F 1 87 ? 134.438 70.437 65.012 1.00 106.42 87 VAL T O 1
ATOM 12845 N N . ALA F 1 88 ? 135.029 72.433 65.828 1.00 109.89 88 ALA T N 1
ATOM 12846 C CA . ALA F 1 88 ? 134.142 73.129 64.896 1.00 109.89 88 ALA T CA 1
ATOM 12847 C C . ALA F 1 88 ? 134.462 72.796 63.434 1.00 109.89 88 ALA T C 1
ATOM 12848 O O . ALA F 1 88 ? 133.582 72.374 62.682 1.00 109.89 88 ALA T O 1
ATOM 12850 N N . VAL F 1 89 ? 135.722 72.942 63.015 1.00 112.14 89 VAL T N 1
ATOM 12851 C CA . VAL F 1 89 ? 136.007 72.646 61.601 1.00 112.14 89 VAL T CA 1
ATOM 12852 C C . VAL F 1 89 ? 135.940 71.138 61.323 1.00 112.14 89 VAL T C 1
ATOM 12853 O O . VAL F 1 89 ? 135.541 70.729 60.232 1.00 112.14 89 VAL T O 1
ATOM 12857 N N . TYR F 1 90 ? 136.250 70.297 62.310 1.00 111.18 90 TYR T N 1
ATOM 12858 C CA . TYR F 1 90 ? 136.049 68.860 62.122 1.00 111.18 90 TYR T CA 1
ATOM 12859 C C . TYR F 1 90 ? 134.582 68.556 61.789 1.00 111.18 90 TYR T C 1
ATOM 12860 O O . TYR F 1 90 ? 134.278 67.889 60.798 1.00 111.18 90 TYR T O 1
ATOM 12869 N N . ASN F 1 91 ? 133.661 69.129 62.562 1.00 115.37 91 ASN T N 1
ATOM 12870 C CA . ASN F 1 91 ? 132.229 68.994 62.266 1.00 115.37 91 ASN T CA 1
ATOM 12871 C C . ASN F 1 91 ? 131.842 69.657 60.951 1.00 115.37 91 ASN T C 1
ATOM 12872 O O . ASN F 1 91 ? 131.036 69.107 60.198 1.00 115.37 91 ASN T O 1
ATOM 12877 N N . HIS F 1 92 ? 132.437 70.805 60.629 1.00 116.67 92 HIS T N 1
ATOM 12878 C CA . HIS F 1 92 ? 132.210 71.362 59.291 1.00 116.67 92 HIS T CA 1
ATOM 12879 C C . HIS F 1 92 ? 132.621 70.384 58.196 1.00 116.67 92 HIS T C 1
ATOM 12880 O O . HIS F 1 92 ? 131.881 70.177 57.237 1.00 116.67 92 HIS T O 1
ATOM 12887 N N . TYR F 1 93 ? 133.764 69.733 58.334 1.00 120.48 93 TYR T N 1
ATOM 12888 C CA . TYR F 1 93 ? 134.218 68.903 57.214 1.00 120.48 93 TYR T CA 1
ATOM 12889 C C . TYR F 1 93 ? 133.505 67.549 57.225 1.00 120.48 93 TYR T C 1
ATOM 12890 O O . TYR F 1 93 ? 133.307 66.952 56.170 1.00 120.48 93 TYR T O 1
ATOM 12899 N N . LYS F 1 94 ? 133.006 67.114 58.383 1.00 118.67 94 LYS T N 1
ATOM 12900 C CA . LYS F 1 94 ? 132.010 66.027 58.421 1.00 118.67 94 LYS T CA 1
ATOM 12901 C C . LYS F 1 94 ? 130.725 66.403 57.683 1.00 118.67 94 LYS T C 1
ATOM 12902 O O . LYS F 1 94 ? 130.188 65.600 56.919 1.00 118.67 94 LYS T O 1
ATOM 12908 N N . ARG F 1 95 ? 130.215 67.618 57.899 1.00 120.42 95 ARG T N 1
ATOM 12909 C CA . ARG F 1 95 ? 128.976 68.059 57.229 1.00 120.42 95 ARG T CA 1
ATOM 12910 C C . ARG F 1 95 ? 129.180 68.373 55.736 1.00 120.42 95 ARG T C 1
ATOM 12911 O O . ARG F 1 95 ? 128.231 68.307 54.959 1.00 120.42 95 ARG T O 1
ATOM 12919 N N . ILE F 1 96 ? 130.407 68.688 55.327 1.00 119.22 96 ILE T N 1
ATOM 12920 C CA . ILE F 1 96 ? 130.758 68.746 53.894 1.00 119.22 96 ILE T CA 1
ATOM 12921 C C . ILE F 1 96 ? 130.784 67.348 53.273 1.00 119.22 96 ILE T C 1
ATOM 12922 O O . ILE F 1 96 ? 130.193 67.118 52.216 1.00 119.22 96 ILE T O 1
ATOM 12927 N N . ASN F 1 97 ? 131.524 66.420 53.887 1.00 125.07 97 ASN T N 1
ATOM 12928 C CA . ASN F 1 97 ? 131.776 65.125 53.234 1.00 125.07 97 ASN T CA 1
ATOM 12929 C C . ASN F 1 97 ? 130.595 64.151 53.322 1.00 125.07 97 ASN T C 1
ATOM 12930 O O . ASN F 1 97 ? 130.355 63.402 52.373 1.00 125.07 97 ASN T O 1
ATOM 12935 N N . SER F 1 98 ? 129.831 64.154 54.415 1.00 123.53 98 SER T N 1
ATOM 12936 C CA . SER F 1 98 ? 128.604 63.335 54.471 1.00 123.53 98 SER T CA 1
ATOM 12937 C C . SER F 1 98 ? 127.498 63.921 53.564 1.00 123.53 98 SER T C 1
ATOM 12938 O O . SER F 1 98 ? 127.614 65.022 53.031 1.00 123.53 98 SER T O 1
ATOM 12941 N N . ASN F 1 99 ? 126.373 63.208 53.471 1.00 121.52 99 ASN T N 1
ATOM 12942 C CA . ASN F 1 99 ? 125.108 63.860 53.108 1.00 121.52 99 ASN T CA 1
ATOM 12943 C C . ASN F 1 99 ? 124.857 65.030 54.080 1.00 121.52 99 ASN T C 1
ATOM 12944 O O . ASN F 1 99 ? 124.770 66.194 53.682 1.00 121.52 99 ASN T O 1
ATOM 12949 N N . GLU F 1 100 ? 124.847 64.701 55.377 1.00 126.47 100 GLU T N 1
ATOM 12950 C CA . GLU F 1 100 ? 124.869 65.613 56.538 1.00 126.47 100 GLU T CA 1
ATOM 12951 C C . GLU F 1 100 ? 125.389 64.772 57.730 1.00 126.47 100 GLU T C 1
ATOM 12952 O O . GLU F 1 100 ? 125.259 63.551 57.712 1.00 126.47 100 GLU T O 1
ATOM 12958 N N . THR F 1 101 ? 125.928 65.382 58.807 1.00 127.09 101 THR T N 1
ATOM 12959 C CA . THR F 1 101 ? 126.319 64.544 59.989 1.00 127.09 101 THR T CA 1
ATOM 12960 C C . THR F 1 101 ? 125.135 64.259 60.967 1.00 127.09 101 THR T C 1
ATOM 12961 O O . THR F 1 101 ? 125.344 63.773 62.080 1.00 127.09 101 THR T O 1
ATOM 12965 N N . LYS F 1 102 ? 123.903 64.490 60.518 1.00 142.95 102 LYS T N 1
ATOM 12966 C CA . LYS F 1 102 ? 122.667 63.970 61.119 1.00 142.95 102 LYS T CA 1
ATOM 12967 C C . LYS F 1 102 ? 121.647 63.886 59.976 1.00 142.95 102 LYS T C 1
ATOM 12968 O O . LYS F 1 102 ? 121.755 64.626 59.004 1.00 142.95 102 LYS T O 1
ATOM 12974 N N . GLU F 1 103 ? 120.686 62.967 6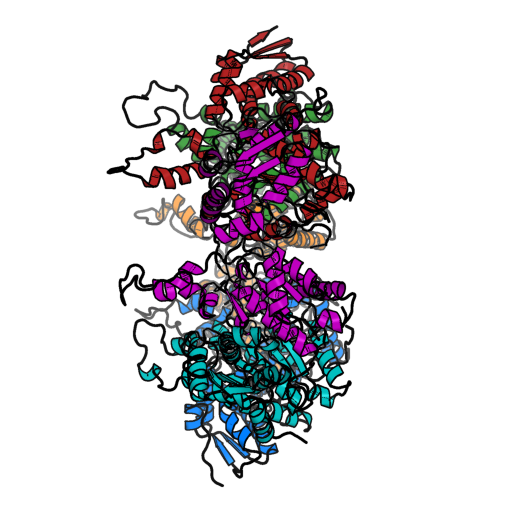0.060 1.00 152.42 103 GLU T N 1
ATOM 12975 C CA . GLU F 1 103 ? 119.725 62.798 58.946 1.00 152.42 103 GLU T CA 1
ATOM 12976 C C . GLU F 1 103 ? 118.827 64.033 58.731 1.00 152.42 103 GLU T C 1
ATOM 12977 O O . GLU F 1 103 ? 118.754 64.965 59.534 1.00 152.42 103 GLU T O 1
ATOM 12983 N N . ASP F 1 104 ? 118.115 63.978 57.604 1.00 155.24 104 ASP T N 1
ATOM 12984 C CA . ASP F 1 104 ? 117.145 64.984 57.151 1.00 155.24 104 ASP T CA 1
ATOM 12985 C C . ASP F 1 104 ? 116.039 65.326 58.167 1.00 155.24 104 ASP T C 1
ATOM 12986 O O . ASP F 1 104 ? 115.691 64.545 59.058 1.00 155.24 104 ASP T O 1
ATOM 12991 N N . GLU F 1 105 ? 115.474 66.523 57.991 1.00 156.31 105 GLU T N 1
ATOM 12992 C CA . GLU F 1 105 ? 114.566 67.191 58.948 1.00 156.31 105 GLU T CA 1
ATOM 12993 C C . GLU F 1 105 ? 115.210 67.445 60.328 1.00 156.31 105 GLU T C 1
ATOM 12994 O O . GLU F 1 105 ? 114.517 67.750 61.296 1.00 156.31 105 GLU T O 1
ATOM 13000 N N . VAL F 1 106 ? 116.536 67.404 60.412 1.00 148.25 106 VAL T N 1
ATOM 13001 C CA . VAL F 1 106 ? 117.257 67.989 61.544 1.00 148.25 106 VAL T CA 1
ATOM 13002 C C . VAL F 1 106 ? 118.206 69.040 60.976 1.00 148.25 106 VAL T C 1
ATOM 13003 O O . VAL F 1 106 ? 119.112 68.714 60.203 1.00 148.25 106 VAL T O 1
ATOM 13007 N N . GLU F 1 107 ? 118.009 70.299 61.357 1.00 148.59 107 GLU T N 1
ATOM 13008 C CA . GLU F 1 107 ? 119.016 71.310 61.005 1.00 148.59 107 GLU T CA 1
ATOM 13009 C C . GLU F 1 107 ? 120.206 71.129 61.950 1.00 148.59 107 GLU T C 1
ATOM 13010 O O . GLU F 1 107 ? 120.093 71.336 63.160 1.00 148.59 107 GLU T O 1
ATOM 13016 N N . LEU F 1 108 ? 121.345 70.713 61.398 1.00 137.10 108 LEU T N 1
ATOM 13017 C CA . LEU F 1 108 ? 122.586 70.667 62.180 1.00 137.10 108 LEU T CA 1
ATOM 13018 C C . LEU F 1 108 ? 123.022 72.062 62.622 1.00 137.10 108 LEU T C 1
ATOM 13019 O O . LEU F 1 108 ? 122.934 73.034 61.868 1.00 137.10 108 LEU T O 1
ATOM 13024 N N . SER F 1 109 ? 123.585 72.121 63.821 1.00 137.29 109 SER T N 1
ATOM 13025 C CA . SER F 1 109 ? 124.179 73.360 64.324 1.00 137.29 109 SER T CA 1
ATOM 13026 C C . SER F 1 109 ? 125.265 73.940 63.397 1.00 137.29 109 SER T C 1
ATOM 13027 O O . SER F 1 109 ? 126.029 73.222 62.744 1.00 137.29 109 SER T O 1
ATOM 13030 N N . LYS F 1 110 ? 125.328 75.275 63.378 1.00 128.75 110 LYS T N 1
ATOM 13031 C CA . LYS F 1 110 ? 126.260 76.023 62.509 1.00 128.75 110 LYS T CA 1
ATOM 13032 C C . LYS F 1 110 ? 127.728 75.869 62.889 1.00 128.75 110 LYS T C 1
ATOM 13033 O O . LYS F 1 110 ? 128.578 76.185 62.060 1.00 128.75 110 LYS T O 1
ATOM 13039 N N . SER F 1 111 ? 128.013 75.399 64.114 1.00 124.10 111 SER T N 1
ATOM 13040 C CA . SER F 1 111 ? 129.383 75.141 64.628 1.00 124.10 111 SER T CA 1
ATOM 13041 C C . SER F 1 111 ? 130.369 76.272 64.304 1.00 124.10 111 SER T C 1
ATOM 13042 O O . SER F 1 111 ? 131.474 76.035 63.825 1.00 124.10 111 SER T O 1
ATOM 13045 N N . ASN F 1 112 ? 129.943 77.511 64.527 1.00 120.61 112 ASN T N 1
ATOM 13046 C CA . ASN F 1 112 ? 130.748 78.692 64.214 1.00 120.61 112 ASN T CA 1
ATOM 13047 C C . ASN F 1 112 ? 131.064 79.417 65.519 1.00 120.61 112 ASN T C 1
ATOM 13048 O O . ASN F 1 112 ? 130.287 79.369 66.477 1.00 120.61 112 ASN T O 1
ATOM 13053 N N . ILE F 1 113 ? 132.254 80.006 65.567 1.00 126.73 113 ILE T N 1
ATOM 13054 C CA . ILE F 1 113 ? 132.889 80.376 66.834 1.00 126.73 113 ILE T CA 1
ATOM 13055 C C . ILE F 1 113 ? 132.938 81.883 66.980 1.00 126.73 113 ILE T C 1
ATOM 13056 O O . ILE F 1 113 ? 133.373 82.605 66.076 1.00 126.73 113 ILE T O 1
ATOM 13061 N N . CYS F 1 114 ? 132.585 82.328 68.169 1.00 135.23 114 CYS T N 1
ATOM 13062 C CA . CYS F 1 114 ? 132.926 83.667 68.630 1.00 135.23 114 CYS T CA 1
ATOM 13063 C C . CYS F 1 114 ? 134.027 83.537 69.695 1.00 135.23 114 CYS T C 1
ATOM 13064 O O . CYS F 1 114 ? 133.959 82.700 70.597 1.00 135.23 114 CYS T O 1
ATOM 13067 N N . LEU F 1 115 ? 135.070 84.345 69.555 1.00 146.76 115 LEU T N 1
ATOM 13068 C CA . LEU F 1 115 ? 136.261 84.225 70.396 1.00 146.76 115 LEU T CA 1
ATOM 13069 C C . LEU F 1 115 ? 136.568 85.531 71.142 1.00 146.76 115 LEU T C 1
ATOM 13070 O O . LEU F 1 115 ? 136.453 86.634 70.598 1.00 146.76 115 LEU T O 1
ATOM 13075 N N . ILE F 1 116 ? 136.999 85.376 72.392 1.00 155.80 116 ILE T N 1
ATOM 13076 C CA . ILE F 1 116 ? 137.413 86.504 73.238 1.00 155.80 116 ILE T CA 1
ATOM 13077 C C . ILE F 1 116 ? 138.936 86.471 73.282 1.00 155.80 116 ILE T C 1
ATOM 13078 O O . ILE F 1 116 ? 139.523 85.491 73.754 1.00 155.80 116 ILE T O 1
ATOM 13083 N N . GLY F 1 117 ? 139.575 87.536 72.798 1.00 149.15 117 GLY T N 1
ATOM 13084 C CA . GLY F 1 117 ? 141.025 87.523 72.616 1.00 149.15 117 GLY T CA 1
ATOM 13085 C C . GLY F 1 117 ? 141.697 88.821 73.064 1.00 149.15 117 GLY T C 1
ATOM 13086 O O . GLY F 1 117 ? 141.427 89.886 72.507 1.00 149.15 117 GLY T O 1
ATOM 13087 N N . PRO F 1 118 ? 142.611 88.738 74.056 1.00 134.95 118 PRO T N 1
ATOM 13088 C CA . PRO F 1 118 ? 143.424 89.885 74.483 1.00 134.95 118 PRO T CA 1
ATOM 13089 C C . PRO F 1 118 ? 144.340 90.401 73.373 1.00 134.95 118 PRO T C 1
ATOM 13090 O O . PRO F 1 118 ? 144.422 89.878 72.261 1.00 134.95 118 PRO T O 1
ATOM 13094 N N . THR F 1 119 ? 145.122 91.412 73.700 1.00 141.23 119 THR T N 1
ATOM 13095 C CA . THR F 1 119 ? 146.133 91.905 72.758 1.00 141.23 119 THR T CA 1
ATOM 13096 C C . THR F 1 119 ? 147.329 90.952 72.645 1.00 141.23 119 THR T C 1
ATOM 13097 O O . THR F 1 119 ? 147.588 90.128 73.521 1.00 141.23 119 THR T O 1
ATOM 13101 N N . GLY F 1 120 ? 148.015 90.986 71.497 1.00 128.93 120 GLY T N 1
ATOM 13102 C CA . GLY F 1 120 ? 149.194 90.120 71.250 1.00 128.93 120 GLY T CA 1
ATOM 13103 C C . GLY F 1 120 ? 148.917 88.622 71.173 1.00 128.93 120 GLY T C 1
ATOM 13104 O O . GLY F 1 120 ? 149.788 87.858 70.744 1.00 128.93 120 GLY T O 1
ATOM 13105 N N . SER F 1 121 ? 147.719 88.193 71.537 1.00 117.04 121 SER T N 1
ATOM 13106 C CA . SER F 1 121 ? 147.342 86.794 71.748 1.00 117.04 121 SER T CA 1
ATOM 13107 C C . SER F 1 121 ? 147.118 86.004 70.451 1.00 117.04 121 SER T C 1
ATOM 13108 O O . SER F 1 121 ? 146.392 85.012 70.443 1.00 117.04 121 SER T O 1
ATOM 13111 N N . GLY F 1 122 ? 147.744 86.411 69.356 1.00 97.94 122 GLY T N 1
ATOM 13112 C CA . GLY F 1 122 ? 147.769 85.558 68.172 1.00 97.94 122 GLY T CA 1
ATOM 13113 C C . GLY F 1 122 ? 146.482 85.482 67.368 1.00 97.94 122 GLY T C 1
ATOM 13114 O O . GLY F 1 122 ? 146.451 84.694 66.442 1.00 97.94 122 GLY T O 1
ATOM 13115 N N . LYS F 1 123 ? 145.502 86.354 67.603 1.00 105.70 123 LYS T N 1
ATOM 13116 C CA . LYS F 1 123 ? 144.161 86.169 67.035 1.00 105.70 123 LYS T CA 1
ATOM 13117 C C . LYS F 1 123 ? 144.201 86.123 65.511 1.00 105.70 123 LYS T C 1
ATOM 13118 O O . LYS F 1 123 ? 143.519 85.318 64.869 1.00 105.70 123 LYS T O 1
ATOM 13124 N N . THR F 1 124 ? 144.932 87.059 64.936 1.00 113.91 124 THR T N 1
ATOM 13125 C CA . THR F 1 124 ? 145.154 87.156 63.496 1.00 113.91 124 THR T CA 1
ATOM 13126 C C . THR F 1 124 ? 146.062 86.026 63.011 1.00 113.91 124 THR T C 1
ATOM 13127 O O . THR F 1 124 ? 145.784 85.397 61.991 1.00 113.91 124 THR T O 1
ATOM 13131 N N . LEU F 1 125 ? 147.122 85.725 63.770 1.00 112.40 125 LEU T N 1
ATOM 13132 C CA . LEU F 1 125 ? 148.011 84.613 63.417 1.00 112.40 125 LEU T CA 1
ATOM 13133 C C . LEU F 1 125 ? 147.254 83.282 63.425 1.00 112.40 125 LEU T C 1
ATOM 13134 O O . LEU F 1 125 ? 147.423 82.489 62.508 1.00 112.40 125 LEU T O 1
ATOM 13139 N N . LEU F 1 126 ? 146.370 83.073 64.408 1.00 110.47 126 LEU T N 1
ATOM 13140 C CA . LEU F 1 126 ? 145.427 81.950 64.468 1.00 110.47 126 LEU T CA 1
ATOM 13141 C C . LEU F 1 126 ? 144.655 81.836 63.165 1.00 110.47 126 LEU T C 1
ATOM 13142 O O . LEU F 1 126 ? 144.780 80.851 62.443 1.00 110.47 126 LEU T O 1
ATOM 13147 N N . ALA F 1 127 ? 143.864 82.849 62.832 1.00 111.53 127 ALA T N 1
ATOM 13148 C CA . ALA F 1 127 ? 143.000 82.697 61.661 1.00 111.53 127 ALA T CA 1
ATOM 13149 C C . ALA F 1 127 ? 143.802 82.564 60.362 1.00 111.53 127 ALA T C 1
ATOM 13150 O O . ALA F 1 127 ? 143.447 81.780 59.476 1.00 111.53 127 ALA T O 1
ATOM 13152 N N . GLN F 1 128 ? 144.916 83.283 60.259 1.00 120.03 128 GLN T N 1
ATOM 13153 C CA . GLN F 1 128 ? 145.778 83.119 59.090 1.00 120.03 128 GLN T CA 1
ATOM 13154 C C . GLN F 1 128 ? 146.345 81.694 59.020 1.00 120.03 128 GLN T C 1
ATOM 13155 O O . GLN F 1 128 ? 146.266 81.015 57.994 1.00 120.03 128 GLN T O 1
ATOM 13161 N N . THR F 1 129 ? 146.912 81.220 60.129 1.00 118.19 129 THR T N 1
ATOM 13162 C CA . THR F 1 129 ? 147.548 79.888 60.153 1.00 118.19 129 THR T CA 1
ATOM 13163 C C . THR F 1 129 ? 146.546 78.743 60.007 1.00 118.19 129 THR T C 1
ATOM 13164 O O . THR F 1 129 ? 146.925 77.691 59.508 1.00 118.19 129 THR T O 1
ATOM 13168 N N . LEU F 1 130 ? 145.264 78.931 60.310 1.00 118.21 130 LEU T N 1
ATOM 13169 C CA . LEU F 1 130 ? 144.278 77.915 59.893 1.00 118.21 130 LEU T CA 1
ATOM 13170 C C . LEU F 1 130 ? 144.182 77.803 58.372 1.00 118.21 130 LEU T C 1
ATOM 13171 O O . LEU F 1 130 ? 144.174 76.700 57.817 1.00 118.21 130 LEU T O 1
ATOM 13176 N N . ALA F 1 131 ? 144.162 78.937 57.677 1.00 122.63 131 ALA T N 1
ATOM 13177 C CA . ALA F 1 131 ? 144.208 78.884 56.215 1.00 122.63 131 ALA T CA 1
ATOM 13178 C C . ALA F 1 131 ? 145.542 78.285 55.724 1.00 122.63 131 ALA T C 1
ATOM 13179 O O . ALA F 1 131 ? 145.550 77.457 54.811 1.00 122.63 131 ALA T O 1
ATOM 13181 N N . ARG F 1 132 ? 146.670 78.632 56.371 1.00 121.72 132 ARG T N 1
ATOM 13182 C CA . ARG F 1 132 ? 147.981 78.039 55.998 1.00 121.72 132 ARG T CA 1
ATOM 13183 C C . ARG F 1 132 ? 148.095 76.545 56.314 1.00 121.72 132 ARG T C 1
ATOM 13184 O O . ARG F 1 132 ? 148.874 75.853 55.660 1.00 121.72 132 ARG T O 1
ATOM 13192 N N . ILE F 1 133 ? 147.376 76.039 57.319 1.00 118.44 133 ILE T N 1
ATOM 13193 C CA . ILE F 1 133 ? 147.425 74.602 57.641 1.00 118.44 133 ILE T CA 1
ATOM 13194 C C . ILE F 1 133 ? 146.484 73.820 56.735 1.00 118.44 133 ILE T C 1
ATOM 13195 O O . ILE F 1 133 ? 146.898 72.862 56.082 1.00 118.44 133 ILE T O 1
ATOM 13200 N N . LEU F 1 134 ? 145.208 74.221 56.694 1.00 126.78 134 LEU T N 1
ATOM 13201 C CA . LEU F 1 134 ? 144.209 73.466 55.924 1.00 126.78 134 LEU T CA 1
ATOM 13202 C C . LEU F 1 134 ? 144.328 73.706 54.411 1.00 126.78 134 LEU T C 1
ATOM 13203 O O . LEU F 1 134 ? 143.875 72.868 53.628 1.00 126.78 134 LEU T O 1
ATOM 13208 N N . ASN F 1 135 ? 144.927 74.827 53.979 1.00 136.95 135 ASN T N 1
ATOM 13209 C CA . ASN F 1 135 ? 145.100 75.182 52.548 1.00 136.95 135 ASN T CA 1
ATOM 13210 C C . ASN F 1 135 ? 143.768 75.399 51.804 1.00 136.95 135 ASN T C 1
ATOM 13211 O O . ASN F 1 135 ? 143.731 75.482 50.569 1.00 136.95 135 ASN T O 1
ATOM 13216 N N . VAL F 1 136 ? 142.690 75.529 52.570 1.00 144.28 136 VAL T N 1
ATOM 13217 C CA . VAL F 1 136 ? 141.333 75.808 52.081 1.00 144.28 136 VAL T CA 1
ATOM 13218 C C . VAL F 1 136 ? 141.109 77.318 51.933 1.00 144.28 136 VAL T C 1
ATOM 13219 O O . VAL F 1 136 ? 141.880 78.120 52.475 1.00 144.28 136 VAL T O 1
ATOM 13223 N N . PRO F 1 137 ? 140.061 77.732 51.210 1.00 146.86 137 PRO T N 1
ATOM 13224 C CA . PRO F 1 137 ? 139.779 79.159 50.983 1.00 146.86 137 PRO T CA 1
ATOM 13225 C C . PRO F 1 137 ? 139.616 79.973 52.262 1.00 146.86 137 PRO T C 1
ATOM 13226 O O . PRO F 1 137 ? 139.124 79.488 53.279 1.00 146.86 137 PRO T O 1
ATOM 13230 N N . PHE F 1 138 ? 139.994 81.249 52.192 1.00 143.85 138 PHE T N 1
ATOM 13231 C CA . PHE F 1 138 ? 139.967 82.077 53.402 1.00 143.85 138 PHE T CA 1
ATOM 13232 C C . PHE F 1 138 ? 139.363 83.453 53.116 1.00 143.85 138 PHE T C 1
ATOM 13233 O O . PHE F 1 138 ? 139.595 84.069 52.071 1.00 143.85 138 PHE T O 1
ATOM 13241 N N . ALA F 1 139 ? 138.593 83.932 54.085 1.00 144.66 139 ALA T N 1
ATOM 13242 C CA . ALA F 1 139 ? 138.001 85.264 54.056 1.00 144.66 139 ALA T CA 1
ATOM 13243 C C . ALA F 1 139 ? 138.478 86.102 55.247 1.00 144.66 139 ALA T C 1
ATOM 13244 O O . ALA F 1 139 ? 138.387 85.682 56.403 1.00 144.66 139 ALA T O 1
ATOM 13246 N N . ILE F 1 140 ? 138.964 87.305 54.944 1.00 152.61 140 ILE T N 1
ATOM 13247 C CA . ILE F 1 140 ? 139.474 88.262 55.936 1.00 152.61 140 ILE T CA 1
ATOM 13248 C C . ILE F 1 140 ? 138.545 89.478 55.972 1.00 152.61 140 ILE T C 1
ATOM 13249 O O . ILE F 1 140 ? 138.358 90.133 54.942 1.00 152.61 140 ILE T O 1
ATOM 13254 N N . ALA F 1 141 ? 138.013 89.822 57.146 1.00 159.22 141 ALA T N 1
ATOM 13255 C CA . ALA F 1 141 ? 137.318 91.115 57.293 1.00 159.22 141 ALA T CA 1
ATOM 13256 C C . ALA F 1 141 ? 137.286 91.547 58.772 1.00 159.22 141 ALA T C 1
ATOM 13257 O O . ALA F 1 141 ? 137.856 90.900 59.654 1.00 159.22 141 ALA T O 1
ATOM 13259 N N . ASP F 1 142 ? 136.563 92.629 59.046 1.00 184.57 142 ASP T N 1
ATOM 13260 C CA . ASP F 1 142 ? 136.281 93.044 60.420 1.00 184.57 142 ASP T CA 1
ATOM 13261 C C . ASP F 1 142 ? 134.793 93.390 60.494 1.00 184.57 142 ASP T C 1
ATOM 13262 O O . ASP F 1 142 ? 134.119 93.600 59.481 1.00 184.57 142 ASP T O 1
ATOM 13267 N N . ALA F 1 143 ? 134.279 93.418 61.712 1.00 201.95 143 ALA T N 1
ATOM 13268 C CA . ALA F 1 143 ? 132.854 93.661 61.899 1.00 201.95 143 ALA T CA 1
ATOM 13269 C C . ALA F 1 143 ? 132.477 95.130 61.688 1.00 201.95 143 ALA T C 1
ATOM 13270 O O . ALA F 1 143 ? 131.392 95.433 61.187 1.00 201.95 143 ALA T O 1
ATOM 13272 N N . THR F 1 144 ? 133.331 96.076 62.090 1.00 226.66 144 THR T N 1
ATOM 13273 C CA . THR F 1 144 ? 132.802 97.454 62.179 1.00 226.66 144 THR T CA 1
ATOM 13274 C C . THR F 1 144 ? 132.701 98.117 60.800 1.00 226.66 144 THR T C 1
ATOM 13275 O O . THR F 1 144 ? 131.752 98.865 60.553 1.00 226.66 144 THR T O 1
ATOM 13279 N N . SER F 1 145 ? 133.569 97.730 59.860 1.00 228.49 145 SER T N 1
ATOM 13280 C CA . SER F 1 145 ? 133.441 98.116 58.439 1.00 228.49 145 SER T CA 1
ATOM 13281 C C . SER F 1 145 ? 132.076 97.734 57.837 1.00 228.49 145 SER T C 1
ATOM 13282 O O . SER F 1 145 ? 131.593 98.405 56.922 1.00 228.49 145 SER T O 1
ATOM 13285 N N . LEU F 1 146 ? 131.408 96.717 58.384 1.00 238.30 146 LEU T N 1
ATOM 13286 C CA . LEU F 1 146 ? 130.095 96.278 57.884 1.00 238.30 146 LEU T CA 1
ATOM 13287 C C . LEU F 1 146 ? 128.901 96.906 58.637 1.00 238.30 146 LEU T C 1
ATOM 13288 O O . LEU F 1 146 ? 127.746 96.584 58.345 1.00 238.30 146 LEU T O 1
ATOM 13293 N N . THR F 1 147 ? 129.160 97.794 59.603 1.00 258.47 147 THR T N 1
ATOM 13294 C CA . THR F 1 147 ? 128.104 98.185 60.561 1.00 258.47 147 THR T CA 1
ATOM 13295 C C . THR F 1 147 ? 126.942 98.988 59.963 1.00 258.47 147 THR T C 1
ATOM 13296 O O . THR F 1 147 ? 125.812 98.829 60.430 1.00 258.47 147 THR T O 1
ATOM 13300 N N . GLU F 1 148 ? 127.193 99.923 59.051 1.00 269.27 148 GLU T N 1
ATOM 13301 C CA . GLU F 1 148 ? 126.121 100.854 58.673 1.00 269.27 148 GLU T CA 1
ATOM 13302 C C . GLU F 1 148 ? 125.205 100.292 57.586 1.00 269.27 148 GLU T C 1
ATOM 13303 O O . GLU F 1 148 ? 125.604 99.512 56.716 1.00 269.27 148 GLU T O 1
ATOM 13309 N N . ALA F 1 149 ? 123.959 100.749 57.625 1.00 251.00 149 ALA T N 1
ATOM 13310 C CA . ALA F 1 149 ? 122.993 100.376 56.594 1.00 251.00 149 ALA T CA 1
ATOM 13311 C C . ALA F 1 149 ? 123.328 100.993 55.223 1.00 251.00 149 ALA T C 1
ATOM 13312 O O . ALA F 1 149 ? 123.996 102.026 55.102 1.00 251.00 149 ALA T O 1
ATOM 13314 N N . GLY F 1 150 ? 122.778 100.356 54.185 1.00 231.87 150 GLY T N 1
ATOM 13315 C CA . GLY F 1 150 ? 122.906 100.812 52.792 1.00 231.87 150 GLY T CA 1
ATOM 13316 C C . GLY F 1 150 ? 123.934 100.042 51.956 1.00 231.87 150 GLY T C 1
ATOM 13317 O O . GLY F 1 150 ? 123.903 100.157 50.732 1.00 231.87 150 GLY T O 1
ATOM 13318 N N . TYR F 1 151 ? 124.829 99.251 52.569 1.00 243.38 151 TYR T N 1
ATOM 13319 C CA . TYR F 1 151 ? 125.822 98.477 51.793 1.00 243.38 151 TYR T CA 1
ATOM 13320 C C . TYR F 1 151 ? 126.064 97.043 52.314 1.00 243.38 151 TYR T C 1
ATOM 13321 O O . TYR F 1 151 ? 126.887 96.318 51.749 1.00 243.38 151 TYR T O 1
ATOM 13330 N N . VAL F 1 152 ? 125.335 96.606 53.345 1.00 229.09 152 VAL T N 1
ATOM 13331 C CA . VAL F 1 152 ? 125.589 95.292 53.986 1.00 229.09 152 VAL T CA 1
ATOM 13332 C C . VAL F 1 152 ? 125.506 94.128 52.992 1.00 229.09 152 VAL T C 1
ATOM 13333 O O . VAL F 1 152 ? 126.462 93.363 52.825 1.00 229.09 152 VAL T O 1
ATOM 13337 N N . GLY F 1 153 ? 124.357 93.988 52.325 1.00 216.06 153 GLY T N 1
ATOM 13338 C CA . GLY F 1 153 ? 124.124 92.882 51.378 1.00 216.06 153 GLY T CA 1
ATOM 13339 C C . GLY F 1 153 ? 124.947 92.974 50.086 1.00 216.06 153 GLY T C 1
ATOM 13340 O O . GLY F 1 153 ? 124.953 92.019 49.310 1.00 216.06 153 GLY T O 1
ATOM 13341 N N . GLU F 1 154 ? 125.652 94.083 49.841 1.00 229.90 154 GLU T N 1
ATOM 13342 C CA . GLU F 1 154 ? 126.524 94.148 48.653 1.00 229.90 154 GLU T CA 1
ATOM 13343 C C . GLU F 1 154 ? 127.943 93.687 48.963 1.00 229.90 154 GLU T C 1
ATOM 13344 O O . GLU F 1 154 ? 128.568 93.002 48.157 1.00 229.90 154 GLU T O 1
ATOM 13350 N N . ASP F 1 155 ? 128.483 94.063 50.112 1.00 225.70 155 ASP T N 1
ATOM 13351 C CA . ASP F 1 155 ? 129.916 93.814 50.304 1.00 225.70 155 ASP T CA 1
ATOM 13352 C C . ASP F 1 155 ? 130.229 92.402 50.811 1.00 225.70 155 ASP T C 1
ATOM 13353 O O . ASP F 1 155 ? 131.314 91.872 50.560 1.00 225.70 155 ASP T O 1
ATOM 13358 N N . VAL F 1 156 ? 129.275 91.749 51.479 1.00 207.75 156 VAL T N 1
ATOM 13359 C CA . VAL F 1 156 ? 129.484 90.326 51.826 1.00 207.75 156 VAL T CA 1
ATOM 13360 C C . VAL F 1 156 ? 129.488 89.447 50.550 1.00 207.75 156 VAL T C 1
ATOM 13361 O O . VAL F 1 156 ? 130.019 88.340 50.546 1.00 207.75 156 VAL T O 1
ATOM 13365 N N . GLU F 1 157 ? 129.002 89.954 49.415 1.00 200.75 157 GLU T N 1
ATOM 13366 C CA . GLU F 1 157 ? 129.311 89.277 48.143 1.00 200.75 157 GLU T CA 1
ATOM 13367 C C . GLU F 1 157 ? 130.779 89.447 47.727 1.00 200.75 157 GLU T C 1
ATOM 13368 O O . GLU F 1 157 ? 131.329 88.569 47.064 1.00 200.75 157 GLU T O 1
ATOM 13374 N N . ASN F 1 158 ? 131.440 90.546 48.109 1.00 194.90 158 ASN T N 1
ATOM 13375 C CA . ASN F 1 158 ? 132.874 90.662 47.808 1.00 194.90 158 ASN T CA 1
ATOM 13376 C C . ASN F 1 158 ? 133.698 89.726 48.684 1.00 194.90 158 ASN T C 1
ATOM 13377 O O . ASN F 1 158 ? 134.655 89.130 48.204 1.00 194.90 158 ASN T O 1
ATOM 13382 N N . ILE F 1 159 ? 133.343 89.541 49.956 1.00 181.86 159 ILE T N 1
ATOM 13383 C CA . ILE F 1 159 ? 134.096 88.537 50.728 1.00 181.86 159 ILE T CA 1
ATOM 13384 C C . ILE F 1 159 ? 133.796 87.104 50.245 1.00 181.86 159 ILE T C 1
ATOM 13385 O O . ILE F 1 159 ? 134.695 86.266 50.210 1.00 181.86 159 ILE T O 1
ATOM 13390 N N . LEU F 1 160 ? 132.565 86.809 49.807 1.00 178.74 160 LEU T N 1
ATOM 13391 C CA . LEU F 1 160 ? 132.325 85.505 49.155 1.00 178.74 160 LEU T CA 1
ATOM 13392 C C . LEU F 1 160 ? 133.003 85.416 47.776 1.00 178.74 160 LEU T C 1
ATOM 13393 O O . LEU F 1 160 ? 133.359 84.323 47.342 1.00 178.74 160 LEU T O 1
ATOM 13398 N N . LEU F 1 161 ? 133.205 86.542 47.086 1.00 174.43 161 LEU T N 1
ATOM 13399 C CA . LEU F 1 161 ? 134.017 86.539 45.862 1.00 174.43 161 LEU T CA 1
ATOM 13400 C C . LEU F 1 161 ? 135.489 86.247 46.184 1.00 174.43 161 LEU T C 1
ATOM 13401 O O . LEU F 1 161 ? 136.148 85.484 45.483 1.00 174.43 161 LEU T O 1
ATOM 13406 N N . LYS F 1 162 ? 136.001 86.785 47.290 1.00 171.18 162 LYS T N 1
ATOM 13407 C CA . LYS F 1 162 ? 137.343 86.385 47.747 1.00 171.18 162 LYS T CA 1
ATOM 13408 C C . LYS F 1 162 ? 137.389 84.913 48.154 1.00 171.18 162 LYS T C 1
ATOM 13409 O O . LYS F 1 162 ? 138.371 84.230 47.866 1.00 171.18 162 LYS T O 1
ATOM 13415 N N . LEU F 1 163 ? 136.329 84.395 48.781 1.00 158.02 163 LEU T N 1
ATOM 13416 C CA . LEU F 1 163 ? 136.262 82.950 49.060 1.00 158.02 163 LEU T CA 1
ATOM 13417 C C . LEU F 1 163 ? 136.236 82.130 47.773 1.00 158.02 163 LEU T C 1
ATOM 13418 O O . LEU F 1 163 ? 136.973 81.161 47.630 1.00 158.02 163 LEU T O 1
ATOM 13423 N N . ILE F 1 164 ? 135.381 82.494 46.824 1.00 161.84 164 ILE T N 1
ATOM 13424 C CA . ILE F 1 164 ? 135.280 81.672 45.612 1.00 161.84 164 ILE T CA 1
ATOM 13425 C C . ILE F 1 164 ? 136.526 81.826 44.724 1.00 161.84 164 ILE T C 1
ATOM 13426 O O . ILE F 1 164 ? 136.931 80.867 44.073 1.00 161.84 164 ILE T O 1
ATOM 13431 N N . GLN F 1 165 ? 137.182 82.996 44.733 1.00 160.41 165 GLN T N 1
ATOM 13432 C CA . GLN F 1 165 ? 138.489 83.156 44.066 1.00 160.41 165 GLN T CA 1
ATOM 13433 C C . GLN F 1 165 ? 139.564 82.298 44.742 1.00 160.41 165 GLN T C 1
ATOM 13434 O O . GLN F 1 165 ? 140.286 81.563 44.066 1.00 160.41 165 GLN T O 1
ATOM 13440 N N . SER F 1 166 ? 139.628 82.310 46.083 1.00 155.88 166 SER T N 1
ATOM 13441 C CA . SER F 1 166 ? 140.559 81.394 46.786 1.00 155.88 166 SER T CA 1
ATOM 13442 C C . SER F 1 166 ? 140.145 79.910 46.683 1.00 155.88 166 SER T C 1
ATOM 13443 O O . SER F 1 166 ? 140.995 79.036 46.861 1.00 155.88 166 SER T O 1
ATOM 13446 N N . ALA F 1 167 ? 138.894 79.606 46.313 1.00 159.35 167 ALA T N 1
ATOM 13447 C CA . ALA F 1 167 ? 138.477 78.246 45.907 1.00 159.35 167 ALA T CA 1
ATOM 13448 C C . ALA F 1 167 ? 138.728 77.912 44.426 1.00 159.35 167 ALA T C 1
ATOM 13449 O O . ALA F 1 167 ? 138.450 76.782 44.009 1.00 159.35 167 ALA T O 1
ATOM 13451 N N . ASP F 1 168 ? 139.169 78.879 43.619 1.00 171.04 168 ASP T N 1
ATOM 13452 C CA . ASP F 1 168 ? 139.188 78.753 42.142 1.00 171.04 168 ASP T CA 1
ATOM 13453 C C . ASP F 1 168 ? 137.819 78.305 41.583 1.00 171.04 168 ASP T C 1
ATOM 13454 O O . ASP F 1 168 ? 137.729 77.476 40.677 1.00 171.04 168 ASP T O 1
ATOM 13459 N N . TYR F 1 169 ? 136.746 78.876 42.141 1.00 164.79 169 TYR T N 1
ATOM 13460 C CA . TYR F 1 169 ? 135.327 78.634 41.774 1.00 164.79 169 TYR T CA 1
ATOM 13461 C C . TYR F 1 169 ? 134.803 77.212 42.062 1.00 164.79 169 TYR T C 1
ATOM 13462 O O . TYR F 1 169 ? 133.743 76.811 41.570 1.00 164.79 169 TYR T O 1
ATOM 13471 N N . ASP F 1 170 ? 135.469 76.478 42.946 1.00 154.53 170 ASP T N 1
ATOM 13472 C CA . ASP F 1 170 ? 134.975 75.158 43.361 1.00 154.53 170 ASP T CA 1
ATOM 13473 C C . ASP F 1 170 ? 133.894 75.246 44.465 1.00 154.53 170 ASP T C 1
ATOM 13474 O O . ASP F 1 170 ? 134.025 75.983 45.444 1.00 154.53 170 ASP T O 1
ATOM 13479 N N . VAL F 1 171 ? 132.849 74.427 44.320 1.00 144.03 171 VAL T N 1
ATOM 13480 C CA . VAL F 1 171 ? 131.760 74.353 45.313 1.00 144.03 171 VAL T CA 1
ATOM 13481 C C . VAL F 1 171 ? 132.234 73.744 46.636 1.00 144.03 171 VAL T C 1
ATOM 13482 O O . VAL F 1 171 ? 132.056 74.337 47.700 1.00 144.03 171 VAL T O 1
ATOM 13486 N N . GLU F 1 172 ? 132.851 72.564 46.585 1.00 138.00 172 GLU T N 1
ATOM 13487 C CA . GLU F 1 172 ? 133.249 71.872 47.820 1.00 138.00 172 GLU T CA 1
ATOM 13488 C C . GLU F 1 172 ? 134.438 72.578 48.488 1.00 138.00 172 GLU T C 1
ATOM 13489 O O . GLU F 1 172 ? 134.481 72.694 49.716 1.00 138.00 172 GLU T O 1
ATOM 13495 N N . LYS F 1 173 ? 135.370 73.137 47.703 1.00 141.69 173 LYS T N 1
ATOM 13496 C CA . LYS F 1 173 ? 136.443 73.916 48.357 1.00 141.69 173 LYS T CA 1
ATOM 13497 C C . LYS F 1 173 ? 135.926 75.248 48.918 1.00 141.69 173 LYS T C 1
ATOM 13498 O O . LYS F 1 173 ? 136.308 75.626 50.021 1.00 141.69 173 LYS T O 1
ATOM 13504 N N . ALA F 1 174 ? 135.024 75.956 48.239 1.00 140.77 174 ALA T N 1
ATOM 13505 C CA . ALA F 1 174 ? 134.489 77.155 48.900 1.00 140.77 174 ALA T CA 1
ATOM 13506 C C . ALA F 1 174 ? 133.603 76.806 50.113 1.00 140.77 174 ALA T C 1
ATOM 13507 O O . ALA F 1 174 ? 133.616 77.541 51.099 1.00 140.77 174 ALA T O 1
ATOM 13509 N N . GLU F 1 175 ? 132.894 75.667 50.107 1.00 131.54 175 GLU T N 1
ATOM 13510 C CA . GLU F 1 175 ? 132.264 75.178 51.352 1.00 131.54 175 GLU T CA 1
ATOM 13511 C C . GLU F 1 175 ? 133.293 74.887 52.447 1.00 131.54 175 GLU T C 1
ATOM 13512 O O . GLU F 1 175 ? 133.046 75.190 53.615 1.00 131.54 175 GLU T O 1
ATOM 13518 N N . LYS F 1 176 ? 134.462 74.336 52.082 1.00 132.84 176 LYS T N 1
ATOM 13519 C CA . LYS F 1 176 ? 135.603 74.221 53.017 1.00 132.84 176 LYS T CA 1
ATOM 13520 C C . LYS F 1 176 ? 136.188 75.576 53.433 1.00 132.84 176 LYS T C 1
ATOM 13521 O O . LYS F 1 176 ? 137.064 75.590 54.296 1.00 132.84 176 LYS T O 1
ATOM 13527 N N . GLY F 1 177 ? 135.735 76.691 52.844 1.00 132.50 177 GLY T N 1
ATOM 13528 C CA . GLY F 1 177 ? 136.266 78.019 53.169 1.00 132.50 177 GLY T CA 1
ATOM 13529 C C . GLY F 1 177 ? 136.109 78.402 54.644 1.00 132.50 177 GLY T C 1
ATOM 13530 O O . GLY F 1 177 ? 135.323 77.834 55.409 1.00 132.50 177 GLY T O 1
ATOM 13531 N N . ILE F 1 178 ? 136.906 79.394 55.037 1.00 134.42 178 ILE T N 1
ATOM 13532 C CA . ILE F 1 178 ? 136.908 79.960 56.392 1.00 134.42 178 ILE T CA 1
ATOM 13533 C C . ILE F 1 178 ? 136.539 81.431 56.272 1.00 134.42 178 ILE T C 1
ATOM 13534 O O . ILE F 1 178 ? 137.108 82.127 55.437 1.00 134.42 178 ILE T O 1
ATOM 13539 N N . ILE F 1 179 ? 135.671 81.928 57.147 1.00 133.95 179 ILE T N 1
ATOM 13540 C CA . ILE F 1 179 ? 135.456 83.380 57.254 1.00 133.95 179 ILE T CA 1
ATOM 13541 C C . ILE F 1 179 ? 135.992 83.831 58.609 1.00 133.95 179 ILE T C 1
ATOM 13542 O O . ILE F 1 179 ? 135.533 83.351 59.646 1.00 133.95 179 ILE T O 1
ATOM 13547 N N . TYR F 1 180 ? 136.915 84.793 58.591 1.00 141.61 180 TYR T N 1
ATOM 13548 C CA . TYR F 1 180 ? 137.401 85.462 59.798 1.00 141.61 180 TYR T CA 1
ATOM 13549 C C . TYR F 1 180 ? 136.923 86.912 59.805 1.00 141.61 180 TYR T C 1
ATOM 13550 O O . TYR F 1 180 ? 137.243 87.699 58.904 1.00 141.61 180 TYR T O 1
ATOM 13559 N N . ILE F 1 181 ? 136.184 87.257 60.852 1.00 150.19 181 ILE T N 1
ATOM 13560 C CA . ILE F 1 181 ? 135.764 88.639 61.090 1.00 150.19 181 ILE T CA 1
ATOM 13561 C C . ILE F 1 181 ? 136.353 89.105 62.423 1.00 150.19 181 ILE T C 1
ATOM 13562 O O . ILE F 1 181 ? 136.010 88.567 63.475 1.00 150.19 181 ILE T O 1
ATOM 13567 N N . ASP F 1 182 ? 137.145 90.168 62.400 1.00 165.50 182 ASP T N 1
ATOM 13568 C CA . ASP F 1 182 ? 137.651 90.771 63.630 1.00 165.50 182 ASP T CA 1
ATOM 13569 C C . ASP F 1 182 ? 136.710 91.875 64.142 1.00 165.50 182 ASP T C 1
ATOM 13570 O O . ASP F 1 182 ? 135.593 92.050 63.648 1.00 165.50 182 ASP T O 1
ATOM 13575 N N . GLN F 1 183 ? 137.163 92.634 65.150 1.00 192.94 183 GLN T N 1
ATOM 13576 C CA . GLN F 1 183 ? 136.478 93.847 65.653 1.00 192.94 183 GLN T CA 1
ATOM 13577 C C . GLN F 1 183 ? 135.062 93.663 66.223 1.00 192.94 183 GLN T C 1
ATOM 13578 O O . GLN F 1 183 ? 134.336 94.653 66.400 1.00 192.94 183 GLN T O 1
ATOM 13584 N N . ILE F 1 184 ? 134.648 92.437 66.525 1.00 181.25 184 ILE T N 1
ATOM 13585 C CA . ILE F 1 184 ? 133.207 92.209 66.765 1.00 181.25 184 ILE T CA 1
ATOM 13586 C C . ILE F 1 184 ? 132.674 92.924 68.009 1.00 181.25 184 ILE T C 1
ATOM 13587 O O . ILE F 1 184 ? 131.505 93.319 68.054 1.00 181.25 184 ILE T O 1
ATOM 13592 N N . ASP F 1 185 ? 133.525 93.148 69.008 1.00 204.31 185 ASP T N 1
ATOM 13593 C CA . ASP F 1 185 ? 133.060 93.825 70.227 1.00 204.31 185 ASP T CA 1
ATOM 13594 C C . ASP F 1 185 ? 132.879 95.340 70.052 1.00 204.31 185 ASP T C 1
ATOM 13595 O O . ASP F 1 185 ? 132.452 95.998 70.999 1.00 204.31 185 ASP T O 1
ATOM 13600 N N . LYS F 1 186 ? 133.180 95.904 68.879 1.00 227.64 186 LYS T N 1
ATOM 13601 C CA . LYS F 1 186 ? 133.091 97.362 68.667 1.00 227.64 186 LYS T CA 1
ATOM 13602 C C . LYS F 1 186 ? 131.967 97.756 67.714 1.00 227.64 186 LYS T C 1
ATOM 13603 O O . LYS F 1 186 ? 131.935 98.894 67.253 1.00 227.64 186 LYS T O 1
ATOM 13609 N N . VAL F 1 187 ? 131.036 96.845 67.428 1.00 262.01 187 VAL T N 1
ATOM 13610 C CA . VAL F 1 187 ? 129.803 97.224 66.706 1.00 262.01 187 VAL T CA 1
ATOM 13611 C C . VAL F 1 187 ? 128.727 97.733 67.673 1.00 262.01 187 VAL T C 1
ATOM 13612 O O . VAL F 1 187 ? 128.174 98.817 67.479 1.00 262.01 187 VAL T O 1
ATOM 13616 N N . ALA F 1 188 ? 128.433 96.979 68.735 1.00 273.53 188 ALA T N 1
ATOM 13617 C CA . ALA F 1 188 ? 127.434 97.390 69.739 1.00 273.53 188 ALA T CA 1
ATOM 13618 C C . ALA F 1 188 ? 128.006 98.443 70.708 1.00 273.53 188 ALA T C 1
ATOM 13619 O O . ALA F 1 188 ? 128.141 98.242 71.916 1.00 273.53 188 ALA T O 1
ATOM 13621 N N . ARG F 1 189 ? 128.273 99.620 70.158 1.00 307.65 189 ARG T N 1
ATOM 13622 C CA . ARG F 1 189 ? 128.901 100.685 70.930 1.00 307.65 189 ARG T CA 1
ATOM 13623 C C . ARG F 1 189 ? 128.031 101.151 72.097 1.00 307.65 189 ARG T C 1
ATOM 13624 O O . ARG F 1 189 ? 128.533 101.791 73.026 1.00 307.65 189 ARG T O 1
ATOM 13632 N N . LYS F 1 190 ? 126.736 100.832 72.061 1.00 365.37 190 LYS T N 1
ATOM 13633 C CA . LYS F 1 190 ? 125.775 101.256 73.065 1.00 365.37 190 LYS T CA 1
ATOM 13634 C C . LYS F 1 190 ? 125.117 100.029 73.683 1.00 365.37 190 LYS T C 1
ATOM 13635 O O . LYS F 1 190 ? 125.078 98.960 73.069 1.00 365.37 190 LYS T O 1
ATOM 13641 N N . SER F 1 191 ? 124.608 100.184 74.916 1.00 396.70 191 SER T N 1
ATOM 13642 C CA . SER F 1 191 ? 123.609 99.231 75.433 1.00 396.70 191 SER T CA 1
ATOM 13643 C C . SER F 1 191 ? 122.150 99.662 75.162 1.00 396.70 191 SER T C 1
ATOM 13644 O O . SER F 1 191 ? 121.250 98.822 75.230 1.00 396.70 191 SER T O 1
ATOM 13647 N N . ASP F 1 199 ? 120.396 105.753 65.131 1.00 405.61 199 ASP T N 1
ATOM 13648 C CA . ASP F 1 199 ? 120.933 104.434 64.722 1.00 405.61 199 ASP T CA 1
ATOM 13649 C C . ASP F 1 199 ? 119.835 103.408 64.384 1.00 405.61 199 ASP T C 1
ATOM 13650 O O . ASP F 1 199 ? 120.143 102.239 64.145 1.00 405.61 199 ASP T O 1
ATOM 13655 N N . VAL F 1 200 ? 118.577 103.834 64.232 1.00 371.60 200 VAL T N 1
ATOM 13656 C CA . VAL F 1 200 ? 117.570 102.952 63.596 1.00 371.60 200 VAL T CA 1
ATOM 13657 C C . VAL F 1 200 ? 117.914 102.662 62.115 1.00 371.60 200 VAL T C 1
ATOM 13658 O O . VAL F 1 200 ? 117.488 101.640 61.575 1.00 371.60 200 VAL T O 1
ATOM 13662 N N . SER F 1 201 ? 118.752 103.496 61.478 1.00 341.44 201 SER T N 1
ATOM 13663 C CA . SER F 1 201 ? 119.426 103.138 60.207 1.00 341.44 201 SER T CA 1
ATOM 13664 C C . SER F 1 201 ? 120.961 103.025 60.400 1.00 341.44 201 SER T C 1
ATOM 13665 O O . SER F 1 201 ? 121.732 103.233 59.456 1.00 341.44 201 SER T O 1
ATOM 13668 N N . GLY F 1 202 ? 121.405 102.730 61.634 1.00 316.58 202 GLY T N 1
ATOM 13669 C CA . GLY F 1 202 ? 122.827 102.648 62.037 1.00 316.58 202 GLY T CA 1
ATOM 13670 C C . GLY F 1 202 ? 123.334 101.204 62.022 1.00 316.58 202 GLY T C 1
ATOM 13671 O O . GLY F 1 202 ? 123.433 100.607 60.942 1.00 316.58 202 GLY T O 1
ATOM 13672 N N . GLU F 1 203 ? 123.609 100.639 63.228 1.00 288.23 203 GLU T N 1
ATOM 13673 C CA . GLU F 1 203 ? 124.074 99.232 63.323 1.00 288.23 203 GLU T CA 1
ATOM 13674 C C . GLU F 1 203 ? 123.036 98.279 62.726 1.00 288.23 203 GLU T C 1
ATOM 13675 O O . GLU F 1 203 ? 122.027 97.986 63.375 1.00 288.23 203 GLU T O 1
ATOM 13681 N N . GLY F 1 204 ? 123.273 97.787 61.507 1.00 218.56 204 GLY T N 1
ATOM 13682 C CA . GLY F 1 204 ? 122.392 96.789 60.868 1.00 218.56 204 GLY T CA 1
ATOM 13683 C C . GLY F 1 204 ? 122.957 95.369 60.827 1.00 218.56 204 GLY T C 1
ATOM 13684 O O . GLY F 1 204 ? 122.560 94.578 59.979 1.00 218.56 204 GLY T O 1
ATOM 13685 N N . VAL F 1 205 ? 123.935 95.023 61.656 1.00 181.14 205 VAL T N 1
ATOM 13686 C CA . VAL F 1 205 ? 124.598 93.724 61.429 1.00 181.14 205 VAL T CA 1
ATOM 13687 C C . VAL F 1 205 ? 123.740 92.534 61.844 1.00 181.14 205 VAL T C 1
ATOM 13688 O O . VAL F 1 205 ? 123.663 91.542 61.122 1.00 181.14 205 VAL T O 1
ATOM 13692 N N . GLN F 1 206 ? 123.140 92.602 63.018 1.00 163.88 206 GLN T N 1
ATOM 13693 C CA . GLN F 1 206 ? 122.846 91.372 63.757 1.00 163.88 206 GLN T CA 1
ATOM 13694 C C . GLN F 1 206 ? 121.899 90.438 63.007 1.00 163.88 206 GLN T C 1
ATOM 13695 O O . GLN F 1 206 ? 122.223 89.292 62.695 1.00 163.88 206 GLN T O 1
ATOM 13701 N N . GLN F 1 207 ? 120.790 90.970 62.567 1.00 166.81 207 GLN T N 1
ATOM 13702 C CA . GLN F 1 207 ? 119.857 90.159 61.797 1.00 166.81 207 GLN T CA 1
ATOM 13703 C C . GLN F 1 207 ? 120.364 89.857 60.379 1.00 166.81 207 GLN T C 1
ATOM 13704 O O . GLN F 1 207 ? 120.149 88.762 59.870 1.00 166.81 207 GLN T O 1
ATOM 13710 N N . ALA F 1 208 ? 121.036 90.794 59.715 1.00 164.03 208 ALA T N 1
ATOM 13711 C CA . ALA F 1 208 ? 121.405 90.536 58.315 1.00 164.03 208 ALA T CA 1
ATOM 13712 C C . ALA F 1 208 ? 122.452 89.432 58.243 1.00 164.03 208 ALA T C 1
ATOM 13713 O O . ALA F 1 208 ? 122.330 88.468 57.482 1.00 164.03 208 ALA T O 1
ATOM 13715 N N . LEU F 1 209 ? 123.465 89.552 59.090 1.00 158.63 209 LEU T N 1
ATOM 13716 C CA . LEU F 1 209 ? 124.519 88.551 59.121 1.00 158.63 209 LEU T CA 1
ATOM 13717 C C . LEU F 1 209 ? 123.988 87.256 59.723 1.00 158.63 209 LEU T C 1
ATOM 13718 O O . LEU F 1 209 ? 124.391 86.178 59.292 1.00 158.63 209 LEU T O 1
ATOM 13723 N N . LEU F 1 210 ? 123.026 87.329 60.641 1.00 148.89 210 LEU T N 1
ATOM 13724 C CA . LEU F 1 210 ? 122.355 86.105 61.060 1.00 148.89 210 LEU T CA 1
ATOM 13725 C C . LEU F 1 210 ? 121.719 85.390 59.868 1.00 148.89 210 LEU T C 1
ATOM 13726 O O . LEU F 1 210 ? 122.062 84.244 59.592 1.00 148.89 210 LEU T O 1
ATOM 13731 N N . LYS F 1 211 ? 120.899 86.085 59.074 1.00 153.45 211 LYS T N 1
ATOM 13732 C CA . LYS F 1 211 ? 120.267 85.393 57.930 1.00 153.45 211 LYS T CA 1
ATOM 13733 C C . LYS F 1 211 ? 121.292 84.961 56.873 1.00 153.45 211 LYS T C 1
ATOM 13734 O O . LYS F 1 211 ? 121.125 83.914 56.250 1.00 153.45 211 LYS T O 1
ATOM 13740 N N . ILE F 1 212 ? 122.358 85.736 56.669 1.00 147.34 212 ILE T N 1
ATOM 13741 C CA . ILE F 1 212 ? 123.423 85.339 55.728 1.00 147.34 212 ILE T CA 1
ATOM 13742 C C . ILE F 1 212 ? 124.047 84.002 56.158 1.00 147.34 212 ILE T C 1
ATOM 13743 O O . ILE F 1 212 ? 124.236 83.094 55.341 1.00 147.34 212 ILE T O 1
ATOM 13748 N N . LEU F 1 213 ? 124.361 83.866 57.449 1.00 133.83 213 LEU T N 1
ATOM 13749 C CA . LEU F 1 213 ? 124.925 82.609 57.959 1.00 133.83 213 LEU T CA 1
ATOM 13750 C C . LEU F 1 213 ? 123.894 81.465 57.937 1.00 133.83 213 LEU T C 1
ATOM 13751 O O . LEU F 1 213 ? 124.263 80.315 57.693 1.00 133.83 213 LEU T O 1
ATOM 13756 N N . GLU F 1 214 ? 122.603 81.769 58.130 1.00 131.48 214 GLU T N 1
ATOM 13757 C CA . GLU F 1 214 ? 121.547 80.760 57.909 1.00 131.48 214 GLU T CA 1
ATOM 13758 C C . GLU F 1 214 ? 121.512 80.259 56.454 1.00 131.48 214 GLU T C 1
ATOM 13759 O O . GLU F 1 214 ? 121.562 79.051 56.209 1.00 131.48 214 GLU T O 1
ATOM 13765 N N . GLY F 1 215 ? 121.473 81.160 55.468 1.00 140.83 215 GLY T N 1
ATOM 13766 C CA . GLY F 1 215 ? 121.508 80.664 54.082 1.00 140.83 215 GLY T CA 1
ATOM 13767 C C . GLY F 1 215 ? 121.596 81.763 53.021 1.00 140.83 215 GLY T C 1
ATOM 13768 O O . GLY F 1 215 ? 120.844 82.734 53.023 1.00 140.83 215 GLY T O 1
ATOM 13769 N N . THR F 1 216 ? 122.501 81.573 52.060 1.00 145.69 216 THR T N 1
ATOM 13770 C CA . THR F 1 216 ? 122.633 82.477 50.901 1.00 145.69 216 THR T CA 1
ATOM 13771 C C . THR F 1 216 ? 122.991 81.700 49.622 1.00 145.69 216 THR T C 1
ATOM 13772 O O . THR F 1 216 ? 123.547 82.257 48.664 1.00 145.69 216 THR T O 1
ATOM 13776 N N . VAL F 1 217 ? 122.710 80.402 49.608 1.00 152.28 217 VAL T N 1
ATOM 13777 C CA . VAL F 1 217 ? 123.110 79.556 48.468 1.00 152.28 217 VAL T CA 1
ATOM 13778 C C . VAL F 1 217 ? 122.444 79.992 47.166 1.00 152.28 217 VAL T C 1
ATOM 13779 O O . VAL F 1 217 ? 121.241 80.260 47.112 1.00 152.28 217 VAL T O 1
ATOM 13783 N N . ALA F 1 218 ? 123.247 80.050 46.099 1.00 164.11 218 ALA T N 1
ATOM 13784 C CA . ALA F 1 218 ? 122.816 80.398 44.733 1.00 164.11 218 ALA T CA 1
ATOM 13785 C C . ALA F 1 218 ? 122.077 81.759 44.608 1.00 164.11 218 ALA T C 1
ATOM 13786 O O . ALA F 1 218 ? 121.472 82.043 43.568 1.00 164.11 218 ALA T O 1
ATOM 13788 N N . SER F 1 219 ? 122.132 82.619 45.630 1.00 167.36 219 SER T N 1
ATOM 13789 C CA . SER F 1 219 ? 121.341 83.860 45.618 1.00 167.36 219 SER T CA 1
ATOM 13790 C C . SER F 1 219 ? 122.107 85.040 46.210 1.00 167.36 219 SER T C 1
ATOM 13791 O O . SER F 1 219 ? 122.964 84.878 47.082 1.00 167.36 219 SER T O 1
ATOM 13794 N N . VAL F 1 220 ? 121.678 86.242 45.830 1.00 171.98 220 VAL T N 1
ATOM 13795 C CA . VAL F 1 220 ? 122.110 87.453 46.552 1.00 171.98 220 VAL T CA 1
ATOM 13796 C C . VAL F 1 220 ? 121.775 87.281 48.047 1.00 171.98 220 VAL T C 1
ATOM 13797 O O . VAL F 1 220 ? 120.733 86.698 48.378 1.00 171.98 220 VAL T O 1
ATOM 13801 N N . PRO F 1 221 ? 122.633 87.727 48.972 1.00 161.67 221 PRO T N 1
ATOM 13802 C CA . PRO F 1 221 ? 122.408 87.444 50.401 1.00 161.67 221 PRO T CA 1
ATOM 13803 C C . PRO F 1 221 ? 121.185 88.120 50.956 1.00 161.67 221 PRO T C 1
ATOM 13804 O O . PRO F 1 221 ? 120.753 89.192 50.482 1.00 161.67 221 PRO T O 1
ATOM 13808 N N . PRO F 1 222 ? 120.565 87.549 52.014 1.00 161.66 222 PRO T N 1
ATOM 13809 C CA . PRO F 1 222 ? 119.389 88.138 52.680 1.00 161.66 222 PRO T CA 1
ATOM 13810 C C . PRO F 1 222 ? 119.582 89.571 53.205 1.00 161.66 222 PRO T C 1
ATOM 13811 O O . PRO F 1 222 ? 120.697 90.039 53.446 1.00 161.66 222 PRO T O 1
ATOM 13815 N N . HIS F 1 230 ? 126.990 92.817 40.473 1.00 236.21 230 HIS T N 1
ATOM 13816 C CA . HIS F 1 230 ? 128.131 91.918 40.184 1.00 236.21 230 HIS T CA 1
ATOM 13817 C C . HIS F 1 230 ? 128.065 90.621 41.047 1.00 236.21 230 HIS T C 1
ATOM 13818 O O . HIS F 1 230 ? 127.600 90.636 42.186 1.00 236.21 230 HIS T O 1
ATOM 13825 N N . GLN F 1 231 ? 128.520 89.483 40.482 1.00 212.31 231 GLN T N 1
ATOM 13826 C CA . GLN F 1 231 ? 128.720 88.183 41.207 1.00 212.31 231 GLN T CA 1
ATOM 13827 C C . GLN F 1 231 ? 127.511 87.619 41.998 1.00 212.31 231 GLN T C 1
ATOM 13828 O O . GLN F 1 231 ? 127.688 87.029 43.065 1.00 212.31 231 GLN T O 1
ATOM 13834 N N . GLU F 1 232 ? 126.289 87.745 41.458 1.00 207.83 232 GLU T N 1
ATOM 13835 C CA . GLU F 1 232 ? 125.051 87.395 42.183 1.00 207.83 232 GLU T CA 1
ATOM 13836 C C . GLU F 1 232 ? 124.999 85.963 42.740 1.00 207.83 232 GLU T C 1
ATOM 13837 O O . GLU F 1 232 ? 124.359 85.729 43.771 1.00 207.83 232 GLU T O 1
ATOM 13843 N N . LEU F 1 233 ? 125.659 85.025 42.072 1.00 191.59 233 LEU T N 1
ATOM 13844 C CA . LEU F 1 233 ? 125.429 83.563 42.132 1.00 191.59 233 LEU T CA 1
ATOM 13845 C C . LEU F 1 233 ? 126.697 82.761 42.479 1.00 191.59 233 LEU T C 1
ATOM 13846 O O . LEU F 1 233 ? 126.636 81.537 42.630 1.00 191.59 233 LEU T O 1
ATOM 13851 N N . ILE F 1 234 ? 127.847 83.423 42.584 1.00 181.70 234 ILE T N 1
ATOM 13852 C CA . ILE F 1 234 ? 129.138 82.718 42.655 1.00 181.70 234 ILE T CA 1
ATOM 13853 C C . ILE F 1 234 ? 129.355 82.081 44.049 1.00 181.70 234 ILE T C 1
ATOM 13854 O O . ILE F 1 234 ? 129.988 81.026 44.182 1.00 181.70 234 ILE T O 1
ATOM 13859 N N . GLN F 1 235 ? 128.773 82.706 45.080 1.00 169.93 235 GLN T N 1
ATOM 13860 C CA . GLN F 1 235 ? 128.872 82.353 46.512 1.00 169.93 235 GLN T CA 1
ATOM 13861 C C . GLN F 1 235 ? 128.331 80.947 46.870 1.00 169.93 235 GLN T C 1
ATOM 13862 O O . GLN F 1 235 ? 127.676 80.255 46.089 1.00 169.93 235 GLN T O 1
ATOM 13868 N N . ILE F 1 236 ? 128.580 80.553 48.132 1.00 135.41 236 ILE T N 1
ATOM 13869 C CA . ILE F 1 236 ? 128.657 79.149 48.543 1.00 135.41 236 ILE T CA 1
ATOM 13870 C C . ILE F 1 236 ? 127.974 78.966 49.904 1.00 135.41 236 ILE T C 1
ATOM 13871 O O . ILE F 1 236 ? 127.616 79.940 50.571 1.00 135.41 236 ILE T O 1
ATOM 13876 N N . ASP F 1 237 ? 127.786 77.697 50.322 1.00 123.93 237 ASP T N 1
ATOM 13877 C CA . ASP F 1 237 ? 127.026 77.370 51.545 1.00 123.93 237 ASP T CA 1
ATOM 13878 C C . ASP F 1 237 ? 127.682 77.862 52.854 1.00 123.93 237 ASP T C 1
ATOM 13879 O O . ASP F 1 237 ? 128.689 77.322 53.324 1.00 123.93 237 ASP T O 1
ATOM 13884 N N . THR F 1 238 ? 126.997 78.789 53.524 1.00 120.57 238 THR T N 1
ATOM 13885 C CA . THR F 1 238 ? 127.374 79.268 54.869 1.00 120.57 238 THR T CA 1
ATOM 13886 C C . THR F 1 238 ? 127.081 78.272 56.002 1.00 120.57 238 THR T C 1
ATOM 13887 O O . THR F 1 238 ? 127.689 78.367 57.069 1.00 120.57 238 THR T O 1
ATOM 13891 N N . GLY F 1 239 ? 126.232 77.271 55.773 1.00 117.41 239 GLY T N 1
ATOM 13892 C CA . GLY F 1 239 ? 126.078 76.190 56.758 1.00 117.41 239 GLY T CA 1
ATOM 13893 C C . GLY F 1 239 ? 127.319 75.295 56.869 1.00 117.41 239 GLY T C 1
ATOM 13894 O O . GLY F 1 239 ? 127.407 74.530 57.829 1.00 117.41 239 GLY T O 1
ATOM 13895 N N . ASN F 1 240 ? 128.267 75.382 55.915 1.00 121.77 240 ASN T N 1
ATOM 13896 C CA . ASN F 1 240 ? 129.488 74.551 55.933 1.00 121.77 240 ASN T CA 1
ATOM 13897 C C . ASN F 1 240 ? 130.793 75.352 56.003 1.00 121.77 240 ASN T C 1
ATOM 13898 O O . ASN F 1 240 ? 131.816 74.791 56.397 1.00 121.77 240 ASN T O 1
ATOM 13903 N N . ILE F 1 241 ? 130.783 76.643 55.666 1.00 121.39 241 ILE T N 1
ATOM 13904 C CA . ILE F 1 241 ? 131.951 77.480 55.980 1.00 121.39 241 ILE T CA 1
ATOM 13905 C C . ILE F 1 241 ? 132.096 77.612 57.493 1.00 121.39 241 ILE T C 1
ATOM 13906 O O . ILE F 1 241 ? 131.109 77.824 58.199 1.00 121.39 241 ILE T O 1
ATOM 13911 N N . LEU F 1 242 ? 133.335 77.580 57.985 1.00 120.68 242 LEU T N 1
ATOM 13912 C CA . LEU F 1 242 ? 133.578 77.935 59.388 1.00 120.68 242 LEU T CA 1
ATOM 13913 C C . LEU F 1 242 ? 133.677 79.463 59.501 1.00 120.68 242 LEU T C 1
ATOM 13914 O O . LEU F 1 242 ? 134.587 80.093 58.957 1.00 120.68 242 LEU T O 1
ATOM 13919 N N . PHE F 1 243 ? 132.742 80.039 60.248 1.00 127.55 243 PHE T N 1
ATOM 13920 C CA . PHE F 1 243 ? 132.821 81.444 60.661 1.00 127.55 243 PHE T CA 1
ATOM 13921 C C . PHE F 1 243 ? 133.538 81.515 62.012 1.00 127.55 243 PHE T C 1
ATOM 13922 O O . PHE F 1 243 ? 133.024 81.047 63.034 1.00 127.55 243 PHE T O 1
ATOM 13930 N N . ILE F 1 244 ? 134.723 82.114 62.012 1.00 147.81 244 ILE T N 1
ATOM 13931 C CA . ILE F 1 244 ? 135.370 82.536 63.260 1.00 147.81 244 ILE T CA 1
ATOM 13932 C C . ILE F 1 244 ? 135.215 84.056 63.351 1.00 147.81 244 ILE T C 1
ATOM 13933 O O . ILE F 1 244 ? 135.535 84.800 62.419 1.00 147.81 244 ILE T O 1
ATOM 13938 N N . VAL F 1 245 ? 134.710 84.522 64.487 1.00 154.59 245 VAL T N 1
ATOM 13939 C CA . VAL F 1 245 ? 134.661 85.966 64.759 1.00 154.59 245 VAL T CA 1
ATOM 13940 C C . VAL F 1 245 ? 135.343 86.268 66.089 1.00 154.59 245 VAL T C 1
ATOM 13941 O O . VAL F 1 245 ? 135.226 85.493 67.038 1.00 154.59 245 VAL T O 1
ATOM 13945 N N . GLY F 1 246 ? 136.067 87.386 66.167 1.00 172.80 246 GLY T N 1
ATOM 13946 C CA . GLY F 1 246 ? 136.874 87.670 67.366 1.00 172.80 246 GLY T CA 1
ATOM 13947 C C . GLY F 1 246 ? 136.765 89.107 67.875 1.00 172.80 246 GLY T C 1
ATOM 13948 O O . GLY F 1 246 ? 136.582 90.056 67.109 1.00 172.80 246 GLY T O 1
ATOM 13949 N N . GLY F 1 247 ? 136.901 89.259 69.200 1.00 186.97 247 GLY T N 1
ATOM 13950 C CA . GLY F 1 247 ? 136.892 90.581 69.847 1.00 186.97 247 GLY T CA 1
ATOM 13951 C C . GLY F 1 247 ? 137.490 90.542 71.257 1.00 186.97 247 GLY T C 1
ATOM 13952 O O . GLY F 1 247 ? 137.854 89.488 71.774 1.00 186.97 247 GLY T O 1
ATOM 13953 N N . ALA F 1 248 ? 137.650 91.714 71.880 1.00 191.99 248 ALA T N 1
ATOM 13954 C CA . ALA F 1 248 ? 138.405 91.789 73.148 1.00 191.99 248 ALA T CA 1
ATOM 13955 C C . ALA F 1 248 ? 137.523 91.777 74.411 1.00 191.99 248 ALA T C 1
ATOM 13956 O O . ALA F 1 248 ? 137.861 91.088 75.379 1.00 191.99 248 ALA T O 1
ATOM 13958 N N . PHE F 1 249 ? 136.382 92.485 74.391 1.00 189.93 249 PHE T N 1
ATOM 13959 C CA . PHE F 1 249 ? 135.335 92.407 75.445 1.00 189.93 249 PHE T CA 1
ATOM 13960 C C . PHE F 1 249 ? 135.826 92.827 76.848 1.00 189.93 249 PHE T C 1
ATOM 13961 O O . PHE F 1 249 ? 135.852 92.052 77.804 1.00 189.93 249 PHE T O 1
ATOM 13969 N N . ASP F 1 250 ? 136.242 94.087 76.947 1.00 199.20 250 ASP T N 1
ATOM 13970 C CA . ASP F 1 250 ? 137.109 94.522 78.066 1.00 199.20 250 ASP T CA 1
ATOM 13971 C C . ASP F 1 250 ? 136.449 94.529 79.459 1.00 199.20 250 ASP T C 1
ATOM 13972 O O . ASP F 1 250 ? 137.156 94.532 80.473 1.00 199.20 250 ASP T O 1
ATOM 13977 N N . GLY F 1 251 ? 135.121 94.441 79.541 1.00 203.45 251 GLY T N 1
ATOM 13978 C CA . GLY F 1 251 ? 134.440 94.249 80.838 1.00 203.45 251 GLY T CA 1
ATOM 13979 C C . GLY F 1 251 ? 134.495 92.793 81.354 1.00 203.45 251 GLY T C 1
ATOM 13980 O O . GLY F 1 251 ? 133.667 92.406 82.171 1.00 203.45 251 GLY T O 1
ATOM 13981 N N . ILE F 1 252 ? 135.428 91.975 80.847 1.00 203.42 252 ILE T N 1
ATOM 13982 C CA . ILE F 1 252 ? 135.573 90.549 81.210 1.00 203.42 252 ILE T CA 1
ATOM 13983 C C . ILE F 1 252 ? 135.659 90.311 82.737 1.00 203.42 252 ILE T C 1
ATOM 13984 O O . ILE F 1 252 ? 134.900 89.520 83.293 1.00 203.42 252 ILE T O 1
ATOM 13989 N N . GLU F 1 253 ? 136.537 91.026 83.444 1.00 206.83 253 GLU T N 1
ATOM 13990 C CA . GLU F 1 253 ? 136.613 90.948 84.926 1.00 206.83 253 GLU T CA 1
ATOM 13991 C C . GLU F 1 253 ? 135.532 91.781 85.623 1.00 206.83 253 GLU T C 1
ATOM 13992 O O . GLU F 1 253 ? 135.499 91.845 86.853 1.00 206.83 253 GLU T O 1
ATOM 13998 N N . GLN F 1 254 ? 134.678 92.453 84.854 1.00 206.65 254 GLN T N 1
ATOM 13999 C CA . GLN F 1 254 ? 133.549 93.168 85.432 1.00 206.65 254 GLN T CA 1
ATOM 14000 C C . GLN F 1 254 ? 132.351 92.238 85.413 1.00 206.65 254 GLN T C 1
ATOM 14001 O O . GLN F 1 254 ? 132.102 91.578 86.415 1.00 206.65 254 GLN T O 1
ATOM 14007 N N . ILE F 1 255 ? 131.653 92.106 84.287 1.00 196.79 255 ILE T N 1
ATOM 14008 C CA . ILE F 1 255 ? 130.306 91.502 84.336 1.00 196.79 255 ILE T CA 1
ATOM 14009 C C . ILE F 1 255 ? 130.343 90.067 84.853 1.00 196.79 255 ILE T C 1
ATOM 14010 O O . ILE F 1 255 ? 129.499 89.684 85.659 1.00 196.79 255 ILE T O 1
ATOM 14015 N N . VAL F 1 256 ? 131.374 89.301 84.499 1.00 201.59 256 VAL T N 1
ATOM 14016 C CA . VAL F 1 256 ? 131.515 87.946 85.058 1.00 201.59 256 VAL T CA 1
ATOM 14017 C C . VAL F 1 256 ? 131.644 87.973 86.582 1.00 201.59 256 VAL T C 1
ATOM 14018 O O . VAL F 1 256 ? 130.940 87.264 87.302 1.00 201.59 256 VAL T O 1
ATOM 14022 N N . LYS F 1 257 ? 132.545 88.800 87.100 1.00 208.91 257 LYS T N 1
ATOM 14023 C CA . LYS F 1 257 ? 132.745 88.811 88.556 1.00 208.91 257 LYS T CA 1
ATOM 14024 C C . LYS F 1 257 ? 131.535 89.431 89.242 1.00 208.91 257 LYS T C 1
ATOM 14025 O O . LYS F 1 257 ? 131.132 88.984 90.310 1.00 208.91 257 LYS T O 1
ATOM 14031 N N . ASN F 1 258 ? 130.931 90.426 88.597 1.00 197.94 258 ASN T N 1
ATOM 14032 C CA . ASN F 1 258 ? 129.761 91.152 89.109 1.00 197.94 258 ASN T CA 1
ATOM 14033 C C . ASN F 1 258 ? 128.491 90.312 89.071 1.00 197.94 258 ASN T C 1
ATOM 14034 O O . ASN F 1 258 ? 127.642 90.465 89.950 1.00 197.94 258 ASN T O 1
ATOM 14039 N N . ARG F 1 259 ? 128.379 89.382 88.118 1.00 196.15 259 ARG T N 1
ATOM 14040 C CA . ARG F 1 259 ? 127.387 88.300 88.199 1.00 196.15 259 ARG T CA 1
ATOM 14041 C C . ARG F 1 259 ? 127.606 87.465 89.471 1.00 196.15 259 ARG T C 1
ATOM 14042 O O . ARG F 1 259 ? 126.649 87.147 90.176 1.00 196.15 259 ARG T O 1
ATOM 14050 N N . MET F 1 260 ? 128.867 87.206 89.836 1.00 207.57 260 MET T N 1
ATOM 14051 C CA . MET F 1 260 ? 129.190 86.671 91.180 1.00 207.57 260 MET T CA 1
ATOM 14052 C C . MET F 1 260 ? 129.264 87.756 92.291 1.00 207.57 260 MET T C 1
ATOM 14053 O O . MET F 1 260 ? 129.709 87.459 93.399 1.00 207.57 260 MET T O 1
ATOM 14058 N N . GLY F 1 261 ? 128.779 88.978 92.028 1.00 201.71 261 GLY T N 1
ATOM 14059 C CA . GLY F 1 261 ? 128.673 90.076 93.018 1.00 201.71 261 GLY T CA 1
ATOM 14060 C C . GLY F 1 261 ? 129.938 90.925 93.236 1.00 201.71 261 GLY T C 1
ATOM 14061 O O . GLY F 1 261 ? 129.956 91.771 94.126 1.00 201.71 261 GLY T O 1
ATOM 14062 N N . GLU F 1 262 ? 131.013 90.712 92.483 1.00 195.00 262 GLU T N 1
ATOM 14063 C CA . GLU F 1 262 ? 132.352 91.155 92.932 1.00 195.00 262 GLU T CA 1
ATOM 14064 C C . GLU F 1 262 ? 132.550 92.676 93.087 1.00 195.00 262 GLU T C 1
ATOM 14065 O O . GLU F 1 262 ? 133.258 93.099 94.006 1.00 195.00 262 GLU T O 1
ATOM 14071 N N . LYS F 1 263 ? 131.959 93.508 92.213 1.00 196.45 263 LYS T N 1
ATOM 14072 C CA . LYS F 1 263 ? 132.048 94.987 92.365 1.00 196.45 263 LYS T CA 1
ATOM 14073 C C . LYS F 1 263 ? 131.571 95.507 93.732 1.00 196.45 263 LYS T C 1
ATOM 14074 O O . LYS F 1 263 ? 131.943 96.609 94.133 1.00 196.45 263 LYS T O 1
ATOM 14080 N N . VAL F 1 264 ? 130.709 94.751 94.417 1.00 215.46 264 VAL T N 1
ATOM 14081 C CA . VAL F 1 264 ? 129.958 95.263 95.576 1.00 215.46 264 VAL T CA 1
ATOM 14082 C C . VAL F 1 264 ? 130.894 95.590 96.749 1.00 215.46 264 VAL T C 1
ATOM 14083 O O . VAL F 1 264 ? 131.974 95.014 96.911 1.00 215.46 264 VAL T O 1
ATOM 14087 N N . ILE F 1 265 ? 130.464 96.577 97.542 1.00 241.05 265 ILE T N 1
ATOM 14088 C CA . ILE F 1 265 ? 131.151 97.015 98.772 1.00 241.05 265 ILE T CA 1
ATOM 14089 C C . ILE F 1 265 ? 131.184 95.880 99.820 1.00 241.05 265 ILE T C 1
ATOM 14090 O O . ILE F 1 265 ? 132.237 95.573 100.391 1.00 241.05 265 ILE T O 1
ATOM 14095 N N . GLY F 1 266 ? 130.051 95.192 100.005 1.00 213.10 266 GLY T N 1
ATOM 14096 C CA . GLY F 1 266 ? 129.987 93.880 100.690 1.00 213.10 266 GLY T CA 1
ATOM 14097 C C . GLY F 1 266 ? 130.537 92.736 99.804 1.00 213.10 266 GLY T C 1
ATOM 14098 O O . GLY F 1 266 ? 131.057 92.955 98.719 1.00 213.10 266 GLY T O 1
ATOM 14099 N N . PHE F 1 267 ? 130.465 91.501 100.297 1.00 194.56 267 PHE T N 1
ATOM 14100 C CA . PHE F 1 267 ? 131.379 90.445 99.787 1.00 194.56 267 PHE T CA 1
ATOM 14101 C C . PHE F 1 267 ? 130.706 89.366 98.937 1.00 194.56 267 PHE T C 1
ATOM 14102 O O . PHE F 1 267 ? 131.348 88.379 98.570 1.00 194.56 267 PHE T O 1
ATOM 14110 N N . GLY F 1 268 ? 129.419 89.522 98.625 1.00 193.74 268 GLY T N 1
ATOM 14111 C CA . GLY F 1 268 ? 128.671 88.494 97.877 1.00 193.74 268 GLY T CA 1
ATOM 14112 C C . GLY F 1 268 ? 128.602 87.179 98.658 1.00 193.74 268 GLY T C 1
ATOM 14113 O O . GLY F 1 268 ? 127.925 87.064 99.682 1.00 193.74 268 GLY T O 1
ATOM 14114 N N . THR F 1 269 ? 129.354 86.199 98.176 1.00 204.23 269 THR T N 1
ATOM 14115 C CA . THR F 1 269 ? 129.733 85.023 98.961 1.00 204.23 269 THR T CA 1
ATOM 14116 C C . THR F 1 269 ? 131.240 84.870 98.770 1.00 204.23 269 THR T C 1
ATOM 14117 O O . THR F 1 269 ? 131.746 85.112 97.677 1.00 204.23 269 THR T O 1
ATOM 14121 N N . ASP F 1 270 ? 131.981 84.463 99.801 1.00 203.47 270 ASP T N 1
ATOM 14122 C CA . ASP F 1 270 ? 133.435 84.351 99.569 1.00 203.47 270 ASP T CA 1
ATOM 14123 C C . ASP F 1 270 ? 133.807 83.169 98.651 1.00 203.47 270 ASP T C 1
ATOM 14124 O O . ASP F 1 270 ? 134.914 83.138 98.112 1.00 203.47 270 ASP T O 1
ATOM 14129 N N . ASN F 1 271 ? 132.881 82.239 98.392 1.00 215.36 271 ASN T N 1
ATOM 14130 C CA . ASN F 1 271 ? 133.088 81.260 97.310 1.00 215.36 271 ASN T CA 1
ATOM 14131 C C . ASN F 1 271 ? 133.240 81.903 95.925 1.00 215.36 271 ASN T C 1
ATOM 14132 O O . ASN F 1 271 ? 133.853 81.305 95.039 1.00 215.36 271 ASN T O 1
ATOM 14137 N N . ALA F 1 272 ? 132.803 83.158 95.757 1.00 217.13 272 ALA T N 1
ATOM 14138 C CA . ALA F 1 272 ? 133.138 83.942 94.556 1.00 217.13 272 ALA T CA 1
ATOM 14139 C C . ALA F 1 272 ? 134.657 84.234 94.422 1.00 217.13 272 ALA T C 1
ATOM 14140 O O . ALA F 1 272 ? 135.071 84.757 93.386 1.00 217.13 272 ALA T O 1
ATOM 14142 N N . LYS F 1 273 ? 135.501 83.871 95.411 1.00 210.50 273 LYS T N 1
ATOM 14143 C CA . LYS F 1 273 ? 136.952 83.735 95.157 1.00 210.50 273 LYS T CA 1
ATOM 14144 C C . LYS F 1 273 ? 137.185 82.778 94.004 1.00 210.50 273 LYS T C 1
ATOM 14145 O O . LYS F 1 273 ? 137.994 83.068 93.124 1.00 210.50 273 LYS T O 1
ATOM 14151 N N . LEU F 1 274 ? 136.527 81.598 94.033 1.00 209.55 274 LEU T N 1
ATOM 14152 C CA . LEU F 1 274 ? 136.649 80.552 92.986 1.00 209.55 274 LEU T CA 1
ATOM 14153 C C . LEU F 1 274 ? 138.080 80.004 92.772 1.00 209.55 274 LEU T C 1
ATOM 14154 O O . LEU F 1 274 ? 138.223 78.932 92.177 1.00 209.55 274 LEU T O 1
ATOM 14159 N N . LYS F 1 275 ? 139.147 80.702 93.223 1.00 208.29 275 LYS T N 1
ATOM 14160 C CA . LYS F 1 275 ? 140.576 80.256 93.281 1.00 208.29 275 LYS T CA 1
ATOM 14161 C C . LYS F 1 275 ? 141.271 79.841 91.968 1.00 208.29 275 LYS T C 1
ATOM 14162 O O . LYS F 1 275 ? 142.486 79.621 91.976 1.00 208.29 275 LYS T O 1
ATOM 14168 N N . ASP F 1 276 ? 140.548 79.722 90.852 1.00 217.97 276 ASP T N 1
ATOM 14169 C CA . ASP F 1 276 ? 141.125 79.663 89.504 1.00 217.97 276 ASP T CA 1
ATOM 14170 C C . ASP F 1 276 ? 140.613 80.857 88.671 1.00 217.97 276 ASP T C 1
ATOM 14171 O O . ASP F 1 276 ? 139.410 80.991 88.423 1.00 217.97 276 ASP T O 1
ATOM 14176 N N . ASP F 1 277 ? 141.557 81.680 88.194 1.00 226.28 277 ASP T N 1
ATOM 14177 C CA . ASP F 1 277 ? 141.283 82.834 87.309 1.00 226.28 277 ASP T CA 1
ATOM 14178 C C . ASP F 1 277 ? 140.613 82.410 85.981 1.00 226.28 277 ASP T C 1
ATOM 14179 O O . ASP F 1 277 ? 139.790 83.144 85.424 1.00 226.28 277 ASP T O 1
ATOM 14184 N N . GLU F 1 278 ? 140.903 81.197 85.492 1.00 219.27 278 GLU T N 1
ATOM 14185 C CA . GLU F 1 278 ? 140.188 80.683 84.313 1.00 219.27 278 GLU T CA 1
ATOM 14186 C C . GLU F 1 278 ? 138.674 80.654 84.557 1.00 219.27 278 GLU T C 1
ATOM 14187 O O . GLU F 1 278 ? 137.914 80.851 83.617 1.00 219.27 278 GLU T O 1
ATOM 14193 N N . THR F 1 279 ? 138.217 80.458 85.800 1.00 213.13 279 THR T N 1
ATOM 14194 C CA . THR F 1 279 ? 136.767 80.508 86.082 1.00 213.13 279 THR T CA 1
ATOM 14195 C C . THR F 1 279 ? 136.171 81.860 85.672 1.00 213.13 279 THR T C 1
ATOM 14196 O O . THR F 1 279 ? 135.101 81.910 85.065 1.00 213.13 279 THR T O 1
ATOM 14200 N N . TYR F 1 280 ? 136.898 82.958 85.921 1.00 209.87 280 TYR T N 1
ATOM 14201 C CA . TYR F 1 280 ? 136.450 84.293 85.483 1.00 209.87 280 TYR T CA 1
ATOM 14202 C C . TYR F 1 280 ? 136.509 84.471 83.956 1.00 209.87 280 TYR T C 1
ATOM 14203 O O . TYR F 1 280 ? 135.674 85.168 83.385 1.00 209.87 280 TYR T O 1
ATOM 14212 N N . LEU F 1 281 ? 137.464 83.860 83.260 1.00 189.63 281 LEU T N 1
ATOM 14213 C CA . LEU F 1 281 ? 137.393 83.931 81.785 1.00 189.63 281 LEU T CA 1
ATOM 14214 C C . LEU F 1 281 ? 136.339 82.988 81.190 1.00 189.63 281 LEU T C 1
ATOM 14215 O O . LEU F 1 281 ? 135.589 83.359 80.289 1.00 189.63 281 LEU T O 1
ATOM 14220 N N . SER F 1 282 ? 136.332 81.738 81.643 1.00 188.16 282 SER T N 1
ATOM 14221 C CA . SER F 1 282 ? 135.625 80.643 80.956 1.00 188.16 282 SER T CA 1
ATOM 14222 C C . SER F 1 282 ? 134.124 80.612 81.268 1.00 188.16 282 SER T C 1
ATOM 14223 O O . SER F 1 282 ? 133.340 80.294 80.374 1.00 188.16 282 SER T O 1
ATOM 14226 N N . ARG F 1 283 ? 133.668 81.005 82.479 1.00 184.28 283 ARG T N 1
ATOM 14227 C CA . ARG F 1 283 ? 132.203 81.069 82.769 1.00 184.28 283 ARG T CA 1
ATOM 14228 C C . ARG F 1 283 ? 131.570 82.374 82.239 1.00 184.28 283 ARG T C 1
ATOM 14229 O O . ARG F 1 283 ? 130.690 82.969 82.865 1.00 184.28 283 ARG T O 1
ATOM 14237 N N . VAL F 1 284 ? 131.982 82.799 81.043 1.00 170.24 284 VAL T N 1
ATOM 14238 C CA . VAL F 1 284 ? 131.236 83.829 80.307 1.00 170.24 284 VAL T CA 1
ATOM 14239 C C . VAL F 1 284 ? 129.966 83.219 79.745 1.00 170.24 284 VAL T C 1
ATOM 14240 O O . VAL F 1 284 ? 129.894 82.029 79.420 1.00 170.24 284 VAL T O 1
ATOM 14244 N N . VAL F 1 285 ? 128.963 84.074 79.609 1.00 163.31 285 VAL T N 1
ATOM 14245 C CA . VAL F 1 285 ? 127.666 83.701 79.038 1.00 163.31 285 VAL T CA 1
ATOM 14246 C C . VAL F 1 285 ? 127.168 84.885 78.221 1.00 163.31 285 VAL T C 1
ATOM 14247 O O . VAL F 1 285 ? 127.630 86.013 78.413 1.00 163.31 285 VAL T O 1
ATOM 14251 N N . PRO F 1 286 ? 126.210 84.673 77.321 1.00 156.66 286 PRO T N 1
ATOM 14252 C CA . PRO F 1 286 ? 125.670 85.788 76.528 1.00 156.66 286 PRO T CA 1
ATOM 14253 C C . PRO F 1 286 ? 125.126 86.968 77.345 1.00 156.66 286 PRO T C 1
ATOM 14254 O O . PRO F 1 286 ? 125.095 88.072 76.811 1.00 156.66 286 PRO T O 1
ATOM 14258 N N . GLU F 1 287 ? 124.791 86.785 78.633 1.00 170.37 287 GLU T N 1
ATOM 14259 C CA . GLU F 1 287 ? 124.466 87.921 79.531 1.00 170.37 287 GLU T CA 1
ATOM 14260 C C . GLU F 1 287 ? 125.560 89.004 79.522 1.00 170.37 287 GLU T C 1
ATOM 14261 O O . GLU F 1 287 ? 125.270 90.202 79.537 1.00 170.37 287 GLU T O 1
ATOM 14267 N N . ASP F 1 288 ? 126.823 88.597 79.477 1.00 182.78 288 ASP T N 1
ATOM 14268 C CA . ASP F 1 288 ? 127.918 89.579 79.463 1.00 182.78 288 ASP T CA 1
ATOM 14269 C C . ASP F 1 288 ? 127.901 90.425 78.189 1.00 182.78 288 ASP T C 1
ATOM 14270 O O . ASP F 1 288 ? 128.130 91.638 78.213 1.00 182.78 288 ASP T O 1
ATOM 14275 N N . LEU F 1 289 ? 127.600 89.785 77.065 1.00 179.40 289 LEU T N 1
ATOM 14276 C CA . LEU F 1 289 ? 127.540 90.502 75.788 1.00 179.40 289 LEU T CA 1
ATOM 14277 C C . LEU F 1 289 ? 126.232 91.265 75.636 1.00 179.40 289 LEU T C 1
ATOM 14278 O O . LEU F 1 289 ? 126.218 92.304 74.984 1.00 179.40 289 LEU T O 1
ATOM 14283 N N . LEU F 1 290 ? 125.156 90.788 76.265 1.00 179.43 290 LEU T N 1
ATOM 14284 C CA . LEU F 1 290 ? 123.938 91.590 76.386 1.00 179.43 290 LEU T CA 1
ATOM 14285 C C . LEU F 1 290 ? 124.206 92.852 77.218 1.00 179.43 290 LEU T C 1
ATOM 14286 O O . LEU F 1 290 ? 123.754 93.939 76.853 1.00 179.43 290 LEU T O 1
ATOM 14291 N N . LYS F 1 291 ? 125.030 92.760 78.272 1.00 190.48 291 LYS T N 1
ATOM 14292 C CA . LYS F 1 291 ? 125.501 93.989 78.944 1.00 190.48 291 LYS T CA 1
ATOM 14293 C C . LYS F 1 291 ? 126.368 94.832 78.002 1.00 190.48 291 LYS T C 1
ATOM 14294 O O . LYS F 1 291 ? 126.168 96.045 77.904 1.00 190.48 291 LYS T O 1
ATOM 14300 N N . PHE F 1 292 ? 127.240 94.197 77.206 1.00 200.10 292 PHE T N 1
ATOM 14301 C CA . PHE F 1 292 ? 127.898 94.922 76.091 1.00 200.10 292 PHE T CA 1
ATOM 14302 C C . PHE F 1 292 ? 126.949 95.323 74.938 1.00 200.10 292 PHE T C 1
ATOM 14303 O O . PHE F 1 292 ? 127.422 95.874 73.943 1.00 200.10 292 PHE T O 1
ATOM 14311 N N . GLY F 1 293 ? 125.637 95.086 75.025 1.00 198.65 293 GLY T N 1
ATOM 14312 C CA . GLY F 1 293 ? 124.705 95.588 73.995 1.00 198.65 293 GLY T CA 1
ATOM 14313 C C . GLY F 1 293 ? 124.609 94.720 72.742 1.00 198.65 293 GLY T C 1
ATOM 14314 O O . GLY F 1 293 ? 123.857 95.052 71.823 1.00 198.65 293 GLY T O 1
ATOM 14315 N N . LEU F 1 294 ? 125.320 93.602 72.699 1.00 173.19 294 LEU T N 1
ATOM 14316 C CA . LEU F 1 294 ? 125.111 92.624 71.637 1.00 173.19 294 LEU T CA 1
ATOM 14317 C C . LEU F 1 294 ? 123.825 91.857 71.923 1.00 173.19 294 LEU T C 1
ATOM 14318 O O . LEU F 1 294 ? 123.498 91.591 73.078 1.00 173.19 294 LEU T O 1
ATOM 14323 N N . ILE F 1 295 ? 123.096 91.465 70.892 1.00 155.90 295 ILE T N 1
ATOM 14324 C CA . ILE F 1 295 ? 121.786 90.850 71.120 1.00 155.90 295 ILE T CA 1
ATOM 14325 C C . ILE F 1 295 ? 121.954 89.326 71.129 1.00 155.90 295 ILE T C 1
ATOM 14326 O O . ILE F 1 295 ? 122.504 88.780 70.176 1.00 155.90 295 ILE T O 1
ATOM 14331 N N . PRO F 1 296 ? 121.505 88.612 72.173 1.00 147.93 296 PRO T N 1
ATOM 14332 C CA . PRO F 1 296 ? 121.868 87.190 72.356 1.00 147.93 296 PRO T CA 1
ATOM 14333 C C . PRO F 1 296 ? 121.478 86.268 71.203 1.00 147.93 296 PRO T C 1
ATOM 14334 O O . PRO F 1 296 ? 122.224 85.342 70.902 1.00 147.93 296 PRO T O 1
ATOM 14338 N N . GLU F 1 297 ? 120.377 86.520 70.494 1.00 156.15 297 GLU T N 1
ATOM 14339 C CA . GLU F 1 297 ? 120.070 85.740 69.271 1.00 156.15 297 GLU T CA 1
ATOM 14340 C C . GLU F 1 297 ? 121.188 85.813 68.219 1.00 156.15 297 GLU T C 1
ATOM 14341 O O . GLU F 1 297 ? 121.514 84.815 67.561 1.00 156.15 297 GLU T O 1
ATOM 14347 N N . PHE F 1 298 ? 121.833 86.971 68.114 1.00 157.65 298 PHE T N 1
ATOM 14348 C CA . PHE F 1 298 ? 122.937 87.148 67.176 1.00 157.65 298 PHE T CA 1
ATOM 14349 C C . PHE F 1 298 ? 124.206 86.430 67.665 1.00 157.65 298 PHE T C 1
ATOM 14350 O O . PHE F 1 298 ? 125.062 86.044 66.863 1.00 157.65 298 PHE T O 1
ATOM 14358 N N . ILE F 1 299 ? 124.298 86.194 68.973 1.00 149.11 299 ILE T N 1
ATOM 14359 C CA . ILE F 1 299 ? 125.332 85.325 69.545 1.00 149.11 299 ILE T CA 1
ATOM 14360 C C . ILE F 1 299 ? 124.982 83.854 69.302 1.00 149.11 299 ILE T C 1
ATOM 14361 O O . ILE F 1 299 ? 125.852 83.048 68.977 1.00 149.11 299 ILE T O 1
ATOM 14366 N N . GLY F 1 300 ? 123.694 83.510 69.443 1.00 140.24 300 GLY T N 1
ATOM 14367 C CA . GLY F 1 300 ? 123.226 82.112 69.361 1.00 140.24 300 GLY T CA 1
ATOM 14368 C C . GLY F 1 300 ? 123.574 81.408 68.046 1.00 140.24 300 GLY T C 1
ATOM 14369 O O . GLY F 1 300 ? 123.919 80.227 68.043 1.00 140.24 300 GLY T O 1
ATOM 14370 N N . ARG F 1 301 ? 123.528 82.127 66.914 1.00 139.68 301 ARG T N 1
ATOM 14371 C CA . ARG F 1 301 ? 123.890 81.504 65.611 1.00 139.68 301 ARG T CA 1
ATOM 14372 C C . ARG F 1 301 ? 125.370 81.066 65.508 1.00 139.68 301 ARG T C 1
ATOM 14373 O O . ARG F 1 301 ? 125.734 80.309 64.599 1.00 139.68 301 ARG T O 1
ATOM 14381 N N . LEU F 1 302 ? 126.223 81.552 66.413 1.00 129.84 302 LEU T N 1
ATOM 14382 C CA . LEU F 1 302 ? 127.602 81.068 66.557 1.00 129.84 302 LEU T CA 1
ATOM 14383 C C . LEU F 1 302 ? 127.680 80.338 67.898 1.00 129.84 302 LEU T C 1
ATOM 14384 O O . LEU F 1 302 ? 128.003 80.945 68.931 1.00 129.84 302 LEU T O 1
ATOM 14389 N N . PRO F 1 303 ? 127.378 79.034 67.912 1.00 126.96 303 PRO T N 1
ATOM 14390 C CA . PRO F 1 303 ? 127.161 78.290 69.158 1.00 126.96 303 PRO T CA 1
ATOM 14391 C C . PRO F 1 303 ? 128.422 78.091 69.976 1.00 126.96 303 PRO T C 1
ATOM 14392 O O . PRO F 1 303 ? 128.314 77.673 71.131 1.00 126.96 303 PRO T O 1
ATOM 14396 N N . VAL F 1 304 ? 129.603 78.346 69.416 1.00 128.12 304 VAL T N 1
ATOM 14397 C CA . VAL F 1 304 ? 130.864 78.009 70.086 1.00 128.12 304 VAL T CA 1
ATOM 14398 C C . VAL F 1 304 ? 131.456 79.296 70.639 1.00 128.12 304 VAL T C 1
ATOM 14399 O O . VAL F 1 304 ? 131.688 80.245 69.891 1.00 128.12 304 VAL T O 1
ATOM 14403 N N . ILE F 1 305 ? 131.764 79.312 71.929 1.00 127.90 305 ILE T N 1
ATOM 14404 C CA . ILE F 1 305 ? 132.424 80.474 72.537 1.00 127.90 305 ILE T CA 1
ATOM 14405 C C . ILE F 1 305 ? 133.835 80.054 72.962 1.00 127.90 305 ILE T C 1
ATOM 14406 O O . ILE F 1 305 ? 133.994 79.235 73.868 1.00 127.90 305 ILE T O 1
ATOM 14411 N N . ALA F 1 306 ? 134.869 80.632 72.359 1.00 133.65 306 ALA T N 1
ATOM 14412 C CA . ALA F 1 306 ? 136.246 80.270 72.704 1.00 133.65 306 ALA T CA 1
ATOM 14413 C C . ALA F 1 306 ? 136.906 81.407 73.496 1.00 133.65 306 ALA T C 1
ATOM 14414 O O . ALA F 1 306 ? 136.940 82.554 73.063 1.00 133.65 306 ALA T O 1
ATOM 14416 N N . THR F 1 307 ? 137.457 81.094 74.658 1.00 134.59 307 THR T N 1
ATOM 14417 C CA . THR F 1 307 ? 138.165 82.126 75.434 1.00 134.59 307 THR T CA 1
ATOM 14418 C C . THR F 1 307 ? 139.657 81.858 75.288 1.00 134.59 307 THR T C 1
ATOM 14419 O O . THR F 1 307 ? 140.117 80.764 75.624 1.00 134.59 307 THR T O 1
ATOM 14423 N N . LEU F 1 308 ? 140.428 82.847 74.846 1.00 135.32 308 LEU T N 1
ATOM 14424 C CA . LEU F 1 308 ? 141.880 82.639 74.893 1.00 135.32 308 LEU T CA 1
ATOM 14425 C C . LEU F 1 308 ? 142.401 82.584 76.339 1.00 135.32 308 LEU T C 1
ATOM 14426 O O . LEU F 1 308 ? 141.900 83.235 77.258 1.00 135.32 308 LEU T O 1
ATOM 14431 N N . GLU F 1 309 ? 143.441 81.778 76.494 1.00 124.32 309 GLU T N 1
ATOM 14432 C CA . GLU F 1 309 ? 144.270 81.733 77.696 1.00 124.32 309 GLU T CA 1
ATOM 14433 C C . GLU F 1 309 ? 144.924 83.096 77.928 1.00 124.32 309 GLU T C 1
ATOM 14434 O O . GLU F 1 309 ? 145.377 83.774 76.999 1.00 124.32 309 GLU T O 1
ATOM 14440 N N . GLN F 1 310 ? 145.002 83.477 79.196 1.00 148.05 310 GLN T N 1
ATOM 14441 C CA . GLN F 1 310 ? 145.710 84.701 79.562 1.00 148.05 310 GLN T CA 1
ATOM 14442 C C . GLN F 1 310 ? 147.228 84.555 79.364 1.00 148.05 310 GLN T C 1
ATOM 14443 O O . GLN F 1 310 ? 147.809 83.476 79.504 1.00 148.05 310 GLN T O 1
ATOM 14449 N N . LEU F 1 311 ? 147.854 85.685 79.051 1.00 150.85 311 LEU T N 1
ATOM 14450 C CA . LEU F 1 311 ? 149.296 85.771 78.819 1.00 150.85 311 LEU T CA 1
ATOM 14451 C C . LEU F 1 311 ? 150.091 85.302 80.052 1.00 150.85 311 LEU T C 1
ATOM 14452 O O . LEU F 1 311 ? 149.714 85.546 81.201 1.00 150.85 311 LEU T O 1
ATOM 14457 N N . ASP F 1 312 ? 151.224 84.646 79.809 1.00 151.83 312 ASP T N 1
ATOM 14458 C CA . ASP F 1 312 ? 152.135 84.304 80.908 1.00 151.83 312 ASP T CA 1
ATOM 14459 C C . ASP F 1 312 ? 153.563 84.215 80.356 1.00 151.83 312 ASP T C 1
ATOM 14460 O O . ASP F 1 312 ? 153.786 84.029 79.164 1.00 151.83 312 ASP T O 1
ATOM 14465 N N . GLU F 1 313 ? 154.543 84.405 81.231 1.00 164.63 313 GLU T N 1
ATOM 14466 C CA . GLU F 1 313 ? 155.920 84.626 80.763 1.00 164.63 313 GLU T CA 1
ATOM 14467 C C . GLU F 1 313 ? 156.555 83.429 80.054 1.00 164.63 313 GLU T C 1
ATOM 14468 O O . GLU F 1 313 ? 157.381 83.619 79.162 1.00 164.63 313 GLU T O 1
ATOM 14474 N N . ALA F 1 314 ? 156.187 82.202 80.408 1.00 149.85 314 ALA T N 1
ATOM 14475 C CA . ALA F 1 314 ? 156.724 81.063 79.656 1.00 149.85 314 ALA T CA 1
ATOM 14476 C C . ALA F 1 314 ? 155.980 80.896 78.323 1.00 149.85 314 ALA T C 1
ATOM 14477 O O . ALA F 1 314 ? 156.597 80.549 77.312 1.00 149.85 314 ALA T O 1
ATOM 14479 N N . ALA F 1 315 ? 154.674 81.199 78.279 1.00 146.33 315 ALA T N 1
ATOM 14480 C CA . ALA F 1 315 ? 154.019 81.309 76.975 1.00 146.33 315 ALA T CA 1
ATOM 14481 C C . ALA F 1 315 ? 154.700 82.395 76.130 1.00 146.33 315 ALA T C 1
ATOM 14482 O O . ALA F 1 315 ? 155.049 82.146 74.980 1.00 146.33 315 ALA T O 1
ATOM 14484 N N . LEU F 1 316 ? 154.992 83.562 76.716 1.00 151.99 316 LEU T N 1
ATOM 14485 C CA . LEU F 1 316 ? 155.725 84.615 75.993 1.00 151.99 316 LEU T CA 1
ATOM 14486 C C . LEU F 1 316 ? 157.096 84.152 75.510 1.00 151.99 316 LEU T C 1
ATOM 14487 O O . LEU F 1 316 ? 157.447 84.384 74.357 1.00 151.99 316 LEU T O 1
ATOM 14492 N N . VAL F 1 317 ? 157.880 83.495 76.370 1.00 144.88 317 VAL T N 1
ATOM 14493 C CA . VAL F 1 317 ? 159.165 82.932 75.919 1.00 144.88 317 VAL T CA 1
ATOM 14494 C C . VAL F 1 317 ? 158.944 82.000 74.736 1.00 144.88 317 VAL T C 1
ATOM 14495 O O . VAL F 1 317 ? 159.604 82.119 73.708 1.00 144.88 317 VAL T O 1
ATOM 14499 N N . SER F 1 318 ? 157.987 81.087 74.844 1.00 139.80 318 SER T N 1
ATOM 14500 C CA . SER F 1 318 ? 157.758 80.182 73.709 1.00 139.80 318 SER T CA 1
ATOM 14501 C C . SER F 1 318 ? 157.183 80.896 72.478 1.00 139.80 318 SER T C 1
ATOM 14502 O O . SER F 1 318 ? 157.540 80.531 71.368 1.00 139.80 318 SER T O 1
ATOM 14505 N N . ILE F 1 319 ? 156.354 81.934 72.617 1.00 143.65 319 ILE T N 1
ATOM 14506 C CA . ILE F 1 319 ? 155.882 82.653 71.414 1.00 143.65 319 ILE T CA 1
ATOM 14507 C C . ILE F 1 319 ? 157.028 83.472 70.798 1.00 143.65 319 ILE T C 1
ATOM 14508 O O . ILE F 1 319 ? 157.139 83.593 69.575 1.00 143.65 319 ILE T O 1
ATOM 14513 N N . LEU F 1 320 ? 157.941 83.970 71.630 1.00 154.91 320 LEU T N 1
ATOM 14514 C CA . LEU F 1 320 ? 159.170 84.573 71.110 1.00 154.91 320 LEU T CA 1
ATOM 14515 C C . LEU F 1 320 ? 160.028 83.550 70.354 1.00 154.91 320 LEU T C 1
ATOM 14516 O O . LEU F 1 320 ? 160.643 83.907 69.349 1.00 154.91 320 LEU T O 1
ATOM 14521 N N . THR F 1 321 ? 160.121 82.303 70.855 1.00 145.75 321 THR T N 1
ATOM 14522 C CA . THR F 1 321 ? 161.200 81.371 70.447 1.00 145.75 321 THR T CA 1
ATOM 14523 C C . THR F 1 321 ? 160.756 80.195 69.570 1.00 145.75 321 THR T C 1
ATOM 14524 O O . THR F 1 321 ? 161.569 79.664 68.813 1.00 145.75 321 THR T O 1
ATOM 14528 N N . GLU F 1 322 ? 159.514 79.732 69.682 1.00 146.19 322 GLU T N 1
ATOM 14529 C CA . GLU F 1 322 ? 159.109 78.506 68.967 1.00 146.19 322 GLU T CA 1
ATOM 14530 C C . GLU F 1 322 ? 158.567 78.694 67.551 1.00 146.19 322 GLU T C 1
ATOM 14531 O O . GLU F 1 322 ? 158.987 77.944 66.664 1.00 146.19 322 GLU T O 1
ATOM 14537 N N . PRO F 1 323 ? 157.608 79.593 67.287 1.00 147.89 323 PRO T N 1
ATOM 14538 C CA . PRO F 1 323 ? 156.744 79.414 66.117 1.00 147.89 323 PRO T CA 1
ATOM 14539 C C . PRO F 1 323 ? 157.401 79.896 64.821 1.00 147.89 323 PRO T C 1
ATOM 14540 O O . PRO F 1 323 ? 158.520 80.403 64.769 1.00 147.89 323 PRO T O 1
ATOM 14544 N N . LYS F 1 324 ? 156.644 79.744 63.740 1.00 167.29 324 LYS T N 1
ATOM 14545 C CA . LYS F 1 324 ? 157.126 80.122 62.407 1.00 167.29 324 LYS T CA 1
ATOM 14546 C C . LYS F 1 324 ? 157.613 81.584 62.341 1.00 167.29 324 LYS T C 1
ATOM 14547 O O . LYS F 1 324 ? 158.689 81.849 61.806 1.00 167.29 324 LYS T O 1
ATOM 14553 N N . ASN F 1 325 ? 156.884 82.520 62.956 1.00 160.06 325 ASN T N 1
ATOM 14554 C CA . ASN F 1 325 ? 157.297 83.935 63.050 1.00 160.06 325 ASN T CA 1
ATOM 14555 C C . ASN F 1 325 ? 158.022 84.274 64.379 1.00 160.06 325 ASN T C 1
ATOM 14556 O O . ASN F 1 325 ? 157.897 85.395 64.876 1.00 160.06 325 ASN T O 1
ATOM 14561 N N . ALA F 1 326 ? 158.758 83.320 64.966 1.00 162.68 326 ALA T N 1
ATOM 14562 C CA . ALA F 1 326 ? 159.490 83.533 66.229 1.00 162.68 326 ALA T CA 1
ATOM 14563 C C . ALA F 1 326 ? 160.383 84.780 66.187 1.00 162.68 326 ALA T C 1
ATOM 14564 O O . ALA F 1 326 ? 161.393 84.817 65.479 1.00 162.68 326 ALA T O 1
ATOM 14566 N N . LEU F 1 327 ? 160.009 85.803 66.946 1.00 160.72 327 LEU T N 1
ATOM 14567 C CA . LEU F 1 327 ? 160.589 87.140 66.754 1.00 160.72 327 LEU T CA 1
ATOM 14568 C C . LEU F 1 327 ? 162.088 87.171 67.038 1.00 160.72 327 LEU T C 1
ATOM 14569 O O . LEU F 1 327 ? 162.822 87.899 66.368 1.00 160.72 327 LEU T O 1
ATOM 14574 N N . VAL F 1 328 ? 162.564 86.325 67.961 1.00 166.34 328 VAL T N 1
ATOM 14575 C CA . VAL F 1 328 ? 164.017 86.209 68.167 1.00 166.34 328 VAL T CA 1
ATOM 14576 C C . VAL F 1 328 ? 164.704 85.796 66.873 1.00 166.34 328 VAL T C 1
ATOM 14577 O O . VAL F 1 328 ? 165.687 86.414 66.480 1.00 166.34 328 VAL T O 1
ATOM 14581 N N . LYS F 1 329 ? 164.142 84.831 66.140 1.00 169.51 329 LYS T N 1
ATOM 14582 C CA . LYS F 1 329 ? 164.757 84.437 64.866 1.00 169.51 329 LYS T CA 1
ATOM 14583 C C . LYS F 1 329 ? 164.649 85.596 63.870 1.00 169.51 329 LYS T C 1
ATOM 14584 O O . LYS F 1 329 ? 165.590 85.856 63.130 1.00 169.51 329 LYS T O 1
ATOM 14590 N N . GLN F 1 330 ? 163.545 86.350 63.879 1.00 175.99 330 GLN T N 1
ATOM 14591 C CA . GLN F 1 330 ? 163.428 87.499 62.958 1.00 175.99 330 GLN T CA 1
ATOM 14592 C C . GLN F 1 330 ? 164.541 88.520 63.188 1.00 175.99 330 GLN T C 1
ATOM 14593 O O . GLN F 1 330 ? 165.278 88.873 62.262 1.00 175.99 330 GLN T O 1
ATOM 14599 N N . TYR F 1 331 ? 164.684 88.969 64.435 1.00 166.68 331 TYR T N 1
ATOM 14600 C CA . TYR F 1 331 ? 165.727 89.944 64.756 1.00 166.68 331 TYR T CA 1
ATOM 14601 C C . TYR F 1 331 ? 167.127 89.330 64.659 1.00 166.68 331 TYR T C 1
ATOM 14602 O O . TYR F 1 331 ? 168.069 89.999 64.231 1.00 166.68 331 TYR T O 1
ATOM 14611 N N . LYS F 1 332 ? 167.274 88.045 64.993 1.00 180.42 332 LYS T N 1
ATOM 14612 C CA . LYS F 1 332 ? 168.568 87.367 64.836 1.00 180.42 332 LYS T CA 1
ATOM 14613 C C . LYS F 1 332 ? 168.985 87.354 63.379 1.00 180.42 332 LYS T C 1
ATOM 14614 O O . LYS F 1 332 ? 170.102 87.748 63.056 1.00 180.42 332 LYS T O 1
ATOM 14620 N N . ARG F 1 333 ? 168.070 87.004 62.477 1.00 191.01 333 ARG T N 1
ATOM 14621 C CA . ARG F 1 333 ? 168.449 87.083 61.065 1.00 191.01 333 ARG T CA 1
ATOM 14622 C C . ARG F 1 333 ? 168.498 88.522 60.565 1.00 191.01 333 ARG T C 1
ATOM 14623 O O . ARG F 1 333 ? 169.257 88.789 59.643 1.00 191.01 333 ARG T O 1
ATOM 14631 N N . MET F 1 334 ? 167.761 89.461 61.169 1.00 184.93 334 MET T N 1
ATOM 14632 C CA . MET F 1 334 ? 167.956 90.878 60.816 1.00 184.93 334 MET T CA 1
ATOM 14633 C C . MET F 1 334 ? 169.379 91.340 61.114 1.00 184.93 334 MET T C 1
ATOM 14634 O O . MET F 1 334 ? 170.007 91.986 60.279 1.00 184.93 334 MET T O 1
ATOM 14639 N N . LEU F 1 335 ? 169.916 91.005 62.291 1.00 191.71 335 LEU T N 1
ATOM 14640 C CA . LEU F 1 335 ? 171.316 91.377 62.556 1.00 191.71 335 LEU T CA 1
ATOM 14641 C C . LEU F 1 335 ? 172.297 90.515 61.740 1.00 191.71 335 LEU T C 1
ATOM 14642 O O . LEU F 1 335 ? 173.362 90.986 61.329 1.00 191.71 335 LEU T O 1
ATOM 14647 N N . GLU F 1 336 ? 171.909 89.275 61.440 1.00 197.62 336 GLU T N 1
ATOM 14648 C CA . GLU F 1 336 ? 172.682 88.416 60.533 1.00 197.62 336 GLU T CA 1
ATOM 14649 C C . GLU F 1 336 ? 172.693 88.901 59.068 1.00 197.62 336 GLU T C 1
ATOM 14650 O O . GLU F 1 336 ? 173.614 88.551 58.331 1.00 197.62 336 GLU T O 1
ATOM 14656 N N . LEU F 1 337 ? 171.759 89.767 58.645 1.00 195.03 337 LEU T N 1
ATOM 14657 C CA . LEU F 1 337 ? 171.912 90.461 57.342 1.00 195.03 337 LEU T CA 1
ATOM 14658 C C . LEU F 1 337 ? 173.183 91.313 57.299 1.00 195.03 337 LEU T C 1
ATOM 14659 O O . LEU F 1 337 ? 173.802 91.463 56.241 1.00 195.03 337 LEU T O 1
ATOM 14664 N N . ASP F 1 338 ? 173.567 91.883 58.445 1.00 205.34 338 ASP T N 1
ATOM 14665 C CA . ASP F 1 338 ? 174.827 92.637 58.578 1.00 205.34 338 ASP T CA 1
ATOM 14666 C C . ASP F 1 338 ? 175.943 91.756 59.194 1.00 205.34 338 ASP T C 1
ATOM 14667 O O . ASP F 1 338 ? 177.011 92.257 59.553 1.00 205.34 338 ASP T O 1
ATOM 14672 N N . ASP F 1 339 ? 175.719 90.438 59.271 1.00 221.25 339 ASP T N 1
ATOM 14673 C CA . ASP F 1 339 ? 176.679 89.445 59.811 1.00 221.25 339 ASP T CA 1
ATOM 14674 C C . ASP F 1 339 ? 177.204 89.759 61.224 1.00 221.25 339 ASP T C 1
ATOM 14675 O O . ASP F 1 339 ? 178.276 89.289 61.622 1.00 221.25 339 ASP T O 1
ATOM 14680 N N . VAL F 1 340 ? 176.424 90.480 62.029 1.00 196.02 340 VAL T N 1
ATOM 14681 C CA . VAL F 1 340 ? 176.783 90.681 63.442 1.00 196.02 340 VAL T CA 1
ATOM 14682 C C . VAL F 1 340 ? 175.923 89.750 64.272 1.00 196.02 340 VAL T C 1
ATOM 14683 O O . VAL F 1 340 ? 174.701 89.677 64.109 1.00 196.02 340 VAL T O 1
ATOM 14687 N N . GLU F 1 341 ? 176.573 89.025 65.159 1.00 188.08 341 GLU T N 1
ATOM 14688 C CA . GLU F 1 341 ? 175.843 88.025 65.924 1.00 188.08 341 GLU T CA 1
ATOM 14689 C C . GLU F 1 341 ? 175.081 88.690 67.083 1.00 188.08 341 GLU T C 1
ATOM 14690 O O . GLU F 1 341 ? 175.615 89.563 67.774 1.00 188.08 341 GLU T O 1
ATOM 14696 N N . LEU F 1 342 ? 173.848 88.261 67.333 1.00 175.84 342 LEU T N 1
ATOM 14697 C CA . LEU F 1 342 ? 173.093 88.727 68.504 1.00 175.84 342 LEU T CA 1
ATOM 14698 C C . LEU F 1 342 ? 172.897 87.498 69.393 1.00 175.84 342 LEU T C 1
ATOM 14699 O O . LEU F 1 342 ? 172.202 86.559 68.998 1.00 175.84 342 LEU T O 1
ATOM 14704 N N . GLU F 1 343 ? 173.517 87.501 70.572 1.00 174.53 343 GLU T N 1
ATOM 14705 C CA . GLU F 1 343 ? 173.292 86.441 71.561 1.00 174.53 343 GLU T CA 1
ATOM 14706 C C . GLU F 1 343 ? 172.287 86.933 72.606 1.00 174.53 343 GLU T C 1
ATOM 14707 O O . GLU F 1 343 ? 171.967 88.117 72.696 1.00 174.53 343 GLU T O 1
ATOM 14713 N N . PHE F 1 344 ? 171.801 86.001 73.425 1.00 175.35 344 PHE T N 1
ATOM 14714 C CA . PHE F 1 344 ? 170.790 86.342 74.434 1.00 175.35 344 PHE T CA 1
ATOM 14715 C C . PHE F 1 344 ? 171.001 85.502 75.690 1.00 175.35 344 PHE T C 1
ATOM 14716 O O . PHE F 1 344 ? 171.467 84.364 75.629 1.00 175.35 344 PHE T O 1
ATOM 14724 N N . GLU F 1 345 ? 170.573 86.041 76.823 1.00 185.01 345 GLU T N 1
ATOM 14725 C CA . GLU F 1 345 ? 170.439 85.236 78.042 1.00 185.01 345 GLU T CA 1
ATOM 14726 C C . GLU F 1 345 ? 168.960 84.896 78.216 1.00 185.01 345 GLU T C 1
ATOM 14727 O O . GLU F 1 345 ? 168.155 85.811 78.404 1.00 185.01 345 GLU T O 1
ATOM 14733 N N . PRO F 1 346 ? 168.555 83.626 78.213 1.00 190.17 346 PRO T N 1
ATOM 14734 C CA . PRO F 1 346 ? 167.138 83.285 78.409 1.00 190.17 346 PRO T CA 1
ATOM 14735 C C . PRO F 1 346 ? 166.549 83.842 79.704 1.00 190.17 346 PRO T C 1
ATOM 14736 O O . PRO F 1 346 ? 165.379 84.209 79.724 1.00 190.17 346 PRO T O 1
ATOM 14740 N N . THR F 1 347 ? 167.338 84.004 80.768 1.00 192.47 347 THR T N 1
ATOM 14741 C CA . THR F 1 347 ? 166.819 84.683 81.976 1.00 192.47 347 THR T CA 1
ATOM 14742 C C . THR F 1 347 ? 166.446 86.145 81.697 1.00 192.47 347 THR T C 1
ATOM 14743 O O . THR F 1 347 ? 165.450 86.655 82.213 1.00 192.47 347 THR T O 1
ATOM 14747 N N . ALA F 1 348 ? 167.193 86.810 80.818 1.00 194.73 348 ALA T N 1
ATOM 14748 C CA . ALA F 1 348 ? 166.790 88.142 80.373 1.00 194.73 348 ALA T CA 1
ATOM 14749 C C . ALA F 1 348 ? 165.465 88.065 79.616 1.00 194.73 348 ALA T C 1
ATOM 14750 O O . ALA F 1 348 ? 164.578 88.880 79.845 1.00 194.73 348 ALA T O 1
ATOM 14752 N N . LEU F 1 349 ? 165.299 87.058 78.755 1.00 196.37 349 LEU T N 1
ATOM 14753 C CA . LEU F 1 349 ? 164.017 86.886 78.049 1.00 196.37 349 LEU T CA 1
ATOM 14754 C C . LEU F 1 349 ? 162.862 86.611 79.026 1.00 196.37 349 LEU T C 1
ATOM 14755 O O . LEU F 1 349 ? 161.751 87.104 78.832 1.00 196.37 349 LEU T O 1
ATOM 14760 N N . ILE F 1 350 ? 163.123 85.872 80.105 1.00 200.66 350 ILE T N 1
ATOM 14761 C CA . ILE F 1 350 ? 162.105 85.638 81.139 1.00 200.66 350 ILE T CA 1
ATOM 14762 C C . ILE F 1 350 ? 161.740 86.943 81.863 1.00 200.66 350 ILE T C 1
ATOM 14763 O O . ILE F 1 350 ? 160.566 87.202 82.130 1.00 200.66 350 ILE T O 1
ATOM 14768 N N . GLU F 1 351 ? 162.720 87.797 82.170 1.00 205.47 351 GLU T N 1
ATOM 14769 C CA . GLU F 1 351 ? 162.362 89.095 82.778 1.00 205.47 351 GLU T CA 1
ATOM 14770 C C . GLU F 1 351 ? 161.729 90.053 81.766 1.00 205.47 351 GLU T C 1
ATOM 14771 O O . GLU F 1 351 ? 160.805 90.781 82.113 1.00 205.47 351 GLU T O 1
ATOM 14777 N N . ILE F 1 352 ? 162.168 90.062 80.508 1.00 201.51 352 ILE T N 1
ATOM 14778 C CA . ILE F 1 352 ? 161.463 90.881 79.504 1.00 201.51 352 ILE T CA 1
ATOM 14779 C C . ILE F 1 352 ? 160.028 90.383 79.298 1.00 201.51 352 ILE T C 1
ATOM 14780 O O . ILE F 1 352 ? 159.102 91.184 79.178 1.00 201.51 352 ILE T O 1
ATOM 14785 N N . ALA F 1 353 ? 159.801 89.072 79.352 1.00 200.17 353 ALA T N 1
ATOM 14786 C CA . ALA F 1 353 ? 158.419 88.580 79.374 1.00 200.17 353 ALA T CA 1
ATOM 14787 C C . ALA F 1 353 ? 157.661 89.079 80.616 1.00 200.17 353 ALA T C 1
ATOM 14788 O O . ALA F 1 353 ? 156.497 89.464 80.519 1.00 200.17 353 ALA T O 1
ATOM 14790 N N . LYS F 1 354 ? 158.329 89.153 81.771 1.00 199.87 354 LYS T N 1
ATOM 14791 C CA . LYS F 1 354 ? 157.697 89.768 82.946 1.00 199.87 354 LYS T CA 1
ATOM 14792 C C . LYS F 1 354 ? 157.355 91.250 82.695 1.00 199.87 354 LYS T C 1
ATOM 14793 O O . LYS F 1 354 ? 156.256 91.691 83.022 1.00 199.87 354 LYS T O 1
ATOM 14799 N N . GLU F 1 355 ? 158.225 92.018 82.049 1.00 200.30 355 GLU T N 1
ATOM 14800 C CA . GLU F 1 355 ? 157.823 93.409 81.751 1.00 200.30 355 GLU T CA 1
ATOM 14801 C C . GLU F 1 355 ? 156.731 93.500 80.678 1.00 200.30 355 GLU T C 1
ATOM 14802 O O . GLU F 1 355 ? 155.867 94.371 80.748 1.00 200.30 355 GLU T O 1
ATOM 14808 N N . ALA F 1 356 ? 156.704 92.583 79.718 1.00 192.41 356 ALA T N 1
ATOM 14809 C CA . ALA F 1 356 ? 155.591 92.560 78.762 1.00 192.41 356 ALA T CA 1
ATOM 14810 C C . ALA F 1 356 ? 154.261 92.187 79.444 1.00 192.41 356 ALA T C 1
ATOM 14811 O O . ALA F 1 356 ? 153.208 92.724 79.087 1.00 192.41 356 ALA T O 1
ATOM 14813 N N . ILE F 1 357 ? 154.305 91.317 80.463 1.00 188.29 357 ILE T N 1
ATOM 14814 C CA . ILE F 1 357 ? 153.124 91.083 81.312 1.00 188.29 357 ILE T CA 1
ATOM 14815 C C . ILE F 1 357 ? 152.717 92.371 82.051 1.00 188.29 357 ILE T C 1
ATOM 14816 O O . ILE F 1 357 ? 151.524 92.656 82.172 1.00 188.29 357 ILE T O 1
ATOM 14821 N N . GLU F 1 358 ? 153.681 93.204 82.472 1.00 187.77 358 GLU T N 1
ATOM 14822 C CA . GLU F 1 358 ? 153.307 94.539 82.986 1.00 187.77 358 GLU T CA 1
ATOM 14823 C C . GLU F 1 358 ? 152.825 95.494 81.882 1.00 187.77 358 GLU T C 1
ATOM 14824 O O . GLU F 1 358 ? 151.988 96.357 82.148 1.00 187.77 358 GLU T O 1
ATOM 14830 N N . ARG F 1 359 ? 153.295 95.346 80.640 1.00 171.15 359 ARG T N 1
ATOM 14831 C CA . ARG F 1 359 ? 152.765 96.183 79.544 1.00 171.15 359 ARG T CA 1
ATOM 14832 C C . ARG F 1 359 ? 151.323 95.847 79.161 1.00 171.15 359 ARG T C 1
ATOM 14833 O O . ARG F 1 359 ? 150.597 96.737 78.716 1.00 171.15 359 ARG T O 1
ATOM 14841 N N . LYS F 1 360 ? 150.890 94.597 79.360 1.00 159.75 360 LYS T N 1
ATOM 14842 C CA . LYS F 1 360 ? 149.507 94.130 79.054 1.00 159.75 360 LYS T CA 1
ATOM 14843 C C . LYS F 1 360 ? 149.177 94.165 77.541 1.00 159.75 360 LYS T C 1
ATOM 14844 O O . LYS F 1 360 ? 148.052 94.437 77.116 1.00 159.75 360 LYS T O 1
ATOM 14850 N N . THR F 1 361 ? 150.192 93.886 76.730 1.00 145.05 361 THR T N 1
ATOM 14851 C CA . THR F 1 361 ? 150.124 94.030 75.254 1.00 145.05 361 THR T CA 1
ATOM 14852 C C . THR F 1 361 ? 150.361 92.728 74.492 1.00 145.05 361 THR T C 1
ATOM 14853 O O . THR F 1 361 ? 150.388 92.717 73.258 1.00 145.05 361 THR T O 1
ATOM 14857 N N . GLY F 1 362 ? 150.600 91.642 75.209 1.00 146.46 362 GLY T N 1
ATOM 14858 C CA . GLY F 1 362 ? 150.986 90.375 74.587 1.00 146.46 362 GLY T CA 1
ATOM 14859 C C . GLY F 1 362 ? 152.208 90.465 73.670 1.00 146.46 362 GLY T C 1
ATOM 14860 O O . GLY F 1 362 ? 153.062 91.348 73.807 1.00 146.46 362 GLY T O 1
ATOM 14861 N N . ALA F 1 363 ? 152.297 89.517 72.732 1.00 148.31 363 ALA T N 1
ATOM 14862 C CA . ALA F 1 363 ? 153.476 89.413 71.856 1.00 148.31 363 ALA T CA 1
ATOM 14863 C C . ALA F 1 363 ? 153.753 90.689 71.040 1.00 148.31 363 ALA T C 1
ATOM 14864 O O . ALA F 1 363 ? 154.898 90.958 70.660 1.00 148.31 363 ALA T O 1
ATOM 14866 N N . ARG F 1 364 ? 152.725 91.507 70.833 1.00 145.24 364 ARG T N 1
ATOM 14867 C CA . ARG F 1 364 ? 152.884 92.806 70.168 1.00 145.24 364 ARG T CA 1
ATOM 14868 C C . ARG F 1 364 ? 153.755 93.746 71.015 1.00 145.24 364 ARG T C 1
ATOM 14869 O O . ARG F 1 364 ? 154.722 94.333 70.526 1.00 145.24 364 ARG T O 1
ATOM 14877 N N . GLY F 1 365 ? 153.510 93.804 72.324 1.00 148.15 365 GLY T N 1
ATOM 14878 C CA . GLY F 1 365 ? 154.438 94.579 73.167 1.00 148.15 365 GLY T CA 1
ATOM 14879 C C . GLY F 1 365 ? 155.709 93.826 73.544 1.00 148.15 365 GLY T C 1
ATOM 14880 O O . GLY F 1 365 ? 156.696 94.464 73.908 1.00 148.15 365 GLY T O 1
ATOM 14881 N N . LEU F 1 366 ? 155.735 92.500 73.435 1.00 153.51 366 LEU T N 1
ATOM 14882 C CA . LEU F 1 366 ? 156.995 91.776 73.639 1.00 153.51 366 LEU T CA 1
ATOM 14883 C C . LEU F 1 366 ? 158.072 92.309 72.688 1.00 153.51 366 LEU T C 1
ATOM 14884 O O . LEU F 1 366 ? 159.105 92.819 73.122 1.00 153.51 366 LEU T O 1
ATOM 14889 N N . ARG F 1 367 ? 157.770 92.345 71.392 1.00 147.40 367 ARG T N 1
ATOM 14890 C CA . ARG F 1 367 ? 158.755 92.906 70.430 1.00 147.40 367 ARG T CA 1
ATOM 14891 C C . ARG F 1 367 ? 158.982 94.406 70.675 1.00 147.40 367 ARG T C 1
ATOM 14892 O O . ARG F 1 367 ? 160.087 94.880 70.345 1.00 147.40 367 ARG T O 1
ATOM 14900 N N . SER F 1 368 ? 157.981 95.135 71.188 1.00 152.09 368 SER T N 1
ATOM 14901 C CA . SER F 1 368 ? 158.202 96.551 71.528 1.00 152.09 368 SER T CA 1
ATOM 14902 C C . SER F 1 368 ? 159.287 96.713 72.602 1.00 152.09 368 SER T C 1
ATOM 14903 O O . SER F 1 368 ? 160.051 97.676 72.597 1.00 152.09 368 SER T O 1
ATOM 14906 N N . ILE F 1 369 ? 159.372 95.783 73.542 1.00 154.12 369 ILE T N 1
ATOM 14907 C CA . ILE F 1 369 ? 160.440 95.905 74.535 1.00 154.12 369 ILE T CA 1
ATOM 14908 C C . ILE F 1 369 ? 161.762 95.463 73.909 1.00 154.12 369 ILE T C 1
ATOM 14909 O O . ILE F 1 369 ? 162.814 96.034 74.192 1.00 154.12 369 ILE T O 1
ATOM 14914 N N . ILE F 1 370 ? 161.706 94.468 73.018 1.00 151.22 370 ILE T N 1
ATOM 14915 C CA . ILE F 1 370 ? 162.902 93.991 72.307 1.00 151.22 370 ILE T CA 1
ATOM 14916 C C . ILE F 1 370 ? 163.565 95.128 71.522 1.00 151.22 370 ILE T C 1
ATOM 14917 O O . ILE F 1 370 ? 164.758 95.400 71.678 1.00 151.22 370 ILE T O 1
ATOM 14922 N N . GLU F 1 371 ? 162.788 95.836 70.705 1.00 159.97 371 GLU T N 1
ATOM 14923 C CA . GLU F 1 371 ? 163.345 96.985 69.976 1.00 159.97 371 GLU T CA 1
ATOM 14924 C C . GLU F 1 371 ? 163.761 98.131 70.923 1.00 159.97 371 GLU T C 1
ATOM 14925 O O . GLU F 1 371 ? 164.795 98.769 70.697 1.00 159.97 371 GLU T O 1
ATOM 14931 N N . GLN F 1 372 ? 163.033 98.339 72.034 1.00 159.80 372 GLN T N 1
ATOM 14932 C CA . GLN F 1 372 ? 163.440 99.362 73.009 1.00 159.80 372 GLN T CA 1
ATOM 14933 C C . GLN F 1 372 ? 164.863 99.122 73.539 1.00 159.80 372 GLN T C 1
ATOM 14934 O O . GLN F 1 372 ? 165.560 100.071 73.907 1.00 159.80 372 GLN T O 1
ATOM 14940 N N . ILE F 1 373 ? 165.326 97.874 73.507 1.00 158.66 373 ILE T N 1
ATOM 14941 C CA . ILE F 1 373 ? 166.724 97.559 73.848 1.00 158.66 373 ILE T CA 1
ATOM 14942 C C . ILE F 1 373 ? 167.624 97.740 72.634 1.00 158.66 373 ILE T C 1
ATOM 14943 O O . ILE F 1 373 ? 168.639 98.436 72.707 1.00 158.66 373 ILE T O 1
ATOM 14948 N N . MET F 1 374 ? 167.300 97.074 71.518 1.00 155.57 374 MET T N 1
ATOM 14949 C CA . MET F 1 374 ? 168.296 97.040 70.432 1.00 155.57 374 MET T CA 1
ATOM 14950 C C . MET F 1 374 ? 168.335 98.317 69.577 1.00 155.57 374 MET T C 1
ATOM 14951 O O . MET F 1 374 ? 169.111 98.362 68.627 1.00 155.57 374 MET T O 1
ATOM 14956 N N . LEU F 1 375 ? 167.576 99.359 69.917 1.00 154.14 375 LEU T N 1
ATOM 14957 C CA . LEU F 1 375 ? 167.532 100.580 69.098 1.00 154.14 375 LEU T CA 1
ATOM 14958 C C . LEU F 1 375 ? 168.911 101.178 68.773 1.00 154.14 375 LEU T C 1
ATOM 14959 O O . LEU F 1 375 ? 169.264 101.345 67.609 1.00 154.14 375 LEU T O 1
ATOM 14964 N N . GLU F 1 376 ? 169.724 101.465 69.785 1.00 142.15 376 GLU T N 1
ATOM 14965 C CA . GLU F 1 376 ? 171.001 102.154 69.498 1.00 142.15 376 GLU T CA 1
ATOM 14966 C C . GLU F 1 376 ? 171.998 101.243 68.779 1.00 142.15 376 GLU T C 1
ATOM 14967 O O . GLU F 1 376 ? 172.772 101.674 67.921 1.00 142.15 376 GLU T O 1
ATOM 14973 N N . VAL F 1 377 ? 172.011 99.971 69.147 1.00 152.79 377 VAL T N 1
ATOM 14974 C CA . VAL F 1 377 ? 172.986 99.056 68.548 1.00 152.79 377 VAL T CA 1
ATOM 14975 C C . VAL F 1 377 ? 172.609 98.722 67.118 1.00 152.79 377 VAL T C 1
ATOM 14976 O O . VAL F 1 377 ? 173.483 98.652 66.263 1.00 152.79 377 VAL T O 1
ATOM 14980 N N . MET F 1 378 ? 171.319 98.539 66.832 1.00 152.48 378 MET T N 1
ATOM 14981 C CA . MET F 1 378 ? 170.896 98.320 65.445 1.00 152.48 378 MET T CA 1
ATOM 14982 C C . MET F 1 378 ? 171.095 99.594 64.616 1.00 152.48 378 MET T C 1
ATOM 14983 O O . MET F 1 378 ? 171.495 99.517 63.453 1.00 152.48 378 MET T O 1
ATOM 14988 N N . PHE F 1 379 ? 170.874 100.762 65.234 1.00 139.42 379 PHE T N 1
ATOM 14989 C CA . PHE F 1 379 ? 171.231 102.050 64.625 1.00 139.42 379 PHE T CA 1
ATOM 14990 C C . PHE F 1 379 ? 172.724 102.107 64.262 1.00 139.42 379 PHE T C 1
ATOM 14991 O O . PHE F 1 379 ? 173.081 102.489 63.148 1.00 139.42 379 PHE T O 1
ATOM 14999 N N . GLU F 1 380 ? 173.612 101.707 65.182 1.00 151.82 380 GLU T N 1
ATOM 15000 C CA . GLU F 1 380 ? 175.054 101.728 64.866 1.00 151.82 380 GLU T CA 1
ATOM 15001 C C . GLU F 1 380 ? 175.565 100.471 64.146 1.00 151.82 380 GLU T C 1
ATOM 15002 O O . GLU F 1 380 ? 176.710 100.465 63.693 1.00 151.82 380 GLU T O 1
ATOM 15008 N N . ILE F 1 381 ? 174.767 99.429 63.949 1.00 159.37 381 ILE T N 1
ATOM 15009 C CA . ILE F 1 381 ? 175.345 98.199 63.392 1.00 159.37 381 ILE T CA 1
ATOM 15010 C C . ILE F 1 381 ? 175.938 98.341 61.978 1.00 159.37 381 ILE T C 1
ATOM 15011 O O . ILE F 1 381 ? 176.904 97.623 61.680 1.00 159.37 381 ILE T O 1
ATOM 15016 N N . PRO F 1 382 ? 175.425 99.209 61.072 1.00 149.23 382 PRO T N 1
ATOM 15017 C CA . PRO F 1 382 ? 176.136 99.466 59.805 1.00 149.23 382 PRO T CA 1
ATOM 15018 C C . PRO F 1 382 ? 177.604 99.834 59.994 1.00 149.23 382 PRO T C 1
ATOM 15019 O O . PRO F 1 382 ? 178.451 99.377 59.220 1.00 149.23 382 PRO T O 1
ATOM 15023 N N . SER F 1 383 ? 177.912 100.650 61.012 1.00 159.40 383 SER T N 1
ATOM 15024 C CA . SER F 1 383 ? 179.271 101.185 61.217 1.00 159.40 383 SER T CA 1
ATOM 15025 C C . SER F 1 383 ? 180.078 100.399 62.258 1.00 159.40 383 SER T C 1
ATOM 15026 O O . SER F 1 383 ? 181.299 100.293 62.123 1.00 159.40 383 SER T O 1
ATOM 15029 N N . ARG F 1 384 ? 179.436 99.839 63.289 1.00 166.75 384 ARG T N 1
ATOM 15030 C CA . ARG F 1 384 ? 180.190 99.201 64.388 1.00 166.75 384 ARG T CA 1
ATOM 15031 C C . ARG F 1 384 ? 180.983 97.970 63.944 1.00 166.75 384 ARG T C 1
ATOM 15032 O O . ARG F 1 384 ? 180.490 97.111 63.212 1.00 166.75 384 ARG T O 1
ATOM 15040 N N . ASP F 1 385 ? 182.186 97.835 64.503 1.00 181.08 385 ASP T N 1
ATOM 15041 C CA . ASP F 1 385 ? 182.963 96.593 64.344 1.00 181.08 385 ASP T CA 1
ATOM 15042 C C . ASP F 1 385 ? 182.615 95.549 65.432 1.00 181.08 385 ASP T C 1
ATOM 15043 O O . ASP F 1 385 ? 183.317 94.547 65.585 1.00 181.08 385 ASP T O 1
ATOM 15048 N N . ASP F 1 386 ? 181.553 95.787 66.200 1.00 181.74 386 ASP T N 1
ATOM 15049 C CA . ASP F 1 386 ? 181.143 94.902 67.299 1.00 181.74 386 ASP T CA 1
ATOM 15050 C C . ASP F 1 386 ? 180.905 93.447 66.857 1.00 181.74 386 ASP T C 1
ATOM 15051 O O . ASP F 1 386 ? 180.117 93.178 65.947 1.00 181.74 386 ASP T O 1
ATOM 15056 N N . ILE F 1 387 ? 181.558 92.502 67.526 1.00 177.48 387 ILE T N 1
ATOM 15057 C CA . ILE F 1 387 ? 181.604 91.143 66.997 1.00 177.48 387 ILE T CA 1
ATOM 15058 C C . ILE F 1 387 ? 180.312 90.396 67.319 1.00 177.48 387 ILE T C 1
ATOM 15059 O O . ILE F 1 387 ? 179.662 89.842 66.425 1.00 177.48 387 ILE T O 1
ATOM 15064 N N . THR F 1 388 ? 179.924 90.363 68.591 1.00 175.77 388 THR T N 1
ATOM 15065 C CA . THR F 1 388 ? 178.555 89.984 68.964 1.00 175.77 388 THR T CA 1
ATOM 15066 C C . THR F 1 388 ? 178.048 90.892 70.082 1.00 175.77 388 THR T C 1
ATOM 15067 O O . THR F 1 388 ? 178.824 91.517 70.801 1.00 175.77 388 THR T O 1
ATOM 15071 N N . LYS F 1 389 ? 176.719 90.982 70.181 1.00 177.80 389 LYS T N 1
AT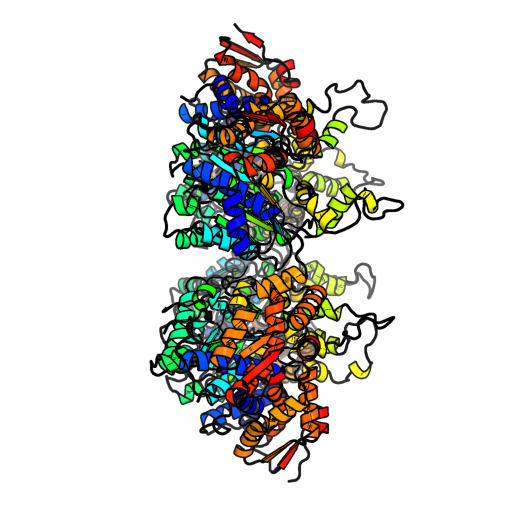OM 15072 C CA . LYS F 1 389 ? 176.009 91.762 71.211 1.00 177.80 389 LYS T CA 1
ATOM 15073 C C . LYS F 1 389 ? 175.153 90.785 72.004 1.00 177.80 389 LYS T C 1
ATOM 15074 O O . LYS F 1 389 ? 174.386 90.048 71.395 1.00 177.80 389 LYS T O 1
ATOM 15080 N N . CYS F 1 390 ? 175.254 90.749 73.329 1.00 175.28 390 CYS T N 1
ATOM 15081 C CA . CYS F 1 390 ? 174.410 89.805 74.066 1.00 175.28 390 CYS T CA 1
ATOM 15082 C C . CYS F 1 390 ? 173.296 90.579 74.778 1.00 175.28 390 CYS T C 1
ATOM 15083 O O . CYS F 1 390 ? 173.554 91.442 75.618 1.00 175.28 390 CYS T O 1
ATOM 15086 N N . ILE F 1 391 ? 172.049 90.284 74.447 1.00 174.35 391 ILE T N 1
ATOM 15087 C CA . ILE F 1 391 ? 170.931 90.872 75.191 1.00 174.35 391 ILE T CA 1
ATOM 15088 C C . ILE F 1 391 ? 170.798 90.122 76.522 1.00 174.35 391 ILE T C 1
ATOM 15089 O O . ILE F 1 391 ? 170.437 88.945 76.563 1.00 174.35 391 ILE T O 1
ATOM 15094 N N . ILE F 1 392 ? 171.104 90.819 77.616 1.00 178.96 392 ILE T N 1
ATOM 15095 C CA . ILE F 1 392 ? 171.227 90.201 78.947 1.00 178.96 392 ILE T CA 1
ATOM 15096 C C . ILE F 1 392 ? 170.445 91.005 79.975 1.00 178.96 392 ILE T C 1
ATOM 15097 O O . ILE F 1 392 ? 170.068 92.138 79.712 1.00 178.96 392 ILE T O 1
ATOM 15102 N N . THR F 1 393 ? 170.212 90.430 81.165 1.00 194.31 393 THR T N 1
ATOM 15103 C CA . THR F 1 393 ? 169.358 91.120 82.162 1.00 194.31 393 THR T CA 1
ATOM 15104 C C . THR F 1 393 ? 169.846 92.546 82.451 1.00 194.31 393 THR T C 1
ATOM 15105 O O . THR F 1 393 ? 169.060 93.492 82.435 1.00 194.31 393 THR T O 1
ATOM 15109 N N . GLU F 1 394 ? 171.156 92.720 82.625 1.00 182.84 394 GLU T N 1
ATOM 15110 C CA . GLU F 1 394 ? 171.768 94.025 82.917 1.00 182.84 394 GLU T CA 1
ATOM 15111 C C . GLU F 1 394 ? 171.795 94.986 81.703 1.00 182.84 394 GLU T C 1
ATOM 15112 O O . GLU F 1 394 ? 172.190 96.143 81.852 1.00 182.84 394 GLU T O 1
ATOM 15118 N N . LYS F 1 395 ? 171.328 94.546 80.523 1.00 176.67 395 LYS T N 1
ATOM 15119 C CA . LYS F 1 395 ? 171.167 95.417 79.334 1.00 176.67 395 LYS T CA 1
ATOM 15120 C C . LYS F 1 395 ? 169.722 95.516 78.853 1.00 176.67 395 LYS T C 1
ATOM 15121 O O . LYS F 1 395 ? 169.339 96.542 78.289 1.00 176.67 395 LYS T O 1
ATOM 15127 N N . ALA F 1 396 ? 168.936 94.462 79.072 1.00 189.60 396 ALA T N 1
ATOM 15128 C CA . ALA F 1 396 ? 167.513 94.384 78.710 1.00 189.60 396 ALA T CA 1
ATOM 15129 C C . ALA F 1 396 ? 166.629 94.776 79.896 1.00 189.60 396 ALA T C 1
ATOM 15130 O O . ALA F 1 396 ? 165.993 95.830 79.886 1.00 189.60 396 ALA T O 1
ATOM 15132 N N . ALA F 1 397 ? 166.599 93.933 80.932 1.00 201.20 397 ALA T N 1
ATOM 15133 C CA . ALA F 1 397 ? 165.669 94.148 82.048 1.00 201.20 397 ALA T CA 1
ATOM 15134 C C . ALA F 1 397 ? 166.054 95.367 82.891 1.00 201.20 397 ALA T C 1
ATOM 15135 O O . ALA F 1 397 ? 165.178 96.042 83.447 1.00 201.20 397 ALA T O 1
ATOM 15137 N N . ARG F 1 398 ? 167.362 95.651 82.940 1.00 193.36 398 ARG T N 1
ATOM 15138 C CA . ARG F 1 398 ? 167.999 96.766 83.656 1.00 193.36 398 ARG T CA 1
ATOM 15139 C C . ARG F 1 398 ? 169.094 97.380 82.780 1.00 193.36 398 ARG T C 1
ATOM 15140 O O . ARG F 1 398 ? 169.401 96.891 81.690 1.00 193.36 398 ARG T O 1
ATOM 15148 N N . GLY F 1 399 ? 169.638 98.499 83.267 1.00 178.28 399 GLY T N 1
ATOM 15149 C CA . GLY F 1 399 ? 170.788 99.177 82.652 1.00 178.28 399 GLY T CA 1
ATOM 15150 C C . GLY F 1 399 ? 170.449 100.012 81.411 1.00 178.28 399 GLY T C 1
ATOM 15151 O O . GLY F 1 399 ? 169.413 99.854 80.771 1.00 178.28 399 GLY T O 1
ATOM 15152 N N . GLU F 1 400 ? 171.368 100.935 81.073 1.00 162.75 400 GLU T N 1
ATOM 15153 C CA . GLU F 1 400 ? 171.213 101.815 79.895 1.00 162.75 400 GLU T CA 1
ATOM 15154 C C . GLU F 1 400 ? 172.449 101.813 78.977 1.00 162.75 400 GLU T C 1
ATOM 15155 O O . GLU F 1 400 ? 172.596 102.685 78.117 1.00 162.75 400 GLU T O 1
ATOM 15161 N N . GLU F 1 401 ? 173.270 100.764 79.064 1.00 160.68 401 GLU T N 1
ATOM 15162 C CA . GLU F 1 401 ? 174.244 100.443 78.027 1.00 160.68 401 GLU T CA 1
ATOM 15163 C C . GLU F 1 401 ? 173.627 99.527 76.962 1.00 160.68 401 GLU T C 1
ATOM 15164 O O . GLU F 1 401 ? 172.568 98.921 77.151 1.00 160.68 401 GLU T O 1
ATOM 15170 N N . GLU F 1 402 ? 174.325 99.429 75.829 1.00 172.68 402 GLU T N 1
ATOM 15171 C CA . GLU F 1 402 ? 173.942 98.502 74.746 1.00 172.68 402 GLU T CA 1
ATOM 15172 C C . GLU F 1 402 ? 174.193 97.014 75.128 1.00 172.68 402 GLU T C 1
ATOM 15173 O O . GLU F 1 402 ? 175.072 96.709 75.936 1.00 172.68 402 GLU T O 1
ATOM 15179 N N . PRO F 1 403 ? 173.469 96.061 74.513 1.00 172.47 403 PRO T N 1
ATOM 15180 C CA . PRO F 1 403 ? 173.705 94.621 74.748 1.00 172.47 403 PRO T CA 1
ATOM 15181 C C . PRO F 1 403 ? 175.165 94.192 74.622 1.00 172.47 403 PRO T C 1
ATOM 15182 O O . PRO F 1 403 ? 175.909 94.661 73.768 1.00 172.47 403 PRO T O 1
ATOM 15186 N N . GLN F 1 404 ? 175.562 93.287 75.509 1.00 170.88 404 GLN T N 1
ATOM 15187 C CA . GLN F 1 404 ? 176.971 93.118 75.887 1.00 170.88 404 GLN T CA 1
ATOM 15188 C C . GLN F 1 404 ? 177.884 92.823 74.692 1.00 170.88 404 GLN T C 1
ATOM 15189 O O . GLN F 1 404 ? 177.750 91.786 74.049 1.00 170.88 404 GLN T O 1
ATOM 15195 N N . LEU F 1 405 ? 178.842 93.710 74.413 1.00 168.19 405 LEU T N 1
ATOM 15196 C CA . LEU F 1 405 ? 179.825 93.397 73.366 1.00 168.19 405 LEU T CA 1
ATOM 15197 C C . LEU F 1 405 ? 180.699 92.216 73.805 1.00 168.19 405 LEU T C 1
ATOM 15198 O O . LEU F 1 405 ? 181.371 92.288 74.834 1.00 168.19 405 LEU T O 1
ATOM 15203 N N . GLN F 1 406 ? 180.718 91.158 72.995 1.00 162.16 406 GLN T N 1
ATOM 15204 C CA . GLN F 1 406 ? 181.604 90.001 73.191 1.00 162.16 406 GLN T CA 1
ATOM 15205 C C . GLN F 1 406 ? 182.192 89.606 71.833 1.00 162.16 406 GLN T C 1
ATOM 15206 O O . GLN F 1 406 ? 181.847 90.168 70.790 1.00 162.16 406 GLN T O 1
ATOM 15212 N N . LEU F 1 407 ? 183.140 88.672 71.879 1.00 165.31 407 LEU T N 1
ATOM 15213 C CA . LEU F 1 407 ? 183.817 88.121 70.690 1.00 165.31 407 LEU T CA 1
ATOM 15214 C C . LEU F 1 407 ? 182.981 87.016 70.027 1.00 165.31 407 LEU T C 1
ATOM 15215 O O . LEU F 1 407 ? 182.329 86.230 70.738 1.00 165.31 407 LEU T O 1
#

Sequence (1955 aa):
EVPKPQEIRHILSDYVIGQERAKKALAVAVYNHYKRINSNETKEDEVELSKSNICLIGPTGSGKTLLAQTLARILNVPFAIADATSLTEAGYVGEDVENILLKLIQSADYDVEKAEKGIIYIDQIDKVARKGEGVQQALLKILEGTVAIDTGNILFIVGGAFDGIEQIVKNRMGEKVIGFGTDNAKLKDDETYLSRVVPEDLLKFGLIPEFIGRLPVIATLEQLDEAALVSILTEPKNALVKQYKRMLELDDVELEFEPTALIEIAKEAIERKTGARGLRSIIEQIMLEVMFEIPSRDDITKCIITEKAARGEEEPQLQLEVPKPQEIRHILSDYVIGQERAKKALAVAVYNHYKRINSNETKEDEVELSKSNICLIGPTGSGKTLLAQTLARILNVPFAIADATSLTEAGYVGEDVENILLKLIQSADYDVEKAEKGIIYIDQIDKVARKSENGEGVQQALLKILEGTVASVPQIDTGNILFIVGGAFDGIEQIVKNRMGEKVIGFGTDNAKLKDDETYLSRVVPEDLLKFGLIPEFIGRLPVIATLEQLDEAALVSILTEPKNALVKQYKRMLELDDVELEFEPTALIEIAKEAIERKTGARGLRSIIEQIMLEVMFEIPSRDDITKCIITEKAARGEEEPQLQLEVPKPQEIRHILSDYVIGQERAKKALAVAVYNHYKRINSNETKEDEVELSKSNICLIGPTGSGKTLLAQTLARILNVPFAIADATSLTEAGYVGEDVENILLKLIQSADYDVEKAEKGIIYIDQIDKVARKGEGVQQALLKILEGDTGNILFIVGGAFDGIEQIVKNRMGEKVIGFGTDNAKLKDDETYLSRVVPEDLLKFGLIPEFIGRLPVIATLEQLDEAALVSILTEPKNALVKQYKRMLELDDVELEFEPTALIEIAKEAIERKTGARGLRSIIEQIMLEVMFEIPSRDDITKCIITEKAARGEEEPQLQLEVPKPQEIRHILSDYVIGQERAKKALAVAVYNHYKRINSNETKEDEVELSKSNICLIGPTGSGKTLLAQTLARILNVPFAIADATSLTEAGYVGEDVENILLKLIQSADYDVEKAEKGIIYIDQIDKVARKVSGEGVQQALLKILEGTVASVPQIDTGNILFIVGGAFDGIEQIVKNRMGEKVIGFGTDNAKLKDDETYLSRVVPEDLLKFGLIPEFIGRLPVIATLEQLDEAALVSILTEPKNALVKQYKRMLELDDVELEFEPTALIEIAKEAIERKTGARGLRSIIEQIMLEVMFEIPSRDDITKCIITEKAARGEEEPQLQLEVPKPQEIRHILSDYVIGQERAKKALAVAVYNHYKRINSNETKEDEVELSKSNICLIGPTGSGKTLLAQTLARILNVPFAIADATSLTEAGYVGEDVENILLKLIQSADYDVEKAEKGIIYIDQIDKVARKTRDVSGEGVQQALLKILEGTVASVPELIQIDTGNILFIVGGAFDGIEQIVKNRMGEKVIGFGTDNAKLKDDETYLSRVVPEDLLKFGLIPEFIGRLPVIATLEQLDEAALVSILTEPKNALVKQYKRMLELDDVELEFEPTALIEIAKEAIERKTGARGLRSIIEQIMLEVMFEIPSRDDITKCIITEKAARGEEEPQLQLEVPKPQEIRHILSDYVIGQERAKKALAVAVYNHYKRINSNETKEDEVELSKSNICLIGPTGSGKTLLAQTLARILNVPFAIADATSLTEAGYVGEDVENILLKLIQSADYDVEKAEKGIIYIDQIDKVARKSDVSGEGVQQALLKILEGTVASVPPHQELIQIDTGNILFIVGGAFDGIEQIVKNRMGEKVIGFGTDNAKLKDDETYLSRVVPEDLLKFGLIPEFIGRLPVIATLEQLDEAALVSILTEPKNALVKQYKRMLELDDVELEFEPTALIEIAKEAIERKTGARGLRSIIEQIMLEVMFEIPSRDDITKCIITEKAARGEEEPQLQL